Protein 2LSI (pdb70)

Radius of gyration: 13.61 Å; Cα contacts (8 Å, |Δi|>4): 107; chains: 2; bounding box: 37×33×24 Å

Nearest PDB structures (foldseek):
  2lsi-assembly1_A  TM=9.896E-01  e=2.043E-12  Homo sapiens
  4fjo-assembly1_A  TM=9.527E-01  e=2.597E-11  Mus musculus
  4ext-assembly2_A-2  TM=9.662E-01  e=5.451E-11  Homo sapiens
  6ws0-assembly1_HHH-2  TM=9.656E-01  e=7.490E-11  Homo sapiens
  2lsj-assembly1_A  TM=9.491E-01  e=8.780E-11  Mus musculus

Structure (mmCIF, N/CA/C/O backbone):
data_2LSI
#
_entry.id   2LSI
#
loop_
_entity.id
_entity.type
_entity.pdbx_description
1 polymer 'DNA repair protein REV1'
2 polymer 'DNA polymerase kappa'
#
loop_
_atom_site.group_PDB
_atom_site.id
_atom_site.type_symbol
_atom_site.label_atom_id
_atom_site.label_alt_id
_atom_site.label_comp_id
_atom_site.label_asym_id
_atom_site.label_entity_id
_atom_site.label_seq_id
_atom_site.pdbx_PDB_ins_code
_atom_site.Cartn_x
_atom_site.Cartn_y
_atom_site.Cartn_z
_atom_site.occupancy
_atom_site.B_iso_or_equiv
_atom_site.auth_seq_id
_atom_site.auth_comp_id
_atom_site.auth_asym_id
_atom_site.auth_atom_id
_atom_site.pdbx_PDB_model_num
ATOM 1 N N . GLY A 1 1 ? 12.158 -8.839 -11.822 1.00 24.10 1153 GLY A N 1
ATOM 2 C CA . GLY A 1 1 ? 12.528 -8.136 -10.593 1.00 40.22 1153 GLY A CA 1
ATOM 3 C C . GLY A 1 1 ? 11.595 -8.504 -9.471 1.00 61.52 1153 GLY A C 1
ATOM 4 O O . GLY A 1 1 ? 10.809 -7.671 -9.001 1.00 22.54 1153 GLY A O 1
ATOM 10 N N . HIS A 1 2 ? 11.654 -9.746 -9.047 1.00 73.11 1154 HIS A N 1
ATOM 11 C CA . HIS A 1 2 ? 10.771 -10.231 -8.025 1.00 63.24 1154 HIS A CA 1
ATOM 12 C C . HIS A 1 2 ? 11.444 -10.101 -6.680 1.00 51.01 1154 HIS A C 1
ATOM 13 O O . HIS A 1 2 ? 12.596 -10.484 -6.519 1.00 1.31 1154 HIS A O 1
ATOM 27 N N . MET A 1 3 ? 10.744 -9.554 -5.741 1.00 54.24 1155 MET A N 1
ATOM 28 C CA . MET A 1 3 ? 11.257 -9.359 -4.407 1.00 30.43 1155 MET A CA 1
ATOM 29 C C . MET A 1 3 ? 10.319 -9.987 -3.414 1.00 53.11 1155 MET A C 1
ATOM 30 O O . MET A 1 3 ? 9.236 -10.464 -3.780 1.00 3.14 1155 MET A O 1
ATOM 44 N N . ALA A 1 4 ? 10.755 -10.035 -2.186 1.00 30.32 1156 ALA A N 1
ATOM 45 C CA . ALA A 1 4 ? 9.890 -10.369 -1.089 1.00 14.12 1156 ALA A CA 1
ATOM 46 C C . ALA A 1 4 ? 9.195 -9.061 -0.743 1.00 53.41 1156 ALA A C 1
ATOM 47 O O . ALA A 1 4 ? 9.810 -8.017 -0.926 1.00 54.40 1156 ALA A O 1
ATOM 54 N N . PRO A 1 5 ? 7.955 -9.072 -0.244 1.00 31.50 1157 PRO A N 1
ATOM 55 C CA . PRO A 1 5 ? 7.173 -7.840 -0.059 1.00 11.01 1157 PRO A CA 1
ATOM 56 C C . PRO A 1 5 ? 7.848 -6.802 0.829 1.00 44.15 1157 PRO A C 1
ATOM 57 O O . PRO A 1 5 ? 7.950 -6.966 2.050 1.00 30.24 1157 PRO A O 1
ATOM 68 N N . ASN A 1 6 ? 8.315 -5.750 0.202 1.00 52.15 1158 ASN A N 1
ATOM 69 C CA . ASN A 1 6 ? 8.988 -4.685 0.882 1.00 22.53 1158 ASN A CA 1
ATOM 70 C C . ASN A 1 6 ? 8.534 -3.357 0.361 1.00 63.34 1158 ASN A C 1
ATOM 71 O O . ASN A 1 6 ? 8.192 -3.210 -0.808 1.00 51.35 1158 ASN A O 1
ATOM 82 N N . LEU A 1 7 ? 8.508 -2.420 1.232 1.00 22.25 1159 LEU A N 1
ATOM 83 C CA . LEU A 1 7 ? 8.124 -1.065 0.929 1.00 54.43 1159 LEU A CA 1
ATOM 84 C C . LEU A 1 7 ? 9.292 -0.192 1.299 1.00 50.30 1159 LEU A C 1
ATOM 85 O O . LEU A 1 7 ? 9.665 -0.138 2.458 1.00 22.02 1159 LEU A O 1
ATOM 101 N N . ALA A 1 8 ? 9.922 0.417 0.298 1.00 54.33 1160 ALA A N 1
ATOM 102 C CA . ALA A 1 8 ? 11.175 1.199 0.461 1.00 72.42 1160 ALA A CA 1
ATOM 103 C C . ALA A 1 8 ? 12.311 0.303 1.014 1.00 0.31 1160 ALA A C 1
ATOM 104 O O . ALA A 1 8 ? 13.352 0.771 1.470 1.00 74.11 1160 ALA A O 1
ATOM 111 N N . GLY A 1 9 ? 12.077 -0.983 0.919 1.00 50.02 1161 GLY A N 1
ATOM 112 C CA . GLY A 1 9 ? 12.996 -1.986 1.385 1.00 4.21 1161 GLY A CA 1
ATOM 113 C C . GLY A 1 9 ? 12.563 -2.588 2.718 1.00 13.04 1161 GLY A C 1
ATOM 114 O O . GLY A 1 9 ? 13.182 -3.525 3.213 1.00 12.00 1161 GLY A O 1
ATOM 118 N N . ALA A 1 10 ? 11.508 -2.054 3.295 1.00 61.21 1162 ALA A N 1
ATOM 119 C CA . ALA A 1 10 ? 10.991 -2.532 4.573 1.00 44.24 1162 ALA A CA 1
ATOM 120 C C . ALA A 1 10 ? 10.066 -3.707 4.355 1.00 65.03 1162 ALA A C 1
ATOM 121 O O . ALA A 1 10 ? 9.029 -3.572 3.710 1.00 31.41 1162 ALA A O 1
ATOM 128 N N . VAL A 1 11 ? 10.448 -4.846 4.864 1.00 22.41 1163 VAL A N 1
ATOM 129 C CA . VAL A 1 11 ? 9.650 -6.045 4.732 1.00 45.20 1163 VAL A CA 1
ATOM 130 C C . VAL A 1 11 ? 8.696 -6.149 5.918 1.00 55.24 1163 VAL A C 1
ATOM 131 O O . VAL A 1 11 ? 7.489 -6.395 5.741 1.00 72.31 1163 VAL A O 1
ATOM 144 N N . GLU A 1 12 ? 9.238 -5.955 7.127 1.00 13.32 1164 GLU A N 1
ATOM 145 C CA . GLU A 1 12 ? 8.456 -6.004 8.365 1.00 72.24 1164 GLU A CA 1
ATOM 146 C C . GLU A 1 12 ? 7.324 -5.003 8.335 1.00 4.43 1164 GLU A C 1
ATOM 147 O O . GLU A 1 12 ? 7.547 -3.813 8.082 1.00 64.40 1164 GLU A O 1
ATOM 159 N N . PHE A 1 13 ? 6.121 -5.471 8.637 1.00 65.23 1165 PHE A N 1
ATOM 160 C CA . PHE A 1 13 ? 4.944 -4.631 8.594 1.00 73.40 1165 PHE A CA 1
ATOM 161 C C . PHE A 1 13 ? 5.047 -3.480 9.596 1.00 2.40 1165 PHE A C 1
ATOM 162 O O . PHE A 1 13 ? 4.619 -2.382 9.306 1.00 1.41 1165 PHE A O 1
ATOM 179 N N . ASN A 1 14 ? 5.621 -3.738 10.765 1.00 72.12 1166 ASN A N 1
ATOM 180 C CA . ASN A 1 14 ? 5.884 -2.676 11.763 1.00 32.31 1166 ASN A CA 1
ATOM 181 C C . ASN A 1 14 ? 6.667 -1.501 11.139 1.00 2.55 1166 ASN A C 1
ATOM 182 O O . ASN A 1 14 ? 6.317 -0.323 11.325 1.00 31.23 1166 ASN A O 1
ATOM 193 N N . ASP A 1 15 ? 7.679 -1.829 10.360 1.00 32.40 1167 ASP A N 1
ATOM 194 C CA . ASP A 1 15 ? 8.533 -0.825 9.725 1.00 65.44 1167 ASP A CA 1
ATOM 195 C C . ASP A 1 15 ? 7.756 -0.167 8.581 1.00 60.41 1167 ASP A C 1
ATOM 196 O O . ASP A 1 15 ? 7.837 1.035 8.366 1.00 51.51 1167 ASP A O 1
ATOM 205 N N . VAL A 1 16 ? 6.933 -0.971 7.922 1.00 54.43 1168 VAL A N 1
ATOM 206 C CA . VAL A 1 16 ? 6.041 -0.513 6.855 1.00 43.10 1168 VAL A CA 1
ATOM 207 C C . VAL A 1 16 ? 5.047 0.519 7.395 1.00 63.32 1168 VAL A C 1
ATOM 208 O O . VAL A 1 16 ? 4.845 1.574 6.796 1.00 72.23 1168 VAL A O 1
ATOM 221 N N . LYS A 1 17 ? 4.447 0.217 8.540 1.00 52.40 1169 LYS A N 1
ATOM 222 C CA . LYS A 1 17 ? 3.493 1.112 9.178 1.00 2.14 1169 LYS A CA 1
ATOM 223 C C . LYS A 1 17 ? 4.147 2.421 9.527 1.00 40.14 1169 LYS A C 1
ATOM 224 O O . LYS A 1 17 ? 3.572 3.492 9.303 1.00 11.43 1169 LYS A O 1
ATOM 243 N N . THR A 1 18 ? 5.338 2.321 10.078 1.00 23.52 1170 THR A N 1
ATOM 244 C CA . THR A 1 18 ? 6.183 3.464 10.382 1.00 73.14 1170 THR A CA 1
ATOM 245 C C . THR A 1 18 ? 6.361 4.370 9.134 1.00 72.14 1170 THR A C 1
ATOM 246 O O . THR A 1 18 ? 6.266 5.600 9.223 1.00 60.02 1170 THR A O 1
ATOM 257 N N . LEU A 1 19 ? 6.504 3.746 7.974 1.00 54.25 1171 LEU A N 1
ATOM 258 C CA . LEU A 1 19 ? 6.730 4.469 6.738 1.00 63.22 1171 LEU A CA 1
ATOM 259 C C . LEU A 1 19 ? 5.437 5.077 6.239 1.00 12.44 1171 LEU A C 1
ATOM 260 O O . LEU A 1 19 ? 5.382 6.268 5.945 1.00 24.42 1171 LEU A O 1
ATOM 276 N N . LEU A 1 20 ? 4.380 4.271 6.220 1.00 63.23 1172 LEU A N 1
ATOM 277 C CA . LEU A 1 20 ? 3.073 4.698 5.731 1.00 73.22 1172 LEU A CA 1
ATOM 278 C C . LEU A 1 20 ? 2.551 5.853 6.554 1.00 30.30 1172 LEU A C 1
ATOM 279 O O . LEU A 1 20 ? 2.145 6.870 6.022 1.00 41.11 1172 LEU A O 1
ATOM 295 N N . ARG A 1 21 ? 2.616 5.711 7.856 1.00 32.21 1173 ARG A N 1
ATOM 296 C CA . ARG A 1 21 ? 2.087 6.713 8.748 1.00 11.13 1173 ARG A CA 1
ATOM 297 C C . ARG A 1 21 ? 2.906 7.974 8.718 1.00 14.42 1173 ARG A C 1
ATOM 298 O O . ARG A 1 21 ? 2.355 9.063 8.812 1.00 41.33 1173 ARG A O 1
ATOM 319 N N . GLU A 1 22 ? 4.199 7.849 8.520 1.00 40.24 1174 GLU A N 1
ATOM 320 C CA . GLU A 1 22 ? 5.032 9.015 8.486 1.00 51.24 1174 GLU A CA 1
ATOM 321 C C . GLU A 1 22 ? 4.721 9.772 7.204 1.00 53.41 1174 GLU A C 1
ATOM 322 O O . GLU A 1 22 ? 4.556 10.980 7.213 1.00 22.42 1174 GLU A O 1
ATOM 334 N N . TRP A 1 23 ? 4.570 9.024 6.129 1.00 2.00 1175 TRP A N 1
ATOM 335 C CA . TRP A 1 23 ? 4.218 9.549 4.824 1.00 43.34 1175 TRP A CA 1
ATOM 336 C C . TRP A 1 23 ? 2.905 10.316 4.887 1.00 14.30 1175 TRP A C 1
ATOM 337 O O . TRP A 1 23 ? 2.847 11.481 4.538 1.00 32.34 1175 TRP A O 1
ATOM 358 N N . ILE A 1 24 ? 1.901 9.694 5.434 1.00 72.32 1176 ILE A N 1
ATOM 359 C CA . ILE A 1 24 ? 0.561 10.269 5.432 1.00 24.33 1176 ILE A CA 1
ATOM 360 C C . ILE A 1 24 ? 0.417 11.414 6.457 1.00 61.24 1176 ILE A C 1
ATOM 361 O O . ILE A 1 24 ? -0.515 12.221 6.386 1.00 1.24 1176 ILE A O 1
ATOM 377 N N . THR A 1 25 ? 1.349 11.524 7.373 1.00 41.20 1177 THR A N 1
ATOM 378 C CA . THR A 1 25 ? 1.267 12.596 8.329 1.00 73.24 1177 THR A CA 1
ATOM 379 C C . THR A 1 25 ? 2.162 13.777 7.941 1.00 64.51 1177 THR A C 1
ATOM 380 O O . THR A 1 25 ? 1.788 14.934 8.139 1.00 23.42 1177 THR A O 1
ATOM 391 N N . THR A 1 26 ? 3.305 13.498 7.328 1.00 0.13 1178 THR A N 1
ATOM 392 C CA . THR A 1 26 ? 4.253 14.554 6.990 1.00 11.25 1178 THR A CA 1
ATOM 393 C C . THR A 1 26 ? 3.974 15.112 5.601 1.00 41.13 1178 THR A C 1
ATOM 394 O O . THR A 1 26 ? 4.251 16.273 5.311 1.00 33.31 1178 THR A O 1
ATOM 405 N N . ILE A 1 27 ? 3.409 14.293 4.763 1.00 54.20 1179 ILE A N 1
ATOM 406 C CA . ILE A 1 27 ? 3.112 14.660 3.416 1.00 31.23 1179 ILE A CA 1
ATOM 407 C C . ILE A 1 27 ? 1.623 14.956 3.326 1.00 30.43 1179 ILE A C 1
ATOM 408 O O . ILE A 1 27 ? 0.796 14.134 3.702 1.00 32.35 1179 ILE A O 1
ATOM 424 N N . SER A 1 28 ? 1.292 16.144 2.909 1.00 12.41 1180 SER A N 1
ATOM 425 C CA . SER A 1 28 ? -0.085 16.570 2.810 1.00 20.11 1180 SER A CA 1
ATOM 426 C C . SER A 1 28 ? -0.736 16.106 1.497 1.00 24.44 1180 SER A C 1
ATOM 427 O O . SER A 1 28 ? -1.965 15.941 1.417 1.00 5.03 1180 SER A O 1
ATOM 435 N N . ASP A 1 29 ? 0.085 15.865 0.502 1.00 10.00 1181 ASP A N 1
ATOM 436 C CA . ASP A 1 29 ? -0.378 15.492 -0.817 1.00 52.20 1181 ASP A CA 1
ATOM 437 C C . ASP A 1 29 ? 0.542 14.423 -1.405 1.00 64.21 1181 ASP A C 1
ATOM 438 O O . ASP A 1 29 ? 1.729 14.655 -1.592 1.00 22.33 1181 ASP A O 1
ATOM 447 N N . PRO A 1 30 ? 0.016 13.224 -1.660 1.00 24.05 1182 PRO A N 1
ATOM 448 C CA . PRO A 1 30 ? 0.813 12.103 -2.169 1.00 1.33 1182 PRO A CA 1
ATOM 449 C C . PRO A 1 30 ? 1.219 12.276 -3.642 1.00 3.14 1182 PRO A C 1
ATOM 450 O O . PRO A 1 30 ? 0.412 12.700 -4.483 1.00 3.24 1182 PRO A O 1
ATOM 461 N N . MET A 1 31 ? 2.458 11.944 -3.950 1.00 50.31 1183 MET A N 1
ATOM 462 C CA . MET A 1 31 ? 2.963 12.023 -5.296 1.00 32.23 1183 MET A CA 1
ATOM 463 C C . MET A 1 31 ? 2.620 10.711 -5.982 1.00 2.24 1183 MET A C 1
ATOM 464 O O . MET A 1 31 ? 2.603 9.671 -5.310 1.00 14.02 1183 MET A O 1
ATOM 478 N N . GLU A 1 32 ? 2.313 10.753 -7.288 1.00 3.34 1184 GLU A N 1
ATOM 479 C CA . GLU A 1 32 ? 1.943 9.545 -8.044 1.00 1.44 1184 GLU A CA 1
ATOM 480 C C . GLU A 1 32 ? 2.949 8.412 -7.837 1.00 63.32 1184 GLU A C 1
ATOM 481 O O . GLU A 1 32 ? 2.552 7.277 -7.608 1.00 10.44 1184 GLU A O 1
ATOM 493 N N . GLU A 1 33 ? 4.241 8.729 -7.892 1.00 63.13 1185 GLU A N 1
ATOM 494 C CA . GLU A 1 33 ? 5.294 7.745 -7.628 1.00 45.51 1185 GLU A CA 1
ATOM 495 C C . GLU A 1 33 ? 5.119 7.021 -6.294 1.00 72.13 1185 GLU A C 1
ATOM 496 O O . GLU A 1 33 ? 5.289 5.814 -6.227 1.00 71.31 1185 GLU A O 1
ATOM 508 N N . ASP A 1 34 ? 4.755 7.739 -5.248 1.00 40.12 1186 ASP A N 1
ATOM 509 C CA . ASP A 1 34 ? 4.537 7.107 -3.938 1.00 21.03 1186 ASP A CA 1
ATOM 510 C C . ASP A 1 34 ? 3.307 6.246 -3.963 1.00 21.11 1186 ASP A C 1
ATOM 511 O O . ASP A 1 34 ? 3.303 5.134 -3.440 1.00 21.05 1186 ASP A O 1
ATOM 520 N N . ILE A 1 35 ? 2.284 6.741 -4.628 1.00 32.44 1187 ILE A N 1
ATOM 521 C CA . ILE A 1 35 ? 1.014 6.044 -4.748 1.00 62.33 1187 ILE A CA 1
ATOM 522 C C . ILE A 1 35 ? 1.215 4.723 -5.490 1.00 42.12 1187 ILE A C 1
ATOM 523 O O . ILE A 1 35 ? 0.768 3.668 -5.036 1.00 61.12 1187 ILE A O 1
ATOM 539 N N . LEU A 1 36 ? 1.941 4.788 -6.594 1.00 34.12 1188 LEU A N 1
ATOM 540 C CA . LEU A 1 36 ? 2.236 3.626 -7.416 1.00 12.11 1188 LEU A CA 1
ATOM 541 C C . LEU A 1 36 ? 3.079 2.608 -6.662 1.00 13.21 1188 LEU A C 1
ATOM 542 O O . LEU A 1 36 ? 2.939 1.415 -6.854 1.00 31.32 1188 LEU A O 1
ATOM 558 N N . GLN A 1 37 ? 3.923 3.085 -5.788 1.00 11.24 1189 GLN A N 1
ATOM 559 C CA . GLN A 1 37 ? 4.747 2.219 -4.964 1.00 33.51 1189 GLN A CA 1
ATOM 560 C C . GLN A 1 37 ? 3.907 1.468 -3.955 1.00 2.33 1189 GLN A C 1
ATOM 561 O O . GLN A 1 37 ? 4.149 0.282 -3.698 1.00 73.24 1189 GLN A O 1
ATOM 575 N N . VAL A 1 38 ? 2.911 2.140 -3.402 1.00 33.34 1190 VAL A N 1
ATOM 576 C CA . VAL A 1 38 ? 1.955 1.503 -2.505 1.00 24.32 1190 VAL A CA 1
ATOM 577 C C . VAL A 1 38 ? 1.169 0.449 -3.294 1.00 41.02 1190 VAL A C 1
ATOM 578 O O . VAL A 1 38 ? 0.923 -0.664 -2.817 1.00 32.25 1190 VAL A O 1
ATOM 591 N N . VAL A 1 39 ? 0.823 0.819 -4.513 1.00 61.23 1191 VAL A N 1
ATOM 592 C CA . VAL A 1 39 ? 0.149 -0.042 -5.470 1.00 1.14 1191 VAL A CA 1
ATOM 593 C C . VAL A 1 39 ? 0.960 -1.320 -5.705 1.00 71.43 1191 VAL A C 1
ATOM 594 O O . VAL A 1 39 ? 0.464 -2.429 -5.481 1.00 2.12 1191 VAL A O 1
ATOM 607 N N . LYS A 1 40 ? 2.218 -1.135 -6.087 1.00 72.02 1192 LYS A N 1
ATOM 608 C CA . LYS A 1 40 ? 3.126 -2.234 -6.376 1.00 13.24 1192 LYS A CA 1
ATOM 609 C C . LYS A 1 40 ? 3.370 -3.089 -5.143 1.00 52.44 1192 LYS A C 1
ATOM 610 O O . LYS A 1 40 ? 3.636 -4.276 -5.257 1.00 72.41 1192 LYS A O 1
ATOM 629 N N . TYR A 1 41 ? 3.270 -2.482 -3.971 1.00 12.03 1193 TYR A N 1
ATOM 630 C CA . TYR A 1 41 ? 3.431 -3.200 -2.732 1.00 42.32 1193 TYR A CA 1
ATOM 631 C C . TYR A 1 41 ? 2.227 -4.103 -2.486 1.00 55.10 1193 TYR A C 1
ATOM 632 O O . TYR A 1 41 ? 2.383 -5.269 -2.200 1.00 61.01 1193 TYR A O 1
ATOM 650 N N . CYS A 1 42 ? 1.035 -3.566 -2.639 1.00 72.22 1194 CYS A N 1
ATOM 651 C CA . CYS A 1 42 ? -0.181 -4.325 -2.402 1.00 70.43 1194 CYS A CA 1
ATOM 652 C C . CYS A 1 42 ? -0.282 -5.514 -3.357 1.00 1.13 1194 CYS A C 1
ATOM 653 O O . CYS A 1 42 ? -0.613 -6.628 -2.946 1.00 64.24 1194 CYS A O 1
ATOM 661 N N . THR A 1 43 ? 0.051 -5.287 -4.609 1.00 33.30 1195 THR A N 1
ATOM 662 C CA . THR A 1 43 ? 0.026 -6.335 -5.593 1.00 31.14 1195 THR A CA 1
ATOM 663 C C . THR A 1 43 ? 1.140 -7.369 -5.330 1.00 51.31 1195 THR A C 1
ATOM 664 O O . THR A 1 43 ? 1.000 -8.558 -5.640 1.00 42.54 1195 THR A O 1
ATOM 675 N N . ASP A 1 44 ? 2.203 -6.907 -4.695 1.00 43.34 1196 ASP A N 1
ATOM 676 C CA . ASP A 1 44 ? 3.354 -7.746 -4.341 1.00 25.12 1196 ASP A CA 1
ATOM 677 C C . ASP A 1 44 ? 2.942 -8.762 -3.278 1.00 54.34 1196 ASP A C 1
ATOM 678 O O . ASP A 1 44 ? 3.270 -9.949 -3.369 1.00 13.43 1196 ASP A O 1
ATOM 687 N N . LEU A 1 45 ? 2.155 -8.297 -2.296 1.00 34.55 1197 LEU A N 1
ATOM 688 C CA . LEU A 1 45 ? 1.620 -9.168 -1.236 1.00 33.01 1197 LEU A CA 1
ATOM 689 C C . LEU A 1 45 ? 0.714 -10.228 -1.823 1.00 33.12 1197 LEU A C 1
ATOM 690 O O . LEU A 1 45 ? 0.669 -11.361 -1.338 1.00 23.42 1197 LEU A O 1
ATOM 706 N N . ILE A 1 46 ? 0.009 -9.855 -2.874 1.00 12.05 1198 ILE A N 1
ATOM 707 C CA . ILE A 1 46 ? -0.875 -10.763 -3.577 1.00 74.25 1198 ILE A CA 1
ATOM 708 C C . ILE A 1 46 ? -0.075 -11.903 -4.198 1.00 1.42 1198 ILE A C 1
ATOM 709 O O . ILE A 1 46 ? -0.367 -13.079 -3.962 1.00 14.55 1198 ILE A O 1
ATOM 725 N N . GLU A 1 47 ? 0.962 -11.542 -4.940 1.00 53.53 1199 GLU A N 1
ATOM 726 C CA . GLU A 1 47 ? 1.807 -12.510 -5.638 1.00 35.32 1199 GLU A CA 1
ATOM 727 C C . GLU A 1 47 ? 2.537 -13.415 -4.661 1.00 23.00 1199 GLU A C 1
ATOM 728 O O . GLU A 1 47 ? 2.628 -14.631 -4.868 1.00 31.14 1199 GLU A O 1
ATOM 740 N N . GLU A 1 48 ? 3.042 -12.832 -3.591 1.00 11.44 1200 GLU A N 1
ATOM 741 C CA . GLU A 1 48 ? 3.738 -13.583 -2.560 1.00 45.21 1200 GLU A CA 1
ATOM 742 C C . GLU A 1 48 ? 2.775 -14.306 -1.622 1.00 23.03 1200 GLU A C 1
ATOM 743 O O . GLU A 1 48 ? 3.196 -14.945 -0.646 1.00 30.12 1200 GLU A O 1
ATOM 755 N N . LYS A 1 49 ? 1.480 -14.175 -1.922 1.00 53.54 1201 LYS A N 1
ATOM 756 C CA . LYS A 1 49 ? 0.394 -14.895 -1.264 1.00 2.45 1201 LYS A CA 1
ATOM 757 C C . LYS A 1 49 ? 0.241 -14.539 0.200 1.00 61.01 1201 LYS A C 1
ATOM 758 O O . LYS A 1 49 ? -0.456 -15.238 0.943 1.00 51.14 1201 LYS A O 1
ATOM 777 N N . ASP A 1 50 ? 0.809 -13.433 0.609 1.00 53.51 1202 ASP A N 1
ATOM 778 C CA . ASP A 1 50 ? 0.713 -13.050 1.991 1.00 10.42 1202 ASP A CA 1
ATOM 779 C C . ASP A 1 50 ? -0.411 -12.050 2.124 1.00 62.23 1202 ASP A C 1
ATOM 780 O O . ASP A 1 50 ? -0.218 -10.829 2.143 1.00 3.33 1202 ASP A O 1
ATOM 789 N N . LEU A 1 51 ? -1.602 -12.582 2.130 1.00 21.31 1203 LEU A N 1
ATOM 790 C CA . LEU A 1 51 ? -2.800 -11.781 2.186 1.00 2.13 1203 LEU A CA 1
ATOM 791 C C . LEU A 1 51 ? -3.074 -11.333 3.593 1.00 41.22 1203 LEU A C 1
ATOM 792 O O . LEU A 1 51 ? -3.914 -10.460 3.832 1.00 74.22 1203 LEU A O 1
ATOM 808 N N . GLU A 1 52 ? -2.369 -11.944 4.519 1.00 13.33 1204 GLU A N 1
ATOM 809 C CA . GLU A 1 52 ? -2.431 -11.603 5.912 1.00 2.43 1204 GLU A CA 1
ATOM 810 C C . GLU A 1 52 ? -1.918 -10.186 6.091 1.00 10.31 1204 GLU A C 1
ATOM 811 O O . GLU A 1 52 ? -2.622 -9.317 6.649 1.00 21.31 1204 GLU A O 1
ATOM 823 N N . LYS A 1 53 ? -0.720 -9.932 5.565 1.00 52.32 1205 LYS A N 1
ATOM 824 C CA . LYS A 1 53 ? -0.137 -8.625 5.666 1.00 1.34 1205 LYS A CA 1
ATOM 825 C C . LYS A 1 53 ? -0.908 -7.661 4.794 1.00 2.32 1205 LYS A C 1
ATOM 826 O O . LYS A 1 53 ? -1.158 -6.554 5.210 1.00 60.51 1205 LYS A O 1
ATOM 845 N N . LEU A 1 54 ? -1.320 -8.112 3.596 1.00 54.52 1206 LEU A N 1
ATOM 846 C CA . LEU A 1 54 ? -2.114 -7.275 2.674 1.00 73.42 1206 LEU A CA 1
ATOM 847 C C . LEU A 1 54 ? -3.331 -6.681 3.386 1.00 10.33 1206 LEU A C 1
ATOM 848 O O . LEU A 1 54 ? -3.510 -5.462 3.400 1.00 53.11 1206 LEU A O 1
ATOM 864 N N . ASP A 1 55 ? -4.134 -7.557 3.995 1.00 24.30 1207 ASP A N 1
ATOM 865 C CA . ASP A 1 55 ? -5.326 -7.164 4.783 1.00 13.44 1207 ASP A CA 1
ATOM 866 C C . ASP A 1 55 ? -4.967 -6.104 5.826 1.00 52.00 1207 ASP A C 1
ATOM 867 O O . ASP A 1 55 ? -5.650 -5.079 5.955 1.00 53.33 1207 ASP A O 1
ATOM 876 N N . LEU A 1 56 ? -3.853 -6.328 6.501 1.00 41.42 1208 LEU A N 1
ATOM 877 C CA . LEU A 1 56 ? -3.388 -5.431 7.548 1.00 53.31 1208 LEU A CA 1
ATOM 878 C C . LEU A 1 56 ? -2.951 -4.074 6.979 1.00 23.44 1208 LEU A C 1
ATOM 879 O O . LEU A 1 56 ? -3.251 -3.027 7.563 1.00 52.32 1208 LEU A O 1
ATOM 895 N N . VAL A 1 57 ? -2.261 -4.095 5.837 1.00 12.53 1209 VAL A N 1
ATOM 896 C CA . VAL A 1 57 ? -1.781 -2.869 5.175 1.00 70.43 1209 VAL A CA 1
ATOM 897 C C . VAL A 1 57 ? -2.967 -2.044 4.707 1.00 21.43 1209 VAL A C 1
ATOM 898 O O . VAL A 1 57 ? -3.031 -0.836 4.960 1.00 24.10 1209 VAL A O 1
ATOM 911 N N . ILE A 1 58 ? -3.916 -2.713 4.057 1.00 72.23 1210 ILE A N 1
ATOM 912 C CA . ILE A 1 58 ? -5.113 -2.072 3.523 1.00 15.52 1210 ILE A CA 1
ATOM 913 C C . ILE A 1 58 ? -5.856 -1.322 4.624 1.00 42.11 1210 ILE A C 1
ATOM 914 O O . ILE A 1 58 ? -6.102 -0.118 4.517 1.00 41.11 1210 ILE A O 1
ATOM 930 N N . LYS A 1 59 ? -6.148 -2.018 5.695 1.00 62.42 1211 LYS A N 1
ATOM 931 C CA . LYS A 1 59 ? -6.868 -1.439 6.815 1.00 32.42 1211 LYS A CA 1
ATOM 932 C C . LYS A 1 59 ? -6.073 -0.343 7.495 1.00 61.12 1211 LYS A C 1
ATOM 933 O O . LYS A 1 59 ? -6.639 0.645 7.945 1.00 41.20 1211 LYS A O 1
ATOM 952 N N . TYR A 1 60 ? -4.764 -0.483 7.507 1.00 21.11 1212 TYR A N 1
ATOM 953 C CA . TYR A 1 60 ? -3.915 0.502 8.136 1.00 63.42 1212 TYR A CA 1
ATOM 954 C C . TYR A 1 60 ? -3.929 1.792 7.331 1.00 55.45 1212 TYR A C 1
ATOM 955 O O . TYR A 1 60 ? -4.044 2.884 7.887 1.00 51.23 1212 TYR A O 1
ATOM 973 N N . MET A 1 61 ? -3.840 1.656 6.021 1.00 10.15 1213 MET A N 1
ATOM 974 C CA . MET A 1 61 ? -3.867 2.802 5.135 1.00 2.31 1213 MET A CA 1
ATOM 975 C C . MET A 1 61 ? -5.210 3.480 5.186 1.00 3.43 1213 MET A C 1
ATOM 976 O O . MET A 1 61 ? -5.279 4.688 5.121 1.00 30.43 1213 MET A O 1
ATOM 990 N N . LYS A 1 62 ? -6.270 2.690 5.333 1.00 23.20 1214 LYS A N 1
ATOM 991 C CA . LYS A 1 62 ? -7.626 3.221 5.484 1.00 12.51 1214 LYS A CA 1
ATOM 992 C C . LYS A 1 62 ? -7.683 4.181 6.669 1.00 12.12 1214 LYS A C 1
ATOM 993 O O . LYS A 1 62 ? -8.193 5.302 6.562 1.00 52.20 1214 LYS A O 1
ATOM 1012 N N . ARG A 1 63 ? -7.112 3.728 7.769 1.00 70.43 1215 ARG A N 1
ATOM 1013 C CA . ARG A 1 63 ? -7.072 4.477 9.011 1.00 61.51 1215 ARG A CA 1
ATOM 1014 C C . ARG A 1 63 ? -6.387 5.817 8.804 1.00 42.31 1215 ARG A C 1
ATOM 1015 O O . ARG A 1 63 ? -6.913 6.845 9.190 1.00 11.50 1215 ARG A O 1
ATOM 1036 N N . LEU A 1 64 ? -5.272 5.793 8.112 1.00 60.44 1216 LEU A N 1
ATOM 1037 C CA . LEU A 1 64 ? -4.451 6.979 7.915 1.00 52.23 1216 LEU A CA 1
ATOM 1038 C C . LEU A 1 64 ? -5.019 7.899 6.816 1.00 34.14 1216 LEU A C 1
ATOM 1039 O O . LEU A 1 64 ? -5.158 9.117 6.999 1.00 31.42 1216 LEU A O 1
ATOM 1055 N N . MET A 1 65 ? -5.342 7.322 5.681 1.00 11.41 1217 MET A N 1
ATOM 1056 C CA . MET A 1 65 ? -5.819 8.083 4.535 1.00 53.14 1217 MET A CA 1
ATOM 1057 C C . MET A 1 65 ? -7.152 8.745 4.808 1.00 20.21 1217 MET A C 1
ATOM 1058 O O . MET A 1 65 ? -7.364 9.908 4.444 1.00 10.24 1217 MET A O 1
ATOM 1072 N N . GLN A 1 66 ? -8.027 8.066 5.521 1.00 72.24 1218 GLN A N 1
ATOM 1073 C CA . GLN A 1 66 ? -9.324 8.629 5.791 1.00 42.32 1218 GLN A CA 1
ATOM 1074 C C . GLN A 1 66 ? -9.326 9.501 7.030 1.00 21.52 1218 GLN A C 1
ATOM 1075 O O . GLN A 1 66 ? -10.246 10.283 7.231 1.00 3.01 1218 GLN A O 1
ATOM 1089 N N . GLN A 1 67 ? -8.268 9.419 7.840 1.00 74.44 1219 GLN A N 1
ATOM 1090 C CA . GLN A 1 67 ? -8.166 10.298 9.015 1.00 74.43 1219 GLN A CA 1
ATOM 1091 C C . GLN A 1 67 ? -7.657 11.649 8.545 1.00 53.43 1219 GLN A C 1
ATOM 1092 O O . GLN A 1 67 ? -7.803 12.664 9.223 1.00 22.42 1219 GLN A O 1
ATOM 1106 N N . SER A 1 68 ? -7.052 11.641 7.370 1.00 73.22 1220 SER A N 1
ATOM 1107 C CA . SER A 1 68 ? -6.560 12.839 6.754 1.00 52.32 1220 SER A CA 1
ATOM 1108 C C . SER A 1 68 ? -7.657 13.437 5.876 1.00 34.10 1220 SER A C 1
ATOM 1109 O O . SER A 1 68 ? -7.512 14.534 5.362 1.00 14.54 1220 SER A O 1
ATOM 1117 N N . VAL A 1 69 ? -8.767 12.669 5.797 1.00 2.42 1221 VAL A N 1
ATOM 1118 C CA . VAL A 1 69 ? -10.076 12.913 5.087 1.00 15.32 1221 VAL A CA 1
ATOM 1119 C C . VAL A 1 69 ? -10.047 13.469 3.642 1.00 51.31 1221 VAL A C 1
ATOM 1120 O O . VAL A 1 69 ? -10.998 13.275 2.893 1.00 63.30 1221 VAL A O 1
ATOM 1133 N N . GLU A 1 70 ? -8.985 14.077 3.251 1.00 1.22 1222 GLU A N 1
ATOM 1134 C CA . GLU A 1 70 ? -8.917 14.761 1.990 1.00 63.31 1222 GLU A CA 1
ATOM 1135 C C . GLU A 1 70 ? -9.013 13.817 0.803 1.00 52.10 1222 GLU A C 1
ATOM 1136 O O . GLU A 1 70 ? -8.496 12.677 0.840 1.00 55.33 1222 GLU A O 1
ATOM 1148 N N . SER A 1 71 ? -9.661 14.307 -0.233 1.00 51.41 1223 SER A N 1
ATOM 1149 C CA . SER A 1 71 ? -9.963 13.570 -1.432 1.00 32.12 1223 SER A CA 1
ATOM 1150 C C . SER A 1 71 ? -8.735 12.905 -2.039 1.00 74.21 1223 SER A C 1
ATOM 1151 O O . SER A 1 71 ? -8.813 11.765 -2.449 1.00 62.13 1223 SER A O 1
ATOM 1159 N N . VAL A 1 72 ? -7.601 13.611 -2.082 1.00 32.02 1224 VAL A N 1
ATOM 1160 C CA . VAL A 1 72 ? -6.359 13.033 -2.606 1.00 5.11 1224 VAL A CA 1
ATOM 1161 C C . VAL A 1 72 ? -5.997 11.706 -1.924 1.00 51.23 1224 VAL A C 1
ATOM 1162 O O . VAL A 1 72 ? -5.584 10.765 -2.591 1.00 50.01 1224 VAL A O 1
ATOM 1175 N N . TRP A 1 73 ? -6.220 11.621 -0.623 1.00 63.04 1225 TRP A N 1
ATOM 1176 C CA . TRP A 1 73 ? -5.908 10.421 0.126 1.00 23.33 1225 TRP A CA 1
ATOM 1177 C C . TRP A 1 73 ? -7.008 9.390 -0.038 1.00 64.30 1225 TRP A C 1
ATOM 1178 O O . TRP A 1 73 ? -6.736 8.211 -0.224 1.00 14.41 1225 TRP A O 1
ATOM 1199 N N . ASN A 1 74 ? -8.244 9.851 -0.005 1.00 54.01 1226 ASN A N 1
ATOM 1200 C CA . ASN A 1 74 ? -9.409 8.969 -0.184 1.00 51.22 1226 ASN A CA 1
ATOM 1201 C C . ASN A 1 74 ? -9.366 8.282 -1.551 1.00 2.02 1226 ASN A C 1
ATOM 1202 O O . ASN A 1 74 ? -9.478 7.048 -1.648 1.00 12.33 1226 ASN A O 1
ATOM 1213 N N . MET A 1 75 ? -9.167 9.084 -2.607 1.00 74.12 1227 MET A N 1
ATOM 1214 C CA . MET A 1 75 ? -9.082 8.573 -3.982 1.00 31.44 1227 MET A CA 1
ATOM 1215 C C . MET A 1 75 ? -7.917 7.667 -4.142 1.00 30.24 1227 MET A C 1
ATOM 1216 O O . MET A 1 75 ? -7.990 6.676 -4.866 1.00 63.14 1227 MET A O 1
ATOM 1230 N N . ALA A 1 76 ? -6.839 8.029 -3.492 1.00 51.13 1228 ALA A N 1
ATOM 1231 C CA . ALA A 1 76 ? -5.624 7.218 -3.503 1.00 20.31 1228 ALA A CA 1
ATOM 1232 C C . ALA A 1 76 ? -5.916 5.830 -2.974 1.00 12.42 1228 ALA A C 1
ATOM 1233 O O . ALA A 1 76 ? -5.621 4.843 -3.638 1.00 53.13 1228 ALA A O 1
ATOM 1240 N N . PHE A 1 77 ? -6.538 5.764 -1.805 1.00 30.12 1229 PHE A N 1
ATOM 1241 C CA . PHE A 1 77 ? -6.892 4.500 -1.187 1.00 31.04 1229 PHE A CA 1
ATOM 1242 C C . PHE A 1 77 ? -7.770 3.663 -2.118 1.00 62.40 1229 PHE A C 1
ATOM 1243 O O . PHE A 1 77 ? -7.492 2.485 -2.344 1.00 51.02 1229 PHE A O 1
ATOM 1260 N N . ASP A 1 78 ? -8.796 4.295 -2.692 1.00 34.43 1230 ASP A N 1
ATOM 1261 C CA . ASP A 1 78 ? -9.707 3.602 -3.622 1.00 35.42 1230 ASP A CA 1
ATOM 1262 C C . ASP A 1 78 ? -8.948 3.076 -4.833 1.00 34.02 1230 ASP A C 1
ATOM 1263 O O . ASP A 1 78 ? -9.162 1.941 -5.271 1.00 11.55 1230 ASP A O 1
ATOM 1272 N N . PHE A 1 79 ? -8.079 3.918 -5.376 1.00 71.13 1231 PHE A N 1
ATOM 1273 C CA . PHE A 1 79 ? -7.207 3.555 -6.480 1.00 60.12 1231 PHE A CA 1
ATOM 1274 C C . PHE A 1 79 ? -6.396 2.301 -6.144 1.00 32.40 1231 PHE A C 1
ATOM 1275 O O . PHE A 1 79 ? -6.376 1.348 -6.917 1.00 55.54 1231 PHE A O 1
ATOM 1292 N N . ILE A 1 80 ? -5.744 2.300 -4.989 1.00 3.23 1232 ILE A N 1
ATOM 1293 C CA . ILE A 1 80 ? -5.002 1.132 -4.529 1.00 44.21 1232 ILE A CA 1
ATOM 1294 C C . ILE A 1 80 ? -5.909 -0.097 -4.443 1.00 31.02 1232 ILE A C 1
ATOM 1295 O O . ILE A 1 80 ? -5.549 -1.174 -4.938 1.00 50.41 1232 ILE A O 1
ATOM 1311 N N . LEU A 1 81 ? -7.084 0.084 -3.855 1.00 15.32 1233 LEU A N 1
ATOM 1312 C CA . LEU A 1 81 ? -8.076 -0.983 -3.721 1.00 41.51 1233 LEU A CA 1
ATOM 1313 C C . LEU A 1 81 ? -8.402 -1.619 -5.052 1.00 70.24 1233 LEU A C 1
ATOM 1314 O O . LEU A 1 81 ? -8.438 -2.842 -5.153 1.00 5.52 1233 LEU A O 1
ATOM 1330 N N . ASP A 1 82 ? -8.650 -0.784 -6.057 1.00 62.22 1234 ASP A N 1
ATOM 1331 C CA . ASP A 1 82 ? -8.928 -1.225 -7.441 1.00 63.22 1234 ASP A CA 1
ATOM 1332 C C . ASP A 1 82 ? -7.883 -2.196 -7.920 1.00 14.45 1234 ASP A C 1
ATOM 1333 O O . ASP A 1 82 ? -8.214 -3.288 -8.385 1.00 72.43 1234 ASP A O 1
ATOM 1342 N N . ASN A 1 83 ? -6.625 -1.799 -7.776 1.00 43.15 1235 ASN A N 1
ATOM 1343 C CA . ASN A 1 83 ? -5.482 -2.647 -8.140 1.00 71.11 1235 ASN A CA 1
ATOM 1344 C C . ASN A 1 83 ? -5.589 -3.983 -7.461 1.00 32.42 1235 ASN A C 1
ATOM 1345 O O . ASN A 1 83 ? -5.544 -5.017 -8.112 1.00 32.51 1235 ASN A O 1
ATOM 1356 N N . VAL A 1 84 ? -5.762 -3.950 -6.147 1.00 34.32 1236 VAL A N 1
ATOM 1357 C CA . VAL A 1 84 ? -5.885 -5.146 -5.334 1.00 62.55 1236 VAL A CA 1
ATOM 1358 C C . VAL A 1 84 ? -7.028 -6.040 -5.827 1.00 63.54 1236 VAL A C 1
ATOM 1359 O O . VAL A 1 84 ? -6.831 -7.224 -6.038 1.00 0.45 1236 VAL A O 1
ATOM 1372 N N . GLN A 1 85 ? -8.193 -5.444 -6.047 1.00 32.32 1237 GLN A N 1
ATOM 1373 C CA . GLN A 1 85 ? -9.382 -6.166 -6.507 1.00 73.01 1237 GLN A CA 1
ATOM 1374 C C . GLN A 1 85 ? -9.106 -6.891 -7.830 1.00 40.31 1237 GLN A C 1
ATOM 1375 O O . GLN A 1 85 ? -9.180 -8.124 -7.907 1.00 55.23 1237 GLN A O 1
ATOM 1389 N N . VAL A 1 86 ? -8.760 -6.121 -8.841 1.00 45.32 1238 VAL A N 1
ATOM 1390 C CA . VAL A 1 86 ? -8.488 -6.635 -10.180 1.00 74.14 1238 VAL A CA 1
ATOM 1391 C C . VAL A 1 86 ? -7.390 -7.698 -10.170 1.00 63.45 1238 VAL A C 1
ATOM 1392 O O . VAL A 1 86 ? -7.574 -8.796 -10.711 1.00 33.55 1238 VAL A O 1
ATOM 1405 N N . VAL A 1 87 ? -6.273 -7.374 -9.559 1.00 43.21 1239 VAL A N 1
ATOM 1406 C CA . VAL A 1 87 ? -5.142 -8.296 -9.480 1.00 23.11 1239 VAL A CA 1
ATOM 1407 C C . VAL A 1 87 ? -5.503 -9.594 -8.737 1.00 11.04 1239 VAL A C 1
ATOM 1408 O O . VAL A 1 87 ? -5.099 -10.681 -9.165 1.00 62.50 1239 VAL A O 1
ATOM 1421 N N . LEU A 1 88 ? -6.291 -9.494 -7.664 1.00 22.52 1240 LEU A N 1
ATOM 1422 C CA . LEU A 1 88 ? -6.760 -10.686 -6.939 1.00 53.44 1240 LEU A CA 1
ATOM 1423 C C . LEU A 1 88 ? -7.632 -11.550 -7.832 1.00 1.02 1240 LEU A C 1
ATOM 1424 O O . LEU A 1 88 ? -7.567 -12.781 -7.781 1.00 70.41 1240 LEU A O 1
ATOM 1440 N N . GLN A 1 89 ? -8.427 -10.910 -8.661 1.00 55.33 1241 GLN A N 1
ATOM 1441 C CA . GLN A 1 89 ? -9.279 -11.614 -9.579 1.00 73.54 1241 GLN A CA 1
ATOM 1442 C C . GLN A 1 89 ? -8.459 -12.288 -10.688 1.00 22.21 1241 GLN A C 1
ATOM 1443 O O . GLN A 1 89 ? -8.727 -13.436 -11.042 1.00 63.42 1241 GLN A O 1
ATOM 1457 N N . GLN A 1 90 ? -7.466 -11.575 -11.212 1.00 21.13 1242 GLN A N 1
ATOM 1458 C CA . GLN A 1 90 ? -6.522 -12.135 -12.198 1.00 74.25 1242 GLN A CA 1
ATOM 1459 C C . GLN A 1 90 ? -5.857 -13.404 -11.668 1.00 2.02 1242 GLN A C 1
ATOM 1460 O O . GLN A 1 90 ? -5.766 -14.424 -12.359 1.00 62.13 1242 GLN A O 1
ATOM 1474 N N . THR A 1 91 ? -5.395 -13.325 -10.455 1.00 23.53 1243 THR A N 1
ATOM 1475 C CA . THR A 1 91 ? -4.621 -14.381 -9.861 1.00 33.11 1243 THR A CA 1
ATOM 1476 C C . THR A 1 91 ? -5.454 -15.533 -9.290 1.00 40.42 1243 THR A C 1
ATOM 1477 O O . THR A 1 91 ? -5.323 -16.683 -9.722 1.00 35.44 1243 THR A O 1
ATOM 1488 N N . TYR A 1 92 ? -6.289 -15.233 -8.327 1.00 62.42 1244 TYR A N 1
ATOM 1489 C CA . TYR A 1 92 ? -7.009 -16.274 -7.622 1.00 34.22 1244 TYR A CA 1
ATOM 1490 C C . TYR A 1 92 ? -8.479 -16.274 -7.965 1.00 2.44 1244 TYR A C 1
ATOM 1491 O O . TYR A 1 92 ? -9.162 -17.282 -7.786 1.00 21.01 1244 TYR A O 1
ATOM 1509 N N . GLY A 1 93 ? -8.957 -15.174 -8.526 1.00 5.35 1245 GLY A N 1
ATOM 1510 C CA . GLY A 1 93 ? -10.387 -15.033 -8.774 1.00 50.12 1245 GLY A CA 1
ATOM 1511 C C . GLY A 1 93 ? -11.157 -14.842 -7.485 1.00 21.20 1245 GLY A C 1
ATOM 1512 O O . GLY A 1 93 ? -12.377 -14.998 -7.438 1.00 64.21 1245 GLY A O 1
ATOM 1516 N N . SER A 1 94 ? -10.442 -14.503 -6.449 1.00 0.23 1246 SER A N 1
ATOM 1517 C CA . SER A 1 94 ? -10.996 -14.339 -5.141 1.00 73.12 1246 SER A CA 1
ATOM 1518 C C . SER A 1 94 ? -10.527 -13.006 -4.595 1.00 72.50 1246 SER A C 1
ATOM 1519 O O . SER A 1 94 ? -9.319 -12.766 -4.495 1.00 62.03 1246 SER A O 1
ATOM 1527 N N . THR A 1 95 ? -11.449 -12.143 -4.282 1.00 74.44 1247 THR A N 1
ATOM 1528 C CA . THR A 1 95 ? -11.108 -10.841 -3.801 1.00 20.04 1247 THR A CA 1
ATOM 1529 C C . THR A 1 95 ? -11.381 -10.698 -2.329 1.00 74.45 1247 THR A C 1
ATOM 1530 O O . THR A 1 95 ? -12.025 -11.555 -1.703 1.00 33.50 1247 THR A O 1
ATOM 1541 N N . LEU A 1 96 ? -10.892 -9.628 -1.777 1.00 54.23 1248 LEU A N 1
ATOM 1542 C CA . LEU A 1 96 ? -11.139 -9.304 -0.416 1.00 34.34 1248 LEU A CA 1
ATOM 1543 C C . LEU A 1 96 ? -12.120 -8.184 -0.392 1.00 51.42 1248 LEU A C 1
ATOM 1544 O O . LEU A 1 96 ? -11.984 -7.221 -1.174 1.00 44.21 1248 LEU A O 1
ATOM 1560 N N . LYS A 1 97 ? -13.114 -8.321 0.422 1.00 60.54 1249 LYS A N 1
ATOM 1561 C CA . LYS A 1 97 ? -14.116 -7.311 0.575 1.00 40.31 1249 LYS A CA 1
ATOM 1562 C C . LYS A 1 97 ? -13.561 -6.225 1.463 1.00 73.22 1249 LYS A C 1
ATOM 1563 O O . LYS A 1 97 ? -13.366 -6.428 2.673 1.00 13.31 1249 LYS A O 1
ATOM 1582 N N . VAL A 1 98 ? -13.264 -5.113 0.874 1.00 53.10 1250 VAL A N 1
ATOM 1583 C CA . VAL A 1 98 ? -12.719 -4.018 1.597 1.00 63.43 1250 VAL A CA 1
ATOM 1584 C C . VAL A 1 98 ? -13.824 -3.069 2.009 1.00 71.10 1250 VAL A C 1
ATOM 1585 O O . VAL A 1 98 ? -14.451 -2.405 1.178 1.00 62.00 1250 VAL A O 1
ATOM 1598 N N . THR A 1 99 ? -14.116 -3.090 3.261 1.00 13.32 1251 THR A N 1
ATOM 1599 C CA . THR A 1 99 ? -15.039 -2.200 3.865 1.00 71.14 1251 THR A CA 1
ATOM 1600 C C . THR A 1 99 ? -14.471 -1.850 5.231 1.00 5.30 1251 THR A C 1
ATOM 1601 O O . THR A 1 99 ? -14.647 -2.630 6.185 1.00 0.00 1251 THR A O 1
ATOM 1613 N N . GLY B 2 1 ? 15.854 16.889 -6.048 1.00 13.00 561 GLY B N 1
ATOM 1614 C CA . GLY B 2 1 ? 17.119 16.925 -6.783 1.00 45.03 561 GLY B CA 1
ATOM 1615 C C . GLY B 2 1 ? 17.915 15.659 -6.588 1.00 23.21 561 GLY B C 1
ATOM 1616 O O . GLY B 2 1 ? 17.812 14.729 -7.390 1.00 62.04 561 GLY B O 1
ATOM 1622 N N . SER B 2 2 ? 18.716 15.613 -5.525 1.00 75.32 562 SER B N 1
ATOM 1623 C CA . SER B 2 2 ? 19.515 14.442 -5.195 1.00 10.14 562 SER B CA 1
ATOM 1624 C C . SER B 2 2 ? 18.597 13.263 -4.882 1.00 52.44 562 SER B C 1
ATOM 1625 O O . SER B 2 2 ? 18.850 12.129 -5.282 1.00 45.14 562 SER B O 1
ATOM 1633 N N . HIS B 2 3 ? 17.531 13.544 -4.185 1.00 21.11 563 HIS B N 1
ATOM 1634 C CA . HIS B 2 3 ? 16.492 12.572 -3.942 1.00 25.21 563 HIS B CA 1
ATOM 1635 C C . HIS B 2 3 ? 15.239 13.091 -4.561 1.00 61.52 563 HIS B C 1
ATOM 1636 O O . HIS B 2 3 ? 15.107 14.317 -4.747 1.00 44.43 563 HIS B O 1
ATOM 1650 N N . LYS B 2 4 ? 14.330 12.216 -4.902 1.00 60.55 564 LYS B N 1
ATOM 1651 C CA . LYS B 2 4 ? 13.134 12.648 -5.554 1.00 22.33 564 LYS B CA 1
ATOM 1652 C C . LYS B 2 4 ? 12.117 13.188 -4.565 1.00 24.54 564 LYS B C 1
ATOM 1653 O O . LYS B 2 4 ? 12.358 13.225 -3.342 1.00 34.33 564 LYS B O 1
ATOM 1672 N N . LYS B 2 5 ? 10.987 13.609 -5.082 1.00 4.22 565 LYS B N 1
ATOM 1673 C CA . LYS B 2 5 ? 9.901 14.148 -4.269 1.00 22.03 565 LYS B CA 1
ATOM 1674 C C . LYS B 2 5 ? 9.071 13.016 -3.668 1.00 60.11 565 LYS B C 1
ATOM 1675 O O . LYS B 2 5 ? 8.128 13.239 -2.908 1.00 41.11 565 LYS B O 1
ATOM 1694 N N . SER B 2 6 ? 9.456 11.822 -3.996 1.00 44.35 566 SER B N 1
ATOM 1695 C CA . SER B 2 6 ? 8.811 10.639 -3.522 1.00 25.40 566 SER B CA 1
ATOM 1696 C C . SER B 2 6 ? 9.337 10.292 -2.140 1.00 55.01 566 SER B C 1
ATOM 1697 O O . SER B 2 6 ? 10.560 10.283 -1.896 1.00 62.14 566 SER B O 1
ATOM 1705 N N . PHE B 2 7 ? 8.425 10.061 -1.245 1.00 72.34 567 PHE B N 1
ATOM 1706 C CA . PHE B 2 7 ? 8.719 9.690 0.112 1.00 5.32 567 PHE B CA 1
ATOM 1707 C C . PHE B 2 7 ? 9.397 8.324 0.145 1.00 52.24 567 PHE B C 1
ATOM 1708 O O . PHE B 2 7 ? 10.434 8.145 0.805 1.00 41.43 567 PHE B O 1
ATOM 1725 N N . PHE B 2 8 ? 8.839 7.375 -0.584 1.00 41.25 568 PHE B N 1
ATOM 1726 C CA . PHE B 2 8 ? 9.363 6.030 -0.572 1.00 34.01 568 PHE B CA 1
ATOM 1727 C C . PHE B 2 8 ? 10.677 5.938 -1.316 1.00 51.25 568 PHE B C 1
ATOM 1728 O O . PHE B 2 8 ? 11.557 5.162 -0.924 1.00 43.24 568 PHE B O 1
ATOM 1745 N N . ASP B 2 9 ? 10.820 6.721 -2.390 1.00 41.21 569 ASP B N 1
ATOM 1746 C CA . ASP B 2 9 ? 12.112 6.810 -3.093 1.00 5.20 569 ASP B CA 1
ATOM 1747 C C . ASP B 2 9 ? 13.194 7.268 -2.137 1.00 64.51 569 ASP B C 1
ATOM 1748 O O . ASP B 2 9 ? 14.294 6.701 -2.096 1.00 14.23 569 ASP B O 1
ATOM 1757 N N . LYS B 2 10 ? 12.855 8.274 -1.344 1.00 40.45 570 LYS B N 1
ATOM 1758 C CA . LYS B 2 10 ? 13.747 8.823 -0.346 1.00 71.54 570 LYS B CA 1
ATOM 1759 C C . LYS B 2 10 ? 14.132 7.736 0.652 1.00 62.00 570 LYS B C 1
ATOM 1760 O O . LYS B 2 10 ? 15.310 7.473 0.857 1.00 43.05 570 LYS B O 1
ATOM 1779 N N . LYS B 2 11 ? 13.129 7.067 1.198 1.00 51.23 571 LYS B N 1
ATOM 1780 C CA . LYS B 2 11 ? 13.332 5.993 2.163 1.00 21.14 571 LYS B CA 1
ATOM 1781 C C . LYS B 2 11 ? 14.201 4.861 1.609 1.00 55.14 571 LYS B C 1
ATOM 1782 O O . LYS B 2 11 ? 15.100 4.392 2.294 1.00 53.12 571 LYS B O 1
ATOM 1801 N N . ARG B 2 12 ? 13.961 4.452 0.366 1.00 22.12 572 ARG B N 1
ATOM 1802 C CA . ARG B 2 12 ? 14.735 3.372 -0.258 1.00 55.43 572 ARG B CA 1
ATOM 1803 C C . ARG B 2 12 ? 16.190 3.814 -0.466 1.00 61.03 572 ARG B C 1
ATOM 1804 O O . ARG B 2 12 ? 17.119 3.011 -0.363 1.00 71.02 572 ARG B O 1
ATOM 1825 N N . SER B 2 13 ? 16.375 5.095 -0.702 1.00 74.25 573 SER B N 1
ATOM 1826 C CA . SER B 2 13 ? 17.684 5.645 -0.965 1.00 64.41 573 SER B CA 1
ATOM 1827 C C . SER B 2 13 ? 18.481 5.845 0.327 1.00 61.23 573 SER B C 1
ATOM 1828 O O . SER B 2 13 ? 19.705 5.675 0.345 1.00 71.32 573 SER B O 1
ATOM 1836 N N . GLU B 2 14 ? 17.791 6.191 1.404 1.00 52.41 574 GLU B N 1
ATOM 1837 C CA . GLU B 2 14 ? 18.442 6.423 2.688 1.00 14.14 574 GLU B CA 1
ATOM 1838 C C . GLU B 2 14 ? 18.800 5.104 3.364 1.00 1.44 574 GLU B C 1
ATOM 1839 O O . GLU B 2 14 ? 19.631 5.056 4.280 1.00 72.45 574 GLU B O 1
ATOM 1851 N N . ARG B 2 15 ? 18.211 4.036 2.896 1.00 62.12 575 ARG B N 1
ATOM 1852 C CA . ARG B 2 15 ? 18.492 2.732 3.424 1.00 21.32 575 ARG B CA 1
ATOM 1853 C C . ARG B 2 15 ? 19.510 2.066 2.553 1.00 3.23 575 ARG B C 1
ATOM 1854 O O . ARG B 2 15 ? 19.172 1.324 1.620 1.00 74.41 575 ARG B O 1
ATOM 1875 N N . LYS B 2 16 ? 20.755 2.366 2.821 1.00 4.40 576 LYS B N 1
ATOM 1876 C CA . LYS B 2 16 ? 21.852 1.856 2.033 1.00 13.54 576 LYS B CA 1
ATOM 1877 C C . LYS B 2 16 ? 22.303 0.516 2.566 1.00 54.53 576 LYS B C 1
ATOM 1878 O O . LYS B 2 16 ? 23.464 0.327 2.952 1.00 55.44 576 LYS B O 1
ATOM 1897 N N . TRP B 2 17 ? 21.375 -0.391 2.631 1.00 63.33 577 TRP B N 1
ATOM 1898 C CA . TRP B 2 17 ? 21.608 -1.681 3.189 1.00 75.35 577 TRP B CA 1
ATOM 1899 C C . TRP B 2 17 ? 21.669 -2.668 2.053 1.00 21.23 577 TRP B C 1
ATOM 1900 O O . TRP B 2 17 ? 20.607 -3.117 1.595 1.00 0.00 577 TRP B O 1
ATOM 1922 N N . GLY A 1 1 ? 8.638 -5.443 -11.645 1.00 24.10 1153 GLY A N 2
ATOM 1923 C CA . GLY A 1 1 ? 9.002 -6.844 -11.519 1.00 40.22 1153 GLY A CA 2
ATOM 1924 C C . GLY A 1 1 ? 8.682 -7.339 -10.140 1.00 61.52 1153 GLY A C 2
ATOM 1925 O O . GLY A 1 1 ? 8.379 -6.535 -9.248 1.00 22.54 1153 GLY A O 2
ATOM 1931 N N . HIS A 1 2 ? 8.745 -8.629 -9.944 1.00 73.11 1154 HIS A N 2
ATOM 1932 C CA . HIS A 1 2 ? 8.421 -9.211 -8.668 1.00 63.24 1154 HIS A CA 2
ATOM 1933 C C . HIS A 1 2 ? 9.673 -9.448 -7.864 1.00 51.01 1154 HIS A C 2
ATOM 1934 O O . HIS A 1 2 ? 10.586 -10.149 -8.293 1.00 1.31 1154 HIS A O 2
ATOM 1948 N N . MET A 1 3 ? 9.697 -8.857 -6.727 1.00 54.24 1155 MET A N 2
ATOM 1949 C CA . MET A 1 3 ? 10.755 -8.978 -5.768 1.00 30.43 1155 MET A CA 2
ATOM 1950 C C . MET A 1 3 ? 9.996 -9.166 -4.489 1.00 53.11 1155 MET A C 2
ATOM 1951 O O . MET A 1 3 ? 8.808 -8.792 -4.460 1.00 3.14 1155 MET A O 2
ATOM 1965 N N . ALA A 1 4 ? 10.594 -9.766 -3.482 1.00 30.32 1156 ALA A N 2
ATOM 1966 C CA . ALA A 1 4 ? 9.893 -10.012 -2.241 1.00 14.12 1156 ALA A CA 2
ATOM 1967 C C . ALA A 1 4 ? 9.345 -8.709 -1.700 1.00 53.41 1156 ALA A C 2
ATOM 1968 O O . ALA A 1 4 ? 10.101 -7.748 -1.547 1.00 54.40 1156 ALA A O 2
ATOM 1975 N N . PRO A 1 5 ? 8.027 -8.672 -1.430 1.00 31.50 1157 PRO A N 2
ATOM 1976 C CA . PRO A 1 5 ? 7.302 -7.451 -1.107 1.00 11.01 1157 PRO A CA 2
ATOM 1977 C C . PRO A 1 5 ? 7.959 -6.612 -0.048 1.00 44.15 1157 PRO A C 2
ATOM 1978 O O . PRO A 1 5 ? 8.029 -6.999 1.131 1.00 30.24 1157 PRO A O 2
ATOM 1989 N N . ASN A 1 6 ? 8.447 -5.485 -0.472 1.00 52.15 1158 ASN A N 2
ATOM 1990 C CA . ASN A 1 6 ? 9.081 -4.552 0.398 1.00 22.53 1158 ASN A CA 2
ATOM 1991 C C . ASN A 1 6 ? 8.660 -3.176 0.026 1.00 63.34 1158 ASN A C 2
ATOM 1992 O O . ASN A 1 6 ? 8.385 -2.881 -1.133 1.00 51.35 1158 ASN A O 2
ATOM 2003 N N . LEU A 1 7 ? 8.592 -2.362 0.993 1.00 22.25 1159 LEU A N 2
ATOM 2004 C CA . LEU A 1 7 ? 8.215 -1.003 0.816 1.00 54.43 1159 LEU A CA 2
ATOM 2005 C C . LEU A 1 7 ? 9.428 -0.195 1.198 1.00 50.30 1159 LEU A C 2
ATOM 2006 O O . LEU A 1 7 ? 9.825 -0.191 2.349 1.00 22.02 1159 LEU A O 2
ATOM 2022 N N . ALA A 1 8 ? 10.071 0.396 0.199 1.00 54.33 1160 ALA A N 2
ATOM 2023 C CA . ALA A 1 8 ? 11.338 1.152 0.353 1.00 72.42 1160 ALA A CA 2
ATOM 2024 C C . ALA A 1 8 ? 12.489 0.241 0.868 1.00 0.31 1160 ALA A C 2
ATOM 2025 O O . ALA A 1 8 ? 13.576 0.701 1.171 1.00 74.11 1160 ALA A O 2
ATOM 2032 N N . GLY A 1 9 ? 12.211 -1.039 0.898 1.00 50.02 1161 GLY A N 2
ATOM 2033 C CA . GLY A 1 9 ? 13.150 -2.033 1.379 1.00 4.21 1161 GLY A CA 2
ATOM 2034 C C . GLY A 1 9 ? 12.652 -2.721 2.635 1.00 13.04 1161 GLY A C 2
ATOM 2035 O O . GLY A 1 9 ? 13.189 -3.747 3.052 1.00 12.00 1161 GLY A O 2
ATOM 2039 N N . ALA A 1 10 ? 11.608 -2.175 3.217 1.00 61.21 1162 ALA A N 2
ATOM 2040 C CA . ALA A 1 10 ? 11.033 -2.724 4.428 1.00 44.24 1162 ALA A CA 2
ATOM 2041 C C . ALA A 1 10 ? 10.094 -3.853 4.077 1.00 65.03 1162 ALA A C 2
ATOM 2042 O O . ALA A 1 10 ? 9.086 -3.645 3.395 1.00 31.41 1162 ALA A O 2
ATOM 2049 N N . VAL A 1 11 ? 10.436 -5.033 4.502 1.00 22.41 1163 VAL A N 2
ATOM 2050 C CA . VAL A 1 11 ? 9.632 -6.203 4.236 1.00 45.20 1163 VAL A CA 2
ATOM 2051 C C . VAL A 1 11 ? 8.695 -6.430 5.418 1.00 55.24 1163 VAL A C 2
ATOM 2052 O O . VAL A 1 11 ? 7.484 -6.680 5.245 1.00 72.31 1163 VAL A O 2
ATOM 2065 N N . GLU A 1 12 ? 9.254 -6.328 6.620 1.00 13.32 1164 GLU A N 2
ATOM 2066 C CA . GLU A 1 12 ? 8.501 -6.498 7.850 1.00 72.24 1164 GLU A CA 2
ATOM 2067 C C . GLU A 1 12 ? 7.499 -5.371 8.019 1.00 4.43 1164 GLU A C 2
ATOM 2068 O O . GLU A 1 12 ? 7.853 -4.184 7.914 1.00 64.40 1164 GLU A O 2
ATOM 2080 N N . PHE A 1 13 ? 6.268 -5.748 8.319 1.00 65.23 1165 PHE A N 2
ATOM 2081 C CA . PHE A 1 13 ? 5.146 -4.829 8.386 1.00 73.40 1165 PHE A CA 2
ATOM 2082 C C . PHE A 1 13 ? 5.372 -3.724 9.417 1.00 2.40 1165 PHE A C 2
ATOM 2083 O O . PHE A 1 13 ? 4.945 -2.595 9.212 1.00 1.41 1165 PHE A O 2
ATOM 2100 N N . ASN A 1 14 ? 6.017 -4.060 10.521 1.00 72.12 1166 ASN A N 2
ATOM 2101 C CA . ASN A 1 14 ? 6.388 -3.075 11.548 1.00 32.31 1166 ASN A CA 2
ATOM 2102 C C . ASN A 1 14 ? 7.079 -1.819 10.966 1.00 2.55 1166 ASN A C 2
ATOM 2103 O O . ASN A 1 14 ? 6.631 -0.686 11.203 1.00 31.23 1166 ASN A O 2
ATOM 2114 N N . ASP A 1 15 ? 8.112 -2.010 10.163 1.00 32.40 1167 ASP A N 2
ATOM 2115 C CA . ASP A 1 15 ? 8.850 -0.864 9.597 1.00 65.44 1167 ASP A CA 2
ATOM 2116 C C . ASP A 1 15 ? 8.024 -0.215 8.485 1.00 60.41 1167 ASP A C 2
ATOM 2117 O O . ASP A 1 15 ? 8.065 1.003 8.281 1.00 51.51 1167 ASP A O 2
ATOM 2126 N N . VAL A 1 16 ? 7.201 -1.040 7.847 1.00 54.43 1168 VAL A N 2
ATOM 2127 C CA . VAL A 1 16 ? 6.271 -0.612 6.799 1.00 43.10 1168 VAL A CA 2
ATOM 2128 C C . VAL A 1 16 ? 5.265 0.401 7.358 1.00 63.32 1168 VAL A C 2
ATOM 2129 O O . VAL A 1 16 ? 5.071 1.474 6.787 1.00 72.23 1168 VAL A O 2
ATOM 2142 N N . LYS A 1 17 ? 4.654 0.059 8.490 1.00 52.40 1169 LYS A N 2
ATOM 2143 C CA . LYS A 1 17 ? 3.689 0.931 9.154 1.00 2.14 1169 LYS A CA 2
ATOM 2144 C C . LYS A 1 17 ? 4.312 2.271 9.466 1.00 40.14 1169 LYS A C 2
ATOM 2145 O O . LYS A 1 17 ? 3.727 3.319 9.197 1.00 11.43 1169 LYS A O 2
ATOM 2164 N N . THR A 1 18 ? 5.485 2.208 10.046 1.00 23.52 1170 THR A N 2
ATOM 2165 C CA . THR A 1 18 ? 6.288 3.363 10.378 1.00 73.14 1170 THR A CA 2
ATOM 2166 C C . THR A 1 18 ? 6.501 4.299 9.131 1.00 72.14 1170 THR A C 2
ATOM 2167 O O . THR A 1 18 ? 6.398 5.543 9.234 1.00 60.02 1170 THR A O 2
ATOM 2178 N N . LEU A 1 19 ? 6.662 3.691 7.962 1.00 54.25 1171 LEU A N 2
ATOM 2179 C CA . LEU A 1 19 ? 6.876 4.437 6.728 1.00 63.22 1171 LEU A CA 2
ATOM 2180 C C . LEU A 1 19 ? 5.571 5.066 6.279 1.00 12.44 1171 LEU A C 2
ATOM 2181 O O . LEU A 1 19 ? 5.508 6.266 6.005 1.00 24.42 1171 LEU A O 2
ATOM 2197 N N . LEU A 1 20 ? 4.515 4.259 6.288 1.00 63.23 1172 LEU A N 2
ATOM 2198 C CA . LEU A 1 20 ? 3.189 4.674 5.842 1.00 73.22 1172 LEU A CA 2
ATOM 2199 C C . LEU A 1 20 ? 2.671 5.803 6.701 1.00 30.30 1172 LEU A C 2
ATOM 2200 O O . LEU A 1 20 ? 2.256 6.840 6.207 1.00 41.11 1172 LEU A O 2
ATOM 2216 N N . ARG A 1 21 ? 2.728 5.608 7.993 1.00 32.21 1173 ARG A N 2
ATOM 2217 C CA . ARG A 1 21 ? 2.206 6.552 8.945 1.00 11.13 1173 ARG A CA 2
ATOM 2218 C C . ARG A 1 21 ? 2.909 7.878 8.898 1.00 14.42 1173 ARG A C 2
ATOM 2219 O O . ARG A 1 21 ? 2.258 8.922 8.991 1.00 41.33 1173 ARG A O 2
ATOM 2240 N N . GLU A 1 22 ? 4.205 7.874 8.686 1.00 40.24 1174 GLU A N 2
ATOM 2241 C CA . GLU A 1 22 ? 4.913 9.129 8.663 1.00 51.24 1174 GLU A CA 2
ATOM 2242 C C . GLU A 1 22 ? 4.594 9.871 7.375 1.00 53.41 1174 GLU A C 2
ATOM 2243 O O . GLU A 1 22 ? 4.451 11.090 7.369 1.00 22.42 1174 GLU A O 2
ATOM 2255 N N . TRP A 1 23 ? 4.419 9.118 6.313 1.00 2.00 1175 TRP A N 2
ATOM 2256 C CA . TRP A 1 23 ? 4.043 9.652 5.015 1.00 43.34 1175 TRP A CA 2
ATOM 2257 C C . TRP A 1 23 ? 2.697 10.357 5.107 1.00 14.30 1175 TRP A C 2
ATOM 2258 O O . TRP A 1 23 ? 2.557 11.506 4.710 1.00 32.34 1175 TRP A O 2
ATOM 2279 N N . ILE A 1 24 ? 1.759 9.705 5.733 1.00 72.32 1176 ILE A N 2
ATOM 2280 C CA . ILE A 1 24 ? 0.388 10.198 5.766 1.00 24.33 1176 ILE A CA 2
ATOM 2281 C C . ILE A 1 24 ? 0.206 11.305 6.819 1.00 61.24 1176 ILE A C 2
ATOM 2282 O O . ILE A 1 24 ? -0.801 12.029 6.826 1.00 1.24 1176 ILE A O 2
ATOM 2298 N N . THR A 1 25 ? 1.172 11.457 7.691 1.00 41.20 1177 THR A N 2
ATOM 2299 C CA . THR A 1 25 ? 1.104 12.518 8.665 1.00 73.24 1177 THR A CA 2
ATOM 2300 C C . THR A 1 25 ? 1.927 13.748 8.248 1.00 64.51 1177 THR A C 2
ATOM 2301 O O . THR A 1 25 ? 1.570 14.877 8.572 1.00 23.42 1177 THR A O 2
ATOM 2312 N N . THR A 1 26 ? 3.009 13.542 7.508 1.00 0.13 1178 THR A N 2
ATOM 2313 C CA . THR A 1 26 ? 3.874 14.659 7.158 1.00 11.25 1178 THR A CA 2
ATOM 2314 C C . THR A 1 26 ? 3.662 15.159 5.720 1.00 41.13 1178 THR A C 2
ATOM 2315 O O . THR A 1 26 ? 3.961 16.317 5.403 1.00 33.31 1178 THR A O 2
ATOM 2326 N N . ILE A 1 27 ? 3.137 14.316 4.865 1.00 54.20 1179 ILE A N 2
ATOM 2327 C CA . ILE A 1 27 ? 2.909 14.690 3.488 1.00 31.23 1179 ILE A CA 2
ATOM 2328 C C . ILE A 1 27 ? 1.428 14.986 3.296 1.00 30.43 1179 ILE A C 2
ATOM 2329 O O . ILE A 1 27 ? 0.579 14.170 3.648 1.00 32.35 1179 ILE A O 2
ATOM 2345 N N . SER A 1 28 ? 1.119 16.164 2.799 1.00 12.41 1180 SER A N 2
ATOM 2346 C CA . SER A 1 28 ? -0.258 16.561 2.603 1.00 20.11 1180 SER A CA 2
ATOM 2347 C C . SER A 1 28 ? -0.796 16.127 1.226 1.00 24.44 1180 SER A C 2
ATOM 2348 O O . SER A 1 28 ? -1.989 15.875 1.068 1.00 5.03 1180 SER A O 2
ATOM 2356 N N . ASP A 1 29 ? 0.076 16.009 0.261 1.00 10.00 1181 ASP A N 2
ATOM 2357 C CA . ASP A 1 29 ? -0.320 15.629 -1.086 1.00 52.20 1181 ASP A CA 2
ATOM 2358 C C . ASP A 1 29 ? 0.569 14.505 -1.572 1.00 64.21 1181 ASP A C 2
ATOM 2359 O O . ASP A 1 29 ? 1.757 14.712 -1.803 1.00 22.33 1181 ASP A O 2
ATOM 2368 N N . PRO A 1 30 ? 0.020 13.293 -1.693 1.00 24.05 1182 PRO A N 2
ATOM 2369 C CA . PRO A 1 30 ? 0.794 12.113 -2.066 1.00 1.33 1182 PRO A CA 2
ATOM 2370 C C . PRO A 1 30 ? 1.261 12.175 -3.515 1.00 3.14 1182 PRO A C 2
ATOM 2371 O O . PRO A 1 30 ? 0.506 12.598 -4.412 1.00 3.24 1182 PRO A O 2
ATOM 2382 N N . MET A 1 31 ? 2.479 11.758 -3.762 1.00 50.31 1183 MET A N 2
ATOM 2383 C CA . MET A 1 31 ? 3.016 11.805 -5.091 1.00 32.23 1183 MET A CA 2
ATOM 2384 C C . MET A 1 31 ? 2.679 10.486 -5.763 1.00 2.24 1183 MET A C 2
ATOM 2385 O O . MET A 1 31 ? 2.560 9.470 -5.069 1.00 14.02 1183 MET A O 2
ATOM 2399 N N . GLU A 1 32 ? 2.481 10.510 -7.090 1.00 3.34 1184 GLU A N 2
ATOM 2400 C CA . GLU A 1 32 ? 2.196 9.298 -7.888 1.00 1.44 1184 GLU A CA 2
ATOM 2401 C C . GLU A 1 32 ? 3.084 8.149 -7.488 1.00 63.32 1184 GLU A C 2
ATOM 2402 O O . GLU A 1 32 ? 2.605 7.087 -7.151 1.00 10.44 1184 GLU A O 2
ATOM 2414 N N . GLU A 1 33 ? 4.375 8.404 -7.487 1.00 63.13 1185 GLU A N 2
ATOM 2415 C CA . GLU A 1 33 ? 5.387 7.410 -7.156 1.00 45.51 1185 GLU A CA 2
ATOM 2416 C C . GLU A 1 33 ? 5.151 6.737 -5.795 1.00 72.13 1185 GLU A C 2
ATOM 2417 O O . GLU A 1 33 ? 5.328 5.536 -5.666 1.00 71.31 1185 GLU A O 2
ATOM 2429 N N . ASP A 1 34 ? 4.683 7.499 -4.813 1.00 40.12 1186 ASP A N 2
ATOM 2430 C CA . ASP A 1 34 ? 4.406 6.939 -3.475 1.00 21.03 1186 ASP A CA 2
ATOM 2431 C C . ASP A 1 34 ? 3.234 5.998 -3.551 1.00 21.11 1186 ASP A C 2
ATOM 2432 O O . ASP A 1 34 ? 3.255 4.890 -2.999 1.00 21.05 1186 ASP A O 2
ATOM 2441 N N . ILE A 1 35 ? 2.227 6.435 -4.278 1.00 32.44 1187 ILE A N 2
ATOM 2442 C CA . ILE A 1 35 ? 1.008 5.677 -4.458 1.00 62.33 1187 ILE A CA 2
ATOM 2443 C C . ILE A 1 35 ? 1.315 4.407 -5.238 1.00 42.12 1187 ILE A C 2
ATOM 2444 O O . ILE A 1 35 ? 0.863 3.331 -4.892 1.00 61.12 1187 ILE A O 2
ATOM 2460 N N . LEU A 1 36 ? 2.133 4.538 -6.253 1.00 34.12 1188 LEU A N 2
ATOM 2461 C CA . LEU A 1 36 ? 2.495 3.425 -7.101 1.00 12.11 1188 LEU A CA 2
ATOM 2462 C C . LEU A 1 36 ? 3.330 2.389 -6.337 1.00 13.21 1188 LEU A C 2
ATOM 2463 O O . LEU A 1 36 ? 3.222 1.191 -6.593 1.00 31.32 1188 LEU A O 2
ATOM 2479 N N . GLN A 1 37 ? 4.117 2.846 -5.366 1.00 11.24 1189 GLN A N 2
ATOM 2480 C CA . GLN A 1 37 ? 4.899 1.932 -4.536 1.00 33.51 1189 GLN A CA 2
ATOM 2481 C C . GLN A 1 37 ? 4.000 1.136 -3.608 1.00 2.33 1189 GLN A C 2
ATOM 2482 O O . GLN A 1 37 ? 4.153 -0.072 -3.493 1.00 73.24 1189 GLN A O 2
ATOM 2496 N N . VAL A 1 38 ? 3.039 1.796 -2.959 1.00 33.34 1190 VAL A N 2
ATOM 2497 C CA . VAL A 1 38 ? 2.107 1.065 -2.094 1.00 24.32 1190 VAL A CA 2
ATOM 2498 C C . VAL A 1 38 ? 1.224 0.136 -2.912 1.00 41.02 1190 VAL A C 2
ATOM 2499 O O . VAL A 1 38 ? 0.856 -0.954 -2.470 1.00 32.25 1190 VAL A O 2
ATOM 2512 N N . VAL A 1 39 ? 0.930 0.567 -4.116 1.00 61.23 1191 VAL A N 2
ATOM 2513 C CA . VAL A 1 39 ? 0.248 -0.238 -5.119 1.00 1.14 1191 VAL A CA 2
ATOM 2514 C C . VAL A 1 39 ? 1.064 -1.506 -5.402 1.00 71.43 1191 VAL A C 2
ATOM 2515 O O . VAL A 1 39 ? 0.533 -2.628 -5.370 1.00 2.12 1191 VAL A O 2
ATOM 2528 N N . LYS A 1 40 ? 2.355 -1.326 -5.644 1.00 72.02 1192 LYS A N 2
ATOM 2529 C CA . LYS A 1 40 ? 3.261 -2.438 -5.865 1.00 13.24 1192 LYS A CA 2
ATOM 2530 C C . LYS A 1 40 ? 3.362 -3.326 -4.669 1.00 52.44 1192 LYS A C 2
ATOM 2531 O O . LYS A 1 40 ? 3.354 -4.526 -4.817 1.00 72.41 1192 LYS A O 2
ATOM 2550 N N . TYR A 1 41 ? 3.366 -2.740 -3.498 1.00 12.03 1193 TYR A N 2
ATOM 2551 C CA . TYR A 1 41 ? 3.513 -3.493 -2.281 1.00 42.32 1193 TYR A CA 2
ATOM 2552 C C . TYR A 1 41 ? 2.318 -4.421 -2.105 1.00 55.10 1193 TYR A C 2
ATOM 2553 O O . TYR A 1 41 ? 2.482 -5.614 -1.921 1.00 61.01 1193 TYR A O 2
ATOM 2571 N N . CYS A 1 42 ? 1.124 -3.874 -2.260 1.00 72.22 1194 CYS A N 2
ATOM 2572 C CA . CYS A 1 42 ? -0.096 -4.637 -2.095 1.00 70.43 1194 CYS A CA 2
ATOM 2573 C C . CYS A 1 42 ? -0.186 -5.767 -3.126 1.00 1.13 1194 CYS A C 2
ATOM 2574 O O . CYS A 1 42 ? -0.552 -6.893 -2.803 1.00 64.24 1194 CYS A O 2
ATOM 2582 N N . THR A 1 43 ? 0.194 -5.468 -4.343 1.00 33.30 1195 THR A N 2
ATOM 2583 C CA . THR A 1 43 ? 0.132 -6.438 -5.401 1.00 31.14 1195 THR A CA 2
ATOM 2584 C C . THR A 1 43 ? 1.231 -7.515 -5.265 1.00 51.31 1195 THR A C 2
ATOM 2585 O O . THR A 1 43 ? 0.993 -8.695 -5.527 1.00 42.54 1195 THR A O 2
ATOM 2596 N N . ASP A 1 44 ? 2.403 -7.109 -4.787 1.00 43.34 1196 ASP A N 2
ATOM 2597 C CA . ASP A 1 44 ? 3.487 -8.053 -4.526 1.00 25.12 1196 ASP A CA 2
ATOM 2598 C C . ASP A 1 44 ? 3.132 -8.988 -3.371 1.00 54.34 1196 ASP A C 2
ATOM 2599 O O . ASP A 1 44 ? 3.526 -10.162 -3.372 1.00 13.43 1196 ASP A O 2
ATOM 2608 N N . LEU A 1 45 ? 2.359 -8.477 -2.389 1.00 34.55 1197 LEU A N 2
ATOM 2609 C CA . LEU A 1 45 ? 1.837 -9.308 -1.298 1.00 33.01 1197 LEU A CA 2
ATOM 2610 C C . LEU A 1 45 ? 0.955 -10.410 -1.848 1.00 33.12 1197 LEU A C 2
ATOM 2611 O O . LEU A 1 45 ? 1.001 -11.544 -1.384 1.00 23.42 1197 LEU A O 2
ATOM 2627 N N . ILE A 1 46 ? 0.177 -10.067 -2.863 1.00 12.05 1198 ILE A N 2
ATOM 2628 C CA . ILE A 1 46 ? -0.713 -11.00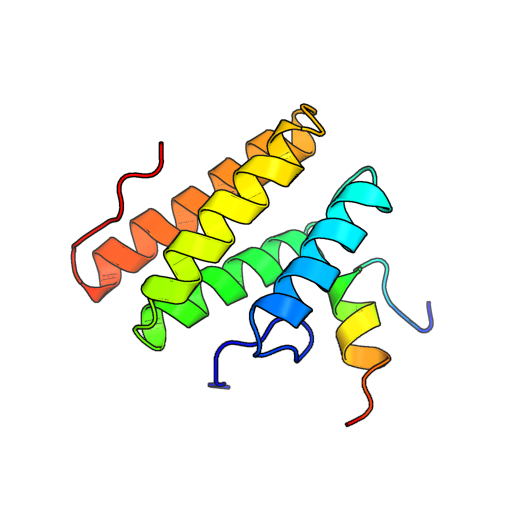8 -3.524 1.00 74.25 1198 ILE A CA 2
ATOM 2629 C C . ILE A 1 46 ? 0.103 -12.084 -4.225 1.00 1.42 1198 ILE A C 2
ATOM 2630 O O . ILE A 1 46 ? -0.183 -13.272 -4.097 1.00 14.55 1198 ILE A O 2
ATOM 2646 N N . GLU A 1 47 ? 1.151 -11.658 -4.916 1.00 53.53 1199 GLU A N 2
ATOM 2647 C CA . GLU A 1 47 ? 2.008 -12.568 -5.653 1.00 35.32 1199 GLU A CA 2
ATOM 2648 C C . GLU A 1 47 ? 2.777 -13.500 -4.723 1.00 23.00 1199 GLU A C 2
ATOM 2649 O O . GLU A 1 47 ? 3.069 -14.637 -5.082 1.00 31.14 1199 GLU A O 2
ATOM 2661 N N . GLU A 1 48 ? 3.097 -13.014 -3.534 1.00 11.44 1200 GLU A N 2
ATOM 2662 C CA . GLU A 1 48 ? 3.743 -13.825 -2.508 1.00 45.21 1200 GLU A CA 2
ATOM 2663 C C . GLU A 1 48 ? 2.721 -14.607 -1.687 1.00 23.03 1200 GLU A C 2
ATOM 2664 O O . GLU A 1 48 ? 3.082 -15.345 -0.771 1.00 30.12 1200 GLU A O 2
ATOM 2676 N N . LYS A 1 49 ? 1.442 -14.414 -2.024 1.00 53.54 1201 LYS A N 2
ATOM 2677 C CA . LYS A 1 49 ? 0.312 -15.121 -1.440 1.00 2.45 1201 LYS A CA 2
ATOM 2678 C C . LYS A 1 49 ? 0.072 -14.757 0.014 1.00 61.01 1201 LYS A C 2
ATOM 2679 O O . LYS A 1 49 ? -0.684 -15.437 0.721 1.00 51.14 1201 LYS A O 2
ATOM 2698 N N . ASP A 1 50 ? 0.630 -13.657 0.448 1.00 53.51 1202 ASP A N 2
ATOM 2699 C CA . ASP A 1 50 ? 0.475 -13.264 1.821 1.00 10.42 1202 ASP A CA 2
ATOM 2700 C C . ASP A 1 50 ? -0.644 -12.255 1.921 1.00 62.23 1202 ASP A C 2
ATOM 2701 O O . ASP A 1 50 ? -0.437 -11.032 1.904 1.00 3.33 1202 ASP A O 2
ATOM 2710 N N . LEU A 1 51 ? -1.835 -12.769 1.942 1.00 21.31 1203 LEU A N 2
ATOM 2711 C CA . LEU A 1 51 ? -3.012 -11.942 2.000 1.00 2.13 1203 LEU A CA 2
ATOM 2712 C C . LEU A 1 51 ? -3.252 -11.448 3.403 1.00 41.22 1203 LEU A C 2
ATOM 2713 O O . LEU A 1 51 ? -4.036 -10.517 3.628 1.00 74.22 1203 LEU A O 2
ATOM 2729 N N . GLU A 1 52 ? -2.574 -12.067 4.336 1.00 13.33 1204 GLU A N 2
ATOM 2730 C CA . GLU A 1 52 ? -2.654 -11.707 5.716 1.00 2.43 1204 GLU A CA 2
ATOM 2731 C C . GLU A 1 52 ? -2.056 -10.328 5.921 1.00 10.31 1204 GLU A C 2
ATOM 2732 O O . GLU A 1 52 ? -2.726 -9.428 6.462 1.00 21.31 1204 GLU A O 2
ATOM 2744 N N . LYS A 1 53 ? -0.828 -10.132 5.436 1.00 52.32 1205 LYS A N 2
ATOM 2745 C CA . LYS A 1 53 ? -0.182 -8.854 5.575 1.00 1.34 1205 LYS A CA 2
ATOM 2746 C C . LYS A 1 53 ? -0.883 -7.852 4.684 1.00 2.32 1205 LYS A C 2
ATOM 2747 O O . LYS A 1 53 ? -1.080 -6.726 5.085 1.00 60.51 1205 LYS A O 2
ATOM 2766 N N . LEU A 1 54 ? -1.294 -8.297 3.483 1.00 54.52 1206 LEU A N 2
ATOM 2767 C CA . LEU A 1 54 ? -2.054 -7.453 2.537 1.00 73.42 1206 LEU A CA 2
ATOM 2768 C C . LEU A 1 54 ? -3.240 -6.788 3.229 1.00 10.33 1206 LEU A C 2
ATOM 2769 O O . LEU A 1 54 ? -3.353 -5.557 3.239 1.00 53.11 1206 LEU A O 2
ATOM 2785 N N . ASP A 1 55 ? -4.099 -7.612 3.812 1.00 24.30 1207 ASP A N 2
ATOM 2786 C CA . ASP A 1 55 ? -5.282 -7.148 4.557 1.00 13.44 1207 ASP A CA 2
ATOM 2787 C C . ASP A 1 55 ? -4.906 -6.144 5.650 1.00 52.00 1207 ASP A C 2
ATOM 2788 O O . ASP A 1 55 ? -5.573 -5.113 5.818 1.00 53.33 1207 ASP A O 2
ATOM 2797 N N . LEU A 1 56 ? -3.797 -6.405 6.322 1.00 41.42 1208 LEU A N 2
ATOM 2798 C CA . LEU A 1 56 ? -3.331 -5.537 7.389 1.00 53.31 1208 LEU A CA 2
ATOM 2799 C C . LEU A 1 56 ? -2.878 -4.188 6.837 1.00 23.44 1208 LEU A C 2
ATOM 2800 O O . LEU A 1 56 ? -3.212 -3.151 7.394 1.00 52.32 1208 LEU A O 2
ATOM 2816 N N . VAL A 1 57 ? -2.149 -4.206 5.720 1.00 12.53 1209 VAL A N 2
ATOM 2817 C CA . VAL A 1 57 ? -1.645 -2.974 5.092 1.00 70.43 1209 VAL A CA 2
ATOM 2818 C C . VAL A 1 57 ? -2.810 -2.121 4.630 1.00 21.43 1209 VAL A C 2
ATOM 2819 O O . VAL A 1 57 ? -2.861 -0.927 4.915 1.00 24.10 1209 VAL A O 2
ATOM 2832 N N . ILE A 1 58 ? -3.756 -2.757 3.949 1.00 72.23 1210 ILE A N 2
ATOM 2833 C CA . ILE A 1 58 ? -4.928 -2.077 3.409 1.00 15.52 1210 ILE A CA 2
ATOM 2834 C C . ILE A 1 58 ? -5.697 -1.371 4.522 1.00 42.11 1210 ILE A C 2
ATOM 2835 O O . ILE A 1 58 ? -5.978 -0.168 4.439 1.00 41.11 1210 ILE A O 2
ATOM 2851 N N . LYS A 1 59 ? -5.993 -2.103 5.572 1.00 62.42 1211 LYS A N 2
ATOM 2852 C CA . LYS A 1 59 ? -6.725 -1.549 6.684 1.00 32.42 1211 LYS A CA 2
ATOM 2853 C C . LYS A 1 59 ? -5.916 -0.516 7.446 1.00 61.12 1211 LYS A C 2
ATOM 2854 O O . LYS A 1 59 ? -6.462 0.480 7.903 1.00 41.20 1211 LYS A O 2
ATOM 2873 N N . TYR A 1 60 ? -4.612 -0.713 7.518 1.00 21.11 1212 TYR A N 2
ATOM 2874 C CA . TYR A 1 60 ? -3.739 0.226 8.209 1.00 63.42 1212 TYR A CA 2
ATOM 2875 C C . TYR A 1 60 ? -3.685 1.543 7.438 1.00 55.45 1212 TYR A C 2
ATOM 2876 O O . TYR A 1 60 ? -3.758 2.631 8.028 1.00 51.23 1212 TYR A O 2
ATOM 2894 N N . MET A 1 61 ? -3.581 1.443 6.122 1.00 10.15 1213 MET A N 2
ATOM 2895 C CA . MET A 1 61 ? -3.586 2.617 5.272 1.00 2.31 1213 MET A CA 2
ATOM 2896 C C . MET A 1 61 ? -4.914 3.321 5.357 1.00 3.43 1213 MET A C 2
ATOM 2897 O O . MET A 1 61 ? -4.957 4.527 5.327 1.00 30.43 1213 MET A O 2
ATOM 2911 N N . LYS A 1 62 ? -5.991 2.556 5.502 1.00 23.20 1214 LYS A N 2
ATOM 2912 C CA . LYS A 1 62 ? -7.325 3.124 5.667 1.00 12.51 1214 LYS A CA 2
ATOM 2913 C C . LYS A 1 62 ? -7.370 4.008 6.909 1.00 12.12 1214 LYS A C 2
ATOM 2914 O O . LYS A 1 62 ? -7.808 5.153 6.844 1.00 52.20 1214 LYS A O 2
ATOM 2933 N N . ARG A 1 63 ? -6.876 3.460 8.015 1.00 70.43 1215 ARG A N 2
ATOM 2934 C CA . ARG A 1 63 ? -6.829 4.147 9.323 1.00 61.51 1215 ARG A CA 2
ATOM 2935 C C . ARG A 1 63 ? -6.174 5.514 9.172 1.00 42.31 1215 ARG A C 2
ATOM 2936 O O . ARG A 1 63 ? -6.624 6.512 9.740 1.00 11.50 1215 ARG A O 2
ATOM 2957 N N . LEU A 1 64 ? -5.123 5.539 8.404 1.00 60.44 1216 LEU A N 2
ATOM 2958 C CA . LEU A 1 64 ? -4.372 6.737 8.158 1.00 52.23 1216 LEU A CA 2
ATOM 2959 C C . LEU A 1 64 ? -5.054 7.638 7.117 1.00 34.14 1216 LEU A C 2
ATOM 2960 O O . LEU A 1 64 ? -5.354 8.795 7.396 1.00 31.42 1216 LEU A O 2
ATOM 2976 N N . MET A 1 65 ? -5.337 7.082 5.948 1.00 11.41 1217 MET A N 2
ATOM 2977 C CA . MET A 1 65 ? -5.881 7.842 4.811 1.00 53.14 1217 MET A CA 2
ATOM 2978 C C . MET A 1 65 ? -7.250 8.421 5.080 1.00 20.21 1217 MET A C 2
ATOM 2979 O O . MET A 1 65 ? -7.604 9.428 4.516 1.00 10.24 1217 MET A O 2
ATOM 2993 N N . GLN A 1 66 ? -8.012 7.809 5.967 1.00 72.24 1218 GLN A N 2
ATOM 2994 C CA . GLN A 1 66 ? -9.335 8.320 6.279 1.00 42.32 1218 GLN A CA 2
ATOM 2995 C C . GLN A 1 66 ? -9.284 9.487 7.255 1.00 21.52 1218 GLN A C 2
ATOM 2996 O O . GLN A 1 66 ? -10.319 10.079 7.580 1.00 3.01 1218 GLN A O 2
ATOM 3010 N N . GLN A 1 67 ? -8.094 9.805 7.736 1.00 74.44 1219 GLN A N 2
ATOM 3011 C CA . GLN A 1 67 ? -7.906 10.980 8.572 1.00 74.43 1219 GLN A CA 2
ATOM 3012 C C . GLN A 1 67 ? -7.657 12.172 7.674 1.00 53.43 1219 GLN A C 2
ATOM 3013 O O . GLN A 1 67 ? -7.891 13.319 8.050 1.00 22.42 1219 GLN A O 2
ATOM 3027 N N . SER A 1 68 ? -7.209 11.885 6.481 1.00 73.22 1220 SER A N 2
ATOM 3028 C CA . SER A 1 68 ? -6.998 12.876 5.488 1.00 52.32 1220 SER A CA 2
ATOM 3029 C C . SER A 1 68 ? -8.239 12.908 4.596 1.00 34.10 1220 SER A C 2
ATOM 3030 O O . SER A 1 68 ? -8.450 12.024 3.773 1.00 14.54 1220 SER A O 2
ATOM 3038 N N . VAL A 1 69 ? -9.063 13.909 4.769 1.00 2.42 1221 VAL A N 2
ATOM 3039 C CA . VAL A 1 69 ? -10.325 13.968 4.050 1.00 15.32 1221 VAL A CA 2
ATOM 3040 C C . VAL A 1 69 ? -10.164 14.638 2.689 1.00 51.31 1221 VAL A C 2
ATOM 3041 O O . VAL A 1 69 ? -11.146 14.909 1.988 1.00 63.30 1221 VAL A O 2
ATOM 3054 N N . GLU A 1 70 ? -8.926 14.886 2.322 1.00 1.22 1222 GLU A N 2
ATOM 3055 C CA . GLU A 1 70 ? -8.611 15.471 1.048 1.00 63.31 1222 GLU A CA 2
ATOM 3056 C C . GLU A 1 70 ? -8.863 14.450 -0.057 1.00 52.10 1222 GLU A C 2
ATOM 3057 O O . GLU A 1 70 ? -8.554 13.245 0.102 1.00 55.33 1222 GLU A O 2
ATOM 3069 N N . SER A 1 71 ? -9.390 14.922 -1.170 1.00 51.41 1223 SER A N 2
ATOM 3070 C CA . SER A 1 71 ? -9.796 14.080 -2.278 1.00 32.12 1223 SER A CA 2
ATOM 3071 C C . SER A 1 71 ? -8.655 13.205 -2.786 1.00 74.21 1223 SER A C 2
ATOM 3072 O O . SER A 1 71 ? -8.862 12.030 -3.079 1.00 62.13 1223 SER A O 2
ATOM 3080 N N . VAL A 1 72 ? -7.459 13.768 -2.848 1.00 32.02 1224 VAL A N 2
ATOM 3081 C CA . VAL A 1 72 ? -6.268 13.039 -3.292 1.00 5.11 1224 VAL A CA 2
ATOM 3082 C C . VAL A 1 72 ? -6.029 11.726 -2.523 1.00 51.23 1224 VAL A C 2
ATOM 3083 O O . VAL A 1 72 ? -5.734 10.711 -3.130 1.00 50.01 1224 VAL A O 2
ATOM 3096 N N . TRP A 1 73 ? -6.234 11.735 -1.212 1.00 63.04 1225 TRP A N 2
ATOM 3097 C CA . TRP A 1 73 ? -6.015 10.536 -0.401 1.00 23.33 1225 TRP A CA 2
ATOM 3098 C C . TRP A 1 73 ? -7.160 9.559 -0.559 1.00 64.30 1225 TRP A C 2
ATOM 3099 O O . TRP A 1 73 ? -6.959 8.342 -0.575 1.00 14.41 1225 TRP A O 2
ATOM 3120 N N . ASN A 1 74 ? -8.353 10.093 -0.711 1.00 54.01 1226 ASN A N 2
ATOM 3121 C CA . ASN A 1 74 ? -9.541 9.269 -0.900 1.00 51.22 1226 ASN A CA 2
ATOM 3122 C C . ASN A 1 74 ? -9.446 8.530 -2.235 1.00 2.02 1226 ASN A C 2
ATOM 3123 O O . ASN A 1 74 ? -9.721 7.326 -2.327 1.00 12.33 1226 ASN A O 2
ATOM 3134 N N . MET A 1 75 ? -9.052 9.267 -3.273 1.00 74.12 1227 MET A N 2
ATOM 3135 C CA . MET A 1 75 ? -8.828 8.699 -4.611 1.00 31.44 1227 MET A CA 2
ATOM 3136 C C . MET A 1 75 ? -7.714 7.705 -4.587 1.00 30.24 1227 MET A C 2
ATOM 3137 O O . MET A 1 75 ? -7.793 6.655 -5.221 1.00 63.14 1227 MET A O 2
ATOM 3151 N N . ALA A 1 76 ? -6.690 8.040 -3.841 1.00 51.13 1228 ALA A N 2
ATOM 3152 C CA . ALA A 1 76 ? -5.507 7.192 -3.714 1.00 20.31 1228 ALA A CA 2
ATOM 3153 C C . ALA A 1 76 ? -5.884 5.823 -3.181 1.00 12.42 1228 ALA A C 2
ATOM 3154 O O . ALA A 1 76 ? -5.626 4.815 -3.836 1.00 53.13 1228 ALA A O 2
ATOM 3161 N N . PHE A 1 77 ? -6.529 5.797 -2.011 1.00 30.12 1229 PHE A N 2
ATOM 3162 C CA . PHE A 1 77 ? -6.961 4.553 -1.368 1.00 31.04 1229 PHE A CA 2
ATOM 3163 C C . PHE A 1 77 ? -7.825 3.701 -2.312 1.00 62.40 1229 PHE A C 2
ATOM 3164 O O . PHE A 1 77 ? -7.637 2.484 -2.409 1.00 51.02 1229 PHE A O 2
ATOM 3181 N N . ASP A 1 78 ? -8.721 4.359 -3.049 1.00 34.43 1230 ASP A N 2
ATOM 3182 C CA . ASP A 1 78 ? -9.591 3.657 -4.005 1.00 35.42 1230 ASP A CA 2
ATOM 3183 C C . ASP A 1 78 ? -8.762 3.049 -5.123 1.00 34.02 1230 ASP A C 2
ATOM 3184 O O . ASP A 1 78 ? -8.983 1.887 -5.523 1.00 11.55 1230 ASP A O 2
ATOM 3193 N N . PHE A 1 79 ? -7.818 3.839 -5.623 1.00 71.13 1231 PHE A N 2
ATOM 3194 C CA . PHE A 1 79 ? -6.897 3.407 -6.656 1.00 60.12 1231 PHE A CA 2
ATOM 3195 C C . PHE A 1 79 ? -6.141 2.161 -6.235 1.00 32.40 1231 PHE A C 2
ATOM 3196 O O . PHE A 1 79 ? -6.074 1.186 -6.986 1.00 55.54 1231 PHE A O 2
ATOM 3213 N N . ILE A 1 80 ? -5.606 2.179 -5.037 1.00 3.23 1232 ILE A N 2
ATOM 3214 C CA . ILE A 1 80 ? -4.889 1.037 -4.502 1.00 44.21 1232 ILE A CA 2
ATOM 3215 C C . ILE A 1 80 ? -5.794 -0.184 -4.433 1.00 31.02 1232 ILE A C 2
ATOM 3216 O O . ILE A 1 80 ? -5.406 -1.268 -4.890 1.00 50.41 1232 ILE A O 2
ATOM 3232 N N . LEU A 1 81 ? -7.000 0.002 -3.897 1.00 15.32 1233 LEU A N 2
ATOM 3233 C CA . LEU A 1 81 ? -7.986 -1.067 -3.813 1.00 41.51 1233 LEU A CA 2
ATOM 3234 C C . LEU A 1 81 ? -8.222 -1.730 -5.160 1.00 70.24 1233 LEU A C 2
ATOM 3235 O O . LEU A 1 81 ? -8.249 -2.955 -5.240 1.00 5.52 1233 LEU A O 2
ATOM 3251 N N . ASP A 1 82 ? -8.386 -0.914 -6.208 1.00 62.22 1234 ASP A N 2
ATOM 3252 C CA . ASP A 1 82 ? -8.598 -1.411 -7.588 1.00 63.22 1234 ASP A CA 2
ATOM 3253 C C . ASP A 1 82 ? -7.530 -2.393 -7.988 1.00 14.45 1234 ASP A C 2
ATOM 3254 O O . ASP A 1 82 ? -7.841 -3.491 -8.429 1.00 72.43 1234 ASP A O 2
ATOM 3263 N N . ASN A 1 83 ? -6.274 -1.990 -7.798 1.00 43.15 1235 ASN A N 2
ATOM 3264 C CA . ASN A 1 83 ? -5.116 -2.850 -8.113 1.00 71.11 1235 ASN A CA 2
ATOM 3265 C C . ASN A 1 83 ? -5.236 -4.177 -7.416 1.00 32.42 1235 ASN A C 2
ATOM 3266 O O . ASN A 1 83 ? -5.099 -5.230 -8.042 1.00 32.51 1235 ASN A O 2
ATOM 3277 N N . VAL A 1 84 ? -5.512 -4.123 -6.122 1.00 34.32 1236 VAL A N 2
ATOM 3278 C CA . VAL A 1 84 ? -5.682 -5.303 -5.303 1.00 62.55 1236 VAL A CA 2
ATOM 3279 C C . VAL A 1 84 ? -6.817 -6.184 -5.836 1.00 63.54 1236 VAL A C 2
ATOM 3280 O O . VAL A 1 84 ? -6.644 -7.384 -5.974 1.00 0.45 1236 VAL A O 2
ATOM 3293 N N . GLN A 1 85 ? -7.952 -5.563 -6.159 1.00 32.32 1237 GLN A N 2
ATOM 3294 C CA . GLN A 1 85 ? -9.116 -6.278 -6.681 1.00 73.01 1237 GLN A CA 2
ATOM 3295 C C . GLN A 1 85 ? -8.753 -7.043 -7.945 1.00 40.31 1237 GLN A C 2
ATOM 3296 O O . GLN A 1 85 ? -8.902 -8.269 -8.005 1.00 55.23 1237 GLN A O 2
ATOM 3310 N N . VAL A 1 86 ? -8.264 -6.310 -8.934 1.00 45.32 1238 VAL A N 2
ATOM 3311 C CA . VAL A 1 86 ? -7.866 -6.868 -10.224 1.00 74.14 1238 VAL A CA 2
ATOM 3312 C C . VAL A 1 86 ? -6.872 -8.009 -10.062 1.00 63.45 1238 VAL A C 2
ATOM 3313 O O . VAL A 1 86 ? -7.108 -9.118 -10.543 1.00 33.55 1238 VAL A O 2
ATOM 3326 N N . VAL A 1 87 ? -5.776 -7.739 -9.382 1.00 43.21 1239 VAL A N 2
ATOM 3327 C CA . VAL A 1 87 ? -4.733 -8.738 -9.199 1.00 23.11 1239 VAL A CA 2
ATOM 3328 C C . VAL A 1 87 ? -5.239 -9.967 -8.424 1.00 11.04 1239 VAL A C 2
ATOM 3329 O O . VAL A 1 87 ? -4.945 -11.096 -8.822 1.00 62.50 1239 VAL A O 2
ATOM 3342 N N . LEU A 1 88 ? -6.032 -9.761 -7.362 1.00 22.52 1240 LEU A N 2
ATOM 3343 C CA . LEU A 1 88 ? -6.627 -10.887 -6.620 1.00 53.44 1240 LEU A CA 2
ATOM 3344 C C . LEU A 1 88 ? -7.533 -11.707 -7.504 1.00 1.02 1240 LEU A C 2
ATOM 3345 O O . LEU A 1 88 ? -7.552 -12.922 -7.419 1.00 70.41 1240 LEU A O 2
ATOM 3361 N N . GLN A 1 89 ? -8.283 -11.049 -8.338 1.00 55.33 1241 GLN A N 2
A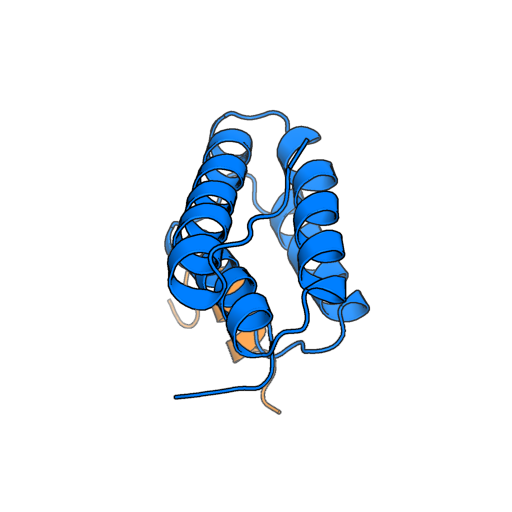TOM 3362 C CA . GLN A 1 89 ? -9.164 -11.720 -9.252 1.00 73.54 1241 GLN A CA 2
ATOM 3363 C C . GLN A 1 89 ? -8.371 -12.503 -10.309 1.00 22.21 1241 GLN A C 2
ATOM 3364 O O . GLN A 1 89 ? -8.717 -13.638 -10.629 1.00 63.42 1241 GLN A O 2
ATOM 3378 N N . GLN A 1 90 ? -7.321 -11.904 -10.838 1.00 21.13 1242 GLN A N 2
ATOM 3379 C CA . GLN A 1 90 ? -6.439 -12.600 -11.788 1.00 74.25 1242 GLN A CA 2
ATOM 3380 C C . GLN A 1 90 ? -5.768 -13.836 -11.157 1.00 2.02 1242 GLN A C 2
ATOM 3381 O O . GLN A 1 90 ? -5.624 -14.875 -11.810 1.00 62.13 1242 GLN A O 2
ATOM 3395 N N . THR A 1 91 ? -5.403 -13.743 -9.896 1.00 23.53 1243 THR A N 2
ATOM 3396 C CA . THR A 1 91 ? -4.692 -14.823 -9.228 1.00 33.11 1243 THR A CA 2
ATOM 3397 C C . THR A 1 91 ? -5.625 -15.833 -8.544 1.00 40.42 1243 THR A C 2
ATOM 3398 O O . THR A 1 91 ? -5.675 -16.998 -8.920 1.00 35.44 1243 THR A O 2
ATOM 3409 N N . TYR A 1 92 ? -6.385 -15.361 -7.584 1.00 62.42 1244 TYR A N 2
ATOM 3410 C CA . TYR A 1 92 ? -7.246 -16.197 -6.766 1.00 34.22 1244 TYR A CA 2
ATOM 3411 C C . TYR A 1 92 ? -8.636 -16.286 -7.328 1.00 2.44 1244 TYR A C 2
ATOM 3412 O O . TYR A 1 92 ? -9.316 -17.311 -7.175 1.00 21.01 1244 TYR A O 2
ATOM 3430 N N . GLY A 1 93 ? -9.052 -15.248 -8.029 1.00 5.35 1245 GLY A N 2
ATOM 3431 C CA . GLY A 1 93 ? -10.441 -15.152 -8.429 1.00 50.12 1245 GLY A CA 2
ATOM 3432 C C . GLY A 1 93 ? -11.311 -14.915 -7.215 1.00 21.20 1245 GLY A C 2
ATOM 3433 O O . GLY A 1 93 ? -12.475 -15.308 -7.172 1.00 64.21 1245 GLY A O 2
ATOM 3437 N N . SER A 1 94 ? -10.727 -14.299 -6.211 1.00 0.23 1246 SER A N 2
ATOM 3438 C CA . SER A 1 94 ? -11.388 -14.048 -4.961 1.00 73.12 1246 SER A CA 2
ATOM 3439 C C . SER A 1 94 ? -10.864 -12.753 -4.372 1.00 72.50 1246 SER A C 2
ATOM 3440 O O . SER A 1 94 ? -9.653 -12.593 -4.198 1.00 62.03 1246 SER A O 2
ATOM 3448 N N . THR A 1 95 ? -11.749 -11.846 -4.077 1.00 74.44 1247 THR A N 2
ATOM 3449 C CA . THR A 1 95 ? -11.375 -10.565 -3.550 1.00 20.04 1247 THR A CA 2
ATOM 3450 C C . THR A 1 95 ? -11.951 -10.380 -2.158 1.00 74.45 1247 THR A C 2
ATOM 3451 O O . THR A 1 95 ? -12.761 -11.199 -1.702 1.00 33.50 1247 THR A O 2
ATOM 3462 N N . LEU A 1 96 ? -11.515 -9.349 -1.481 1.00 54.23 1248 LEU A N 2
ATOM 3463 C CA . LEU A 1 96 ? -12.082 -8.976 -0.213 1.00 34.34 1248 LEU A CA 2
ATOM 3464 C C . LEU A 1 96 ? -12.805 -7.698 -0.420 1.00 51.42 1248 LEU A C 2
ATOM 3465 O O . LEU A 1 96 ? -12.462 -6.931 -1.336 1.00 44.21 1248 LEU A O 2
ATOM 3481 N N . LYS A 1 97 ? -13.742 -7.423 0.416 1.00 60.54 1249 LYS A N 2
ATOM 3482 C CA . LYS A 1 97 ? -14.470 -6.215 0.284 1.00 40.31 1249 LYS A CA 2
ATOM 3483 C C . LYS A 1 97 ? -14.031 -5.283 1.364 1.00 73.22 1249 LYS A C 2
ATOM 3484 O O . LYS A 1 97 ? -14.350 -5.465 2.550 1.00 13.31 1249 LYS A O 2
ATOM 3503 N N . VAL A 1 98 ? -13.299 -4.295 0.967 1.00 53.10 1250 VAL A N 2
ATOM 3504 C CA . VAL A 1 98 ? -12.719 -3.377 1.890 1.00 63.43 1250 VAL A CA 2
ATOM 3505 C C . VAL A 1 98 ? -13.697 -2.272 2.206 1.00 71.10 1250 VAL A C 2
ATOM 3506 O O . VAL A 1 98 ? -14.012 -1.433 1.361 1.00 62.00 1250 VAL A O 2
ATOM 3519 N N . THR A 1 99 ? -14.201 -2.311 3.395 1.00 13.32 1251 THR A N 2
ATOM 3520 C CA . THR A 1 99 ? -15.125 -1.340 3.859 1.00 71.14 1251 THR A CA 2
ATOM 3521 C C . THR A 1 99 ? -14.457 -0.553 4.973 1.00 5.30 1251 THR A C 2
ATOM 3522 O O . THR A 1 99 ? -14.012 0.572 4.741 1.00 0.00 1251 THR A O 2
ATOM 3534 N N . GLY B 2 1 ? 20.149 9.656 1.302 1.00 13.00 561 GLY B N 2
ATOM 3535 C CA . GLY B 2 1 ? 20.015 10.733 0.325 1.00 45.03 561 GLY B CA 2
ATOM 3536 C C . GLY B 2 1 ? 18.589 10.867 -0.105 1.00 23.21 561 GLY B C 2
ATOM 3537 O O . GLY B 2 1 ? 17.796 9.968 0.125 1.00 62.04 561 GLY B O 2
ATOM 3543 N N . SER B 2 2 ? 18.240 11.977 -0.694 1.00 75.32 562 SER B N 2
ATOM 3544 C CA . SER B 2 2 ? 16.897 12.173 -1.164 1.00 10.14 562 SER B CA 2
ATOM 3545 C C . SER B 2 2 ? 16.857 11.999 -2.673 1.00 52.44 562 SER B C 2
ATOM 3546 O O . SER B 2 2 ? 17.839 12.298 -3.372 1.00 45.14 562 SER B O 2
ATOM 3554 N N . HIS B 2 3 ? 15.768 11.486 -3.162 1.00 21.11 563 HIS B N 2
ATOM 3555 C CA . HIS B 2 3 ? 15.561 11.297 -4.567 1.00 25.21 563 HIS B CA 2
ATOM 3556 C C . HIS B 2 3 ? 14.081 11.398 -4.794 1.00 61.52 563 HIS B C 2
ATOM 3557 O O . HIS B 2 3 ? 13.318 10.765 -4.067 1.00 44.43 563 HIS B O 2
ATOM 3571 N N . LYS B 2 4 ? 13.687 12.228 -5.756 1.00 60.55 564 LYS B N 2
ATOM 3572 C CA . LYS B 2 4 ? 12.282 12.476 -6.086 1.00 22.33 564 LYS B CA 2
ATOM 3573 C C . LYS B 2 4 ? 11.554 13.217 -4.957 1.00 24.54 564 LYS B C 2
ATOM 3574 O O . LYS B 2 4 ? 12.158 13.627 -3.965 1.00 34.33 564 LYS B O 2
ATOM 3593 N N . LYS B 2 5 ? 10.271 13.419 -5.143 1.00 4.22 565 LYS B N 2
ATOM 3594 C CA . LYS B 2 5 ? 9.418 14.057 -4.152 1.00 22.03 565 LYS B CA 2
ATOM 3595 C C . LYS B 2 5 ? 8.619 12.983 -3.451 1.00 60.11 565 LYS B C 2
ATOM 3596 O O . LYS B 2 5 ? 7.714 13.249 -2.655 1.00 41.11 565 LYS B O 2
ATOM 3615 N N . SER B 2 6 ? 8.978 11.770 -3.761 1.00 44.35 566 SER B N 2
ATOM 3616 C CA . SER B 2 6 ? 8.377 10.608 -3.213 1.00 25.40 566 SER B CA 2
ATOM 3617 C C . SER B 2 6 ? 8.988 10.348 -1.852 1.00 55.01 566 SER B C 2
ATOM 3618 O O . SER B 2 6 ? 10.212 10.207 -1.717 1.00 62.14 566 SER B O 2
ATOM 3626 N N . PHE B 2 7 ? 8.137 10.299 -0.868 1.00 72.34 567 PHE B N 2
ATOM 3627 C CA . PHE B 2 7 ? 8.509 10.053 0.494 1.00 5.32 567 PHE B CA 2
ATOM 3628 C C . PHE B 2 7 ? 9.152 8.676 0.606 1.00 52.24 567 PHE B C 2
ATOM 3629 O O . PHE B 2 7 ? 10.187 8.506 1.264 1.00 41.43 567 PHE B O 2
ATOM 3646 N N . PHE B 2 8 ? 8.561 7.706 -0.064 1.00 41.25 568 PHE B N 2
ATOM 3647 C CA . PHE B 2 8 ? 9.054 6.349 0.011 1.00 34.01 568 PHE B CA 2
ATOM 3648 C C . PHE B 2 8 ? 10.349 6.175 -0.748 1.00 51.25 568 PHE B C 2
ATOM 3649 O O . PHE B 2 8 ? 11.263 5.481 -0.274 1.00 43.24 568 PHE B O 2
ATOM 3666 N N . ASP B 2 9 ? 10.455 6.799 -1.919 1.00 41.21 569 ASP B N 2
ATOM 3667 C CA . ASP B 2 9 ? 11.702 6.731 -2.691 1.00 5.20 569 ASP B CA 2
ATOM 3668 C C . ASP B 2 9 ? 12.818 7.433 -1.920 1.00 64.51 569 ASP B C 2
ATOM 3669 O O . ASP B 2 9 ? 13.986 7.016 -1.964 1.00 14.23 569 ASP B O 2
ATOM 3678 N N . LYS B 2 10 ? 12.445 8.478 -1.175 1.00 40.45 570 LYS B N 2
ATOM 3679 C CA . LYS B 2 10 ? 13.368 9.144 -0.270 1.00 71.54 570 LYS B CA 2
ATOM 3680 C C . LYS B 2 10 ? 13.825 8.157 0.793 1.00 62.00 570 LYS B C 2
ATOM 3681 O O . LYS B 2 10 ? 14.995 7.894 0.901 1.00 43.05 570 LYS B O 2
ATOM 3700 N N . LYS B 2 11 ? 12.874 7.574 1.528 1.00 51.23 571 LYS B N 2
ATOM 3701 C CA . LYS B 2 11 ? 13.162 6.600 2.606 1.00 21.14 571 LYS B CA 2
ATOM 3702 C C . LYS B 2 11 ? 14.078 5.458 2.153 1.00 55.14 571 LYS B C 2
ATOM 3703 O O . LYS B 2 11 ? 14.978 5.047 2.892 1.00 53.12 571 LYS B O 2
ATOM 3722 N N . ARG B 2 12 ? 13.876 4.980 0.943 1.00 22.12 572 ARG B N 2
ATOM 3723 C CA . ARG B 2 12 ? 14.696 3.905 0.383 1.00 55.43 572 ARG B CA 2
ATOM 3724 C C . ARG B 2 12 ? 16.124 4.404 0.101 1.00 61.03 572 ARG B C 2
ATOM 3725 O O . ARG B 2 12 ? 17.106 3.674 0.273 1.00 71.02 572 ARG B O 2
ATOM 3746 N N . SER B 2 13 ? 16.226 5.650 -0.270 1.00 74.25 573 SER B N 2
ATOM 3747 C CA . SER B 2 13 ? 17.498 6.270 -0.550 1.00 64.41 573 SER B CA 2
ATOM 3748 C C . SER B 2 13 ? 18.183 6.689 0.771 1.00 61.23 573 SER B C 2
ATOM 3749 O O . SER B 2 13 ? 19.402 6.780 0.864 1.00 71.32 573 SER B O 2
ATOM 3757 N N . GLU B 2 14 ? 17.378 6.927 1.778 1.00 52.41 574 GLU B N 2
ATOM 3758 C CA . GLU B 2 14 ? 17.845 7.267 3.113 1.00 14.14 574 GLU B CA 2
ATOM 3759 C C . GLU B 2 14 ? 18.402 6.044 3.818 1.00 1.44 574 GLU B C 2
ATOM 3760 O O . GLU B 2 14 ? 19.189 6.159 4.757 1.00 72.45 574 GLU B O 2
ATOM 3772 N N . ARG B 2 15 ? 18.003 4.877 3.366 1.00 62.12 575 ARG B N 2
ATOM 3773 C CA . ARG B 2 15 ? 18.457 3.644 3.967 1.00 21.32 575 ARG B CA 2
ATOM 3774 C C . ARG B 2 15 ? 19.533 2.964 3.114 1.00 3.23 575 ARG B C 2
ATOM 3775 O O . ARG B 2 15 ? 19.788 1.771 3.241 1.00 74.41 575 ARG B O 2
ATOM 3796 N N . LYS B 2 16 ? 20.225 3.753 2.303 1.00 4.40 576 LYS B N 2
ATOM 3797 C CA . LYS B 2 16 ? 21.340 3.245 1.489 1.00 13.54 576 LYS B CA 2
ATOM 3798 C C . LYS B 2 16 ? 22.653 3.267 2.281 1.00 54.53 576 LYS B C 2
ATOM 3799 O O . LYS B 2 16 ? 23.738 3.183 1.701 1.00 55.44 576 LYS B O 2
ATOM 3818 N N . TRP B 2 17 ? 22.521 3.368 3.591 1.00 63.33 577 TRP B N 2
ATOM 3819 C CA . TRP B 2 17 ? 23.620 3.334 4.538 1.00 75.35 577 TRP B CA 2
ATOM 3820 C C . TRP B 2 17 ? 24.514 2.106 4.344 1.00 21.23 577 TRP B C 2
ATOM 3821 O O . TRP B 2 17 ? 25.718 2.272 4.070 1.00 0.00 577 TRP B O 2
ATOM 3843 N N . GLY A 1 1 ? 8.639 -15.628 -11.024 1.00 24.10 1153 GLY A N 3
ATOM 3844 C CA . GLY A 1 1 ? 9.063 -15.558 -9.633 1.00 40.22 1153 GLY A CA 3
ATOM 3845 C C . GLY A 1 1 ? 9.029 -14.138 -9.160 1.00 61.52 1153 GLY A C 3
ATOM 3846 O O . GLY A 1 1 ? 9.104 -13.220 -9.977 1.00 22.54 1153 GLY A O 3
ATOM 3852 N N . HIS A 1 2 ? 8.898 -13.925 -7.878 1.00 73.11 1154 HIS A N 3
ATOM 3853 C CA . HIS A 1 2 ? 8.837 -12.581 -7.345 1.00 63.24 1154 HIS A CA 3
ATOM 3854 C C . HIS A 1 2 ? 9.914 -12.318 -6.343 1.00 51.01 1154 HIS A C 3
ATOM 3855 O O . HIS A 1 2 ? 10.399 -13.238 -5.677 1.00 1.31 1154 HIS A O 3
ATOM 3869 N N . MET A 1 3 ? 10.316 -11.084 -6.256 1.00 54.24 1155 MET A N 3
ATOM 3870 C CA . MET A 1 3 ? 11.207 -10.654 -5.216 1.00 30.43 1155 MET A CA 3
ATOM 3871 C C . MET A 1 3 ? 10.304 -10.256 -4.058 1.00 53.11 1155 MET A C 3
ATOM 3872 O O . MET A 1 3 ? 9.126 -9.933 -4.292 1.00 3.14 1155 MET A O 3
ATOM 3886 N N . ALA A 1 4 ? 10.796 -10.304 -2.851 1.00 30.32 1156 ALA A N 3
ATOM 3887 C CA . ALA A 1 4 ? 9.945 -10.125 -1.686 1.00 14.12 1156 ALA A CA 3
ATOM 3888 C C . ALA A 1 4 ? 9.330 -8.734 -1.635 1.00 53.41 1156 ALA A C 3
ATOM 3889 O O . ALA A 1 4 ? 9.999 -7.745 -1.948 1.00 54.40 1156 ALA A O 3
ATOM 3896 N N . PRO A 1 5 ? 8.046 -8.632 -1.269 1.00 31.50 1157 PRO A N 3
ATOM 3897 C CA . PRO A 1 5 ? 7.360 -7.353 -1.201 1.00 11.01 1157 PRO A CA 3
ATOM 3898 C C . PRO A 1 5 ? 7.953 -6.484 -0.113 1.00 44.15 1157 PRO A C 3
ATOM 3899 O O . PRO A 1 5 ? 7.954 -6.856 1.069 1.00 30.24 1157 PRO A O 3
ATOM 3910 N N . ASN A 1 6 ? 8.459 -5.352 -0.494 1.00 52.15 1158 ASN A N 3
ATOM 3911 C CA . ASN A 1 6 ? 9.070 -4.454 0.445 1.00 22.53 1158 ASN A CA 3
ATOM 3912 C C . ASN A 1 6 ? 8.751 -3.032 0.100 1.00 63.34 1158 ASN A C 3
ATOM 3913 O O . ASN A 1 6 ? 8.558 -2.684 -1.060 1.00 51.35 1158 ASN A O 3
ATOM 3924 N N . LEU A 1 7 ? 8.678 -2.236 1.116 1.00 22.25 1159 LEU A N 3
ATOM 3925 C CA . LEU A 1 7 ? 8.384 -0.836 0.997 1.00 54.43 1159 LEU A CA 3
ATOM 3926 C C . LEU A 1 7 ? 9.600 -0.089 1.484 1.00 50.30 1159 LEU A C 3
ATOM 3927 O O . LEU A 1 7 ? 9.941 -0.170 2.650 1.00 22.02 1159 LEU A O 3
ATOM 3943 N N . ALA A 1 8 ? 10.293 0.560 0.561 1.00 54.33 1160 ALA A N 3
ATOM 3944 C CA . ALA A 1 8 ? 11.590 1.229 0.813 1.00 72.42 1160 ALA A CA 3
ATOM 3945 C C . ALA A 1 8 ? 12.641 0.217 1.347 1.00 0.31 1160 ALA A C 3
ATOM 3946 O O . ALA A 1 8 ? 13.672 0.581 1.927 1.00 74.11 1160 ALA A O 3
ATOM 3953 N N . GLY A 1 9 ? 12.342 -1.047 1.108 1.00 50.02 1161 GLY A N 3
ATOM 3954 C CA . GLY A 1 9 ? 13.199 -2.144 1.501 1.00 4.21 1161 GLY A CA 3
ATOM 3955 C C . GLY A 1 9 ? 12.707 -2.828 2.768 1.00 13.04 1161 GLY A C 3
ATOM 3956 O O . GLY A 1 9 ? 13.277 -3.824 3.211 1.00 12.00 1161 GLY A O 3
ATOM 3960 N N . ALA A 1 10 ? 11.641 -2.301 3.339 1.00 61.21 1162 ALA A N 3
ATOM 3961 C CA . ALA A 1 10 ? 11.069 -2.838 4.562 1.00 44.24 1162 ALA A CA 3
ATOM 3962 C C . ALA A 1 10 ? 10.066 -3.935 4.261 1.00 65.03 1162 ALA A C 3
ATOM 3963 O O . ALA A 1 10 ? 9.102 -3.724 3.515 1.00 31.41 1162 ALA A O 3
ATOM 3970 N N . VAL A 1 11 ? 10.310 -5.100 4.807 1.00 22.41 1163 VAL A N 3
ATOM 3971 C CA . VAL A 1 11 ? 9.418 -6.242 4.658 1.00 45.20 1163 VAL A CA 3
ATOM 3972 C C . VAL A 1 11 ? 8.496 -6.359 5.887 1.00 55.24 1163 VAL A C 3
ATOM 3973 O O . VAL A 1 11 ? 7.293 -6.646 5.753 1.00 72.31 1163 VAL A O 3
ATOM 3986 N N . GLU A 1 12 ? 9.066 -6.151 7.081 1.00 13.32 1164 GLU A N 3
ATOM 3987 C CA . GLU A 1 12 ? 8.299 -6.180 8.329 1.00 72.24 1164 GLU A CA 3
ATOM 3988 C C . GLU A 1 12 ? 7.195 -5.140 8.307 1.00 4.43 1164 GLU A C 3
ATOM 3989 O O . GLU A 1 12 ? 7.459 -3.957 8.071 1.00 64.40 1164 GLU A O 3
ATOM 4001 N N . PHE A 1 13 ? 5.979 -5.570 8.597 1.00 65.23 1165 PHE A N 3
ATOM 4002 C CA . PHE A 1 13 ? 4.824 -4.690 8.560 1.00 73.40 1165 PHE A CA 3
ATOM 4003 C C . PHE A 1 13 ? 4.961 -3.547 9.559 1.00 2.40 1165 PHE A C 3
ATOM 4004 O O . PHE A 1 13 ? 4.568 -2.432 9.275 1.00 1.41 1165 PHE A O 3
ATOM 4021 N N . ASN A 1 14 ? 5.514 -3.826 10.725 1.00 72.12 1166 ASN A N 3
ATOM 4022 C CA . ASN A 1 14 ? 5.740 -2.794 11.746 1.00 32.31 1166 ASN A CA 3
ATOM 4023 C C . ASN A 1 14 ? 6.585 -1.636 11.214 1.00 2.55 1166 ASN A C 3
ATOM 4024 O O . ASN A 1 14 ? 6.267 -0.463 11.444 1.00 31.23 1166 ASN A O 3
ATOM 4035 N N . ASP A 1 15 ? 7.613 -1.969 10.461 1.00 32.40 1167 ASP A N 3
ATOM 4036 C CA . ASP A 1 15 ? 8.521 -0.972 9.882 1.00 65.44 1167 ASP A CA 3
ATOM 4037 C C . ASP A 1 15 ? 7.782 -0.230 8.769 1.00 60.41 1167 ASP A C 3
ATOM 4038 O O . ASP A 1 15 ? 7.884 0.991 8.619 1.00 51.51 1167 ASP A O 3
ATOM 4047 N N . VAL A 1 16 ? 6.956 -0.988 8.063 1.00 54.43 1168 VAL A N 3
ATOM 4048 C CA . VAL A 1 16 ? 6.089 -0.476 7.010 1.00 43.10 1168 VAL A CA 3
ATOM 4049 C C . VAL A 1 16 ? 5.111 0.564 7.571 1.00 63.32 1168 VAL A C 3
ATOM 4050 O O . VAL A 1 16 ? 4.883 1.606 6.961 1.00 72.23 1168 VAL A O 3
ATOM 4063 N N . LYS A 1 17 ? 4.563 0.282 8.748 1.00 52.40 1169 LYS A N 3
ATOM 4064 C CA . LYS A 1 17 ? 3.620 1.181 9.396 1.00 2.14 1169 LYS A CA 3
ATOM 4065 C C . LYS A 1 17 ? 4.247 2.530 9.675 1.00 40.14 1169 LYS A C 3
ATOM 4066 O O . LYS A 1 17 ? 3.638 3.564 9.418 1.00 11.43 1169 LYS A O 3
ATOM 4085 N N . THR A 1 18 ? 5.449 2.511 10.210 1.00 23.52 1170 THR A N 3
ATOM 4086 C CA . THR A 1 18 ? 6.201 3.723 10.466 1.00 73.14 1170 THR A CA 3
ATOM 4087 C C . THR A 1 18 ? 6.461 4.511 9.165 1.00 72.14 1170 THR A C 3
ATOM 4088 O O . THR A 1 18 ? 6.430 5.728 9.160 1.00 60.02 1170 THR A O 3
ATOM 4099 N N . LEU A 1 19 ? 6.634 3.807 8.069 1.00 54.25 1171 LEU A N 3
ATOM 4100 C CA . LEU A 1 19 ? 6.854 4.459 6.797 1.00 63.22 1171 LEU A CA 3
ATOM 4101 C C . LEU A 1 19 ? 5.547 5.064 6.302 1.00 12.44 1171 LEU A C 3
ATOM 4102 O O . LEU A 1 19 ? 5.496 6.240 5.946 1.00 24.42 1171 LEU A O 3
ATOM 4118 N N . LEU A 1 20 ? 4.479 4.271 6.362 1.00 63.23 1172 LEU A N 3
ATOM 4119 C CA . LEU A 1 20 ? 3.150 4.695 5.923 1.00 73.22 1172 LEU A CA 3
ATOM 4120 C C . LEU A 1 20 ? 2.648 5.866 6.752 1.00 30.30 1172 LEU A C 3
ATOM 4121 O O . LEU A 1 20 ? 2.174 6.854 6.217 1.00 41.11 1172 LEU A O 3
ATOM 4137 N N . ARG A 1 21 ? 2.783 5.774 8.057 1.00 32.21 1173 ARG A N 3
ATOM 4138 C CA . ARG A 1 21 ? 2.264 6.812 8.909 1.00 11.13 1173 ARG A CA 3
ATOM 4139 C C . ARG A 1 21 ? 3.128 8.051 8.891 1.00 14.42 1173 ARG A C 3
ATOM 4140 O O . ARG A 1 21 ? 2.615 9.145 9.045 1.00 41.33 1173 ARG A O 3
ATOM 4161 N N . GLU A 1 22 ? 4.413 7.912 8.646 1.00 40.24 1174 GLU A N 3
ATOM 4162 C CA . GLU A 1 22 ? 5.266 9.086 8.615 1.00 51.24 1174 GLU A CA 3
ATOM 4163 C C . GLU A 1 22 ? 4.927 9.868 7.359 1.00 53.41 1174 GLU A C 3
ATOM 4164 O O . GLU A 1 22 ? 4.806 11.092 7.382 1.00 22.42 1174 GLU A O 3
ATOM 4176 N N . TRP A 1 23 ? 4.686 9.122 6.301 1.00 2.00 1175 TRP A N 3
ATOM 4177 C CA . TRP A 1 23 ? 4.241 9.641 5.034 1.00 43.34 1175 TRP A CA 3
ATOM 4178 C C . TRP A 1 23 ? 2.955 10.436 5.229 1.00 14.30 1175 TRP A C 3
ATOM 4179 O O . TRP A 1 23 ? 2.895 11.608 4.935 1.00 32.34 1175 TRP A O 3
ATOM 4200 N N . ILE A 1 24 ? 1.990 9.828 5.851 1.00 72.32 1176 ILE A N 3
ATOM 4201 C CA . ILE A 1 24 ? 0.675 10.449 5.992 1.00 24.33 1176 ILE A CA 3
ATOM 4202 C C . ILE A 1 24 ? 0.651 11.554 7.085 1.00 61.24 1176 ILE A C 3
ATOM 4203 O O . ILE A 1 24 ? -0.234 12.408 7.102 1.00 1.24 1176 ILE A O 3
ATOM 4219 N N . THR A 1 25 ? 1.632 11.570 7.956 1.00 41.20 1177 THR A N 3
ATOM 4220 C CA . THR A 1 25 ? 1.664 12.592 8.987 1.00 73.24 1177 THR A CA 3
ATOM 4221 C C . THR A 1 25 ? 2.276 13.899 8.505 1.00 64.51 1177 THR A C 3
ATOM 4222 O O . THR A 1 25 ? 1.792 14.983 8.847 1.00 23.42 1177 THR A O 3
ATOM 4233 N N . THR A 1 26 ? 3.304 13.816 7.694 1.00 0.13 1178 THR A N 3
ATOM 4234 C CA . THR A 1 26 ? 3.981 15.025 7.272 1.00 11.25 1178 THR A CA 3
ATOM 4235 C C . THR A 1 26 ? 3.746 15.378 5.807 1.00 41.13 1178 THR A C 3
ATOM 4236 O O . THR A 1 26 ? 3.958 16.525 5.395 1.00 33.31 1178 THR A O 3
ATOM 4247 N N . ILE A 1 27 ? 3.302 14.431 5.036 1.00 54.20 1179 ILE A N 3
ATOM 4248 C CA . ILE A 1 27 ? 3.013 14.677 3.643 1.00 31.23 1179 ILE A CA 3
ATOM 4249 C C . ILE A 1 27 ? 1.528 14.972 3.509 1.00 30.43 1179 ILE A C 3
ATOM 4250 O O . ILE A 1 27 ? 0.697 14.150 3.865 1.00 32.35 1179 ILE A O 3
ATOM 4266 N N . SER A 1 28 ? 1.211 16.156 3.068 1.00 12.41 1180 SER A N 3
ATOM 4267 C CA . SER A 1 28 ? -0.159 16.569 2.895 1.00 20.11 1180 SER A CA 3
ATOM 4268 C C . SER A 1 28 ? -0.655 16.168 1.505 1.00 24.44 1180 SER A C 3
ATOM 4269 O O . SER A 1 28 ? -1.833 15.880 1.307 1.00 5.03 1180 SER A O 3
ATOM 4277 N N . ASP A 1 29 ? 0.265 16.105 0.567 1.00 10.00 1181 ASP A N 3
ATOM 4278 C CA . ASP A 1 29 ? -0.055 15.785 -0.814 1.00 52.20 1181 ASP A CA 3
ATOM 4279 C C . ASP A 1 29 ? 0.900 14.727 -1.332 1.00 64.21 1181 ASP A C 3
ATOM 4280 O O . ASP A 1 29 ? 2.093 15.002 -1.534 1.00 22.33 1181 ASP A O 3
ATOM 4289 N N . PRO A 1 30 ? 0.409 13.495 -1.511 1.00 24.05 1182 PRO A N 3
ATOM 4290 C CA . PRO A 1 30 ? 1.233 12.374 -1.955 1.00 1.33 1182 PRO A CA 3
ATOM 4291 C C . PRO A 1 30 ? 1.624 12.485 -3.428 1.00 3.14 1182 PRO A C 3
ATOM 4292 O O . PRO A 1 30 ? 0.911 13.100 -4.242 1.00 3.24 1182 PRO A O 3
ATOM 4303 N N . MET A 1 31 ? 2.733 11.901 -3.774 1.00 50.31 1183 MET A N 3
ATOM 4304 C CA . MET A 1 31 ? 3.199 11.925 -5.134 1.00 32.23 1183 MET A CA 3
ATOM 4305 C C . MET A 1 31 ? 2.697 10.666 -5.809 1.00 2.24 1183 MET A C 3
ATOM 4306 O O . MET A 1 31 ? 2.514 9.649 -5.124 1.00 14.02 1183 MET A O 3
ATOM 4320 N N . GLU A 1 32 ? 2.434 10.724 -7.126 1.00 3.34 1184 GLU A N 3
ATOM 4321 C CA . GLU A 1 32 ? 2.022 9.521 -7.885 1.00 1.44 1184 GLU A CA 3
ATOM 4322 C C . GLU A 1 32 ? 2.917 8.358 -7.594 1.00 63.32 1184 GLU A C 3
ATOM 4323 O O . GLU A 1 32 ? 2.438 7.270 -7.355 1.00 10.44 1184 GLU A O 3
ATOM 4335 N N . GLU A 1 33 ? 4.222 8.618 -7.583 1.00 63.13 1185 GLU A N 3
ATOM 4336 C CA . GLU A 1 33 ? 5.228 7.614 -7.252 1.00 45.51 1185 GLU A CA 3
ATOM 4337 C C . GLU A 1 33 ? 4.857 6.841 -5.979 1.00 72.13 1185 GLU A C 3
ATOM 4338 O O . GLU A 1 33 ? 4.908 5.633 -5.970 1.00 71.31 1185 GLU A O 3
ATOM 4350 N N . ASP A 1 34 ? 4.463 7.555 -4.915 1.00 40.12 1186 ASP A N 3
ATOM 4351 C CA . ASP A 1 34 ? 4.117 6.915 -3.622 1.00 21.03 1186 ASP A CA 3
ATOM 4352 C C . ASP A 1 34 ? 2.935 6.023 -3.806 1.00 21.11 1186 ASP A C 3
ATOM 4353 O O . ASP A 1 34 ? 2.952 4.863 -3.420 1.00 21.05 1186 ASP A O 3
ATOM 4362 N N . ILE A 1 35 ? 1.944 6.563 -4.474 1.00 32.44 1187 ILE A N 3
ATOM 4363 C CA . ILE A 1 35 ? 0.687 5.886 -4.720 1.00 62.33 1187 ILE A CA 3
ATOM 4364 C C . ILE A 1 35 ? 0.933 4.615 -5.527 1.00 42.12 1187 ILE A C 3
ATOM 4365 O O . ILE A 1 35 ? 0.476 3.534 -5.165 1.00 61.12 1187 ILE A O 3
ATOM 4381 N N . LEU A 1 36 ? 1.730 4.744 -6.557 1.00 34.12 1188 LEU A N 3
ATOM 4382 C CA . LEU A 1 36 ? 2.043 3.665 -7.464 1.00 12.11 1188 LEU A CA 3
ATOM 4383 C C . LEU A 1 36 ? 2.951 2.613 -6.795 1.00 13.21 1188 LEU A C 3
ATOM 4384 O O . LEU A 1 36 ? 2.995 1.458 -7.210 1.00 31.32 1188 LEU A O 3
ATOM 4400 N N . GLN A 1 37 ? 3.619 3.006 -5.736 1.00 11.24 1189 GLN A N 3
ATOM 4401 C CA . GLN A 1 37 ? 4.464 2.099 -4.957 1.00 33.51 1189 GLN A CA 3
ATOM 4402 C C . GLN A 1 37 ? 3.633 1.361 -3.956 1.00 2.33 1189 GLN A C 3
ATOM 4403 O O . GLN A 1 37 ? 3.898 0.212 -3.660 1.00 73.24 1189 GLN A O 3
ATOM 4417 N N . VAL A 1 38 ? 2.613 2.018 -3.433 1.00 33.34 1190 VAL A N 3
ATOM 4418 C CA . VAL A 1 38 ? 1.658 1.346 -2.579 1.00 24.32 1190 VAL A CA 3
ATOM 4419 C C . VAL A 1 38 ? 0.924 0.307 -3.433 1.00 41.02 1190 VAL A C 3
ATOM 4420 O O . VAL A 1 38 ? 0.655 -0.809 -2.991 1.00 32.25 1190 VAL A O 3
ATOM 4433 N N . VAL A 1 39 ? 0.662 0.687 -4.678 1.00 61.23 1191 VAL A N 3
ATOM 4434 C CA . VAL A 1 39 ? 0.099 -0.198 -5.682 1.00 1.14 1191 VAL A CA 3
ATOM 4435 C C . VAL A 1 39 ? 1.027 -1.403 -5.893 1.00 71.43 1191 VAL A C 3
ATOM 4436 O O . VAL A 1 39 ? 0.588 -2.561 -5.831 1.00 2.12 1191 VAL A O 3
ATOM 4449 N N . LYS A 1 40 ? 2.304 -1.114 -6.120 1.00 72.02 1192 LYS A N 3
ATOM 4450 C CA . LYS A 1 40 ? 3.320 -2.093 -6.297 1.00 13.24 1192 LYS A CA 3
ATOM 4451 C C . LYS A 1 40 ? 3.371 -3.039 -5.100 1.00 52.44 1192 LYS A C 3
ATOM 4452 O O . LYS A 1 40 ? 3.350 -4.247 -5.256 1.00 72.41 1192 LYS A O 3
ATOM 4471 N N . TYR A 1 41 ? 3.355 -2.462 -3.916 1.00 12.03 1193 TYR A N 3
ATOM 4472 C CA . TYR A 1 41 ? 3.479 -3.208 -2.690 1.00 42.32 1193 TYR A CA 3
ATOM 4473 C C . TYR A 1 41 ? 2.305 -4.161 -2.527 1.00 55.10 1193 TYR A C 3
ATOM 4474 O O . TYR A 1 41 ? 2.499 -5.349 -2.342 1.00 61.01 1193 TYR A O 3
ATOM 4492 N N . CYS A 1 42 ? 1.096 -3.645 -2.681 1.00 72.22 1194 CYS A N 3
ATOM 4493 C CA . CYS A 1 42 ? -0.103 -4.440 -2.502 1.00 70.43 1194 CYS A CA 3
ATOM 4494 C C . CYS A 1 42 ? -0.165 -5.584 -3.508 1.00 1.13 1194 CYS A C 3
ATOM 4495 O O . CYS A 1 42 ? -0.492 -6.719 -3.151 1.00 64.24 1194 CYS A O 3
ATOM 4503 N N . THR A 1 43 ? 0.184 -5.298 -4.745 1.00 33.30 1195 THR A N 3
ATOM 4504 C CA . THR A 1 43 ? 0.175 -6.308 -5.774 1.00 31.14 1195 THR A CA 3
ATOM 4505 C C . THR A 1 43 ? 1.251 -7.381 -5.528 1.00 51.31 1195 THR A C 3
ATOM 4506 O O . THR A 1 43 ? 1.029 -8.569 -5.795 1.00 42.54 1195 THR A O 3
ATOM 4517 N N . ASP A 1 44 ? 2.378 -6.968 -4.961 1.00 43.34 1196 ASP A N 3
ATOM 4518 C CA . ASP A 1 44 ? 3.436 -7.909 -4.607 1.00 25.12 1196 ASP A CA 3
ATOM 4519 C C . ASP A 1 44 ? 3.005 -8.829 -3.477 1.00 54.34 1196 ASP A C 3
ATOM 4520 O O . ASP A 1 44 ? 3.335 -10.011 -3.487 1.00 13.43 1196 ASP A O 3
ATOM 4529 N N . LEU A 1 45 ? 2.232 -8.304 -2.507 1.00 34.55 1197 LEU A N 3
ATOM 4530 C CA . LEU A 1 45 ? 1.687 -9.155 -1.444 1.00 33.01 1197 LEU A CA 3
ATOM 4531 C C . LEU A 1 45 ? 0.735 -10.179 -2.018 1.00 33.12 1197 LEU A C 3
ATOM 4532 O O . LEU A 1 45 ? 0.702 -11.319 -1.571 1.00 23.42 1197 LEU A O 3
ATOM 4548 N N . ILE A 1 46 ? -0.021 -9.769 -3.022 1.00 12.05 1198 ILE A N 3
ATOM 4549 C CA . ILE A 1 46 ? -0.942 -10.656 -3.712 1.00 74.25 1198 ILE A CA 3
ATOM 4550 C C . ILE A 1 46 ? -0.180 -11.801 -4.372 1.00 1.42 1198 ILE A C 3
ATOM 4551 O O . ILE A 1 46 ? -0.397 -12.972 -4.060 1.00 14.55 1198 ILE A O 3
ATOM 4567 N N . GLU A 1 47 ? 0.752 -11.442 -5.226 1.00 53.53 1199 GLU A N 3
ATOM 4568 C CA . GLU A 1 47 ? 1.496 -12.403 -6.024 1.00 35.32 1199 GLU A CA 3
ATOM 4569 C C . GLU A 1 47 ? 2.460 -13.267 -5.193 1.00 23.00 1199 GLU A C 3
ATOM 4570 O O . GLU A 1 47 ? 2.840 -14.359 -5.615 1.00 31.14 1199 GLU A O 3
ATOM 4582 N N . GLU A 1 48 ? 2.834 -12.786 -4.017 1.00 11.44 1200 GLU A N 3
ATOM 4583 C CA . GLU A 1 48 ? 3.633 -13.572 -3.086 1.00 45.21 1200 GLU A CA 3
ATOM 4584 C C . GLU A 1 48 ? 2.762 -14.282 -2.058 1.00 23.03 1200 GLU A C 3
ATOM 4585 O O . GLU A 1 48 ? 3.261 -14.830 -1.069 1.00 30.12 1200 GLU A O 3
ATOM 4597 N N . LYS A 1 49 ? 1.447 -14.243 -2.304 1.00 53.54 1201 LYS A N 3
ATOM 4598 C CA . LYS A 1 49 ? 0.416 -14.986 -1.550 1.00 2.45 1201 LYS A CA 3
ATOM 4599 C C . LYS A 1 49 ? 0.304 -14.558 -0.101 1.00 61.01 1201 LYS A C 3
ATOM 4600 O O . LYS A 1 49 ? -0.292 -15.269 0.710 1.00 51.14 1201 LYS A O 3
ATOM 4619 N N . ASP A 1 50 ? 0.798 -13.404 0.232 1.00 53.51 1202 ASP A N 3
ATOM 4620 C CA . ASP A 1 50 ? 0.744 -12.988 1.602 1.00 10.42 1202 ASP A CA 3
ATOM 4621 C C . ASP A 1 50 ? -0.378 -11.990 1.797 1.00 62.23 1202 ASP A C 3
ATOM 4622 O O . ASP A 1 50 ? -0.179 -10.775 1.916 1.00 3.33 1202 ASP A O 3
ATOM 4631 N N . LEU A 1 51 ? -1.574 -12.522 1.781 1.00 21.31 1203 LEU A N 3
ATOM 4632 C CA . LEU A 1 51 ? -2.770 -11.715 1.834 1.00 2.13 1203 LEU A CA 3
ATOM 4633 C C . LEU A 1 51 ? -3.092 -11.263 3.230 1.00 41.22 1203 LEU A C 3
ATOM 4634 O O . LEU A 1 51 ? -3.909 -10.355 3.426 1.00 74.22 1203 LEU A O 3
ATOM 4650 N N . GLU A 1 52 ? -2.445 -11.870 4.203 1.00 13.33 1204 GLU A N 3
ATOM 4651 C CA . GLU A 1 52 ? -2.676 -11.486 5.564 1.00 2.43 1204 GLU A CA 3
ATOM 4652 C C . GLU A 1 52 ? -2.075 -10.122 5.793 1.00 10.31 1204 GLU A C 3
ATOM 4653 O O . GLU A 1 52 ? -2.732 -9.235 6.329 1.00 21.31 1204 GLU A O 3
ATOM 4665 N N . LYS A 1 53 ? -0.858 -9.928 5.301 1.00 52.32 1205 LYS A N 3
ATOM 4666 C CA . LYS A 1 53 ? -0.202 -8.661 5.461 1.00 1.34 1205 LYS A CA 3
ATOM 4667 C C . LYS A 1 53 ? -0.895 -7.638 4.584 1.00 2.32 1205 LYS A C 3
ATOM 4668 O O . LYS A 1 53 ? -1.071 -6.501 4.992 1.00 60.51 1205 LYS A O 3
ATOM 4687 N N . LEU A 1 54 ? -1.317 -8.074 3.383 1.00 54.52 1206 LEU A N 3
ATOM 4688 C CA . LEU A 1 54 ? -2.073 -7.231 2.456 1.00 73.42 1206 LEU A CA 3
ATOM 4689 C C . LEU A 1 54 ? -3.259 -6.569 3.156 1.00 10.33 1206 LEU A C 3
ATOM 4690 O O . LEU A 1 54 ? -3.345 -5.338 3.197 1.00 53.11 1206 LEU A O 3
ATOM 4706 N N . ASP A 1 55 ? -4.149 -7.392 3.730 1.00 24.30 1207 ASP A N 3
ATOM 4707 C CA . ASP A 1 55 ? -5.335 -6.869 4.443 1.00 13.44 1207 ASP A CA 3
ATOM 4708 C C . ASP A 1 55 ? -4.932 -5.920 5.579 1.00 52.00 1207 ASP A C 3
ATOM 4709 O O . ASP A 1 55 ? -5.558 -4.878 5.772 1.00 53.33 1207 ASP A O 3
ATOM 4718 N N . LEU A 1 56 ? -3.829 -6.243 6.264 1.00 41.42 1208 LEU A N 3
ATOM 4719 C CA . LEU A 1 56 ? -3.335 -5.427 7.382 1.00 53.31 1208 LEU A CA 3
ATOM 4720 C C . LEU A 1 56 ? -2.947 -4.032 6.906 1.00 23.44 1208 LEU A C 3
ATOM 4721 O O . LEU A 1 56 ? -3.280 -3.028 7.551 1.00 52.32 1208 LEU A O 3
ATOM 4737 N N . VAL A 1 57 ? -2.244 -3.978 5.775 1.00 12.53 1209 VAL A N 3
ATOM 4738 C CA . VAL A 1 57 ? -1.804 -2.717 5.177 1.00 70.43 1209 VAL A CA 3
ATOM 4739 C C . VAL A 1 57 ? -3.018 -1.899 4.778 1.00 21.43 1209 VAL A C 3
ATOM 4740 O O . VAL A 1 57 ? -3.106 -0.710 5.099 1.00 24.10 1209 VAL A O 3
ATOM 4753 N N . ILE A 1 58 ? -3.963 -2.558 4.114 1.00 72.23 1210 ILE A N 3
ATOM 4754 C CA . ILE A 1 58 ? -5.202 -1.933 3.654 1.00 15.52 1210 ILE A CA 3
ATOM 4755 C C . ILE A 1 58 ? -5.933 -1.276 4.826 1.00 42.11 1210 ILE A C 3
ATOM 4756 O O . ILE A 1 58 ? -6.235 -0.078 4.789 1.00 41.11 1210 ILE A O 3
ATOM 4772 N N . LYS A 1 59 ? -6.163 -2.058 5.876 1.00 62.42 1211 LYS A N 3
ATOM 4773 C CA . LYS A 1 59 ? -6.847 -1.584 7.079 1.00 32.42 1211 LYS A CA 3
ATOM 4774 C C . LYS A 1 59 ? -6.106 -0.404 7.699 1.00 61.12 1211 LYS A C 3
ATOM 4775 O O . LYS A 1 59 ? -6.717 0.595 8.062 1.00 41.20 1211 LYS A O 3
ATOM 4794 N N . TYR A 1 60 ? -4.787 -0.502 7.751 1.00 21.11 1212 TYR A N 3
ATOM 4795 C CA . TYR A 1 60 ? -3.962 0.508 8.388 1.00 63.42 1212 TYR A CA 3
ATOM 4796 C C . TYR A 1 60 ? -3.974 1.818 7.588 1.00 55.45 1212 TYR A C 3
ATOM 4797 O O . TYR A 1 60 ? -4.130 2.910 8.158 1.00 51.23 1212 TYR A O 3
ATOM 4815 N N . MET A 1 61 ? -3.837 1.705 6.273 1.00 10.15 1213 MET A N 3
ATOM 4816 C CA . MET A 1 61 ? -3.857 2.874 5.405 1.00 2.31 1213 MET A CA 3
ATOM 4817 C C . MET A 1 61 ? -5.190 3.565 5.459 1.00 3.43 1213 MET A C 3
ATOM 4818 O O . MET A 1 61 ? -5.238 4.780 5.496 1.00 30.43 1213 MET A O 3
ATOM 4832 N N . LYS A 1 62 ? -6.267 2.784 5.494 1.00 23.20 1214 LYS A N 3
ATOM 4833 C CA . LYS A 1 62 ? -7.619 3.330 5.567 1.00 12.51 1214 LYS A CA 3
ATOM 4834 C C . LYS A 1 62 ? -7.755 4.239 6.781 1.00 12.12 1214 LYS A C 3
ATOM 4835 O O . LYS A 1 62 ? -8.196 5.393 6.662 1.00 52.20 1214 LYS A O 3
ATOM 4854 N N . ARG A 1 63 ? -7.363 3.697 7.936 1.00 70.43 1215 ARG A N 3
ATOM 4855 C CA . ARG A 1 63 ? -7.359 4.419 9.211 1.00 61.51 1215 ARG A CA 3
ATOM 4856 C C . ARG A 1 63 ? -6.693 5.787 9.063 1.00 42.31 1215 ARG A C 3
ATOM 4857 O O . ARG A 1 63 ? -7.240 6.794 9.492 1.00 11.50 1215 ARG A O 3
ATOM 4878 N N . LEU A 1 64 ? -5.545 5.810 8.412 1.00 60.44 1216 LEU A N 3
ATOM 4879 C CA . LEU A 1 64 ? -4.762 7.031 8.263 1.00 52.23 1216 LEU A CA 3
ATOM 4880 C C . LEU A 1 64 ? -5.312 7.959 7.161 1.00 34.14 1216 LEU A C 3
ATOM 4881 O O . LEU A 1 64 ? -5.474 9.162 7.372 1.00 31.42 1216 LEU A O 3
ATOM 4897 N N . MET A 1 65 ? -5.614 7.394 6.008 1.00 11.41 1217 MET A N 3
ATOM 4898 C CA . MET A 1 65 ? -6.066 8.162 4.838 1.00 53.14 1217 MET A CA 3
ATOM 4899 C C . MET A 1 65 ? -7.401 8.855 5.065 1.00 20.21 1217 MET A C 3
ATOM 4900 O O . MET A 1 65 ? -7.661 9.924 4.501 1.00 10.24 1217 MET A O 3
ATOM 4914 N N . GLN A 1 66 ? -8.237 8.284 5.912 1.00 72.24 1218 GLN A N 3
ATOM 4915 C CA . GLN A 1 66 ? -9.503 8.912 6.241 1.00 42.32 1218 GLN A CA 3
ATOM 4916 C C . GLN A 1 66 ? -9.323 10.082 7.215 1.00 21.52 1218 GLN A C 3
ATOM 4917 O O . GLN A 1 66 ? -10.170 10.966 7.290 1.00 3.01 1218 GLN A O 3
ATOM 4931 N N . GLN A 1 67 ? -8.194 10.110 7.923 1.00 74.44 1219 GLN A N 3
ATOM 4932 C CA . GLN A 1 67 ? -7.902 11.202 8.872 1.00 74.43 1219 GLN A CA 3
ATOM 4933 C C . GLN A 1 67 ? -7.588 12.464 8.102 1.00 53.43 1219 GLN A C 3
ATOM 4934 O O . GLN A 1 67 ? -7.971 13.569 8.495 1.00 22.42 1219 GLN A O 3
ATOM 4948 N N . SER A 1 68 ? -6.887 12.291 7.001 1.00 73.22 1220 SER A N 3
ATOM 4949 C CA . SER A 1 68 ? -6.520 13.403 6.164 1.00 52.32 1220 SER A CA 3
ATOM 4950 C C . SER A 1 68 ? -7.713 13.861 5.345 1.00 34.10 1220 SER A C 3
ATOM 4951 O O . SER A 1 68 ? -7.783 14.996 4.948 1.00 14.54 1220 SER A O 3
ATOM 4959 N N . VAL A 1 69 ? -8.674 12.946 5.223 1.00 2.42 1221 VAL A N 3
ATOM 4960 C CA . VAL A 1 69 ? -9.982 13.021 4.465 1.00 15.32 1221 VAL A CA 3
ATOM 4961 C C . VAL A 1 69 ? -9.967 13.696 3.053 1.00 51.31 1221 VAL A C 3
ATOM 4962 O O . VAL A 1 69 ? -10.944 13.583 2.301 1.00 63.30 1221 VAL A O 3
ATOM 4975 N N . GLU A 1 70 ? -8.890 14.316 2.679 1.00 1.22 1222 GLU A N 3
ATOM 4976 C CA . GLU A 1 70 ? -8.825 15.051 1.458 1.00 63.31 1222 GLU A CA 3
ATOM 4977 C C . GLU A 1 70 ? -8.783 14.120 0.256 1.00 52.10 1222 GLU A C 3
ATOM 4978 O O . GLU A 1 70 ? -8.314 12.960 0.363 1.00 55.33 1222 GLU A O 3
ATOM 4990 N N . SER A 1 71 ? -9.269 14.622 -0.868 1.00 51.41 1223 SER A N 3
ATOM 4991 C CA . SER A 1 71 ? -9.447 13.861 -2.089 1.00 32.12 1223 SER A CA 3
ATOM 4992 C C . SER A 1 71 ? -8.216 13.083 -2.495 1.00 74.21 1223 SER A C 3
ATOM 4993 O O . SER A 1 71 ? -8.326 11.917 -2.815 1.00 62.13 1223 SER A O 3
ATOM 5001 N N . VAL A 1 72 ? -7.047 13.719 -2.428 1.00 32.02 1224 VAL A N 3
ATOM 5002 C CA . VAL A 1 72 ? -5.775 13.076 -2.784 1.00 5.11 1224 VAL A CA 3
ATOM 5003 C C . VAL A 1 72 ? -5.539 11.747 -2.046 1.00 51.23 1224 VAL A C 3
ATOM 5004 O O . VAL A 1 72 ? -5.077 10.781 -2.637 1.00 50.01 1224 VAL A O 3
ATOM 5017 N N . TRP A 1 73 ? -5.921 11.683 -0.790 1.00 63.04 1225 TRP A N 3
ATOM 5018 C CA . TRP A 1 73 ? -5.726 10.478 -0.008 1.00 23.33 1225 TRP A CA 3
ATOM 5019 C C . TRP A 1 73 ? -6.848 9.494 -0.239 1.00 64.30 1225 TRP A C 3
ATOM 5020 O O . TRP A 1 73 ? -6.647 8.286 -0.216 1.00 14.41 1225 TRP A O 3
ATOM 5041 N N . ASN A 1 74 ? -8.024 10.013 -0.505 1.00 54.01 1226 ASN A N 3
ATOM 5042 C CA . ASN A 1 74 ? -9.180 9.161 -0.758 1.00 51.22 1226 ASN A CA 3
ATOM 5043 C C . ASN A 1 74 ? -9.063 8.496 -2.112 1.00 2.02 1226 ASN A C 3
ATOM 5044 O O . ASN A 1 74 ? -9.277 7.288 -2.239 1.00 12.33 1226 ASN A O 3
ATOM 5055 N N . MET A 1 75 ? -8.697 9.284 -3.120 1.00 74.12 1227 MET A N 3
ATOM 5056 C CA . MET A 1 75 ? -8.478 8.776 -4.468 1.00 31.44 1227 MET A CA 3
ATOM 5057 C C . MET A 1 75 ? -7.328 7.793 -4.485 1.00 30.24 1227 MET A C 3
ATOM 5058 O O . MET A 1 75 ? -7.359 6.820 -5.231 1.00 63.14 1227 MET A O 3
ATOM 5072 N N . ALA A 1 76 ? -6.307 8.061 -3.670 1.00 51.13 1228 ALA A N 3
ATOM 5073 C CA . ALA A 1 76 ? -5.178 7.164 -3.539 1.00 20.31 1228 ALA A CA 3
ATOM 5074 C C . ALA A 1 76 ? -5.648 5.803 -3.062 1.00 12.42 1228 ALA A C 3
ATOM 5075 O O . ALA A 1 76 ? -5.467 4.809 -3.754 1.00 53.13 1228 ALA A O 3
ATOM 5082 N N . PHE A 1 77 ? -6.304 5.779 -1.911 1.00 30.12 1229 PHE A N 3
ATOM 5083 C CA . PHE A 1 77 ? -6.792 4.543 -1.320 1.00 31.04 1229 PHE A CA 3
ATOM 5084 C C . PHE A 1 77 ? -7.728 3.795 -2.280 1.00 62.40 1229 PHE A C 3
ATOM 5085 O O . PHE A 1 77 ? -7.565 2.591 -2.494 1.00 51.02 1229 PHE A O 3
ATOM 5102 N N . ASP A 1 78 ? -8.670 4.530 -2.883 1.00 34.43 1230 ASP A N 3
ATOM 5103 C CA . ASP A 1 78 ? -9.618 3.962 -3.862 1.00 35.42 1230 ASP A CA 3
ATOM 5104 C C . ASP A 1 78 ? -8.875 3.286 -5.005 1.00 34.02 1230 ASP A C 3
ATOM 5105 O O . ASP A 1 78 ? -9.184 2.139 -5.378 1.00 11.55 1230 ASP A O 3
ATOM 5114 N N . PHE A 1 79 ? -7.917 4.011 -5.566 1.00 71.13 1231 PHE A N 3
ATOM 5115 C CA . PHE A 1 79 ? -7.084 3.515 -6.637 1.00 60.12 1231 PHE A CA 3
ATOM 5116 C C . PHE A 1 79 ? -6.379 2.244 -6.219 1.00 32.40 1231 PHE A C 3
ATOM 5117 O O . PHE A 1 79 ? -6.468 1.240 -6.913 1.00 55.54 1231 PHE A O 3
ATOM 5134 N N . ILE A 1 80 ? -5.714 2.269 -5.068 1.00 3.23 1232 ILE A N 3
ATOM 5135 C CA . ILE A 1 80 ? -4.997 1.099 -4.578 1.00 44.21 1232 ILE A CA 3
ATOM 5136 C C . ILE A 1 80 ? -5.912 -0.106 -4.434 1.00 31.02 1232 ILE A C 3
ATOM 5137 O O . ILE A 1 80 ? -5.588 -1.181 -4.950 1.00 50.41 1232 ILE A O 3
ATOM 5153 N N . LEU A 1 81 ? -7.059 0.091 -3.782 1.00 15.32 1233 LEU A N 3
ATOM 5154 C CA . LEU A 1 81 ? -8.062 -0.972 -3.614 1.00 41.51 1233 LEU A CA 3
ATOM 5155 C C . LEU A 1 81 ? -8.397 -1.613 -4.939 1.00 70.24 1233 LEU A C 3
ATOM 5156 O O . LEU A 1 81 ? -8.400 -2.835 -5.052 1.00 5.52 1233 LEU A O 3
ATOM 5172 N N . ASP A 1 82 ? -8.661 -0.779 -5.935 1.00 62.22 1234 ASP A N 3
ATOM 5173 C CA . ASP A 1 82 ? -8.965 -1.222 -7.297 1.00 63.22 1234 ASP A CA 3
ATOM 5174 C C . ASP A 1 82 ? -7.900 -2.146 -7.832 1.00 14.45 1234 ASP A C 3
ATOM 5175 O O . ASP A 1 82 ? -8.216 -3.242 -8.315 1.00 72.43 1234 ASP A O 3
ATOM 5184 N N . ASN A 1 83 ? -6.643 -1.701 -7.744 1.00 43.15 1235 ASN A N 3
ATOM 5185 C CA . ASN A 1 83 ? -5.504 -2.505 -8.206 1.00 71.11 1235 ASN A CA 3
ATOM 5186 C C . ASN A 1 83 ? -5.468 -3.825 -7.502 1.00 32.42 1235 ASN A C 3
ATOM 5187 O O . ASN A 1 83 ? -5.297 -4.856 -8.135 1.00 32.51 1235 ASN A O 3
ATOM 5198 N N . VAL A 1 84 ? -5.649 -3.799 -6.193 1.00 34.32 1236 VAL A N 3
ATOM 5199 C CA . VAL A 1 84 ? -5.655 -5.007 -5.391 1.00 62.55 1236 VAL A CA 3
ATOM 5200 C C . VAL A 1 84 ? -6.748 -5.943 -5.865 1.00 63.54 1236 VAL A C 3
ATOM 5201 O O . VAL A 1 84 ? -6.475 -7.061 -6.251 1.00 0.45 1236 VAL A O 3
ATOM 5214 N N . GLN A 1 85 ? -7.955 -5.439 -5.894 1.00 32.32 1237 GLN A N 3
ATOM 5215 C CA . GLN A 1 85 ? -9.124 -6.204 -6.260 1.00 73.01 1237 GLN A CA 3
ATOM 5216 C C . GLN A 1 85 ? -9.011 -6.825 -7.660 1.00 40.31 1237 GLN A C 3
ATOM 5217 O O . GLN A 1 85 ? -9.263 -8.023 -7.831 1.00 55.23 1237 GLN A O 3
ATOM 5231 N N . VAL A 1 86 ? -8.639 -6.033 -8.657 1.00 45.32 1238 VAL A N 3
ATOM 5232 C CA . VAL A 1 86 ? -8.485 -6.575 -10.000 1.00 74.14 1238 VAL A CA 3
ATOM 5233 C C . VAL A 1 86 ? -7.327 -7.599 -10.097 1.00 63.45 1238 VAL A C 3
ATOM 5234 O O . VAL A 1 86 ? -7.510 -8.692 -10.623 1.00 33.55 1238 VAL A O 3
ATOM 5247 N N . VAL A 1 87 ? -6.162 -7.260 -9.557 1.00 43.21 1239 VAL A N 3
ATOM 5248 C CA . VAL A 1 87 ? -4.997 -8.155 -9.597 1.00 23.11 1239 VAL A CA 3
ATOM 5249 C C . VAL A 1 87 ? -5.241 -9.446 -8.803 1.00 11.04 1239 VAL A C 3
ATOM 5250 O O . VAL A 1 87 ? -4.880 -10.533 -9.257 1.00 62.50 1239 VAL A O 3
ATOM 5263 N N . LEU A 1 88 ? -5.883 -9.328 -7.654 1.00 22.52 1240 LEU A N 3
ATOM 5264 C CA . LEU A 1 88 ? -6.196 -10.468 -6.795 1.00 53.44 1240 LEU A CA 3
ATOM 5265 C C . LEU A 1 88 ? -7.175 -11.421 -7.509 1.00 1.02 1240 LEU A C 3
ATOM 5266 O O . LEU A 1 88 ? -7.133 -12.651 -7.330 1.00 70.41 1240 LEU A O 3
ATOM 5282 N N . GLN A 1 89 ? -8.021 -10.849 -8.334 1.00 55.33 1241 GLN A N 3
ATOM 5283 C CA . GLN A 1 89 ? -8.938 -11.609 -9.159 1.00 73.54 1241 GLN A CA 3
ATOM 5284 C C . GLN A 1 89 ? -8.193 -12.271 -10.302 1.00 22.21 1241 GLN A C 3
ATOM 5285 O O . GLN A 1 89 ? -8.367 -13.455 -10.559 1.00 63.42 1241 GLN A O 3
ATOM 5299 N N . GLN A 1 90 ? -7.371 -11.500 -10.971 1.00 21.13 1242 GLN A N 3
ATOM 5300 C CA . GLN A 1 90 ? -6.541 -12.001 -12.075 1.00 74.25 1242 GLN A CA 3
ATOM 5301 C C . GLN A 1 90 ? -5.661 -13.165 -11.640 1.00 2.02 1242 GLN A C 3
ATOM 5302 O O . GLN A 1 90 ? -5.428 -14.090 -12.399 1.00 62.13 1242 GLN A O 3
ATOM 5316 N N . THR A 1 91 ? -5.189 -13.113 -10.431 1.00 23.53 1243 THR A N 3
ATOM 5317 C CA . THR A 1 91 ? -4.333 -14.149 -9.930 1.00 33.11 1243 THR A CA 3
ATOM 5318 C C . THR A 1 91 ? -5.087 -15.354 -9.351 1.00 40.42 1243 THR A C 3
ATOM 5319 O O . THR A 1 91 ? -4.971 -16.478 -9.863 1.00 35.44 1243 THR A O 3
ATOM 5330 N N . TYR A 1 92 ? -5.864 -15.130 -8.307 1.00 62.42 1244 TYR A N 3
ATOM 5331 C CA . TYR A 1 92 ? -6.491 -16.238 -7.596 1.00 34.22 1244 TYR A CA 3
ATOM 5332 C C . TYR A 1 92 ? -7.985 -16.294 -7.805 1.00 2.44 1244 TYR A C 3
ATOM 5333 O O . TYR A 1 92 ? -8.626 -17.290 -7.449 1.00 21.01 1244 TYR A O 3
ATOM 5351 N N . GLY A 1 93 ? -8.550 -15.236 -8.374 1.00 5.35 1245 GLY A N 3
ATOM 5352 C CA . GLY A 1 93 ? -10.004 -15.161 -8.562 1.00 50.12 1245 GLY A CA 3
ATOM 5353 C C . GLY A 1 93 ? -10.760 -15.245 -7.256 1.00 21.20 1245 GLY A C 3
ATOM 5354 O O . GLY A 1 93 ? -11.916 -15.669 -7.217 1.00 64.21 1245 GLY A O 3
ATOM 5358 N N . SER A 1 94 ? -10.099 -14.875 -6.191 1.00 0.23 1246 SER A N 3
ATOM 5359 C CA . SER A 1 94 ? -10.646 -14.939 -4.876 1.00 73.12 1246 SER A CA 3
ATOM 5360 C C . SER A 1 94 ? -10.183 -13.692 -4.146 1.00 72.50 1246 SER A C 3
ATOM 5361 O O . SER A 1 94 ? -8.997 -13.558 -3.829 1.00 62.03 1246 SER A O 3
ATOM 5369 N N . THR A 1 95 ? -11.073 -12.777 -3.932 1.00 74.44 1247 THR A N 3
ATOM 5370 C CA . THR A 1 95 ? -10.723 -11.526 -3.330 1.00 20.04 1247 THR A CA 3
ATOM 5371 C C . THR A 1 95 ? -11.166 -11.450 -1.879 1.00 74.45 1247 THR A C 3
ATOM 5372 O O . THR A 1 95 ? -11.922 -12.304 -1.399 1.00 33.50 1247 THR A O 3
ATOM 5383 N N . LEU A 1 96 ? -10.659 -10.468 -1.174 1.00 54.23 1248 LEU A N 3
ATOM 5384 C CA . LEU A 1 96 ? -11.096 -10.190 0.163 1.00 34.34 1248 LEU A CA 3
ATOM 5385 C C . LEU A 1 96 ? -12.067 -9.067 0.068 1.00 51.42 1248 LEU A C 3
ATOM 5386 O O . LEU A 1 96 ? -12.110 -8.372 -0.966 1.00 44.21 1248 LEU A O 3
ATOM 5402 N N . LYS A 1 97 ? -12.828 -8.864 1.075 1.00 60.54 1249 LYS A N 3
ATOM 5403 C CA . LYS A 1 97 ? -13.825 -7.855 1.012 1.00 40.31 1249 LYS A CA 3
ATOM 5404 C C . LYS A 1 97 ? -13.403 -6.660 1.823 1.00 73.22 1249 LYS A C 3
ATOM 5405 O O . LYS A 1 97 ? -13.317 -6.714 3.055 1.00 13.31 1249 LYS A O 3
ATOM 5424 N N . VAL A 1 98 ? -13.088 -5.611 1.140 1.00 53.10 1250 VAL A N 3
ATOM 5425 C CA . VAL A 1 98 ? -12.716 -4.391 1.774 1.00 63.43 1250 VAL A CA 3
ATOM 5426 C C . VAL A 1 98 ? -13.914 -3.456 1.803 1.00 71.10 1250 VAL A C 3
ATOM 5427 O O . VAL A 1 98 ? -14.577 -3.230 0.790 1.00 62.00 1250 VAL A O 3
ATOM 5440 N N . THR A 1 99 ? -14.248 -3.011 2.962 1.00 13.32 1251 THR A N 3
ATOM 5441 C CA . THR A 1 99 ? -15.319 -2.091 3.147 1.00 71.14 1251 THR A CA 3
ATOM 5442 C C . THR A 1 99 ? -14.891 -1.108 4.240 1.00 5.30 1251 THR A C 3
ATOM 5443 O O . THR A 1 99 ? -15.109 -1.391 5.439 1.00 0.00 1251 THR A O 3
ATOM 5455 N N . GLY B 2 1 ? 5.801 15.181 -1.657 1.00 13.00 561 GLY B N 3
ATOM 5456 C CA . GLY B 2 1 ? 5.202 16.178 -0.778 1.00 45.03 561 GLY B CA 3
ATOM 5457 C C . GLY B 2 1 ? 5.163 17.513 -1.458 1.00 23.21 561 GLY B C 3
ATOM 5458 O O . GLY B 2 1 ? 4.982 17.579 -2.671 1.00 62.04 561 GLY B O 3
ATOM 5464 N N . SER B 2 2 ? 5.412 18.577 -0.718 1.00 75.32 562 SER B N 3
ATOM 5465 C CA . SER B 2 2 ? 5.340 19.934 -1.247 1.00 10.14 562 SER B CA 3
ATOM 5466 C C . SER B 2 2 ? 6.466 20.244 -2.255 1.00 52.44 562 SER B C 3
ATOM 5467 O O . SER B 2 2 ? 6.425 21.246 -2.953 1.00 45.14 562 SER B O 3
ATOM 5475 N N . HIS B 2 3 ? 7.460 19.389 -2.324 1.00 21.11 563 HIS B N 3
ATOM 5476 C CA . HIS B 2 3 ? 8.541 19.552 -3.288 1.00 25.21 563 HIS B CA 3
ATOM 5477 C C . HIS B 2 3 ? 8.545 18.402 -4.266 1.00 61.52 563 HIS B C 3
ATOM 5478 O O . HIS B 2 3 ? 9.503 18.218 -5.016 1.00 44.43 563 HIS B O 3
ATOM 5492 N N . LYS B 2 4 ? 7.442 17.653 -4.273 1.00 60.55 564 LYS B N 3
ATOM 5493 C CA . LYS B 2 4 ? 7.258 16.478 -5.122 1.00 22.33 564 LYS B CA 3
ATOM 5494 C C . LYS B 2 4 ? 8.273 15.358 -4.873 1.00 24.54 564 LYS B C 3
ATOM 5495 O O . LYS B 2 4 ? 9.162 15.476 -4.021 1.00 34.33 564 LYS B O 3
ATOM 5514 N N . LYS B 2 5 ? 8.095 14.270 -5.606 1.00 4.22 565 LYS B N 3
ATOM 5515 C CA . LYS B 2 5 ? 8.863 13.034 -5.467 1.00 22.03 565 LYS B CA 3
ATOM 5516 C C . LYS B 2 5 ? 8.496 12.263 -4.210 1.00 60.11 565 LYS B C 3
ATOM 5517 O O . LYS B 2 5 ? 8.360 12.826 -3.116 1.00 41.11 565 LYS B O 3
ATOM 5536 N N . SER B 2 6 ? 8.328 10.984 -4.395 1.00 44.35 566 SER B N 3
ATOM 5537 C CA . SER B 2 6 ? 7.902 10.048 -3.397 1.00 25.40 566 SER B CA 3
ATOM 5538 C C . SER B 2 6 ? 8.689 10.076 -2.101 1.00 55.01 566 SER B C 3
ATOM 5539 O O . SER B 2 6 ? 9.931 10.106 -2.085 1.00 62.14 566 SER B O 3
ATOM 5547 N N . PHE B 2 7 ? 7.924 10.066 -1.037 1.00 72.34 567 PHE B N 3
ATOM 5548 C CA . PHE B 2 7 ? 8.400 9.910 0.300 1.00 5.32 567 PHE B CA 3
ATOM 5549 C C . PHE B 2 7 ? 9.107 8.568 0.403 1.00 52.24 567 PHE B C 3
ATOM 5550 O O . PHE B 2 7 ? 10.242 8.496 0.847 1.00 41.43 567 PHE B O 3
ATOM 5567 N N . PHE B 2 8 ? 8.444 7.517 -0.076 1.00 41.25 568 PHE B N 3
ATOM 5568 C CA . PHE B 2 8 ? 8.983 6.159 0.012 1.00 34.01 568 PHE B CA 3
ATOM 5569 C C . PHE B 2 8 ? 10.217 5.995 -0.842 1.00 51.25 568 PHE B C 3
ATOM 5570 O O . PHE B 2 8 ? 11.149 5.310 -0.457 1.00 43.24 568 PHE B O 3
ATOM 5587 N N . ASP B 2 9 ? 10.206 6.607 -2.012 1.00 41.21 569 ASP B N 3
ATOM 5588 C CA . ASP B 2 9 ? 11.368 6.581 -2.908 1.00 5.20 569 ASP B CA 3
ATOM 5589 C C . ASP B 2 9 ? 12.550 7.228 -2.215 1.00 64.51 569 ASP B C 3
ATOM 5590 O O . ASP B 2 9 ? 13.678 6.733 -2.284 1.00 14.23 569 ASP B O 3
ATOM 5599 N N . LYS B 2 10 ? 12.275 8.313 -1.514 1.00 40.45 570 LYS B N 3
ATOM 5600 C CA . LYS B 2 10 ? 13.274 9.032 -0.747 1.00 71.54 570 LYS B CA 3
ATOM 5601 C C . LYS B 2 10 ? 13.755 8.149 0.403 1.00 62.00 570 LYS B C 3
ATOM 5602 O O . LYS B 2 10 ? 14.948 7.973 0.584 1.00 43.05 570 LYS B O 3
ATOM 5621 N N . LYS B 2 11 ? 12.813 7.568 1.148 1.00 51.23 571 LYS B N 3
ATOM 5622 C CA . LYS B 2 11 ? 13.133 6.649 2.243 1.00 21.14 571 LYS B CA 3
ATOM 5623 C C . LYS B 2 11 ? 13.943 5.455 1.724 1.00 55.14 571 LYS B C 3
ATOM 5624 O O . LYS B 2 11 ? 14.800 4.958 2.411 1.00 53.12 571 LYS B O 3
ATOM 5643 N N . ARG B 2 12 ? 13.685 5.034 0.490 1.00 22.12 572 ARG B N 3
ATOM 5644 C CA . ARG B 2 12 ? 14.396 3.913 -0.103 1.00 55.43 572 ARG B CA 3
ATOM 5645 C C . ARG B 2 12 ? 15.790 4.359 -0.558 1.00 61.03 572 ARG B C 3
ATOM 5646 O O . ARG B 2 12 ? 16.703 3.564 -0.647 1.00 71.02 572 ARG B O 3
ATOM 5667 N N . SER B 2 13 ? 15.948 5.644 -0.799 1.00 74.25 573 SER B N 3
ATOM 5668 C CA . SER B 2 13 ? 17.239 6.195 -1.162 1.00 64.41 573 SER B CA 3
ATOM 5669 C C . SER B 2 13 ? 18.099 6.316 0.104 1.00 61.23 573 SER B C 3
ATOM 5670 O O . SER B 2 13 ? 19.335 6.218 0.064 1.00 71.32 573 SER B O 3
ATOM 5678 N N . GLU B 2 14 ? 17.423 6.507 1.227 1.00 52.41 574 GLU B N 3
ATOM 5679 C CA . GLU B 2 14 ? 18.063 6.576 2.527 1.00 14.14 574 GLU B CA 3
ATOM 5680 C C . GLU B 2 14 ? 18.319 5.163 3.026 1.00 1.44 574 GLU B C 3
ATOM 5681 O O . GLU B 2 14 ? 19.129 4.935 3.919 1.00 72.45 574 GLU B O 3
ATOM 5693 N N . ARG B 2 15 ? 17.637 4.224 2.429 1.00 62.12 575 ARG B N 3
ATOM 5694 C CA . ARG B 2 15 ? 17.742 2.843 2.787 1.00 21.32 575 ARG B CA 3
ATOM 5695 C C . ARG B 2 15 ? 18.284 2.070 1.648 1.00 3.23 575 ARG B C 3
ATOM 5696 O O . ARG B 2 15 ? 17.557 1.377 0.940 1.00 74.41 575 ARG B O 3
ATOM 5717 N N . LYS B 2 16 ? 19.534 2.230 1.402 1.00 4.40 576 LYS B N 3
ATOM 5718 C CA . LYS B 2 16 ? 20.156 1.449 0.391 1.00 13.54 576 LYS B CA 3
ATOM 5719 C C . LYS B 2 16 ? 20.679 0.205 1.030 1.00 54.53 576 LYS B C 3
ATOM 5720 O O . LYS B 2 16 ? 21.835 0.148 1.444 1.00 55.44 576 LYS B O 3
ATOM 5739 N N . TRP B 2 17 ? 19.755 -0.700 1.281 1.00 63.33 577 TRP B N 3
ATOM 5740 C CA . TRP B 2 17 ? 20.037 -2.005 1.843 1.00 75.35 577 TRP B CA 3
ATOM 5741 C C . TRP B 2 17 ? 21.092 -2.693 1.013 1.00 21.23 577 TRP B C 3
ATOM 5742 O O . TRP B 2 17 ? 20.766 -3.199 -0.079 1.00 0.00 577 TRP B O 3
ATOM 5764 N N . GLY A 1 1 ? 13.856 -8.358 -11.292 1.00 24.10 1153 GLY A N 4
ATOM 5765 C CA . GLY A 1 1 ? 14.540 -8.131 -10.015 1.00 40.22 1153 GLY A CA 4
ATOM 5766 C C . GLY A 1 1 ? 13.546 -8.140 -8.891 1.00 61.52 1153 GLY A C 4
ATOM 5767 O O . GLY A 1 1 ? 13.156 -7.090 -8.396 1.00 22.54 1153 GLY A O 4
ATOM 5773 N N . HIS A 1 2 ? 13.124 -9.314 -8.493 1.00 73.11 1154 HIS A N 4
ATOM 5774 C CA . HIS A 1 2 ? 12.100 -9.449 -7.489 1.00 63.24 1154 HIS A CA 4
ATOM 5775 C C . HIS A 1 2 ? 12.694 -9.685 -6.120 1.00 51.01 1154 HIS A C 4
ATOM 5776 O O . HIS A 1 2 ? 13.337 -10.704 -5.875 1.00 1.31 1154 HIS A O 4
ATOM 5790 N N . MET A 1 3 ? 12.502 -8.739 -5.251 1.00 54.24 1155 MET A N 4
ATOM 5791 C CA . MET A 1 3 ? 12.853 -8.913 -3.864 1.00 30.43 1155 MET A CA 4
ATOM 5792 C C . MET A 1 3 ? 11.602 -9.287 -3.145 1.00 53.11 1155 MET A C 4
ATOM 5793 O O . MET A 1 3 ? 10.513 -9.108 -3.688 1.00 3.14 1155 MET A O 4
ATOM 5807 N N . ALA A 1 4 ? 11.735 -9.774 -1.949 1.00 30.32 1156 ALA A N 4
ATOM 5808 C CA . ALA A 1 4 ? 10.564 -10.166 -1.167 1.00 14.12 1156 ALA A CA 4
ATOM 5809 C C . ALA A 1 4 ? 9.761 -8.929 -0.831 1.00 53.41 1156 ALA A C 4
ATOM 5810 O O . ALA A 1 4 ? 10.365 -7.895 -0.573 1.00 54.40 1156 ALA A O 4
ATOM 5817 N N . PRO A 1 5 ? 8.404 -9.017 -0.854 1.00 31.50 1157 PRO A N 4
ATOM 5818 C CA . PRO A 1 5 ? 7.498 -7.871 -0.658 1.00 11.01 1157 PRO A CA 4
ATOM 5819 C C . PRO A 1 5 ? 7.933 -6.925 0.436 1.00 44.15 1157 PRO A C 4
ATOM 5820 O O . PRO A 1 5 ? 7.894 -7.251 1.634 1.00 30.24 1157 PRO A O 4
ATOM 5831 N N . ASN A 1 6 ? 8.364 -5.776 0.017 1.00 52.15 1158 ASN A N 4
ATOM 5832 C CA . ASN A 1 6 ? 8.868 -4.777 0.904 1.00 22.53 1158 ASN A CA 4
ATOM 5833 C C . ASN A 1 6 ? 8.474 -3.416 0.420 1.00 63.34 1158 ASN A C 4
ATOM 5834 O O . ASN A 1 6 ? 8.197 -3.210 -0.769 1.00 51.35 1158 ASN A O 4
ATOM 5845 N N . LEU A 1 7 ? 8.448 -2.512 1.326 1.00 22.25 1159 LEU A N 4
ATOM 5846 C CA . LEU A 1 7 ? 8.131 -1.143 1.057 1.00 54.43 1159 LEU A CA 4
ATOM 5847 C C . LEU A 1 7 ? 9.336 -0.341 1.471 1.00 50.30 1159 LEU A C 4
ATOM 5848 O O . LEU A 1 7 ? 9.672 -0.318 2.637 1.00 22.02 1159 LEU A O 4
ATOM 5864 N N . ALA A 1 8 ? 10.046 0.226 0.498 1.00 54.33 1160 ALA A N 4
ATOM 5865 C CA . ALA A 1 8 ? 11.310 0.983 0.729 1.00 72.42 1160 ALA A CA 4
ATOM 5866 C C . ALA A 1 8 ? 12.403 0.106 1.403 1.00 0.31 1160 ALA A C 4
ATOM 5867 O O . ALA A 1 8 ? 13.426 0.596 1.884 1.00 74.11 1160 ALA A O 4
ATOM 5874 N N . GLY A 1 9 ? 12.149 -1.172 1.403 1.00 50.02 1161 GLY A N 4
ATOM 5875 C CA . GLY A 1 9 ? 13.048 -2.141 1.982 1.00 4.21 1161 GLY A CA 4
ATOM 5876 C C . GLY A 1 9 ? 12.490 -2.757 3.251 1.00 13.04 1161 GLY A C 4
ATOM 5877 O O . GLY A 1 9 ? 13.068 -3.680 3.803 1.00 12.00 1161 GLY A O 4
ATOM 5881 N N . ALA A 1 10 ? 11.371 -2.254 3.708 1.00 61.21 1162 ALA A N 4
ATOM 5882 C CA . ALA A 1 10 ? 10.743 -2.770 4.907 1.00 44.24 1162 ALA A CA 4
ATOM 5883 C C . ALA A 1 10 ? 9.883 -3.954 4.557 1.00 65.03 1162 ALA A C 4
ATOM 5884 O O . ALA A 1 10 ? 8.909 -3.820 3.810 1.00 31.41 1162 ALA A O 4
ATOM 5891 N N . VAL A 1 11 ? 10.247 -5.099 5.057 1.00 22.41 1163 VAL A N 4
ATOM 5892 C CA . VAL A 1 11 ? 9.507 -6.314 4.804 1.00 45.20 1163 VAL A CA 4
ATOM 5893 C C . VAL A 1 11 ? 8.482 -6.512 5.924 1.00 55.24 1163 VAL A C 4
ATOM 5894 O O . VAL A 1 11 ? 7.291 -6.778 5.666 1.00 72.31 1163 VAL A O 4
ATOM 5907 N N . GLU A 1 12 ? 8.948 -6.373 7.167 1.00 13.32 1164 GLU A N 4
ATOM 5908 C CA . GLU A 1 12 ? 8.097 -6.492 8.346 1.00 72.24 1164 GLU A CA 4
ATOM 5909 C C . GLU A 1 12 ? 7.010 -5.432 8.334 1.00 4.43 1164 GLU A C 4
ATOM 5910 O O . GLU A 1 12 ? 7.295 -4.248 8.131 1.00 64.40 1164 GLU A O 4
ATOM 5922 N N . PHE A 1 13 ? 5.783 -5.851 8.597 1.00 65.23 1165 PHE A N 4
ATOM 5923 C CA . PHE A 1 13 ? 4.632 -4.961 8.568 1.00 73.40 1165 PHE A CA 4
ATOM 5924 C C . PHE A 1 13 ? 4.794 -3.806 9.566 1.00 2.40 1165 PHE A C 4
ATOM 5925 O O . PHE A 1 13 ? 4.404 -2.680 9.283 1.00 1.41 1165 PHE A O 4
ATOM 5942 N N . ASN A 1 14 ? 5.358 -4.097 10.725 1.00 72.12 1166 ASN A N 4
ATOM 5943 C CA . ASN A 1 14 ? 5.654 -3.071 11.738 1.00 32.31 1166 ASN A CA 4
ATOM 5944 C C . ASN A 1 14 ? 6.480 -1.900 11.168 1.00 2.55 1166 ASN A C 4
ATOM 5945 O O . ASN A 1 14 ? 6.129 -0.732 11.366 1.00 31.23 1166 ASN A O 4
ATOM 5956 N N . ASP A 1 15 ? 7.532 -2.214 10.418 1.00 32.40 1167 ASP A N 4
ATOM 5957 C CA . ASP A 1 15 ? 8.414 -1.179 9.842 1.00 65.44 1167 ASP A CA 4
ATOM 5958 C C . ASP A 1 15 ? 7.643 -0.440 8.732 1.00 60.41 1167 ASP A C 4
ATOM 5959 O O . ASP A 1 15 ? 7.720 0.796 8.593 1.00 51.51 1167 ASP A O 4
ATOM 5968 N N . VAL A 1 16 ? 6.826 -1.215 8.019 1.00 54.43 1168 VAL A N 4
ATOM 5969 C CA . VAL A 1 16 ? 5.960 -0.725 6.942 1.00 43.10 1168 VAL A CA 4
ATOM 5970 C C . VAL A 1 16 ? 4.992 0.343 7.459 1.00 63.32 1168 VAL A C 4
ATOM 5971 O O . VAL A 1 16 ? 4.827 1.401 6.843 1.00 72.23 1168 VAL A O 4
ATOM 5984 N N . LYS A 1 17 ? 4.373 0.065 8.602 1.00 52.40 1169 LYS A N 4
ATOM 5985 C CA . LYS A 1 17 ? 3.429 0.987 9.214 1.00 2.14 1169 LYS A CA 4
ATOM 5986 C C . LYS A 1 17 ? 4.074 2.323 9.505 1.00 40.14 1169 LYS A C 4
ATOM 5987 O O . LYS A 1 17 ? 3.515 3.364 9.176 1.00 11.43 1169 LYS A O 4
ATOM 6006 N N . THR A 1 18 ? 5.246 2.279 10.101 1.00 23.52 1170 THR A N 4
ATOM 6007 C CA . THR A 1 18 ? 6.045 3.459 10.389 1.00 73.14 1170 THR A CA 4
ATOM 6008 C C . THR A 1 18 ? 6.323 4.292 9.099 1.00 72.14 1170 THR A C 4
ATOM 6009 O O . THR A 1 18 ? 6.321 5.539 9.123 1.00 60.02 1170 THR A O 4
ATOM 6020 N N . LEU A 1 19 ? 6.494 3.608 7.978 1.00 54.25 1171 LEU A N 4
ATOM 6021 C CA . LEU A 1 19 ? 6.753 4.280 6.716 1.00 63.22 1171 LEU A CA 4
ATOM 6022 C C . LEU A 1 19 ? 5.475 4.921 6.192 1.00 12.44 1171 LEU A C 4
ATOM 6023 O O . LEU A 1 19 ? 5.455 6.118 5.883 1.00 24.42 1171 LEU A O 4
ATOM 6039 N N . LEU A 1 20 ? 4.393 4.138 6.173 1.00 63.23 1172 LEU A N 4
ATOM 6040 C CA . LEU A 1 20 ? 3.094 4.599 5.680 1.00 73.22 1172 LEU A CA 4
ATOM 6041 C C . LEU A 1 20 ? 2.607 5.768 6.507 1.00 30.30 1172 LEU A C 4
ATOM 6042 O O . LEU A 1 20 ? 2.207 6.793 5.984 1.00 41.11 1172 LEU A O 4
ATOM 6058 N N . ARG A 1 21 ? 2.686 5.613 7.806 1.00 32.21 1173 ARG A N 4
ATOM 6059 C CA . ARG A 1 21 ? 2.207 6.599 8.739 1.00 11.13 1173 ARG A CA 4
ATOM 6060 C C . ARG A 1 21 ? 2.962 7.891 8.636 1.00 14.42 1173 ARG A C 4
ATOM 6061 O O . ARG A 1 21 ? 2.366 8.951 8.724 1.00 41.33 1173 ARG A O 4
ATOM 6082 N N . GLU A 1 22 ? 4.253 7.823 8.397 1.00 40.24 1174 GLU A N 4
ATOM 6083 C CA . GLU A 1 22 ? 5.030 9.042 8.325 1.00 51.24 1174 GLU A CA 4
ATOM 6084 C C . GLU A 1 22 ? 4.705 9.763 7.028 1.00 53.41 1174 GLU A C 4
ATOM 6085 O O . GLU A 1 22 ? 4.536 10.981 7.005 1.00 22.42 1174 GLU A O 4
ATOM 6097 N N . TRP A 1 23 ? 4.532 8.984 5.989 1.00 2.00 1175 TRP A N 4
ATOM 6098 C CA . TRP A 1 23 ? 4.149 9.471 4.683 1.00 43.34 1175 TRP A CA 4
ATOM 6099 C C . TRP A 1 23 ? 2.834 10.242 4.773 1.00 14.30 1175 TRP A C 4
ATOM 6100 O O . TRP A 1 23 ? 2.739 11.380 4.350 1.00 32.34 1175 TRP A O 4
ATOM 6121 N N . ILE A 1 24 ? 1.875 9.657 5.419 1.00 72.32 1176 ILE A N 4
ATOM 6122 C CA . ILE A 1 24 ? 0.541 10.242 5.485 1.00 24.33 1176 ILE A CA 4
ATOM 6123 C C . ILE A 1 24 ? 0.460 11.398 6.516 1.00 61.24 1176 ILE A C 4
ATOM 6124 O O . ILE A 1 24 ? -0.456 12.227 6.484 1.00 1.24 1176 ILE A O 4
ATOM 6140 N N . THR A 1 25 ? 1.425 11.476 7.406 1.00 41.20 1177 THR A N 4
ATOM 6141 C CA . THR A 1 25 ? 1.404 12.526 8.398 1.00 73.24 1177 THR A CA 4
ATOM 6142 C C . THR A 1 25 ? 2.058 13.823 7.929 1.00 64.51 1177 THR A C 4
ATOM 6143 O O . THR A 1 25 ? 1.498 14.906 8.108 1.00 23.42 1177 THR A O 4
ATOM 6154 N N . THR A 1 26 ? 3.182 13.721 7.267 1.00 0.13 1178 THR A N 4
ATOM 6155 C CA . THR A 1 26 ? 3.921 14.928 6.911 1.00 11.25 1178 THR A CA 4
ATOM 6156 C C . THR A 1 26 ? 3.754 15.315 5.436 1.00 41.13 1178 THR A C 4
ATOM 6157 O O . THR A 1 26 ? 3.992 16.462 5.050 1.00 33.31 1178 THR A O 4
ATOM 6168 N N . ILE A 1 27 ? 3.322 14.386 4.628 1.00 54.20 1179 ILE A N 4
ATOM 6169 C CA . ILE A 1 27 ? 3.103 14.670 3.230 1.00 31.23 1179 ILE A CA 4
ATOM 6170 C C . ILE A 1 27 ? 1.647 15.100 3.054 1.00 30.43 1179 ILE A C 4
ATOM 6171 O O . ILE A 1 27 ? 0.727 14.346 3.365 1.00 32.35 1179 ILE A O 4
ATOM 6187 N N . SER A 1 28 ? 1.439 16.326 2.641 1.00 12.41 1180 SER A N 4
ATOM 6188 C CA . SER A 1 28 ? 0.101 16.835 2.452 1.00 20.11 1180 SER A CA 4
ATOM 6189 C C . SER A 1 28 ? -0.488 16.400 1.105 1.00 24.44 1180 SER A C 4
ATOM 6190 O O . SER A 1 28 ? -1.714 16.234 0.970 1.00 5.03 1180 SER A O 4
ATOM 6198 N N . ASP A 1 29 ? 0.371 16.189 0.141 1.00 10.00 1181 ASP A N 4
ATOM 6199 C CA . ASP A 1 29 ? -0.033 15.821 -1.202 1.00 52.20 1181 ASP A CA 4
ATOM 6200 C C . ASP A 1 29 ? 0.855 14.698 -1.712 1.00 64.21 1181 ASP A C 4
ATOM 6201 O O . ASP A 1 29 ? 2.061 14.897 -1.930 1.00 22.33 1181 ASP A O 4
ATOM 6210 N N . PRO A 1 30 ? 0.295 13.494 -1.866 1.00 24.05 1182 PRO A N 4
ATOM 6211 C CA . PRO A 1 30 ? 1.054 12.315 -2.267 1.00 1.33 1182 PRO A CA 4
ATOM 6212 C C . PRO A 1 30 ? 1.526 12.376 -3.717 1.00 3.14 1182 PRO A C 4
ATOM 6213 O O . PRO A 1 30 ? 0.795 12.825 -4.619 1.00 3.24 1182 PRO A O 4
ATOM 6224 N N . MET A 1 31 ? 2.729 11.907 -3.939 1.00 50.31 1183 MET A N 4
ATOM 6225 C CA . MET A 1 31 ? 3.322 11.888 -5.245 1.00 32.23 1183 MET A CA 4
ATOM 6226 C C . MET A 1 31 ? 2.861 10.628 -5.954 1.00 2.24 1183 MET A C 4
ATOM 6227 O O . MET A 1 31 ? 2.653 9.600 -5.291 1.00 14.02 1183 MET A O 4
ATOM 6241 N N . GLU A 1 32 ? 2.686 10.706 -7.275 1.00 3.34 1184 GLU A N 4
ATOM 6242 C CA . GLU A 1 32 ? 2.302 9.539 -8.089 1.00 1.44 1184 GLU A CA 4
ATOM 6243 C C . GLU A 1 32 ? 3.145 8.346 -7.771 1.00 63.32 1184 GLU A C 4
ATOM 6244 O O . GLU A 1 32 ? 2.623 7.288 -7.503 1.00 10.44 1184 GLU A O 4
ATOM 6256 N N . GLU A 1 33 ? 4.446 8.550 -7.755 1.00 63.13 1185 GLU A N 4
ATOM 6257 C CA . GLU A 1 33 ? 5.408 7.497 -7.454 1.00 45.51 1185 GLU A CA 4
ATOM 6258 C C . GLU A 1 33 ? 5.100 6.759 -6.144 1.00 72.13 1185 GLU A C 4
ATOM 6259 O O . GLU A 1 33 ? 5.277 5.560 -6.071 1.00 71.31 1185 GLU A O 4
ATOM 6271 N N . ASP A 1 34 ? 4.627 7.473 -5.131 1.00 40.12 1186 ASP A N 4
ATOM 6272 C CA . ASP A 1 34 ? 4.288 6.841 -3.841 1.00 21.03 1186 ASP A CA 4
ATOM 6273 C C . ASP A 1 34 ? 3.041 6.027 -3.982 1.00 21.11 1186 ASP A C 4
ATOM 6274 O O . ASP A 1 34 ? 2.966 4.893 -3.511 1.00 21.05 1186 ASP A O 4
ATOM 6283 N N . ILE A 1 35 ? 2.074 6.599 -4.675 1.00 32.44 1187 ILE A N 4
ATOM 6284 C CA . ILE A 1 35 ? 0.790 5.962 -4.904 1.00 62.33 1187 ILE A CA 4
ATOM 6285 C C . ILE A 1 35 ? 1.002 4.687 -5.712 1.00 42.12 1187 ILE A C 4
ATOM 6286 O O . ILE A 1 35 ? 0.482 3.635 -5.380 1.00 61.12 1187 ILE A O 4
ATOM 6302 N N . LEU A 1 36 ? 1.824 4.790 -6.724 1.00 34.12 1188 LEU A N 4
ATOM 6303 C CA . LEU A 1 36 ? 2.148 3.673 -7.589 1.00 12.11 1188 LEU A CA 4
ATOM 6304 C C . LEU A 1 36 ? 2.899 2.589 -6.812 1.00 13.21 1188 LEU A C 4
ATOM 6305 O O . LEU A 1 36 ? 2.695 1.412 -7.029 1.00 31.32 1188 LEU A O 4
ATOM 6321 N N . GLN A 1 37 ? 3.719 3.008 -5.875 1.00 11.24 1189 GLN A N 4
ATOM 6322 C CA . GLN A 1 37 ? 4.493 2.094 -5.047 1.00 33.51 1189 GLN A CA 4
ATOM 6323 C C . GLN A 1 37 ? 3.649 1.355 -4.064 1.00 2.33 1189 GLN A C 4
ATOM 6324 O O . GLN A 1 37 ? 3.855 0.171 -3.865 1.00 73.24 1189 GLN A O 4
ATOM 6338 N N . VAL A 1 38 ? 2.707 2.029 -3.428 1.00 33.34 1190 VAL A N 4
ATOM 6339 C CA . VAL A 1 38 ? 1.797 1.324 -2.534 1.00 24.32 1190 VAL A CA 4
ATOM 6340 C C . VAL A 1 38 ? 0.899 0.391 -3.322 1.00 41.02 1190 VAL A C 4
ATOM 6341 O O . VAL A 1 38 ? 0.580 -0.698 -2.871 1.00 32.25 1190 VAL A O 4
ATOM 6354 N N . VAL A 1 39 ? 0.552 0.816 -4.522 1.00 61.23 1191 VAL A N 4
ATOM 6355 C CA . VAL A 1 39 ? -0.172 -0.002 -5.486 1.00 1.14 1191 VAL A CA 4
ATOM 6356 C C . VAL A 1 39 ? 0.620 -1.279 -5.786 1.00 71.43 1191 VAL A C 4
ATOM 6357 O O . VAL A 1 39 ? 0.141 -2.391 -5.548 1.00 2.12 1191 VAL A O 4
ATOM 6370 N N . LYS A 1 40 ? 1.855 -1.093 -6.228 1.00 72.02 1192 LYS A N 4
ATOM 6371 C CA . LYS A 1 40 ? 2.723 -2.193 -6.608 1.00 13.24 1192 LYS A CA 4
ATOM 6372 C C . LYS A 1 40 ? 3.140 -3.027 -5.405 1.00 52.44 1192 LYS A C 4
ATOM 6373 O O . LYS A 1 40 ? 3.549 -4.171 -5.554 1.00 72.41 1192 LYS A O 4
ATOM 6392 N N . TYR A 1 41 ? 3.063 -2.445 -4.225 1.00 12.03 1193 TYR A N 4
ATOM 6393 C CA . TYR A 1 41 ? 3.319 -3.164 -3.002 1.00 42.32 1193 TYR A CA 4
ATOM 6394 C C . TYR A 1 41 ? 2.154 -4.086 -2.718 1.00 55.10 1193 TYR A C 4
ATOM 6395 O O . TYR A 1 41 ? 2.345 -5.259 -2.484 1.00 61.01 1193 TYR A O 4
ATOM 6413 N N . CYS A 1 42 ? 0.948 -3.556 -2.802 1.00 72.22 1194 CYS A N 4
ATOM 6414 C CA . CYS A 1 42 ? -0.246 -4.337 -2.539 1.00 70.43 1194 CYS A CA 4
ATOM 6415 C C . CYS A 1 42 ? -0.349 -5.503 -3.515 1.00 1.13 1194 CYS A C 4
ATOM 6416 O O . CYS A 1 42 ? -0.605 -6.641 -3.118 1.00 64.24 1194 CYS A O 4
ATOM 6424 N N . THR A 1 43 ? -0.088 -5.232 -4.776 1.00 33.30 1195 THR A N 4
ATOM 6425 C CA . THR A 1 43 ? -0.129 -6.257 -5.781 1.00 31.14 1195 THR A CA 4
ATOM 6426 C C . THR A 1 43 ? 1.011 -7.278 -5.585 1.00 51.31 1195 THR A C 4
ATOM 6427 O O . THR A 1 43 ? 0.861 -8.465 -5.892 1.00 42.54 1195 THR A O 4
ATOM 6438 N N . ASP A 1 44 ? 2.117 -6.811 -5.024 1.00 43.34 1196 ASP A N 4
ATOM 6439 C CA . ASP A 1 44 ? 3.289 -7.658 -4.768 1.00 25.12 1196 ASP A CA 4
ATOM 6440 C C . ASP A 1 44 ? 2.956 -8.677 -3.681 1.00 54.34 1196 ASP A C 4
ATOM 6441 O O . ASP A 1 44 ? 3.311 -9.853 -3.783 1.00 13.43 1196 ASP A O 4
ATOM 6450 N N . LEU A 1 45 ? 2.217 -8.223 -2.660 1.00 34.55 1197 LEU A N 4
ATOM 6451 C CA . LEU A 1 45 ? 1.754 -9.106 -1.580 1.00 33.01 1197 LEU A CA 4
ATOM 6452 C C . LEU A 1 45 ? 0.804 -10.156 -2.126 1.00 33.12 1197 LEU A C 4
ATOM 6453 O O . LEU A 1 45 ? 0.803 -11.299 -1.666 1.00 23.42 1197 LEU A O 4
ATOM 6469 N N . ILE A 1 46 ? 0.025 -9.768 -3.132 1.00 12.05 1198 ILE A N 4
ATOM 6470 C CA . ILE A 1 46 ? -0.889 -10.676 -3.804 1.00 74.25 1198 ILE A CA 4
ATOM 6471 C C . ILE A 1 46 ? -0.098 -11.798 -4.463 1.00 1.42 1198 ILE A C 4
ATOM 6472 O O . ILE A 1 46 ? -0.307 -12.981 -4.164 1.00 14.55 1198 ILE A O 4
ATOM 6488 N N . GLU A 1 47 ? 0.853 -11.412 -5.300 1.00 53.53 1199 GLU A N 4
ATOM 6489 C CA . GLU A 1 47 ? 1.653 -12.352 -6.067 1.00 35.32 1199 GLU A CA 4
ATOM 6490 C C . GLU A 1 47 ? 2.477 -13.281 -5.162 1.00 23.00 1199 GLU A C 4
ATOM 6491 O O . GLU A 1 47 ? 2.687 -14.449 -5.487 1.00 31.14 1199 GLU A O 4
ATOM 6503 N N . GLU A 1 48 ? 2.911 -12.783 -4.021 1.00 11.44 1200 GLU A N 4
ATOM 6504 C CA . GLU A 1 48 ? 3.678 -13.606 -3.093 1.00 45.21 1200 GLU A CA 4
ATOM 6505 C C . GLU A 1 48 ? 2.792 -14.319 -2.064 1.00 23.03 1200 GLU A C 4
ATOM 6506 O O . GLU A 1 48 ? 3.289 -14.886 -1.081 1.00 30.12 1200 GLU A O 4
ATOM 6518 N N . LYS A 1 49 ? 1.477 -14.290 -2.321 1.00 53.54 1201 LYS A N 4
ATOM 6519 C CA . LYS A 1 49 ? 0.457 -15.050 -1.575 1.00 2.45 1201 LYS A CA 4
ATOM 6520 C C . LYS A 1 49 ? 0.261 -14.586 -0.136 1.00 61.01 1201 LYS A C 4
ATOM 6521 O O . LYS A 1 49 ? -0.380 -15.290 0.663 1.00 51.14 1201 LYS A O 4
ATOM 6540 N N . ASP A 1 50 ? 0.738 -13.417 0.203 1.00 53.51 1202 ASP A N 4
ATOM 6541 C CA . ASP A 1 50 ? 0.592 -12.949 1.562 1.00 10.42 1202 ASP A CA 4
ATOM 6542 C C . ASP A 1 50 ? -0.563 -11.979 1.603 1.00 62.23 1202 ASP A C 4
ATOM 6543 O O . ASP A 1 50 ? -0.397 -10.753 1.558 1.00 3.33 1202 ASP A O 4
ATOM 6552 N N . LEU A 1 51 ? -1.737 -12.539 1.606 1.00 21.31 1203 LEU A N 4
ATOM 6553 C CA . LEU A 1 51 ? -2.942 -11.758 1.565 1.00 2.13 1203 LEU A CA 4
ATOM 6554 C C . LEU A 1 51 ? -3.324 -11.268 2.927 1.00 41.22 1203 LEU A C 4
ATOM 6555 O O . LEU A 1 51 ? -4.158 -10.361 3.066 1.00 74.22 1203 LEU A O 4
ATOM 6571 N N . GLU A 1 52 ? -2.715 -11.840 3.934 1.00 13.33 1204 GLU A N 4
ATOM 6572 C CA . GLU A 1 52 ? -3.010 -11.451 5.272 1.00 2.43 1204 GLU A CA 4
ATOM 6573 C C . GLU A 1 52 ? -2.386 -10.106 5.540 1.00 10.31 1204 GLU A C 4
ATOM 6574 O O . GLU A 1 52 ? -3.049 -9.209 6.073 1.00 21.31 1204 GLU A O 4
ATOM 6586 N N . LYS A 1 53 ? -1.128 -9.939 5.109 1.00 52.32 1205 LYS A N 4
ATOM 6587 C CA . LYS A 1 53 ? -0.449 -8.679 5.287 1.00 1.34 1205 LYS A CA 4
ATOM 6588 C C . LYS A 1 53 ? -1.073 -7.664 4.361 1.00 2.32 1205 LYS A C 4
ATOM 6589 O O . LYS A 1 53 ? -1.256 -6.525 4.743 1.00 60.51 1205 LYS A O 4
ATOM 6608 N N . LEU A 1 54 ? -1.421 -8.107 3.140 1.00 54.52 1206 LEU A N 4
ATOM 6609 C CA . LEU A 1 54 ? -2.127 -7.270 2.162 1.00 73.42 1206 LEU A CA 4
ATOM 6610 C C . LEU A 1 54 ? -3.337 -6.607 2.798 1.00 10.33 1206 LEU A C 4
ATOM 6611 O O . LEU A 1 54 ? -3.430 -5.374 2.835 1.00 53.11 1206 LEU A O 4
ATOM 6627 N N . ASP A 1 55 ? -4.245 -7.432 3.321 1.00 24.30 1207 ASP A N 4
ATOM 6628 C CA . ASP A 1 55 ? -5.447 -6.934 3.997 1.00 13.44 1207 ASP A CA 4
ATOM 6629 C C . ASP A 1 55 ? -5.094 -5.978 5.149 1.00 52.00 1207 ASP A C 4
ATOM 6630 O O . ASP A 1 55 ? -5.717 -4.932 5.299 1.00 53.33 1207 ASP A O 4
ATOM 6639 N N . LEU A 1 56 ? -4.039 -6.305 5.896 1.00 41.42 1208 LEU A N 4
ATOM 6640 C CA . LEU A 1 56 ? -3.601 -5.477 7.033 1.00 53.31 1208 LEU A CA 4
ATOM 6641 C C . LEU A 1 56 ? -3.160 -4.089 6.563 1.00 23.44 1208 LEU A C 4
ATOM 6642 O O . LEU A 1 56 ? -3.527 -3.077 7.162 1.00 52.32 1208 LEU A O 4
ATOM 6658 N N . VAL A 1 57 ? -2.386 -4.053 5.476 1.00 12.53 1209 VAL A N 4
ATOM 6659 C CA . VAL A 1 57 ? -1.895 -2.796 4.891 1.00 70.43 1209 VAL A CA 4
ATOM 6660 C C . VAL A 1 57 ? -3.083 -1.943 4.462 1.00 21.43 1209 VAL A C 4
ATOM 6661 O O . VAL A 1 57 ? -3.130 -0.744 4.741 1.00 24.10 1209 VAL A O 4
ATOM 6674 N N . ILE A 1 58 ? -4.050 -2.587 3.829 1.00 72.23 1210 ILE A N 4
ATOM 6675 C CA . ILE A 1 58 ? -5.266 -1.930 3.363 1.00 15.52 1210 ILE A CA 4
ATOM 6676 C C . ILE A 1 58 ? -6.011 -1.300 4.544 1.00 42.11 1210 ILE A C 4
ATOM 6677 O O . ILE A 1 58 ? -6.334 -0.110 4.525 1.00 41.11 1210 ILE A O 4
ATOM 6693 N N . LYS A 1 59 ? -6.231 -2.093 5.576 1.00 62.42 1211 LYS A N 4
ATOM 6694 C CA . LYS A 1 59 ? -6.932 -1.646 6.779 1.00 32.42 1211 LYS A CA 4
ATOM 6695 C C . LYS A 1 59 ? -6.182 -0.493 7.456 1.00 61.12 1211 LYS A C 4
ATOM 6696 O O . LYS A 1 59 ? -6.790 0.473 7.923 1.00 41.20 1211 LYS A O 4
ATOM 6715 N N . TYR A 1 60 ? -4.867 -0.578 7.463 1.00 21.11 1212 TYR A N 4
ATOM 6716 C CA . TYR A 1 60 ? -4.052 0.428 8.097 1.00 63.42 1212 TYR A CA 4
ATOM 6717 C C . TYR A 1 60 ? -4.048 1.733 7.294 1.00 55.45 1212 TYR A C 4
ATOM 6718 O O . TYR A 1 60 ? -4.202 2.833 7.866 1.00 51.23 1212 TYR A O 4
ATOM 6736 N N . MET A 1 61 ? -3.888 1.622 5.977 1.00 10.15 1213 MET A N 4
ATOM 6737 C CA . MET A 1 61 ? -3.897 2.796 5.110 1.00 2.31 1213 MET A CA 4
ATOM 6738 C C . MET A 1 61 ? -5.233 3.482 5.163 1.00 3.43 1213 MET A C 4
ATOM 6739 O O . MET A 1 61 ? -5.291 4.702 5.161 1.00 30.43 1213 MET A O 4
ATOM 6753 N N . LYS A 1 62 ? -6.301 2.680 5.254 1.00 23.20 1214 LYS A N 4
ATOM 6754 C CA . LYS A 1 62 ? -7.667 3.182 5.384 1.00 12.51 1214 LYS A CA 4
ATOM 6755 C C . LYS A 1 62 ? -7.735 4.185 6.516 1.00 12.12 1214 LYS A C 4
ATOM 6756 O O . LYS A 1 62 ? -8.075 5.352 6.309 1.00 52.20 1214 LYS A O 4
ATOM 6775 N N . ARG A 1 63 ? -7.377 3.702 7.702 1.00 70.43 1215 ARG A N 4
ATOM 6776 C CA . ARG A 1 63 ? -7.358 4.482 8.931 1.00 61.51 1215 ARG A CA 4
ATOM 6777 C C . ARG A 1 63 ? -6.684 5.832 8.735 1.00 42.31 1215 ARG A C 4
ATOM 6778 O O . ARG A 1 63 ? -7.277 6.869 9.015 1.00 11.50 1215 ARG A O 4
ATOM 6799 N N . LEU A 1 64 ? -5.493 5.809 8.172 1.00 60.44 1216 LEU A N 4
ATOM 6800 C CA . LEU A 1 64 ? -4.677 7.009 8.025 1.00 52.23 1216 LEU A CA 4
ATOM 6801 C C . LEU A 1 64 ? -5.220 7.940 6.939 1.00 34.14 1216 LEU A C 4
ATOM 6802 O O . LEU A 1 64 ? -5.356 9.146 7.151 1.00 31.42 1216 LEU A O 4
ATOM 6818 N N . MET A 1 65 ? -5.551 7.370 5.789 1.00 11.41 1217 MET A N 4
ATOM 6819 C CA . MET A 1 65 ? -6.021 8.143 4.637 1.00 53.14 1217 MET A CA 4
ATOM 6820 C C . MET A 1 65 ? -7.333 8.854 4.911 1.00 20.21 1217 MET A C 4
ATOM 6821 O O . MET A 1 65 ? -7.603 9.920 4.342 1.00 10.24 1217 MET A O 4
ATOM 6835 N N . GLN A 1 66 ? -8.135 8.308 5.809 1.00 72.24 1218 GLN A N 4
ATOM 6836 C CA . GLN A 1 66 ? -9.366 8.966 6.181 1.00 42.32 1218 GLN A CA 4
ATOM 6837 C C . GLN A 1 66 ? -9.076 10.148 7.104 1.00 21.52 1218 GLN A C 4
ATOM 6838 O O . GLN A 1 66 ? -9.785 11.148 7.079 1.00 3.01 1218 GLN A O 4
ATOM 6852 N N . GLN A 1 67 ? -7.995 10.048 7.885 1.00 74.44 1219 GLN A N 4
ATOM 6853 C CA . GLN A 1 67 ? -7.614 11.105 8.843 1.00 74.43 1219 GLN A CA 4
ATOM 6854 C C . GLN A 1 67 ? -7.177 12.351 8.109 1.00 53.43 1219 GLN A C 4
ATOM 6855 O O . GLN A 1 67 ? -7.490 13.471 8.514 1.00 22.42 1219 GLN A O 4
ATOM 6869 N N . SER A 1 68 ? -6.462 12.154 7.018 1.00 73.22 1220 SER A N 4
ATOM 6870 C CA . SER A 1 68 ? -5.975 13.261 6.229 1.00 52.32 1220 SER A CA 4
ATOM 6871 C C . SER A 1 68 ? -7.094 13.889 5.401 1.00 34.10 1220 SER A C 4
ATOM 6872 O O . SER A 1 68 ? -6.914 14.954 4.831 1.00 14.54 1220 SER A O 4
ATOM 6880 N N . VAL A 1 69 ? -8.249 13.206 5.418 1.00 2.42 1221 VAL A N 4
ATOM 6881 C CA . VAL A 1 69 ? -9.586 13.548 4.802 1.00 15.32 1221 VAL A CA 4
ATOM 6882 C C . VAL A 1 69 ? -9.630 14.043 3.333 1.00 51.31 1221 VAL A C 4
ATOM 6883 O O . VAL A 1 69 ? -10.622 13.812 2.632 1.00 63.30 1221 VAL A O 4
ATOM 6896 N N . GLU A 1 70 ? -8.587 14.655 2.886 1.00 1.22 1222 GLU A N 4
ATOM 6897 C CA . GLU A 1 70 ? -8.523 15.287 1.593 1.00 63.31 1222 GLU A CA 4
ATOM 6898 C C . GLU A 1 70 ? -8.741 14.302 0.452 1.00 52.10 1222 GLU A C 4
ATOM 6899 O O . GLU A 1 70 ? -8.329 13.125 0.538 1.00 55.33 1222 GLU A O 4
ATOM 6911 N N . SER A 1 71 ? -9.378 14.796 -0.599 1.00 51.41 1223 SER A N 4
ATOM 6912 C CA . SER A 1 71 ? -9.760 14.024 -1.766 1.00 32.12 1223 SER A CA 4
ATOM 6913 C C . SER A 1 71 ? -8.591 13.202 -2.324 1.00 74.21 1223 SER A C 4
ATOM 6914 O O . SER A 1 71 ? -8.770 12.048 -2.670 1.00 62.13 1223 SER A O 4
ATOM 6922 N N . VAL A 1 72 ? -7.395 13.797 -2.371 1.00 32.02 1224 VAL A N 4
ATOM 6923 C CA . VAL A 1 72 ? -6.201 13.087 -2.844 1.00 5.11 1224 VAL A CA 4
ATOM 6924 C C . VAL A 1 72 ? -5.908 11.794 -2.071 1.00 51.23 1224 VAL A C 4
ATOM 6925 O O . VAL A 1 72 ? -5.518 10.802 -2.662 1.00 50.01 1224 VAL A O 4
ATOM 6938 N N . TRP A 1 73 ? -6.143 11.797 -0.773 1.00 63.04 1225 TRP A N 4
ATOM 6939 C CA . TRP A 1 73 ? -5.873 10.622 0.043 1.00 23.33 1225 TRP A CA 4
ATOM 6940 C C . TRP A 1 73 ? -7.029 9.652 -0.029 1.00 64.30 1225 TRP A C 4
ATOM 6941 O O . TRP A 1 73 ? -6.844 8.442 -0.025 1.00 14.41 1225 TRP A O 4
ATOM 6962 N N . ASN A 1 74 ? -8.218 10.190 -0.140 1.00 54.01 1226 ASN A N 4
ATOM 6963 C CA . ASN A 1 74 ? -9.414 9.364 -0.241 1.00 51.22 1226 ASN A CA 4
ATOM 6964 C C . ASN A 1 74 ? -9.459 8.649 -1.589 1.00 2.02 1226 ASN A C 4
ATOM 6965 O O . ASN A 1 74 ? -9.744 7.446 -1.655 1.00 12.33 1226 ASN A O 4
ATOM 6976 N N . MET A 1 75 ? -9.171 9.380 -2.667 1.00 74.12 1227 MET A N 4
ATOM 6977 C CA . MET A 1 75 ? -9.113 8.778 -4.000 1.00 31.44 1227 MET A CA 4
ATOM 6978 C C . MET A 1 75 ? -7.965 7.791 -4.088 1.00 30.24 1227 MET A C 4
ATOM 6979 O O . MET A 1 75 ? -8.068 6.794 -4.781 1.00 63.14 1227 MET A O 4
ATOM 6993 N N . ALA A 1 76 ? -6.870 8.091 -3.385 1.00 51.13 1228 ALA A N 4
ATOM 6994 C CA . ALA A 1 76 ? -5.704 7.218 -3.361 1.00 20.31 1228 ALA A CA 4
ATOM 6995 C C . ALA A 1 76 ? -6.082 5.850 -2.851 1.00 12.42 1228 ALA A C 4
ATOM 6996 O O . ALA A 1 76 ? -5.857 4.855 -3.529 1.00 53.13 1228 ALA A O 4
ATOM 7003 N N . PHE A 1 77 ? -6.694 5.808 -1.676 1.00 30.12 1229 PHE A N 4
ATOM 7004 C CA . PHE A 1 77 ? -7.120 4.560 -1.075 1.00 31.04 1229 PHE A CA 4
ATOM 7005 C C . PHE A 1 77 ? -8.055 3.795 -2.011 1.00 62.40 1229 PHE A C 4
ATOM 7006 O O . PHE A 1 77 ? -7.879 2.588 -2.234 1.00 51.02 1229 PHE A O 4
ATOM 7023 N N . ASP A 1 78 ? -9.003 4.519 -2.590 1.00 34.43 1230 ASP A N 4
ATOM 7024 C CA . ASP A 1 78 ? -9.987 3.951 -3.513 1.00 35.42 1230 ASP A CA 4
ATOM 7025 C C . ASP A 1 78 ? -9.285 3.332 -4.723 1.00 34.02 1230 ASP A C 4
ATOM 7026 O O . ASP A 1 78 ? -9.590 2.194 -5.127 1.00 11.55 1230 ASP A O 4
ATOM 7035 N N . PHE A 1 79 ? -8.367 4.103 -5.303 1.00 71.13 1231 PHE A N 4
ATOM 7036 C CA . PHE A 1 79 ? -7.534 3.669 -6.411 1.00 60.12 1231 PHE A CA 4
ATOM 7037 C C . PHE A 1 79 ? -6.773 2.397 -6.057 1.00 32.40 1231 PHE A C 4
ATOM 7038 O O . PHE A 1 79 ? -6.825 1.422 -6.806 1.00 55.54 1231 PHE A O 4
ATOM 7055 N N . ILE A 1 80 ? -6.092 2.398 -4.909 1.00 3.23 1232 ILE A N 4
ATOM 7056 C CA . ILE A 1 80 ? -5.359 1.220 -4.456 1.00 44.21 1232 ILE A CA 4
ATOM 7057 C C . ILE A 1 80 ? -6.263 -0.001 -4.379 1.00 31.02 1232 ILE A C 4
ATOM 7058 O O . ILE A 1 80 ? -5.896 -1.069 -4.882 1.00 50.41 1232 ILE A O 4
ATOM 7074 N N . LEU A 1 81 ? -7.450 0.178 -3.795 1.00 15.32 1233 LEU A N 4
ATOM 7075 C CA . LEU A 1 81 ? -8.441 -0.893 -3.685 1.00 41.51 1233 LEU A CA 4
ATOM 7076 C C . LEU A 1 81 ? -8.697 -1.551 -5.023 1.00 70.24 1233 LEU A C 4
ATOM 7077 O O . LEU A 1 81 ? -8.632 -2.773 -5.125 1.00 5.52 1233 LEU A O 4
ATOM 7093 N N . ASP A 1 82 ? -8.958 -0.738 -6.042 1.00 62.22 1234 ASP A N 4
ATOM 7094 C CA . ASP A 1 82 ? -9.230 -1.224 -7.405 1.00 63.22 1234 ASP A CA 4
ATOM 7095 C C . ASP A 1 82 ? -8.124 -2.114 -7.909 1.00 14.45 1234 ASP A C 4
ATOM 7096 O O . ASP A 1 82 ? -8.395 -3.221 -8.398 1.00 72.43 1234 ASP A O 4
ATOM 7105 N N . ASN A 1 83 ? -6.883 -1.631 -7.775 1.00 43.15 1235 ASN A N 4
ATOM 7106 C CA . ASN A 1 83 ? -5.689 -2.394 -8.187 1.00 71.11 1235 ASN A CA 4
ATOM 7107 C C . ASN A 1 83 ? -5.664 -3.728 -7.512 1.00 32.42 1235 ASN A C 4
ATOM 7108 O O . ASN A 1 83 ? -5.534 -4.756 -8.164 1.00 32.51 1235 ASN A O 4
ATOM 7119 N N . VAL A 1 84 ? -5.817 -3.710 -6.195 1.00 34.32 1236 VAL A N 4
ATOM 7120 C CA . VAL A 1 84 ? -5.816 -4.920 -5.401 1.00 62.55 1236 VAL A CA 4
ATOM 7121 C C . VAL A 1 84 ? -6.896 -5.861 -5.879 1.00 63.54 1236 VAL A C 4
ATOM 7122 O O . VAL A 1 84 ? -6.614 -6.985 -6.222 1.00 0.45 1236 VAL A O 4
ATOM 7135 N N . GLN A 1 85 ? -8.112 -5.353 -5.952 1.00 32.32 1237 GLN A N 4
ATOM 7136 C CA . GLN A 1 85 ? -9.269 -6.145 -6.335 1.00 73.01 1237 GLN A CA 4
ATOM 7137 C C . GLN A 1 85 ? -9.076 -6.821 -7.687 1.00 40.31 1237 GLN A C 4
ATOM 7138 O O . GLN A 1 85 ? -9.174 -8.045 -7.789 1.00 55.23 1237 GLN A O 4
ATOM 7152 N N . VAL A 1 86 ? -8.779 -6.038 -8.713 1.00 45.32 1238 VAL A N 4
ATOM 7153 C CA . VAL A 1 86 ? -8.609 -6.589 -10.045 1.00 74.14 1238 VAL A CA 4
ATOM 7154 C C . VAL A 1 86 ? -7.454 -7.599 -10.118 1.00 63.45 1238 VAL A C 4
ATOM 7155 O O . VAL A 1 86 ? -7.632 -8.698 -10.626 1.00 33.55 1238 VAL A O 4
ATOM 7168 N N . VAL A 1 87 ? -6.297 -7.246 -9.579 1.00 43.21 1239 VAL A N 4
ATOM 7169 C CA . VAL A 1 87 ? -5.128 -8.129 -9.610 1.00 23.11 1239 VAL A CA 4
ATOM 7170 C C . VAL A 1 87 ? -5.372 -9.414 -8.816 1.00 11.04 1239 VAL A C 4
ATOM 7171 O O . VAL A 1 87 ? -5.041 -10.505 -9.274 1.00 62.50 1239 VAL A O 4
ATOM 7184 N N . LEU A 1 88 ? -5.988 -9.276 -7.664 1.00 22.52 1240 LEU A N 4
ATOM 7185 C CA . LEU A 1 88 ? -6.282 -10.396 -6.777 1.00 53.44 1240 LEU A CA 4
ATOM 7186 C C . LEU A 1 88 ? -7.296 -11.352 -7.424 1.00 1.02 1240 LEU A C 4
ATOM 7187 O O . LEU A 1 88 ? -7.220 -12.580 -7.264 1.00 70.41 1240 LEU A O 4
ATOM 7203 N N . GLN A 1 89 ? -8.215 -10.792 -8.177 1.00 55.33 1241 GLN A N 4
ATOM 7204 C CA . GLN A 1 89 ? -9.186 -11.558 -8.897 1.00 73.54 1241 GLN A CA 4
ATOM 7205 C C . GLN A 1 89 ? -8.518 -12.236 -10.097 1.00 22.21 1241 GLN A C 4
ATOM 7206 O O . GLN A 1 89 ? -8.738 -13.413 -10.346 1.00 63.42 1241 GLN A O 4
ATOM 7220 N N . GLN A 1 90 ? -7.680 -11.496 -10.812 1.00 21.13 1242 GLN A N 4
ATOM 7221 C CA . GLN A 1 90 ? -6.923 -12.050 -11.943 1.00 74.25 1242 GLN A CA 4
ATOM 7222 C C . GLN A 1 90 ? -6.048 -13.233 -11.528 1.00 2.02 1242 GLN A C 4
ATOM 7223 O O . GLN A 1 90 ? -5.918 -14.201 -12.265 1.00 62.13 1242 GLN A O 4
ATOM 7237 N N . THR A 1 91 ? -5.477 -13.150 -10.357 1.00 23.53 1243 THR A N 4
ATOM 7238 C CA . THR A 1 91 ? -4.599 -14.185 -9.874 1.00 33.11 1243 THR A CA 4
ATOM 7239 C C . THR A 1 91 ? -5.337 -15.363 -9.204 1.00 40.42 1243 THR A C 4
ATOM 7240 O O . THR A 1 91 ? -5.272 -16.503 -9.683 1.00 35.44 1243 THR A O 4
ATOM 7251 N N . TYR A 1 92 ? -6.045 -15.090 -8.123 1.00 62.42 1244 TYR A N 4
ATOM 7252 C CA . TYR A 1 92 ? -6.659 -16.162 -7.344 1.00 34.22 1244 TYR A CA 4
ATOM 7253 C C . TYR A 1 92 ? -8.166 -16.174 -7.475 1.00 2.44 1244 TYR A C 4
ATOM 7254 O O . TYR A 1 92 ? -8.819 -17.157 -7.130 1.00 21.01 1244 TYR A O 4
ATOM 7272 N N . GLY A 1 93 ? -8.724 -15.078 -7.961 1.00 5.35 1245 GLY A N 4
ATOM 7273 C CA . GLY A 1 93 ? -10.175 -14.967 -8.081 1.00 50.12 1245 GLY A CA 4
ATOM 7274 C C . GLY A 1 93 ? -10.862 -14.775 -6.741 1.00 21.20 1245 GLY A C 4
ATOM 7275 O O . GLY A 1 93 ? -12.080 -14.750 -6.660 1.00 64.21 1245 GLY A O 4
ATOM 7279 N N . SER A 1 94 ? -10.085 -14.626 -5.705 1.00 0.23 1246 SER A N 4
ATOM 7280 C CA . SER A 1 94 ? -10.603 -14.499 -4.375 1.00 73.12 1246 SER A CA 4
ATOM 7281 C C . SER A 1 94 ? -10.190 -13.157 -3.813 1.00 72.50 1246 SER A C 4
ATOM 7282 O O . SER A 1 94 ? -9.025 -12.950 -3.507 1.00 62.03 1246 SER A O 4
ATOM 7290 N N . THR A 1 95 ? -11.111 -12.246 -3.721 1.00 74.44 1247 THR A N 4
ATOM 7291 C CA . THR A 1 95 ? -10.802 -10.939 -3.240 1.00 20.04 1247 THR A CA 4
ATOM 7292 C C . THR A 1 95 ? -11.064 -10.823 -1.748 1.00 74.45 1247 THR A C 4
ATOM 7293 O O . THR A 1 95 ? -11.862 -11.575 -1.190 1.00 33.50 1247 THR A O 4
ATOM 7304 N N . LEU A 1 96 ? -10.354 -9.940 -1.093 1.00 54.23 1248 LEU A N 4
ATOM 7305 C CA . LEU A 1 96 ? -10.614 -9.684 0.294 1.00 34.34 1248 LEU A CA 4
ATOM 7306 C C . LEU A 1 96 ? -11.630 -8.615 0.368 1.00 51.42 1248 LEU A C 4
ATOM 7307 O O . LEU A 1 96 ? -11.482 -7.570 -0.284 1.00 44.21 1248 LEU A O 4
ATOM 7323 N N . LYS A 1 97 ? -12.669 -8.873 1.099 1.00 60.54 1249 LYS A N 4
ATOM 7324 C CA . LYS A 1 97 ? -13.717 -7.929 1.256 1.00 40.31 1249 LYS A CA 4
ATOM 7325 C C . LYS A 1 97 ? -13.215 -6.831 2.144 1.00 73.22 1249 LYS A C 4
ATOM 7326 O O . LYS A 1 97 ? -12.976 -7.028 3.336 1.00 13.31 1249 LYS A O 4
ATOM 7345 N N . VAL A 1 98 ? -12.977 -5.719 1.551 1.00 53.10 1250 VAL A N 4
ATOM 7346 C CA . VAL A 1 98 ? -12.472 -4.587 2.251 1.00 63.43 1250 VAL A CA 4
ATOM 7347 C C . VAL A 1 98 ? -13.589 -3.827 2.960 1.00 71.10 1250 VAL A C 4
ATOM 7348 O O . VAL A 1 98 ? -14.516 -3.306 2.339 1.00 62.00 1250 VAL A O 4
ATOM 7361 N N . THR A 1 99 ? -13.542 -3.861 4.248 1.00 13.32 1251 THR A N 4
ATOM 7362 C CA . THR A 1 99 ? -14.452 -3.145 5.061 1.00 71.14 1251 THR A CA 4
ATOM 7363 C C . THR A 1 99 ? -13.642 -2.208 5.956 1.00 5.30 1251 THR A C 4
ATOM 7364 O O . THR A 1 99 ? -13.066 -2.668 6.957 1.00 0.00 1251 THR A O 4
ATOM 7376 N N . GLY B 2 1 ? 8.289 20.779 -2.457 1.00 13.00 561 GLY B N 4
ATOM 7377 C CA . GLY B 2 1 ? 9.223 21.084 -3.530 1.00 45.03 561 GLY B CA 4
ATOM 7378 C C . GLY B 2 1 ? 8.622 20.724 -4.856 1.00 23.21 561 GLY B C 4
ATOM 7379 O O . GLY B 2 1 ? 7.720 19.914 -4.904 1.00 62.04 561 GLY B O 4
ATOM 7385 N N . SER B 2 2 ? 9.123 21.299 -5.927 1.00 75.32 562 SER B N 4
ATOM 7386 C CA . SER B 2 2 ? 8.562 21.080 -7.250 1.00 10.14 562 SER B CA 4
ATOM 7387 C C . SER B 2 2 ? 8.868 19.681 -7.810 1.00 52.44 562 SER B C 4
ATOM 7388 O O . SER B 2 2 ? 8.098 19.142 -8.619 1.00 45.14 562 SER B O 4
ATOM 7396 N N . HIS B 2 3 ? 9.973 19.085 -7.395 1.00 21.11 563 HIS B N 4
ATOM 7397 C CA . HIS B 2 3 ? 10.295 17.734 -7.853 1.00 25.21 563 HIS B CA 4
ATOM 7398 C C . HIS B 2 3 ? 9.494 16.717 -7.060 1.00 61.52 563 HIS B C 4
ATOM 7399 O O . HIS B 2 3 ? 9.154 15.645 -7.575 1.00 44.43 563 HIS B O 4
ATOM 7413 N N . LYS B 2 4 ? 9.166 17.094 -5.812 1.00 60.55 564 LYS B N 4
ATOM 7414 C CA . LYS B 2 4 ? 8.376 16.313 -4.862 1.00 22.33 564 LYS B CA 4
ATOM 7415 C C . LYS B 2 4 ? 9.034 15.058 -4.368 1.00 24.54 564 LYS B C 4
ATOM 7416 O O . LYS B 2 4 ? 9.302 14.901 -3.165 1.00 34.33 564 LYS B O 4
ATOM 7435 N N . LYS B 2 5 ? 9.299 14.224 -5.288 1.00 4.22 565 LYS B N 4
ATOM 7436 C CA . LYS B 2 5 ? 9.818 12.890 -5.095 1.00 22.03 565 LYS B CA 4
ATOM 7437 C C . LYS B 2 5 ? 8.928 11.986 -4.289 1.00 60.11 565 LYS B C 4
ATOM 7438 O O . LYS B 2 5 ? 7.963 12.403 -3.637 1.00 41.11 565 LYS B O 4
ATOM 7457 N N . SER B 2 6 ? 9.221 10.749 -4.387 1.00 44.35 566 SER B N 4
ATOM 7458 C CA . SER B 2 6 ? 8.561 9.770 -3.636 1.00 25.40 566 SER B CA 4
ATOM 7459 C C . SER B 2 6 ? 9.146 9.706 -2.243 1.00 55.01 566 SER B C 4
ATOM 7460 O O . SER B 2 6 ? 10.374 9.677 -2.065 1.00 62.14 566 SER B O 4
ATOM 7468 N N . PHE B 2 7 ? 8.268 9.708 -1.278 1.00 72.34 567 PHE B N 4
ATOM 7469 C CA . PHE B 2 7 ? 8.613 9.539 0.100 1.00 5.32 567 PHE B CA 4
ATOM 7470 C C . PHE B 2 7 ? 9.253 8.167 0.267 1.00 52.24 567 PHE B C 4
ATOM 7471 O O . PHE B 2 7 ? 10.276 8.019 0.939 1.00 41.43 567 PHE B O 4
ATOM 7488 N N . PHE B 2 8 ? 8.673 7.175 -0.387 1.00 41.25 568 PHE B N 4
ATOM 7489 C CA . PHE B 2 8 ? 9.179 5.822 -0.294 1.00 34.01 568 PHE B CA 4
ATOM 7490 C C . PHE B 2 8 ? 10.494 5.674 -1.034 1.00 51.25 568 PHE B C 4
ATOM 7491 O O . PHE B 2 8 ? 11.369 4.938 -0.588 1.00 43.24 568 PHE B O 4
ATOM 7508 N N . ASP B 2 9 ? 10.636 6.370 -2.164 1.00 41.21 569 ASP B N 4
ATOM 7509 C CA . ASP B 2 9 ? 11.922 6.398 -2.888 1.00 5.20 569 ASP B CA 4
ATOM 7510 C C . ASP B 2 9 ? 12.997 6.973 -2.003 1.00 64.51 569 ASP B C 4
ATOM 7511 O O . ASP B 2 9 ? 14.097 6.429 -1.909 1.00 14.23 569 ASP B O 4
ATOM 7520 N N . LYS B 2 10 ? 12.655 8.062 -1.331 1.00 40.45 570 LYS B N 4
ATOM 7521 C CA . LYS B 2 10 ? 13.555 8.749 -0.432 1.00 71.54 570 LYS B CA 4
ATOM 7522 C C . LYS B 2 10 ? 13.972 7.770 0.674 1.00 62.00 570 LYS B C 4
ATOM 7523 O O . LYS B 2 10 ? 15.163 7.565 0.913 1.00 43.05 570 LYS B O 4
ATOM 7542 N N . LYS B 2 11 ? 12.983 7.136 1.289 1.00 51.23 571 LYS B N 4
ATOM 7543 C CA . LYS B 2 11 ? 13.212 6.121 2.317 1.00 21.14 571 LYS B CA 4
ATOM 7544 C C . LYS B 2 11 ? 14.085 4.978 1.809 1.00 55.14 571 LYS B C 4
ATOM 7545 O O . LYS B 2 11 ? 14.995 4.547 2.495 1.00 53.12 571 LYS B O 4
ATOM 7564 N N . ARG B 2 12 ? 13.836 4.522 0.599 1.00 22.12 572 ARG B N 4
ATOM 7565 C CA . ARG B 2 12 ? 14.557 3.388 0.041 1.00 55.43 572 ARG B CA 4
ATOM 7566 C C . ARG B 2 12 ? 15.987 3.791 -0.323 1.00 61.03 572 ARG B C 4
ATOM 7567 O O . ARG B 2 12 ? 16.871 2.955 -0.412 1.00 71.02 572 ARG B O 4
ATOM 7588 N N . SER B 2 13 ? 16.204 5.075 -0.503 1.00 74.25 573 SER B N 4
ATOM 7589 C CA . SER B 2 13 ? 17.514 5.588 -0.812 1.00 64.41 573 SER B CA 4
ATOM 7590 C C . SER B 2 13 ? 18.339 5.796 0.474 1.00 61.23 573 SER B C 4
ATOM 7591 O O . SER B 2 13 ? 19.563 5.618 0.475 1.00 71.32 573 SER B O 4
ATOM 7599 N N . GLU B 2 14 ? 17.667 6.167 1.566 1.00 52.41 574 GLU B N 4
ATOM 7600 C CA . GLU B 2 14 ? 18.340 6.377 2.854 1.00 14.14 574 GLU B CA 4
ATOM 7601 C C . GLU B 2 14 ? 18.680 5.052 3.524 1.00 1.44 574 GLU B C 4
ATOM 7602 O O . GLU B 2 14 ? 19.511 4.996 4.427 1.00 72.45 574 GLU B O 4
ATOM 7614 N N . ARG B 2 15 ? 18.050 3.995 3.085 1.00 62.12 575 ARG B N 4
ATOM 7615 C CA . ARG B 2 15 ? 18.249 2.708 3.695 1.00 21.32 575 ARG B CA 4
ATOM 7616 C C . ARG B 2 15 ? 19.162 1.894 2.867 1.00 3.23 575 ARG B C 4
ATOM 7617 O O . ARG B 2 15 ? 18.766 1.272 1.880 1.00 74.41 575 ARG B O 4
ATOM 7638 N N . LYS B 2 16 ? 20.404 1.953 3.211 1.00 4.40 576 LYS B N 4
ATOM 7639 C CA . LYS B 2 16 ? 21.384 1.206 2.511 1.00 13.54 576 LYS B CA 4
ATOM 7640 C C . LYS B 2 16 ? 21.701 -0.065 3.253 1.00 54.53 576 LYS B C 4
ATOM 7641 O O . LYS B 2 16 ? 22.712 -0.165 3.953 1.00 55.44 576 LYS B O 4
ATOM 7660 N N . TRP B 2 17 ? 20.737 -0.952 3.210 1.00 63.33 577 TRP B N 4
ATOM 7661 C CA . TRP B 2 17 ? 20.858 -2.304 3.737 1.00 75.35 577 TRP B CA 4
ATOM 7662 C C . TRP B 2 17 ? 22.072 -2.979 3.109 1.00 21.23 577 TRP B C 4
ATOM 7663 O O . TRP B 2 17 ? 22.007 -3.316 1.904 1.00 0.00 577 TRP B O 4
ATOM 7685 N N . GLY A 1 1 ? 12.722 -12.395 -10.199 1.00 24.10 1153 GLY A N 5
ATOM 7686 C CA . GLY A 1 1 ? 13.234 -13.013 -8.987 1.00 40.22 1153 GLY A CA 5
ATOM 7687 C C . GLY A 1 1 ? 12.280 -12.790 -7.855 1.00 61.52 1153 GLY A C 5
ATOM 7688 O O . GLY A 1 1 ? 11.584 -11.777 -7.830 1.00 22.54 1153 GLY A O 5
ATOM 7694 N N . HIS A 1 2 ? 12.227 -13.713 -6.914 1.00 73.11 1154 HIS A N 5
ATOM 7695 C CA . HIS A 1 2 ? 11.293 -13.588 -5.815 1.00 63.24 1154 HIS A CA 5
ATOM 7696 C C . HIS A 1 2 ? 11.879 -12.841 -4.646 1.00 51.01 1154 HIS A C 5
ATOM 7697 O O . HIS A 1 2 ? 12.632 -13.401 -3.847 1.00 1.31 1154 HIS A O 5
ATOM 7711 N N . MET A 1 3 ? 11.579 -11.578 -4.575 1.00 54.24 1155 MET A N 5
ATOM 7712 C CA . MET A 1 3 ? 11.966 -10.772 -3.439 1.00 30.43 1155 MET A CA 5
ATOM 7713 C C . MET A 1 3 ? 10.837 -10.792 -2.453 1.00 53.11 1155 MET A C 5
ATOM 7714 O O . MET A 1 3 ? 9.710 -11.166 -2.804 1.00 3.14 1155 MET A O 5
ATOM 7728 N N . ALA A 1 4 ? 11.100 -10.440 -1.238 1.00 30.32 1156 ALA A N 5
ATOM 7729 C CA . ALA A 1 4 ? 10.058 -10.372 -0.264 1.00 14.12 1156 ALA A CA 5
ATOM 7730 C C . ALA A 1 4 ? 9.317 -9.069 -0.456 1.00 53.41 1156 ALA A C 5
ATOM 7731 O O . ALA A 1 4 ? 9.948 -8.059 -0.810 1.00 54.40 1156 ALA A O 5
ATOM 7738 N N . PRO A 1 5 ? 7.985 -9.064 -0.304 1.00 31.50 1157 PRO A N 5
ATOM 7739 C CA . PRO A 1 5 ? 7.192 -7.850 -0.440 1.00 11.01 1157 PRO A CA 5
ATOM 7740 C C . PRO A 1 5 ? 7.686 -6.788 0.512 1.00 44.15 1157 PRO A C 5
ATOM 7741 O O . PRO A 1 5 ? 7.712 -6.995 1.730 1.00 30.24 1157 PRO A O 5
ATOM 7752 N N . ASN A 1 6 ? 8.097 -5.682 -0.032 1.00 52.15 1158 ASN A N 5
ATOM 7753 C CA . ASN A 1 6 ? 8.705 -4.659 0.753 1.00 22.53 1158 ASN A CA 5
ATOM 7754 C C . ASN A 1 6 ? 8.295 -3.301 0.273 1.00 63.34 1158 ASN A C 5
ATOM 7755 O O . ASN A 1 6 ? 7.876 -3.131 -0.877 1.00 51.35 1158 ASN A O 5
ATOM 7766 N N . LEU A 1 7 ? 8.419 -2.357 1.144 1.00 22.25 1159 LEU A N 5
ATOM 7767 C CA . LEU A 1 7 ? 8.117 -0.975 0.883 1.00 54.43 1159 LEU A CA 5
ATOM 7768 C C . LEU A 1 7 ? 9.366 -0.189 1.219 1.00 50.30 1159 LEU A C 5
ATOM 7769 O O . LEU A 1 7 ? 9.790 -0.178 2.367 1.00 22.02 1159 LEU A O 5
ATOM 7785 N N . ALA A 1 8 ? 9.999 0.392 0.199 1.00 54.33 1160 ALA A N 5
ATOM 7786 C CA . ALA A 1 8 ? 11.308 1.085 0.321 1.00 72.42 1160 ALA A CA 5
ATOM 7787 C C . ALA A 1 8 ? 12.386 0.109 0.855 1.00 0.31 1160 ALA A C 5
ATOM 7788 O O . ALA A 1 8 ? 13.446 0.504 1.363 1.00 74.11 1160 ALA A O 5
ATOM 7795 N N . GLY A 1 9 ? 12.072 -1.161 0.721 1.00 50.02 1161 GLY A N 5
ATOM 7796 C CA . GLY A 1 9 ? 12.937 -2.234 1.131 1.00 4.21 1161 GLY A CA 5
ATOM 7797 C C . GLY A 1 9 ? 12.516 -2.851 2.454 1.00 13.04 1161 GLY A C 5
ATOM 7798 O O . GLY A 1 9 ? 13.006 -3.919 2.828 1.00 12.00 1161 GLY A O 5
ATOM 7802 N N . ALA A 1 10 ? 11.599 -2.188 3.143 1.00 61.21 1162 ALA A N 5
ATOM 7803 C CA . ALA A 1 10 ? 11.124 -2.648 4.437 1.00 44.24 1162 ALA A CA 5
ATOM 7804 C C . ALA A 1 10 ? 10.090 -3.732 4.252 1.00 65.03 1162 ALA A C 5
ATOM 7805 O O . ALA A 1 10 ? 9.064 -3.518 3.603 1.00 31.41 1162 ALA A O 5
ATOM 7812 N N . VAL A 1 11 ? 10.383 -4.884 4.783 1.00 22.41 1163 VAL A N 5
ATOM 7813 C CA . VAL A 1 11 ? 9.529 -6.045 4.658 1.00 45.20 1163 VAL A CA 5
ATOM 7814 C C . VAL A 1 11 ? 8.595 -6.144 5.858 1.00 55.24 1163 VAL A C 5
ATOM 7815 O O . VAL A 1 11 ? 7.392 -6.358 5.706 1.00 72.31 1163 VAL A O 5
ATOM 7828 N N . GLU A 1 12 ? 9.156 -5.979 7.050 1.00 13.32 1164 GLU A N 5
ATOM 7829 C CA . GLU A 1 12 ? 8.397 -6.100 8.284 1.00 72.24 1164 GLU A CA 5
ATOM 7830 C C . GLU A 1 12 ? 7.333 -5.026 8.386 1.00 4.43 1164 GLU A C 5
ATOM 7831 O O . GLU A 1 12 ? 7.618 -3.834 8.221 1.00 64.40 1164 GLU A O 5
ATOM 7843 N N . PHE A 1 13 ? 6.128 -5.457 8.723 1.00 65.23 1165 PHE A N 5
ATOM 7844 C CA . PHE A 1 13 ? 4.963 -4.604 8.761 1.00 73.40 1165 PHE A CA 5
ATOM 7845 C C . PHE A 1 13 ? 5.141 -3.458 9.762 1.00 2.40 1165 PHE A C 5
ATOM 7846 O O . PHE A 1 13 ? 4.692 -2.348 9.518 1.00 1.41 1165 PHE A O 5
ATOM 7863 N N . ASN A 1 14 ? 5.783 -3.735 10.892 1.00 72.12 1166 ASN A N 5
ATOM 7864 C CA . ASN A 1 14 ? 6.106 -2.694 11.888 1.00 32.31 1166 ASN A CA 5
ATOM 7865 C C . ASN A 1 14 ? 6.869 -1.529 11.290 1.00 2.55 1166 ASN A C 5
ATOM 7866 O O . ASN A 1 14 ? 6.550 -0.363 11.557 1.00 31.23 1166 ASN A O 5
ATOM 7877 N N . ASP A 1 15 ? 7.838 -1.827 10.449 1.00 32.40 1167 ASP A N 5
ATOM 7878 C CA . ASP A 1 15 ? 8.643 -0.778 9.833 1.00 65.44 1167 ASP A CA 5
ATOM 7879 C C . ASP A 1 15 ? 7.815 -0.096 8.748 1.00 60.41 1167 ASP A C 5
ATOM 7880 O O . ASP A 1 15 ? 7.836 1.121 8.603 1.00 51.51 1167 ASP A O 5
ATOM 7889 N N . VAL A 1 16 ? 7.016 -0.905 8.062 1.00 54.43 1168 VAL A N 5
ATOM 7890 C CA . VAL A 1 16 ? 6.111 -0.454 7.002 1.00 43.10 1168 VAL A CA 5
ATOM 7891 C C . VAL A 1 16 ? 5.100 0.566 7.539 1.00 63.32 1168 VAL A C 5
ATOM 7892 O O . VAL A 1 16 ? 4.868 1.604 6.925 1.00 72.23 1168 VAL A O 5
ATOM 7905 N N . LYS A 1 17 ? 4.523 0.263 8.690 1.00 52.40 1169 LYS A N 5
ATOM 7906 C CA . LYS A 1 17 ? 3.577 1.155 9.346 1.00 2.14 1169 LYS A CA 5
ATOM 7907 C C . LYS A 1 17 ? 4.218 2.494 9.638 1.00 40.14 1169 LYS A C 5
ATOM 7908 O O . LYS A 1 17 ? 3.650 3.530 9.340 1.00 11.43 1169 LYS A O 5
ATOM 7927 N N . THR A 1 18 ? 5.416 2.450 10.184 1.00 23.52 1170 THR A N 5
ATOM 7928 C CA . THR A 1 18 ? 6.205 3.640 10.460 1.00 73.14 1170 THR A CA 5
ATOM 7929 C C . THR A 1 18 ? 6.437 4.483 9.165 1.00 72.14 1170 THR A C 5
ATOM 7930 O O . THR A 1 18 ? 6.451 5.729 9.196 1.00 60.02 1170 THR A O 5
ATOM 7941 N N . LEU A 1 19 ? 6.543 3.808 8.038 1.00 54.25 1171 LEU A N 5
ATOM 7942 C CA . LEU A 1 19 ? 6.737 4.479 6.769 1.00 63.22 1171 LEU A CA 5
ATOM 7943 C C . LEU A 1 19 ? 5.423 5.092 6.313 1.00 12.44 1171 LEU A C 5
ATOM 7944 O O . LEU A 1 19 ? 5.352 6.287 6.039 1.00 24.42 1171 LEU A O 5
ATOM 7960 N N . LEU A 1 20 ? 4.375 4.285 6.323 1.00 63.23 1172 LEU A N 5
ATOM 7961 C CA . LEU A 1 20 ? 3.051 4.706 5.879 1.00 73.22 1172 LEU A CA 5
ATOM 7962 C C . LEU A 1 20 ? 2.538 5.853 6.729 1.00 30.30 1172 LEU A C 5
ATOM 7963 O O . LEU A 1 20 ? 2.091 6.864 6.217 1.00 41.11 1172 LEU A O 5
ATOM 7979 N N . ARG A 1 21 ? 2.659 5.714 8.023 1.00 32.21 1173 ARG A N 5
ATOM 7980 C CA . ARG A 1 21 ? 2.145 6.702 8.936 1.00 11.13 1173 ARG A CA 5
ATOM 7981 C C . ARG A 1 21 ? 2.928 7.996 8.878 1.00 14.42 1173 ARG A C 5
ATOM 7982 O O . ARG A 1 21 ? 2.335 9.073 8.977 1.00 41.33 1173 ARG A O 5
ATOM 8003 N N . GLU A 1 22 ? 4.230 7.922 8.625 1.00 40.24 1174 GLU A N 5
ATOM 8004 C CA . GLU A 1 22 ? 5.013 9.141 8.531 1.00 51.24 1174 GLU A CA 5
ATOM 8005 C C . GLU A 1 22 ? 4.619 9.849 7.244 1.00 53.41 1174 GLU A C 5
ATOM 8006 O O . GLU A 1 22 ? 4.420 11.052 7.222 1.00 22.42 1174 GLU A O 5
ATOM 8018 N N . TRP A 1 23 ? 4.440 9.062 6.203 1.00 2.00 1175 TRP A N 5
ATOM 8019 C CA . TRP A 1 23 ? 4.019 9.529 4.893 1.00 43.34 1175 TRP A CA 5
ATOM 8020 C C . TRP A 1 23 ? 2.703 10.285 4.997 1.00 14.30 1175 TRP A C 5
ATOM 8021 O O . TRP A 1 23 ? 2.606 11.438 4.603 1.00 32.34 1175 TRP A O 5
ATOM 8042 N N . ILE A 1 24 ? 1.747 9.669 5.627 1.00 72.32 1176 ILE A N 5
ATOM 8043 C CA . ILE A 1 24 ? 0.402 10.223 5.694 1.00 24.33 1176 ILE A CA 5
ATOM 8044 C C . ILE A 1 24 ? 0.299 11.382 6.712 1.00 61.24 1176 ILE A C 5
ATOM 8045 O O . ILE A 1 24 ? -0.673 12.144 6.718 1.00 1.24 1176 ILE A O 5
ATOM 8061 N N . THR A 1 25 ? 1.295 11.546 7.548 1.00 41.20 1177 THR A N 5
ATOM 8062 C CA . THR A 1 25 ? 1.261 12.647 8.491 1.00 73.24 1177 THR A CA 5
ATOM 8063 C C . THR A 1 25 ? 2.146 13.831 8.061 1.00 64.51 1177 THR A C 5
ATOM 8064 O O . THR A 1 25 ? 1.822 14.990 8.342 1.00 23.42 1177 THR A O 5
ATOM 8075 N N . THR A 1 26 ? 3.227 13.555 7.356 1.00 0.13 1178 THR A N 5
ATOM 8076 C CA . THR A 1 26 ? 4.158 14.611 6.977 1.00 11.25 1178 THR A CA 5
ATOM 8077 C C . THR A 1 26 ? 3.861 15.139 5.575 1.00 41.13 1178 THR A C 5
ATOM 8078 O O . THR A 1 26 ? 4.004 16.336 5.297 1.00 33.31 1178 THR A O 5
ATOM 8089 N N . ILE A 1 27 ? 3.389 14.264 4.726 1.00 54.20 1179 ILE A N 5
ATOM 8090 C CA . ILE A 1 27 ? 3.092 14.605 3.365 1.00 31.23 1179 ILE A CA 5
ATOM 8091 C C . ILE A 1 27 ? 1.621 14.977 3.300 1.00 30.43 1179 ILE A C 5
ATOM 8092 O O . ILE A 1 27 ? 0.775 14.211 3.726 1.00 32.35 1179 ILE A O 5
ATOM 8108 N N . SER A 1 28 ? 1.330 16.170 2.858 1.00 12.41 1180 SER A N 5
ATOM 8109 C CA . SER A 1 28 ? -0.037 16.635 2.757 1.00 20.11 1180 SER A CA 5
ATOM 8110 C C . SER A 1 28 ? -0.745 16.099 1.508 1.00 24.44 1180 SER A C 5
ATOM 8111 O O . SER A 1 28 ? -1.960 15.855 1.517 1.00 5.03 1180 SER A O 5
ATOM 8119 N N . ASP A 1 29 ? 0.014 15.863 0.476 1.00 10.00 1181 ASP A N 5
ATOM 8120 C CA . ASP A 1 29 ? -0.523 15.409 -0.795 1.00 52.20 1181 ASP A CA 5
ATOM 8121 C C . ASP A 1 29 ? 0.401 14.362 -1.362 1.00 64.21 1181 ASP A C 5
ATOM 8122 O O . ASP A 1 29 ? 1.551 14.668 -1.683 1.00 22.33 1181 ASP A O 5
ATOM 8131 N N . PRO A 1 30 ? -0.055 13.096 -1.439 1.00 24.05 1182 PRO A N 5
ATOM 8132 C CA . PRO A 1 30 ? 0.784 11.992 -1.905 1.00 1.33 1182 PRO A CA 5
ATOM 8133 C C . PRO A 1 30 ? 1.180 12.173 -3.359 1.00 3.14 1182 PRO A C 5
ATOM 8134 O O . PRO A 1 30 ? 0.355 12.585 -4.190 1.00 3.24 1182 PRO A O 5
ATOM 8145 N N . MET A 1 31 ? 2.413 11.880 -3.676 1.00 50.31 1183 MET A N 5
ATOM 8146 C CA . MET A 1 31 ? 2.898 12.070 -5.012 1.00 32.23 1183 MET A CA 5
ATOM 8147 C C . MET A 1 31 ? 2.557 10.808 -5.800 1.00 2.24 1183 MET A C 5
ATOM 8148 O O . MET A 1 31 ? 2.450 9.731 -5.208 1.00 14.02 1183 MET A O 5
ATOM 8162 N N . GLU A 1 32 ? 2.335 10.957 -7.099 1.00 3.34 1184 GLU A N 5
ATOM 8163 C CA . GLU A 1 32 ? 1.971 9.843 -7.989 1.00 1.44 1184 GLU A CA 5
ATOM 8164 C C . GLU A 1 32 ? 2.904 8.635 -7.804 1.00 63.32 1184 GLU A C 5
ATOM 8165 O O . GLU A 1 32 ? 2.432 7.504 -7.664 1.00 10.44 1184 GLU A O 5
ATOM 8177 N N . GLU A 1 33 ? 4.211 8.889 -7.782 1.00 63.13 1185 GLU A N 5
ATOM 8178 C CA . GLU A 1 33 ? 5.215 7.861 -7.535 1.00 45.51 1185 GLU A CA 5
ATOM 8179 C C . GLU A 1 33 ? 4.947 7.110 -6.237 1.00 72.13 1185 GLU A C 5
ATOM 8180 O O . GLU A 1 33 ? 5.075 5.903 -6.195 1.00 71.31 1185 GLU A O 5
ATOM 8192 N N . ASP A 1 34 ? 4.537 7.820 -5.194 1.00 40.12 1186 ASP A N 5
ATOM 8193 C CA . ASP A 1 34 ? 4.251 7.187 -3.888 1.00 21.03 1186 ASP A CA 5
ATOM 8194 C C . ASP A 1 34 ? 3.063 6.289 -4.000 1.00 21.11 1186 ASP A C 5
ATOM 8195 O O . ASP A 1 34 ? 3.058 5.173 -3.471 1.00 21.05 1186 ASP A O 5
ATOM 8204 N N . ILE A 1 35 ? 2.066 6.771 -4.719 1.00 32.44 1187 ILE A N 5
ATOM 8205 C CA . ILE A 1 35 ? 0.834 6.048 -4.925 1.00 62.33 1187 ILE A CA 5
ATOM 8206 C C . ILE A 1 35 ? 1.133 4.753 -5.660 1.00 42.12 1187 ILE A C 5
ATOM 8207 O O . ILE A 1 35 ? 0.716 3.685 -5.240 1.00 61.12 1187 ILE A O 5
ATOM 8223 N N . LEU A 1 36 ? 1.917 4.853 -6.712 1.00 34.12 1188 LEU A N 5
ATOM 8224 C CA . LEU A 1 36 ? 2.292 3.703 -7.504 1.00 12.11 1188 LEU A CA 5
ATOM 8225 C C . LEU A 1 36 ? 3.151 2.723 -6.705 1.00 13.21 1188 LEU A C 5
ATOM 8226 O O . LEU A 1 36 ? 3.077 1.525 -6.904 1.00 31.32 1188 LEU A O 5
ATOM 8242 N N . GLN A 1 37 ? 3.943 3.241 -5.794 1.00 11.24 1189 GLN A N 5
ATOM 8243 C CA . GLN A 1 37 ? 4.784 2.417 -4.933 1.00 33.51 1189 GLN A CA 5
ATOM 8244 C C . GLN A 1 37 ? 3.969 1.616 -3.935 1.00 2.33 1189 GLN A C 5
ATOM 8245 O O . GLN A 1 37 ? 4.219 0.430 -3.749 1.00 73.24 1189 GLN A O 5
ATOM 8259 N N . VAL A 1 38 ? 2.978 2.239 -3.310 1.00 33.34 1190 VAL A N 5
ATOM 8260 C CA . VAL A 1 38 ? 2.096 1.482 -2.422 1.00 24.32 1190 VAL A CA 5
ATOM 8261 C C . VAL A 1 38 ? 1.222 0.520 -3.216 1.00 41.02 1190 VAL A C 5
ATOM 8262 O O . VAL A 1 38 ? 0.856 -0.549 -2.734 1.00 32.25 1190 VAL A O 5
ATOM 8275 N N . VAL A 1 39 ? 0.914 0.910 -4.432 1.00 61.23 1191 VAL A N 5
ATOM 8276 C CA . VAL A 1 39 ? 0.248 0.051 -5.404 1.00 1.14 1191 VAL A CA 5
ATOM 8277 C C . VAL A 1 39 ? 1.096 -1.197 -5.664 1.00 71.43 1191 VAL A C 5
ATOM 8278 O O . VAL A 1 39 ? 0.628 -2.321 -5.466 1.00 2.12 1191 VAL A O 5
ATOM 8291 N N . LYS A 1 40 ? 2.355 -0.975 -6.044 1.00 72.02 1192 LYS A N 5
ATOM 8292 C CA . LYS A 1 40 ? 3.293 -2.052 -6.337 1.00 13.24 1192 LYS A CA 5
ATOM 8293 C C . LYS A 1 40 ? 3.557 -2.891 -5.122 1.00 52.44 1192 LYS A C 5
ATOM 8294 O O . LYS A 1 40 ? 3.881 -4.062 -5.233 1.00 72.41 1192 LYS A O 5
ATOM 8313 N N . TYR A 1 41 ? 3.437 -2.291 -3.973 1.00 12.03 1193 TYR A N 5
ATOM 8314 C CA . TYR A 1 41 ? 3.571 -2.993 -2.741 1.00 42.32 1193 TYR A CA 5
ATOM 8315 C C . TYR A 1 41 ? 2.399 -3.959 -2.574 1.00 55.10 1193 TYR A C 5
ATOM 8316 O O . TYR A 1 41 ? 2.605 -5.148 -2.450 1.00 61.01 1193 TYR A O 5
ATOM 8334 N N . CYS A 1 42 ? 1.182 -3.448 -2.673 1.00 72.22 1194 CYS A N 5
ATOM 8335 C CA . CYS A 1 42 ? -0.014 -4.251 -2.465 1.00 70.43 1194 CYS A CA 5
ATOM 8336 C C . CYS A 1 42 ? -0.107 -5.393 -3.476 1.00 1.13 1194 CYS A C 5
ATOM 8337 O O . CYS A 1 42 ? -0.419 -6.527 -3.117 1.00 64.24 1194 CYS A O 5
ATOM 8345 N N . THR A 1 43 ? 0.208 -5.105 -4.724 1.00 33.30 1195 THR A N 5
ATOM 8346 C CA . THR A 1 43 ? 0.163 -6.114 -5.753 1.00 31.14 1195 THR A CA 5
ATOM 8347 C C . THR A 1 43 ? 1.257 -7.171 -5.541 1.00 51.31 1195 THR A C 5
ATOM 8348 O O . THR A 1 43 ? 1.067 -8.358 -5.822 1.00 42.54 1195 THR A O 5
ATOM 8359 N N . ASP A 1 44 ? 2.365 -6.738 -4.978 1.00 43.34 1196 ASP A N 5
ATOM 8360 C CA . ASP A 1 44 ? 3.487 -7.619 -4.703 1.00 25.12 1196 ASP A CA 5
ATOM 8361 C C . ASP A 1 44 ? 3.159 -8.560 -3.550 1.00 54.34 1196 ASP A C 5
ATOM 8362 O O . ASP A 1 44 ? 3.540 -9.731 -3.575 1.00 13.43 1196 ASP A O 5
ATOM 8371 N N . LEU A 1 45 ? 2.400 -8.062 -2.549 1.00 34.55 1197 LEU A N 5
ATOM 8372 C CA . LEU A 1 45 ? 1.913 -8.921 -1.462 1.00 33.01 1197 LEU A CA 5
ATOM 8373 C C . LEU A 1 45 ? 1.045 -10.034 -2.035 1.00 33.12 1197 LEU A C 5
ATOM 8374 O O . LEU A 1 45 ? 1.105 -11.171 -1.589 1.00 23.42 1197 LEU A O 5
ATOM 8390 N N . ILE A 1 46 ? 0.277 -9.696 -3.058 1.00 12.05 1198 ILE A N 5
ATOM 8391 C CA . ILE A 1 46 ? -0.577 -10.653 -3.733 1.00 74.25 1198 ILE A CA 5
ATOM 8392 C C . ILE A 1 46 ? 0.279 -11.688 -4.464 1.00 1.42 1198 ILE A C 5
ATOM 8393 O O . ILE A 1 46 ? 0.069 -12.905 -4.318 1.00 14.55 1198 ILE A O 5
ATOM 8409 N N . GLU A 1 47 ? 1.265 -11.209 -5.214 1.00 53.53 1199 GLU A N 5
ATOM 8410 C CA . GLU A 1 47 ? 2.136 -12.075 -5.993 1.00 35.32 1199 GLU A CA 5
ATOM 8411 C C . GLU A 1 47 ? 2.939 -13.019 -5.119 1.00 23.00 1199 GLU A C 5
ATOM 8412 O O . GLU A 1 47 ? 3.079 -14.191 -5.437 1.00 31.14 1199 GLU A O 5
ATOM 8424 N N . GLU A 1 48 ? 3.419 -12.535 -4.004 1.00 11.44 1200 GLU A N 5
ATOM 8425 C CA . GLU A 1 48 ? 4.200 -13.368 -3.109 1.00 45.21 1200 GLU A CA 5
ATOM 8426 C C . GLU A 1 48 ? 3.317 -14.117 -2.109 1.00 23.03 1200 GLU A C 5
ATOM 8427 O O . GLU A 1 48 ? 3.812 -14.695 -1.144 1.00 30.12 1200 GLU A O 5
ATOM 8439 N N . LYS A 1 49 ? 1.996 -14.089 -2.360 1.00 53.54 1201 LYS A N 5
ATOM 8440 C CA . LYS A 1 49 ? 0.983 -14.889 -1.643 1.00 2.45 1201 LYS A CA 5
ATOM 8441 C C . LYS A 1 49 ? 0.772 -14.451 -0.195 1.00 61.01 1201 LYS A C 5
ATOM 8442 O O . LYS A 1 49 ? 0.033 -15.105 0.556 1.00 51.14 1201 LYS A O 5
ATOM 8461 N N . ASP A 1 50 ? 1.330 -13.322 0.176 1.00 53.51 1202 ASP A N 5
ATOM 8462 C CA . ASP A 1 50 ? 1.243 -12.850 1.541 1.00 10.42 1202 ASP A CA 5
ATOM 8463 C C . ASP A 1 50 ? 0.038 -11.949 1.691 1.00 62.23 1202 ASP A C 5
ATOM 8464 O O . ASP A 1 50 ? 0.125 -10.706 1.687 1.00 3.33 1202 ASP A O 5
ATOM 8473 N N . LEU A 1 51 ? -1.104 -12.580 1.758 1.00 21.31 1203 LEU A N 5
ATOM 8474 C CA . LEU A 1 51 ? -2.346 -11.872 1.868 1.00 2.13 1203 LEU A CA 5
ATOM 8475 C C . LEU A 1 51 ? -2.594 -11.439 3.290 1.00 41.22 1203 LEU A C 5
ATOM 8476 O O . LEU A 1 51 ? -3.460 -10.593 3.545 1.00 74.22 1203 LEU A O 5
ATOM 8492 N N . GLU A 1 52 ? -1.833 -12.025 4.212 1.00 13.33 1204 GLU A N 5
ATOM 8493 C CA . GLU A 1 52 ? -1.890 -11.667 5.616 1.00 2.43 1204 GLU A CA 5
ATOM 8494 C C . GLU A 1 52 ? -1.517 -10.219 5.756 1.00 10.31 1204 GLU A C 5
ATOM 8495 O O . GLU A 1 52 ? -2.297 -9.399 6.277 1.00 21.31 1204 GLU A O 5
ATOM 8507 N N . LYS A 1 53 ? -0.337 -9.893 5.242 1.00 52.32 1205 LYS A N 5
ATOM 8508 C CA . LYS A 1 53 ? 0.176 -8.572 5.363 1.00 1.34 1205 LYS A CA 5
ATOM 8509 C C . LYS A 1 53 ? -0.625 -7.628 4.502 1.00 2.32 1205 LYS A C 5
ATOM 8510 O O . LYS A 1 53 ? -0.933 -6.539 4.938 1.00 60.51 1205 LYS A O 5
ATOM 8529 N N . LEU A 1 54 ? -1.004 -8.078 3.294 1.00 54.52 1206 LEU A N 5
ATOM 8530 C CA . LEU A 1 54 ? -1.842 -7.276 2.387 1.00 73.42 1206 LEU A CA 5
ATOM 8531 C C . LEU A 1 54 ? -3.067 -6.734 3.117 1.00 10.33 1206 LEU A C 5
ATOM 8532 O O . LEU A 1 54 ? -3.278 -5.519 3.173 1.00 53.11 1206 LEU A O 5
ATOM 8548 N N . ASP A 1 55 ? -3.851 -7.647 3.688 1.00 24.30 1207 ASP A N 5
ATOM 8549 C CA . ASP A 1 55 ? -5.067 -7.301 4.442 1.00 13.44 1207 ASP A CA 5
ATOM 8550 C C . ASP A 1 55 ? -4.777 -6.288 5.552 1.00 52.00 1207 ASP A C 5
ATOM 8551 O O . ASP A 1 55 ? -5.520 -5.310 5.726 1.00 53.33 1207 ASP A O 5
ATOM 8560 N N . LEU A 1 56 ? -3.660 -6.487 6.240 1.00 41.42 1208 LEU A N 5
ATOM 8561 C CA . LEU A 1 56 ? -3.241 -5.611 7.332 1.00 53.31 1208 LEU A CA 5
ATOM 8562 C C . LEU A 1 56 ? -2.901 -4.214 6.821 1.00 23.44 1208 LEU A C 5
ATOM 8563 O O . LEU A 1 56 ? -3.344 -3.214 7.387 1.00 52.32 1208 LEU A O 5
ATOM 8579 N N . VAL A 1 57 ? -2.144 -4.158 5.736 1.00 12.53 1209 VAL A N 5
ATOM 8580 C CA . VAL A 1 57 ? -1.705 -2.899 5.138 1.00 70.43 1209 VAL A CA 5
ATOM 8581 C C . VAL A 1 57 ? -2.903 -2.092 4.663 1.00 21.43 1209 VAL A C 5
ATOM 8582 O O . VAL A 1 57 ? -2.998 -0.892 4.934 1.00 24.10 1209 VAL A O 5
ATOM 8595 N N . ILE A 1 58 ? -3.826 -2.766 3.985 1.00 72.23 1210 ILE A N 5
ATOM 8596 C CA . ILE A 1 58 ? -5.030 -2.132 3.459 1.00 15.52 1210 ILE A CA 5
ATOM 8597 C C . ILE A 1 58 ? -5.823 -1.473 4.591 1.00 42.11 1210 ILE A C 5
ATOM 8598 O O . ILE A 1 58 ? -6.158 -0.280 4.524 1.00 41.11 1210 ILE A O 5
ATOM 8614 N N . LYS A 1 59 ? -6.073 -2.242 5.640 1.00 62.42 1211 LYS A N 5
ATOM 8615 C CA . LYS A 1 59 ? -6.790 -1.757 6.806 1.00 32.42 1211 LYS A CA 5
ATOM 8616 C C . LYS A 1 59 ? -6.056 -0.619 7.485 1.00 61.12 1211 LYS A C 5
ATOM 8617 O O . LYS A 1 59 ? -6.666 0.373 7.863 1.00 41.20 1211 LYS A O 5
ATOM 8636 N N . TYR A 1 60 ? -4.743 -0.730 7.563 1.00 21.11 1212 TYR A N 5
ATOM 8637 C CA . TYR A 1 60 ? -3.933 0.274 8.226 1.00 63.42 1212 TYR A CA 5
ATOM 8638 C C . TYR A 1 60 ? -3.948 1.583 7.439 1.00 55.45 1212 TYR A C 5
ATOM 8639 O O . TYR A 1 60 ? -4.128 2.675 8.017 1.00 51.23 1212 TYR A O 5
ATOM 8657 N N . MET A 1 61 ? -3.788 1.481 6.125 1.00 10.15 1213 MET A N 5
ATOM 8658 C CA . MET A 1 61 ? -3.818 2.655 5.273 1.00 2.31 1213 MET A CA 5
ATOM 8659 C C . MET A 1 61 ? -5.160 3.329 5.349 1.00 3.43 1213 MET A C 5
ATOM 8660 O O . MET A 1 61 ? -5.219 4.527 5.465 1.00 30.43 1213 MET A O 5
ATOM 8674 N N . LYS A 1 62 ? -6.231 2.538 5.349 1.00 23.20 1214 LYS A N 5
ATOM 8675 C CA . LYS A 1 62 ? -7.604 3.063 5.446 1.00 12.51 1214 LYS A CA 5
ATOM 8676 C C . LYS A 1 62 ? -7.755 3.953 6.673 1.00 12.12 1214 LYS A C 5
ATOM 8677 O O . LYS A 1 62 ? -8.274 5.072 6.591 1.00 52.20 1214 LYS A O 5
ATOM 8696 N N . ARG A 1 63 ? -7.233 3.455 7.783 1.00 70.43 1215 ARG A N 5
ATOM 8697 C CA . ARG A 1 63 ? -7.285 4.141 9.065 1.00 61.51 1215 ARG A CA 5
ATOM 8698 C C . ARG A 1 63 ? -6.645 5.519 8.959 1.00 42.31 1215 ARG A C 5
ATOM 8699 O O . ARG A 1 63 ? -7.175 6.484 9.472 1.00 11.50 1215 ARG A O 5
ATOM 8720 N N . LEU A 1 64 ? -5.531 5.599 8.254 1.00 60.44 1216 LEU A N 5
ATOM 8721 C CA . LEU A 1 64 ? -4.793 6.857 8.097 1.00 52.23 1216 LEU A CA 5
ATOM 8722 C C . LEU A 1 64 ? -5.326 7.734 6.937 1.00 34.14 1216 LEU A C 5
ATOM 8723 O O . LEU A 1 64 ? -5.304 8.973 7.012 1.00 31.42 1216 LEU A O 5
ATOM 8739 N N . MET A 1 65 ? -5.782 7.107 5.880 1.00 11.41 1217 MET A N 5
ATOM 8740 C CA . MET A 1 65 ? -6.344 7.826 4.725 1.00 53.14 1217 MET A CA 5
ATOM 8741 C C . MET A 1 65 ? -7.599 8.571 5.128 1.00 20.21 1217 MET A C 5
ATOM 8742 O O . MET A 1 65 ? -7.814 9.721 4.747 1.00 10.24 1217 MET A O 5
ATOM 8756 N N . GLN A 1 66 ? -8.385 7.943 5.979 1.00 72.24 1218 GLN A N 5
ATOM 8757 C CA . GLN A 1 66 ? -9.674 8.476 6.338 1.00 42.32 1218 GLN A CA 5
ATOM 8758 C C . GLN A 1 66 ? -9.488 9.408 7.515 1.00 21.52 1218 GLN A C 5
ATOM 8759 O O . GLN A 1 66 ? -10.323 10.255 7.829 1.00 3.01 1218 GLN A O 5
ATOM 8773 N N . GLN A 1 67 ? -8.354 9.242 8.129 1.00 74.44 1219 GLN A N 5
ATOM 8774 C CA . GLN A 1 67 ? -7.906 10.000 9.250 1.00 74.43 1219 GLN A CA 5
ATOM 8775 C C . GLN A 1 67 ? -7.630 11.418 8.783 1.00 53.43 1219 GLN A C 5
ATOM 8776 O O . GLN A 1 67 ? -7.889 12.384 9.481 1.00 22.42 1219 GLN A O 5
ATOM 8790 N N . SER A 1 68 ? -7.127 11.514 7.572 1.00 73.22 1220 SER A N 5
ATOM 8791 C CA . SER A 1 68 ? -6.799 12.782 6.982 1.00 52.32 1220 SER A CA 5
ATOM 8792 C C . SER A 1 68 ? -7.998 13.332 6.212 1.00 34.10 1220 SER A C 5
ATOM 8793 O O . SER A 1 68 ? -8.043 14.499 5.886 1.00 14.54 1220 SER A O 5
ATOM 8801 N N . VAL A 1 69 ? -8.987 12.460 6.029 1.00 2.42 1221 VAL A N 5
ATOM 8802 C CA . VAL A 1 69 ? -10.275 12.636 5.252 1.00 15.32 1221 VAL A CA 5
ATOM 8803 C C . VAL A 1 69 ? -10.194 13.415 3.895 1.00 51.31 1221 VAL A C 5
ATOM 8804 O O . VAL A 1 69 ? -11.199 13.557 3.200 1.00 63.30 1221 VAL A O 5
ATOM 8817 N N . GLU A 1 70 ? -9.035 13.872 3.509 1.00 1.22 1222 GLU A N 5
ATOM 8818 C CA . GLU A 1 70 ? -8.907 14.647 2.307 1.00 63.31 1222 GLU A CA 5
ATOM 8819 C C . GLU A 1 70 ? -9.140 13.785 1.070 1.00 52.10 1222 GLU A C 5
ATOM 8820 O O . GLU A 1 70 ? -8.905 12.550 1.091 1.00 55.33 1222 GLU A O 5
ATOM 8832 N N . SER A 1 71 ? -9.569 14.434 0.016 1.00 51.41 1223 SER A N 5
ATOM 8833 C CA . SER A 1 71 ? -9.913 13.813 -1.241 1.00 32.12 1223 SER A CA 5
ATOM 8834 C C . SER A 1 71 ? -8.775 12.970 -1.785 1.00 74.21 1223 SER A C 5
ATOM 8835 O O . SER A 1 71 ? -8.952 11.798 -2.052 1.00 62.13 1223 SER A O 5
ATOM 8843 N N . VAL A 1 72 ? -7.611 13.576 -1.909 1.00 32.02 1224 VAL A N 5
ATOM 8844 C CA . VAL A 1 72 ? -6.420 12.926 -2.448 1.00 5.11 1224 VAL A CA 5
ATOM 8845 C C . VAL A 1 72 ? -6.022 11.625 -1.741 1.00 51.23 1224 VAL A C 5
ATOM 8846 O O . VAL A 1 72 ? -5.557 10.691 -2.391 1.00 50.01 1224 VAL A O 5
ATOM 8859 N N . TRP A 1 73 ? -6.219 11.547 -0.439 1.00 63.04 1225 TRP A N 5
ATOM 8860 C CA . TRP A 1 73 ? -5.888 10.331 0.282 1.00 23.33 1225 TRP A CA 5
ATOM 8861 C C . TRP A 1 73 ? -6.957 9.277 0.038 1.00 64.30 1225 TRP A C 5
ATOM 8862 O O . TRP A 1 73 ? -6.658 8.100 -0.163 1.00 14.41 1225 TRP A O 5
ATOM 8883 N N . ASN A 1 74 ? -8.203 9.718 -0.002 1.00 54.01 1226 ASN A N 5
ATOM 8884 C CA . ASN A 1 74 ? -9.313 8.831 -0.314 1.00 51.22 1226 ASN A CA 5
ATOM 8885 C C . ASN A 1 74 ? -9.218 8.303 -1.745 1.00 2.02 1226 ASN A C 5
ATOM 8886 O O . ASN A 1 74 ? -9.504 7.119 -2.004 1.00 12.33 1226 ASN A O 5
ATOM 8897 N N . MET A 1 75 ? -8.832 9.196 -2.677 1.00 74.12 1227 MET A N 5
ATOM 8898 C CA . MET A 1 75 ? -8.540 8.840 -4.081 1.00 31.44 1227 MET A CA 5
ATOM 8899 C C . MET A 1 75 ? -7.500 7.778 -4.146 1.00 30.24 1227 MET A C 5
ATOM 8900 O O . MET A 1 75 ? -7.685 6.749 -4.807 1.00 63.14 1227 MET A O 5
ATOM 8914 N N . ALA A 1 76 ? -6.402 8.051 -3.476 1.00 51.13 1228 ALA A N 5
ATOM 8915 C CA . ALA A 1 76 ? -5.259 7.156 -3.431 1.00 20.31 1228 ALA A CA 5
ATOM 8916 C C . ALA A 1 76 ? -5.672 5.787 -2.933 1.00 12.42 1228 ALA A C 5
ATOM 8917 O O . ALA A 1 76 ? -5.398 4.791 -3.580 1.00 53.13 1228 ALA A O 5
ATOM 8924 N N . PHE A 1 77 ? -6.364 5.748 -1.800 1.00 30.12 1229 PHE A N 5
ATOM 8925 C CA . PHE A 1 77 ? -6.836 4.496 -1.228 1.00 31.04 1229 PHE A CA 5
ATOM 8926 C C . PHE A 1 77 ? -7.682 3.707 -2.237 1.00 62.40 1229 PHE A C 5
ATOM 8927 O O . PHE A 1 77 ? -7.457 2.513 -2.437 1.00 51.02 1229 PHE A O 5
ATOM 8944 N N . ASP A 1 78 ? -8.613 4.394 -2.891 1.00 34.43 1230 ASP A N 5
ATOM 8945 C CA . ASP A 1 78 ? -9.475 3.772 -3.912 1.00 35.42 1230 ASP A CA 5
ATOM 8946 C C . ASP A 1 78 ? -8.661 3.230 -5.069 1.00 34.02 1230 ASP A C 5
ATOM 8947 O O . ASP A 1 78 ? -8.912 2.114 -5.544 1.00 11.55 1230 ASP A O 5
ATOM 8956 N N . PHE A 1 79 ? -7.711 4.042 -5.534 1.00 71.13 1231 PHE A N 5
ATOM 8957 C CA . PHE A 1 79 ? -6.783 3.656 -6.586 1.00 60.12 1231 PHE A CA 5
ATOM 8958 C C . PHE A 1 79 ? -6.132 2.331 -6.220 1.00 32.40 1231 PHE A C 5
ATOM 8959 O O . PHE A 1 79 ? -6.196 1.370 -6.982 1.00 55.54 1231 PHE A O 5
ATOM 8976 N N . ILE A 1 80 ? -5.544 2.277 -5.033 1.00 3.23 1232 ILE A N 5
ATOM 8977 C CA . ILE A 1 80 ? -4.909 1.062 -4.544 1.00 44.21 1232 ILE A CA 5
ATOM 8978 C C . ILE A 1 80 ? -5.891 -0.108 -4.499 1.00 31.02 1232 ILE A C 5
ATOM 8979 O O . ILE A 1 80 ? -5.569 -1.200 -4.984 1.00 50.41 1232 ILE A O 5
ATOM 8995 N N . LEU A 1 81 ? -7.077 0.134 -3.947 1.00 15.32 1233 LEU A N 5
ATOM 8996 C CA . LEU A 1 81 ? -8.137 -0.877 -3.875 1.00 41.51 1233 LEU A CA 5
ATOM 8997 C C . LEU A 1 81 ? -8.393 -1.513 -5.219 1.00 70.24 1233 LEU A C 5
ATOM 8998 O O . LEU A 1 81 ? -8.400 -2.734 -5.319 1.00 5.52 1233 LEU A O 5
ATOM 9014 N N . ASP A 1 82 ? -8.595 -0.683 -6.240 1.00 62.22 1234 ASP A N 5
ATOM 9015 C CA . ASP A 1 82 ? -8.849 -1.140 -7.621 1.00 63.22 1234 ASP A CA 5
ATOM 9016 C C . ASP A 1 82 ? -7.809 -2.135 -8.064 1.00 14.45 1234 ASP A C 5
ATOM 9017 O O . ASP A 1 82 ? -8.155 -3.232 -8.501 1.00 72.43 1234 ASP A O 5
ATOM 9026 N N . ASN A 1 83 ? -6.541 -1.761 -7.896 1.00 43.15 1235 ASN A N 5
ATOM 9027 C CA . ASN A 1 83 ? -5.403 -2.639 -8.222 1.00 71.11 1235 ASN A CA 5
ATOM 9028 C C . ASN A 1 83 ? -5.553 -3.963 -7.522 1.00 32.42 1235 ASN A C 5
ATOM 9029 O O . ASN A 1 83 ? -5.564 -5.009 -8.161 1.00 32.51 1235 ASN A O 5
ATOM 9040 N N . VAL A 1 84 ? -5.702 -3.907 -6.202 1.00 34.32 1236 VAL A N 5
ATOM 9041 C CA . VAL A 1 84 ? -5.844 -5.087 -5.366 1.00 62.55 1236 VAL A CA 5
ATOM 9042 C C . VAL A 1 84 ? -7.014 -5.969 -5.825 1.00 63.54 1236 VAL A C 5
ATOM 9043 O O . VAL A 1 84 ? -6.847 -7.165 -5.980 1.00 0.45 1236 VAL A O 5
ATOM 9056 N N . GLN A 1 85 ? -8.170 -5.353 -6.071 1.00 32.32 1237 GLN A N 5
ATOM 9057 C CA . GLN A 1 85 ? -9.367 -6.066 -6.532 1.00 73.01 1237 GLN A CA 5
ATOM 9058 C C . GLN A 1 85 ? -9.064 -6.835 -7.818 1.00 40.31 1237 GLN A C 5
ATOM 9059 O O . GLN A 1 85 ? -9.160 -8.064 -7.860 1.00 55.23 1237 GLN A O 5
ATOM 9073 N N . VAL A 1 86 ? -8.661 -6.097 -8.839 1.00 45.32 1238 VAL A N 5
ATOM 9074 C CA . VAL A 1 86 ? -8.335 -6.654 -10.150 1.00 74.14 1238 VAL A CA 5
ATOM 9075 C C . VAL A 1 86 ? -7.309 -7.775 -10.043 1.00 63.45 1238 VAL A C 5
ATOM 9076 O O . VAL A 1 86 ? -7.553 -8.895 -10.492 1.00 33.55 1238 VAL A O 5
ATOM 9089 N N . VAL A 1 87 ? -6.188 -7.477 -9.426 1.00 43.21 1239 VAL A N 5
ATOM 9090 C CA . VAL A 1 87 ? -5.103 -8.445 -9.294 1.00 23.11 1239 VAL A CA 5
ATOM 9091 C C . VAL A 1 87 ? -5.531 -9.693 -8.505 1.00 11.04 1239 VAL A C 5
ATOM 9092 O O . VAL A 1 87 ? -5.213 -10.808 -8.914 1.00 62.50 1239 VAL A O 5
ATOM 9105 N N . LEU A 1 88 ? -6.276 -9.518 -7.407 1.00 22.52 1240 LEU A N 5
ATOM 9106 C CA . LEU A 1 88 ? -6.798 -10.668 -6.634 1.00 53.44 1240 LEU A CA 5
ATOM 9107 C C . LEU A 1 88 ? -7.691 -11.549 -7.487 1.00 1.02 1240 LEU A C 5
ATOM 9108 O O . LEU A 1 88 ? -7.651 -12.767 -7.388 1.00 70.41 1240 LEU A O 5
ATOM 9124 N N . GLN A 1 89 ? -8.482 -10.936 -8.322 1.00 55.33 1241 GLN A N 5
ATOM 9125 C CA . GLN A 1 89 ? -9.348 -11.659 -9.215 1.00 73.54 1241 GLN A CA 5
ATOM 9126 C C . GLN A 1 89 ? -8.555 -12.345 -10.336 1.00 22.21 1241 GLN A C 5
ATOM 9127 O O . GLN A 1 89 ? -8.892 -13.444 -10.759 1.00 63.42 1241 GLN A O 5
ATOM 9141 N N . GLN A 1 90 ? -7.526 -11.690 -10.824 1.00 21.13 1242 GLN A N 5
ATOM 9142 C CA . GLN A 1 90 ? -6.629 -12.307 -11.804 1.00 74.25 1242 GLN A CA 5
ATOM 9143 C C . GLN A 1 90 ? -5.895 -13.524 -11.213 1.00 2.02 1242 GLN A C 5
ATOM 9144 O O . GLN A 1 90 ? -5.764 -14.566 -11.862 1.00 62.13 1242 GLN A O 5
ATOM 9158 N N . THR A 1 91 ? -5.464 -13.413 -9.983 1.00 23.53 1243 THR A N 5
ATOM 9159 C CA . THR A 1 91 ? -4.695 -14.469 -9.371 1.00 33.11 1243 THR A CA 5
ATOM 9160 C C . THR A 1 91 ? -5.565 -15.544 -8.709 1.00 40.42 1243 THR A C 5
ATOM 9161 O O . THR A 1 91 ? -5.598 -16.690 -9.161 1.00 35.44 1243 THR A O 5
ATOM 9172 N N . TYR A 1 92 ? -6.322 -15.147 -7.714 1.00 62.42 1244 TYR A N 5
ATOM 9173 C CA . TYR A 1 92 ? -7.110 -16.068 -6.909 1.00 34.22 1244 TYR A CA 5
ATOM 9174 C C . TYR A 1 92 ? -8.526 -16.182 -7.415 1.00 2.44 1244 TYR A C 5
ATOM 9175 O O . TYR A 1 92 ? -9.215 -17.150 -7.113 1.00 21.01 1244 TYR A O 5
ATOM 9193 N N . GLY A 1 93 ? -8.963 -15.210 -8.202 1.00 5.35 1245 GLY A N 5
ATOM 9194 C CA . GLY A 1 93 ? -10.344 -15.191 -8.643 1.00 50.12 1245 GLY A CA 5
ATOM 9195 C C . GLY A 1 93 ? -11.283 -14.898 -7.495 1.00 21.20 1245 GLY A C 5
ATOM 9196 O O . GLY A 1 93 ? -12.460 -15.255 -7.525 1.00 64.21 1245 GLY A O 5
ATOM 9200 N N . SER A 1 94 ? -10.762 -14.240 -6.494 1.00 0.23 1246 SER A N 5
ATOM 9201 C CA . SER A 1 94 ? -11.495 -13.942 -5.293 1.00 73.12 1246 SER A CA 5
ATOM 9202 C C . SER A 1 94 ? -10.995 -12.626 -4.719 1.00 72.50 1246 SER A C 5
ATOM 9203 O O . SER A 1 94 ? -9.806 -12.471 -4.458 1.00 62.03 1246 SER A O 5
ATOM 9211 N N . THR A 1 95 ? -11.878 -11.680 -4.586 1.00 74.44 1247 THR A N 5
ATOM 9212 C CA . THR A 1 95 ? -11.535 -10.392 -4.062 1.00 20.04 1247 THR A CA 5
ATOM 9213 C C . THR A 1 95 ? -12.029 -10.255 -2.636 1.00 74.45 1247 THR A C 5
ATOM 9214 O O . THR A 1 95 ? -12.905 -11.014 -2.197 1.00 33.50 1247 THR A O 5
ATOM 9225 N N . LEU A 1 96 ? -11.475 -9.314 -1.909 1.00 54.23 1248 LEU A N 5
ATOM 9226 C CA . LEU A 1 96 ? -11.938 -9.029 -0.581 1.00 34.34 1248 LEU A CA 5
ATOM 9227 C C . LEU A 1 96 ? -12.761 -7.788 -0.628 1.00 51.42 1248 LEU A C 5
ATOM 9228 O O . LEU A 1 96 ? -12.586 -6.953 -1.542 1.00 44.21 1248 LEU A O 5
ATOM 9244 N N . LYS A 1 97 ? -13.639 -7.643 0.314 1.00 60.54 1249 LYS A N 5
ATOM 9245 C CA . LYS A 1 97 ? -14.503 -6.502 0.340 1.00 40.31 1249 LYS A CA 5
ATOM 9246 C C . LYS A 1 97 ? -13.950 -5.508 1.329 1.00 73.22 1249 LYS A C 5
ATOM 9247 O O . LYS A 1 97 ? -13.968 -5.742 2.541 1.00 13.31 1249 LYS A O 5
ATOM 9266 N N . VAL A 1 98 ? -13.407 -4.445 0.822 1.00 53.10 1250 VAL A N 5
ATOM 9267 C CA . VAL A 1 98 ? -12.848 -3.413 1.660 1.00 63.43 1250 VAL A CA 5
ATOM 9268 C C . VAL A 1 98 ? -13.794 -2.228 1.694 1.00 71.10 1250 VAL A C 5
ATOM 9269 O O . VAL A 1 98 ? -13.842 -1.417 0.751 1.00 62.00 1250 VAL A O 5
ATOM 9282 N N . THR A 1 99 ? -14.584 -2.164 2.718 1.00 13.32 1251 THR A N 5
ATOM 9283 C CA . THR A 1 99 ? -15.523 -1.106 2.872 1.00 71.14 1251 THR A CA 5
ATOM 9284 C C . THR A 1 99 ? -15.243 -0.418 4.193 1.00 5.30 1251 THR A C 5
ATOM 9285 O O . THR A 1 99 ? -15.753 -0.872 5.242 1.00 0.00 1251 THR A O 5
ATOM 9297 N N . GLY B 2 1 ? 14.860 20.206 -3.357 1.00 13.00 561 GLY B N 5
ATOM 9298 C CA . GLY B 2 1 ? 15.207 19.817 -1.989 1.00 45.03 561 GLY B CA 5
ATOM 9299 C C . GLY B 2 1 ? 16.055 18.574 -1.979 1.00 23.21 561 GLY B C 5
ATOM 9300 O O . GLY B 2 1 ? 16.616 18.187 -3.017 1.00 62.04 561 GLY B O 5
ATOM 9306 N N . SER B 2 2 ? 16.168 17.950 -0.840 1.00 75.32 562 SER B N 5
ATOM 9307 C CA . SER B 2 2 ? 16.929 16.741 -0.720 1.00 10.14 562 SER B CA 5
ATOM 9308 C C . SER B 2 2 ? 16.027 15.549 -1.010 1.00 52.44 562 SER B C 5
ATOM 9309 O O . SER B 2 2 ? 14.960 15.399 -0.387 1.00 45.14 562 SER B O 5
ATOM 9317 N N . HIS B 2 3 ? 16.441 14.735 -1.987 1.00 21.11 563 HIS B N 5
ATOM 9318 C CA . HIS B 2 3 ? 15.655 13.608 -2.492 1.00 25.21 563 HIS B CA 5
ATOM 9319 C C . HIS B 2 3 ? 14.397 14.114 -3.196 1.00 61.52 563 HIS B C 5
ATOM 9320 O O . HIS B 2 3 ? 14.259 15.319 -3.454 1.00 44.43 563 HIS B O 5
ATOM 9334 N N . LYS B 2 4 ? 13.532 13.223 -3.577 1.00 60.55 564 LYS B N 5
ATOM 9335 C CA . LYS B 2 4 ? 12.298 13.598 -4.241 1.00 22.33 564 LYS B CA 5
ATOM 9336 C C . LYS B 2 4 ? 11.243 14.045 -3.251 1.00 24.54 564 LYS B C 5
ATOM 9337 O O . LYS B 2 4 ? 11.468 14.082 -2.031 1.00 34.33 564 LYS B O 5
ATOM 9356 N N . LYS B 2 5 ? 10.084 14.358 -3.784 1.00 4.22 565 LYS B N 5
ATOM 9357 C CA . LYS B 2 5 ? 8.929 14.714 -2.983 1.00 22.03 565 LYS B CA 5
ATOM 9358 C C . LYS B 2 5 ? 8.111 13.458 -2.750 1.00 60.11 565 LYS B C 5
ATOM 9359 O O . LYS B 2 5 ? 7.087 13.462 -2.062 1.00 41.11 565 LYS B O 5
ATOM 9378 N N . SER B 2 6 ? 8.602 12.402 -3.336 1.00 44.35 566 SER B N 5
ATOM 9379 C CA . SER B 2 6 ? 8.076 11.097 -3.174 1.00 25.40 566 SER B CA 5
ATOM 9380 C C . SER B 2 6 ? 8.710 10.536 -1.932 1.00 55.01 566 SER B C 5
ATOM 9381 O O . SER B 2 6 ? 9.945 10.378 -1.853 1.00 62.14 566 SER B O 5
ATOM 9389 N N . PHE B 2 7 ? 7.886 10.267 -0.980 1.00 72.34 567 PHE B N 5
ATOM 9390 C CA . PHE B 2 7 ? 8.289 9.780 0.297 1.00 5.32 567 PHE B CA 5
ATOM 9391 C C . PHE B 2 7 ? 8.978 8.420 0.181 1.00 52.24 567 PHE B C 5
ATOM 9392 O O . PHE B 2 7 ? 10.046 8.201 0.769 1.00 41.43 567 PHE B O 5
ATOM 9409 N N . PHE B 2 8 ? 8.396 7.527 -0.594 1.00 41.25 568 PHE B N 5
ATOM 9410 C CA . PHE B 2 8 ? 8.908 6.173 -0.663 1.00 34.01 568 PHE B CA 5
ATOM 9411 C C . PHE B 2 8 ? 10.171 6.071 -1.482 1.00 51.25 568 PHE B C 5
ATOM 9412 O O . PHE B 2 8 ? 11.067 5.301 -1.137 1.00 43.24 568 PHE B O 5
ATOM 9429 N N . ASP B 2 9 ? 10.248 6.833 -2.572 1.00 41.21 569 ASP B N 5
ATOM 9430 C CA . ASP B 2 9 ? 11.481 6.893 -3.381 1.00 5.20 569 ASP B CA 5
ATOM 9431 C C . ASP B 2 9 ? 12.633 7.355 -2.506 1.00 64.51 569 ASP B C 5
ATOM 9432 O O . ASP B 2 9 ? 13.739 6.807 -2.561 1.00 14.23 569 ASP B O 5
ATOM 9441 N N . LYS B 2 10 ? 12.334 8.336 -1.664 1.00 40.45 570 LYS B N 5
ATOM 9442 C CA . LYS B 2 10 ? 13.283 8.893 -0.712 1.00 71.54 570 LYS B CA 5
ATOM 9443 C C . LYS B 2 10 ? 13.784 7.803 0.223 1.00 62.00 570 LYS B C 5
ATOM 9444 O O . LYS B 2 10 ? 14.987 7.545 0.302 1.00 43.05 570 LYS B O 5
ATOM 9463 N N . LYS B 2 11 ? 12.848 7.138 0.880 1.00 51.23 571 LYS B N 5
ATOM 9464 C CA . LYS B 2 11 ? 13.165 6.075 1.819 1.00 21.14 571 LYS B CA 5
ATOM 9465 C C . LYS B 2 11 ? 13.929 4.938 1.137 1.00 55.14 571 LYS B C 5
ATOM 9466 O O . LYS B 2 11 ? 14.820 4.357 1.725 1.00 53.12 571 LYS B O 5
ATOM 9485 N N . ARG B 2 12 ? 13.618 4.659 -0.125 1.00 22.12 572 ARG B N 5
ATOM 9486 C CA . ARG B 2 12 ? 14.256 3.569 -0.853 1.00 55.43 572 ARG B CA 5
ATOM 9487 C C . ARG B 2 12 ? 15.692 3.952 -1.242 1.00 61.03 572 ARG B C 5
ATOM 9488 O O . ARG B 2 12 ? 16.551 3.092 -1.417 1.00 71.02 572 ARG B O 5
ATOM 9509 N N . SER B 2 13 ? 15.944 5.235 -1.359 1.00 74.25 573 SER B N 5
ATOM 9510 C CA . SER B 2 13 ? 17.262 5.722 -1.696 1.00 64.41 573 SER B CA 5
ATOM 9511 C C . SER B 2 13 ? 18.168 5.696 -0.463 1.00 61.23 573 SER B C 5
ATOM 9512 O O . SER B 2 13 ? 19.383 5.490 -0.568 1.00 71.32 573 SER B O 5
ATOM 9520 N N . GLU B 2 14 ? 17.568 5.882 0.704 1.00 52.41 574 GLU B N 5
ATOM 9521 C CA . GLU B 2 14 ? 18.295 5.884 1.967 1.00 14.14 574 GLU B CA 5
ATOM 9522 C C . GLU B 2 14 ? 18.504 4.470 2.455 1.00 1.44 574 GLU B C 5
ATOM 9523 O O . GLU B 2 14 ? 19.368 4.203 3.288 1.00 72.45 574 GLU B O 5
ATOM 9535 N N . ARG B 2 15 ? 17.720 3.569 1.934 1.00 62.12 575 ARG B N 5
ATOM 9536 C CA . ARG B 2 15 ? 17.716 2.216 2.395 1.00 21.32 575 ARG B CA 5
ATOM 9537 C C . ARG B 2 15 ? 18.155 1.287 1.342 1.00 3.23 575 ARG B C 5
ATOM 9538 O O . ARG B 2 15 ? 17.354 0.786 0.552 1.00 74.41 575 ARG B O 5
ATOM 9559 N N . LYS B 2 16 ? 19.413 1.090 1.279 1.00 4.40 576 LYS B N 5
ATOM 9560 C CA . LYS B 2 16 ? 19.957 0.141 0.378 1.00 13.54 576 LYS B CA 5
ATOM 9561 C C . LYS B 2 16 ? 20.312 -1.110 1.148 1.00 54.53 576 LYS B C 5
ATOM 9562 O O . LYS B 2 16 ? 21.459 -1.330 1.537 1.00 55.44 576 LYS B O 5
ATOM 9581 N N . TRP B 2 17 ? 19.254 -1.821 1.488 1.00 63.33 577 TRP B N 5
ATOM 9582 C CA . TRP B 2 17 ? 19.286 -3.077 2.231 1.00 75.35 577 TRP B CA 5
ATOM 9583 C C . TRP B 2 17 ? 20.202 -4.082 1.548 1.00 21.23 577 TRP B C 5
ATOM 9584 O O . TRP B 2 17 ? 19.760 -4.730 0.586 1.00 0.00 577 TRP B O 5
ATOM 9606 N N . GLY A 1 1 ? 9.464 -8.381 -12.055 1.00 24.10 1153 GLY A N 6
ATOM 9607 C CA . GLY A 1 1 ? 10.107 -9.403 -11.236 1.00 40.22 1153 GLY A CA 6
ATOM 9608 C C . GLY A 1 1 ? 9.515 -9.404 -9.856 1.00 61.52 1153 GLY A C 6
ATOM 9609 O O . GLY A 1 1 ? 8.726 -8.521 -9.532 1.00 22.54 1153 GLY A O 6
ATOM 9615 N N . HIS A 1 2 ? 9.875 -10.370 -9.040 1.00 73.11 1154 HIS A N 6
ATOM 9616 C CA . HIS A 1 2 ? 9.336 -10.459 -7.699 1.00 63.24 1154 HIS A CA 6
ATOM 9617 C C . HIS A 1 2 ? 10.364 -10.232 -6.631 1.00 51.01 1154 HIS A C 6
ATOM 9618 O O . HIS A 1 2 ? 11.578 -10.386 -6.860 1.00 1.31 1154 HIS A O 6
ATOM 9632 N N . MET A 1 3 ? 9.884 -9.854 -5.484 1.00 54.24 1155 MET A N 6
ATOM 9633 C CA . MET A 1 3 ? 10.679 -9.605 -4.308 1.00 30.43 1155 MET A CA 6
ATOM 9634 C C . MET A 1 3 ? 9.927 -10.183 -3.164 1.00 53.11 1155 MET A C 6
ATOM 9635 O O . MET A 1 3 ? 8.821 -10.693 -3.344 1.00 3.14 1155 MET A O 6
ATOM 9649 N N . ALA A 1 4 ? 10.532 -10.203 -2.025 1.00 30.32 1156 ALA A N 6
ATOM 9650 C CA . ALA A 1 4 ? 9.795 -10.476 -0.846 1.00 14.12 1156 ALA A CA 6
ATOM 9651 C C . ALA A 1 4 ? 9.093 -9.182 -0.550 1.00 53.41 1156 ALA A C 6
ATOM 9652 O O . ALA A 1 4 ? 9.755 -8.138 -0.571 1.00 54.40 1156 ALA A O 6
ATOM 9659 N N . PRO A 1 5 ? 7.771 -9.209 -0.326 1.00 31.50 1157 PRO A N 6
ATOM 9660 C CA . PRO A 1 5 ? 6.949 -7.995 -0.225 1.00 11.01 1157 PRO A CA 6
ATOM 9661 C C . PRO A 1 5 ? 7.532 -6.952 0.698 1.00 44.15 1157 PRO A C 6
ATOM 9662 O O . PRO A 1 5 ? 7.618 -7.150 1.917 1.00 30.24 1157 PRO A O 6
ATOM 9673 N N . ASN A 1 6 ? 7.962 -5.871 0.112 1.00 52.15 1158 ASN A N 6
ATOM 9674 C CA . ASN A 1 6 ? 8.615 -4.831 0.835 1.00 22.53 1158 ASN A CA 6
ATOM 9675 C C . ASN A 1 6 ? 8.197 -3.489 0.328 1.00 63.34 1158 ASN A C 6
ATOM 9676 O O . ASN A 1 6 ? 7.764 -3.342 -0.821 1.00 51.35 1158 ASN A O 6
ATOM 9687 N N . LEU A 1 7 ? 8.315 -2.532 1.182 1.00 22.25 1159 LEU A N 6
ATOM 9688 C CA . LEU A 1 7 ? 8.002 -1.164 0.884 1.00 54.43 1159 LEU A CA 6
ATOM 9689 C C . LEU A 1 7 ? 9.252 -0.343 1.130 1.00 50.30 1159 LEU A C 6
ATOM 9690 O O . LEU A 1 7 ? 9.697 -0.222 2.263 1.00 22.02 1159 LEU A O 6
ATOM 9706 N N . ALA A 1 8 ? 9.875 0.115 0.043 1.00 54.33 1160 ALA A N 6
ATOM 9707 C CA . ALA A 1 8 ? 11.149 0.887 0.077 1.00 72.42 1160 ALA A CA 6
ATOM 9708 C C . ALA A 1 8 ? 12.294 0.016 0.633 1.00 0.31 1160 ALA A C 6
ATOM 9709 O O . ALA A 1 8 ? 13.379 0.495 0.984 1.00 74.11 1160 ALA A O 6
ATOM 9716 N N . GLY A 1 9 ? 12.015 -1.262 0.670 1.00 50.02 1161 GLY A N 6
ATOM 9717 C CA . GLY A 1 9 ? 12.936 -2.253 1.150 1.00 4.21 1161 GLY A CA 6
ATOM 9718 C C . GLY A 1 9 ? 12.546 -2.802 2.502 1.00 13.04 1161 GLY A C 6
ATOM 9719 O O . GLY A 1 9 ? 13.215 -3.687 3.023 1.00 12.00 1161 GLY A O 6
ATOM 9723 N N . ALA A 1 10 ? 11.466 -2.287 3.066 1.00 61.21 1162 ALA A N 6
ATOM 9724 C CA . ALA A 1 10 ? 11.003 -2.722 4.376 1.00 44.24 1162 ALA A CA 6
ATOM 9725 C C . ALA A 1 10 ? 10.084 -3.909 4.266 1.00 65.03 1162 ALA A C 6
ATOM 9726 O O . ALA A 1 10 ? 9.049 -3.825 3.613 1.00 31.41 1162 ALA A O 6
ATOM 9733 N N . VAL A 1 11 ? 10.465 -4.999 4.880 1.00 22.41 1163 VAL A N 6
ATOM 9734 C CA . VAL A 1 11 ? 9.659 -6.194 4.888 1.00 45.20 1163 VAL A CA 6
ATOM 9735 C C . VAL A 1 11 ? 8.786 -6.292 6.149 1.00 55.24 1163 VAL A C 6
ATOM 9736 O O . VAL A 1 11 ? 7.592 -6.636 6.063 1.00 72.31 1163 VAL A O 6
ATOM 9749 N N . GLU A 1 12 ? 9.391 -6.041 7.314 1.00 13.32 1164 GLU A N 6
ATOM 9750 C CA . GLU A 1 12 ? 8.684 -6.042 8.600 1.00 72.24 1164 GLU A CA 6
ATOM 9751 C C . GLU A 1 12 ? 7.520 -5.078 8.580 1.00 4.43 1164 GLU A C 6
ATOM 9752 O O . GLU A 1 12 ? 7.703 -3.885 8.309 1.00 64.40 1164 GLU A O 6
ATOM 9764 N N . PHE A 1 13 ? 6.346 -5.583 8.913 1.00 65.23 1165 PHE A N 6
ATOM 9765 C CA . PHE A 1 13 ? 5.137 -4.785 8.927 1.00 73.40 1165 PHE A CA 6
ATOM 9766 C C . PHE A 1 13 ? 5.284 -3.599 9.884 1.00 2.40 1165 PHE A C 6
ATOM 9767 O O . PHE A 1 13 ? 4.778 -2.525 9.608 1.00 1.41 1165 PHE A O 6
ATOM 9784 N N . ASN A 1 14 ? 5.979 -3.809 11.006 1.00 72.12 1166 ASN A N 6
ATOM 9785 C CA . ASN A 1 14 ? 6.319 -2.725 11.951 1.00 32.31 1166 ASN A CA 6
ATOM 9786 C C . ASN A 1 14 ? 6.923 -1.526 11.244 1.00 2.55 1166 ASN A C 6
ATOM 9787 O O . ASN A 1 14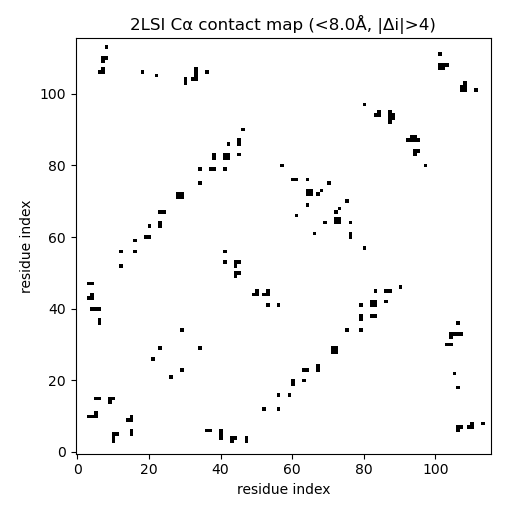 ? 6.429 -0.395 11.376 1.00 31.23 1166 ASN A O 6
ATOM 9798 N N . ASP A 1 15 ? 7.933 -1.773 10.435 1.00 32.40 1167 ASP A N 6
ATOM 9799 C CA . ASP A 1 15 ? 8.639 -0.685 9.781 1.00 65.44 1167 ASP A CA 6
ATOM 9800 C C . ASP A 1 15 ? 7.791 -0.121 8.657 1.00 60.41 1167 ASP A C 6
ATOM 9801 O O . ASP A 1 15 ? 7.789 1.085 8.418 1.00 51.51 1167 ASP A O 6
ATOM 9810 N N . VAL A 1 16 ? 6.999 -0.994 8.044 1.00 54.43 1168 VAL A N 6
ATOM 9811 C CA . VAL A 1 16 ? 6.057 -0.617 6.991 1.00 43.10 1168 VAL A CA 6
ATOM 9812 C C . VAL A 1 16 ? 5.033 0.379 7.547 1.00 63.32 1168 VAL A C 6
ATOM 9813 O O . VAL A 1 16 ? 4.788 1.430 6.963 1.00 72.23 1168 VAL A O 6
ATOM 9826 N N . LYS A 1 17 ? 4.490 0.060 8.711 1.00 52.40 1169 LYS A N 6
ATOM 9827 C CA . LYS A 1 17 ? 3.521 0.911 9.396 1.00 2.14 1169 LYS A CA 6
ATOM 9828 C C . LYS A 1 17 ? 4.118 2.247 9.760 1.00 40.14 1169 LYS A C 6
ATOM 9829 O O . LYS A 1 17 ? 3.438 3.275 9.739 1.00 11.43 1169 LYS A O 6
ATOM 9848 N N . THR A 1 18 ? 5.397 2.233 10.011 1.00 23.52 1170 THR A N 6
ATOM 9849 C CA . THR A 1 18 ? 6.106 3.417 10.401 1.00 73.14 1170 THR A CA 6
ATOM 9850 C C . THR A 1 18 ? 6.308 4.312 9.159 1.00 72.14 1170 THR A C 6
ATOM 9851 O O . THR A 1 18 ? 6.217 5.536 9.235 1.00 60.02 1170 THR A O 6
ATOM 9862 N N . LEU A 1 19 ? 6.457 3.665 8.006 1.00 54.25 1171 LEU A N 6
ATOM 9863 C CA . LEU A 1 19 ? 6.672 4.357 6.746 1.00 63.22 1171 LEU A CA 6
ATOM 9864 C C . LEU A 1 19 ? 5.361 4.938 6.280 1.00 12.44 1171 LEU A C 6
ATOM 9865 O O . LEU A 1 19 ? 5.278 6.118 5.955 1.00 24.42 1171 LEU A O 6
ATOM 98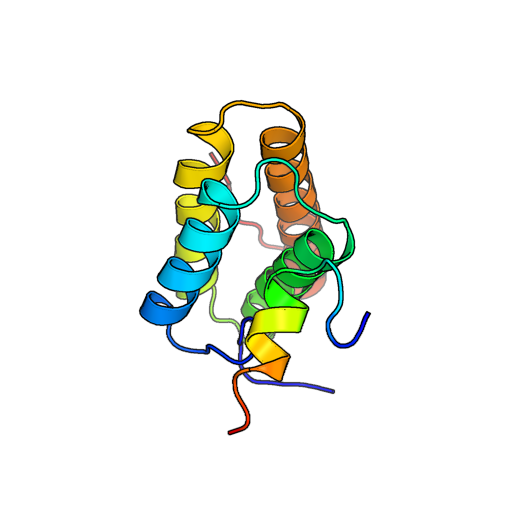81 N N . LEU A 1 20 ? 4.323 4.112 6.321 1.00 63.23 1172 LEU A N 6
ATOM 9882 C CA . LEU A 1 20 ? 2.995 4.494 5.872 1.00 73.22 1172 LEU A CA 6
ATOM 9883 C C . LEU A 1 20 ? 2.466 5.641 6.701 1.00 30.30 1172 LEU A C 6
ATOM 9884 O O . LEU A 1 20 ? 2.049 6.651 6.168 1.00 41.11 1172 LEU A O 6
ATOM 9900 N N . ARG A 1 21 ? 2.534 5.504 8.011 1.00 32.21 1173 ARG A N 6
ATOM 9901 C CA . ARG A 1 21 ? 2.014 6.534 8.879 1.00 11.13 1173 ARG A CA 6
ATOM 9902 C C . ARG A 1 21 ? 2.825 7.800 8.793 1.00 14.42 1173 ARG A C 6
ATOM 9903 O O . ARG A 1 21 ? 2.270 8.886 8.862 1.00 41.33 1173 ARG A O 6
ATOM 9924 N N . GLU A 1 22 ? 4.108 7.680 8.558 1.00 40.24 1174 GLU A N 6
ATOM 9925 C CA . GLU A 1 22 ? 4.937 8.860 8.495 1.00 51.24 1174 GLU A CA 6
ATOM 9926 C C . GLU A 1 22 ? 4.602 9.609 7.218 1.00 53.41 1174 GLU A C 6
ATOM 9927 O O . GLU A 1 22 ? 4.439 10.822 7.229 1.00 22.42 1174 GLU A O 6
ATOM 9939 N N . TRP A 1 23 ? 4.421 8.855 6.152 1.00 2.00 1175 TRP A N 6
ATOM 9940 C CA . TRP A 1 23 ? 4.031 9.374 4.855 1.00 43.34 1175 TRP A CA 6
ATOM 9941 C C . TRP A 1 23 ? 2.716 10.127 4.966 1.00 14.30 1175 TRP A C 6
ATOM 9942 O O . TRP A 1 23 ? 2.634 11.294 4.640 1.00 32.34 1175 TRP A O 6
ATOM 9963 N N . ILE A 1 24 ? 1.745 9.486 5.539 1.00 72.32 1176 ILE A N 6
ATOM 9964 C CA . ILE A 1 24 ? 0.394 10.027 5.581 1.00 24.33 1176 ILE A CA 6
ATOM 9965 C C . ILE A 1 24 ? 0.252 11.168 6.610 1.00 61.24 1176 ILE A C 6
ATOM 9966 O O . ILE A 1 24 ? -0.708 11.945 6.582 1.00 1.24 1176 ILE A O 6
ATOM 9982 N N . THR A 1 25 ? 1.208 11.300 7.492 1.00 41.20 1177 THR A N 6
ATOM 9983 C CA . THR A 1 25 ? 1.135 12.367 8.451 1.00 73.24 1177 THR A CA 6
ATOM 9984 C C . THR A 1 25 ? 1.999 13.565 8.059 1.00 64.51 1177 THR A C 6
ATOM 9985 O O . THR A 1 25 ? 1.601 14.705 8.265 1.00 23.42 1177 THR A O 6
ATOM 9996 N N . THR A 1 26 ? 3.143 13.312 7.428 1.00 0.13 1178 THR A N 6
ATOM 9997 C CA . THR A 1 26 ? 4.065 14.395 7.097 1.00 11.25 1178 THR A CA 6
ATOM 9998 C C . THR A 1 26 ? 3.792 14.939 5.694 1.00 41.13 1178 THR A C 6
ATOM 9999 O O . THR A 1 26 ? 4.114 16.097 5.375 1.00 33.31 1178 THR A O 6
ATOM 10010 N N . ILE A 1 27 ? 3.208 14.115 4.862 1.00 54.20 1179 ILE A N 6
ATOM 10011 C CA . ILE A 1 27 ? 2.917 14.479 3.505 1.00 31.23 1179 ILE A CA 6
ATOM 10012 C C . ILE A 1 27 ? 1.449 14.857 3.415 1.00 30.43 1179 ILE A C 6
ATOM 10013 O O . ILE A 1 27 ? 0.572 14.093 3.828 1.00 32.35 1179 ILE A O 6
ATOM 10029 N N . SER A 1 28 ? 1.192 16.048 2.965 1.00 12.41 1180 SER A N 6
ATOM 10030 C CA . SER A 1 28 ? -0.146 16.537 2.837 1.00 20.11 1180 SER A CA 6
ATOM 10031 C C . SER A 1 28 ? -0.758 16.126 1.488 1.00 24.44 1180 SER A C 6
ATOM 10032 O O . SER A 1 28 ? -1.976 15.965 1.375 1.00 5.03 1180 SER A O 6
ATOM 10040 N N . ASP A 1 29 ? 0.080 15.921 0.485 1.00 10.00 1181 ASP A N 6
ATOM 10041 C CA . ASP A 1 29 ? -0.380 15.543 -0.849 1.00 52.20 1181 ASP A CA 6
ATOM 10042 C C . ASP A 1 29 ? 0.495 14.454 -1.392 1.00 64.21 1181 ASP A C 6
ATOM 10043 O O . ASP A 1 29 ? 1.676 14.674 -1.601 1.00 22.33 1181 ASP A O 6
ATOM 10052 N N . PRO A 1 30 ? -0.054 13.270 -1.639 1.00 24.05 1182 PRO A N 6
ATOM 10053 C CA . PRO A 1 30 ? 0.718 12.143 -2.152 1.00 1.33 1182 PRO A CA 6
ATOM 10054 C C . PRO A 1 30 ? 1.089 12.349 -3.620 1.00 3.14 1182 PRO A C 6
ATOM 10055 O O . PRO A 1 30 ? 0.279 12.864 -4.420 1.00 3.24 1182 PRO A O 6
ATOM 10066 N N . MET A 1 31 ? 2.296 11.996 -3.980 1.00 50.31 1183 MET A N 6
ATOM 10067 C CA . MET A 1 31 ? 2.713 12.120 -5.350 1.00 32.23 1183 MET A CA 6
ATOM 10068 C C . MET A 1 31 ? 2.511 10.787 -6.042 1.00 2.24 1183 MET A C 6
ATOM 10069 O O . MET A 1 31 ? 2.521 9.742 -5.376 1.00 14.02 1183 MET A O 6
ATOM 10083 N N . GLU A 1 32 ? 2.314 10.835 -7.356 1.00 3.34 1184 GLU A N 6
ATOM 10084 C CA . GLU A 1 32 ? 2.097 9.672 -8.209 1.00 1.44 1184 GLU A CA 6
ATOM 10085 C C . GLU A 1 32 ? 3.072 8.543 -7.896 1.00 63.32 1184 GLU A C 6
ATOM 10086 O O . GLU A 1 32 ? 2.644 7.417 -7.678 1.00 10.44 1184 GLU A O 6
ATOM 10098 N N . GLU A 1 33 ? 4.378 8.854 -7.869 1.00 63.13 1185 GLU A N 6
ATOM 10099 C CA . GLU A 1 33 ? 5.412 7.863 -7.552 1.00 45.51 1185 GLU A CA 6
ATOM 10100 C C . GLU A 1 33 ? 5.098 7.096 -6.261 1.00 72.13 1185 GLU A C 6
ATOM 10101 O O . GLU A 1 33 ? 5.162 5.877 -6.245 1.00 71.31 1185 GLU A O 6
ATOM 10113 N N . ASP A 1 34 ? 4.688 7.800 -5.205 1.00 40.12 1186 ASP A N 6
ATOM 10114 C CA . ASP A 1 34 ? 4.360 7.127 -3.930 1.00 21.03 1186 ASP A CA 6
ATOM 10115 C C . ASP A 1 34 ? 3.141 6.276 -4.052 1.00 21.11 1186 ASP A C 6
ATOM 10116 O O . ASP A 1 34 ? 3.086 5.176 -3.496 1.00 21.05 1186 ASP A O 6
ATOM 10125 N N . ILE A 1 35 ? 2.176 6.767 -4.802 1.00 32.44 1187 ILE A N 6
ATOM 10126 C CA . ILE A 1 35 ? 0.938 6.051 -5.027 1.00 62.33 1187 ILE A CA 6
ATOM 10127 C C . ILE A 1 35 ? 1.237 4.742 -5.759 1.00 42.12 1187 ILE A C 6
ATOM 10128 O O . ILE A 1 35 ? 0.771 3.682 -5.359 1.00 61.12 1187 ILE A O 6
ATOM 10144 N N . LEU A 1 36 ? 2.067 4.830 -6.781 1.00 34.12 1188 LEU A N 6
ATOM 10145 C CA . LEU A 1 36 ? 2.486 3.671 -7.555 1.00 12.11 1188 LEU A CA 6
ATOM 10146 C C . LEU A 1 36 ? 3.239 2.678 -6.666 1.00 13.21 1188 LEU A C 6
ATOM 10147 O O . LEU A 1 36 ? 3.057 1.477 -6.764 1.00 31.32 1188 LEU A O 6
ATOM 10163 N N . GLN A 1 37 ? 4.053 3.207 -5.791 1.00 11.24 1189 GLN A N 6
ATOM 10164 C CA . GLN A 1 37 ? 4.865 2.421 -4.874 1.00 33.51 1189 GLN A CA 6
ATOM 10165 C C . GLN A 1 37 ? 4.040 1.646 -3.858 1.00 2.33 1189 GLN A C 6
ATOM 10166 O O . GLN A 1 37 ? 4.325 0.467 -3.606 1.00 73.24 1189 GLN A O 6
ATOM 10180 N N . VAL A 1 38 ? 3.023 2.271 -3.282 1.00 33.34 1190 VAL A N 6
ATOM 10181 C CA . VAL A 1 38 ? 2.128 1.535 -2.380 1.00 24.32 1190 VAL A CA 6
ATOM 10182 C C . VAL A 1 38 ? 1.288 0.531 -3.150 1.00 41.02 1190 VAL A C 6
ATOM 10183 O O . VAL A 1 38 ? 0.977 -0.554 -2.649 1.00 32.25 1190 VAL A O 6
ATOM 10196 N N . VAL A 1 39 ? 0.954 0.892 -4.374 1.00 61.23 1191 VAL A N 6
ATOM 10197 C CA . VAL A 1 39 ? 0.288 0.003 -5.313 1.00 1.14 1191 VAL A CA 6
ATOM 10198 C C . VAL A 1 39 ? 1.131 -1.262 -5.531 1.00 71.43 1191 VAL A C 6
ATOM 10199 O O . VAL A 1 39 ? 0.648 -2.384 -5.317 1.00 2.12 1191 VAL A O 6
ATOM 10212 N N . LYS A 1 40 ? 2.398 -1.061 -5.888 1.00 72.02 1192 LYS A N 6
ATOM 10213 C CA . LYS A 1 40 ? 3.330 -2.158 -6.137 1.00 13.24 1192 LYS A CA 6
ATOM 10214 C C . LYS A 1 40 ? 3.472 -3.039 -4.921 1.00 52.44 1192 LYS A C 6
ATOM 10215 O O . LYS A 1 40 ? 3.482 -4.262 -5.040 1.00 72.41 1192 LYS A O 6
ATOM 10234 N N . TYR A 1 41 ? 3.481 -2.418 -3.759 1.00 12.03 1193 TYR A N 6
ATOM 10235 C CA . TYR A 1 41 ? 3.606 -3.129 -2.516 1.00 42.32 1193 TYR A CA 6
ATOM 10236 C C . TYR A 1 41 ? 2.408 -4.051 -2.331 1.00 55.10 1193 TYR A C 6
ATOM 10237 O O . TYR A 1 41 ? 2.572 -5.246 -2.185 1.00 61.01 1193 TYR A O 6
ATOM 10255 N N . CYS A 1 42 ? 1.210 -3.495 -2.433 1.00 72.22 1194 CYS A N 6
ATOM 10256 C CA . CYS A 1 42 ? -0.017 -4.254 -2.240 1.00 70.43 1194 CYS A CA 6
ATOM 10257 C C . CYS A 1 42 ? -0.116 -5.417 -3.232 1.00 1.13 1194 CYS A C 6
ATOM 10258 O O . CYS A 1 42 ? -0.466 -6.535 -2.857 1.00 64.24 1194 CYS A O 6
ATOM 10266 N N . THR A 1 43 ? 0.238 -5.163 -4.481 1.00 33.30 1195 THR A N 6
ATOM 10267 C CA . THR A 1 43 ? 0.183 -6.189 -5.501 1.00 31.14 1195 THR A CA 6
ATOM 10268 C C . THR A 1 43 ? 1.193 -7.319 -5.228 1.00 51.31 1195 THR A C 6
ATOM 10269 O O . THR A 1 43 ? 0.912 -8.496 -5.468 1.00 42.54 1195 THR A O 6
ATOM 10280 N N . ASP A 1 44 ? 2.328 -6.945 -4.663 1.00 43.34 1196 ASP A N 6
ATOM 10281 C CA . ASP A 1 44 ? 3.405 -7.889 -4.381 1.00 25.12 1196 ASP A CA 6
ATOM 10282 C C . ASP A 1 44 ? 3.009 -8.807 -3.229 1.00 54.34 1196 ASP A C 6
ATOM 10283 O O . ASP A 1 44 ? 3.330 -9.990 -3.230 1.00 13.43 1196 ASP A O 6
ATOM 10292 N N . LEU A 1 45 ? 2.241 -8.260 -2.268 1.00 34.55 1197 LEU A N 6
ATOM 10293 C CA . LEU A 1 45 ? 1.687 -9.067 -1.172 1.00 33.01 1197 LEU A CA 6
ATOM 10294 C C . LEU A 1 45 ? 0.767 -10.135 -1.726 1.00 33.12 1197 LEU A C 6
ATOM 10295 O O . LEU A 1 45 ? 0.792 -11.281 -1.287 1.00 23.42 1197 LEU A O 6
ATOM 10311 N N . ILE A 1 46 ? -0.030 -9.739 -2.705 1.00 12.05 1198 ILE A N 6
ATOM 10312 C CA . ILE A 1 46 ? -0.980 -10.621 -3.356 1.00 74.25 1198 ILE A CA 6
ATOM 10313 C C . ILE A 1 46 ? -0.255 -11.772 -4.022 1.00 1.42 1198 ILE A C 6
ATOM 10314 O O . ILE A 1 46 ? -0.497 -12.937 -3.708 1.00 14.55 1198 ILE A O 6
ATOM 10330 N N . GLU A 1 47 ? 0.656 -11.424 -4.900 1.00 53.53 1199 GLU A N 6
ATOM 10331 C CA . GLU A 1 47 ? 1.377 -12.386 -5.702 1.00 35.32 1199 GLU A CA 6
ATOM 10332 C C . GLU A 1 47 ? 2.269 -13.300 -4.861 1.00 23.00 1199 GLU A C 6
ATOM 10333 O O . GLU A 1 47 ? 2.404 -14.497 -5.166 1.00 31.14 1199 GLU A O 6
ATOM 10345 N N . GLU A 1 48 ? 2.843 -12.764 -3.787 1.00 11.44 1200 GLU A N 6
ATOM 10346 C CA . GLU A 1 48 ? 3.648 -13.576 -2.880 1.00 45.21 1200 GLU A CA 6
ATOM 10347 C C . GLU A 1 48 ? 2.806 -14.260 -1.819 1.00 23.03 1200 GLU A C 6
ATOM 10348 O O . GLU A 1 48 ? 3.331 -14.826 -0.859 1.00 30.12 1200 GLU A O 6
ATOM 10360 N N . LYS A 1 49 ? 1.490 -14.205 -2.016 1.00 53.54 1201 LYS A N 6
ATOM 10361 C CA . LYS A 1 49 ? 0.506 -14.964 -1.244 1.00 2.45 1201 LYS A CA 6
ATOM 10362 C C . LYS A 1 49 ? 0.397 -14.538 0.213 1.00 61.01 1201 LYS A C 6
ATOM 10363 O O . LYS A 1 49 ? -0.221 -15.247 1.026 1.00 51.14 1201 LYS A O 6
ATOM 10382 N N . ASP A 1 50 ? 0.918 -13.383 0.553 1.00 53.51 1202 ASP A N 6
ATOM 10383 C CA . ASP A 1 50 ? 0.809 -12.933 1.916 1.00 10.42 1202 ASP A CA 6
ATOM 10384 C C . ASP A 1 50 ? -0.369 -11.999 2.012 1.00 62.23 1202 ASP A C 6
ATOM 10385 O O . ASP A 1 50 ? -0.240 -10.765 1.963 1.00 3.33 1202 ASP A O 6
ATOM 10394 N N . LEU A 1 51 ? -1.525 -12.590 2.080 1.00 21.31 1203 LEU A N 6
ATOM 10395 C CA . LEU A 1 51 ? -2.745 -11.845 2.137 1.00 2.13 1203 LEU A CA 6
ATOM 10396 C C . LEU A 1 51 ? -3.035 -11.402 3.541 1.00 41.22 1203 LEU A C 6
ATOM 10397 O O . LEU A 1 51 ? -3.913 -10.577 3.765 1.00 74.22 1203 LEU A O 6
ATOM 10413 N N . GLU A 1 52 ? -2.305 -11.949 4.487 1.00 13.33 1204 GLU A N 6
ATOM 10414 C CA . GLU A 1 52 ? -2.489 -11.608 5.872 1.00 2.43 1204 GLU A CA 6
ATOM 10415 C C . GLU A 1 52 ? -1.912 -10.239 6.109 1.00 10.31 1204 GLU A C 6
ATOM 10416 O O . GLU A 1 52 ? -2.562 -9.377 6.721 1.00 21.31 1204 GLU A O 6
ATOM 10428 N N . LYS A 1 53 ? -0.710 -10.015 5.579 1.00 52.32 1205 LYS A N 6
ATOM 10429 C CA . LYS A 1 53 ? -0.082 -8.733 5.703 1.00 1.34 1205 LYS A CA 6
ATOM 10430 C C . LYS A 1 53 ? -0.829 -7.742 4.838 1.00 2.32 1205 LYS A C 6
ATOM 10431 O O . LYS A 1 53 ? -1.061 -6.633 5.261 1.00 60.51 1205 LYS A O 6
ATOM 10450 N N . LEU A 1 54 ? -1.244 -8.175 3.635 1.00 54.52 1206 LEU A N 6
ATOM 10451 C CA . LEU A 1 54 ? -2.029 -7.327 2.719 1.00 73.42 1206 LEU A CA 6
ATOM 10452 C C . LEU A 1 54 ? -3.253 -6.767 3.429 1.00 10.33 1206 LEU A C 6
ATOM 10453 O O . LEU A 1 54 ? -3.433 -5.553 3.502 1.00 53.11 1206 LEU A O 6
ATOM 10469 N N . ASP A 1 55 ? -4.063 -7.674 3.966 1.00 24.30 1207 ASP A N 6
ATOM 10470 C CA . ASP A 1 55 ? -5.285 -7.346 4.725 1.00 13.44 1207 ASP A CA 6
ATOM 10471 C C . ASP A 1 55 ? -4.990 -6.319 5.831 1.00 52.00 1207 ASP A C 6
ATOM 10472 O O . ASP A 1 55 ? -5.723 -5.337 5.997 1.00 53.33 1207 ASP A O 6
ATOM 10481 N N . LEU A 1 56 ? -3.879 -6.516 6.524 1.00 41.42 1208 LEU A N 6
ATOM 10482 C CA . LEU A 1 56 ? -3.480 -5.629 7.607 1.00 53.31 1208 LEU A CA 6
ATOM 10483 C C . LEU A 1 56 ? -3.053 -4.261 7.080 1.00 23.44 1208 LEU A C 6
ATOM 10484 O O . LEU A 1 56 ? -3.451 -3.232 7.629 1.00 52.32 1208 LEU A O 6
ATOM 10500 N N . VAL A 1 57 ? -2.278 -4.261 6.004 1.00 12.53 1209 VAL A N 6
ATOM 10501 C CA . VAL A 1 57 ? -1.771 -3.034 5.381 1.00 70.43 1209 VAL A CA 6
ATOM 10502 C C . VAL A 1 57 ? -2.917 -2.187 4.860 1.00 21.43 1209 VAL A C 6
ATOM 10503 O O . VAL A 1 57 ? -2.980 -0.991 5.131 1.00 24.10 1209 VAL A O 6
ATOM 10516 N N . ILE A 1 58 ? -3.829 -2.831 4.143 1.00 72.23 1210 ILE A N 6
ATOM 10517 C CA . ILE A 1 58 ? -4.975 -2.163 3.536 1.00 15.52 1210 ILE A CA 6
ATOM 10518 C C . ILE A 1 58 ? -5.784 -1.411 4.589 1.00 42.11 1210 ILE A C 6
ATOM 10519 O O . ILE A 1 58 ? -6.034 -0.206 4.469 1.00 41.11 1210 ILE A O 6
ATOM 10535 N N . LYS A 1 59 ? -6.129 -2.110 5.639 1.00 62.42 1211 LYS A N 6
ATOM 10536 C CA . LYS A 1 59 ? -6.919 -1.549 6.711 1.00 32.42 1211 LYS A CA 6
ATOM 10537 C C . LYS A 1 59 ? -6.135 -0.507 7.503 1.00 61.12 1211 LYS A C 6
ATOM 10538 O O . LYS A 1 59 ? -6.702 0.480 7.971 1.00 41.20 1211 LYS A O 6
ATOM 10557 N N . TYR A 1 60 ? -4.829 -0.692 7.601 1.00 21.11 1212 TYR A N 6
ATOM 10558 C CA . TYR A 1 60 ? -3.994 0.244 8.322 1.00 63.42 1212 TYR A CA 6
ATOM 10559 C C . TYR A 1 60 ? -3.874 1.546 7.539 1.00 55.45 1212 TYR A C 6
ATOM 10560 O O . TYR A 1 60 ? -3.987 2.633 8.112 1.00 51.23 1212 TYR A O 6
ATOM 10578 N N . MET A 1 61 ? -3.673 1.427 6.224 1.00 10.15 1213 MET A N 6
ATOM 10579 C CA . MET A 1 61 ? -3.586 2.596 5.351 1.00 2.31 1213 MET A CA 6
ATOM 10580 C C . MET A 1 61 ? -4.881 3.347 5.369 1.00 3.43 1213 MET A C 6
ATOM 10581 O O . MET A 1 61 ? -4.881 4.561 5.343 1.00 30.43 1213 MET A O 6
ATOM 10595 N N . LYS A 1 62 ? -5.980 2.607 5.455 1.00 23.20 1214 LYS A N 6
ATOM 10596 C CA . LYS A 1 62 ? -7.307 3.195 5.529 1.00 12.51 1214 LYS A CA 6
ATOM 10597 C C . LYS A 1 62 ? -7.385 4.142 6.715 1.00 12.12 1214 LYS A C 6
ATOM 10598 O O . LYS A 1 62 ? -7.688 5.324 6.554 1.00 52.20 1214 LYS A O 6
ATOM 10617 N N . ARG A 1 63 ? -7.063 3.607 7.897 1.00 70.43 1215 ARG A N 6
ATOM 10618 C CA . ARG A 1 63 ? -7.057 4.360 9.166 1.00 61.51 1215 ARG A CA 6
ATOM 10619 C C . ARG A 1 63 ? -6.273 5.654 9.031 1.00 42.31 1215 ARG A C 6
ATOM 10620 O O . ARG A 1 63 ? -6.654 6.683 9.564 1.00 11.50 1215 ARG A O 6
ATOM 10641 N N . LEU A 1 64 ? -5.185 5.585 8.319 1.00 60.44 1216 LEU A N 6
ATOM 10642 C CA . LEU A 1 64 ? -4.322 6.714 8.113 1.00 52.23 1216 LEU A CA 6
ATOM 10643 C C . LEU A 1 64 ? -4.906 7.689 7.088 1.00 34.14 1216 LEU A C 6
ATOM 10644 O O . LEU A 1 64 ? -5.048 8.883 7.366 1.00 31.42 1216 LEU A O 6
ATOM 10660 N N . MET A 1 65 ? -5.253 7.167 5.921 1.00 11.41 1217 MET A N 6
ATOM 10661 C CA . MET A 1 65 ? -5.759 7.965 4.798 1.00 53.14 1217 MET A CA 6
ATOM 10662 C C . MET A 1 65 ? -7.053 8.681 5.120 1.00 20.21 1217 MET A C 6
ATOM 10663 O O . MET A 1 65 ? -7.264 9.808 4.661 1.00 10.24 1217 MET A O 6
ATOM 10677 N N . GLN A 1 66 ? -7.905 8.072 5.949 1.00 72.24 1218 GLN A N 6
ATOM 10678 C CA . GLN A 1 66 ? -9.165 8.710 6.329 1.00 42.32 1218 GLN A CA 6
ATOM 10679 C C . GLN A 1 66 ? -8.879 9.982 7.127 1.00 21.52 1218 GLN A C 6
ATOM 10680 O O . GLN A 1 66 ? -9.568 10.989 6.982 1.00 3.01 1218 GLN A O 6
ATOM 10694 N N . GLN A 1 67 ? -7.805 9.947 7.907 1.00 74.44 1219 GLN A N 6
ATOM 10695 C CA . GLN A 1 67 ? -7.420 11.069 8.759 1.00 74.43 1219 GLN A CA 6
ATOM 10696 C C . GLN A 1 67 ? -6.931 12.245 7.937 1.00 53.43 1219 GLN A C 6
ATOM 10697 O O . GLN A 1 67 ? -7.005 13.391 8.375 1.00 22.42 1219 GLN A O 6
ATOM 10711 N N . SER A 1 68 ? -6.457 11.974 6.740 1.00 73.22 1220 SER A N 6
ATOM 10712 C CA . SER A 1 68 ? -5.982 13.027 5.887 1.00 52.32 1220 SER A CA 6
ATOM 10713 C C . SER A 1 68 ? -7.117 13.739 5.179 1.00 34.10 1220 SER A C 6
ATOM 10714 O O . SER A 1 68 ? -6.907 14.797 4.613 1.00 14.54 1220 SER A O 6
ATOM 10722 N N . VAL A 1 69 ? -8.317 13.148 5.283 1.00 2.42 1221 VAL A N 6
ATOM 10723 C CA . VAL A 1 69 ? -9.661 13.640 4.776 1.00 15.32 1221 VAL A CA 6
ATOM 10724 C C . VAL A 1 69 ? -9.771 14.156 3.316 1.00 51.31 1221 VAL A C 6
ATOM 10725 O O . VAL A 1 69 ? -10.827 14.021 2.688 1.00 63.30 1221 VAL A O 6
ATOM 10738 N N . GLU A 1 70 ? -8.722 14.679 2.799 1.00 1.22 1222 GLU A N 6
ATOM 10739 C CA . GLU A 1 70 ? -8.700 15.280 1.504 1.00 63.31 1222 GLU A CA 6
ATOM 10740 C C . GLU A 1 70 ? -9.014 14.261 0.414 1.00 52.10 1222 GLU A C 6
ATOM 10741 O O . GLU A 1 70 ? -8.739 13.036 0.566 1.00 55.33 1222 GLU A O 6
ATOM 10753 N N . SER A 1 71 ? -9.549 14.756 -0.668 1.00 51.41 1223 SER A N 6
ATOM 10754 C CA . SER A 1 71 ? -10.009 13.950 -1.759 1.00 32.12 1223 SER A CA 6
ATOM 10755 C C . SER A 1 71 ? -8.900 13.068 -2.331 1.00 74.21 1223 SER A C 6
ATOM 10756 O O . SER A 1 71 ? -9.086 11.871 -2.472 1.00 62.13 1223 SER A O 6
ATOM 10764 N N . VAL A 1 72 ? -7.733 13.651 -2.585 1.00 32.02 1224 VAL A N 6
ATOM 10765 C CA . VAL A 1 72 ? -6.604 12.905 -3.149 1.00 5.11 1224 VAL A CA 6
ATOM 10766 C C . VAL A 1 72 ? -6.199 11.686 -2.306 1.00 51.23 1224 VAL A C 6
ATOM 10767 O O . VAL A 1 72 ? -5.792 10.681 -2.849 1.00 50.01 1224 VAL A O 6
ATOM 10780 N N . TRP A 1 73 ? -6.364 11.766 -0.990 1.00 63.04 1225 TRP A N 6
ATOM 10781 C CA . TRP A 1 73 ? -6.024 10.640 -0.125 1.00 23.33 1225 TRP A CA 6
ATOM 10782 C C . TRP A 1 73 ? -7.089 9.567 -0.173 1.00 64.30 1225 TRP A C 6
ATOM 10783 O O . TRP A 1 73 ? -6.790 8.374 -0.138 1.00 14.41 1225 TRP A O 6
ATOM 10804 N N . ASN A 1 74 ? -8.319 9.991 -0.317 1.00 54.01 1226 ASN A N 6
ATOM 10805 C CA . ASN A 1 74 ? -9.415 9.054 -0.364 1.00 51.22 1226 ASN A CA 6
ATOM 10806 C C . ASN A 1 74 ? -9.450 8.354 -1.712 1.00 2.02 1226 ASN A C 6
ATOM 10807 O O . ASN A 1 74 ? -9.702 7.136 -1.806 1.00 12.33 1226 ASN A O 6
ATOM 10818 N N . MET A 1 75 ? -9.159 9.138 -2.756 1.00 74.12 1227 MET A N 6
ATOM 10819 C CA . MET A 1 75 ? -9.018 8.651 -4.135 1.00 31.44 1227 MET A CA 6
ATOM 10820 C C . MET A 1 75 ? -7.901 7.676 -4.234 1.00 30.24 1227 MET A C 6
ATOM 10821 O O . MET A 1 75 ? -8.011 6.652 -4.909 1.00 63.14 1227 MET A O 6
ATOM 10835 N N . ALA A 1 76 ? -6.825 8.018 -3.578 1.00 51.13 1228 ALA A N 6
ATOM 10836 C CA . ALA A 1 76 ? -5.623 7.190 -3.549 1.00 20.31 1228 ALA A CA 6
ATOM 10837 C C . ALA A 1 76 ? -5.942 5.827 -2.987 1.00 12.42 1228 ALA A C 6
ATOM 10838 O O . ALA A 1 76 ? -5.663 4.817 -3.623 1.00 53.13 1228 ALA A O 6
ATOM 10845 N N . PHE A 1 77 ? -6.560 5.800 -1.803 1.00 30.12 1229 PHE A N 6
ATOM 10846 C CA . PHE A 1 77 ? -6.965 4.553 -1.166 1.00 31.04 1229 PHE A CA 6
ATOM 10847 C C . PHE A 1 77 ? -7.830 3.727 -2.112 1.00 62.40 1229 PHE A C 6
ATOM 10848 O O . PHE A 1 77 ? -7.575 2.539 -2.318 1.00 51.02 1229 PHE A O 6
ATOM 10865 N N . ASP A 1 78 ? -8.816 4.382 -2.717 1.00 34.43 1230 ASP A N 6
ATOM 10866 C CA . ASP A 1 78 ? -9.709 3.746 -3.693 1.00 35.42 1230 ASP A CA 6
ATOM 10867 C C . ASP A 1 78 ? -8.921 3.140 -4.855 1.00 34.02 1230 ASP A C 6
ATOM 10868 O O . ASP A 1 78 ? -9.160 1.992 -5.255 1.00 11.55 1230 ASP A O 6
ATOM 10877 N N . PHE A 1 79 ? -7.997 3.917 -5.400 1.00 71.13 1231 PHE A N 6
ATOM 10878 C CA . PHE A 1 79 ? -7.126 3.456 -6.467 1.00 60.12 1231 PHE A CA 6
ATOM 10879 C C . PHE A 1 79 ? -6.342 2.229 -6.043 1.00 32.40 1231 PHE A C 6
ATOM 10880 O O . PHE A 1 79 ? -6.343 1.230 -6.755 1.00 55.54 1231 PHE A O 6
ATOM 10897 N N . ILE A 1 80 ? -5.704 2.283 -4.879 1.00 3.23 1232 ILE A N 6
ATOM 10898 C CA . ILE A 1 80 ? -4.954 1.139 -4.376 1.00 44.21 1232 ILE A CA 6
ATOM 10899 C C . ILE A 1 80 ? -5.847 -0.092 -4.268 1.00 31.02 1232 ILE A C 6
ATOM 10900 O O . ILE A 1 80 ? -5.477 -1.166 -4.760 1.00 50.41 1232 ILE A O 6
ATOM 10916 N N . LEU A 1 81 ? -7.027 0.088 -3.677 1.00 15.32 1233 LEU A N 6
ATOM 10917 C CA . LEU A 1 81 ? -8.015 -0.987 -3.546 1.00 41.51 1233 LEU A CA 6
ATOM 10918 C C . LEU A 1 81 ? -8.290 -1.643 -4.878 1.00 70.24 1233 LEU A C 6
ATOM 10919 O O . LEU A 1 81 ? -8.284 -2.869 -4.977 1.00 5.52 1233 LEU A O 6
ATOM 10935 N N . ASP A 1 82 ? -8.528 -0.819 -5.893 1.00 62.22 1234 ASP A N 6
ATOM 10936 C CA . ASP A 1 82 ? -8.796 -1.282 -7.257 1.00 63.22 1234 ASP A CA 6
ATOM 10937 C C . ASP A 1 82 ? -7.713 -2.196 -7.764 1.00 14.45 1234 ASP A C 6
ATOM 10938 O O . ASP A 1 82 ? -8.002 -3.294 -8.222 1.00 72.43 1234 ASP A O 6
ATOM 10947 N N . ASN A 1 83 ? -6.467 -1.738 -7.663 1.00 43.15 1235 ASN A N 6
ATOM 10948 C CA . ASN A 1 83 ? -5.303 -2.541 -8.095 1.00 71.11 1235 ASN A CA 6
ATOM 10949 C C . ASN A 1 83 ? -5.311 -3.874 -7.414 1.00 32.42 1235 ASN A C 6
ATOM 10950 O O . ASN A 1 83 ? -5.116 -4.909 -8.050 1.00 32.51 1235 ASN A O 6
ATOM 10961 N N . VAL A 1 84 ? -5.551 -3.847 -6.113 1.00 34.32 1236 VAL A N 6
ATOM 10962 C CA . VAL A 1 84 ? -5.646 -5.041 -5.311 1.00 62.55 1236 VAL A CA 6
ATOM 10963 C C . VAL A 1 84 ? -6.745 -5.967 -5.850 1.00 63.54 1236 VAL A C 6
ATOM 10964 O O . VAL A 1 84 ? -6.502 -7.142 -6.051 1.00 0.45 1236 VAL A O 6
ATOM 10977 N N . GLN A 1 85 ? -7.925 -5.405 -6.122 1.00 32.32 1237 GLN A N 6
ATOM 10978 C CA . GLN A 1 85 ? -9.062 -6.165 -6.658 1.00 73.01 1237 GLN A CA 6
ATOM 10979 C C . GLN A 1 85 ? -8.665 -6.867 -7.965 1.00 40.31 1237 GLN A C 6
ATOM 10980 O O . GLN A 1 85 ? -8.788 -8.089 -8.092 1.00 55.23 1237 GLN A O 6
ATOM 10994 N N . VAL A 1 86 ? -8.189 -6.070 -8.918 1.00 45.32 1238 VAL A N 6
ATOM 10995 C CA . VAL A 1 86 ? -7.761 -6.542 -10.238 1.00 74.14 1238 VAL A CA 6
ATOM 10996 C C . VAL A 1 86 ? -6.719 -7.655 -10.127 1.00 63.45 1238 VAL A C 6
ATOM 10997 O O . VAL A 1 86 ? -6.910 -8.754 -10.668 1.00 33.55 1238 VAL A O 6
ATOM 11010 N N . VAL A 1 87 ? -5.643 -7.376 -9.425 1.00 43.21 1239 VAL A N 6
ATOM 11011 C CA . VAL A 1 87 ? -4.564 -8.343 -9.259 1.00 23.11 1239 VAL A CA 6
ATOM 11012 C C . VAL A 1 87 ? -5.033 -9.615 -8.532 1.00 11.04 1239 VAL A C 6
ATOM 11013 O O . VAL A 1 87 ? -4.675 -10.713 -8.941 1.00 62.50 1239 VAL A O 6
ATOM 11026 N N . LEU A 1 88 ? -5.865 -9.469 -7.495 1.00 22.52 1240 LEU A N 6
ATOM 11027 C CA . LEU A 1 88 ? -6.454 -10.629 -6.787 1.00 53.44 1240 LEU A CA 6
ATOM 11028 C C . LEU A 1 88 ? -7.278 -11.487 -7.727 1.00 1.02 1240 LEU A C 6
ATOM 11029 O O . LEU A 1 88 ? -7.248 -12.716 -7.656 1.00 70.41 1240 LEU A O 6
ATOM 11045 N N . GLN A 1 89 ? -8.008 -10.840 -8.597 1.00 55.33 1241 GLN A N 6
ATOM 11046 C CA . GLN A 1 89 ? -8.822 -11.514 -9.576 1.00 73.54 1241 GLN A CA 6
ATOM 11047 C C . GLN A 1 89 ? -7.958 -12.250 -10.588 1.00 22.21 1241 GLN A C 6
ATOM 11048 O O . GLN A 1 89 ? -8.224 -13.400 -10.913 1.00 63.42 1241 GLN A O 6
ATOM 11062 N N . GLN A 1 90 ? -6.936 -11.586 -11.080 1.00 21.13 1242 GLN A N 6
ATOM 11063 C CA . GLN A 1 90 ? -5.982 -12.213 -11.990 1.00 74.25 1242 GLN A CA 6
ATOM 11064 C C . GLN A 1 90 ? -5.315 -13.433 -11.355 1.00 2.02 1242 GLN A C 6
ATOM 11065 O O . GLN A 1 90 ? -5.192 -14.484 -11.981 1.00 62.13 1242 GLN A O 6
ATOM 11079 N N . THR A 1 91 ? -4.933 -13.306 -10.113 1.00 23.53 1243 THR A N 6
ATOM 11080 C CA . THR A 1 91 ? -4.199 -14.342 -9.440 1.00 33.11 1243 THR A CA 6
ATOM 11081 C C . THR A 1 91 ? -5.075 -15.487 -8.929 1.00 40.42 1243 THR A C 6
ATOM 11082 O O . THR A 1 91 ? -4.886 -16.648 -9.321 1.00 35.44 1243 THR A O 6
ATOM 11093 N N . TYR A 1 92 ? -5.997 -15.171 -8.043 1.00 62.42 1244 TYR A N 6
ATOM 11094 C CA . TYR A 1 92 ? -6.808 -16.185 -7.390 1.00 34.22 1244 TYR A CA 6
ATOM 11095 C C . TYR A 1 92 ? -8.239 -16.163 -7.866 1.00 2.44 1244 TYR A C 6
ATOM 11096 O O . TYR A 1 92 ? -8.963 -17.140 -7.681 1.00 21.01 1244 TYR A O 6
ATOM 11114 N N . GLY A 1 93 ? -8.643 -15.093 -8.533 1.00 5.35 1245 GLY A N 6
ATOM 11115 C CA . GLY A 1 93 ? -10.045 -14.955 -8.899 1.00 50.12 1245 GLY A CA 6
ATOM 11116 C C . GLY A 1 93 ? -10.918 -14.801 -7.676 1.00 21.20 1245 GLY A C 6
ATOM 11117 O O . GLY A 1 93 ? -12.053 -15.272 -7.637 1.00 64.21 1245 GLY A O 6
ATOM 11121 N N . SER A 1 94 ? -10.364 -14.180 -6.674 1.00 0.23 1246 SER A N 6
ATOM 11122 C CA . SER A 1 94 ? -11.028 -13.956 -5.421 1.00 73.12 1246 SER A CA 6
ATOM 11123 C C . SER A 1 94 ? -10.542 -12.632 -4.875 1.00 72.50 1246 SER A C 6
ATOM 11124 O O . SER A 1 94 ? -9.337 -12.429 -4.731 1.00 62.03 1246 SER A O 6
ATOM 11132 N N . THR A 1 95 ? -11.452 -11.735 -4.618 1.00 74.44 1247 THR A N 6
ATOM 11133 C CA . THR A 1 95 ? -11.095 -10.429 -4.151 1.00 20.04 1247 THR A CA 6
ATOM 11134 C C . THR A 1 95 ? -11.263 -10.306 -2.644 1.00 74.45 1247 THR A C 6
ATOM 11135 O O . THR A 1 95 ? -11.842 -11.181 -1.993 1.00 33.50 1247 THR A O 6
ATOM 11146 N N . LEU A 1 96 ? -10.726 -9.243 -2.092 1.00 54.23 1248 LEU A N 6
ATOM 11147 C CA . LEU A 1 96 ? -10.876 -8.954 -0.699 1.00 34.34 1248 LEU A CA 6
ATOM 11148 C C . LEU A 1 96 ? -11.834 -7.839 -0.544 1.00 51.42 1248 LEU A C 6
ATOM 11149 O O . LEU A 1 96 ? -11.769 -6.840 -1.291 1.00 44.21 1248 LEU A O 6
ATOM 11165 N N . LYS A 1 97 ? -12.712 -8.000 0.386 1.00 60.54 1249 LYS A N 6
ATOM 11166 C CA . LYS A 1 97 ? -13.751 -7.049 0.619 1.00 40.31 1249 LYS A CA 6
ATOM 11167 C C . LYS A 1 97 ? -13.259 -5.976 1.557 1.00 73.22 1249 LYS A C 6
ATOM 11168 O O . LYS A 1 97 ? -13.059 -6.208 2.765 1.00 13.31 1249 LYS A O 6
ATOM 11187 N N . VAL A 1 98 ? -13.029 -4.822 1.011 1.00 53.10 1250 VAL A N 6
ATOM 11188 C CA . VAL A 1 98 ? -12.605 -3.709 1.790 1.00 63.43 1250 VAL A CA 6
ATOM 11189 C C . VAL A 1 98 ? -13.756 -2.740 1.924 1.00 71.10 1250 VAL A C 6
ATOM 11190 O O . VAL A 1 98 ? -14.075 -1.986 1.000 1.00 62.00 1250 VAL A O 6
ATOM 11203 N N . THR A 1 99 ? -14.435 -2.821 3.018 1.00 13.32 1251 THR A N 6
ATOM 11204 C CA . THR A 1 99 ? -15.536 -1.970 3.296 1.00 71.14 1251 THR A CA 6
ATOM 11205 C C . THR A 1 99 ? -15.534 -1.695 4.799 1.00 5.30 1251 THR A C 6
ATOM 11206 O O . THR A 1 99 ? -16.171 -2.438 5.554 1.00 0.00 1251 THR A O 6
ATOM 11218 N N . GLY B 2 1 ? 14.347 19.775 -2.168 1.00 13.00 561 GLY B N 6
ATOM 11219 C CA . GLY B 2 1 ? 14.928 19.165 -0.975 1.00 45.03 561 GLY B CA 6
ATOM 11220 C C . GLY B 2 1 ? 16.176 18.416 -1.332 1.00 23.21 561 GLY B C 6
ATOM 11221 O O . GLY B 2 1 ? 16.764 18.671 -2.381 1.00 62.04 561 GLY B O 6
ATOM 11227 N N . SER B 2 2 ? 16.578 17.489 -0.495 1.00 75.32 562 SER B N 6
ATOM 11228 C CA . SER B 2 2 ? 17.757 16.683 -0.748 1.00 10.14 562 SER B CA 6
ATOM 11229 C C . SER B 2 2 ? 17.350 15.387 -1.469 1.00 52.44 562 SER B C 6
ATOM 11230 O O . SER B 2 2 ? 18.181 14.599 -1.906 1.00 45.14 562 SER B O 6
ATOM 11238 N N . HIS B 2 3 ? 16.063 15.177 -1.551 1.00 21.11 563 HIS B N 6
ATOM 11239 C CA . HIS B 2 3 ? 15.479 14.049 -2.239 1.00 25.21 563 HIS B CA 6
ATOM 11240 C C . HIS B 2 3 ? 14.252 14.513 -2.988 1.00 61.52 563 HIS B C 6
ATOM 11241 O O . HIS B 2 3 ? 13.961 15.721 -3.018 1.00 44.43 563 HIS B O 6
ATOM 11255 N N . LYS B 2 4 ? 13.540 13.579 -3.579 1.00 60.55 564 LYS B N 6
ATOM 11256 C CA . LYS B 2 4 ? 12.315 13.859 -4.317 1.00 22.33 564 LYS B CA 6
ATOM 11257 C C . LYS B 2 4 ? 11.169 14.257 -3.385 1.00 24.54 564 LYS B C 6
ATOM 11258 O O . LYS B 2 4 ? 11.340 14.413 -2.165 1.00 34.33 564 LYS B O 6
ATOM 11277 N N . LYS B 2 5 ? 9.987 14.385 -3.972 1.00 4.22 565 LYS B N 6
ATOM 11278 C CA . LYS B 2 5 ? 8.769 14.641 -3.206 1.00 22.03 565 LYS B CA 6
ATOM 11279 C C . LYS B 2 5 ? 8.151 13.324 -2.819 1.00 60.11 565 LYS B C 6
ATOM 11280 O O . LYS B 2 5 ? 7.242 13.258 -1.989 1.00 41.11 565 LYS B O 6
ATOM 11299 N N . SER B 2 6 ? 8.684 12.304 -3.398 1.00 44.35 566 SER B N 6
ATOM 11300 C CA . SER B 2 6 ? 8.206 10.975 -3.243 1.00 25.40 566 SER B CA 6
ATOM 11301 C C . SER B 2 6 ? 8.864 10.327 -2.029 1.00 55.01 566 SER B C 6
ATOM 11302 O O . SER B 2 6 ? 10.080 10.086 -1.993 1.00 62.14 566 SER B O 6
ATOM 11310 N N . PHE B 2 7 ? 8.042 10.056 -1.071 1.00 72.34 567 PHE B N 6
ATOM 11311 C CA . PHE B 2 7 ? 8.407 9.593 0.238 1.00 5.32 567 PHE B CA 6
ATOM 11312 C C . PHE B 2 7 ? 9.073 8.212 0.217 1.00 52.24 567 PHE B C 6
ATOM 11313 O O . PHE B 2 7 ? 10.152 8.035 0.777 1.00 41.43 567 PHE B O 6
ATOM 11330 N N . PHE B 2 8 ? 8.460 7.246 -0.444 1.00 41.25 568 PHE B N 6
ATOM 11331 C CA . PHE B 2 8 ? 8.993 5.878 -0.428 1.00 34.01 568 PHE B CA 6
ATOM 11332 C C . PHE B 2 8 ? 10.166 5.760 -1.368 1.00 51.25 568 PHE B C 6
ATOM 11333 O O . PHE B 2 8 ? 10.991 4.850 -1.259 1.00 43.24 568 PHE B O 6
ATOM 11350 N N . ASP B 2 9 ? 10.240 6.708 -2.268 1.00 41.21 569 ASP B N 6
ATOM 11351 C CA . ASP B 2 9 ? 11.353 6.783 -3.202 1.00 5.20 569 ASP B CA 6
ATOM 11352 C C . ASP B 2 9 ? 12.553 7.241 -2.410 1.00 64.51 569 ASP B C 6
ATOM 11353 O O . ASP B 2 9 ? 13.647 6.680 -2.501 1.00 14.23 569 ASP B O 6
ATOM 11362 N N . LYS B 2 10 ? 12.299 8.230 -1.584 1.00 40.45 570 LYS B N 6
ATOM 11363 C CA . LYS B 2 10 ? 13.257 8.800 -0.667 1.00 71.54 570 LYS B CA 6
ATOM 11364 C C . LYS B 2 10 ? 13.729 7.732 0.312 1.00 62.00 570 LYS B C 6
ATOM 11365 O O . LYS B 2 10 ? 14.926 7.525 0.482 1.00 43.05 570 LYS B O 6
ATOM 11384 N N . LYS B 2 11 ? 12.773 7.034 0.920 1.00 51.23 571 LYS B N 6
ATOM 11385 C CA . LYS B 2 11 ? 13.069 5.955 1.858 1.00 21.14 571 LYS B CA 6
ATOM 11386 C C . LYS B 2 11 ? 13.932 4.876 1.228 1.00 55.14 571 LYS B C 6
ATOM 11387 O O . LYS B 2 11 ? 14.867 4.403 1.846 1.00 53.12 571 LYS B O 6
ATOM 11406 N N . ARG B 2 12 ? 13.640 4.511 -0.014 1.00 22.12 572 ARG B N 6
ATOM 11407 C CA . ARG B 2 12 ? 14.418 3.502 -0.716 1.00 55.43 572 ARG B CA 6
ATOM 11408 C C . ARG B 2 12 ? 15.836 4.017 -0.968 1.00 61.03 572 ARG B C 6
ATOM 11409 O O . ARG B 2 12 ? 16.811 3.280 -0.826 1.00 71.02 572 ARG B O 6
ATOM 11430 N N . SER B 2 13 ? 15.940 5.302 -1.267 1.00 74.25 573 SER B N 6
ATOM 11431 C CA . SER B 2 13 ? 17.215 5.938 -1.546 1.00 64.41 573 SER B CA 6
ATOM 11432 C C . SER B 2 13 ? 18.084 6.000 -0.278 1.00 61.23 573 SER B C 6
ATOM 11433 O O . SER B 2 13 ? 19.304 5.883 -0.342 1.00 71.32 573 SER B O 6
ATOM 11441 N N . GLU B 2 14 ? 17.447 6.157 0.869 1.00 52.41 574 GLU B N 6
ATOM 11442 C CA . GLU B 2 14 ? 18.157 6.189 2.137 1.00 14.14 574 GLU B CA 6
ATOM 11443 C C . GLU B 2 14 ? 18.529 4.786 2.596 1.00 1.44 574 GLU B C 6
ATOM 11444 O O . GLU B 2 14 ? 19.422 4.602 3.424 1.00 72.45 574 GLU B O 6
ATOM 11456 N N . ARG B 2 15 ? 17.894 3.806 2.030 1.00 62.12 575 ARG B N 6
ATOM 11457 C CA . ARG B 2 15 ? 18.083 2.454 2.451 1.00 21.32 575 ARG B CA 6
ATOM 11458 C C . ARG B 2 15 ? 18.949 1.678 1.526 1.00 3.23 575 ARG B C 6
ATOM 11459 O O . ARG B 2 15 ? 18.491 1.144 0.511 1.00 74.41 575 ARG B O 6
ATOM 11480 N N . LYS B 2 16 ? 20.220 1.646 1.856 1.00 4.40 576 LYS B N 6
ATOM 11481 C CA . LYS B 2 16 ? 21.155 0.838 1.117 1.00 13.54 576 LYS B CA 6
ATOM 11482 C C . LYS B 2 16 ? 21.284 -0.527 1.758 1.00 54.53 576 LYS B C 6
ATOM 11483 O O . LYS B 2 16 ? 22.232 -0.801 2.504 1.00 55.44 576 LYS B O 6
ATOM 11502 N N . TRP B 2 17 ? 20.277 -1.316 1.574 1.00 63.33 577 TRP B N 6
ATOM 11503 C CA . TRP B 2 17 ? 20.271 -2.674 2.072 1.00 75.35 577 TRP B CA 6
ATOM 11504 C C . TRP B 2 17 ? 20.701 -3.607 0.964 1.00 21.23 577 TRP B C 6
ATOM 11505 O O . TRP B 2 17 ? 19.835 -4.209 0.303 1.00 0.00 577 TRP B O 6
ATOM 11527 N N . GLY A 1 1 ? 13.843 -18.332 -6.504 1.00 24.10 1153 GLY A N 7
ATOM 11528 C CA . GLY A 1 1 ? 13.720 -17.977 -5.097 1.00 40.22 1153 GLY A CA 7
ATOM 11529 C C . GLY A 1 1 ? 12.531 -17.077 -4.894 1.00 61.52 1153 GLY A C 7
ATOM 11530 O O . GLY A 1 1 ? 11.551 -17.171 -5.628 1.00 22.54 1153 GLY A O 7
ATOM 11536 N N . HIS A 1 2 ? 12.592 -16.220 -3.914 1.00 73.11 1154 HIS A N 7
ATOM 11537 C CA . HIS A 1 2 ? 11.534 -15.262 -3.669 1.00 63.24 1154 HIS A CA 7
ATOM 11538 C C . HIS A 1 2 ? 12.070 -13.874 -3.586 1.00 51.01 1154 HIS A C 7
ATOM 11539 O O . HIS A 1 2 ? 13.195 -13.666 -3.121 1.00 1.31 1154 HIS A O 7
ATOM 11553 N N . MET A 1 3 ? 11.309 -12.947 -4.071 1.00 54.24 1155 MET A N 7
ATOM 11554 C CA . MET A 1 3 ? 11.584 -11.554 -3.894 1.00 30.43 1155 MET A CA 7
ATOM 11555 C C . MET A 1 3 ? 10.524 -11.031 -2.984 1.00 53.11 1155 MET A C 7
ATOM 11556 O O . MET A 1 3 ? 9.375 -10.851 -3.389 1.00 3.14 1155 MET A O 7
ATOM 11570 N N . ALA A 1 4 ? 10.908 -10.821 -1.757 1.00 30.32 1156 ALA A N 7
ATOM 11571 C CA . ALA A 1 4 ? 9.979 -10.548 -0.690 1.00 14.12 1156 ALA A CA 7
ATOM 11572 C C . ALA A 1 4 ? 9.347 -9.191 -0.833 1.00 53.41 1156 ALA A C 7
ATOM 11573 O O . ALA A 1 4 ? 10.031 -8.225 -1.193 1.00 54.40 1156 ALA A O 7
ATOM 11580 N N . PRO A 1 5 ? 8.028 -9.095 -0.593 1.00 31.50 1157 PRO A N 7
ATOM 11581 C CA . PRO A 1 5 ? 7.300 -7.838 -0.684 1.00 11.01 1157 PRO A CA 7
ATOM 11582 C C . PRO A 1 5 ? 7.902 -6.781 0.216 1.00 44.15 1157 PRO A C 7
ATOM 11583 O O . PRO A 1 5 ? 7.938 -6.938 1.444 1.00 30.24 1157 PRO A O 7
ATOM 11594 N N . ASN A 1 6 ? 8.382 -5.727 -0.380 1.00 52.15 1158 ASN A N 7
ATOM 11595 C CA . ASN A 1 6 ? 9.043 -4.690 0.362 1.00 22.53 1158 ASN A CA 7
ATOM 11596 C C . ASN A 1 6 ? 8.623 -3.334 -0.096 1.00 63.34 1158 ASN A C 7
ATOM 11597 O O . ASN A 1 6 ? 8.284 -3.127 -1.255 1.00 51.35 1158 ASN A O 7
ATOM 11608 N N . LEU A 1 7 ? 8.627 -2.438 0.818 1.00 22.25 1159 LEU A N 7
ATOM 11609 C CA . LEU A 1 7 ? 8.295 -1.070 0.575 1.00 54.43 1159 LEU A CA 7
ATOM 11610 C C . LEU A 1 7 ? 9.535 -0.274 0.873 1.00 50.30 1159 LEU A C 7
ATOM 11611 O O . LEU A 1 7 ? 9.951 -0.189 2.014 1.00 22.02 1159 LEU A O 7
ATOM 11627 N N . ALA A 1 8 ? 10.197 0.185 -0.185 1.00 54.33 1160 ALA A N 7
ATOM 11628 C CA . ALA A 1 8 ? 11.497 0.914 -0.107 1.00 72.42 1160 ALA A CA 7
ATOM 11629 C C . ALA A 1 8 ? 12.620 -0.013 0.426 1.00 0.31 1160 ALA A C 7
ATOM 11630 O O . ALA A 1 8 ? 13.761 0.396 0.623 1.00 74.11 1160 ALA A O 7
ATOM 11637 N N . GLY A 1 9 ? 12.268 -1.266 0.580 1.00 50.02 1161 GLY A N 7
ATOM 11638 C CA . GLY A 1 9 ? 13.159 -2.267 1.111 1.00 4.21 1161 GLY A CA 7
ATOM 11639 C C . GLY A 1 9 ? 12.629 -2.880 2.394 1.00 13.04 1161 GLY A C 7
ATOM 11640 O O . GLY A 1 9 ? 13.083 -3.941 2.816 1.00 12.00 1161 GLY A O 7
ATOM 11644 N N . ALA A 1 10 ? 11.656 -2.228 2.998 1.00 61.21 1162 ALA A N 7
ATOM 11645 C CA . ALA A 1 10 ? 11.067 -2.712 4.235 1.00 44.24 1162 ALA A CA 7
ATOM 11646 C C . ALA A 1 10 ? 10.122 -3.860 3.952 1.00 65.03 1162 ALA A C 7
ATOM 11647 O O . ALA A 1 10 ? 9.119 -3.686 3.259 1.00 31.41 1162 ALA A O 7
ATOM 11654 N N . VAL A 1 11 ? 10.459 -5.020 4.453 1.00 22.41 1163 VAL A N 7
ATOM 11655 C CA . VAL A 1 11 ? 9.652 -6.194 4.277 1.00 45.20 1163 VAL A CA 7
ATOM 11656 C C . VAL A 1 11 ? 8.697 -6.384 5.438 1.00 55.24 1163 VAL A C 7
ATOM 11657 O O . VAL A 1 11 ? 7.510 -6.649 5.235 1.00 72.31 1163 VAL A O 7
ATOM 11670 N N . GLU A 1 12 ? 9.220 -6.266 6.649 1.00 13.32 1164 GLU A N 7
ATOM 11671 C CA . GLU A 1 12 ? 8.428 -6.416 7.855 1.00 72.24 1164 GLU A CA 7
ATOM 11672 C C . GLU A 1 12 ? 7.386 -5.322 7.963 1.00 4.43 1164 GLU A C 7
ATOM 11673 O O . GLU A 1 12 ? 7.705 -4.133 7.799 1.00 64.40 1164 GLU A O 7
ATOM 11685 N N . PHE A 1 13 ? 6.167 -5.721 8.297 1.00 65.23 1165 PHE A N 7
ATOM 11686 C CA . PHE A 1 13 ? 5.027 -4.821 8.350 1.00 73.40 1165 PHE A CA 7
ATOM 11687 C C . PHE A 1 13 ? 5.266 -3.668 9.322 1.00 2.40 1165 PHE A C 7
ATOM 11688 O O . PHE A 1 13 ? 4.906 -2.544 9.042 1.00 1.41 1165 PHE A O 7
ATOM 11705 N N . ASN A 1 14 ? 5.878 -3.963 10.448 1.00 72.12 1166 ASN A N 7
ATOM 11706 C CA . ASN A 1 14 ? 6.246 -2.948 11.445 1.00 32.31 1166 ASN A CA 7
ATOM 11707 C C . ASN A 1 14 ? 7.033 -1.785 10.867 1.00 2.55 1166 ASN A C 7
ATOM 11708 O O . ASN A 1 14 ? 6.738 -0.630 11.166 1.00 31.23 1166 ASN A O 7
ATOM 11719 N N . ASP A 1 15 ? 8.009 -2.073 10.034 1.00 32.40 1167 ASP A N 7
ATOM 11720 C CA . ASP A 1 15 ? 8.827 -1.004 9.458 1.00 65.44 1167 ASP A CA 7
ATOM 11721 C C . ASP A 1 15 ? 8.051 -0.320 8.334 1.00 60.41 1167 ASP A C 7
ATOM 11722 O O . ASP A 1 15 ? 8.171 0.899 8.109 1.00 51.51 1167 ASP A O 7
ATOM 11731 N N . VAL A 1 16 ? 7.209 -1.110 7.680 1.00 54.43 1168 VAL A N 7
ATOM 11732 C CA . VAL A 1 16 ? 6.301 -0.637 6.638 1.00 43.10 1168 VAL A CA 7
ATOM 11733 C C . VAL A 1 16 ? 5.334 0.402 7.211 1.00 63.32 1168 VAL A C 7
ATOM 11734 O O . VAL A 1 16 ? 5.079 1.437 6.593 1.00 72.23 1168 VAL A O 7
ATOM 11747 N N . LYS A 1 17 ? 4.817 0.124 8.398 1.00 52.40 1169 LYS A N 7
ATOM 11748 C CA . LYS A 1 17 ? 3.913 1.028 9.075 1.00 2.14 1169 LYS A CA 7
ATOM 11749 C C . LYS A 1 17 ? 4.584 2.350 9.359 1.00 40.14 1169 LYS A C 7
ATOM 11750 O O . LYS A 1 17 ? 3.995 3.396 9.126 1.00 11.43 1169 LYS A O 7
ATOM 11769 N N . THR A 1 18 ? 5.814 2.294 9.859 1.00 23.52 1170 THR A N 7
ATOM 11770 C CA . THR A 1 18 ? 6.621 3.483 10.091 1.00 73.14 1170 THR A CA 7
ATOM 11771 C C . THR A 1 18 ? 6.725 4.338 8.794 1.00 72.14 1170 THR A C 7
ATOM 11772 O O . THR A 1 18 ? 6.649 5.573 8.834 1.00 60.02 1170 THR A O 7
ATOM 11783 N N . LEU A 1 19 ? 6.805 3.663 7.657 1.00 54.25 1171 LEU A N 7
ATOM 11784 C CA . LEU A 1 19 ? 6.914 4.339 6.376 1.00 63.22 1171 LEU A CA 7
ATOM 11785 C C . LEU A 1 19 ? 5.580 4.955 5.993 1.00 12.44 1171 LEU A C 7
ATOM 11786 O O . LEU A 1 19 ? 5.493 6.153 5.742 1.00 24.42 1171 LEU A O 7
ATOM 11802 N N . LEU A 1 20 ? 4.536 4.146 6.034 1.00 63.23 1172 LEU A N 7
ATOM 11803 C CA . LEU A 1 20 ? 3.203 4.564 5.630 1.00 73.22 1172 LEU A CA 7
ATOM 11804 C C . LEU A 1 20 ? 2.698 5.689 6.510 1.00 30.30 1172 LEU A C 7
ATOM 11805 O O . LEU A 1 20 ? 2.209 6.697 6.024 1.00 41.11 1172 LEU A O 7
ATOM 11821 N N . ARG A 1 21 ? 2.846 5.526 7.800 1.00 32.21 1173 ARG A N 7
ATOM 11822 C CA . ARG A 1 21 ? 2.328 6.480 8.744 1.00 11.13 1173 ARG A CA 7
ATOM 11823 C C . ARG A 1 21 ? 3.063 7.793 8.682 1.00 14.42 1173 ARG A C 7
ATOM 11824 O O . ARG A 1 21 ? 2.439 8.845 8.801 1.00 41.33 1173 ARG A O 7
ATOM 11845 N N . GLU A 1 22 ? 4.364 7.762 8.420 1.00 40.24 1174 GLU A N 7
ATOM 11846 C CA . GLU A 1 22 ? 5.109 9.003 8.339 1.00 51.24 1174 GLU A CA 7
ATOM 11847 C C . GLU A 1 22 ? 4.687 9.717 7.067 1.00 53.41 1174 GLU A C 7
ATOM 11848 O O . GLU A 1 22 ? 4.491 10.923 7.057 1.00 22.42 1174 GLU A O 7
ATOM 11860 N N . TRP A 1 23 ? 4.499 8.940 6.021 1.00 2.00 1175 TRP A N 7
ATOM 11861 C CA . TRP A 1 23 ? 4.065 9.428 4.727 1.00 43.34 1175 TRP A CA 7
ATOM 11862 C C . TRP A 1 23 ? 2.735 10.163 4.852 1.00 14.30 1175 TRP A C 7
ATOM 11863 O O . TRP A 1 23 ? 2.609 11.301 4.442 1.00 32.34 1175 TRP A O 7
ATOM 11884 N N . ILE A 1 24 ? 1.800 9.548 5.515 1.00 72.32 1176 ILE A N 7
ATOM 11885 C CA . ILE A 1 24 ? 0.456 10.097 5.609 1.00 24.33 1176 ILE A CA 7
ATOM 11886 C C . ILE A 1 24 ? 0.379 11.246 6.634 1.00 61.24 1176 ILE A C 7
ATOM 11887 O O . ILE A 1 24 ? -0.563 12.052 6.626 1.00 1.24 1176 ILE A O 7
ATOM 11903 N N . THR A 1 25 ? 1.363 11.353 7.490 1.00 41.20 1177 THR A N 7
ATOM 11904 C CA . THR A 1 25 ? 1.343 12.412 8.472 1.00 73.24 1177 THR A CA 7
ATOM 11905 C C . THR A 1 25 ? 2.224 13.616 8.080 1.00 64.51 1177 THR A C 7
ATOM 11906 O O . THR A 1 25 ? 1.949 14.744 8.485 1.00 23.42 1177 THR A O 7
ATOM 11917 N N . THR A 1 26 ? 3.272 13.384 7.304 1.00 0.13 1178 THR A N 7
ATOM 11918 C CA . THR A 1 26 ? 4.162 14.474 6.916 1.00 11.25 1178 THR A CA 7
ATOM 11919 C C . THR A 1 26 ? 3.817 15.021 5.534 1.00 41.13 1178 THR A C 7
ATOM 11920 O O . THR A 1 26 ? 4.017 16.211 5.243 1.00 33.31 1178 THR A O 7
ATOM 11931 N N . ILE A 1 27 ? 3.263 14.176 4.705 1.00 54.20 1179 ILE A N 7
ATOM 11932 C CA . ILE A 1 27 ? 2.919 14.542 3.366 1.00 31.23 1179 ILE A CA 7
ATOM 11933 C C . ILE A 1 27 ? 1.436 14.866 3.335 1.00 30.43 1179 ILE A C 7
ATOM 11934 O O . ILE A 1 27 ? 0.609 14.056 3.741 1.00 32.35 1179 ILE A O 7
ATOM 11950 N N . SER A 1 28 ? 1.107 16.055 2.931 1.00 12.41 1180 SER A N 7
ATOM 11951 C CA . SER A 1 28 ? -0.271 16.458 2.838 1.00 20.11 1180 SER A CA 7
ATOM 11952 C C . SER A 1 28 ? -0.826 16.116 1.456 1.00 24.44 1180 SER A C 7
ATOM 11953 O O . SER A 1 28 ? -2.017 15.845 1.296 1.00 5.03 1180 SER A O 7
ATOM 11961 N N . ASP A 1 29 ? 0.043 16.101 0.481 1.00 10.00 1181 ASP A N 7
ATOM 11962 C CA . ASP A 1 29 ? -0.326 15.843 -0.903 1.00 52.20 1181 ASP A CA 7
ATOM 11963 C C . ASP A 1 29 ? 0.612 14.806 -1.487 1.00 64.21 1181 ASP A C 7
ATOM 11964 O O . ASP A 1 29 ? 1.768 15.106 -1.802 1.00 22.33 1181 ASP A O 7
ATOM 11973 N N . PRO A 1 30 ? 0.150 13.560 -1.589 1.00 24.05 1182 PRO A N 7
ATOM 11974 C CA . PRO A 1 30 ? 0.975 12.443 -2.042 1.00 1.33 1182 PRO A CA 7
ATOM 11975 C C . PRO A 1 30 ? 1.257 12.490 -3.538 1.00 3.14 1182 PRO A C 7
ATOM 11976 O O . PRO A 1 30 ? 0.420 12.948 -4.333 1.00 3.24 1182 PRO A O 7
ATOM 11987 N N . MET A 1 31 ? 2.436 12.064 -3.926 1.00 50.31 1183 MET A N 7
ATOM 11988 C CA . MET A 1 31 ? 2.768 11.979 -5.330 1.00 32.23 1183 MET A CA 7
ATOM 11989 C C . MET A 1 31 ? 2.246 10.731 -5.899 1.00 2.24 1183 MET A C 7
ATOM 11990 O O . MET A 1 31 ? 2.072 9.741 -5.175 1.00 14.02 1183 MET A O 7
ATOM 12004 N N . GLU A 1 32 ? 1.970 10.786 -7.176 1.00 3.34 1184 GLU A N 7
ATOM 12005 C CA . GLU A 1 32 ? 1.557 9.606 -7.929 1.00 1.44 1184 GLU A CA 7
ATOM 12006 C C . GLU A 1 32 ? 2.549 8.518 -7.707 1.00 63.32 1184 GLU A C 7
ATOM 12007 O O . GLU A 1 32 ? 2.179 7.430 -7.373 1.00 10.44 1184 GLU A O 7
ATOM 12019 N N . GLU A 1 33 ? 3.817 8.864 -7.843 1.00 63.13 1185 GLU A N 7
ATOM 12020 C CA . GLU A 1 33 ? 4.928 7.954 -7.598 1.00 45.51 1185 GLU A CA 7
ATOM 12021 C C . GLU A 1 33 ? 4.800 7.212 -6.269 1.00 72.13 1185 GLU A C 7
ATOM 12022 O O . GLU A 1 33 ? 4.986 6.012 -6.217 1.00 71.31 1185 GLU A O 7
ATOM 12034 N N . ASP A 1 34 ? 4.452 7.923 -5.220 1.00 40.12 1186 ASP A N 7
ATOM 12035 C CA . ASP A 1 34 ? 4.288 7.306 -3.903 1.00 21.03 1186 ASP A CA 7
ATOM 12036 C C . ASP A 1 34 ? 3.070 6.416 -3.873 1.00 21.11 1186 ASP A C 7
ATOM 12037 O O . ASP A 1 34 ? 3.125 5.289 -3.386 1.00 21.05 1186 ASP A O 7
ATOM 12046 N N . ILE A 1 35 ? 1.983 6.901 -4.455 1.00 32.44 1187 ILE A N 7
ATOM 12047 C CA . ILE A 1 35 ? 0.726 6.164 -4.490 1.00 62.33 1187 ILE A CA 7
ATOM 12048 C C . ILE A 1 35 ? 0.905 4.885 -5.303 1.00 42.12 1187 ILE A C 7
ATOM 12049 O O . ILE A 1 35 ? 0.502 3.809 -4.878 1.00 61.12 1187 ILE A O 7
ATOM 12065 N N . LEU A 1 36 ? 1.567 5.015 -6.435 1.00 34.12 1188 LEU A N 7
ATOM 12066 C CA . LEU A 1 36 ? 1.820 3.913 -7.343 1.00 12.11 1188 LEU A CA 7
ATOM 12067 C C . LEU A 1 36 ? 2.727 2.880 -6.688 1.00 13.21 1188 LEU A C 7
ATOM 12068 O O . LEU A 1 36 ? 2.592 1.696 -6.921 1.00 31.32 1188 LEU A O 7
ATOM 12084 N N . GLN A 1 37 ? 3.614 3.334 -5.836 1.00 11.24 1189 GLN A N 7
ATOM 12085 C CA . GLN A 1 37 ? 4.492 2.443 -5.093 1.00 33.51 1189 GLN A CA 7
ATOM 12086 C C . GLN A 1 37 ? 3.738 1.680 -4.032 1.00 2.33 1189 GLN A C 7
ATOM 12087 O O . GLN A 1 37 ? 4.045 0.519 -3.773 1.00 73.24 1189 GLN A O 7
ATOM 12101 N N . VAL A 1 38 ? 2.748 2.322 -3.436 1.00 33.34 1190 VAL A N 7
ATOM 12102 C CA . VAL A 1 38 ? 1.852 1.656 -2.502 1.00 24.32 1190 VAL A CA 7
ATOM 12103 C C . VAL A 1 38 ? 1.018 0.633 -3.276 1.00 41.02 1190 VAL A C 7
ATOM 12104 O O . VAL A 1 38 ? 0.816 -0.497 -2.831 1.00 32.25 1190 VAL A O 7
ATOM 12117 N N . VAL A 1 39 ? 0.590 1.044 -4.456 1.00 61.23 1191 VAL A N 7
ATOM 12118 C CA . VAL A 1 39 ? -0.156 0.218 -5.394 1.00 1.14 1191 VAL A CA 7
ATOM 12119 C C . VAL A 1 39 ? 0.630 -1.050 -5.723 1.00 71.43 1191 VAL A C 7
ATOM 12120 O O . VAL A 1 39 ? 0.149 -2.167 -5.519 1.00 2.12 1191 VAL A O 7
ATOM 12133 N N . LYS A 1 40 ? 1.855 -0.850 -6.168 1.00 72.02 1192 LYS A N 7
ATOM 12134 C CA . LYS A 1 40 ? 2.727 -1.932 -6.563 1.00 13.24 1192 LYS A CA 7
ATOM 12135 C C . LYS A 1 40 ? 3.138 -2.769 -5.368 1.00 52.44 1192 LYS A C 7
ATOM 12136 O O . LYS A 1 40 ? 3.430 -3.938 -5.514 1.00 72.41 1192 LYS A O 7
ATOM 12155 N N . TYR A 1 41 ? 3.142 -2.167 -4.189 1.00 12.03 1193 TYR A N 7
ATOM 12156 C CA . TYR A 1 41 ? 3.429 -2.890 -2.981 1.00 42.32 1193 TYR A CA 7
ATOM 12157 C C . TYR A 1 41 ? 2.287 -3.842 -2.687 1.00 55.10 1193 TYR A C 7
ATOM 12158 O O . TYR A 1 41 ? 2.504 -5.003 -2.428 1.00 61.01 1193 TYR A O 7
ATOM 12176 N N . CYS A 1 42 ? 1.071 -3.352 -2.789 1.00 72.22 1194 CYS A N 7
ATOM 12177 C CA . CYS A 1 42 ? -0.099 -4.157 -2.520 1.00 70.43 1194 CYS A CA 7
ATOM 12178 C C . CYS A 1 42 ? -0.188 -5.339 -3.487 1.00 1.13 1194 CYS A C 7
ATOM 12179 O O . CYS A 1 42 ? -0.460 -6.469 -3.079 1.00 64.24 1194 CYS A O 7
ATOM 12187 N N . THR A 1 43 ? 0.092 -5.087 -4.750 1.00 33.30 1195 THR A N 7
ATOM 12188 C CA . THR A 1 43 ? 0.064 -6.124 -5.750 1.00 31.14 1195 THR A CA 7
ATOM 12189 C C . THR A 1 43 ? 1.235 -7.105 -5.549 1.00 51.31 1195 THR A C 7
ATOM 12190 O O . THR A 1 43 ? 1.137 -8.300 -5.866 1.00 42.54 1195 THR A O 7
ATOM 12201 N N . ASP A 1 44 ? 2.309 -6.589 -4.975 1.00 43.34 1196 ASP A N 7
ATOM 12202 C CA . ASP A 1 44 ? 3.509 -7.363 -4.653 1.00 25.12 1196 ASP A CA 7
ATOM 12203 C C . ASP A 1 44 ? 3.169 -8.394 -3.576 1.00 54.34 1196 ASP A C 7
ATOM 12204 O O . ASP A 1 44 ? 3.551 -9.564 -3.678 1.00 13.43 1196 ASP A O 7
ATOM 12213 N N . LEU A 1 45 ? 2.376 -7.972 -2.584 1.00 34.55 1197 LEU A N 7
ATOM 12214 C CA . LEU A 1 45 ? 1.879 -8.882 -1.547 1.00 33.01 1197 LEU A CA 7
ATOM 12215 C C . LEU A 1 45 ? 0.979 -9.946 -2.155 1.00 33.12 1197 LEU A C 7
ATOM 12216 O O . LEU A 1 45 ? 1.009 -11.092 -1.746 1.00 23.42 1197 LEU A O 7
ATOM 12232 N N . ILE A 1 46 ? 0.205 -9.565 -3.156 1.00 12.05 1198 ILE A N 7
ATOM 12233 C CA . ILE A 1 46 ? -0.716 -10.490 -3.812 1.00 74.25 1198 ILE A CA 7
ATOM 12234 C C . ILE A 1 46 ? 0.044 -11.567 -4.583 1.00 1.42 1198 ILE A C 7
ATOM 12235 O O . ILE A 1 46 ? -0.203 -12.768 -4.407 1.00 14.55 1198 ILE A O 7
ATOM 12251 N N . GLU A 1 47 ? 0.980 -11.138 -5.412 1.00 53.53 1199 GLU A N 7
ATOM 12252 C CA . GLU A 1 47 ? 1.745 -12.056 -6.232 1.00 35.32 1199 GLU A CA 7
ATOM 12253 C C . GLU A 1 47 ? 2.658 -12.954 -5.394 1.00 23.00 1199 GLU A C 7
ATOM 12254 O O . GLU A 1 47 ? 2.885 -14.120 -5.753 1.00 31.14 1199 GLU A O 7
ATOM 12266 N N . GLU A 1 48 ? 3.141 -12.436 -4.261 1.00 11.44 1200 GLU A N 7
ATOM 12267 C CA . GLU A 1 48 ? 3.955 -13.231 -3.337 1.00 45.21 1200 GLU A CA 7
ATOM 12268 C C . GLU A 1 48 ? 3.085 -13.950 -2.298 1.00 23.03 1200 GLU A C 7
ATOM 12269 O O . GLU A 1 48 ? 3.597 -14.548 -1.362 1.00 30.12 1200 GLU A O 7
ATOM 12281 N N . LYS A 1 49 ? 1.761 -13.866 -2.486 1.00 53.54 1201 LYS A N 7
ATOM 12282 C CA . LYS A 1 49 ? 0.751 -14.609 -1.703 1.00 2.45 1201 LYS A CA 7
ATOM 12283 C C . LYS A 1 49 ? 0.671 -14.233 -0.220 1.00 61.01 1201 LYS A C 7
ATOM 12284 O O . LYS A 1 49 ? 0.067 -14.966 0.582 1.00 51.14 1201 LYS A O 7
ATOM 12303 N N . ASP A 1 50 ? 1.182 -13.091 0.140 1.00 53.51 1202 ASP A N 7
ATOM 12304 C CA . ASP A 1 50 ? 1.133 -12.661 1.524 1.00 10.42 1202 ASP A CA 7
ATOM 12305 C C . ASP A 1 50 ? -0.037 -11.711 1.713 1.00 62.23 1202 ASP A C 7
ATOM 12306 O O . ASP A 1 50 ? 0.105 -10.482 1.775 1.00 3.33 1202 ASP A O 7
ATOM 12315 N N . LEU A 1 51 ? -1.211 -12.294 1.727 1.00 21.31 1203 LEU A N 7
ATOM 12316 C CA . LEU A 1 51 ? -2.438 -11.542 1.855 1.00 2.13 1203 LEU A CA 7
ATOM 12317 C C . LEU A 1 51 ? -2.675 -11.145 3.283 1.00 41.22 1203 LEU A C 7
ATOM 12318 O O . LEU A 1 51 ? -3.434 -10.217 3.557 1.00 74.22 1203 LEU A O 7
ATOM 12334 N N . GLU A 1 52 ? -2.028 -11.859 4.186 1.00 13.33 1204 GLU A N 7
ATOM 12335 C CA . GLU A 1 52 ? -2.095 -11.577 5.598 1.00 2.43 1204 GLU A CA 7
ATOM 12336 C C . GLU A 1 52 ? -1.607 -10.159 5.841 1.00 10.31 1204 GLU A C 7
ATOM 12337 O O . GLU A 1 52 ? -2.333 -9.314 6.393 1.00 21.31 1204 GLU A O 7
ATOM 12349 N N . LYS A 1 53 ? -0.407 -9.879 5.354 1.00 52.32 1205 LYS A N 7
ATOM 12350 C CA . LYS A 1 53 ? 0.170 -8.577 5.516 1.00 1.34 1205 LYS A CA 7
ATOM 12351 C C . LYS A 1 53 ? -0.608 -7.569 4.700 1.00 2.32 1205 LYS A C 7
ATOM 12352 O O . LYS A 1 53 ? -0.860 -6.475 5.169 1.00 60.51 1205 LYS A O 7
ATOM 12371 N N . LEU A 1 54 ? -1.020 -7.969 3.494 1.00 54.52 1206 LEU A N 7
ATOM 12372 C CA . LEU A 1 54 ? -1.803 -7.109 2.603 1.00 73.42 1206 LEU A CA 7
ATOM 12373 C C . LEU A 1 54 ? -3.033 -6.540 3.305 1.00 10.33 1206 LEU A C 7
ATOM 12374 O O . LEU A 1 54 ? -3.214 -5.321 3.347 1.00 53.11 1206 LEU A O 7
ATOM 12390 N N . ASP A 1 55 ? -3.866 -7.417 3.866 1.00 24.30 1207 ASP A N 7
ATOM 12391 C CA . ASP A 1 55 ? -5.085 -6.978 4.557 1.00 13.44 1207 ASP A CA 7
ATOM 12392 C C . ASP A 1 55 ? -4.761 -6.047 5.722 1.00 52.00 1207 ASP A C 7
ATOM 12393 O O . ASP A 1 55 ? -5.479 -5.054 5.962 1.00 53.33 1207 ASP A O 7
ATOM 12402 N N . LEU A 1 56 ? -3.656 -6.332 6.402 1.00 41.42 1208 LEU A N 7
ATOM 12403 C CA . LEU A 1 56 ? -3.205 -5.503 7.506 1.00 53.31 1208 LEU A CA 7
ATOM 12404 C C . LEU A 1 56 ? -2.819 -4.112 7.000 1.00 23.44 1208 LEU A C 7
ATOM 12405 O O . LEU A 1 56 ? -3.199 -3.106 7.597 1.00 52.32 1208 LEU A O 7
ATOM 12421 N N . VAL A 1 57 ? -2.099 -4.069 5.877 1.00 12.53 1209 VAL A N 7
ATOM 12422 C CA . VAL A 1 57 ? -1.679 -2.807 5.246 1.00 70.43 1209 VAL A CA 7
ATOM 12423 C C . VAL A 1 57 ? -2.908 -2.005 4.845 1.00 21.43 1209 VAL A C 7
ATOM 12424 O O . VAL A 1 57 ? -3.009 -0.822 5.165 1.00 24.10 1209 VAL A O 7
ATOM 12437 N N . ILE A 1 58 ? -3.848 -2.675 4.178 1.00 72.23 1210 ILE A N 7
ATOM 12438 C CA . ILE A 1 58 ? -5.087 -2.048 3.714 1.00 15.52 1210 ILE A CA 7
ATOM 12439 C C . ILE A 1 58 ? -5.812 -1.369 4.875 1.00 42.11 1210 ILE A C 7
ATOM 12440 O O . ILE A 1 58 ? -6.107 -0.176 4.812 1.00 41.11 1210 ILE A O 7
ATOM 12456 N N . LYS A 1 59 ? -6.051 -2.123 5.942 1.00 62.42 1211 LYS A N 7
ATOM 12457 C CA . LYS A 1 59 ? -6.726 -1.592 7.118 1.00 32.42 1211 LYS A CA 7
ATOM 12458 C C . LYS A 1 59 ? -5.939 -0.471 7.763 1.00 61.12 1211 LYS A C 7
ATOM 12459 O O . LYS A 1 59 ? -6.509 0.540 8.161 1.00 41.20 1211 LYS A O 7
ATOM 12478 N N . TYR A 1 60 ? -4.634 -0.628 7.816 1.00 21.11 1212 TYR A N 7
ATOM 12479 C CA . TYR A 1 60 ? -3.777 0.344 8.466 1.00 63.42 1212 TYR A CA 7
ATOM 12480 C C . TYR A 1 60 ? -3.792 1.663 7.699 1.00 55.45 1212 TYR A C 7
ATOM 12481 O O . TYR A 1 60 ? -3.915 2.742 8.295 1.00 51.23 1212 TYR A O 7
ATOM 12499 N N . MET A 1 61 ? -3.698 1.571 6.378 1.00 10.15 1213 MET A N 7
ATOM 12500 C CA . MET A 1 61 ? -3.734 2.751 5.529 1.00 2.31 1213 MET A CA 7
ATOM 12501 C C . MET A 1 61 ? -5.078 3.409 5.612 1.00 3.43 1213 MET A C 7
ATOM 12502 O O . MET A 1 61 ? -5.161 4.608 5.719 1.00 30.43 1213 MET A O 7
ATOM 12516 N N . LYS A 1 62 ? -6.125 2.592 5.606 1.00 23.20 1214 LYS A N 7
ATOM 12517 C CA . LYS A 1 62 ? -7.511 3.047 5.668 1.00 12.51 1214 LYS A CA 7
ATOM 12518 C C . LYS A 1 62 ? -7.698 3.948 6.884 1.00 12.12 1214 LYS A C 7
ATOM 12519 O O . LYS A 1 62 ? -8.151 5.081 6.763 1.00 52.20 1214 LYS A O 7
ATOM 12538 N N . ARG A 1 63 ? -7.326 3.421 8.030 1.00 70.43 1215 ARG A N 7
ATOM 12539 C CA . ARG A 1 63 ? -7.369 4.143 9.308 1.00 61.51 1215 ARG A CA 7
ATOM 12540 C C . ARG A 1 63 ? -6.651 5.510 9.228 1.00 42.31 1215 ARG A C 7
ATOM 12541 O O . ARG A 1 63 ? -7.195 6.522 9.673 1.00 11.50 1215 ARG A O 7
ATOM 12562 N N . LEU A 1 64 ? -5.468 5.535 8.619 1.00 60.44 1216 LEU A N 7
ATOM 12563 C CA . LEU A 1 64 ? -4.677 6.775 8.505 1.00 52.23 1216 LEU A CA 7
ATOM 12564 C C . LEU A 1 64 ? -5.283 7.713 7.449 1.00 34.14 1216 LEU A C 7
ATOM 12565 O O . LEU A 1 64 ? -5.349 8.923 7.624 1.00 31.42 1216 LEU A O 7
ATOM 12581 N N . MET A 1 65 ? -5.724 7.135 6.363 1.00 11.41 1217 MET A N 7
ATOM 12582 C CA . MET A 1 65 ? -6.321 7.873 5.259 1.00 53.14 1217 MET A CA 7
ATOM 12583 C C . MET A 1 65 ? -7.645 8.502 5.630 1.00 20.21 1217 MET A C 7
ATOM 12584 O O . MET A 1 65 ? -8.107 9.396 4.961 1.00 10.24 1217 MET A O 7
ATOM 12598 N N . GLN A 1 66 ? -8.275 8.015 6.688 1.00 72.24 1218 GLN A N 7
ATOM 12599 C CA . GLN A 1 66 ? -9.505 8.633 7.163 1.00 42.32 1218 GLN A CA 7
ATOM 12600 C C . GLN A 1 66 ? -9.197 9.801 8.103 1.00 21.52 1218 GLN A C 7
ATOM 12601 O O . GLN A 1 66 ? -10.104 10.520 8.553 1.00 3.01 1218 GLN A O 7
ATOM 12615 N N . GLN A 1 67 ? -7.922 9.979 8.425 1.00 74.44 1219 GLN A N 7
ATOM 12616 C CA . GLN A 1 67 ? -7.497 11.124 9.207 1.00 74.43 1219 GLN A CA 7
ATOM 12617 C C . GLN A 1 67 ? -7.379 12.289 8.248 1.00 53.43 1219 GLN A C 7
ATOM 12618 O O . GLN A 1 67 ? -7.817 13.417 8.535 1.00 22.42 1219 GLN A O 7
ATOM 12632 N N . SER A 1 68 ? -6.809 11.996 7.101 1.00 73.22 1220 SER A N 7
ATOM 12633 C CA . SER A 1 68 ? -6.675 12.937 6.042 1.00 52.32 1220 SER A CA 7
ATOM 12634 C C . SER A 1 68 ? -8.000 12.998 5.275 1.00 34.10 1220 SER A C 7
ATOM 12635 O O . SER A 1 68 ? -8.300 12.135 4.468 1.00 14.54 1220 SER A O 7
ATOM 12643 N N . VAL A 1 69 ? -8.792 14.010 5.539 1.00 2.42 1221 VAL A N 7
ATOM 12644 C CA . VAL A 1 69 ? -10.135 14.096 4.954 1.00 15.32 1221 VAL A CA 7
ATOM 12645 C C . VAL A 1 69 ? -10.113 14.585 3.515 1.00 51.31 1221 VAL A C 7
ATOM 12646 O O . VAL A 1 69 ? -11.157 14.685 2.862 1.00 63.30 1221 VAL A O 7
ATOM 12659 N N . GLU A 1 70 ? -8.932 14.872 3.032 1.00 1.22 1222 GLU A N 7
ATOM 12660 C CA . GLU A 1 70 ? -8.740 15.335 1.692 1.00 63.31 1222 GLU A CA 7
ATOM 12661 C C . GLU A 1 70 ? -9.055 14.224 0.687 1.00 52.10 1222 GLU A C 7
ATOM 12662 O O . GLU A 1 70 ? -8.717 13.025 0.910 1.00 55.33 1222 GLU A O 7
ATOM 12674 N N . SER A 1 71 ? -9.697 14.608 -0.396 1.00 51.41 1223 SER A N 7
ATOM 12675 C CA . SER A 1 71 ? -10.107 13.690 -1.432 1.00 32.12 1223 SER A CA 7
ATOM 12676 C C . SER A 1 71 ? -8.933 12.938 -2.027 1.00 74.21 1223 SER A C 7
ATOM 12677 O O . SER A 1 71 ? -9.053 11.762 -2.309 1.00 62.13 1223 SER A O 7
ATOM 12685 N N . VAL A 1 72 ? -7.796 13.610 -2.173 1.00 32.02 1224 VAL A N 7
ATOM 12686 C CA . VAL A 1 72 ? -6.586 13.006 -2.724 1.00 5.11 1224 VAL A CA 7
ATOM 12687 C C . VAL A 1 72 ? -6.213 11.681 -2.024 1.00 51.23 1224 VAL A C 7
ATOM 12688 O O . VAL A 1 72 ? -5.886 10.715 -2.689 1.00 50.01 1224 VAL A O 7
ATOM 12701 N N . TRP A 1 73 ? -6.356 11.625 -0.707 1.00 63.04 1225 TRP A N 7
ATOM 12702 C CA . TRP A 1 73 ? -6.028 10.419 0.042 1.00 23.33 1225 TRP A CA 7
ATOM 12703 C C . TRP A 1 73 ? -7.136 9.400 -0.073 1.00 64.30 1225 TRP A C 7
ATOM 12704 O O . TRP A 1 73 ? -6.888 8.215 -0.260 1.00 14.41 1225 TRP A O 7
ATOM 12725 N N . ASN A 1 74 ? -8.358 9.877 0.004 1.00 54.01 1226 ASN A N 7
ATOM 12726 C CA . ASN A 1 74 ? -9.518 9.005 -0.069 1.00 51.22 1226 ASN A CA 7
ATOM 12727 C C . ASN A 1 74 ? -9.634 8.310 -1.431 1.00 2.02 1226 ASN A C 7
ATOM 12728 O O . ASN A 1 74 ? -9.852 7.090 -1.508 1.00 12.33 1226 ASN A O 7
ATOM 12739 N N . MET A 1 75 ? -9.458 9.091 -2.505 1.00 74.12 1227 MET A N 7
ATOM 12740 C CA . MET A 1 75 ? -9.461 8.562 -3.882 1.00 31.44 1227 MET A CA 7
ATOM 12741 C C . MET A 1 75 ? -8.330 7.615 -4.076 1.00 30.24 1227 MET A C 7
ATOM 12742 O O . MET A 1 75 ? -8.481 6.571 -4.710 1.00 63.14 1227 MET A O 7
ATOM 12756 N N . ALA A 1 76 ? -7.195 7.992 -3.528 1.00 51.13 1228 ALA A N 7
ATOM 12757 C CA . ALA A 1 76 ? -5.983 7.185 -3.615 1.00 20.31 1228 ALA A CA 7
ATOM 12758 C C . ALA A 1 76 ? -6.218 5.810 -3.038 1.00 12.42 1228 ALA A C 7
ATOM 12759 O O . ALA A 1 76 ? -5.878 4.816 -3.667 1.00 53.13 1228 ALA A O 7
ATOM 12766 N N . PHE A 1 77 ? -6.818 5.755 -1.853 1.00 30.12 1229 PHE A N 7
ATOM 12767 C CA . PHE A 1 77 ? -7.132 4.493 -1.204 1.00 31.04 1229 PHE A CA 7
ATOM 12768 C C . PHE A 1 77 ? -7.986 3.607 -2.114 1.00 62.40 1229 PHE A C 7
ATOM 12769 O O . PHE A 1 77 ? -7.674 2.432 -2.313 1.00 51.02 1229 PHE A O 7
ATOM 12786 N N . ASP A 1 78 ? -9.038 4.186 -2.689 1.00 34.43 1230 ASP A N 7
ATOM 12787 C CA . ASP A 1 78 ? -9.904 3.444 -3.622 1.00 35.42 1230 ASP A CA 7
ATOM 12788 C C . ASP A 1 78 ? -9.114 2.982 -4.835 1.00 34.02 1230 ASP A C 7
ATOM 12789 O O . ASP A 1 78 ? -9.296 1.847 -5.316 1.00 11.55 1230 ASP A O 7
ATOM 12798 N N . PHE A 1 79 ? -8.261 3.871 -5.339 1.00 71.13 1231 PHE A N 7
ATOM 12799 C CA . PHE A 1 79 ? -7.354 3.573 -6.441 1.00 60.12 1231 PHE A CA 7
ATOM 12800 C C . PHE A 1 79 ? -6.547 2.329 -6.138 1.00 32.40 1231 PHE A C 7
ATOM 12801 O O . PHE A 1 79 ? -6.545 1.374 -6.916 1.00 55.54 1231 PHE A O 7
ATOM 12818 N N . ILE A 1 80 ? -5.909 2.321 -4.996 1.00 3.23 1232 ILE A N 7
ATOM 12819 C CA . ILE A 1 80 ? -5.133 1.183 -4.551 1.00 44.21 1232 ILE A CA 7
ATOM 12820 C C . ILE A 1 80 ? -6.005 -0.063 -4.435 1.00 31.02 1232 ILE A C 7
ATOM 12821 O O . ILE A 1 80 ? -5.635 -1.120 -4.954 1.00 50.41 1232 ILE A O 7
ATOM 12837 N N . LEU A 1 81 ? -7.170 0.079 -3.807 1.00 15.32 1233 LEU A N 7
ATOM 12838 C CA . LEU A 1 81 ? -8.112 -1.028 -3.651 1.00 41.51 1233 LEU A CA 7
ATOM 12839 C C . LEU A 1 81 ? -8.451 -1.678 -4.975 1.00 70.24 1233 LEU A C 7
ATOM 12840 O O . LEU A 1 81 ? -8.479 -2.900 -5.062 1.00 5.52 1233 LEU A O 7
ATOM 12856 N N . ASP A 1 82 ? -8.709 -0.861 -5.992 1.00 62.22 1234 ASP A N 7
ATOM 12857 C CA . ASP A 1 82 ? -9.019 -1.351 -7.346 1.00 63.22 1234 ASP A CA 7
ATOM 12858 C C . ASP A 1 82 ? -7.939 -2.257 -7.856 1.00 14.45 1234 ASP A C 7
ATOM 12859 O O . ASP A 1 82 ? -8.219 -3.362 -8.304 1.00 72.43 1234 ASP A O 7
ATOM 12868 N N . ASN A 1 83 ? -6.701 -1.790 -7.757 1.00 43.15 1235 ASN A N 7
ATOM 12869 C CA . ASN A 1 83 ? -5.529 -2.583 -8.168 1.00 71.11 1235 ASN A CA 7
ATOM 12870 C C . ASN A 1 83 ? -5.528 -3.908 -7.460 1.00 32.42 1235 ASN A C 7
ATOM 12871 O O . ASN A 1 83 ? -5.349 -4.955 -8.084 1.00 32.51 1235 ASN A O 7
ATOM 12882 N N . VAL A 1 84 ? -5.739 -3.858 -6.151 1.00 34.32 1236 VAL A N 7
ATOM 12883 C CA . VAL A 1 84 ? -5.822 -5.035 -5.318 1.00 62.55 1236 VAL A CA 7
ATOM 12884 C C . VAL A 1 84 ? -6.923 -5.978 -5.814 1.00 63.54 1236 VAL A C 7
ATOM 12885 O O . VAL A 1 84 ? -6.680 -7.157 -5.981 1.00 0.45 1236 VAL A O 7
ATOM 12898 N N . GLN A 1 85 ? -8.112 -5.431 -6.071 1.00 32.32 1237 GLN A N 7
ATOM 12899 C CA . GLN A 1 85 ? -9.248 -6.208 -6.576 1.00 73.01 1237 GLN A CA 7
ATOM 12900 C C . GLN A 1 85 ? -8.872 -6.938 -7.853 1.00 40.31 1237 GLN A C 7
ATOM 12901 O O . GLN A 1 85 ? -8.936 -8.166 -7.918 1.00 55.23 1237 GLN A O 7
ATOM 12915 N N . VAL A 1 86 ? -8.466 -6.164 -8.847 1.00 45.32 1238 VAL A N 7
ATOM 12916 C CA . VAL A 1 86 ? -8.086 -6.672 -10.161 1.00 74.14 1238 VAL A CA 7
ATOM 12917 C C . VAL A 1 86 ? -7.030 -7.766 -10.043 1.00 63.45 1238 VAL A C 7
ATOM 12918 O O . VAL A 1 86 ? -7.208 -8.871 -10.553 1.00 33.55 1238 VAL A O 7
ATOM 12931 N N . VAL A 1 87 ? -5.957 -7.465 -9.361 1.00 43.21 1239 VAL A N 7
ATOM 12932 C CA . VAL A 1 87 ? -4.870 -8.412 -9.203 1.00 23.11 1239 VAL A CA 7
ATOM 12933 C C . VAL A 1 87 ? -5.279 -9.657 -8.385 1.00 11.04 1239 VAL A C 7
ATOM 12934 O O . VAL A 1 87 ? -4.921 -10.766 -8.765 1.00 62.50 1239 VAL A O 7
ATOM 12947 N N . LEU A 1 88 ? -6.046 -9.488 -7.297 1.00 22.52 1240 LEU A N 7
ATOM 12948 C CA . LEU A 1 88 ? -6.558 -10.643 -6.514 1.00 53.44 1240 LEU A CA 7
ATOM 12949 C C . LEU A 1 88 ? -7.405 -11.548 -7.383 1.00 1.02 1240 LEU A C 7
ATOM 12950 O O . LEU A 1 88 ? -7.349 -12.770 -7.286 1.00 70.41 1240 LEU A O 7
ATOM 12966 N N . GLN A 1 89 ? -8.178 -10.947 -8.225 1.00 55.33 1241 GLN A N 7
ATOM 12967 C CA . GLN A 1 89 ? -9.040 -11.659 -9.112 1.00 73.54 1241 GLN A CA 7
ATOM 12968 C C . GLN A 1 89 ? -8.242 -12.357 -10.217 1.00 22.21 1241 GLN A C 7
ATOM 12969 O O . GLN A 1 89 ? -8.530 -13.488 -10.567 1.00 63.42 1241 GLN A O 7
ATOM 12983 N N . GLN A 1 90 ? -7.243 -11.691 -10.746 1.00 21.13 1242 GLN A N 7
ATOM 12984 C CA . GLN A 1 90 ? -6.349 -12.314 -11.724 1.00 74.25 1242 GLN A CA 7
ATOM 12985 C C . GLN A 1 90 ? -5.541 -13.470 -11.116 1.00 2.02 1242 GLN A C 7
ATOM 12986 O O . GLN A 1 90 ? -5.184 -14.417 -11.818 1.00 62.13 1242 GLN A O 7
ATOM 13000 N N . THR A 1 91 ? -5.252 -13.388 -9.837 1.00 23.53 1243 THR A N 7
ATOM 13001 C CA . THR A 1 91 ? -4.457 -14.402 -9.180 1.00 33.11 1243 THR A CA 7
ATOM 13002 C C . THR A 1 91 ? -5.297 -15.541 -8.590 1.00 40.42 1243 THR A C 7
ATOM 13003 O O . THR A 1 91 ? -5.178 -16.698 -9.016 1.00 35.44 1243 THR A O 7
ATOM 13014 N N . TYR A 1 92 ? -6.159 -15.211 -7.657 1.00 62.42 1244 TYR A N 7
ATOM 13015 C CA . TYR A 1 92 ? -6.959 -16.198 -6.950 1.00 34.22 1244 TYR A CA 7
ATOM 13016 C C . TYR A 1 92 ? -8.356 -16.287 -7.529 1.00 2.44 1244 TYR A C 7
ATOM 13017 O O . TYR A 1 92 ? -9.032 -17.300 -7.387 1.00 21.01 1244 TYR A O 7
ATOM 13035 N N . GLY A 1 93 ? -8.782 -15.241 -8.227 1.00 5.35 1245 GLY A N 7
ATOM 13036 C CA . GLY A 1 93 ? -10.173 -15.179 -8.655 1.00 50.12 1245 GLY A CA 7
ATOM 13037 C C . GLY A 1 93 ? -11.078 -14.937 -7.474 1.00 21.20 1245 GLY A C 7
ATOM 13038 O O . GLY A 1 93 ? -12.268 -15.231 -7.504 1.00 64.21 1245 GLY A O 7
ATOM 13042 N N . SER A 1 94 ? -10.501 -14.395 -6.439 1.00 0.23 1246 SER A N 7
ATOM 13043 C CA . SER A 1 94 ? -11.175 -14.151 -5.200 1.00 73.12 1246 SER A CA 7
ATOM 13044 C C . SER A 1 94 ? -10.754 -12.778 -4.713 1.00 72.50 1246 SER A C 7
ATOM 13045 O O . SER A 1 94 ? -9.566 -12.469 -4.703 1.00 62.03 1246 SER A O 7
ATOM 13053 N N . THR A 1 95 ? -11.700 -11.948 -4.366 1.00 74.44 1247 THR A N 7
ATOM 13054 C CA . THR A 1 95 ? -11.391 -10.611 -3.951 1.00 20.04 1247 THR A CA 7
ATOM 13055 C C . THR A 1 95 ? -11.970 -10.334 -2.581 1.00 74.45 1247 THR A C 7
ATOM 13056 O O . THR A 1 95 ? -12.907 -11.008 -2.147 1.00 33.50 1247 THR A O 7
ATOM 13067 N N . LEU A 1 96 ? -11.394 -9.399 -1.889 1.00 54.23 1248 LEU A N 7
ATOM 13068 C CA . LEU A 1 96 ? -11.941 -8.952 -0.641 1.00 34.34 1248 LEU A CA 7
ATOM 13069 C C . LEU A 1 96 ? -12.556 -7.637 -0.896 1.00 51.42 1248 LEU A C 7
ATOM 13070 O O . LEU A 1 96 ? -11.897 -6.756 -1.455 1.00 44.21 1248 LEU A O 7
ATOM 13086 N N . LYS A 1 97 ? -13.783 -7.485 -0.533 1.00 60.54 1249 LYS A N 7
ATOM 13087 C CA . LYS A 1 97 ? -14.452 -6.253 -0.788 1.00 40.31 1249 LYS A CA 7
ATOM 13088 C C . LYS A 1 97 ? -14.229 -5.349 0.381 1.00 73.22 1249 LYS A C 7
ATOM 13089 O O . LYS A 1 97 ? -14.809 -5.543 1.456 1.00 13.31 1249 LYS A O 7
ATOM 13108 N N . VAL A 1 98 ? -13.410 -4.375 0.186 1.00 53.10 1250 VAL A N 7
ATOM 13109 C CA . VAL A 1 98 ? -13.081 -3.458 1.221 1.00 63.43 1250 VAL A CA 7
ATOM 13110 C C . VAL A 1 98 ? -14.126 -2.361 1.267 1.00 71.10 1250 VAL A C 7
ATOM 13111 O O . VAL A 1 98 ? -14.081 -1.380 0.515 1.00 62.00 1250 VAL A O 7
ATOM 13124 N N . THR A 1 99 ? -15.119 -2.616 2.056 1.00 13.32 1251 THR A N 7
ATOM 13125 C CA . THR A 1 99 ? -16.225 -1.759 2.284 1.00 71.14 1251 THR A CA 7
ATOM 13126 C C . THR A 1 99 ? -16.760 -2.152 3.655 1.00 5.30 1251 THR A C 7
ATOM 13127 O O . THR A 1 99 ? -16.461 -1.457 4.656 1.00 0.00 1251 THR A O 7
ATOM 13139 N N . GLY B 2 1 ? 15.983 7.781 -10.405 1.00 13.00 561 GLY B N 7
ATOM 13140 C CA . GLY B 2 1 ? 16.577 7.089 -9.263 1.00 45.03 561 GLY B CA 7
ATOM 13141 C C . GLY B 2 1 ? 15.761 7.344 -8.032 1.00 23.21 561 GLY B C 7
ATOM 13142 O O . GLY B 2 1 ? 14.929 8.265 -8.027 1.00 62.04 561 GLY B O 7
ATOM 13148 N N . SER B 2 2 ? 15.966 6.562 -6.987 1.00 75.32 562 SER B N 7
ATOM 13149 C CA . SER B 2 2 ? 15.185 6.714 -5.790 1.00 10.14 562 SER B CA 7
ATOM 13150 C C . SER B 2 2 ? 15.635 7.912 -4.960 1.00 52.44 562 SER B C 7
ATOM 13151 O O . SER B 2 2 ? 16.500 7.803 -4.122 1.00 45.14 562 SER B O 7
ATOM 13159 N N . HIS B 2 3 ? 15.120 9.059 -5.311 1.00 21.11 563 HIS B N 7
ATOM 13160 C CA . HIS B 2 3 ? 15.276 10.289 -4.547 1.00 25.21 563 HIS B CA 7
ATOM 13161 C C . HIS B 2 3 ? 14.000 11.065 -4.717 1.00 61.52 563 HIS B C 7
ATOM 13162 O O . HIS B 2 3 ? 13.143 11.056 -3.829 1.00 44.43 563 HIS B O 7
ATOM 13176 N N . LYS B 2 4 ? 13.852 11.677 -5.910 1.00 60.55 564 LYS B N 7
ATOM 13177 C CA . LYS B 2 4 ? 12.638 12.395 -6.336 1.00 22.33 564 LYS B CA 7
ATOM 13178 C C . LYS B 2 4 ? 12.133 13.352 -5.258 1.00 24.54 564 LYS B C 7
ATOM 13179 O O . LYS B 2 4 ? 12.896 13.863 -4.434 1.00 34.33 564 LYS B O 7
ATOM 13198 N N . LYS B 2 5 ? 10.854 13.613 -5.305 1.00 4.22 565 LYS B N 7
ATOM 13199 C CA . LYS B 2 5 ? 10.180 14.363 -4.266 1.00 22.03 565 LYS B CA 7
ATOM 13200 C C . LYS B 2 5 ? 9.182 13.399 -3.600 1.00 60.11 565 LYS B C 7
ATOM 13201 O O . LYS B 2 5 ? 8.336 13.762 -2.775 1.00 41.11 565 LYS B O 7
ATOM 13220 N N . SER B 2 6 ? 9.334 12.155 -3.971 1.00 44.35 566 SER B N 7
ATOM 13221 C CA . SER B 2 6 ? 8.535 11.088 -3.483 1.00 25.40 566 SER B CA 7
ATOM 13222 C C . SER B 2 6 ? 9.096 10.593 -2.166 1.00 55.01 566 SER B C 7
ATOM 13223 O O . SER B 2 6 ? 10.321 10.447 -2.004 1.00 62.14 566 SER B O 7
ATOM 13231 N N . PHE B 2 7 ? 8.214 10.356 -1.258 1.00 72.34 567 PHE B N 7
ATOM 13232 C CA . PHE B 2 7 ? 8.526 9.933 0.072 1.00 5.32 567 PHE B CA 7
ATOM 13233 C C . PHE B 2 7 ? 9.215 8.564 0.078 1.00 52.24 567 PHE B C 7
ATOM 13234 O O . PHE B 2 7 ? 10.293 8.401 0.675 1.00 41.43 567 PHE B O 7
ATOM 13251 N N . PHE B 2 8 ? 8.618 7.597 -0.599 1.00 41.25 568 PHE B N 7
ATOM 13252 C CA . PHE B 2 8 ? 9.116 6.224 -0.549 1.00 34.01 568 PHE B CA 7
ATOM 13253 C C . PHE B 2 8 ? 10.452 6.064 -1.226 1.00 51.25 568 PHE B C 7
ATOM 13254 O O . PHE B 2 8 ? 11.317 5.322 -0.743 1.00 43.24 568 PHE B O 7
ATOM 13271 N N . ASP B 2 9 ? 10.637 6.752 -2.330 1.00 41.21 569 ASP B N 7
ATOM 13272 C CA . ASP B 2 9 ? 11.916 6.726 -3.027 1.00 5.20 569 ASP B CA 7
ATOM 13273 C C . ASP B 2 9 ? 13.024 7.293 -2.161 1.00 64.51 569 ASP B C 7
ATOM 13274 O O . ASP B 2 9 ? 14.127 6.740 -2.087 1.00 14.23 569 ASP B O 7
ATOM 13283 N N . LYS B 2 10 ? 12.699 8.358 -1.472 1.00 40.45 570 LYS B N 7
ATOM 13284 C CA . LYS B 2 10 ? 13.621 9.045 -0.591 1.00 71.54 570 LYS B CA 7
ATOM 13285 C C . LYS B 2 10 ? 13.963 8.156 0.616 1.00 62.00 570 LYS B C 7
ATOM 13286 O O . LYS B 2 10 ? 15.126 8.051 1.020 1.00 43.05 570 LYS B O 7
ATOM 13305 N N . LYS B 2 11 ? 12.962 7.498 1.161 1.00 51.23 571 LYS B N 7
ATOM 13306 C CA . LYS B 2 11 ? 13.183 6.529 2.233 1.00 21.14 571 LYS B CA 7
ATOM 13307 C C . LYS B 2 11 ? 14.120 5.406 1.790 1.00 55.14 571 LYS B C 7
ATOM 13308 O O . LYS B 2 11 ? 14.991 4.986 2.546 1.00 53.12 571 LYS B O 7
ATOM 13327 N N . ARG B 2 12 ? 13.961 4.957 0.555 1.00 22.12 572 ARG B N 7
ATOM 13328 C CA . ARG B 2 12 ? 14.790 3.889 0.012 1.00 55.43 572 ARG B CA 7
ATOM 13329 C C . ARG B 2 12 ? 16.252 4.340 -0.085 1.00 61.03 572 ARG B C 7
ATOM 13330 O O . ARG B 2 12 ? 17.164 3.589 0.286 1.00 71.02 572 ARG B O 7
ATOM 13351 N N . SER B 2 13 ? 16.473 5.558 -0.576 1.00 74.25 573 SER B N 7
ATOM 13352 C CA . SER B 2 13 ? 17.819 6.105 -0.675 1.00 64.41 573 SER B CA 7
ATOM 13353 C C . SER B 2 13 ? 18.516 6.211 0.680 1.00 61.23 573 SER B C 7
ATOM 13354 O O . SER B 2 13 ? 19.731 6.026 0.777 1.00 71.32 573 SER B O 7
ATOM 13362 N N . GLU B 2 14 ? 17.745 6.456 1.729 1.00 52.41 574 GLU B N 7
ATOM 13363 C CA . GLU B 2 14 ? 18.316 6.594 3.054 1.00 14.14 574 GLU B CA 7
ATOM 13364 C C . GLU B 2 14 ? 18.622 5.243 3.667 1.00 1.44 574 GLU B C 7
ATOM 13365 O O . GLU B 2 14 ? 19.520 5.119 4.502 1.00 72.45 574 GLU B O 7
ATOM 13377 N N . ARG B 2 15 ? 17.934 4.221 3.226 1.00 62.12 575 ARG B N 7
ATOM 13378 C CA . ARG B 2 15 ? 18.101 2.920 3.816 1.00 21.32 575 ARG B CA 7
ATOM 13379 C C . ARG B 2 15 ? 19.101 2.059 3.067 1.00 3.23 575 ARG B C 7
ATOM 13380 O O . ARG B 2 15 ? 18.825 0.933 2.646 1.00 74.41 575 ARG B O 7
ATOM 13401 N N . LYS B 2 16 ? 20.270 2.628 2.888 1.00 4.40 576 LYS B N 7
ATOM 13402 C CA . LYS B 2 16 ? 21.393 1.924 2.364 1.00 13.54 576 LYS B CA 7
ATOM 13403 C C . LYS B 2 16 ? 22.296 1.634 3.525 1.00 54.53 576 LYS B C 7
ATOM 13404 O O . LYS B 2 16 ? 23.195 2.410 3.853 1.00 55.44 576 LYS B O 7
ATOM 13423 N N . TRP B 2 17 ? 21.955 0.596 4.211 1.00 63.33 577 TRP B N 7
ATOM 13424 C CA . TRP B 2 17 ? 22.640 0.172 5.399 1.00 75.35 577 TRP B CA 7
ATOM 13425 C C . TRP B 2 17 ? 24.023 -0.333 5.030 1.00 21.23 577 TRP B C 7
ATOM 13426 O O . TRP B 2 17 ? 24.134 -1.445 4.460 1.00 0.00 577 TRP B O 7
ATOM 13448 N N . GLY A 1 1 ? 9.854 -14.416 -11.317 1.00 24.10 1153 GLY A N 8
ATOM 13449 C CA . GLY A 1 1 ? 9.881 -14.572 -9.874 1.00 40.22 1153 GLY A CA 8
ATOM 13450 C C . GLY A 1 1 ? 9.700 -13.243 -9.214 1.00 61.52 1153 GLY A C 8
ATOM 13451 O O . GLY A 1 1 ? 9.778 -12.204 -9.881 1.00 22.54 1153 GLY A O 8
ATOM 13457 N N . HIS A 1 2 ? 9.414 -13.248 -7.942 1.00 73.11 1154 HIS A N 8
ATOM 13458 C CA . HIS A 1 2 ? 9.265 -12.026 -7.198 1.00 63.24 1154 HIS A CA 8
ATOM 13459 C C . HIS A 1 2 ? 10.191 -12.002 -6.012 1.00 51.01 1154 HIS A C 8
ATOM 13460 O O . HIS A 1 2 ? 10.603 -13.055 -5.511 1.00 1.31 1154 HIS A O 8
ATOM 13474 N N . MET A 1 3 ? 10.552 -10.825 -5.601 1.00 54.24 1155 MET A N 8
ATOM 13475 C CA . MET A 1 3 ? 11.343 -10.607 -4.409 1.00 30.43 1155 MET A CA 8
ATOM 13476 C C . MET A 1 3 ? 10.388 -10.538 -3.243 1.00 53.11 1155 MET A C 8
ATOM 13477 O O . MET A 1 3 ? 9.173 -10.520 -3.450 1.00 3.14 1155 MET A O 8
ATOM 13491 N N . ALA A 1 4 ? 10.905 -10.509 -2.048 1.00 30.32 1156 ALA A N 8
ATOM 13492 C CA . ALA A 1 4 ? 10.060 -10.437 -0.879 1.00 14.12 1156 ALA A CA 8
ATOM 13493 C C . ALA A 1 4 ? 9.358 -9.086 -0.851 1.00 53.41 1156 ALA A C 8
ATOM 13494 O O . ALA A 1 4 ? 9.973 -8.072 -1.247 1.00 54.40 1156 ALA A O 8
ATOM 13501 N N . PRO A 1 5 ? 8.083 -9.035 -0.412 1.00 31.50 1157 PRO A N 8
ATOM 13502 C CA . PRO A 1 5 ? 7.297 -7.801 -0.417 1.00 11.01 1157 PRO A CA 8
ATOM 13503 C C . PRO A 1 5 ? 7.907 -6.756 0.479 1.00 44.15 1157 PRO A C 8
ATOM 13504 O O . PRO A 1 5 ? 8.056 -6.968 1.690 1.00 30.24 1157 PRO A O 8
ATOM 13515 N N . ASN A 1 6 ? 8.278 -5.652 -0.099 1.00 52.15 1158 ASN A N 8
ATOM 13516 C CA . ASN A 1 6 ? 8.909 -4.613 0.645 1.00 22.53 1158 ASN A CA 8
ATOM 13517 C C . ASN A 1 6 ? 8.460 -3.261 0.181 1.00 63.34 1158 ASN A C 8
ATOM 13518 O O . ASN A 1 6 ? 8.112 -3.059 -0.990 1.00 51.35 1158 ASN A O 8
ATOM 13529 N N . LEU A 1 7 ? 8.467 -2.360 1.105 1.00 22.25 1159 LEU A N 8
ATOM 13530 C CA . LEU A 1 7 ? 8.097 -0.992 0.894 1.00 54.43 1159 LEU A CA 8
ATOM 13531 C C . LEU A 1 7 ? 9.302 -0.177 1.279 1.00 50.30 1159 LEU A C 8
ATOM 13532 O O . LEU A 1 7 ? 9.752 -0.258 2.413 1.00 22.02 1159 LEU A O 8
ATOM 13548 N N . ALA A 1 8 ? 9.876 0.535 0.316 1.00 54.33 1160 ALA A N 8
ATOM 13549 C CA . ALA A 1 8 ? 11.133 1.304 0.501 1.00 72.42 1160 ALA A CA 8
ATOM 13550 C C . ALA A 1 8 ? 12.305 0.381 0.923 1.00 0.31 1160 ALA A C 8
ATOM 13551 O O . ALA A 1 8 ? 13.344 0.832 1.397 1.00 74.11 1160 ALA A O 8
ATOM 13558 N N . GLY A 1 9 ? 12.098 -0.896 0.730 1.00 50.02 1161 GLY A N 8
ATOM 13559 C CA . GLY A 1 9 ? 13.087 -1.895 1.055 1.00 4.21 1161 GLY A CA 8
ATOM 13560 C C . GLY A 1 9 ? 12.836 -2.523 2.414 1.00 13.04 1161 GLY A C 8
ATOM 13561 O O . GLY A 1 9 ? 13.624 -3.342 2.882 1.00 12.00 1161 GLY A O 8
ATOM 13565 N N . ALA A 1 10 ? 11.748 -2.142 3.042 1.00 61.21 1162 ALA A N 8
ATOM 13566 C CA . ALA A 1 10 ? 11.385 -2.680 4.339 1.00 44.24 1162 ALA A CA 8
ATOM 13567 C C . ALA A 1 10 ? 10.389 -3.797 4.158 1.00 65.03 1162 ALA A C 8
ATOM 13568 O O . ALA A 1 10 ? 9.347 -3.601 3.525 1.00 31.41 1162 ALA A O 8
ATOM 13575 N N . VAL A 1 11 ? 10.711 -4.957 4.672 1.00 22.41 1163 VAL A N 8
ATOM 13576 C CA . VAL A 1 11 ? 9.834 -6.112 4.562 1.00 45.20 1163 VAL A CA 8
ATOM 13577 C C . VAL A 1 11 ? 8.961 -6.183 5.807 1.00 55.24 1163 VAL A C 8
ATOM 13578 O O . VAL A 1 11 ? 7.767 -6.540 5.742 1.00 72.31 1163 VAL A O 8
ATOM 13591 N N . GLU A 1 12 ? 9.570 -5.860 6.943 1.00 13.32 1164 GLU A N 8
ATOM 13592 C CA . GLU A 1 12 ? 8.904 -5.835 8.221 1.00 72.24 1164 GLU A CA 8
ATOM 13593 C C . GLU A 1 12 ? 7.719 -4.888 8.226 1.00 4.43 1164 GLU A C 8
ATOM 13594 O O . GLU A 1 12 ? 7.878 -3.677 8.072 1.00 64.40 1164 GLU A O 8
ATOM 13606 N N . PHE A 1 13 ? 6.543 -5.447 8.469 1.00 65.23 1165 PHE A N 8
ATOM 13607 C CA . PHE A 1 13 ? 5.287 -4.703 8.502 1.00 73.40 1165 PHE A CA 8
ATOM 13608 C C . PHE A 1 13 ? 5.303 -3.632 9.595 1.00 2.40 1165 PHE A C 8
ATOM 13609 O O . PHE A 1 13 ? 4.614 -2.614 9.503 1.00 1.41 1165 PHE A O 8
ATOM 13626 N N . ASN A 1 14 ? 6.143 -3.842 10.587 1.00 72.12 1166 ASN A N 8
ATOM 13627 C CA . ASN A 1 14 ? 6.225 -2.915 11.702 1.00 32.31 1166 ASN A CA 8
ATOM 13628 C C . ASN A 1 14 ? 6.844 -1.621 11.200 1.00 2.55 1166 ASN A C 8
ATOM 13629 O O . ASN A 1 14 ? 6.347 -0.531 11.469 1.00 31.23 1166 ASN A O 8
ATOM 13640 N N . ASP A 1 15 ? 7.881 -1.760 10.381 1.00 32.40 1167 ASP A N 8
ATOM 13641 C CA . ASP A 1 15 ? 8.573 -0.607 9.825 1.00 65.44 1167 ASP A CA 8
ATOM 13642 C C . ASP A 1 15 ? 7.716 0.016 8.725 1.00 60.41 1167 ASP A C 8
ATOM 13643 O O . ASP A 1 15 ? 7.691 1.234 8.550 1.00 51.51 1167 ASP A O 8
ATOM 13652 N N . VAL A 1 16 ? 6.955 -0.841 8.044 1.00 54.43 1168 VAL A N 8
ATOM 13653 C CA . VAL A 1 16 ? 6.039 -0.435 6.973 1.00 43.10 1168 VAL A CA 8
ATOM 13654 C C . VAL A 1 16 ? 4.998 0.542 7.507 1.00 63.32 1168 VAL A C 8
ATOM 13655 O O . VAL A 1 16 ? 4.724 1.574 6.891 1.00 72.23 1168 VAL A O 8
ATOM 13668 N N . LYS A 1 17 ? 4.456 0.225 8.667 1.00 52.40 1169 LYS A N 8
ATOM 13669 C CA . LYS A 1 17 ? 3.484 1.079 9.311 1.00 2.14 1169 LYS A CA 8
ATOM 13670 C C . LYS A 1 17 ? 4.086 2.430 9.626 1.00 40.14 1169 LYS A C 8
ATOM 13671 O O . LYS A 1 17 ? 3.485 3.459 9.338 1.00 11.43 1169 LYS A O 8
ATOM 13690 N N . THR A 1 18 ? 5.278 2.416 10.191 1.00 23.52 1170 THR A N 8
ATOM 13691 C CA . THR A 1 18 ? 6.021 3.622 10.486 1.00 73.14 1170 THR A CA 8
ATOM 13692 C C . THR A 1 18 ? 6.268 4.452 9.197 1.00 72.14 1170 THR A C 8
ATOM 13693 O O . THR A 1 18 ? 6.196 5.670 9.218 1.00 60.02 1170 THR A O 8
ATOM 13704 N N . LEU A 1 19 ? 6.483 3.766 8.079 1.00 54.25 1171 LEU A N 8
ATOM 13705 C CA . LEU A 1 19 ? 6.697 4.430 6.794 1.00 63.22 1171 LEU A CA 8
ATOM 13706 C C . LEU A 1 19 ? 5.418 5.112 6.353 1.00 12.44 1171 LEU A C 8
ATOM 13707 O O . LEU A 1 19 ? 5.407 6.306 6.083 1.00 24.42 1171 LEU A O 8
ATOM 13723 N N . LEU A 1 20 ? 4.336 4.350 6.354 1.00 63.23 1172 LEU A N 8
ATOM 13724 C CA . LEU A 1 20 ? 3.029 4.829 5.926 1.00 73.22 1172 LEU A CA 8
ATOM 13725 C C . LEU A 1 20 ? 2.559 5.974 6.802 1.00 30.30 1172 LEU A C 8
ATOM 13726 O O . LEU A 1 20 ? 2.184 7.025 6.318 1.00 41.11 1172 LEU A O 8
ATOM 13742 N N . ARG A 1 21 ? 2.625 5.772 8.087 1.00 32.21 1173 ARG A N 8
ATOM 13743 C CA . ARG A 1 21 ? 2.125 6.727 9.042 1.00 11.13 1173 ARG A CA 8
ATOM 13744 C C . ARG A 1 21 ? 2.946 8.004 9.057 1.00 14.42 1173 ARG A C 8
ATOM 13745 O O . ARG A 1 21 ? 2.396 9.092 9.221 1.00 41.33 1173 ARG A O 8
ATOM 13766 N N . GLU A 1 22 ? 4.235 7.896 8.823 1.00 40.24 1174 GLU A N 8
ATOM 13767 C CA . GLU A 1 22 ? 5.076 9.080 8.803 1.00 51.24 1174 GLU A CA 8
ATOM 13768 C C . GLU A 1 22 ? 4.805 9.832 7.517 1.00 53.41 1174 GLU A C 8
ATOM 13769 O O . GLU A 1 22 ? 4.698 11.052 7.512 1.00 22.42 1174 GLU A O 8
ATOM 13781 N N . TRP A 1 23 ? 4.653 9.078 6.443 1.00 2.00 1175 TRP A N 8
ATOM 13782 C CA . TRP A 1 23 ? 4.313 9.594 5.129 1.00 43.34 1175 TRP A CA 8
ATOM 13783 C C . TRP A 1 23 ? 3.060 10.425 5.205 1.00 14.30 1175 TRP A C 8
ATOM 13784 O O . TRP A 1 23 ? 3.054 11.578 4.833 1.00 32.34 1175 TRP A O 8
ATOM 13805 N N . ILE A 1 24 ? 2.050 9.859 5.773 1.00 72.32 1176 ILE A N 8
ATOM 13806 C CA . ILE A 1 24 ? 0.762 10.505 5.819 1.00 24.33 1176 ILE A CA 8
ATOM 13807 C C . ILE A 1 24 ? 0.742 11.702 6.787 1.00 61.24 1176 ILE A C 8
ATOM 13808 O O . ILE A 1 24 ? 0.099 12.722 6.514 1.00 1.24 1176 ILE A O 8
ATOM 13824 N N . THR A 1 25 ? 1.449 11.600 7.900 1.00 41.20 1177 THR A N 8
ATOM 13825 C CA . THR A 1 25 ? 1.504 12.705 8.841 1.00 73.24 1177 THR A CA 8
ATOM 13826 C C . THR A 1 25 ? 2.410 13.871 8.372 1.00 64.51 1177 THR A C 8
ATOM 13827 O O . THR A 1 25 ? 2.158 15.030 8.706 1.00 23.42 1177 THR A O 8
ATOM 13838 N N . THR A 1 26 ? 3.444 13.578 7.598 1.00 0.13 1178 THR A N 8
ATOM 13839 C CA . THR A 1 26 ? 4.364 14.628 7.184 1.00 11.25 1178 THR A CA 8
ATOM 13840 C C . THR A 1 26 ? 4.054 15.162 5.778 1.00 41.13 1178 THR A C 8
ATOM 13841 O O . THR A 1 26 ? 4.228 16.356 5.502 1.00 33.31 1178 THR A O 8
ATOM 13852 N N . ILE A 1 27 ? 3.574 14.302 4.921 1.00 54.20 1179 ILE A N 8
ATOM 13853 C CA . ILE A 1 27 ? 3.299 14.657 3.551 1.00 31.23 1179 ILE A CA 8
ATOM 13854 C C . ILE A 1 27 ? 1.822 15.003 3.433 1.00 30.43 1179 ILE A C 8
ATOM 13855 O O . ILE A 1 27 ? 0.961 14.197 3.765 1.00 32.35 1179 ILE A O 8
ATOM 13871 N N . SER A 1 28 ? 1.540 16.205 3.006 1.00 12.41 1180 SER A N 8
ATOM 13872 C CA . SER A 1 28 ? 0.180 16.687 2.899 1.00 20.11 1180 SER A CA 8
ATOM 13873 C C . SER A 1 28 ? -0.561 16.073 1.700 1.00 24.44 1180 SER A C 8
ATOM 13874 O O . SER A 1 28 ? -1.770 15.822 1.768 1.00 5.03 1180 SER A O 8
ATOM 13882 N N . ASP A 1 29 ? 0.172 15.788 0.638 1.00 10.00 1181 ASP A N 8
ATOM 13883 C CA . ASP A 1 29 ? -0.407 15.261 -0.590 1.00 52.20 1181 ASP A CA 8
ATOM 13884 C C . ASP A 1 29 ? 0.515 14.203 -1.133 1.00 64.21 1181 ASP A C 8
ATOM 13885 O O . ASP A 1 29 ? 1.690 14.477 -1.346 1.00 22.33 1181 ASP A O 8
ATOM 13894 N N . PRO A 1 30 ? 0.018 12.999 -1.379 1.00 24.05 1182 PRO A N 8
ATOM 13895 C CA . PRO A 1 30 ? 0.847 11.887 -1.866 1.00 1.33 1182 PRO A CA 8
ATOM 13896 C C . PRO A 1 30 ? 1.326 12.134 -3.297 1.00 3.14 1182 PRO A C 8
ATOM 13897 O O . PRO A 1 30 ? 0.600 12.730 -4.106 1.00 3.24 1182 PRO A O 8
ATOM 13908 N N . MET A 1 31 ? 2.527 11.718 -3.623 1.00 50.31 1183 MET A N 8
ATOM 13909 C CA . MET A 1 31 ? 3.002 11.882 -4.976 1.00 32.23 1183 MET A CA 8
ATOM 13910 C C . MET A 1 31 ? 2.559 10.668 -5.776 1.00 2.24 1183 MET A C 8
ATOM 13911 O O . MET A 1 31 ? 2.310 9.611 -5.185 1.00 14.02 1183 MET A O 8
ATOM 13925 N N . GLU A 1 32 ? 2.421 10.833 -7.096 1.00 3.34 1184 GLU A N 8
ATOM 13926 C CA . GLU A 1 32 ? 2.092 9.741 -8.029 1.00 1.44 1184 GLU A CA 8
ATOM 13927 C C . GLU A 1 32 ? 2.912 8.503 -7.696 1.00 63.32 1184 GLU A C 8
ATOM 13928 O O . GLU A 1 32 ? 2.369 7.411 -7.504 1.00 10.44 1184 GLU A O 8
ATOM 13940 N N . GLU A 1 33 ? 4.219 8.703 -7.599 1.00 63.13 1185 GLU A N 8
ATOM 13941 C CA . GLU A 1 33 ? 5.146 7.646 -7.301 1.00 45.51 1185 GLU A CA 8
ATOM 13942 C C . GLU A 1 33 ? 4.873 6.965 -5.968 1.00 72.13 1185 GLU A C 8
ATOM 13943 O O . GLU A 1 33 ? 5.047 5.776 -5.863 1.00 71.31 1185 GLU A O 8
ATOM 13955 N N . ASP A 1 34 ? 4.409 7.703 -4.969 1.00 40.12 1186 ASP A N 8
ATOM 13956 C CA . ASP A 1 34 ? 4.117 7.094 -3.655 1.00 21.03 1186 ASP A CA 8
ATOM 13957 C C . ASP A 1 34 ? 2.931 6.196 -3.780 1.00 21.11 1186 ASP A C 8
ATOM 13958 O O . ASP A 1 34 ? 2.925 5.072 -3.271 1.00 21.05 1186 ASP A O 8
ATOM 13967 N N . ILE A 1 35 ? 1.937 6.689 -4.502 1.00 32.44 1187 ILE A N 8
ATOM 13968 C CA . ILE A 1 35 ? 0.700 5.971 -4.723 1.00 62.33 1187 ILE A CA 8
ATOM 13969 C C . ILE A 1 35 ? 0.998 4.691 -5.477 1.00 42.12 1187 ILE A C 8
ATOM 13970 O O . ILE A 1 35 ? 0.595 3.614 -5.068 1.00 61.12 1187 ILE A O 8
ATOM 13986 N N . LEU A 1 36 ? 1.764 4.809 -6.538 1.00 34.12 1188 LEU A N 8
ATOM 13987 C CA . LEU A 1 36 ? 2.119 3.670 -7.355 1.00 12.11 1188 LEU A CA 8
ATOM 13988 C C . LEU A 1 36 ? 3.000 2.672 -6.586 1.00 13.21 1188 LEU A C 8
ATOM 13989 O O . LEU A 1 36 ? 2.910 1.474 -6.800 1.00 31.32 1188 LEU A O 8
ATOM 14005 N N . GLN A 1 37 ? 3.805 3.170 -5.673 1.00 11.24 1189 GLN A N 8
ATOM 14006 C CA . GLN A 1 37 ? 4.657 2.321 -4.841 1.00 33.51 1189 GLN A CA 8
ATOM 14007 C C . GLN A 1 37 ? 3.853 1.498 -3.863 1.00 2.33 1189 GLN A C 8
ATOM 14008 O O . GLN A 1 37 ? 4.102 0.300 -3.723 1.00 73.24 1189 GLN A O 8
ATOM 14022 N N . VAL A 1 38 ? 2.880 2.114 -3.198 1.00 33.34 1190 VAL A N 8
ATOM 14023 C CA . VAL A 1 38 ? 2.012 1.352 -2.303 1.00 24.32 1190 VAL A CA 8
ATOM 14024 C C . VAL A 1 38 ? 1.104 0.417 -3.088 1.00 41.02 1190 VAL A C 8
ATOM 14025 O O . VAL A 1 38 ? 0.779 -0.673 -2.636 1.00 32.25 1190 VAL A O 8
ATOM 14038 N N . VAL A 1 39 ? 0.733 0.850 -4.273 1.00 61.23 1191 VAL A N 8
ATOM 14039 C CA . VAL A 1 39 ? -0.003 0.030 -5.238 1.00 1.14 1191 VAL A CA 8
ATOM 14040 C C . VAL A 1 39 ? 0.805 -1.232 -5.561 1.00 71.43 1191 VAL A C 8
ATOM 14041 O O . VAL A 1 39 ? 0.321 -2.361 -5.394 1.00 2.12 1191 VAL A O 8
ATOM 14054 N N . LYS A 1 40 ? 2.046 -1.022 -5.967 1.00 72.02 1192 LYS A N 8
ATOM 14055 C CA . LYS A 1 40 ? 2.947 -2.101 -6.305 1.00 13.24 1192 LYS A CA 8
ATOM 14056 C C . LYS A 1 40 ? 3.236 -2.975 -5.119 1.00 52.44 1192 LYS A C 8
ATOM 14057 O O . LYS A 1 40 ? 3.355 -4.178 -5.266 1.00 72.41 1192 LYS A O 8
ATOM 14076 N N . TYR A 1 41 ? 3.255 -2.376 -3.945 1.00 12.03 1193 TYR A N 8
ATOM 14077 C CA . TYR A 1 41 ? 3.454 -3.098 -2.713 1.00 42.32 1193 TYR A CA 8
ATOM 14078 C C . TYR A 1 41 ? 2.279 -4.048 -2.498 1.00 55.10 1193 TYR A C 8
ATOM 14079 O O . TYR A 1 41 ? 2.466 -5.224 -2.290 1.00 61.01 1193 TYR A O 8
ATOM 14097 N N . CYS A 1 42 ? 1.070 -3.527 -2.623 1.00 72.22 1194 CYS A N 8
ATOM 14098 C CA . CYS A 1 42 ? -0.133 -4.324 -2.438 1.00 70.43 1194 CYS A CA 8
ATOM 14099 C C . CYS A 1 42 ? -0.193 -5.484 -3.435 1.00 1.13 1194 CYS A C 8
ATOM 14100 O O . CYS A 1 42 ? -0.493 -6.621 -3.059 1.00 64.24 1194 CYS A O 8
ATOM 14108 N N . THR A 1 43 ? 0.135 -5.210 -4.688 1.00 33.30 1195 THR A N 8
ATOM 14109 C CA . THR A 1 43 ? 0.135 -6.246 -5.696 1.00 31.14 1195 THR A CA 8
ATOM 14110 C C . THR A 1 43 ? 1.246 -7.275 -5.422 1.00 51.31 1195 THR A C 8
ATOM 14111 O O . THR A 1 43 ? 1.093 -8.462 -5.680 1.00 42.54 1195 THR A O 8
ATOM 14122 N N . ASP A 1 44 ? 2.325 -6.793 -4.832 1.00 43.34 1196 ASP A N 8
ATOM 14123 C CA . ASP A 1 44 ? 3.496 -7.610 -4.532 1.00 25.12 1196 ASP A CA 8
ATOM 14124 C C . ASP A 1 44 ? 3.154 -8.620 -3.441 1.00 54.34 1196 ASP A C 8
ATOM 14125 O O . ASP A 1 44 ? 3.544 -9.787 -3.516 1.00 13.43 1196 ASP A O 8
ATOM 14134 N N . LEU A 1 45 ? 2.355 -8.176 -2.451 1.00 34.55 1197 LEU A N 8
ATOM 14135 C CA . LEU A 1 45 ? 1.851 -9.063 -1.395 1.00 33.01 1197 LEU A CA 8
ATOM 14136 C C . LEU A 1 45 ? 1.003 -10.170 -1.995 1.00 33.12 1197 LEU A C 8
ATOM 14137 O O . LEU A 1 45 ? 1.044 -11.310 -1.543 1.00 23.42 1197 LEU A O 8
ATOM 14153 N N . ILE A 1 46 ? 0.262 -9.828 -3.031 1.00 12.05 1198 ILE A N 8
ATOM 14154 C CA . ILE A 1 46 ? -0.569 -10.792 -3.723 1.00 74.25 1198 ILE A CA 8
ATOM 14155 C C . ILE A 1 46 ? 0.309 -11.798 -4.463 1.00 1.42 1198 ILE A C 8
ATOM 14156 O O . ILE A 1 46 ? 0.086 -13.009 -4.378 1.00 14.55 1198 ILE A O 8
ATOM 14172 N N . GLU A 1 47 ? 1.326 -11.297 -5.153 1.00 53.53 1199 GLU A N 8
ATOM 14173 C CA . GLU A 1 47 ? 2.261 -12.134 -5.902 1.00 35.32 1199 GLU A CA 8
ATOM 14174 C C . GLU A 1 47 ? 2.972 -13.128 -4.983 1.00 23.00 1199 GLU A C 8
ATOM 14175 O O . GLU A 1 47 ? 3.136 -14.306 -5.325 1.00 31.14 1199 GLU A O 8
ATOM 14187 N N . GLU A 1 48 ? 3.361 -12.658 -3.817 1.00 11.44 1200 GLU A N 8
ATOM 14188 C CA . GLU A 1 48 ? 4.073 -13.480 -2.845 1.00 45.21 1200 GLU A CA 8
ATOM 14189 C C . GLU A 1 48 ? 3.135 -14.266 -1.926 1.00 23.03 1200 GLU A C 8
ATOM 14190 O O . GLU A 1 48 ? 3.593 -14.938 -0.999 1.00 30.12 1200 GLU A O 8
ATOM 14202 N N . LYS A 1 49 ? 1.827 -14.165 -2.184 1.00 53.54 1201 LYS A N 8
ATOM 14203 C CA . LYS A 1 49 ? 0.785 -14.925 -1.466 1.00 2.45 1201 LYS A CA 8
ATOM 14204 C C . LYS A 1 49 ? 0.670 -14.523 0.004 1.00 61.01 1201 LYS A C 8
ATOM 14205 O O . LYS A 1 49 ? 0.105 -15.272 0.825 1.00 51.14 1201 LYS A O 8
ATOM 14224 N N . ASP A 1 50 ? 1.136 -13.354 0.341 1.00 53.51 1202 ASP A N 8
ATOM 14225 C CA . ASP A 1 50 ? 1.065 -12.932 1.714 1.00 10.42 1202 ASP A CA 8
ATOM 14226 C C . ASP A 1 50 ? -0.120 -11.990 1.869 1.00 62.23 1202 ASP A C 8
ATOM 14227 O O . ASP A 1 50 ? 0.006 -10.754 1.876 1.00 3.33 1202 ASP A O 8
ATOM 14236 N N . LEU A 1 51 ? -1.288 -12.583 1.910 1.00 21.31 1203 LEU A N 8
ATOM 14237 C CA . LEU A 1 51 ? -2.513 -11.825 2.001 1.00 2.13 1203 LEU A CA 8
ATOM 14238 C C . LEU A 1 51 ? -2.775 -11.401 3.419 1.00 41.22 1203 LEU A C 8
ATOM 14239 O O . LEU A 1 51 ? -3.673 -10.595 3.689 1.00 74.22 1203 LEU A O 8
ATOM 14255 N N . GLU A 1 52 ? -1.996 -11.961 4.311 1.00 13.33 1204 GLU A N 8
ATOM 14256 C CA . GLU A 1 52 ? -2.012 -11.636 5.709 1.00 2.43 1204 GLU A CA 8
ATOM 14257 C C . GLU A 1 52 ? -1.555 -10.197 5.887 1.00 10.31 1204 GLU A C 8
ATOM 14258 O O . GLU A 1 52 ? -2.285 -9.365 6.422 1.00 21.31 1204 GLU A O 8
ATOM 14270 N N . LYS A 1 53 ? -0.377 -9.892 5.358 1.00 52.32 1205 LYS A N 8
ATOM 14271 C CA . LYS A 1 53 ? 0.177 -8.567 5.471 1.00 1.34 1205 LYS A CA 8
ATOM 14272 C C . LYS A 1 53 ? -0.593 -7.608 4.573 1.00 2.32 1205 LYS A C 8
ATOM 14273 O O . LYS A 1 53 ? -0.715 -6.424 4.891 1.00 60.51 1205 LYS A O 8
ATOM 14292 N N . LEU A 1 54 ? -1.119 -8.121 3.453 1.00 54.52 1206 LEU A N 8
ATOM 14293 C CA . LEU A 1 54 ? -1.955 -7.317 2.562 1.00 73.42 1206 LEU A CA 8
ATOM 14294 C C . LEU A 1 54 ? -3.177 -6.782 3.309 1.00 10.33 1206 LEU A C 8
ATOM 14295 O O . LEU A 1 54 ? -3.413 -5.580 3.338 1.00 53.11 1206 LEU A O 8
ATOM 14311 N N . ASP A 1 55 ? -3.939 -7.690 3.915 1.00 24.30 1207 ASP A N 8
ATOM 14312 C CA . ASP A 1 55 ? -5.146 -7.327 4.691 1.00 13.44 1207 ASP A CA 8
ATOM 14313 C C . ASP A 1 55 ? -4.811 -6.292 5.759 1.00 52.00 1207 ASP A C 8
ATOM 14314 O O . ASP A 1 55 ? -5.541 -5.314 5.954 1.00 53.33 1207 ASP A O 8
ATOM 14323 N N . LEU A 1 56 ? -3.669 -6.482 6.386 1.00 41.42 1208 LEU A N 8
ATOM 14324 C CA . LEU A 1 56 ? -3.203 -5.602 7.435 1.00 53.31 1208 LEU A CA 8
ATOM 14325 C C . LEU A 1 56 ? -2.872 -4.209 6.902 1.00 23.44 1208 LEU A C 8
ATOM 14326 O O . LEU A 1 56 ? -3.341 -3.206 7.454 1.00 52.32 1208 LEU A O 8
ATOM 14342 N N . VAL A 1 57 ? -2.093 -4.140 5.817 1.00 12.53 1209 VAL A N 8
ATOM 14343 C CA . VAL A 1 57 ? -1.673 -2.852 5.261 1.00 70.43 1209 VAL A CA 8
ATOM 14344 C C . VAL A 1 57 ? -2.855 -2.093 4.701 1.00 21.43 1209 VAL A C 8
ATOM 14345 O O . VAL A 1 57 ? -2.940 -0.876 4.859 1.00 24.10 1209 VAL A O 8
ATOM 14358 N N . ILE A 1 58 ? -3.787 -2.814 4.099 1.00 72.23 1210 ILE A N 8
ATOM 14359 C CA . ILE A 1 58 ? -4.946 -2.203 3.512 1.00 15.52 1210 ILE A CA 8
ATOM 14360 C C . ILE A 1 58 ? -5.780 -1.499 4.580 1.00 42.11 1210 ILE A C 8
ATOM 14361 O O . ILE A 1 58 ? -6.101 -0.321 4.453 1.00 41.11 1210 ILE A O 8
ATOM 14377 N N . LYS A 1 59 ? -6.073 -2.210 5.649 1.00 62.42 1211 LYS A N 8
ATOM 14378 C CA . LYS A 1 59 ? -6.849 -1.658 6.745 1.00 32.42 1211 LYS A CA 8
ATOM 14379 C C . LYS A 1 59 ? -6.096 -0.551 7.461 1.00 61.12 1211 LYS A C 8
ATOM 14380 O O . LYS A 1 59 ? -6.701 0.410 7.932 1.00 41.20 1211 LYS A O 8
ATOM 14399 N N . TYR A 1 60 ? -4.784 -0.659 7.495 1.00 21.11 1212 TYR A N 8
ATOM 14400 C CA . TYR A 1 60 ? -3.960 0.334 8.157 1.00 63.42 1212 TYR A CA 8
ATOM 14401 C C . TYR A 1 60 ? -3.958 1.633 7.341 1.00 55.45 1212 TYR A C 8
ATOM 14402 O O . TYR A 1 60 ? -4.173 2.729 7.888 1.00 51.23 1212 TYR A O 8
ATOM 14420 N N . MET A 1 61 ? -3.750 1.507 6.026 1.00 10.15 1213 MET A N 8
ATOM 14421 C CA . MET A 1 61 ? -3.771 2.662 5.135 1.00 2.31 1213 MET A CA 8
ATOM 14422 C C . MET A 1 61 ? -5.145 3.278 5.120 1.00 3.43 1213 MET A C 8
ATOM 14423 O O . MET A 1 61 ? -5.272 4.488 5.081 1.00 30.43 1213 MET A O 8
ATOM 14437 N N . LYS A 1 62 ? -6.164 2.428 5.190 1.00 23.20 1214 LYS A N 8
ATOM 14438 C CA . LYS A 1 62 ? -7.559 2.845 5.236 1.00 12.51 1214 LYS A CA 8
ATOM 14439 C C . LYS A 1 62 ? -7.755 3.836 6.360 1.00 12.12 1214 LYS A C 8
ATOM 14440 O O . LYS A 1 62 ? -8.149 4.975 6.135 1.00 52.20 1214 LYS A O 8
ATOM 14459 N N . ARG A 1 63 ? -7.436 3.387 7.568 1.00 70.43 1215 ARG A N 8
ATOM 14460 C CA . ARG A 1 63 ? -7.531 4.195 8.778 1.00 61.51 1215 ARG A CA 8
ATOM 14461 C C . ARG A 1 63 ? -6.863 5.557 8.621 1.00 42.31 1215 ARG A C 8
ATOM 14462 O O . ARG A 1 63 ? -7.445 6.587 8.985 1.00 11.50 1215 ARG A O 8
ATOM 14483 N N . LEU A 1 64 ? -5.687 5.566 8.032 1.00 60.44 1216 LEU A N 8
ATOM 14484 C CA . LEU A 1 64 ? -4.908 6.780 7.914 1.00 52.23 1216 LEU A CA 8
ATOM 14485 C C . LEU A 1 64 ? -5.422 7.677 6.779 1.00 34.14 1216 LEU A C 8
ATOM 14486 O O . LEU A 1 64 ? -5.639 8.869 6.966 1.00 31.42 1216 LEU A O 8
ATOM 14502 N N . MET A 1 65 ? -5.642 7.102 5.617 1.00 11.41 1217 MET A N 8
ATOM 14503 C CA . MET A 1 65 ? -6.069 7.868 4.447 1.00 53.14 1217 MET A CA 8
ATOM 14504 C C . MET A 1 65 ? -7.470 8.410 4.618 1.00 20.21 1217 MET A C 8
ATOM 14505 O O . MET A 1 65 ? -7.778 9.511 4.149 1.00 10.24 1217 MET A O 8
ATOM 14519 N N . GLN A 1 66 ? -8.306 7.682 5.339 1.00 72.24 1218 GLN A N 8
ATOM 14520 C CA . GLN A 1 66 ? -9.664 8.116 5.574 1.00 42.32 1218 GLN A CA 8
ATOM 14521 C C . GLN A 1 66 ? -9.667 9.254 6.597 1.00 21.52 1218 GLN A C 8
ATOM 14522 O O . GLN A 1 66 ? -10.357 10.243 6.419 1.00 3.01 1218 GLN A O 8
ATOM 14536 N N . GLN A 1 67 ? -8.812 9.152 7.631 1.00 74.44 1219 GLN A N 8
ATOM 14537 C CA . GLN A 1 67 ? -8.761 10.188 8.678 1.00 74.43 1219 GLN A CA 8
ATOM 14538 C C . GLN A 1 67 ? -8.087 11.458 8.146 1.00 53.43 1219 GLN A C 8
ATOM 14539 O O . GLN A 1 67 ? -8.088 12.498 8.795 1.00 22.42 1219 GLN A O 8
ATOM 14553 N N . SER A 1 68 ? -7.501 11.355 6.965 1.00 73.22 1220 SER A N 8
ATOM 14554 C CA . SER A 1 68 ? -6.868 12.487 6.338 1.00 52.32 1220 SER A CA 8
ATOM 14555 C C . SER A 1 68 ? -7.892 13.303 5.571 1.00 34.10 1220 SER A C 8
ATOM 14556 O O . SER A 1 68 ? -7.633 14.440 5.207 1.00 14.54 1220 SER A O 8
ATOM 14564 N N . VAL A 1 69 ? -9.074 12.689 5.410 1.00 2.42 1221 VAL A N 8
ATOM 14565 C CA . VAL A 1 69 ? -10.323 13.184 4.727 1.00 15.32 1221 VAL A CA 8
ATOM 14566 C C . VAL A 1 69 ? -10.173 13.857 3.337 1.00 51.31 1221 VAL A C 8
ATOM 14567 O O . VAL A 1 69 ? -11.153 13.941 2.573 1.00 63.30 1221 VAL A O 8
ATOM 14580 N N . GLU A 1 70 ? -9.006 14.295 2.995 1.00 1.22 1222 GLU A N 8
ATOM 14581 C CA . GLU A 1 70 ? -8.801 15.001 1.777 1.00 63.31 1222 GLU A CA 8
ATOM 14582 C C . GLU A 1 70 ? -8.948 14.076 0.589 1.00 52.10 1222 GLU A C 8
ATOM 14583 O O . GLU A 1 70 ? -8.552 12.885 0.650 1.00 55.33 1222 GLU A O 8
ATOM 14595 N N . SER A 1 71 ? -9.536 14.610 -0.455 1.00 51.41 1223 SER A N 8
ATOM 14596 C CA . SER A 1 71 ? -9.843 13.905 -1.667 1.00 32.12 1223 SER A CA 8
ATOM 14597 C C . SER A 1 71 ? -8.632 13.162 -2.198 1.00 74.21 1223 SER A C 8
ATOM 14598 O O . SER A 1 71 ? -8.738 11.999 -2.515 1.00 62.13 1223 SER A O 8
ATOM 14606 N N . VAL A 1 72 ? -7.478 13.828 -2.230 1.00 32.02 1224 VAL A N 8
ATOM 14607 C CA . VAL A 1 72 ? -6.226 13.215 -2.695 1.00 5.11 1224 VAL A CA 8
ATOM 14608 C C . VAL A 1 72 ? -5.916 11.866 -2.008 1.00 51.23 1224 VAL A C 8
ATOM 14609 O O . VAL A 1 72 ? -5.495 10.927 -2.661 1.00 50.01 1224 VAL A O 8
ATOM 14622 N N . TRP A 1 73 ? -6.186 11.763 -0.716 1.00 63.04 1225 TRP A N 8
ATOM 14623 C CA . TRP A 1 73 ? -5.922 10.528 0.020 1.00 23.33 1225 TRP A CA 8
ATOM 14624 C C . TRP A 1 73 ? -7.047 9.533 -0.173 1.00 64.30 1225 TRP A C 8
ATOM 14625 O O . TRP A 1 73 ? -6.815 8.335 -0.297 1.00 14.41 1225 TRP A O 8
ATOM 14646 N N . ASN A 1 74 ? -8.263 10.040 -0.225 1.00 54.01 1226 ASN A N 8
ATOM 14647 C CA . ASN A 1 74 ? -9.438 9.191 -0.417 1.00 51.22 1226 ASN A CA 8
ATOM 14648 C C . ASN A 1 74 ? -9.410 8.549 -1.807 1.00 2.02 1226 ASN A C 8
ATOM 14649 O O . ASN A 1 74 ? -9.684 7.350 -1.959 1.00 12.33 1226 ASN A O 8
ATOM 14660 N N . MET A 1 75 ? -9.090 9.361 -2.815 1.00 74.12 1227 MET A N 8
ATOM 14661 C CA . MET A 1 75 ? -8.893 8.901 -4.200 1.00 31.44 1227 MET A CA 8
ATOM 14662 C C . MET A 1 75 ? -7.818 7.877 -4.269 1.00 30.24 1227 MET A C 8
ATOM 14663 O O . MET A 1 75 ? -7.980 6.838 -4.897 1.00 63.14 1227 MET A O 8
ATOM 14677 N N . ALA A 1 76 ? -6.722 8.195 -3.628 1.00 51.13 1228 ALA A N 8
ATOM 14678 C CA . ALA A 1 76 ? -5.547 7.332 -3.599 1.00 20.31 1228 ALA A CA 8
ATOM 14679 C C . ALA A 1 76 ? -5.895 5.945 -3.099 1.00 12.42 1228 ALA A C 8
ATOM 14680 O O . ALA A 1 76 ? -5.669 4.965 -3.803 1.00 53.13 1228 ALA A O 8
ATOM 14687 N N . PHE A 1 77 ? -6.488 5.868 -1.908 1.00 30.12 1229 PHE A N 8
ATOM 14688 C CA . PHE A 1 77 ? -6.850 4.589 -1.300 1.00 31.04 1229 PHE A CA 8
ATOM 14689 C C . PHE A 1 77 ? -7.791 3.798 -2.204 1.00 62.40 1229 PHE A C 8
ATOM 14690 O O . PHE A 1 77 ? -7.604 2.589 -2.407 1.00 51.02 1229 PHE A O 8
ATOM 14707 N N . ASP A 1 78 ? -8.773 4.495 -2.766 1.00 34.43 1230 ASP A N 8
ATOM 14708 C CA . ASP A 1 78 ? -9.722 3.898 -3.701 1.00 35.42 1230 ASP A CA 8
ATOM 14709 C C . ASP A 1 78 ? -8.983 3.297 -4.890 1.00 34.02 1230 ASP A C 8
ATOM 14710 O O . ASP A 1 78 ? -9.246 2.150 -5.297 1.00 11.55 1230 ASP A O 8
ATOM 14719 N N . PHE A 1 79 ? -8.071 4.088 -5.445 1.00 71.13 1231 PHE A N 8
ATOM 14720 C CA . PHE A 1 79 ? -7.205 3.671 -6.531 1.00 60.12 1231 PHE A CA 8
ATOM 14721 C C . PHE A 1 79 ? -6.470 2.388 -6.185 1.00 32.40 1231 PHE A C 8
ATOM 14722 O O . PHE A 1 79 ? -6.548 1.405 -6.921 1.00 55.54 1231 PHE A O 8
ATOM 14739 N N . ILE A 1 80 ? -5.807 2.392 -5.055 1.00 3.23 1232 ILE A N 8
ATOM 14740 C CA . ILE A 1 80 ? -5.052 1.245 -4.581 1.00 44.21 1232 ILE A CA 8
ATOM 14741 C C . ILE A 1 80 ? -5.925 -0.002 -4.489 1.00 31.02 1232 ILE A C 8
ATOM 14742 O O . ILE A 1 80 ? -5.546 -1.054 -5.012 1.00 50.41 1232 ILE A O 8
ATOM 14758 N N . LEU A 1 81 ? -7.096 0.134 -3.872 1.00 15.32 1233 LEU A N 8
ATOM 14759 C CA . LEU A 1 81 ? -8.044 -0.973 -3.727 1.00 41.51 1233 LEU A CA 8
ATOM 14760 C C . LEU A 1 81 ? -8.341 -1.645 -5.049 1.00 70.24 1233 LEU A C 8
ATOM 14761 O O . LEU A 1 81 ? -8.281 -2.871 -5.139 1.00 5.52 1233 LEU A O 8
ATOM 14777 N N . ASP A 1 82 ? -8.656 -0.842 -6.059 1.00 62.22 1234 ASP A N 8
ATOM 14778 C CA . ASP A 1 82 ? -8.935 -1.327 -7.430 1.00 63.22 1234 ASP A CA 8
ATOM 14779 C C . ASP A 1 82 ? -7.831 -2.225 -7.937 1.00 14.45 1234 ASP A C 8
ATOM 14780 O O . ASP A 1 82 ? -8.093 -3.343 -8.384 1.00 72.43 1234 ASP A O 8
ATOM 14789 N N . ASN A 1 83 ? -6.601 -1.742 -7.822 1.00 43.15 1235 ASN A N 8
ATOM 14790 C CA . ASN A 1 83 ? -5.406 -2.506 -8.231 1.00 71.11 1235 ASN A CA 8
ATOM 14791 C C . ASN A 1 83 ? -5.369 -3.851 -7.538 1.00 32.42 1235 ASN A C 8
ATOM 14792 O O . ASN A 1 83 ? -5.167 -4.888 -8.178 1.00 32.51 1235 ASN A O 8
ATOM 14803 N N . VAL A 1 84 ? -5.578 -3.830 -6.226 1.00 34.32 1236 VAL A N 8
ATOM 14804 C CA . VAL A 1 84 ? -5.594 -5.031 -5.410 1.00 62.55 1236 VAL A CA 8
ATOM 14805 C C . VAL A 1 84 ? -6.677 -5.991 -5.896 1.00 63.54 1236 VAL A C 8
ATOM 14806 O O . VAL A 1 84 ? -6.416 -7.175 -6.082 1.00 0.45 1236 VAL A O 8
ATOM 14819 N N . GLN A 1 85 ? -7.872 -5.454 -6.128 1.00 32.32 1237 GLN A N 8
ATOM 14820 C CA . GLN A 1 85 ? -9.014 -6.242 -6.572 1.00 73.01 1237 GLN A CA 8
ATOM 14821 C C . GLN A 1 85 ? -8.685 -6.987 -7.869 1.00 40.31 1237 GLN A C 8
ATOM 14822 O O . GLN A 1 85 ? -8.815 -8.219 -7.937 1.00 55.23 1237 GLN A O 8
ATOM 14836 N N . VAL A 1 86 ? -8.246 -6.233 -8.877 1.00 45.32 1238 VAL A N 8
ATOM 14837 C CA . VAL A 1 86 ? -7.854 -6.784 -10.181 1.00 74.14 1238 VAL A CA 8
ATOM 14838 C C . VAL A 1 86 ? -6.859 -7.918 -10.020 1.00 63.45 1238 VAL A C 8
ATOM 14839 O O . VAL A 1 86 ? -7.115 -9.042 -10.457 1.00 33.55 1238 VAL A O 8
ATOM 14852 N N . VAL A 1 87 ? -5.753 -7.625 -9.369 1.00 43.21 1239 VAL A N 8
ATOM 14853 C CA . VAL A 1 87 ? -4.679 -8.589 -9.204 1.00 23.11 1239 VAL A CA 8
ATOM 14854 C C . VAL A 1 87 ? -5.129 -9.841 -8.419 1.00 11.04 1239 VAL A C 8
ATOM 14855 O O . VAL A 1 87 ? -4.775 -10.963 -8.797 1.00 62.50 1239 VAL A O 8
ATOM 14868 N N . LEU A 1 88 ? -5.930 -9.660 -7.365 1.00 22.52 1240 LEU A N 8
ATOM 14869 C CA . LEU A 1 88 ? -6.498 -10.793 -6.607 1.00 53.44 1240 LEU A CA 8
ATOM 14870 C C . LEU A 1 88 ? -7.366 -11.667 -7.493 1.00 1.02 1240 LEU A C 8
ATOM 14871 O O . LEU A 1 88 ? -7.377 -12.894 -7.370 1.00 70.41 1240 LEU A O 8
ATOM 14887 N N . GLN A 1 89 ? -8.103 -11.039 -8.361 1.00 55.33 1241 GLN A N 8
ATOM 14888 C CA . GLN A 1 89 ? -8.924 -11.736 -9.310 1.00 73.54 1241 GLN A CA 8
ATOM 14889 C C . GLN A 1 89 ? -8.053 -12.496 -10.329 1.00 22.21 1241 GLN A C 8
ATOM 14890 O O . GLN A 1 89 ? -8.284 -13.676 -10.587 1.00 63.42 1241 GLN A O 8
ATOM 14904 N N . GLN A 1 90 ? -7.051 -11.822 -10.871 1.00 21.13 1242 GLN A N 8
ATOM 14905 C CA . GLN A 1 90 ? -6.098 -12.433 -11.815 1.00 74.25 1242 GLN A CA 8
ATOM 14906 C C . GLN A 1 90 ? -5.405 -13.665 -11.211 1.00 2.02 1242 GLN A C 8
ATOM 14907 O O . GLN A 1 90 ? -5.092 -14.629 -11.915 1.00 62.13 1242 GLN A O 8
ATOM 14921 N N . THR A 1 91 ? -5.172 -13.630 -9.921 1.00 23.53 1243 THR A N 8
ATOM 14922 C CA . THR A 1 91 ? -4.490 -14.708 -9.257 1.00 33.11 1243 THR A CA 8
ATOM 14923 C C . THR A 1 91 ? -5.436 -15.796 -8.733 1.00 40.42 1243 THR A C 8
ATOM 14924 O O . THR A 1 91 ? -5.393 -16.943 -9.200 1.00 35.44 1243 THR A O 8
ATOM 14935 N N . TYR A 1 92 ? -6.318 -15.434 -7.823 1.00 62.42 1244 TYR A N 8
ATOM 14936 C CA . TYR A 1 92 ? -7.161 -16.414 -7.143 1.00 34.22 1244 TYR A CA 8
ATOM 14937 C C . TYR A 1 92 ? -8.599 -16.333 -7.588 1.00 2.44 1244 TYR A C 8
ATOM 14938 O O . TYR A 1 92 ? -9.374 -17.266 -7.367 1.00 21.01 1244 TYR A O 8
ATOM 14956 N N . GLY A 1 93 ? -8.961 -15.240 -8.226 1.00 5.35 1245 GLY A N 8
ATOM 14957 C CA . GLY A 1 93 ? -10.360 -15.016 -8.530 1.00 50.12 1245 GLY A CA 8
ATOM 14958 C C . GLY A 1 93 ? -11.144 -14.774 -7.256 1.00 21.20 1245 GLY A C 8
ATOM 14959 O O . GLY A 1 93 ? -12.282 -15.206 -7.115 1.00 64.21 1245 GLY A O 8
ATOM 14963 N N . SER A 1 94 ? -10.506 -14.136 -6.302 1.00 0.23 1246 SER A N 8
ATOM 14964 C CA . SER A 1 94 ? -11.105 -13.866 -5.019 1.00 73.12 1246 SER A CA 8
ATOM 14965 C C . SER A 1 94 ? -10.606 -12.533 -4.495 1.00 72.50 1246 SER A C 8
ATOM 14966 O O . SER A 1 94 ? -9.418 -12.385 -4.183 1.00 62.03 1246 SER A O 8
ATOM 14974 N N . THR A 1 95 ? -11.488 -11.579 -4.417 1.00 74.44 1247 THR A N 8
ATOM 14975 C CA . THR A 1 95 ? -11.146 -10.260 -3.999 1.00 20.04 1247 THR A CA 8
ATOM 14976 C C . THR A 1 95 ? -11.408 -10.053 -2.517 1.00 74.45 1247 THR A C 8
ATOM 14977 O O . THR A 1 95 ? -11.879 -10.962 -1.817 1.00 33.50 1247 THR A O 8
ATOM 14988 N N . LEU A 1 96 ? -11.115 -8.865 -2.046 1.00 54.23 1248 LEU A N 8
ATOM 14989 C CA . LEU A 1 96 ? -11.293 -8.519 -0.666 1.00 34.34 1248 LEU A CA 8
ATOM 14990 C C . LEU A 1 96 ? -12.175 -7.324 -0.582 1.00 51.42 1248 LEU A C 8
ATOM 14991 O O . LEU A 1 96 ? -11.892 -6.302 -1.209 1.00 44.21 1248 LEU A O 8
ATOM 15007 N N . LYS A 1 97 ? -13.241 -7.460 0.131 1.00 60.54 1249 LYS A N 8
ATOM 15008 C CA . LYS A 1 97 ? -14.173 -6.387 0.325 1.00 40.31 1249 LYS A CA 8
ATOM 15009 C C . LYS A 1 97 ? -13.661 -5.453 1.400 1.00 73.22 1249 LYS A C 8
ATOM 15010 O O . LYS A 1 97 ? -13.559 -5.830 2.582 1.00 13.31 1249 LYS A O 8
ATOM 15029 N N . VAL A 1 98 ? -13.300 -4.275 0.998 1.00 53.10 1250 VAL A N 8
ATOM 15030 C CA . VAL A 1 98 ? -12.856 -3.269 1.914 1.00 63.43 1250 VAL A CA 8
ATOM 15031 C C . VAL A 1 98 ? -13.943 -2.210 2.049 1.00 71.10 1250 VAL A C 8
ATOM 15032 O O . VAL A 1 98 ? -14.092 -1.335 1.190 1.00 62.00 1250 VAL A O 8
ATOM 15045 N N . THR A 1 99 ? -14.764 -2.366 3.056 1.00 13.32 1251 THR A N 8
ATOM 15046 C CA . THR A 1 99 ? -15.822 -1.444 3.365 1.00 71.14 1251 THR A CA 8
ATOM 15047 C C . THR A 1 99 ? -16.112 -1.557 4.867 1.00 5.30 1251 THR A C 8
ATOM 15048 O O . THR A 1 99 ? -16.836 -2.486 5.284 1.00 0.00 1251 THR A O 8
ATOM 15060 N N . GLY B 2 1 ? 13.483 13.885 -11.164 1.00 13.00 561 GLY B N 8
ATOM 15061 C CA . GLY B 2 1 ? 14.102 15.166 -10.843 1.00 45.03 561 GLY B CA 8
ATOM 15062 C C . GLY B 2 1 ? 14.912 15.055 -9.588 1.00 23.21 561 GLY B C 8
ATOM 15063 O O . GLY B 2 1 ? 14.902 14.003 -8.943 1.00 62.04 561 GLY B O 8
ATOM 15069 N N . SER B 2 2 ? 15.603 16.109 -9.235 1.00 75.32 562 SER B N 8
ATOM 15070 C CA . SER B 2 2 ? 16.419 16.130 -8.052 1.00 10.14 562 SER B CA 8
ATOM 15071 C C . SER B 2 2 ? 15.551 16.429 -6.840 1.00 52.44 562 SER B C 8
ATOM 15072 O O . SER B 2 2 ? 14.942 17.499 -6.756 1.00 45.14 562 SER B O 8
ATOM 15080 N N . HIS B 2 3 ? 15.505 15.471 -5.911 1.00 21.11 563 HIS B N 8
ATOM 15081 C CA . HIS B 2 3 ? 14.662 15.524 -4.711 1.00 25.21 563 HIS B CA 8
ATOM 15082 C C . HIS B 2 3 ? 13.194 15.463 -5.096 1.00 61.52 563 HIS B C 8
ATOM 15083 O O . HIS B 2 3 ? 12.584 16.463 -5.490 1.00 44.43 563 HIS B O 8
ATOM 15097 N N . LYS B 2 4 ? 12.645 14.281 -5.020 1.00 60.55 564 LYS B N 8
ATOM 15098 C CA . LYS B 2 4 ? 11.276 14.038 -5.408 1.00 22.33 564 LYS B CA 8
ATOM 15099 C C . LYS B 2 4 ? 10.323 14.432 -4.313 1.00 24.54 564 LYS B C 8
ATOM 15100 O O . LYS B 2 4 ? 10.721 14.955 -3.259 1.00 34.33 564 LYS B O 8
ATOM 15119 N N . LYS B 2 5 ? 9.072 14.175 -4.559 1.00 4.22 565 LYS B N 8
ATOM 15120 C CA . LYS B 2 5 ? 8.030 14.416 -3.581 1.00 22.03 565 LYS B CA 8
ATOM 15121 C C . LYS B 2 5 ? 7.643 13.105 -2.954 1.00 60.11 565 LYS B C 8
ATOM 15122 O O . LYS B 2 5 ? 6.810 13.051 -2.049 1.00 41.11 565 LYS B O 8
ATOM 15141 N N . SER B 2 6 ? 8.297 12.071 -3.404 1.00 44.35 566 SER B N 8
ATOM 15142 C CA . SER B 2 6 ? 7.974 10.746 -3.025 1.00 25.40 566 SER B CA 8
ATOM 15143 C C . SER B 2 6 ? 8.710 10.385 -1.772 1.00 55.01 566 SER B C 8
ATOM 15144 O O . SER B 2 6 ? 9.943 10.332 -1.739 1.00 62.14 566 SER B O 8
ATOM 15152 N N . PHE B 2 7 ? 7.945 10.150 -0.759 1.00 72.34 567 PHE B N 8
ATOM 15153 C CA . PHE B 2 7 ? 8.429 9.781 0.527 1.00 5.32 567 PHE B CA 8
ATOM 15154 C C . PHE B 2 7 ? 9.070 8.400 0.457 1.00 52.24 567 PHE B C 8
ATOM 15155 O O . PHE B 2 7 ? 10.141 8.170 1.031 1.00 41.43 567 PHE B O 8
ATOM 15172 N N . PHE B 2 8 ? 8.443 7.495 -0.280 1.00 41.25 568 PHE B N 8
ATOM 15173 C CA . PHE B 2 8 ? 8.928 6.131 -0.340 1.00 34.01 568 PHE B CA 8
ATOM 15174 C C . PHE B 2 8 ? 10.182 6.020 -1.159 1.00 51.25 568 PHE B C 8
ATOM 15175 O O . PHE B 2 8 ? 11.105 5.337 -0.761 1.00 43.24 568 PHE B O 8
ATOM 15192 N N . ASP B 2 9 ? 10.213 6.698 -2.298 1.00 41.21 569 ASP B N 8
ATOM 15193 C CA . ASP B 2 9 ? 11.410 6.716 -3.173 1.00 5.20 569 ASP B CA 8
ATOM 15194 C C . ASP B 2 9 ? 12.606 7.217 -2.384 1.00 64.51 569 ASP B C 8
ATOM 15195 O O . ASP B 2 9 ? 13.707 6.670 -2.466 1.00 14.23 569 ASP B O 8
ATOM 15204 N N . LYS B 2 10 ? 12.346 8.225 -1.590 1.00 40.45 570 LYS B N 8
ATOM 15205 C CA . LYS B 2 10 ? 13.312 8.865 -0.720 1.00 71.54 570 LYS B CA 8
ATOM 15206 C C . LYS B 2 10 ? 13.844 7.848 0.317 1.00 62.00 570 LYS B C 8
ATOM 15207 O O . LYS B 2 10 ? 15.061 7.577 0.391 1.00 43.05 570 LYS B O 8
ATOM 15226 N N . LYS B 2 11 ? 12.921 7.241 1.060 1.00 51.23 571 LYS B N 8
ATOM 15227 C CA . LYS B 2 11 ? 13.256 6.228 2.066 1.00 21.14 571 LYS B CA 8
ATOM 15228 C C . LYS B 2 11 ? 13.965 5.033 1.433 1.00 55.14 571 LYS B C 8
ATOM 15229 O O . LYS B 2 11 ? 14.856 4.442 2.031 1.00 53.12 571 LYS B O 8
ATOM 15248 N N . ARG B 2 12 ? 13.600 4.715 0.199 1.00 22.12 572 ARG B N 8
ATOM 15249 C CA . ARG B 2 12 ? 14.148 3.579 -0.509 1.00 55.43 572 ARG B CA 8
ATOM 15250 C C . ARG B 2 12 ? 15.558 3.905 -0.976 1.00 61.03 572 ARG B C 8
ATOM 15251 O O . ARG B 2 12 ? 16.400 3.026 -1.115 1.00 71.02 572 ARG B O 8
ATOM 15272 N N . SER B 2 13 ? 15.819 5.181 -1.171 1.00 74.25 573 SER B N 8
ATOM 15273 C CA . SER B 2 13 ? 17.120 5.643 -1.587 1.00 64.41 573 SER B CA 8
ATOM 15274 C C . SER B 2 13 ? 18.102 5.509 -0.436 1.00 61.23 573 SER B C 8
ATOM 15275 O O . SER B 2 13 ? 19.297 5.291 -0.641 1.00 71.32 573 SER B O 8
ATOM 15283 N N . GLU B 2 14 ? 17.601 5.629 0.778 1.00 52.41 574 GLU B N 8
ATOM 15284 C CA . GLU B 2 14 ? 18.435 5.439 1.955 1.00 14.14 574 GLU B CA 8
ATOM 15285 C C . GLU B 2 14 ? 18.488 3.974 2.361 1.00 1.44 574 GLU B C 8
ATOM 15286 O O . GLU B 2 14 ? 19.220 3.601 3.289 1.00 72.45 574 GLU B O 8
ATOM 15298 N N . ARG B 2 15 ? 17.714 3.158 1.699 1.00 62.12 575 ARG B N 8
ATOM 15299 C CA . ARG B 2 15 ? 17.636 1.766 2.030 1.00 21.32 575 ARG B CA 8
ATOM 15300 C C . ARG B 2 15 ? 18.047 0.884 0.900 1.00 3.23 575 ARG B C 8
ATOM 15301 O O . ARG B 2 15 ? 17.226 0.397 0.119 1.00 74.41 575 ARG B O 8
ATOM 15322 N N . LYS B 2 16 ? 19.325 0.732 0.779 1.00 4.40 576 LYS B N 8
ATOM 15323 C CA . LYS B 2 16 ? 19.893 -0.164 -0.178 1.00 13.54 576 LYS B CA 8
ATOM 15324 C C . LYS B 2 16 ? 20.558 -1.297 0.573 1.00 54.53 576 LYS B C 8
ATOM 15325 O O . LYS B 2 16 ? 21.780 -1.322 0.762 1.00 55.44 576 LYS B O 8
ATOM 15344 N N . TRP B 2 17 ? 19.709 -2.149 1.100 1.00 63.33 577 TRP B N 8
ATOM 15345 C CA . TRP B 2 17 ? 20.091 -3.291 1.914 1.00 75.35 577 TRP B CA 8
ATOM 15346 C C . TRP B 2 17 ? 21.004 -4.247 1.155 1.00 21.23 577 TRP B C 8
ATOM 15347 O O . TRP B 2 17 ? 20.514 -4.981 0.259 1.00 0.00 577 TRP B O 8
ATOM 15369 N N . GLY A 1 1 ? 10.162 -4.863 -10.466 1.00 24.10 1153 GLY A N 9
ATOM 15370 C CA . GLY A 1 1 ? 11.007 -5.819 -9.769 1.00 40.22 1153 GLY A CA 9
ATOM 15371 C C . GLY A 1 1 ? 10.223 -6.529 -8.714 1.00 61.52 1153 GLY A C 9
ATOM 15372 O O . GLY A 1 1 ? 9.502 -5.890 -7.945 1.00 22.54 1153 GLY A O 9
ATOM 15378 N N . HIS A 1 2 ? 10.316 -7.832 -8.674 1.00 73.11 1154 HIS A N 9
ATOM 15379 C CA . HIS A 1 2 ? 9.566 -8.580 -7.705 1.00 63.24 1154 HIS A CA 9
ATOM 15380 C C . HIS A 1 2 ? 10.460 -9.081 -6.599 1.00 51.01 1154 HIS A C 9
ATOM 15381 O O . HIS A 1 2 ? 11.261 -10.000 -6.788 1.00 1.31 1154 HIS A O 9
ATOM 15395 N N . MET A 1 3 ? 10.344 -8.447 -5.482 1.00 54.24 1155 MET A N 9
ATOM 15396 C CA . MET A 1 3 ? 11.023 -8.816 -4.267 1.00 30.43 1155 MET A CA 9
ATOM 15397 C C . MET A 1 3 ? 9.980 -9.215 -3.286 1.00 53.11 1155 MET A C 9
ATOM 15398 O O . MET A 1 3 ? 8.783 -9.117 -3.580 1.00 3.14 1155 MET A O 9
ATOM 15412 N N . ALA A 1 4 ? 10.405 -9.726 -2.165 1.00 30.32 1156 ALA A N 9
ATOM 15413 C CA . ALA A 1 4 ? 9.497 -9.986 -1.092 1.00 14.12 1156 ALA A CA 9
ATOM 15414 C C . ALA A 1 4 ? 8.887 -8.657 -0.662 1.00 53.41 1156 ALA A C 9
ATOM 15415 O O . ALA A 1 4 ? 9.615 -7.660 -0.589 1.00 54.40 1156 ALA A O 9
ATOM 15422 N N . PRO A 1 5 ? 7.566 -8.633 -0.415 1.00 31.50 1157 PRO A N 9
ATOM 15423 C CA . PRO A 1 5 ? 6.788 -7.421 -0.096 1.00 11.01 1157 PRO A CA 9
ATOM 15424 C C . PRO A 1 5 ? 7.486 -6.451 0.834 1.00 44.15 1157 PRO A C 9
ATOM 15425 O O . PRO A 1 5 ? 7.653 -6.718 2.027 1.00 30.24 1157 PRO A O 9
ATOM 15436 N N . ASN A 1 6 ? 7.903 -5.350 0.274 1.00 52.15 1158 ASN A N 9
ATOM 15437 C CA . ASN A 1 6 ? 8.617 -4.351 1.009 1.00 22.53 1158 ASN A CA 9
ATOM 15438 C C . ASN A 1 6 ? 8.312 -2.968 0.488 1.00 63.34 1158 ASN A C 9
ATOM 15439 O O . ASN A 1 6 ? 7.807 -2.796 -0.622 1.00 51.35 1158 ASN A O 9
ATOM 15450 N N . LEU A 1 7 ? 8.629 -2.009 1.285 1.00 22.25 1159 LEU A N 9
ATOM 15451 C CA . LEU A 1 7 ? 8.585 -0.618 0.903 1.00 54.43 1159 LEU A CA 9
ATOM 15452 C C . LEU A 1 7 ? 9.905 -0.085 1.132 1.00 50.30 1159 LEU A C 9
ATOM 15453 O O . LEU A 1 7 ? 10.390 -0.146 2.265 1.00 22.02 1159 LEU A O 9
ATOM 15469 N N . ALA A 1 8 ? 10.551 0.340 0.071 1.00 54.33 1160 ALA A N 9
ATOM 15470 C CA . ALA A 1 8 ? 11.841 1.014 0.165 1.00 72.42 1160 ALA A CA 9
ATOM 15471 C C . ALA A 1 8 ? 12.947 0.076 0.744 1.00 0.31 1160 ALA A C 9
ATOM 15472 O O . ALA A 1 8 ? 14.058 0.511 1.061 1.00 74.11 1160 ALA A O 9
ATOM 15479 N N . GLY A 1 9 ? 12.612 -1.198 0.838 1.00 50.02 1161 GLY A N 9
ATOM 15480 C CA . GLY A 1 9 ? 13.502 -2.209 1.373 1.00 4.21 1161 GLY A CA 9
ATOM 15481 C C . GLY A 1 9 ? 13.022 -2.771 2.711 1.00 13.04 1161 GLY A C 9
ATOM 15482 O O . GLY A 1 9 ? 13.588 -3.728 3.228 1.00 12.00 1161 GLY A O 9
ATOM 15486 N N . ALA A 1 10 ? 11.978 -2.182 3.267 1.00 61.21 1162 ALA A N 9
ATOM 15487 C CA . ALA A 1 10 ? 11.420 -2.634 4.537 1.00 44.24 1162 ALA A CA 9
ATOM 15488 C C . ALA A 1 10 ? 10.368 -3.692 4.290 1.00 65.03 1162 ALA A C 9
ATOM 15489 O O . ALA A 1 10 ? 9.336 -3.401 3.702 1.00 31.41 1162 ALA A O 9
ATOM 15496 N N . VAL A 1 11 ? 10.628 -4.896 4.751 1.00 22.41 1163 VAL A N 9
ATOM 15497 C CA . VAL A 1 11 ? 9.743 -6.041 4.512 1.00 45.20 1163 VAL A CA 9
ATOM 15498 C C . VAL A 1 11 ? 8.762 -6.221 5.666 1.00 55.24 1163 VAL A C 9
ATOM 15499 O O . VAL A 1 11 ? 7.566 -6.510 5.461 1.00 72.31 1163 VAL A O 9
ATOM 15512 N N . GLU A 1 12 ? 9.272 -6.085 6.878 1.00 13.32 1164 GLU A N 9
ATOM 15513 C CA . GLU A 1 12 ? 8.470 -6.254 8.077 1.00 72.24 1164 GLU A CA 9
ATOM 15514 C C . GLU A 1 12 ? 7.399 -5.204 8.170 1.00 4.43 1164 GLU A C 9
ATOM 15515 O O . GLU A 1 12 ? 7.677 -4.007 8.023 1.00 64.40 1164 GLU A O 9
ATOM 15527 N N . PHE A 1 13 ? 6.195 -5.655 8.466 1.00 65.23 1165 PHE A N 9
ATOM 15528 C CA . PHE A 1 13 ? 5.022 -4.822 8.523 1.00 73.40 1165 PHE A CA 9
ATOM 15529 C C . PHE A 1 13 ? 5.209 -3.680 9.521 1.00 2.40 1165 PHE A C 9
ATOM 15530 O O . PHE A 1 13 ? 4.761 -2.582 9.289 1.00 1.41 1165 PHE A O 9
ATOM 15547 N N . ASN A 1 14 ? 5.858 -3.963 10.628 1.00 72.12 1166 ASN A N 9
ATOM 15548 C CA . ASN A 1 14 ? 6.232 -2.947 11.615 1.00 32.31 1166 ASN A CA 9
ATOM 15549 C C . ASN A 1 14 ? 6.988 -1.763 10.984 1.00 2.55 1166 ASN A C 9
ATOM 15550 O O . ASN A 1 14 ? 6.598 -0.595 11.157 1.00 31.23 1166 ASN A O 9
ATOM 15561 N N . ASP A 1 15 ? 8.017 -2.057 10.204 1.00 32.40 1167 ASP A N 9
ATOM 15562 C CA . ASP A 1 15 ? 8.829 -0.994 9.603 1.00 65.44 1167 ASP A CA 9
ATOM 15563 C C . ASP A 1 15 ? 8.019 -0.344 8.470 1.00 60.41 1167 ASP A C 9
ATOM 15564 O O . ASP A 1 15 ? 8.067 0.877 8.271 1.00 51.51 1167 ASP A O 9
ATOM 15573 N N . VAL A 1 16 ? 7.188 -1.171 7.817 1.00 54.43 1168 VAL A N 9
ATOM 15574 C CA . VAL A 1 16 ? 6.256 -0.740 6.761 1.00 43.10 1168 VAL A CA 9
ATOM 15575 C C . VAL A 1 16 ? 5.261 0.280 7.322 1.00 63.32 1168 VAL A C 9
ATOM 15576 O O . VAL A 1 16 ? 5.055 1.342 6.749 1.00 72.23 1168 VAL A O 9
ATOM 15589 N N . LYS A 1 17 ? 4.677 -0.043 8.470 1.00 52.40 1169 LYS A N 9
ATOM 15590 C CA . LYS A 1 17 ? 3.724 0.831 9.154 1.00 2.14 1169 LYS A CA 9
ATOM 15591 C C . LYS A 1 17 ? 4.351 2.126 9.551 1.00 40.14 1169 LYS A C 9
ATOM 15592 O O . LYS A 1 17 ? 3.706 3.159 9.533 1.00 11.43 1169 LYS A O 9
ATOM 15611 N N . THR A 1 18 ? 5.621 2.077 9.829 1.00 23.52 1170 THR A N 9
ATOM 15612 C CA . THR A 1 18 ? 6.335 3.248 10.244 1.00 73.14 1170 THR A CA 9
ATOM 15613 C C . THR A 1 18 ? 6.550 4.163 9.014 1.00 72.14 1170 THR A C 9
ATOM 15614 O O . THR A 1 18 ? 6.518 5.389 9.107 1.00 60.02 1170 THR A O 9
ATOM 15625 N N . LEU A 1 19 ? 6.653 3.537 7.852 1.00 54.25 1171 LEU A N 9
ATOM 15626 C CA . LEU A 1 19 ? 6.833 4.256 6.609 1.00 63.22 1171 LEU A CA 9
ATOM 15627 C C . LEU A 1 19 ? 5.504 4.829 6.161 1.00 12.44 1171 LEU A C 9
ATOM 15628 O O . LEU A 1 19 ? 5.410 6.005 5.831 1.00 24.42 1171 LEU A O 9
ATOM 15644 N N . LEU A 1 20 ? 4.465 4.003 6.225 1.00 63.23 1172 LEU A N 9
ATOM 15645 C CA . LEU A 1 20 ? 3.126 4.395 5.807 1.00 73.22 1172 LEU A CA 9
ATOM 15646 C C . LEU A 1 20 ? 2.598 5.492 6.691 1.00 30.30 1172 LEU A C 9
ATOM 15647 O O . LEU A 1 20 ? 2.123 6.507 6.207 1.00 41.11 1172 LEU A O 9
ATOM 15663 N N . ARG A 1 21 ? 2.707 5.305 7.993 1.00 32.21 1173 ARG A N 9
ATOM 15664 C CA . ARG A 1 21 ? 2.188 6.269 8.923 1.00 11.13 1173 ARG A CA 9
ATOM 15665 C C . ARG A 1 21 ? 2.921 7.577 8.845 1.00 14.42 1173 ARG A C 9
ATOM 15666 O O . ARG A 1 21 ? 2.291 8.630 8.922 1.00 41.33 1173 ARG A O 9
ATOM 15687 N N . GLU A 1 22 ? 4.224 7.539 8.610 1.00 40.24 1174 GLU A N 9
ATOM 15688 C CA . GLU A 1 22 ? 4.968 8.769 8.529 1.00 51.24 1174 GLU A CA 9
ATOM 15689 C C . GLU A 1 22 ? 4.565 9.488 7.259 1.00 53.41 1174 GLU A C 9
ATOM 15690 O O . GLU A 1 22 ? 4.338 10.685 7.267 1.00 22.42 1174 GLU A O 9
ATOM 15702 N N . TRP A 1 23 ? 4.407 8.723 6.199 1.00 2.00 1175 TRP A N 9
ATOM 15703 C CA . TRP A 1 23 ? 3.998 9.234 4.906 1.00 43.34 1175 TRP A CA 9
ATOM 15704 C C . TRP A 1 23 ? 2.662 9.957 5.015 1.00 14.30 1175 TRP A C 9
ATOM 15705 O O . TRP A 1 23 ? 2.544 11.107 4.637 1.00 32.34 1175 TRP A O 9
ATOM 15726 N N . ILE A 1 24 ? 1.712 9.322 5.641 1.00 72.32 1176 ILE A N 9
ATOM 15727 C CA . ILE A 1 24 ? 0.364 9.871 5.696 1.00 24.33 1176 ILE A CA 9
ATOM 15728 C C . ILE A 1 24 ? 0.248 11.023 6.718 1.00 61.24 1176 ILE A C 9
ATOM 15729 O O . ILE A 1 24 ? -0.689 11.813 6.679 1.00 1.24 1176 ILE A O 9
ATOM 15745 N N . THR A 1 25 ? 1.210 11.139 7.605 1.00 41.20 1177 THR A N 9
ATOM 15746 C CA . THR A 1 25 ? 1.153 12.196 8.591 1.00 73.24 1177 THR A CA 9
ATOM 15747 C C . THR A 1 25 ? 2.055 13.389 8.238 1.00 64.51 1177 THR A C 9
ATOM 15748 O O . THR A 1 25 ? 1.705 14.543 8.508 1.00 23.42 1177 THR A O 9
ATOM 15759 N N . THR A 1 26 ? 3.186 13.129 7.611 1.00 0.13 1178 THR A N 9
ATOM 15760 C CA . THR A 1 26 ? 4.134 14.195 7.313 1.00 11.25 1178 THR A CA 9
ATOM 15761 C C . THR A 1 26 ? 3.877 14.787 5.936 1.00 41.13 1178 THR A C 9
ATOM 15762 O O . THR A 1 26 ? 4.144 15.973 5.691 1.00 33.31 1178 THR A O 9
ATOM 15773 N N . ILE A 1 27 ? 3.320 13.985 5.063 1.00 54.20 1179 ILE A N 9
ATOM 15774 C CA . ILE A 1 27 ? 3.039 14.395 3.715 1.00 31.23 1179 ILE A CA 9
ATOM 15775 C C . ILE A 1 27 ? 1.575 14.774 3.649 1.00 30.43 1179 ILE A C 9
ATOM 15776 O O . ILE A 1 27 ? 0.718 14.000 4.049 1.00 32.35 1179 ILE A O 9
ATOM 15792 N N . SER A 1 28 ? 1.301 15.978 3.238 1.00 12.41 1180 SER A N 9
ATOM 15793 C CA . SER A 1 28 ? -0.059 16.444 3.141 1.00 20.11 1180 SER A CA 9
ATOM 15794 C C . SER A 1 28 ? -0.612 16.190 1.738 1.00 24.44 1180 SER A C 9
ATOM 15795 O O . SER A 1 28 ? -1.817 15.986 1.550 1.00 5.03 1180 SER A O 9
ATOM 15803 N N . ASP A 1 29 ? 0.275 16.180 0.772 1.00 10.00 1181 ASP A N 9
ATOM 15804 C CA . ASP A 1 29 ? -0.079 15.960 -0.619 1.00 52.20 1181 ASP A CA 9
ATOM 15805 C C . ASP A 1 29 ? 0.825 14.883 -1.195 1.00 64.21 1181 ASP A C 9
ATOM 15806 O O . ASP A 1 29 ? 1.992 15.142 -1.473 1.00 22.33 1181 ASP A O 9
ATOM 15815 N N . PRO A 1 30 ? 0.312 13.655 -1.349 1.00 24.05 1182 PRO A N 9
ATOM 15816 C CA . PRO A 1 30 ? 1.118 12.504 -1.778 1.00 1.33 1182 PRO A CA 9
ATOM 15817 C C . PRO A 1 30 ? 1.474 12.575 -3.252 1.00 3.14 1182 PRO A C 9
ATOM 15818 O O . PRO A 1 30 ? 0.755 13.206 -4.050 1.00 3.24 1182 PRO A O 9
ATOM 15829 N N . MET A 1 31 ? 2.560 11.958 -3.628 1.00 50.31 1183 MET A N 9
ATOM 15830 C CA . MET A 1 31 ? 2.963 11.958 -4.993 1.00 32.23 1183 MET A CA 9
ATOM 15831 C C . MET A 1 31 ? 2.395 10.720 -5.655 1.00 2.24 1183 MET A C 9
ATOM 15832 O O . MET A 1 31 ? 2.218 9.698 -4.995 1.00 14.02 1183 MET A O 9
ATOM 15846 N N . GLU A 1 32 ? 2.068 10.815 -6.935 1.00 3.34 1184 GLU A N 9
ATOM 15847 C CA . GLU A 1 32 ? 1.575 9.670 -7.695 1.00 1.44 1184 GLU A CA 9
ATOM 15848 C C . GLU A 1 32 ? 2.514 8.462 -7.560 1.00 63.32 1184 GLU A C 9
ATOM 15849 O O . GLU A 1 32 ? 2.052 7.344 -7.402 1.00 10.44 1184 GLU A O 9
ATOM 15861 N N . GLU A 1 33 ? 3.832 8.700 -7.593 1.00 63.13 1185 GLU A N 9
ATOM 15862 C CA . GLU A 1 33 ? 4.802 7.626 -7.379 1.00 45.51 1185 GLU A CA 9
ATOM 15863 C C . GLU A 1 33 ? 4.634 6.931 -6.030 1.00 72.13 1185 GLU A C 9
ATOM 15864 O O . GLU A 1 33 ? 4.797 5.723 -5.952 1.00 71.31 1185 GLU A O 9
ATOM 15876 N N . ASP A 1 34 ? 4.259 7.683 -4.985 1.00 40.12 1186 ASP A N 9
ATOM 15877 C CA . ASP A 1 34 ? 4.022 7.085 -3.648 1.00 21.03 1186 ASP A CA 9
ATOM 15878 C C . ASP A 1 34 ? 2.893 6.117 -3.766 1.00 21.11 1186 ASP A C 9
ATOM 15879 O O . ASP A 1 34 ? 2.965 4.980 -3.307 1.00 21.05 1186 ASP A O 9
ATOM 15888 N N . ILE A 1 35 ? 1.870 6.570 -4.458 1.00 32.44 1187 ILE A N 9
ATOM 15889 C CA . ILE A 1 35 ? 0.657 5.825 -4.648 1.00 62.33 1187 ILE A CA 9
ATOM 15890 C C . ILE A 1 35 ? 0.955 4.573 -5.462 1.00 42.12 1187 ILE A C 9
ATOM 15891 O O . ILE A 1 35 ? 0.536 3.478 -5.096 1.00 61.12 1187 ILE A O 9
ATOM 15907 N N . LEU A 1 36 ? 1.745 4.732 -6.520 1.00 34.12 1188 LEU A N 9
ATOM 15908 C CA . LEU A 1 36 ? 2.124 3.629 -7.395 1.00 12.11 1188 LEU A CA 9
ATOM 15909 C C . LEU A 1 36 ? 2.965 2.592 -6.653 1.00 13.21 1188 LEU A C 9
ATOM 15910 O O . LEU A 1 36 ? 2.835 1.399 -6.892 1.00 31.32 1188 LEU A O 9
ATOM 15926 N N . GLN A 1 37 ? 3.796 3.049 -5.742 1.00 11.24 1189 GLN A N 9
ATOM 15927 C CA . GLN A 1 37 ? 4.620 2.146 -4.946 1.00 33.51 1189 GLN A CA 9
ATOM 15928 C C . GLN A 1 37 ? 3.767 1.345 -3.997 1.00 2.33 1189 GLN A C 9
ATOM 15929 O O . GLN A 1 37 ? 4.004 0.155 -3.813 1.00 73.24 1189 GLN A O 9
ATOM 15943 N N . VAL A 1 38 ? 2.759 1.994 -3.407 1.00 33.34 1190 VAL A N 9
ATOM 15944 C CA . VAL A 1 38 ? 1.797 1.318 -2.541 1.00 24.32 1190 VAL A CA 9
ATOM 15945 C C . VAL A 1 38 ? 1.016 0.296 -3.371 1.00 41.02 1190 VAL A C 9
ATOM 15946 O O . VAL A 1 38 ? 0.760 -0.829 -2.933 1.00 32.25 1190 VAL A O 9
ATOM 15959 N N . VAL A 1 39 ? 0.684 0.699 -4.577 1.00 61.23 1191 VAL A N 9
ATOM 15960 C CA . VAL A 1 39 ? 0.014 -0.135 -5.559 1.00 1.14 1191 VAL A CA 9
ATOM 15961 C C . VAL A 1 39 ? 0.833 -1.394 -5.840 1.00 71.43 1191 VAL A C 9
ATOM 15962 O O . VAL A 1 39 ? 0.343 -2.518 -5.670 1.00 2.12 1191 VAL A O 9
ATOM 15975 N N . LYS A 1 40 ? 2.088 -1.190 -6.210 1.00 72.02 1192 LYS A N 9
ATOM 15976 C CA . LYS A 1 40 ? 2.992 -2.282 -6.519 1.00 13.24 1192 LYS A CA 9
ATOM 15977 C C . LYS A 1 40 ? 3.269 -3.122 -5.303 1.00 52.44 1192 LYS A C 9
ATOM 15978 O O . LYS A 1 40 ? 3.495 -4.309 -5.409 1.00 72.41 1192 LYS A O 9
ATOM 15997 N N . TYR A 1 41 ? 3.240 -2.503 -4.152 1.00 12.03 1193 TYR A N 9
ATOM 15998 C CA . TYR A 1 41 ? 3.437 -3.195 -2.910 1.00 42.32 1193 TYR A CA 9
ATOM 15999 C C . TYR A 1 41 ? 2.307 -4.188 -2.697 1.00 55.10 1193 TYR A C 9
ATOM 16000 O O . TYR A 1 41 ? 2.547 -5.368 -2.522 1.00 61.01 1193 TYR A O 9
ATOM 16018 N N . CYS A 1 42 ? 1.082 -3.710 -2.804 1.00 72.22 1194 CYS A N 9
ATOM 16019 C CA . CYS A 1 42 ? -0.091 -4.527 -2.564 1.00 70.43 1194 CYS A CA 9
ATOM 16020 C C . CYS A 1 42 ? -0.184 -5.687 -3.557 1.00 1.13 1194 CYS A C 9
ATOM 16021 O O . CYS A 1 42 ? -0.502 -6.818 -3.177 1.00 64.24 1194 CYS A O 9
ATOM 16029 N N . THR A 1 43 ? 0.131 -5.423 -4.812 1.00 33.30 1195 THR A N 9
ATOM 16030 C CA . THR A 1 43 ? 0.086 -6.452 -5.817 1.00 31.14 1195 THR A CA 9
ATOM 16031 C C . THR A 1 43 ? 1.194 -7.497 -5.589 1.00 51.31 1195 THR A C 9
ATOM 16032 O O . THR A 1 43 ? 0.999 -8.699 -5.805 1.00 42.54 1195 THR A O 9
ATOM 16043 N N . ASP A 1 44 ? 2.316 -7.027 -5.076 1.00 43.34 1196 ASP A N 9
ATOM 16044 C CA . ASP A 1 44 ? 3.439 -7.887 -4.725 1.00 25.12 1196 ASP A CA 9
ATOM 16045 C C . ASP A 1 44 ? 3.092 -8.809 -3.543 1.00 54.34 1196 ASP A C 9
ATOM 16046 O O . ASP A 1 44 ? 3.534 -9.967 -3.511 1.00 13.43 1196 ASP A O 9
ATOM 16055 N N . LEU A 1 45 ? 2.271 -8.309 -2.588 1.00 34.55 1197 LEU A N 9
ATOM 16056 C CA . LEU A 1 45 ? 1.753 -9.146 -1.479 1.00 33.01 1197 LEU A CA 9
ATOM 16057 C C . LEU A 1 45 ? 0.959 -10.320 -2.017 1.00 33.12 1197 LEU A C 9
ATOM 16058 O O . LEU A 1 45 ? 1.091 -11.450 -1.540 1.00 23.42 1197 LEU A O 9
ATOM 16074 N N . ILE A 1 46 ? 0.160 -10.042 -3.023 1.00 12.05 1198 ILE A N 9
ATOM 16075 C CA . ILE A 1 46 ? -0.712 -11.027 -3.633 1.00 74.25 1198 ILE A CA 9
ATOM 16076 C C . ILE A 1 46 ? 0.098 -12.138 -4.309 1.00 1.42 1198 ILE A C 9
ATOM 16077 O O . ILE A 1 46 ? -0.203 -13.330 -4.158 1.00 14.55 1198 ILE A O 9
ATOM 16093 N N . GLU A 1 47 ? 1.137 -11.744 -5.024 1.00 53.53 1199 GLU A N 9
ATOM 16094 C CA . GLU A 1 47 ? 1.974 -12.700 -5.727 1.00 35.32 1199 GLU A CA 9
ATOM 16095 C C . GLU A 1 47 ? 2.719 -13.585 -4.745 1.00 23.00 1199 GLU A C 9
ATOM 16096 O O . GLU A 1 47 ? 2.820 -14.799 -4.934 1.00 31.14 1199 GLU A O 9
ATOM 16108 N N . GLU A 1 48 ? 3.199 -12.989 -3.674 1.00 11.44 1200 GLU A N 9
ATOM 16109 C CA . GLU A 1 48 ? 3.891 -13.733 -2.643 1.00 45.21 1200 GLU A CA 9
ATOM 16110 C C . GLU A 1 48 ? 2.948 -14.448 -1.700 1.00 23.03 1200 GLU A C 9
ATOM 16111 O O . GLU A 1 48 ? 3.390 -15.035 -0.712 1.00 30.12 1200 GLU A O 9
ATOM 16123 N N . LYS A 1 49 ? 1.644 -14.378 -2.005 1.00 53.54 1201 LYS A N 9
ATOM 16124 C CA . LYS A 1 49 ? 0.598 -15.141 -1.317 1.00 2.45 1201 LYS A CA 9
ATOM 16125 C C . LYS A 1 49 ? 0.439 -14.702 0.124 1.00 61.01 1201 LYS A C 9
ATOM 16126 O O . LYS A 1 49 ? -0.127 -15.431 0.946 1.00 51.14 1201 LYS A O 9
ATOM 16145 N N . ASP A 1 50 ? 0.866 -13.504 0.419 1.00 53.51 1202 ASP A N 9
ATOM 16146 C CA . ASP A 1 50 ? 0.804 -13.020 1.765 1.00 10.42 1202 ASP A CA 9
ATOM 16147 C C . ASP A 1 50 ? -0.350 -12.053 1.877 1.00 62.23 1202 ASP A C 9
ATOM 16148 O O . ASP A 1 50 ? -0.188 -10.828 1.819 1.00 3.33 1202 ASP A O 9
ATOM 16157 N N . LEU A 1 51 ? -1.523 -12.612 1.951 1.00 21.31 1203 LEU A N 9
ATOM 16158 C CA . LEU A 1 51 ? -2.719 -11.833 2.046 1.00 2.13 1203 LEU A CA 9
ATOM 16159 C C . LEU A 1 51 ? -2.954 -11.425 3.477 1.00 41.22 1203 LEU A C 9
ATOM 16160 O O . LEU A 1 51 ? -3.794 -10.570 3.770 1.00 74.22 1203 LEU A O 9
ATOM 16176 N N . GLU A 1 52 ? -2.221 -12.073 4.357 1.00 13.33 1204 GLU A N 9
ATOM 16177 C CA . GLU A 1 52 ? -2.178 -11.773 5.760 1.00 2.43 1204 GLU A CA 9
ATOM 16178 C C . GLU A 1 52 ? -1.697 -10.333 5.945 1.00 10.31 1204 GLU A C 9
ATOM 16179 O O . GLU A 1 52 ? -2.410 -9.489 6.525 1.00 21.31 1204 GLU A O 9
ATOM 16191 N N . LYS A 1 53 ? -0.522 -10.041 5.402 1.00 52.32 1205 LYS A N 9
ATOM 16192 C CA . LYS A 1 53 ? 0.051 -8.719 5.488 1.00 1.34 1205 LYS A CA 9
ATOM 16193 C C . LYS A 1 53 ? -0.755 -7.760 4.643 1.00 2.32 1205 LYS A C 9
ATOM 16194 O O . LYS A 1 53 ? -1.010 -6.655 5.067 1.00 60.51 1205 LYS A O 9
ATOM 16213 N N . LEU A 1 54 ? -1.192 -8.221 3.465 1.00 54.52 1206 LEU A N 9
ATOM 16214 C CA . LEU A 1 54 ? -2.022 -7.427 2.539 1.00 73.42 1206 LEU A CA 9
ATOM 16215 C C . LEU A 1 54 ? -3.227 -6.828 3.278 1.00 10.33 1206 LEU A C 9
ATOM 16216 O O . LEU A 1 54 ? -3.383 -5.606 3.330 1.00 53.11 1206 LEU A O 9
ATOM 16232 N N . ASP A 1 55 ? -4.029 -7.700 3.881 1.00 24.30 1207 ASP A N 9
ATOM 16233 C CA . ASP A 1 55 ? -5.221 -7.304 4.657 1.00 13.44 1207 ASP A CA 9
ATOM 16234 C C . ASP A 1 55 ? -4.866 -6.303 5.759 1.00 52.00 1207 ASP A C 9
ATOM 16235 O O . ASP A 1 55 ? -5.554 -5.292 5.942 1.00 53.33 1207 ASP A O 9
ATOM 16244 N N . LEU A 1 56 ? -3.751 -6.554 6.437 1.00 41.42 1208 LEU A N 9
ATOM 16245 C CA . LEU A 1 56 ? -3.294 -5.687 7.519 1.00 53.31 1208 LEU A CA 9
ATOM 16246 C C . LEU A 1 56 ? -2.923 -4.297 7.002 1.00 23.44 1208 LEU A C 9
ATOM 16247 O O . LEU A 1 56 ? -3.314 -3.289 7.589 1.00 52.32 1208 LEU A O 9
ATOM 16263 N N . VAL A 1 57 ? -2.185 -4.255 5.900 1.00 12.53 1209 VAL A N 9
ATOM 16264 C CA . VAL A 1 57 ? -1.747 -2.998 5.283 1.00 70.43 1209 VAL A CA 9
ATOM 16265 C C . VAL A 1 57 ? -2.952 -2.188 4.841 1.00 21.43 1209 VAL A C 9
ATOM 16266 O O . VAL A 1 57 ? -3.047 -1.001 5.147 1.00 24.10 1209 VAL A O 9
ATOM 16279 N N . ILE A 1 58 ? -3.882 -2.854 4.164 1.00 72.23 1210 ILE A N 9
ATOM 16280 C CA . ILE A 1 58 ? -5.089 -2.212 3.656 1.00 15.52 1210 ILE A CA 9
ATOM 16281 C C . ILE A 1 58 ? -5.859 -1.539 4.794 1.00 42.11 1210 ILE A C 9
ATOM 16282 O O . ILE A 1 58 ? -6.193 -0.352 4.717 1.00 41.11 1210 ILE A O 9
ATOM 16298 N N . LYS A 1 59 ? -6.091 -2.287 5.858 1.00 62.42 1211 LYS A N 9
ATOM 16299 C CA . LYS A 1 59 ? -6.806 -1.776 7.017 1.00 32.42 1211 LYS A CA 9
ATOM 16300 C C . LYS A 1 59 ? -6.054 -0.636 7.688 1.00 61.12 1211 LYS A C 9
ATOM 16301 O O . LYS A 1 59 ? -6.653 0.362 8.083 1.00 41.20 1211 LYS A O 9
ATOM 16320 N N . TYR A 1 60 ? -4.745 -0.760 7.758 1.00 21.11 1212 TYR A N 9
ATOM 16321 C CA . TYR A 1 60 ? -3.915 0.230 8.413 1.00 63.42 1212 TYR A CA 9
ATOM 16322 C C . TYR A 1 60 ? -3.923 1.540 7.610 1.00 55.45 1212 TYR A C 9
ATOM 16323 O O . TYR A 1 60 ? -4.064 2.641 8.176 1.00 51.23 1212 TYR A O 9
ATOM 16341 N N . MET A 1 61 ? -3.807 1.411 6.296 1.00 10.15 1213 MET A N 9
ATOM 16342 C CA . MET A 1 61 ? -3.844 2.562 5.416 1.00 2.31 1213 MET A CA 9
ATOM 16343 C C . MET A 1 61 ? -5.191 3.218 5.474 1.00 3.43 1213 MET A C 9
ATOM 16344 O O . MET A 1 61 ? -5.267 4.438 5.504 1.00 30.43 1213 MET A O 9
ATOM 16358 N N . LYS A 1 62 ? -6.256 2.400 5.527 1.00 23.20 1214 LYS A N 9
ATOM 16359 C CA . LYS A 1 62 ? -7.613 2.913 5.639 1.00 12.51 1214 LYS A CA 9
ATOM 16360 C C . LYS A 1 62 ? -7.713 3.845 6.824 1.00 12.12 1214 LYS A C 9
ATOM 16361 O O . LYS A 1 62 ? -8.078 5.000 6.663 1.00 52.20 1214 LYS A O 9
ATOM 16380 N N . ARG A 1 63 ? -7.346 3.326 7.996 1.00 70.43 1215 ARG A N 9
ATOM 16381 C CA . ARG A 1 63 ? -7.356 4.069 9.265 1.00 61.51 1215 ARG A CA 9
ATOM 16382 C C . ARG A 1 63 ? -6.762 5.464 9.110 1.00 42.31 1215 ARG A C 9
ATOM 16383 O O . ARG A 1 63 ? -7.389 6.467 9.478 1.00 11.50 1215 ARG A O 9
ATOM 16404 N N . LEU A 1 64 ? -5.587 5.525 8.512 1.00 60.44 1216 LEU A N 9
ATOM 16405 C CA . LEU A 1 64 ? -4.863 6.779 8.371 1.00 52.23 1216 LEU A CA 9
ATOM 16406 C C . LEU A 1 64 ? -5.458 7.650 7.254 1.00 34.14 1216 LEU A C 9
ATOM 16407 O O . LEU A 1 64 ? -5.552 8.876 7.371 1.00 31.42 1216 LEU A O 9
ATOM 16423 N N . MET A 1 65 ? -5.868 7.022 6.179 1.00 11.41 1217 MET A N 9
ATOM 16424 C CA . MET A 1 65 ? -6.444 7.736 5.049 1.00 53.14 1217 MET A CA 9
ATOM 16425 C C . MET A 1 65 ? -7.827 8.274 5.358 1.00 20.21 1217 MET A C 9
ATOM 16426 O O . MET A 1 65 ? -8.283 9.198 4.715 1.00 10.24 1217 MET A O 9
ATOM 16440 N N . GLN A 1 66 ? -8.494 7.714 6.365 1.00 72.24 1218 GLN A N 9
ATOM 16441 C CA . GLN A 1 66 ? -9.805 8.219 6.765 1.00 42.32 1218 GLN A CA 9
ATOM 16442 C C . GLN A 1 66 ? -9.656 9.519 7.549 1.00 21.52 1218 GLN A C 9
ATOM 16443 O O . GLN A 1 66 ? -10.619 10.271 7.715 1.00 3.01 1218 GLN A O 9
ATOM 16457 N N . GLN A 1 67 ? -8.442 9.770 8.037 1.00 74.44 1219 GLN A N 9
ATOM 16458 C CA . GLN A 1 67 ? -8.129 11.009 8.739 1.00 74.43 1219 GLN A CA 9
ATOM 16459 C C . GLN A 1 67 ? -7.950 12.107 7.704 1.00 53.43 1219 GLN A C 9
ATOM 16460 O O . GLN A 1 67 ? -8.229 13.279 7.947 1.00 22.42 1219 GLN A O 9
ATOM 16474 N N . SER A 1 68 ? -7.499 11.699 6.549 1.00 73.22 1220 SER A N 9
ATOM 16475 C CA . SER A 1 68 ? -7.229 12.584 5.462 1.00 52.32 1220 SER A CA 9
ATOM 16476 C C . SER A 1 68 ? -8.495 12.789 4.631 1.00 34.10 1220 SER A C 9
ATOM 16477 O O . SER A 1 68 ? -8.922 11.905 3.898 1.00 14.54 1220 SER A O 9
ATOM 16485 N N . VAL A 1 69 ? -9.098 13.947 4.768 1.00 2.42 1221 VAL A N 9
ATOM 16486 C CA . VAL A 1 69 ? -10.373 14.228 4.117 1.00 15.32 1221 VAL A CA 9
ATOM 16487 C C . VAL A 1 69 ? -10.205 14.724 2.685 1.00 51.31 1221 VAL A C 9
ATOM 16488 O O . VAL A 1 69 ? -11.182 14.800 1.930 1.00 63.30 1221 VAL A O 9
ATOM 16501 N N . GLU A 1 70 ? -8.979 15.024 2.306 1.00 1.22 1222 GLU A N 9
ATOM 16502 C CA . GLU A 1 70 ? -8.701 15.558 0.986 1.00 63.31 1222 GLU A CA 9
ATOM 16503 C C . GLU A 1 70 ? -8.864 14.488 -0.090 1.00 52.10 1222 GLU A C 9
ATOM 16504 O O . GLU A 1 70 ? -8.563 13.291 0.132 1.00 55.33 1222 GLU A O 9
ATOM 16516 N N . SER A 1 71 ? -9.330 14.919 -1.238 1.00 51.41 1223 SER A N 9
ATOM 16517 C CA . SER A 1 71 ? -9.641 14.060 -2.353 1.00 32.12 1223 SER A CA 9
ATOM 16518 C C . SER A 1 71 ? -8.435 13.240 -2.816 1.00 74.21 1223 SER A C 9
ATOM 16519 O O . SER A 1 71 ? -8.584 12.069 -3.144 1.00 62.13 1223 SER A O 9
ATOM 16527 N N . VAL A 1 72 ? -7.246 13.848 -2.802 1.00 32.02 1224 VAL A N 9
ATOM 16528 C CA . VAL A 1 72 ? -6.009 13.155 -3.195 1.00 5.11 1224 VAL A CA 9
ATOM 16529 C C . VAL A 1 72 ? -5.781 11.841 -2.434 1.00 51.23 1224 VAL A C 9
ATOM 16530 O O . VAL A 1 72 ? -5.400 10.847 -3.028 1.00 50.01 1224 VAL A O 9
ATOM 16543 N N . TRP A 1 73 ? -6.072 11.828 -1.147 1.00 63.04 1225 TRP A N 9
ATOM 16544 C CA . TRP A 1 73 ? -5.886 10.626 -0.350 1.00 23.33 1225 TRP A CA 9
ATOM 16545 C C . TRP A 1 73 ? -7.030 9.658 -0.573 1.00 64.30 1225 TRP A C 9
ATOM 16546 O O . TRP A 1 73 ? -6.838 8.444 -0.613 1.00 14.41 1225 TRP A O 9
ATOM 16567 N N . ASN A 1 74 ? -8.212 10.206 -0.764 1.00 54.01 1226 ASN A N 9
ATOM 16568 C CA . ASN A 1 74 ? -9.402 9.404 -0.987 1.00 51.22 1226 ASN A CA 9
ATOM 16569 C C . ASN A 1 74 ? -9.324 8.636 -2.288 1.00 2.02 1226 ASN A C 9
ATOM 16570 O O . ASN A 1 74 ? -9.559 7.415 -2.322 1.00 12.33 1226 ASN A O 9
ATOM 16581 N N . MET A 1 75 ? -8.991 9.348 -3.363 1.00 74.12 1227 MET A N 9
ATOM 16582 C CA . MET A 1 75 ? -8.822 8.733 -4.681 1.00 31.44 1227 MET A CA 9
ATOM 16583 C C . MET A 1 75 ? -7.649 7.776 -4.689 1.00 30.24 1227 MET A C 9
ATOM 16584 O O . MET A 1 75 ? -7.681 6.774 -5.381 1.00 63.14 1227 MET A O 9
ATOM 16598 N N . ALA A 1 76 ? -6.621 8.097 -3.910 1.00 51.13 1228 ALA A N 9
ATOM 16599 C CA . ALA A 1 76 ? -5.456 7.233 -3.772 1.00 20.31 1228 ALA A CA 9
ATOM 16600 C C . ALA A 1 76 ? -5.874 5.883 -3.233 1.00 12.42 1228 ALA A C 9
ATOM 16601 O O . ALA A 1 76 ? -5.618 4.862 -3.863 1.00 53.13 1228 ALA A O 9
ATOM 16608 N N . PHE A 1 77 ? -6.544 5.888 -2.080 1.00 30.12 1229 PHE A N 9
ATOM 16609 C CA . PHE A 1 77 ? -7.028 4.667 -1.439 1.00 31.04 1229 PHE A CA 9
ATOM 16610 C C . PHE A 1 77 ? -7.882 3.846 -2.407 1.00 62.40 1229 PHE A C 9
ATOM 16611 O O . PHE A 1 77 ? -7.692 2.638 -2.542 1.00 51.02 1229 PHE A O 9
ATOM 16628 N N . ASP A 1 78 ? -8.775 4.533 -3.115 1.00 34.43 1230 ASP A N 9
ATOM 16629 C CA . ASP A 1 78 ? -9.657 3.898 -4.105 1.00 35.42 1230 ASP A CA 9
ATOM 16630 C C . ASP A 1 78 ? -8.826 3.235 -5.203 1.00 34.02 1230 ASP A C 9
ATOM 16631 O O . ASP A 1 78 ? -9.056 2.070 -5.557 1.00 11.55 1230 ASP A O 9
ATOM 16640 N N . PHE A 1 79 ? -7.856 3.995 -5.718 1.00 71.13 1231 PHE A N 9
ATOM 16641 C CA . PHE A 1 79 ? -6.926 3.539 -6.745 1.00 60.12 1231 PHE A CA 9
ATOM 16642 C C . PHE A 1 79 ? -6.221 2.272 -6.316 1.00 32.40 1231 PHE A C 9
ATOM 16643 O O . PHE A 1 79 ? -6.227 1.281 -7.030 1.00 55.54 1231 PHE A O 9
ATOM 16660 N N . ILE A 1 80 ? -5.653 2.294 -5.142 1.00 3.23 1232 ILE A N 9
ATOM 16661 C CA . ILE A 1 80 ? -4.941 1.152 -4.615 1.00 44.21 1232 ILE A CA 9
ATOM 16662 C C . ILE A 1 80 ? -5.850 -0.063 -4.484 1.00 31.02 1232 ILE A C 9
ATOM 16663 O O . ILE A 1 80 ? -5.482 -1.152 -4.947 1.00 50.41 1232 ILE A O 9
ATOM 16679 N N . LEU A 1 81 ? -7.037 0.130 -3.902 1.00 15.32 1233 LEU A N 9
ATOM 16680 C CA . LEU A 1 81 ? -8.016 -0.945 -3.756 1.00 41.51 1233 LEU A CA 9
ATOM 16681 C C . LEU A 1 81 ? -8.290 -1.628 -5.081 1.00 70.24 1233 LEU A C 9
ATOM 16682 O O . LEU A 1 81 ? -8.261 -2.855 -5.155 1.00 5.52 1233 LEU A O 9
ATOM 16698 N N . ASP A 1 82 ? -8.538 -0.827 -6.112 1.00 62.22 1234 ASP A N 9
ATOM 16699 C CA . ASP A 1 82 ? -8.795 -1.306 -7.486 1.00 63.22 1234 ASP A CA 9
ATOM 16700 C C . ASP A 1 82 ? -7.748 -2.288 -7.949 1.00 14.45 1234 ASP A C 9
ATOM 16701 O O . ASP A 1 82 ? -8.072 -3.400 -8.376 1.00 72.43 1234 ASP A O 9
ATOM 16710 N N . ASN A 1 83 ? -6.499 -1.878 -7.838 1.00 43.15 1235 ASN A N 9
ATOM 16711 C CA . ASN A 1 83 ? -5.361 -2.712 -8.227 1.00 71.11 1235 ASN A CA 9
ATOM 16712 C C . ASN A 1 83 ? -5.394 -4.033 -7.508 1.00 32.42 1235 ASN A C 9
ATOM 16713 O O . ASN A 1 83 ? -5.217 -5.092 -8.125 1.00 32.51 1235 ASN A O 9
ATOM 16724 N N . VAL A 1 84 ? -5.642 -3.980 -6.210 1.00 34.32 1236 VAL A N 9
ATOM 16725 C CA . VAL A 1 84 ? -5.724 -5.165 -5.382 1.00 62.55 1236 VAL A CA 9
ATOM 16726 C C . VAL A 1 84 ? -6.864 -6.072 -5.854 1.00 63.54 1236 VAL A C 9
ATOM 16727 O O . VAL A 1 84 ? -6.673 -7.268 -6.005 1.00 0.45 1236 VAL A O 9
ATOM 16740 N N . GLN A 1 85 ? -8.026 -5.473 -6.123 1.00 32.32 1237 GLN A N 9
ATOM 16741 C CA . GLN A 1 85 ? -9.217 -6.207 -6.582 1.00 73.01 1237 GLN A CA 9
ATOM 16742 C C . GLN A 1 85 ? -8.899 -7.000 -7.855 1.00 40.31 1237 GLN A C 9
ATOM 16743 O O . GLN A 1 85 ? -9.047 -8.226 -7.896 1.00 55.23 1237 GLN A O 9
ATOM 16757 N N . VAL A 1 86 ? -8.450 -6.282 -8.872 1.00 45.32 1238 VAL A N 9
ATOM 16758 C CA . VAL A 1 86 ? -8.094 -6.856 -10.172 1.00 74.14 1238 VAL A CA 9
ATOM 16759 C C . VAL A 1 86 ? -7.056 -7.973 -10.044 1.00 63.45 1238 VAL A C 9
ATOM 16760 O O . VAL A 1 86 ? -7.250 -9.083 -10.552 1.00 33.55 1238 VAL A O 9
ATOM 16773 N N . VAL A 1 87 ? -5.964 -7.681 -9.379 1.00 43.21 1239 VAL A N 9
ATOM 16774 C CA . VAL A 1 87 ? -4.897 -8.664 -9.216 1.00 23.11 1239 VAL A CA 9
ATOM 16775 C C . VAL A 1 87 ? -5.348 -9.894 -8.406 1.00 11.04 1239 VAL A C 9
ATOM 16776 O O . VAL A 1 87 ? -5.008 -11.021 -8.772 1.00 62.50 1239 VAL A O 9
ATOM 16789 N N . LEU A 1 88 ? -6.138 -9.687 -7.347 1.00 22.52 1240 LEU A N 9
ATOM 16790 C CA . LEU A 1 88 ? -6.709 -10.809 -6.573 1.00 53.44 1240 LEU A CA 9
ATOM 16791 C C . LEU A 1 88 ? -7.581 -11.690 -7.449 1.00 1.02 1240 LEU A C 9
ATOM 16792 O O . LEU A 1 88 ? -7.581 -12.912 -7.314 1.00 70.41 1240 LEU A O 9
ATOM 16808 N N . GLN A 1 89 ? -8.323 -11.071 -8.339 1.00 55.33 1241 GLN A N 9
ATOM 16809 C CA . GLN A 1 89 ? -9.152 -11.793 -9.278 1.00 73.54 1241 GLN A CA 9
ATOM 16810 C C . GLN A 1 89 ? -8.298 -12.599 -10.259 1.00 22.21 1241 GLN A C 9
ATOM 16811 O O . GLN A 1 89 ? -8.554 -13.782 -10.480 1.00 63.42 1241 GLN A O 9
ATOM 16825 N N . GLN A 1 90 ? -7.280 -11.963 -10.816 1.00 21.13 1242 GLN A N 9
ATOM 16826 C CA . GLN A 1 90 ? -6.335 -12.627 -11.730 1.00 74.25 1242 GLN A CA 9
ATOM 16827 C C . GLN A 1 90 ? -5.680 -13.849 -11.085 1.00 2.02 1242 GLN A C 9
ATOM 16828 O O . GLN A 1 90 ? -5.490 -14.872 -11.727 1.00 62.13 1242 GLN A O 9
ATOM 16842 N N . THR A 1 91 ? -5.363 -13.744 -9.824 1.00 23.53 1243 THR A N 9
ATOM 16843 C CA . THR A 1 91 ? -4.647 -14.790 -9.148 1.00 33.11 1243 THR A CA 9
ATOM 16844 C C . THR A 1 91 ? -5.561 -15.845 -8.506 1.00 40.42 1243 THR A C 9
ATOM 16845 O O . THR A 1 91 ? -5.553 -17.021 -8.897 1.00 35.44 1243 THR A O 9
ATOM 16856 N N . TYR A 1 92 ? -6.368 -15.419 -7.570 1.00 62.42 1244 TYR A N 9
ATOM 16857 C CA . TYR A 1 92 ? -7.192 -16.327 -6.800 1.00 34.22 1244 TYR A CA 9
ATOM 16858 C C . TYR A 1 92 ? -8.613 -16.360 -7.291 1.00 2.44 1244 TYR A C 9
ATOM 16859 O O . TYR A 1 92 ? -9.309 -17.360 -7.110 1.00 21.01 1244 TYR A O 9
ATOM 16877 N N . GLY A 1 93 ? -9.039 -15.294 -7.951 1.00 5.35 1245 GLY A N 9
ATOM 16878 C CA . GLY A 1 93 ? -10.445 -15.164 -8.285 1.00 50.12 1245 GLY A CA 9
ATOM 16879 C C . GLY A 1 93 ? -11.259 -14.908 -7.038 1.00 21.20 1245 GLY A C 9
ATOM 16880 O O . GLY A 1 93 ? -12.454 -15.186 -6.987 1.00 64.21 1245 GLY A O 9
ATOM 16884 N N . SER A 1 94 ? -10.595 -14.378 -6.039 1.00 0.23 1246 SER A N 9
ATOM 16885 C CA . SER A 1 94 ? -11.176 -14.126 -4.753 1.00 73.12 1246 SER A CA 9
ATOM 16886 C C . SER A 1 94 ? -10.692 -12.770 -4.279 1.00 72.50 1246 SER A C 9
ATOM 16887 O O . SER A 1 94 ? -9.490 -12.557 -4.129 1.00 62.03 1246 SER A O 9
ATOM 16895 N N . THR A 1 95 ? -11.595 -11.860 -4.084 1.00 74.44 1247 THR A N 9
ATOM 16896 C CA . THR A 1 95 ? -11.236 -10.539 -3.662 1.00 20.04 1247 THR A CA 9
ATOM 16897 C C . THR A 1 95 ? -11.586 -10.305 -2.192 1.00 74.45 1247 THR A C 9
ATOM 16898 O O . THR A 1 95 ? -12.253 -11.141 -1.545 1.00 33.50 1247 THR A O 9
ATOM 16909 N N . LEU A 1 96 ? -11.118 -9.208 -1.661 1.00 54.23 1248 LEU A N 9
ATOM 16910 C CA . LEU A 1 96 ? -11.467 -8.792 -0.331 1.00 34.34 1248 LEU A CA 9
ATOM 16911 C C . LEU A 1 96 ? -12.322 -7.594 -0.454 1.00 51.42 1248 LEU A C 9
ATOM 16912 O O . LEU A 1 96 ? -12.142 -6.803 -1.395 1.00 44.21 1248 LEU A O 9
ATOM 16928 N N . LYS A 1 97 ? -13.206 -7.425 0.467 1.00 60.54 1249 LYS A N 9
ATOM 16929 C CA . LYS A 1 97 ? -14.110 -6.328 0.411 1.00 40.31 1249 LYS A CA 9
ATOM 16930 C C . LYS A 1 97 ? -13.669 -5.278 1.384 1.00 73.22 1249 LYS A C 9
ATOM 16931 O O . LYS A 1 97 ? -13.748 -5.456 2.609 1.00 13.31 1249 LYS A O 9
ATOM 16950 N N . VAL A 1 98 ? -13.170 -4.220 0.860 1.00 53.10 1250 VAL A N 9
ATOM 16951 C CA . VAL A 1 98 ? -12.706 -3.152 1.671 1.00 63.43 1250 VAL A CA 9
ATOM 16952 C C . VAL A 1 98 ? -13.740 -2.049 1.699 1.00 71.10 1250 VAL A C 9
ATOM 16953 O O . VAL A 1 98 ? -13.927 -1.329 0.727 1.00 62.00 1250 VAL A O 9
ATOM 16966 N N . THR A 1 99 ? -14.466 -1.990 2.758 1.00 13.32 1251 THR A N 9
ATOM 16967 C CA . THR A 1 99 ? -15.421 -0.960 2.980 1.00 71.14 1251 THR A CA 9
ATOM 16968 C C . THR A 1 99 ? -15.323 -0.565 4.434 1.00 5.30 1251 THR A C 9
ATOM 16969 O O . THR A 1 99 ? -14.712 0.470 4.737 1.00 0.00 1251 THR A O 9
ATOM 16981 N N . GLY B 2 1 ? 12.386 21.023 -4.864 1.00 13.00 561 GLY B N 9
ATOM 16982 C CA . GLY B 2 1 ? 11.988 21.263 -6.251 1.00 45.03 561 GLY B CA 9
ATOM 16983 C C . GLY B 2 1 ? 10.488 21.283 -6.374 1.00 23.21 561 GLY B C 9
ATOM 16984 O O . GLY B 2 1 ? 9.784 20.911 -5.421 1.00 62.04 561 GLY B O 9
ATOM 16990 N N . SER B 2 2 ? 9.988 21.722 -7.517 1.00 75.32 562 SER B N 9
ATOM 16991 C CA . SER B 2 2 ? 8.560 21.794 -7.753 1.00 10.14 562 SER B CA 9
ATOM 16992 C C . SER B 2 2 ? 7.995 20.395 -7.974 1.00 52.44 562 SER B C 9
ATOM 16993 O O . SER B 2 2 ? 6.874 20.086 -7.556 1.00 45.14 562 SER B O 9
ATOM 17001 N N . HIS B 2 3 ? 8.778 19.556 -8.626 1.00 21.11 563 HIS B N 9
ATOM 17002 C CA . HIS B 2 3 ? 8.415 18.172 -8.810 1.00 25.21 563 HIS B CA 9
ATOM 17003 C C . HIS B 2 3 ? 8.845 17.414 -7.588 1.00 61.52 563 HIS B C 9
ATOM 17004 O O . HIS B 2 3 ? 9.991 17.554 -7.140 1.00 44.43 563 HIS B O 9
ATOM 17018 N N . LYS B 2 4 ? 7.956 16.656 -7.028 1.00 60.55 564 LYS B N 9
ATOM 17019 C CA . LYS B 2 4 ? 8.267 15.901 -5.840 1.00 22.33 564 LYS B CA 9
ATOM 17020 C C . LYS B 2 4 ? 9.088 14.679 -6.146 1.00 24.54 564 LYS B C 9
ATOM 17021 O O . LYS B 2 4 ? 9.403 14.366 -7.303 1.00 34.33 564 LYS B O 9
ATOM 17040 N N . LYS B 2 5 ? 9.426 14.014 -5.099 1.00 4.22 565 LYS B N 9
ATOM 17041 C CA . LYS B 2 5 ? 10.027 12.730 -5.132 1.00 22.03 565 LYS B CA 9
ATOM 17042 C C . LYS B 2 5 ? 9.244 11.898 -4.176 1.00 60.11 565 LYS B C 9
ATOM 17043 O O . LYS B 2 5 ? 8.711 12.442 -3.186 1.00 41.11 565 LYS B O 9
ATOM 17062 N N . SER B 2 6 ? 9.125 10.637 -4.451 1.00 44.35 566 SER B N 9
ATOM 17063 C CA . SER B 2 6 ? 8.343 9.760 -3.638 1.00 25.40 566 SER B CA 9
ATOM 17064 C C . SER B 2 6 ? 8.948 9.639 -2.250 1.00 55.01 566 SER B C 9
ATOM 17065 O O . SER B 2 6 ? 10.166 9.543 -2.101 1.00 62.14 566 SER B O 9
ATOM 17073 N N . PHE B 2 7 ? 8.089 9.646 -1.257 1.00 72.34 567 PHE B N 9
ATOM 17074 C CA . PHE B 2 7 ? 8.458 9.512 0.128 1.00 5.32 567 PHE B CA 9
ATOM 17075 C C . PHE B 2 7 ? 9.219 8.215 0.322 1.00 52.24 567 PHE B C 9
ATOM 17076 O O . PHE B 2 7 ? 10.281 8.184 0.957 1.00 41.43 567 PHE B O 9
ATOM 17093 N N . PHE B 2 8 ? 8.688 7.160 -0.253 1.00 41.25 568 PHE B N 9
ATOM 17094 C CA . PHE B 2 8 ? 9.293 5.860 -0.132 1.00 34.01 568 PHE B CA 9
ATOM 17095 C C . PHE B 2 8 ? 10.595 5.816 -0.911 1.00 51.25 568 PHE B C 9
ATOM 17096 O O . PHE B 2 8 ? 11.547 5.170 -0.492 1.00 43.24 568 PHE B O 9
ATOM 17113 N N . ASP B 2 9 ? 10.647 6.534 -2.036 1.00 41.21 569 ASP B N 9
ATOM 17114 C CA . ASP B 2 9 ? 11.888 6.647 -2.814 1.00 5.20 569 ASP B CA 9
ATOM 17115 C C . ASP B 2 9 ? 12.961 7.355 -1.991 1.00 64.51 569 ASP B C 9
ATOM 17116 O O . ASP B 2 9 ? 14.112 6.930 -1.979 1.00 14.23 569 ASP B O 9
ATOM 17125 N N . LYS B 2 10 ? 12.565 8.408 -1.271 1.00 40.45 570 LYS B N 9
ATOM 17126 C CA . LYS B 2 10 ? 13.474 9.137 -0.373 1.00 71.54 570 LYS B CA 9
ATOM 17127 C C . LYS B 2 10 ? 14.041 8.174 0.660 1.00 62.00 570 LYS B C 9
ATOM 17128 O O . LYS B 2 10 ? 15.265 8.067 0.821 1.00 43.05 570 LYS B O 9
ATOM 17147 N N . LYS B 2 11 ? 13.137 7.463 1.334 1.00 51.23 571 LYS B N 9
ATOM 17148 C CA . LYS B 2 11 ? 13.498 6.452 2.329 1.00 21.14 571 LYS B CA 9
ATOM 17149 C C . LYS B 2 11 ? 14.444 5.402 1.735 1.00 55.14 571 LYS B C 9
ATOM 17150 O O . LYS B 2 11 ? 15.466 5.071 2.334 1.00 53.12 571 LYS B O 9
ATOM 17169 N N . ARG B 2 12 ? 14.097 4.903 0.567 1.00 22.12 572 ARG B N 9
ATOM 17170 C CA . ARG B 2 12 ? 14.875 3.916 -0.188 1.00 55.43 572 ARG B CA 9
ATOM 17171 C C . ARG B 2 12 ? 16.285 4.424 -0.490 1.00 61.03 572 ARG B C 9
ATOM 17172 O O . ARG B 2 12 ? 17.258 3.695 -0.343 1.00 71.02 572 ARG B O 9
ATOM 17193 N N . SER B 2 13 ? 16.378 5.685 -0.850 1.00 74.25 573 SER B N 9
ATOM 17194 C CA . SER B 2 13 ? 17.646 6.308 -1.195 1.00 64.41 573 SER B CA 9
ATOM 17195 C C . SER B 2 13 ? 18.576 6.373 0.025 1.00 61.23 573 SER B C 9
ATOM 17196 O O . SER B 2 13 ? 19.799 6.232 -0.097 1.00 71.32 573 SER B O 9
ATOM 17204 N N . GLU B 2 14 ? 17.979 6.548 1.199 1.00 52.41 574 GLU B N 9
ATOM 17205 C CA . GLU B 2 14 ? 18.729 6.587 2.450 1.00 14.14 574 GLU B CA 9
ATOM 17206 C C . GLU B 2 14 ? 19.225 5.195 2.815 1.00 1.44 574 GLU B C 9
ATOM 17207 O O . GLU B 2 14 ? 20.227 5.043 3.513 1.00 72.45 574 GLU B O 9
ATOM 17219 N N . ARG B 2 15 ? 18.563 4.181 2.299 1.00 62.12 575 ARG B N 9
ATOM 17220 C CA . ARG B 2 15 ? 18.867 2.834 2.678 1.00 21.32 575 ARG B CA 9
ATOM 17221 C C . ARG B 2 15 ? 19.813 2.241 1.680 1.00 3.23 575 ARG B C 9
ATOM 17222 O O . ARG B 2 15 ? 19.413 1.601 0.712 1.00 74.41 575 ARG B O 9
ATOM 17243 N N . LYS B 2 16 ? 21.074 2.515 1.885 1.00 4.40 576 LYS B N 9
ATOM 17244 C CA . LYS B 2 16 ? 22.120 2.069 0.985 1.00 13.54 576 LYS B CA 9
ATOM 17245 C C . LYS B 2 16 ? 22.669 0.727 1.460 1.00 54.53 576 LYS B C 9
ATOM 17246 O O . LYS B 2 16 ? 23.645 0.181 0.931 1.00 55.44 576 LYS B O 9
ATOM 17265 N N . TRP B 2 17 ? 21.998 0.236 2.437 1.00 63.33 577 TRP B N 9
ATOM 17266 C CA . TRP B 2 17 ? 22.245 -0.956 3.124 1.00 75.35 577 TRP B CA 9
ATOM 17267 C C . TRP B 2 17 ? 21.064 -1.873 2.894 1.00 21.23 577 TRP B C 9
ATOM 17268 O O . TRP B 2 17 ? 21.235 -2.912 2.240 1.00 0.00 577 TRP B O 9
ATOM 17290 N N . GLY A 1 1 ? 9.401 -5.604 -10.375 1.00 24.10 1153 GLY A N 10
ATOM 17291 C CA . GLY A 1 1 ? 9.779 -6.957 -10.781 1.00 40.22 1153 GLY A CA 10
ATOM 17292 C C . GLY A 1 1 ? 9.300 -7.967 -9.779 1.00 61.52 1153 GLY A C 10
ATOM 17293 O O . GLY A 1 1 ? 8.228 -7.804 -9.208 1.00 22.54 1153 GLY A O 10
ATOM 17299 N N . HIS A 1 2 ? 10.073 -8.997 -9.547 1.00 73.11 1154 HIS A N 10
ATOM 17300 C CA . HIS A 1 2 ? 9.711 -10.012 -8.576 1.00 63.24 1154 HIS A CA 10
ATOM 17301 C C . HIS A 1 2 ? 10.638 -9.909 -7.394 1.00 51.01 1154 HIS A C 10
ATOM 17302 O O . HIS A 1 2 ? 11.843 -10.109 -7.530 1.00 1.31 1154 HIS A O 10
ATOM 17316 N N . MET A 1 3 ? 10.106 -9.568 -6.268 1.00 54.24 1155 MET A N 10
ATOM 17317 C CA . MET A 1 3 ? 10.901 -9.389 -5.071 1.00 30.43 1155 MET A CA 10
ATOM 17318 C C . MET A 1 3 ? 10.167 -9.961 -3.891 1.00 53.11 1155 MET A C 10
ATOM 17319 O O . MET A 1 3 ? 9.040 -10.434 -4.028 1.00 3.14 1155 MET A O 10
ATOM 17333 N N . ALA A 1 4 ? 10.824 -10.023 -2.777 1.00 30.32 1156 ALA A N 10
ATOM 17334 C CA . ALA A 1 4 ? 10.144 -10.322 -1.560 1.00 14.12 1156 ALA A CA 10
ATOM 17335 C C . ALA A 1 4 ? 9.508 -9.015 -1.135 1.00 53.41 1156 ALA A C 10
ATOM 17336 O O . ALA A 1 4 ? 10.221 -7.997 -1.075 1.00 54.40 1156 ALA A O 10
ATOM 17343 N N . PRO A 1 5 ? 8.201 -9.002 -0.844 1.00 31.50 1157 PRO A N 10
ATOM 17344 C CA . PRO A 1 5 ? 7.445 -7.770 -0.637 1.00 11.01 1157 PRO A CA 10
ATOM 17345 C C . PRO A 1 5 ? 8.047 -6.853 0.405 1.00 44.15 1157 PRO A C 10
ATOM 17346 O O . PRO A 1 5 ? 8.152 -7.201 1.592 1.00 30.24 1157 PRO A O 10
ATOM 17357 N N . ASN A 1 6 ? 8.456 -5.697 -0.048 1.00 52.15 1158 ASN A N 10
ATOM 17358 C CA . ASN A 1 6 ? 9.071 -4.711 0.795 1.00 22.53 1158 ASN A CA 10
ATOM 17359 C C . ASN A 1 6 ? 8.693 -3.321 0.335 1.00 63.34 1158 ASN A C 10
ATOM 17360 O O . ASN A 1 6 ? 8.309 -3.110 -0.829 1.00 51.35 1158 ASN A O 10
ATOM 17371 N N . LEU A 1 7 ? 8.795 -2.400 1.237 1.00 22.25 1159 LEU A N 10
ATOM 17372 C CA . LEU A 1 7 ? 8.491 -1.020 0.995 1.00 54.43 1159 LEU A CA 10
ATOM 17373 C C . LEU A 1 7 ? 9.730 -0.227 1.345 1.00 50.30 1159 LEU A C 10
ATOM 17374 O O . LEU A 1 7 ? 10.145 -0.228 2.489 1.00 22.02 1159 LEU A O 10
ATOM 17390 N N . ALA A 1 8 ? 10.359 0.376 0.335 1.00 54.33 1160 ALA A N 10
ATOM 17391 C CA . ALA A 1 8 ? 11.659 1.114 0.468 1.00 72.42 1160 ALA A CA 10
ATOM 17392 C C . ALA A 1 8 ? 12.809 0.202 0.977 1.00 0.31 1160 ALA A C 10
ATOM 17393 O O . ALA A 1 8 ? 13.941 0.652 1.211 1.00 74.11 1160 ALA A O 10
ATOM 17400 N N . GLY A 1 9 ? 12.494 -1.065 1.096 1.00 50.02 1161 GLY A N 10
ATOM 17401 C CA . GLY A 1 9 ? 13.419 -2.050 1.580 1.00 4.21 1161 GLY A CA 10
ATOM 17402 C C . GLY A 1 9 ? 12.925 -2.735 2.847 1.00 13.04 1161 GLY A C 10
ATOM 17403 O O . GLY A 1 9 ? 13.494 -3.736 3.281 1.00 12.00 1161 GLY A O 10
ATOM 17407 N N . ALA A 1 10 ? 11.850 -2.225 3.411 1.00 61.21 1162 ALA A N 10
ATOM 17408 C CA . ALA A 1 10 ? 11.286 -2.754 4.644 1.00 44.24 1162 ALA A CA 10
ATOM 17409 C C . ALA A 1 10 ? 10.327 -3.890 4.351 1.00 65.03 1162 ALA A C 10
ATOM 17410 O O . ALA A 1 10 ? 9.315 -3.697 3.676 1.00 31.41 1162 ALA A O 10
ATOM 17417 N N . VAL A 1 11 ? 10.663 -5.060 4.823 1.00 22.41 1163 VAL A N 10
ATOM 17418 C CA . VAL A 1 11 ? 9.835 -6.244 4.653 1.00 45.20 1163 VAL A CA 10
ATOM 17419 C C . VAL A 1 11 ? 8.877 -6.344 5.840 1.00 55.24 1163 VAL A C 10
ATOM 17420 O O . VAL A 1 11 ? 7.701 -6.708 5.699 1.00 72.31 1163 VAL A O 10
ATOM 17433 N N . GLU A 1 12 ? 9.408 -6.030 7.007 1.00 13.32 1164 GLU A N 10
ATOM 17434 C CA . GLU A 1 12 ? 8.675 -6.036 8.271 1.00 72.24 1164 GLU A CA 10
ATOM 17435 C C . GLU A 1 12 ? 7.478 -5.101 8.204 1.00 4.43 1164 GLU A C 10
ATOM 17436 O O . GLU A 1 12 ? 7.642 -3.909 7.941 1.00 64.40 1164 GLU A O 10
ATOM 17448 N N . PHE A 1 13 ? 6.292 -5.624 8.489 1.00 65.23 1165 PHE A N 10
ATOM 17449 C CA . PHE A 1 13 ? 5.078 -4.832 8.413 1.00 73.40 1165 PHE A CA 10
ATOM 17450 C C . PHE A 1 13 ? 5.107 -3.705 9.430 1.00 2.40 1165 PHE A C 10
ATOM 17451 O O . PHE A 1 13 ? 4.693 -2.595 9.141 1.00 1.41 1165 PHE A O 10
ATOM 17468 N N . ASN A 1 14 ? 5.591 -4.000 10.616 1.00 72.12 1166 ASN A N 10
ATOM 17469 C CA . ASN A 1 14 ? 5.773 -2.998 11.669 1.00 32.31 1166 ASN A CA 10
ATOM 17470 C C . ASN A 1 14 ? 6.567 -1.795 11.167 1.00 2.55 1166 ASN A C 10
ATOM 17471 O O . ASN A 1 14 ? 6.178 -0.647 11.382 1.00 31.23 1166 ASN A O 10
ATOM 17482 N N . ASP A 1 15 ? 7.630 -2.068 10.453 1.00 32.40 1167 ASP A N 10
ATOM 17483 C CA . ASP A 1 15 ? 8.506 -1.020 9.951 1.00 65.44 1167 ASP A CA 10
ATOM 17484 C C . ASP A 1 15 ? 7.836 -0.299 8.773 1.00 60.41 1167 ASP A C 10
ATOM 17485 O O . ASP A 1 15 ? 7.975 0.923 8.591 1.00 51.51 1167 ASP A O 10
ATOM 17494 N N . VAL A 1 16 ? 7.044 -1.064 8.033 1.00 54.43 1168 VAL A N 10
ATOM 17495 C CA . VAL A 1 16 ? 6.221 -0.562 6.933 1.00 43.10 1168 VAL A CA 10
ATOM 17496 C C . VAL A 1 16 ? 5.200 0.445 7.462 1.00 63.32 1168 VAL A C 10
ATOM 17497 O O . VAL A 1 16 ? 4.971 1.497 6.859 1.00 72.23 1168 VAL A O 10
ATOM 17510 N N . LYS A 1 17 ? 4.608 0.123 8.601 1.00 52.40 1169 LYS A N 10
ATOM 17511 C CA . LYS A 1 17 ? 3.654 0.996 9.250 1.00 2.14 1169 LYS A CA 10
ATOM 17512 C C . LYS A 1 17 ? 4.278 2.335 9.586 1.00 40.14 1169 LYS A C 10
ATOM 17513 O O . LYS A 1 17 ? 3.663 3.387 9.358 1.00 11.43 1169 LYS A O 10
ATOM 17532 N N . THR A 1 18 ? 5.486 2.293 10.134 1.00 23.52 1170 THR A N 10
ATOM 17533 C CA . THR A 1 18 ? 6.259 3.486 10.425 1.00 73.14 1170 THR A CA 10
ATOM 17534 C C . THR A 1 18 ? 6.420 4.351 9.152 1.00 72.14 1170 THR A C 10
ATOM 17535 O O . THR A 1 18 ? 6.279 5.575 9.197 1.00 60.02 1170 THR A O 10
ATOM 17546 N N . LEU A 1 19 ? 6.607 3.683 8.022 1.00 54.25 1171 LEU A N 10
ATOM 17547 C CA . LEU A 1 19 ? 6.816 4.360 6.747 1.00 63.22 1171 LEU A CA 10
ATOM 17548 C C . LEU A 1 19 ? 5.510 4.975 6.247 1.00 12.44 1171 LEU A C 10
ATOM 17549 O O . LEU A 1 19 ? 5.462 6.165 5.922 1.00 24.42 1171 LEU A O 10
ATOM 17565 N N . LEU A 1 20 ? 4.444 4.176 6.257 1.00 63.23 1172 LEU A N 10
ATOM 17566 C CA . LEU A 1 20 ? 3.127 4.606 5.781 1.00 73.22 1172 LEU A CA 10
ATOM 17567 C C . LEU A 1 20 ? 2.608 5.766 6.618 1.00 30.30 1172 LEU A C 10
ATOM 17568 O O . LEU A 1 20 ? 2.132 6.759 6.094 1.00 41.11 1172 LEU A O 10
ATOM 17584 N N . ARG A 1 21 ? 2.748 5.653 7.919 1.00 32.21 1173 ARG A N 10
ATOM 17585 C CA . ARG A 1 21 ? 2.270 6.676 8.819 1.00 11.13 1173 ARG A CA 10
ATOM 17586 C C . ARG A 1 21 ? 3.100 7.938 8.743 1.00 14.42 1173 ARG A C 10
ATOM 17587 O O . ARG A 1 21 ? 2.571 9.034 8.885 1.00 41.33 1173 ARG A O 10
ATOM 17608 N N . GLU A 1 22 ? 4.371 7.805 8.447 1.00 40.24 1174 GLU A N 10
ATOM 17609 C CA . GLU A 1 22 ? 5.215 8.973 8.375 1.00 51.24 1174 GLU A CA 10
ATOM 17610 C C . GLU A 1 22 ? 4.900 9.703 7.083 1.00 53.41 1174 GLU A C 10
ATOM 17611 O O . GLU A 1 22 ? 4.878 10.922 7.035 1.00 22.42 1174 GLU A O 10
ATOM 17623 N N . TRP A 1 23 ? 4.615 8.935 6.052 1.00 2.00 1175 TRP A N 10
ATOM 17624 C CA . TRP A 1 23 ? 4.179 9.458 4.776 1.00 43.34 1175 TRP A CA 10
ATOM 17625 C C . TRP A 1 23 ? 2.899 10.271 4.948 1.00 14.30 1175 TRP A C 10
ATOM 17626 O O . TRP A 1 23 ? 2.824 11.413 4.542 1.00 32.34 1175 TRP A O 10
ATOM 17647 N N . ILE A 1 24 ? 1.957 9.709 5.660 1.00 72.32 1176 ILE A N 10
ATOM 17648 C CA . ILE A 1 24 ? 0.642 10.336 5.830 1.00 24.33 1176 ILE A CA 10
ATOM 17649 C C . ILE A 1 24 ? 0.677 11.478 6.873 1.00 61.24 1176 ILE A C 10
ATOM 17650 O O . ILE A 1 24 ? -0.265 12.268 6.999 1.00 1.24 1176 ILE A O 10
ATOM 17666 N N . THR A 1 25 ? 1.756 11.587 7.599 1.00 41.20 1177 THR A N 10
ATOM 17667 C CA . THR A 1 25 ? 1.887 12.681 8.529 1.00 73.24 1177 THR A CA 10
ATOM 17668 C C . THR A 1 25 ? 2.738 13.821 7.954 1.00 64.51 1177 THR A C 10
ATOM 17669 O O . THR A 1 25 ? 2.462 14.988 8.195 1.00 23.42 1177 THR A O 10
ATOM 17680 N N . THR A 1 26 ? 3.730 13.484 7.148 1.00 0.13 1178 THR A N 10
ATOM 17681 C CA . THR A 1 26 ? 4.631 14.497 6.627 1.00 11.25 1178 THR A CA 10
ATOM 17682 C C . THR A 1 26 ? 4.221 14.963 5.228 1.00 41.13 1178 THR A C 10
ATOM 17683 O O . THR A 1 26 ? 4.390 16.131 4.874 1.00 33.31 1178 THR A O 10
ATOM 17694 N N . ILE A 1 27 ? 3.660 14.074 4.452 1.00 54.20 1179 ILE A N 10
ATOM 17695 C CA . ILE A 1 27 ? 3.273 14.392 3.107 1.00 31.23 1179 ILE A CA 10
ATOM 17696 C C . ILE A 1 27 ? 1.792 14.691 3.102 1.00 30.43 1179 ILE A C 10
ATOM 17697 O O . ILE A 1 27 ? 0.981 13.857 3.485 1.00 32.35 1179 ILE A O 10
ATOM 17713 N N . SER A 1 28 ? 1.462 15.887 2.749 1.00 12.41 1180 SER A N 10
ATOM 17714 C CA . SER A 1 28 ? 0.104 16.337 2.733 1.00 20.11 1180 SER A CA 10
ATOM 17715 C C . SER A 1 28 ? -0.534 16.066 1.372 1.00 24.44 1180 SER A C 10
ATOM 17716 O O . SER A 1 28 ? -1.743 15.853 1.267 1.00 5.03 1180 SER A O 10
ATOM 17724 N N . ASP A 1 29 ? 0.286 16.042 0.350 1.00 10.00 1181 ASP A N 10
ATOM 17725 C CA . ASP A 1 29 ? -0.166 15.806 -1.006 1.00 52.20 1181 ASP A CA 10
ATOM 17726 C C . ASP A 1 29 ? 0.682 14.717 -1.658 1.00 64.21 1181 ASP A C 10
ATOM 17727 O O . ASP A 1 29 ? 1.845 14.957 -2.022 1.00 22.33 1181 ASP A O 10
ATOM 17736 N N . PRO A 1 30 ? 0.129 13.500 -1.779 1.00 24.05 1182 PRO A N 10
ATOM 17737 C CA . PRO A 1 30 ? 0.853 12.341 -2.320 1.00 1.33 1182 PRO A CA 10
ATOM 17738 C C . PRO A 1 30 ? 0.997 12.401 -3.840 1.00 3.14 1182 PRO A C 10
ATOM 17739 O O . PRO A 1 30 ? 0.129 12.938 -4.547 1.00 3.24 1182 PRO A O 10
ATOM 17750 N N . MET A 1 31 ? 2.085 11.889 -4.343 1.00 50.31 1183 MET A N 10
ATOM 17751 C CA . MET A 1 31 ? 2.322 11.893 -5.768 1.00 32.23 1183 MET A CA 10
ATOM 17752 C C . MET A 1 31 ? 2.070 10.528 -6.364 1.00 2.24 1183 MET A C 10
ATOM 17753 O O . MET A 1 31 ? 1.836 9.556 -5.629 1.00 14.02 1183 MET A O 10
ATOM 17767 N N . GLU A 1 32 ? 2.133 10.488 -7.701 1.00 3.34 1184 GLU A N 10
ATOM 17768 C CA . GLU A 1 32 ? 2.046 9.268 -8.519 1.00 1.44 1184 GLU A CA 10
ATOM 17769 C C . GLU A 1 32 ? 2.826 8.165 -7.864 1.00 63.32 1184 GLU A C 10
ATOM 17770 O O . GLU A 1 32 ? 2.277 7.193 -7.395 1.00 10.44 1184 GLU A O 10
ATOM 17782 N N . GLU A 1 33 ? 4.108 8.405 -7.772 1.00 63.13 1185 GLU A N 10
ATOM 17783 C CA . GLU A 1 33 ? 5.067 7.453 -7.312 1.00 45.51 1185 GLU A CA 10
ATOM 17784 C C . GLU A 1 33 ? 4.831 6.981 -5.891 1.00 72.13 1185 GLU A C 10
ATOM 17785 O O . GLU A 1 33 ? 5.125 5.859 -5.596 1.00 71.31 1185 GLU A O 10
ATOM 17797 N N . ASP A 1 34 ? 4.260 7.807 -5.025 1.00 40.12 1186 ASP A N 10
ATOM 17798 C CA . ASP A 1 34 ? 4.002 7.331 -3.649 1.00 21.03 1186 ASP A CA 10
ATOM 17799 C C . ASP A 1 34 ? 2.881 6.335 -3.704 1.00 21.11 1186 ASP A C 10
ATOM 17800 O O . ASP A 1 34 ? 2.992 5.217 -3.209 1.00 21.05 1186 ASP A O 10
ATOM 17809 N N . ILE A 1 35 ? 1.829 6.743 -4.384 1.00 32.44 1187 ILE A N 10
ATOM 17810 C CA . ILE A 1 35 ? 0.626 5.963 -4.525 1.00 62.33 1187 ILE A CA 10
ATOM 17811 C C . ILE A 1 35 ? 0.938 4.665 -5.254 1.00 42.12 1187 ILE A C 10
ATOM 17812 O O . ILE A 1 35 ? 0.556 3.583 -4.809 1.00 61.12 1187 ILE A O 10
ATOM 17828 N N . LEU A 1 36 ? 1.699 4.776 -6.321 1.00 34.12 1188 LEU A N 10
ATOM 17829 C CA . LEU A 1 36 ? 2.072 3.647 -7.142 1.00 12.11 1188 LEU A CA 10
ATOM 17830 C C . LEU A 1 36 ? 2.981 2.670 -6.400 1.00 13.21 1188 LEU A C 10
ATOM 17831 O O . LEU A 1 36 ? 2.954 1.483 -6.670 1.00 31.32 1188 LEU A O 10
ATOM 17847 N N . GLN A 1 37 ? 3.745 3.154 -5.439 1.00 11.24 1189 GLN A N 10
ATOM 17848 C CA . GLN A 1 37 ? 4.610 2.274 -4.657 1.00 33.51 1189 GLN A CA 10
ATOM 17849 C C . GLN A 1 37 ? 3.803 1.503 -3.643 1.00 2.33 1189 GLN A C 10
ATOM 17850 O O . GLN A 1 37 ? 4.104 0.340 -3.362 1.00 73.24 1189 GLN A O 10
ATOM 17864 N N . VAL A 1 38 ? 2.762 2.136 -3.109 1.00 33.34 1190 VAL A N 10
ATOM 17865 C CA . VAL A 1 38 ? 1.843 1.454 -2.218 1.00 24.32 1190 VAL A CA 10
ATOM 17866 C C . VAL A 1 38 ? 1.108 0.390 -3.036 1.00 41.02 1190 VAL A C 10
ATOM 17867 O O . VAL A 1 38 ? 0.883 -0.730 -2.580 1.00 32.25 1190 VAL A O 10
ATOM 17880 N N . VAL A 1 39 ? 0.790 0.759 -4.268 1.00 61.23 1191 VAL A N 10
ATOM 17881 C CA . VAL A 1 39 ? 0.171 -0.115 -5.246 1.00 1.14 1191 VAL A CA 10
ATOM 17882 C C . VAL A 1 39 ? 1.050 -1.339 -5.495 1.00 71.43 1191 VAL A C 10
ATOM 17883 O O . VAL A 1 39 ? 0.608 -2.473 -5.297 1.00 2.12 1191 VAL A O 10
ATOM 17896 N N . LYS A 1 40 ? 2.306 -1.089 -5.871 1.00 72.02 1192 LYS A N 10
ATOM 17897 C CA . LYS A 1 40 ? 3.266 -2.151 -6.160 1.00 13.24 1192 LYS A CA 10
ATOM 17898 C C . LYS A 1 40 ? 3.487 -3.032 -4.966 1.00 52.44 1192 LYS A C 10
ATOM 17899 O O . LYS A 1 40 ? 3.686 -4.220 -5.114 1.00 72.41 1192 LYS A O 10
ATOM 17918 N N . TYR A 1 41 ? 3.428 -2.444 -3.785 1.00 12.03 1193 TYR A N 10
ATOM 17919 C CA . TYR A 1 41 ? 3.593 -3.190 -2.576 1.00 42.32 1193 TYR A CA 10
ATOM 17920 C C . TYR A 1 41 ? 2.433 -4.165 -2.427 1.00 55.10 1193 TYR A C 10
ATOM 17921 O O . TYR A 1 41 ? 2.643 -5.357 -2.332 1.00 61.01 1193 TYR A O 10
ATOM 17939 N N . CYS A 1 42 ? 1.219 -3.654 -2.522 1.00 72.22 1194 CYS A N 10
ATOM 17940 C CA . CYS A 1 42 ? 0.025 -4.452 -2.326 1.00 70.43 1194 CYS A CA 10
ATOM 17941 C C . CYS A 1 42 ? -0.059 -5.605 -3.330 1.00 1.13 1194 CYS A C 10
ATOM 17942 O O . CYS A 1 42 ? -0.337 -6.747 -2.960 1.00 64.24 1194 CYS A O 10
ATOM 17950 N N . THR A 1 43 ? 0.229 -5.317 -4.579 1.00 33.30 1195 THR A N 10
ATOM 17951 C CA . THR A 1 43 ? 0.160 -6.311 -5.612 1.00 31.14 1195 THR A CA 10
ATOM 17952 C C . THR A 1 43 ? 1.280 -7.366 -5.457 1.00 51.31 1195 THR A C 10
ATOM 17953 O O . THR A 1 43 ? 1.084 -8.556 -5.755 1.00 42.54 1195 THR A O 10
ATOM 17964 N N . ASP A 1 44 ? 2.417 -6.925 -4.940 1.00 43.34 1196 ASP A N 10
ATOM 17965 C CA . ASP A 1 44 ? 3.573 -7.806 -4.714 1.00 25.12 1196 ASP A CA 10
ATOM 17966 C C . ASP A 1 44 ? 3.264 -8.789 -3.567 1.00 54.34 1196 ASP A C 10
ATOM 17967 O O . ASP A 1 44 ? 3.621 -9.972 -3.631 1.00 13.43 1196 ASP A O 10
ATOM 17976 N N . LEU A 1 45 ? 2.531 -8.308 -2.538 1.00 34.55 1197 LEU A N 10
ATOM 17977 C CA . LEU A 1 45 ? 2.081 -9.181 -1.443 1.00 33.01 1197 LEU A CA 10
ATOM 17978 C C . LEU A 1 45 ? 1.200 -10.296 -1.977 1.00 33.12 1197 LEU A C 10
ATOM 17979 O O . LEU A 1 45 ? 1.292 -11.436 -1.534 1.00 23.42 1197 LEU A O 10
ATOM 17995 N N . ILE A 1 46 ? 0.372 -9.961 -2.948 1.00 12.05 1198 ILE A N 10
ATOM 17996 C CA . ILE A 1 46 ? -0.556 -10.911 -3.541 1.00 74.25 1198 ILE A CA 10
ATOM 17997 C C . ILE A 1 46 ? 0.194 -11.999 -4.310 1.00 1.42 1198 ILE A C 10
ATOM 17998 O O . ILE A 1 46 ? -0.108 -13.197 -4.173 1.00 14.55 1198 ILE A O 10
ATOM 18014 N N . GLU A 1 47 ? 1.191 -11.596 -5.078 1.00 53.53 1199 GLU A N 10
ATOM 18015 C CA . GLU A 1 47 ? 1.919 -12.545 -5.893 1.00 35.32 1199 GLU A CA 10
ATOM 18016 C C . GLU A 1 47 ? 2.784 -13.476 -5.036 1.00 23.00 1199 GLU A C 10
ATOM 18017 O O . GLU A 1 47 ? 2.978 -14.643 -5.373 1.00 31.14 1199 GLU A O 10
ATOM 18029 N N . GLU A 1 48 ? 3.253 -12.975 -3.908 1.00 11.44 1200 GLU A N 10
ATOM 18030 C CA . GLU A 1 48 ? 4.003 -13.788 -2.969 1.00 45.21 1200 GLU A CA 10
ATOM 18031 C C . GLU A 1 48 ? 3.092 -14.475 -1.957 1.00 23.03 1200 GLU A C 10
ATOM 18032 O O . GLU A 1 48 ? 3.561 -15.098 -0.999 1.00 30.12 1200 GLU A O 10
ATOM 18044 N N . LYS A 1 49 ? 1.781 -14.342 -2.179 1.00 53.54 1201 LYS A N 10
ATOM 18045 C CA . LYS A 1 49 ? 0.733 -15.039 -1.423 1.00 2.45 1201 LYS A CA 10
ATOM 18046 C C . LYS A 1 49 ? 0.652 -14.612 0.032 1.00 61.01 1201 LYS A C 10
ATOM 18047 O O . LYS A 1 49 ? 0.029 -15.281 0.852 1.00 51.14 1201 LYS A O 10
ATOM 18066 N N . ASP A 1 50 ? 1.200 -13.467 0.342 1.00 53.51 1202 ASP A N 10
ATOM 18067 C CA . ASP A 1 50 ? 1.176 -12.977 1.696 1.00 10.42 1202 ASP A CA 10
ATOM 18068 C C . ASP A 1 50 ? 0.005 -12.014 1.825 1.00 62.23 1202 ASP A C 10
ATOM 18069 O O . ASP A 1 50 ? 0.160 -10.791 1.879 1.00 3.33 1202 ASP A O 10
ATOM 18078 N N . LEU A 1 51 ? -1.182 -12.583 1.796 1.00 21.31 1203 LEU A N 10
ATOM 18079 C CA . LEU A 1 51 ? -2.403 -11.814 1.856 1.00 2.13 1203 LEU A CA 10
ATOM 18080 C C . LEU A 1 51 ? -2.695 -11.370 3.252 1.00 41.22 1203 LEU A C 10
ATOM 18081 O O . LEU A 1 51 ? -3.517 -10.484 3.471 1.00 74.22 1203 LEU A O 10
ATOM 18097 N N . GLU A 1 52 ? -2.032 -11.993 4.185 1.00 13.33 1204 GLU A N 10
ATOM 18098 C CA . GLU A 1 52 ? -2.183 -11.680 5.569 1.00 2.43 1204 GLU A CA 10
ATOM 18099 C C . GLU A 1 52 ? -1.613 -10.303 5.831 1.00 10.31 1204 GLU A C 10
ATOM 18100 O O . GLU A 1 52 ? -2.275 -9.456 6.441 1.00 21.31 1204 GLU A O 10
ATOM 18112 N N . LYS A 1 53 ? -0.402 -10.065 5.332 1.00 52.32 1205 LYS A N 10
ATOM 18113 C CA . LYS A 1 53 ? 0.225 -8.779 5.498 1.00 1.34 1205 LYS A CA 10
ATOM 18114 C C . LYS A 1 53 ? -0.512 -7.755 4.652 1.00 2.32 1205 LYS A C 10
ATOM 18115 O O . LYS A 1 53 ? -0.740 -6.648 5.099 1.00 60.51 1205 LYS A O 10
ATOM 18134 N N . LEU A 1 54 ? -0.928 -8.172 3.452 1.00 54.52 1206 LEU A N 10
ATOM 18135 C CA . LEU A 1 54 ? -1.727 -7.342 2.531 1.00 73.42 1206 LEU A CA 10
ATOM 18136 C C . LEU A 1 54 ? -2.969 -6.800 3.259 1.00 10.33 1206 LEU A C 10
ATOM 18137 O O . LEU A 1 54 ? -3.204 -5.593 3.292 1.00 53.11 1206 LEU A O 10
ATOM 18153 N N . ASP A 1 55 ? -3.725 -7.712 3.852 1.00 24.30 1207 ASP A N 10
ATOM 18154 C CA . ASP A 1 55 ? -4.933 -7.403 4.642 1.00 13.44 1207 ASP A CA 10
ATOM 18155 C C . ASP A 1 55 ? -4.640 -6.365 5.720 1.00 52.00 1207 ASP A C 10
ATOM 18156 O O . ASP A 1 55 ? -5.401 -5.410 5.912 1.00 53.33 1207 ASP A O 10
ATOM 18165 N N . LEU A 1 56 ? -3.504 -6.528 6.372 1.00 41.42 1208 LEU A N 10
ATOM 18166 C CA . LEU A 1 56 ? -3.085 -5.636 7.435 1.00 53.31 1208 LEU A CA 10
ATOM 18167 C C . LEU A 1 56 ? -2.760 -4.246 6.882 1.00 23.44 1208 LEU A C 10
ATOM 18168 O O . LEU A 1 56 ? -3.131 -3.237 7.488 1.00 52.32 1208 LEU A O 10
ATOM 18184 N N . VAL A 1 57 ? -2.083 -4.207 5.727 1.00 12.53 1209 VAL A N 10
ATOM 18185 C CA . VAL A 1 57 ? -1.703 -2.948 5.061 1.00 70.43 1209 VAL A CA 10
ATOM 18186 C C . VAL A 1 57 ? -2.942 -2.160 4.703 1.00 21.43 1209 VAL A C 10
ATOM 18187 O O . VAL A 1 57 ? -3.055 -0.985 5.041 1.00 24.10 1209 VAL A O 10
ATOM 18200 N N . ILE A 1 58 ? -3.871 -2.835 4.052 1.00 72.23 1210 ILE A N 10
ATOM 18201 C CA . ILE A 1 58 ? -5.111 -2.237 3.580 1.00 15.52 1210 ILE A CA 10
ATOM 18202 C C . ILE A 1 58 ? -5.870 -1.570 4.732 1.00 42.11 1210 ILE A C 10
ATOM 18203 O O . ILE A 1 58 ? -6.257 -0.399 4.650 1.00 41.11 1210 ILE A O 10
ATOM 18219 N N . LYS A 1 59 ? -6.045 -2.310 5.804 1.00 62.42 1211 LYS A N 10
ATOM 18220 C CA . LYS A 1 59 ? -6.725 -1.803 6.983 1.00 32.42 1211 LYS A CA 10
ATOM 18221 C C . LYS A 1 59 ? -5.959 -0.660 7.632 1.00 61.12 1211 LYS A C 10
ATOM 18222 O O . LYS A 1 59 ? -6.559 0.308 8.084 1.00 41.20 1211 LYS A O 10
ATOM 18241 N N . TYR A 1 60 ? -4.639 -0.745 7.616 1.00 21.11 1212 TYR A N 10
ATOM 18242 C CA . TYR A 1 60 ? -3.801 0.274 8.224 1.00 63.42 1212 TYR A CA 10
ATOM 18243 C C . TYR A 1 60 ? -3.872 1.568 7.417 1.00 55.45 1212 TYR A C 10
ATOM 18244 O O . TYR A 1 60 ? -3.951 2.671 7.987 1.00 51.23 1212 TYR A O 10
ATOM 18262 N N . MET A 1 61 ? -3.845 1.429 6.092 1.00 10.15 1213 MET A N 10
ATOM 18263 C CA . MET A 1 61 ? -4.018 2.555 5.183 1.00 2.31 1213 MET A CA 10
ATOM 18264 C C . MET A 1 61 ? -5.336 3.227 5.457 1.00 3.43 1213 MET A C 10
ATOM 18265 O O . MET A 1 61 ? -5.398 4.436 5.581 1.00 30.43 1213 MET A O 10
ATOM 18279 N N . LYS A 1 62 ? -6.376 2.414 5.597 1.00 23.20 1214 LYS A N 10
ATOM 18280 C CA . LYS A 1 62 ? -7.713 2.895 5.872 1.00 12.51 1214 LYS A CA 10
ATOM 18281 C C . LYS A 1 62 ? -7.742 3.708 7.153 1.00 12.12 1214 LYS A C 10
ATOM 18282 O O . LYS A 1 62 ? -8.258 4.802 7.167 1.00 52.20 1214 LYS A O 10
ATOM 18301 N N . ARG A 1 63 ? -7.153 3.162 8.208 1.00 70.43 1215 ARG A N 10
ATOM 18302 C CA . ARG A 1 63 ? -7.084 3.829 9.516 1.00 61.51 1215 ARG A CA 10
ATOM 18303 C C . ARG A 1 63 ? -6.518 5.239 9.391 1.00 42.31 1215 ARG A C 10
ATOM 18304 O O . ARG A 1 63 ? -7.091 6.196 9.911 1.00 11.50 1215 ARG A O 10
ATOM 18325 N N . LEU A 1 64 ? -5.421 5.354 8.672 1.00 60.44 1216 LEU A N 10
ATOM 18326 C CA . LEU A 1 64 ? -4.756 6.628 8.473 1.00 52.23 1216 LEU A CA 10
ATOM 18327 C C . LEU A 1 64 ? -5.517 7.530 7.492 1.00 34.14 1216 LEU A C 10
ATOM 18328 O O . LEU A 1 64 ? -5.841 8.668 7.812 1.00 31.42 1216 LEU A O 10
ATOM 18344 N N . MET A 1 65 ? -5.841 6.991 6.334 1.00 11.41 1217 MET A N 10
ATOM 18345 C CA . MET A 1 65 ? -6.499 7.737 5.249 1.00 53.14 1217 MET A CA 10
ATOM 18346 C C . MET A 1 65 ? -7.924 8.137 5.573 1.00 20.21 1217 MET A C 10
ATOM 18347 O O . MET A 1 65 ? -8.482 9.013 4.931 1.00 10.24 1217 MET A O 10
ATOM 18361 N N . GLN A 1 66 ? -8.528 7.483 6.551 1.00 72.24 1218 GLN A N 10
ATOM 18362 C CA . GLN A 1 66 ? -9.883 7.806 6.975 1.00 42.32 1218 GLN A CA 10
ATOM 18363 C C . GLN A 1 66 ? -9.866 9.175 7.658 1.00 21.52 1218 GLN A C 10
ATOM 18364 O O . GLN A 1 66 ? -10.865 9.908 7.659 1.00 3.01 1218 GLN A O 10
ATOM 18378 N N . GLN A 1 67 ? -8.711 9.513 8.214 1.00 74.44 1219 GLN A N 10
ATOM 18379 C CA . GLN A 1 67 ? -8.523 10.764 8.911 1.00 74.43 1219 GLN A CA 10
ATOM 18380 C C . GLN A 1 67 ? -8.305 11.863 7.887 1.00 53.43 1219 GLN A C 10
ATOM 18381 O O . GLN A 1 67 ? -8.650 13.031 8.117 1.00 22.42 1219 GLN A O 10
ATOM 18395 N N . SER A 1 68 ? -7.761 11.462 6.759 1.00 73.22 1220 SER A N 10
ATOM 18396 C CA . SER A 1 68 ? -7.474 12.322 5.653 1.00 52.32 1220 SER A CA 10
ATOM 18397 C C . SER A 1 68 ? -8.781 12.621 4.892 1.00 34.10 1220 SER A C 10
ATOM 18398 O O . SER A 1 68 ? -9.340 11.753 4.212 1.00 14.54 1220 SER A O 10
ATOM 18406 N N . VAL A 1 69 ? -9.277 13.829 5.028 1.00 2.42 1221 VAL A N 10
ATOM 18407 C CA . VAL A 1 69 ? -10.559 14.178 4.438 1.00 15.32 1221 VAL A CA 10
ATOM 18408 C C . VAL A 1 69 ? -10.424 14.680 3.012 1.00 51.31 1221 VAL A C 10
ATOM 18409 O O . VAL A 1 69 ? -11.418 14.845 2.308 1.00 63.30 1221 VAL A O 10
ATOM 18422 N N . GLU A 1 70 ? -9.210 14.914 2.581 1.00 1.22 1222 GLU A N 10
ATOM 18423 C CA . GLU A 1 70 ? -8.989 15.455 1.266 1.00 63.31 1222 GLU A CA 10
ATOM 18424 C C . GLU A 1 70 ? -9.176 14.401 0.192 1.00 52.10 1222 GLU A C 10
ATOM 18425 O O . GLU A 1 70 ? -8.840 13.206 0.380 1.00 55.33 1222 GLU A O 10
ATOM 18437 N N . SER A 1 71 ? -9.735 14.844 -0.909 1.00 51.41 1223 SER A N 10
ATOM 18438 C CA . SER A 1 71 ? -10.112 14.007 -2.019 1.00 32.12 1223 SER A CA 10
ATOM 18439 C C . SER A 1 71 ? -8.965 13.123 -2.521 1.00 74.21 1223 SER A C 10
ATOM 18440 O O . SER A 1 71 ? -9.156 11.934 -2.695 1.00 62.13 1223 SER A O 10
ATOM 18448 N N . VAL A 1 72 ? -7.777 13.696 -2.694 1.00 32.02 1224 VAL A N 10
ATOM 18449 C CA . VAL A 1 72 ? -6.608 12.951 -3.184 1.00 5.11 1224 VAL A CA 10
ATOM 18450 C C . VAL A 1 72 ? -6.311 11.681 -2.351 1.00 51.23 1224 VAL A C 10
ATOM 18451 O O . VAL A 1 72 ? -6.044 10.624 -2.909 1.00 50.01 1224 VAL A O 10
ATOM 18464 N N . TRP A 1 73 ? -6.435 11.773 -1.034 1.00 63.04 1225 TRP A N 10
ATOM 18465 C CA . TRP A 1 73 ? -6.182 10.623 -0.165 1.00 23.33 1225 TRP A CA 10
ATOM 18466 C C . TRP A 1 73 ? -7.288 9.604 -0.291 1.00 64.30 1225 TRP A C 10
ATOM 18467 O O . TRP A 1 73 ? -7.052 8.391 -0.252 1.00 14.41 1225 TRP A O 10
ATOM 18488 N N . ASN A 1 74 ? -8.486 10.102 -0.484 1.00 54.01 1226 ASN A N 10
ATOM 18489 C CA . ASN A 1 74 ? -9.638 9.255 -0.669 1.00 51.22 1226 ASN A CA 10
ATOM 18490 C C . ASN A 1 74 ? -9.523 8.477 -1.973 1.00 2.02 1226 ASN A C 10
ATOM 18491 O O . ASN A 1 74 ? -9.795 7.267 -2.026 1.00 12.33 1226 ASN A O 10
ATOM 18502 N N . MET A 1 75 ? -9.113 9.188 -3.021 1.00 74.12 1227 MET A N 10
ATOM 18503 C CA . MET A 1 75 ? -8.866 8.608 -4.350 1.00 31.44 1227 MET A CA 10
ATOM 18504 C C . MET A 1 75 ? -7.802 7.574 -4.269 1.00 30.24 1227 MET A C 10
ATOM 18505 O O . MET A 1 75 ? -7.930 6.493 -4.827 1.00 63.14 1227 MET A O 10
ATOM 18519 N N . ALA A 1 76 ? -6.755 7.921 -3.556 1.00 51.13 1228 ALA A N 10
ATOM 18520 C CA . ALA A 1 76 ? -5.584 7.073 -3.396 1.00 20.31 1228 ALA A CA 10
ATOM 18521 C C . ALA A 1 76 ? -5.960 5.715 -2.833 1.00 12.42 1228 ALA A C 10
ATOM 18522 O O . ALA A 1 76 ? -5.711 4.696 -3.471 1.00 53.13 1228 ALA A O 10
ATOM 18529 N N . PHE A 1 77 ? -6.586 5.707 -1.658 1.00 30.12 1229 PHE A N 10
ATOM 18530 C CA . PHE A 1 77 ? -7.005 4.469 -0.999 1.00 31.04 1229 PHE A CA 10
ATOM 18531 C C . PHE A 1 77 ? -7.869 3.606 -1.914 1.00 62.40 1229 PHE A C 10
ATOM 18532 O O . PHE A 1 77 ? -7.629 2.403 -2.057 1.00 51.02 1229 PHE A O 10
ATOM 18549 N N . ASP A 1 78 ? -8.817 4.239 -2.579 1.00 34.43 1230 ASP A N 10
ATOM 18550 C CA . ASP A 1 78 ? -9.751 3.514 -3.437 1.00 35.42 1230 ASP A CA 10
ATOM 18551 C C . ASP A 1 78 ? -9.022 2.936 -4.646 1.00 34.02 1230 ASP A C 10
ATOM 18552 O O . ASP A 1 78 ? -9.270 1.794 -5.052 1.00 11.55 1230 ASP A O 10
ATOM 18561 N N . PHE A 1 79 ? -8.127 3.738 -5.216 1.00 71.13 1231 PHE A N 10
ATOM 18562 C CA . PHE A 1 79 ? -7.280 3.323 -6.322 1.00 60.12 1231 PHE A CA 10
ATOM 18563 C C . PHE A 1 79 ? -6.472 2.082 -5.945 1.00 32.40 1231 PHE A C 10
ATOM 18564 O O . PHE A 1 79 ? -6.455 1.110 -6.692 1.00 55.54 1231 PHE A O 10
ATOM 18581 N N . ILE A 1 80 ? -5.822 2.108 -4.774 1.00 3.23 1232 ILE A N 10
ATOM 18582 C CA . ILE A 1 80 ? -5.063 0.946 -4.302 1.00 44.21 1232 ILE A CA 10
ATOM 18583 C C . ILE A 1 80 ? -5.950 -0.289 -4.227 1.00 31.02 1232 ILE A C 10
ATOM 18584 O O . ILE A 1 80 ? -5.579 -1.348 -4.753 1.00 50.41 1232 ILE A O 10
ATOM 18600 N N . LEU A 1 81 ? -7.129 -0.128 -3.631 1.00 15.32 1233 LEU A N 10
ATOM 18601 C CA . LEU A 1 81 ? -8.107 -1.212 -3.506 1.00 41.51 1233 LEU A CA 10
ATOM 18602 C C . LEU A 1 81 ? -8.375 -1.869 -4.850 1.00 70.24 1233 LEU A C 10
ATOM 18603 O O . LEU A 1 81 ? -8.335 -3.093 -4.958 1.00 5.52 1233 LEU A O 10
ATOM 18619 N N . ASP A 1 82 ? -8.631 -1.042 -5.857 1.00 62.22 1234 ASP A N 10
ATOM 18620 C CA . ASP A 1 82 ? -8.887 -1.484 -7.245 1.00 63.22 1234 ASP A CA 10
ATOM 18621 C C . ASP A 1 82 ? -7.784 -2.393 -7.764 1.00 14.45 1234 ASP A C 10
ATOM 18622 O O . ASP A 1 82 ? -8.059 -3.484 -8.266 1.00 72.43 1234 ASP A O 10
ATOM 18631 N N . ASN A 1 83 ? -6.541 -1.929 -7.641 1.00 43.15 1235 ASN A N 10
ATOM 18632 C CA . ASN A 1 83 ? -5.360 -2.716 -8.061 1.00 71.11 1235 ASN A CA 10
ATOM 18633 C C . ASN A 1 83 ? -5.375 -4.071 -7.398 1.00 32.42 1235 ASN A C 10
ATOM 18634 O O . ASN A 1 83 ? -5.196 -5.103 -8.051 1.00 32.51 1235 ASN A O 10
ATOM 18645 N N . VAL A 1 84 ? -5.608 -4.058 -6.091 1.00 34.32 1236 VAL A N 10
ATOM 18646 C CA . VAL A 1 84 ? -5.689 -5.262 -5.297 1.00 62.55 1236 VAL A CA 10
ATOM 18647 C C . VAL A 1 84 ? -6.792 -6.185 -5.822 1.00 63.54 1236 VAL A C 10
ATOM 18648 O O . VAL A 1 84 ? -6.572 -7.373 -5.961 1.00 0.45 1236 VAL A O 10
ATOM 18661 N N . GLN A 1 85 ? -7.950 -5.612 -6.154 1.00 32.32 1237 GLN A N 10
ATOM 18662 C CA . GLN A 1 85 ? -9.092 -6.380 -6.662 1.00 73.01 1237 GLN A CA 10
ATOM 18663 C C . GLN A 1 85 ? -8.701 -7.148 -7.920 1.00 40.31 1237 GLN A C 10
ATOM 18664 O O . GLN A 1 85 ? -8.807 -8.375 -7.969 1.00 55.23 1237 GLN A O 10
ATOM 18678 N N . VAL A 1 86 ? -8.237 -6.407 -8.910 1.00 45.32 1238 VAL A N 10
ATOM 18679 C CA . VAL A 1 86 ? -7.822 -6.956 -10.203 1.00 74.14 1238 VAL A CA 10
ATOM 18680 C C . VAL A 1 86 ? -6.797 -8.077 -10.038 1.00 63.45 1238 VAL A C 10
ATOM 18681 O O . VAL A 1 86 ? -6.983 -9.191 -10.552 1.00 33.55 1238 VAL A O 10
ATOM 18694 N N . VAL A 1 87 ? -5.746 -7.790 -9.308 1.00 43.21 1239 VAL A N 10
ATOM 18695 C CA . VAL A 1 87 ? -4.687 -8.765 -9.086 1.00 23.11 1239 VAL A CA 10
ATOM 18696 C C . VAL A 1 87 ? -5.187 -9.982 -8.273 1.00 11.04 1239 VAL A C 10
ATOM 18697 O O . VAL A 1 87 ? -4.811 -11.121 -8.572 1.00 62.50 1239 VAL A O 10
ATOM 18710 N N . LEU A 1 88 ? -6.043 -9.753 -7.266 1.00 22.52 1240 LEU A N 10
ATOM 18711 C CA . LEU A 1 88 ? -6.671 -10.860 -6.521 1.00 53.44 1240 LEU A CA 10
ATOM 18712 C C . LEU A 1 88 ? -7.507 -11.723 -7.441 1.00 1.02 1240 LEU A C 10
ATOM 18713 O O . LEU A 1 88 ? -7.503 -12.932 -7.323 1.00 70.41 1240 LEU A O 10
ATOM 18729 N N . GLN A 1 89 ? -8.224 -11.101 -8.341 1.00 55.33 1241 GLN A N 10
ATOM 18730 C CA . GLN A 1 89 ? -9.022 -11.815 -9.311 1.00 73.54 1241 GLN A CA 10
ATOM 18731 C C . GLN A 1 89 ? -8.136 -12.651 -10.238 1.00 22.21 1241 GLN A C 10
ATOM 18732 O O . GLN A 1 89 ? -8.471 -13.791 -10.570 1.00 63.42 1241 GLN A O 10
ATOM 18746 N N . GLN A 1 90 ? -7.026 -12.076 -10.652 1.00 21.13 1242 GLN A N 10
ATOM 18747 C CA . GLN A 1 90 ? -6.033 -12.791 -11.442 1.00 74.25 1242 GLN A CA 10
ATOM 18748 C C . GLN A 1 90 ? -5.499 -14.030 -10.723 1.00 2.02 1242 GLN A C 10
ATOM 18749 O O . GLN A 1 90 ? -5.367 -15.092 -11.321 1.00 62.13 1242 GLN A O 10
ATOM 18763 N N . THR A 1 91 ? -5.233 -13.909 -9.455 1.00 23.53 1243 THR A N 10
ATOM 18764 C CA . THR A 1 91 ? -4.626 -14.977 -8.709 1.00 33.11 1243 THR A CA 10
ATOM 18765 C C . THR A 1 91 ? -5.644 -15.932 -8.064 1.00 40.42 1243 THR A C 10
ATOM 18766 O O . THR A 1 91 ? -5.697 -17.126 -8.390 1.00 35.44 1243 THR A O 10
ATOM 18777 N N . TYR A 1 92 ? -6.455 -15.401 -7.189 1.00 62.42 1244 TYR A N 10
ATOM 18778 C CA . TYR A 1 92 ? -7.380 -16.184 -6.395 1.00 34.22 1244 TYR A CA 10
ATOM 18779 C C . TYR A 1 92 ? -8.775 -16.170 -6.957 1.00 2.44 1244 TYR A C 10
ATOM 18780 O O . TYR A 1 92 ? -9.573 -17.045 -6.639 1.00 21.01 1244 TYR A O 10
ATOM 18798 N N . GLY A 1 93 ? -9.077 -15.202 -7.809 1.00 5.35 1245 GLY A N 10
ATOM 18799 C CA . GLY A 1 93 ? -10.436 -15.066 -8.304 1.00 50.12 1245 GLY A CA 10
ATOM 18800 C C . GLY A 1 93 ? -11.391 -14.746 -7.175 1.00 21.20 1245 GLY A C 10
ATOM 18801 O O . GLY A 1 93 ? -12.509 -15.256 -7.119 1.00 64.21 1245 GLY A O 10
ATOM 18805 N N . SER A 1 94 ? -10.930 -13.943 -6.256 1.00 0.23 1246 SER A N 10
ATOM 18806 C CA . SER A 1 94 ? -11.689 -13.594 -5.083 1.00 73.12 1246 SER A CA 10
ATOM 18807 C C . SER A 1 94 ? -11.280 -12.205 -4.630 1.00 72.50 1246 SER A C 10
ATOM 18808 O O . SER A 1 94 ? -10.138 -11.991 -4.235 1.00 62.03 1246 SER A O 10
ATOM 18816 N N . THR A 1 95 ? -12.177 -11.267 -4.728 1.00 74.44 1247 THR A N 10
ATOM 18817 C CA . THR A 1 95 ? -11.892 -9.931 -4.331 1.00 20.04 1247 THR A CA 10
ATOM 18818 C C . THR A 1 95 ? -12.526 -9.641 -2.988 1.00 74.45 1247 THR A C 10
ATOM 18819 O O . THR A 1 95 ? -13.462 -10.341 -2.562 1.00 33.50 1247 THR A O 10
ATOM 18830 N N . LEU A 1 96 ? -12.017 -8.655 -2.320 1.00 54.23 1248 LEU A N 10
ATOM 18831 C CA . LEU A 1 96 ? -12.562 -8.220 -1.067 1.00 34.34 1248 LEU A CA 10
ATOM 18832 C C . LEU A 1 96 ? -12.944 -6.789 -1.185 1.00 51.42 1248 LEU A C 10
ATOM 18833 O O . LEU A 1 96 ? -12.102 -5.951 -1.508 1.00 44.21 1248 LEU A O 10
ATOM 18849 N N . LYS A 1 97 ? -14.188 -6.511 -0.947 1.00 60.54 1249 LYS A N 10
ATOM 18850 C CA . LYS A 1 97 ? -14.682 -5.162 -1.030 1.00 40.31 1249 LYS A CA 10
ATOM 18851 C C . LYS A 1 97 ? -14.331 -4.470 0.257 1.00 73.22 1249 LYS A C 10
ATOM 18852 O O . LYS A 1 97 ? -14.904 -4.767 1.317 1.00 13.31 1249 LYS A O 10
ATOM 18871 N N . VAL A 1 98 ? -13.394 -3.587 0.189 1.00 53.10 1250 VAL A N 10
ATOM 18872 C CA . VAL A 1 98 ? -12.920 -2.937 1.360 1.00 63.43 1250 VAL A CA 10
ATOM 18873 C C . VAL A 1 98 ? -13.690 -1.659 1.604 1.00 71.10 1250 VAL A C 10
ATOM 18874 O O . VAL A 1 98 ? -13.478 -0.640 0.948 1.00 62.00 1250 VAL A O 10
ATOM 18887 N N . THR A 1 99 ? -14.637 -1.752 2.471 1.00 13.32 1251 THR A N 10
ATOM 18888 C CA . THR A 1 99 ? -15.393 -0.631 2.891 1.00 71.14 1251 THR A CA 10
ATOM 18889 C C . THR A 1 99 ? -14.974 -0.336 4.320 1.00 5.30 1251 THR A C 10
ATOM 18890 O O . THR A 1 99 ? -15.256 -1.162 5.212 1.00 0.00 1251 THR A O 10
ATOM 18902 N N . GLY B 2 1 ? 0.387 15.163 -6.065 1.00 13.00 561 GLY B N 10
ATOM 18903 C CA . GLY B 2 1 ? 1.772 15.203 -6.498 1.00 45.03 561 GLY B CA 10
ATOM 18904 C C . GLY B 2 1 ? 2.158 16.562 -6.954 1.00 23.21 561 GLY B C 10
ATOM 18905 O O . GLY B 2 1 ? 2.183 16.842 -8.148 1.00 62.04 561 GLY B O 10
ATOM 18911 N N . SER B 2 2 ? 2.454 17.414 -6.007 1.00 75.32 562 SER B N 10
ATOM 18912 C CA . SER B 2 2 ? 2.859 18.760 -6.291 1.00 10.14 562 SER B CA 10
ATOM 18913 C C . SER B 2 2 ? 4.350 18.769 -6.627 1.00 52.44 562 SER B C 10
ATOM 18914 O O . SER B 2 2 ? 4.855 19.681 -7.270 1.00 45.14 562 SER B O 10
ATOM 18922 N N . HIS B 2 3 ? 5.045 17.743 -6.173 1.00 21.11 563 HIS B N 10
ATOM 18923 C CA . HIS B 2 3 ? 6.472 17.622 -6.388 1.00 25.21 563 HIS B CA 10
ATOM 18924 C C . HIS B 2 3 ? 6.796 16.207 -6.814 1.00 61.52 563 HIS B C 10
ATOM 18925 O O . HIS B 2 3 ? 5.898 15.361 -6.888 1.00 44.43 563 HIS B O 10
ATOM 18939 N N . LYS B 2 4 ? 8.055 15.947 -7.093 1.00 60.55 564 LYS B N 10
ATOM 18940 C CA . LYS B 2 4 ? 8.510 14.622 -7.479 1.00 22.33 564 LYS B CA 10
ATOM 18941 C C . LYS B 2 4 ? 9.406 14.077 -6.387 1.00 24.54 564 LYS B C 10
ATOM 18942 O O . LYS B 2 4 ? 9.619 14.771 -5.385 1.00 34.33 564 LYS B O 10
ATOM 18961 N N . LYS B 2 5 ? 9.936 12.865 -6.576 1.00 4.22 565 LYS B N 10
ATOM 18962 C CA . LYS B 2 5 ? 10.708 12.157 -5.550 1.00 22.03 565 LYS B CA 10
ATOM 18963 C C . LYS B 2 5 ? 9.829 11.722 -4.405 1.00 60.11 565 LYS B C 10
ATOM 18964 O O . LYS B 2 5 ? 9.600 12.455 -3.437 1.00 41.11 565 LYS B O 10
ATOM 18983 N N . SER B 2 6 ? 9.314 10.549 -4.573 1.00 44.35 566 SER B N 10
ATOM 18984 C CA . SER B 2 6 ? 8.401 9.902 -3.658 1.00 25.40 566 SER B CA 10
ATOM 18985 C C . SER B 2 6 ? 8.993 9.782 -2.261 1.00 55.01 566 SER B C 10
ATOM 18986 O O . SER B 2 6 ? 10.212 9.654 -2.100 1.00 62.14 566 SER B O 10
ATOM 18994 N N . PHE B 2 7 ? 8.122 9.796 -1.264 1.00 72.34 567 PHE B N 10
ATOM 18995 C CA . PHE B 2 7 ? 8.503 9.647 0.127 1.00 5.32 567 PHE B CA 10
ATOM 18996 C C . PHE B 2 7 ? 9.202 8.318 0.313 1.00 52.24 567 PHE B C 10
ATOM 18997 O O . PHE B 2 7 ? 10.232 8.221 0.988 1.00 41.43 567 PHE B O 10
ATOM 19014 N N . PHE B 2 8 ? 8.645 7.300 -0.301 1.00 41.25 568 PHE B N 10
ATOM 19015 C CA . PHE B 2 8 ? 9.191 5.976 -0.201 1.00 34.01 568 PHE B CA 10
ATOM 19016 C C . PHE B 2 8 ? 10.517 5.890 -0.932 1.00 51.25 568 PHE B C 10
ATOM 19017 O O . PHE B 2 8 ? 11.407 5.167 -0.516 1.00 43.24 568 PHE B O 10
ATOM 19034 N N . ASP B 2 9 ? 10.656 6.645 -2.019 1.00 41.21 569 ASP B N 10
ATOM 19035 C CA . ASP B 2 9 ? 11.932 6.692 -2.748 1.00 5.20 569 ASP B CA 10
ATOM 19036 C C . ASP B 2 9 ? 12.992 7.426 -1.920 1.00 64.51 569 ASP B C 10
ATOM 19037 O O . ASP B 2 9 ? 14.181 7.073 -1.961 1.00 14.23 569 ASP B O 10
ATOM 19046 N N . LYS B 2 10 ? 12.555 8.434 -1.150 1.00 40.45 570 LYS B N 10
ATOM 19047 C CA . LYS B 2 10 ? 13.436 9.119 -0.195 1.00 71.54 570 LYS B CA 10
ATOM 19048 C C . LYS B 2 10 ? 13.968 8.077 0.767 1.00 62.00 570 LYS B C 10
ATOM 19049 O O . LYS B 2 10 ? 15.168 7.890 0.896 1.00 43.05 570 LYS B O 10
ATOM 19068 N N . LYS B 2 11 ? 13.038 7.356 1.387 1.00 51.23 571 LYS B N 10
ATOM 19069 C CA . LYS B 2 11 ? 13.355 6.301 2.342 1.00 21.14 571 LYS B CA 10
ATOM 19070 C C . LYS B 2 11 ? 14.233 5.226 1.726 1.00 55.14 571 LYS B C 10
ATOM 19071 O O . LYS B 2 11 ? 15.163 4.757 2.353 1.00 53.12 571 LYS B O 10
ATOM 19090 N N . ARG B 2 12 ? 13.959 4.884 0.489 1.00 22.12 572 ARG B N 10
ATOM 19091 C CA . ARG B 2 12 ? 14.728 3.906 -0.278 1.00 55.43 572 ARG B CA 10
ATOM 19092 C C . ARG B 2 12 ? 16.198 4.347 -0.397 1.00 61.03 572 ARG B C 10
ATOM 19093 O O . ARG B 2 12 ? 17.109 3.521 -0.390 1.00 71.02 572 ARG B O 10
ATOM 19114 N N . SER B 2 13 ? 16.400 5.644 -0.450 1.00 74.25 573 SER B N 10
ATOM 19115 C CA . SER B 2 13 ? 17.707 6.231 -0.605 1.00 64.41 573 SER B CA 10
ATOM 19116 C C . SER B 2 13 ? 18.376 6.469 0.766 1.00 61.23 573 SER B C 10
ATOM 19117 O O . SER B 2 13 ? 19.597 6.520 0.869 1.00 71.32 573 SER B O 10
ATOM 19125 N N . GLU B 2 14 ? 17.573 6.625 1.807 1.00 52.41 574 GLU B N 10
ATOM 19126 C CA . GLU B 2 14 ? 18.089 6.835 3.154 1.00 14.14 574 GLU B CA 10
ATOM 19127 C C . GLU B 2 14 ? 18.511 5.518 3.778 1.00 1.44 574 GLU B C 10
ATOM 19128 O O . GLU B 2 14 ? 19.439 5.462 4.595 1.00 72.45 574 GLU B O 10
ATOM 19140 N N . ARG B 2 15 ? 17.857 4.466 3.360 1.00 62.12 575 ARG B N 10
ATOM 19141 C CA . ARG B 2 15 ? 18.114 3.152 3.869 1.00 21.32 575 ARG B CA 10
ATOM 19142 C C . ARG B 2 15 ? 19.185 2.505 3.061 1.00 3.23 575 ARG B C 10
ATOM 19143 O O . ARG B 2 15 ? 18.935 2.003 1.968 1.00 74.41 575 ARG B O 10
ATOM 19164 N N . LYS B 2 16 ? 20.374 2.573 3.548 1.00 4.40 576 LYS B N 10
ATOM 19165 C CA . LYS B 2 16 ? 21.477 1.959 2.887 1.00 13.54 576 LYS B CA 10
ATOM 19166 C C . LYS B 2 16 ? 21.978 0.807 3.726 1.00 54.53 576 LYS B C 10
ATOM 19167 O O . LYS B 2 16 ? 23.059 0.846 4.292 1.00 55.44 576 LYS B O 10
ATOM 19186 N N . TRP B 2 17 ? 21.127 -0.165 3.860 1.00 63.33 577 TRP B N 10
ATOM 19187 C CA . TRP B 2 17 ? 21.383 -1.336 4.669 1.00 75.35 577 TRP B CA 10
ATOM 19188 C C . TRP B 2 17 ? 22.141 -2.346 3.844 1.00 21.23 577 TRP B C 10
ATOM 19189 O O . TRP B 2 17 ? 21.530 -2.986 2.971 1.00 0.00 577 TRP B O 10
ATOM 19211 N N . GLY A 1 1 ? 4.090 -7.406 -8.948 1.00 24.10 1153 GLY A N 11
ATOM 19212 C CA . GLY A 1 1 ? 5.009 -8.247 -9.696 1.00 40.22 1153 GLY A CA 11
ATOM 19213 C C . GLY A 1 1 ? 5.509 -9.352 -8.830 1.00 61.52 1153 GLY A C 11
ATOM 19214 O O . GLY A 1 1 ? 4.810 -9.797 -7.924 1.00 22.54 1153 GLY A O 11
ATOM 19220 N N . HIS A 1 2 ? 6.701 -9.819 -9.081 1.00 73.11 1154 HIS A N 11
ATOM 19221 C CA . HIS A 1 2 ? 7.271 -10.815 -8.227 1.00 63.24 1154 HIS A CA 11
ATOM 19222 C C . HIS A 1 2 ? 8.541 -10.333 -7.604 1.00 51.01 1154 HIS A C 11
ATOM 19223 O O . HIS A 1 2 ? 9.637 -10.499 -8.141 1.00 1.31 1154 HIS A O 11
ATOM 19237 N N . MET A 1 3 ? 8.370 -9.638 -6.534 1.00 54.24 1155 MET A N 11
ATOM 19238 C CA . MET A 1 3 ? 9.436 -9.144 -5.723 1.00 30.43 1155 MET A CA 11
ATOM 19239 C C . MET A 1 3 ? 8.985 -9.312 -4.312 1.00 53.11 1155 MET A C 11
ATOM 19240 O O . MET A 1 3 ? 7.784 -9.357 -4.078 1.00 3.14 1155 MET A O 11
ATOM 19254 N N . ALA A 1 4 ? 9.908 -9.441 -3.389 1.00 30.32 1156 ALA A N 11
ATOM 19255 C CA . ALA A 1 4 ? 9.546 -9.538 -1.998 1.00 14.12 1156 ALA A CA 11
ATOM 19256 C C . ALA A 1 4 ? 8.931 -8.209 -1.596 1.00 53.41 1156 ALA A C 11
ATOM 19257 O O . ALA A 1 4 ? 9.594 -7.187 -1.704 1.00 54.40 1156 ALA A O 11
ATOM 19264 N N . PRO A 1 5 ? 7.671 -8.199 -1.158 1.00 31.50 1157 PRO A N 11
ATOM 19265 C CA . PRO A 1 5 ? 6.921 -6.962 -0.925 1.00 11.01 1157 PRO A CA 11
ATOM 19266 C C . PRO A 1 5 ? 7.539 -6.069 0.131 1.00 44.15 1157 PRO A C 11
ATOM 19267 O O . PRO A 1 5 ? 7.649 -6.448 1.303 1.00 30.24 1157 PRO A O 11
ATOM 19278 N N . ASN A 1 6 ? 7.969 -4.896 -0.294 1.00 52.15 1158 ASN A N 11
ATOM 19279 C CA . ASN A 1 6 ? 8.609 -3.952 0.590 1.00 22.53 1158 ASN A CA 11
ATOM 19280 C C . ASN A 1 6 ? 8.387 -2.517 0.125 1.00 63.34 1158 ASN A C 11
ATOM 19281 O O . ASN A 1 6 ? 7.899 -2.261 -0.995 1.00 51.35 1158 ASN A O 11
ATOM 19292 N N . LEU A 1 7 ? 8.735 -1.602 0.994 1.00 22.25 1159 LEU A N 11
ATOM 19293 C CA . LEU A 1 7 ? 8.775 -0.183 0.705 1.00 54.43 1159 LEU A CA 11
ATOM 19294 C C . LEU A 1 7 ? 10.095 0.243 1.164 1.00 50.30 1159 LEU A C 11
ATOM 19295 O O . LEU A 1 7 ? 10.436 -0.039 2.310 1.00 22.02 1159 LEU A O 11
ATOM 19311 N N . ALA A 1 8 ? 10.872 0.856 0.296 1.00 54.33 1160 ALA A N 11
ATOM 19312 C CA . ALA A 1 8 ? 12.193 1.373 0.660 1.00 72.42 1160 ALA A CA 11
ATOM 19313 C C . ALA A 1 8 ? 13.167 0.251 1.157 1.00 0.31 1160 ALA A C 11
ATOM 19314 O O . ALA A 1 8 ? 14.268 0.530 1.639 1.00 74.11 1160 ALA A O 11
ATOM 19321 N N . GLY A 1 9 ? 12.743 -0.990 1.010 1.00 50.02 1161 GLY A N 11
ATOM 19322 C CA . GLY A 1 9 ? 13.515 -2.129 1.455 1.00 4.21 1161 GLY A CA 11
ATOM 19323 C C . GLY A 1 9 ? 12.933 -2.756 2.719 1.00 13.04 1161 GLY A C 11
ATOM 19324 O O . GLY A 1 9 ? 13.372 -3.831 3.151 1.00 12.00 1161 GLY A O 11
ATOM 19328 N N . ALA A 1 10 ? 11.938 -2.099 3.297 1.00 61.21 1162 ALA A N 11
ATOM 19329 C CA . ALA A 1 10 ? 11.292 -2.560 4.519 1.00 44.24 1162 ALA A CA 11
ATOM 19330 C C . ALA A 1 10 ? 10.304 -3.654 4.217 1.00 65.03 1162 ALA A C 11
ATOM 19331 O O . ALA A 1 10 ? 9.315 -3.422 3.530 1.00 31.41 1162 ALA A O 11
ATOM 19338 N N . VAL A 1 11 ? 10.578 -4.824 4.723 1.00 22.41 1163 VAL A N 11
ATOM 19339 C CA . VAL A 1 11 ? 9.730 -5.976 4.530 1.00 45.20 1163 VAL A CA 11
ATOM 19340 C C . VAL A 1 11 ? 8.809 -6.168 5.742 1.00 55.24 1163 VAL A C 11
ATOM 19341 O O . VAL A 1 11 ? 7.626 -6.503 5.584 1.00 72.31 1163 VAL A O 11
ATOM 19354 N N . GLU A 1 12 ? 9.348 -5.978 6.953 1.00 13.32 1164 GLU A N 11
ATOM 19355 C CA . GLU A 1 12 ? 8.551 -6.110 8.174 1.00 72.24 1164 GLU A CA 11
ATOM 19356 C C . GLU A 1 12 ? 7.413 -5.132 8.171 1.00 4.43 1164 GLU A C 11
ATOM 19357 O O . GLU A 1 12 ? 7.612 -3.946 7.908 1.00 64.40 1164 GLU A O 11
ATOM 19369 N N . PHE A 1 13 ? 6.242 -5.610 8.514 1.00 65.23 1165 PHE A N 11
ATOM 19370 C CA . PHE A 1 13 ? 5.059 -4.809 8.451 1.00 73.40 1165 PHE A CA 11
ATOM 19371 C C . PHE A 1 13 ? 5.120 -3.611 9.400 1.00 2.40 1165 PHE A C 11
ATOM 19372 O O . PHE A 1 13 ? 4.667 -2.548 9.054 1.00 1.41 1165 PHE A O 11
ATOM 19389 N N . ASN A 1 14 ? 5.693 -3.776 10.586 1.00 72.12 1166 ASN A N 11
ATOM 19390 C CA . ASN A 1 14 ? 5.837 -2.641 11.520 1.00 32.31 1166 ASN A CA 11
ATOM 19391 C C . ASN A 1 14 ? 6.741 -1.562 10.937 1.00 2.55 1166 ASN A C 11
ATOM 19392 O O . ASN A 1 14 ? 6.481 -0.355 11.088 1.00 31.23 1166 ASN A O 11
ATOM 19403 N N . ASP A 1 15 ? 7.765 -1.997 10.230 1.00 32.40 1167 ASP A N 11
ATOM 19404 C CA . ASP A 1 15 ? 8.737 -1.107 9.609 1.00 65.44 1167 ASP A CA 11
ATOM 19405 C C . ASP A 1 15 ? 8.023 -0.370 8.465 1.00 60.41 1167 ASP A C 11
ATOM 19406 O O . ASP A 1 15 ? 8.138 0.864 8.306 1.00 51.51 1167 ASP A O 11
ATOM 19415 N N . VAL A 1 16 ? 7.191 -1.134 7.762 1.00 54.43 1168 VAL A N 11
ATOM 19416 C CA . VAL A 1 16 ? 6.316 -0.641 6.705 1.00 43.10 1168 VAL A CA 11
ATOM 19417 C C . VAL A 1 16 ? 5.324 0.390 7.268 1.00 63.32 1168 VAL A C 11
ATOM 19418 O O . VAL A 1 16 ? 5.176 1.475 6.719 1.00 72.23 1168 VAL A O 11
ATOM 19431 N N . LYS A 1 17 ? 4.666 0.043 8.376 1.00 52.40 1169 LYS A N 11
ATOM 19432 C CA . LYS A 1 17 ? 3.709 0.930 9.034 1.00 2.14 1169 LYS A CA 11
ATOM 19433 C C . LYS A 1 17 ? 4.350 2.246 9.407 1.00 40.14 1169 LYS A C 11
ATOM 19434 O O . LYS A 1 17 ? 3.800 3.301 9.140 1.00 11.43 1169 LYS A O 11
ATOM 19453 N N . THR A 1 18 ? 5.515 2.164 10.017 1.00 23.52 1170 THR A N 11
ATOM 19454 C CA . THR A 1 18 ? 6.296 3.340 10.375 1.00 73.14 1170 THR A CA 11
ATOM 19455 C C . THR A 1 18 ? 6.554 4.248 9.128 1.00 72.14 1170 THR A C 11
ATOM 19456 O O . THR A 1 18 ? 6.507 5.488 9.211 1.00 60.02 1170 THR A O 11
ATOM 19467 N N . LEU A 1 19 ? 6.728 3.623 7.974 1.00 54.25 1171 LEU A N 11
ATOM 19468 C CA . LEU A 1 19 ? 6.950 4.364 6.740 1.00 63.22 1171 LEU A CA 11
ATOM 19469 C C . LEU A 1 19 ? 5.640 4.980 6.263 1.00 12.44 1171 LEU A C 11
ATOM 19470 O O . LEU A 1 19 ? 5.576 6.177 5.984 1.00 24.42 1171 LEU A O 11
ATOM 19486 N N . LEU A 1 20 ? 4.588 4.167 6.253 1.00 63.23 1172 LEU A N 11
ATOM 19487 C CA . LEU A 1 20 ? 3.271 4.577 5.780 1.00 73.22 1172 LEU A CA 11
ATOM 19488 C C . LEU A 1 20 ? 2.710 5.692 6.626 1.00 30.30 1172 LEU A C 11
ATOM 19489 O O . LEU A 1 20 ? 2.247 6.701 6.112 1.00 41.11 1172 LEU A O 11
ATOM 19505 N N . ARG A 1 21 ? 2.774 5.531 7.925 1.00 32.21 1173 ARG A N 11
ATOM 19506 C CA . ARG A 1 21 ? 2.195 6.498 8.807 1.00 11.13 1173 ARG A CA 11
ATOM 19507 C C . ARG A 1 21 ? 2.978 7.782 8.827 1.00 14.42 1173 ARG A C 11
ATOM 19508 O O . ARG A 1 21 ? 2.392 8.846 8.969 1.00 41.33 1173 ARG A O 11
ATOM 19529 N N . GLU A 1 22 ? 4.285 7.720 8.613 1.00 40.24 1174 GLU A N 11
ATOM 19530 C CA . GLU A 1 22 ? 5.048 8.952 8.586 1.00 51.24 1174 GLU A CA 11
ATOM 19531 C C . GLU A 1 22 ? 4.705 9.700 7.311 1.00 53.41 1174 GLU A C 11
ATOM 19532 O O . GLU A 1 22 ? 4.547 10.914 7.313 1.00 22.42 1174 GLU A O 11
ATOM 19544 N N . TRP A 1 23 ? 4.538 8.945 6.248 1.00 2.00 1175 TRP A N 11
ATOM 19545 C CA . TRP A 1 23 ? 4.150 9.464 4.954 1.00 43.34 1175 TRP A CA 11
ATOM 19546 C C . TRP A 1 23 ? 2.825 10.218 5.057 1.00 14.30 1175 TRP A C 11
ATOM 19547 O O . TRP A 1 23 ? 2.709 11.349 4.627 1.00 32.34 1175 TRP A O 11
ATOM 19568 N N . ILE A 1 24 ? 1.877 9.625 5.720 1.00 72.32 1176 ILE A N 11
ATOM 19569 C CA . ILE A 1 24 ? 0.539 10.204 5.791 1.00 24.33 1176 ILE A CA 11
ATOM 19570 C C . ILE A 1 24 ? 0.437 11.305 6.873 1.00 61.24 1176 ILE A C 11
ATOM 19571 O O . ILE A 1 24 ? -0.508 12.099 6.891 1.00 1.24 1176 ILE A O 11
ATOM 19587 N N . THR A 1 25 ? 1.415 11.377 7.746 1.00 41.20 1177 THR A N 11
ATOM 19588 C CA . THR A 1 25 ? 1.409 12.410 8.762 1.00 73.24 1177 THR A CA 11
ATOM 19589 C C . THR A 1 25 ? 2.264 13.621 8.359 1.00 64.51 1177 THR A C 11
ATOM 19590 O O . THR A 1 25 ? 1.971 14.739 8.743 1.00 23.42 1177 THR A O 11
ATOM 19601 N N . THR A 1 26 ? 3.309 13.393 7.578 1.00 0.13 1178 THR A N 11
ATOM 19602 C CA . THR A 1 26 ? 4.199 14.485 7.200 1.00 11.25 1178 THR A CA 11
ATOM 19603 C C . THR A 1 26 ? 3.901 15.032 5.803 1.00 41.13 1178 THR A C 11
ATOM 19604 O O . THR A 1 26 ? 4.246 16.174 5.481 1.00 33.31 1178 THR A O 11
ATOM 19615 N N . ILE A 1 27 ? 3.274 14.231 4.972 1.00 54.20 1179 ILE A N 11
ATOM 19616 C CA . ILE A 1 27 ? 2.973 14.646 3.621 1.00 31.23 1179 ILE A CA 11
ATOM 19617 C C . ILE A 1 27 ? 1.483 14.940 3.523 1.00 30.43 1179 ILE A C 11
ATOM 19618 O O . ILE A 1 27 ? 0.666 14.100 3.874 1.00 32.35 1179 ILE A O 11
ATOM 19634 N N . SER A 1 28 ? 1.129 16.127 3.096 1.00 12.41 1180 SER A N 11
ATOM 19635 C CA . SER A 1 28 ? -0.271 16.489 2.942 1.00 20.11 1180 SER A CA 11
ATOM 19636 C C . SER A 1 28 ? -0.762 16.170 1.527 1.00 24.44 1180 SER A C 11
ATOM 19637 O O . SER A 1 28 ? -1.943 15.891 1.308 1.00 5.03 1180 SER A O 11
ATOM 19645 N N . ASP A 1 29 ? 0.155 16.165 0.586 1.00 10.00 1181 ASP A N 11
ATOM 19646 C CA . ASP A 1 29 ? -0.143 15.871 -0.808 1.00 52.20 1181 ASP A CA 11
ATOM 19647 C C . ASP A 1 29 ? 0.950 14.995 -1.378 1.00 64.21 1181 ASP A C 11
ATOM 19648 O O . ASP A 1 29 ? 2.051 15.476 -1.659 1.00 22.33 1181 ASP A O 11
ATOM 19657 N N . PRO A 1 30 ? 0.684 13.692 -1.524 1.00 24.05 1182 PRO A N 11
ATOM 19658 C CA . PRO A 1 30 ? 1.682 12.712 -1.965 1.00 1.33 1182 PRO A CA 11
ATOM 19659 C C . PRO A 1 30 ? 2.087 12.882 -3.420 1.00 3.14 1182 PRO A C 11
ATOM 19660 O O . PRO A 1 30 ? 1.570 13.748 -4.145 1.00 3.24 1182 PRO A O 11
ATOM 19671 N N . MET A 1 31 ? 3.026 12.101 -3.835 1.00 50.31 1183 MET A N 11
ATOM 19672 C CA . MET A 1 31 ? 3.447 12.098 -5.196 1.00 32.23 1183 MET A CA 11
ATOM 19673 C C . MET A 1 31 ? 2.856 10.872 -5.866 1.00 2.24 1183 MET A C 11
ATOM 19674 O O . MET A 1 31 ? 2.595 9.870 -5.187 1.00 14.02 1183 MET A O 11
ATOM 19688 N N . GLU A 1 32 ? 2.593 10.975 -7.161 1.00 3.34 1184 GLU A N 11
ATOM 19689 C CA . GLU A 1 32 ? 2.118 9.851 -7.980 1.00 1.44 1184 GLU A CA 11
ATOM 19690 C C . GLU A 1 32 ? 2.929 8.581 -7.690 1.00 63.32 1184 GLU A C 11
ATOM 19691 O O . GLU A 1 32 ? 2.364 7.517 -7.461 1.00 10.44 1184 GLU A O 11
ATOM 19703 N N . GLU A 1 33 ? 4.256 8.727 -7.648 1.00 63.13 1185 GLU A N 11
ATOM 19704 C CA . GLU A 1 33 ? 5.147 7.608 -7.374 1.00 45.51 1185 GLU A CA 11
ATOM 19705 C C . GLU A 1 33 ? 4.868 6.946 -6.033 1.00 72.13 1185 GLU A C 11
ATOM 19706 O O . GLU A 1 33 ? 4.944 5.737 -5.933 1.00 71.31 1185 GLU A O 11
ATOM 19718 N N . ASP A 1 34 ? 4.484 7.729 -5.024 1.00 40.12 1186 ASP A N 11
ATOM 19719 C CA . ASP A 1 34 ? 4.207 7.171 -3.686 1.00 21.03 1186 ASP A CA 11
ATOM 19720 C C . ASP A 1 34 ? 3.008 6.268 -3.781 1.00 21.11 1186 ASP A C 11
ATOM 19721 O O . ASP A 1 34 ? 2.995 5.148 -3.253 1.00 21.05 1186 ASP A O 11
ATOM 19730 N N . ILE A 1 35 ? 2.016 6.750 -4.505 1.00 32.44 1187 ILE A N 11
ATOM 19731 C CA . ILE A 1 35 ? 0.777 6.037 -4.707 1.00 62.33 1187 ILE A CA 11
ATOM 19732 C C . ILE A 1 35 ? 1.044 4.763 -5.506 1.00 42.12 1187 ILE A C 11
ATOM 19733 O O . ILE A 1 35 ? 0.572 3.689 -5.155 1.00 61.12 1187 ILE A O 11
ATOM 19749 N N . LEU A 1 36 ? 1.858 4.875 -6.528 1.00 34.12 1188 LEU A N 11
ATOM 19750 C CA . LEU A 1 36 ? 2.195 3.744 -7.370 1.00 12.11 1188 LEU A CA 11
ATOM 19751 C C . LEU A 1 36 ? 3.013 2.695 -6.611 1.00 13.21 1188 LEU A C 11
ATOM 19752 O O . LEU A 1 36 ? 2.906 1.502 -6.871 1.00 31.32 1188 LEU A O 11
ATOM 19768 N N . GLN A 1 37 ? 3.803 3.139 -5.665 1.00 11.24 1189 GLN A N 11
ATOM 19769 C CA . GLN A 1 37 ? 4.614 2.240 -4.862 1.00 33.51 1189 GLN A CA 11
ATOM 19770 C C . GLN A 1 37 ? 3.779 1.460 -3.877 1.00 2.33 1189 GLN A C 11
ATOM 19771 O O . GLN A 1 37 ? 4.027 0.271 -3.669 1.00 73.24 1189 GLN A O 11
ATOM 19785 N N . VAL A 1 38 ? 2.785 2.102 -3.270 1.00 33.34 1190 VAL A N 11
ATOM 19786 C CA . VAL A 1 38 ? 1.878 1.366 -2.392 1.00 24.32 1190 VAL A CA 11
ATOM 19787 C C . VAL A 1 38 ? 0.982 0.440 -3.203 1.00 41.02 1190 VAL A C 11
ATOM 19788 O O . VAL A 1 38 ? 0.613 -0.644 -2.750 1.00 32.25 1190 VAL A O 11
ATOM 19801 N N . VAL A 1 39 ? 0.675 0.868 -4.410 1.00 61.23 1191 VAL A N 11
ATOM 19802 C CA . VAL A 1 39 ? -0.018 0.045 -5.407 1.00 1.14 1191 VAL A CA 11
ATOM 19803 C C . VAL A 1 39 ? 0.795 -1.226 -5.669 1.00 71.43 1191 VAL A C 11
ATOM 19804 O O . VAL A 1 39 ? 0.294 -2.344 -5.497 1.00 2.12 1191 VAL A O 11
ATOM 19817 N N . LYS A 1 40 ? 2.061 -1.026 -6.031 1.00 72.02 1192 LYS A N 11
ATOM 19818 C CA . LYS A 1 40 ? 2.980 -2.120 -6.295 1.00 13.24 1192 LYS A CA 11
ATOM 19819 C C . LYS A 1 40 ? 3.127 -3.013 -5.107 1.00 52.44 1192 LYS A C 11
ATOM 19820 O O . LYS A 1 40 ? 3.081 -4.225 -5.247 1.00 72.41 1192 LYS A O 11
ATOM 19839 N N . TYR A 1 41 ? 3.190 -2.404 -3.939 1.00 12.03 1193 TYR A N 11
ATOM 19840 C CA . TYR A 1 41 ? 3.362 -3.119 -2.705 1.00 42.32 1193 TYR A CA 11
ATOM 19841 C C . TYR A 1 41 ? 2.221 -4.103 -2.540 1.00 55.10 1193 TYR A C 11
ATOM 19842 O O . TYR A 1 41 ? 2.443 -5.292 -2.442 1.00 61.01 1193 TYR A O 11
ATOM 19860 N N . CYS A 1 42 ? 1.003 -3.601 -2.644 1.00 72.22 1194 CYS A N 11
ATOM 19861 C CA . CYS A 1 42 ? -0.183 -4.411 -2.447 1.00 70.43 1194 CYS A CA 11
ATOM 19862 C C . CYS A 1 42 ? -0.269 -5.542 -3.477 1.00 1.13 1194 CYS A C 11
ATOM 19863 O O . CYS A 1 42 ? -0.609 -6.674 -3.134 1.00 64.24 1194 CYS A O 11
ATOM 19871 N N . THR A 1 43 ? 0.082 -5.248 -4.722 1.00 33.30 1195 THR A N 11
ATOM 19872 C CA . THR A 1 43 ? 0.044 -6.255 -5.754 1.00 31.14 1195 THR A CA 11
ATOM 19873 C C . THR A 1 43 ? 1.115 -7.328 -5.514 1.00 51.31 1195 THR A C 11
ATOM 19874 O O . THR A 1 43 ? 0.867 -8.524 -5.706 1.00 42.54 1195 THR A O 11
ATOM 19885 N N . ASP A 1 44 ? 2.264 -6.887 -5.007 1.00 43.34 1196 ASP A N 11
ATOM 19886 C CA . ASP A 1 44 ? 3.359 -7.785 -4.697 1.00 25.12 1196 ASP A CA 11
ATOM 19887 C C . ASP A 1 44 ? 2.958 -8.741 -3.584 1.00 54.34 1196 ASP A C 11
ATOM 19888 O O . ASP A 1 44 ? 3.279 -9.915 -3.651 1.00 13.43 1196 ASP A O 11
ATOM 19897 N N . LEU A 1 45 ? 2.194 -8.251 -2.574 1.00 34.55 1197 LEU A N 11
ATOM 19898 C CA . LEU A 1 45 ? 1.689 -9.133 -1.505 1.00 33.01 1197 LEU A CA 11
ATOM 19899 C C . LEU A 1 45 ? 0.842 -10.254 -2.079 1.00 33.12 1197 LEU A C 11
ATOM 19900 O O . LEU A 1 45 ? 0.961 -11.400 -1.671 1.00 23.42 1197 LEU A O 11
ATOM 19916 N N . ILE A 1 46 ? 0.009 -9.913 -3.039 1.00 12.05 1198 ILE A N 11
ATOM 19917 C CA . ILE A 1 46 ? -0.905 -10.864 -3.645 1.00 74.25 1198 ILE A CA 11
ATOM 19918 C C . ILE A 1 46 ? -0.140 -11.931 -4.410 1.00 1.42 1198 ILE A C 11
ATOM 19919 O O . ILE A 1 46 ? -0.331 -13.139 -4.199 1.00 14.55 1198 ILE A O 11
ATOM 19935 N N . GLU A 1 47 ? 0.747 -11.481 -5.252 1.00 53.53 1199 GLU A N 11
ATOM 19936 C CA . GLU A 1 47 ? 1.504 -12.350 -6.112 1.00 35.32 1199 GLU A CA 11
ATOM 19937 C C . GLU A 1 47 ? 2.532 -13.177 -5.332 1.00 23.00 1199 GLU A C 11
ATOM 19938 O O . GLU A 1 47 ? 2.879 -14.280 -5.733 1.00 31.14 1199 GLU A O 11
ATOM 19950 N N . GLU A 1 48 ? 2.990 -12.663 -4.212 1.00 11.44 1200 GLU A N 11
ATOM 19951 C CA . GLU A 1 48 ? 3.910 -13.402 -3.365 1.00 45.21 1200 GLU A CA 11
ATOM 19952 C C . GLU A 1 48 ? 3.168 -14.207 -2.289 1.00 23.03 1200 GLU A C 11
ATOM 19953 O O . GLU A 1 48 ? 3.789 -14.758 -1.378 1.00 30.12 1200 GLU A O 11
ATOM 19965 N N . LYS A 1 49 ? 1.829 -14.278 -2.426 1.00 53.54 1201 LYS A N 11
ATOM 19966 C CA . LYS A 1 49 ? 0.942 -15.097 -1.561 1.00 2.45 1201 LYS A CA 11
ATOM 19967 C C . LYS A 1 49 ? 0.931 -14.646 -0.094 1.00 61.01 1201 LYS A C 11
ATOM 19968 O O . LYS A 1 49 ? 0.576 -15.428 0.809 1.00 51.14 1201 LYS A O 11
ATOM 19987 N N . ASP A 1 50 ? 1.269 -13.414 0.154 1.00 53.51 1202 ASP A N 11
ATOM 19988 C CA . ASP A 1 50 ? 1.266 -12.905 1.512 1.00 10.42 1202 ASP A CA 11
ATOM 19989 C C . ASP A 1 50 ? 0.032 -12.035 1.694 1.00 62.23 1202 ASP A C 11
ATOM 19990 O O . ASP A 1 50 ? 0.093 -10.800 1.732 1.00 3.33 1202 ASP A O 11
ATOM 19999 N N . LEU A 1 51 ? -1.111 -12.692 1.735 1.00 21.31 1203 LEU A N 11
ATOM 20000 C CA . LEU A 1 51 ? -2.375 -12.012 1.850 1.00 2.13 1203 LEU A CA 11
ATOM 20001 C C . LEU A 1 51 ? -2.629 -11.573 3.263 1.00 41.22 1203 LEU A C 11
ATOM 20002 O O . LEU A 1 51 ? -3.510 -10.741 3.521 1.00 74.22 1203 LEU A O 11
ATOM 20018 N N . GLU A 1 52 ? -1.874 -12.138 4.181 1.00 13.33 1204 GLU A N 11
ATOM 20019 C CA . GLU A 1 52 ? -1.951 -11.765 5.567 1.00 2.43 1204 GLU A CA 11
ATOM 20020 C C . GLU A 1 52 ? -1.528 -10.318 5.706 1.00 10.31 1204 GLU A C 11
ATOM 20021 O O . GLU A 1 52 ? -2.282 -9.486 6.220 1.00 21.31 1204 GLU A O 11
ATOM 20033 N N . LYS A 1 53 ? -0.345 -10.011 5.182 1.00 52.32 1205 LYS A N 11
ATOM 20034 C CA . LYS A 1 53 ? 0.191 -8.683 5.274 1.00 1.34 1205 LYS A CA 11
ATOM 20035 C C . LYS A 1 53 ? -0.600 -7.741 4.367 1.00 2.32 1205 LYS A C 11
ATOM 20036 O O . LYS A 1 53 ? -0.730 -6.554 4.664 1.00 60.51 1205 LYS A O 11
ATOM 20055 N N . LEU A 1 54 ? -1.139 -8.286 3.274 1.00 54.52 1206 LEU A N 11
ATOM 20056 C CA . LEU A 1 54 ? -2.010 -7.545 2.363 1.00 73.42 1206 LEU A CA 11
ATOM 20057 C C . LEU A 1 54 ? -3.222 -6.992 3.127 1.00 10.33 1206 LEU A C 11
ATOM 20058 O O . LEU A 1 54 ? -3.453 -5.788 3.142 1.00 53.11 1206 LEU A O 11
ATOM 20074 N N . ASP A 1 55 ? -3.969 -7.882 3.773 1.00 24.30 1207 ASP A N 11
ATOM 20075 C CA . ASP A 1 55 ? -5.159 -7.498 4.581 1.00 13.44 1207 ASP A CA 11
ATOM 20076 C C . ASP A 1 55 ? -4.789 -6.437 5.614 1.00 52.00 1207 ASP A C 11
ATOM 20077 O O . ASP A 1 55 ? -5.496 -5.431 5.788 1.00 53.33 1207 ASP A O 11
ATOM 20086 N N . LEU A 1 56 ? -3.643 -6.644 6.238 1.00 41.42 1208 LEU A N 11
ATOM 20087 C CA . LEU A 1 56 ? -3.143 -5.761 7.264 1.00 53.31 1208 LEU A CA 11
ATOM 20088 C C . LEU A 1 56 ? -2.845 -4.369 6.718 1.00 23.44 1208 LEU A C 11
ATOM 20089 O O . LEU A 1 56 ? -3.299 -3.368 7.295 1.00 52.32 1208 LEU A O 11
ATOM 20105 N N . VAL A 1 57 ? -2.106 -4.299 5.603 1.00 12.53 1209 VAL A N 11
ATOM 20106 C CA . VAL A 1 57 ? -1.706 -3.015 5.031 1.00 70.43 1209 VAL A CA 11
ATOM 20107 C C . VAL A 1 57 ? -2.892 -2.236 4.523 1.00 21.43 1209 VAL A C 11
ATOM 20108 O O . VAL A 1 57 ? -2.973 -1.027 4.734 1.00 24.10 1209 VAL A O 11
ATOM 20121 N N . ILE A 1 58 ? -3.834 -2.936 3.918 1.00 72.23 1210 ILE A N 11
ATOM 20122 C CA . ILE A 1 58 ? -4.997 -2.313 3.336 1.00 15.52 1210 ILE A CA 11
ATOM 20123 C C . ILE A 1 58 ? -5.796 -1.564 4.404 1.00 42.11 1210 ILE A C 11
ATOM 20124 O O . ILE A 1 58 ? -6.075 -0.366 4.279 1.00 41.11 1210 ILE A O 11
ATOM 20140 N N . LYS A 1 59 ? -6.102 -2.264 5.471 1.00 62.42 1211 LYS A N 11
ATOM 20141 C CA . LYS A 1 59 ? -6.870 -1.705 6.565 1.00 32.42 1211 LYS A CA 11
ATOM 20142 C C . LYS A 1 59 ? -6.075 -0.650 7.330 1.00 61.12 1211 LYS A C 11
ATOM 20143 O O . LYS A 1 59 ? -6.638 0.330 7.818 1.00 41.20 1211 LYS A O 11
ATOM 20162 N N . TYR A 1 60 ? -4.758 -0.820 7.380 1.00 21.11 1212 TYR A N 11
ATOM 20163 C CA . TYR A 1 60 ? -3.892 0.138 8.051 1.00 63.42 1212 TYR A CA 11
ATOM 20164 C C . TYR A 1 60 ? -3.883 1.454 7.284 1.00 55.45 1212 TYR A C 11
ATOM 20165 O O . TYR A 1 60 ? -4.086 2.533 7.866 1.00 51.23 1212 TYR A O 11
ATOM 20183 N N . MET A 1 61 ? -3.656 1.358 5.974 1.00 10.15 1213 MET A N 11
ATOM 20184 C CA . MET A 1 61 ? -3.657 2.523 5.108 1.00 2.31 1213 MET A CA 11
ATOM 20185 C C . MET A 1 61 ? -4.983 3.223 5.151 1.00 3.43 1213 MET A C 11
ATOM 20186 O O . MET A 1 61 ? -5.018 4.437 5.167 1.00 30.43 1213 MET A O 11
ATOM 20200 N N . LYS A 1 62 ? -6.077 2.453 5.220 1.00 23.20 1214 LYS A N 11
ATOM 20201 C CA . LYS A 1 62 ? -7.394 3.046 5.302 1.00 12.51 1214 LYS A CA 11
ATOM 20202 C C . LYS A 1 62 ? -7.503 3.921 6.533 1.00 12.12 1214 LYS A C 11
ATOM 20203 O O . LYS A 1 62 ? -7.837 5.075 6.425 1.00 52.20 1214 LYS A O 11
ATOM 20222 N N . ARG A 1 63 ? -7.200 3.351 7.689 1.00 70.43 1215 ARG A N 11
ATOM 20223 C CA . ARG A 1 63 ? -7.228 4.072 8.973 1.00 61.51 1215 ARG A CA 11
ATOM 20224 C C . ARG A 1 63 ? -6.495 5.420 8.911 1.00 42.31 1215 ARG A C 11
ATOM 20225 O O . ARG A 1 63 ? -6.925 6.397 9.530 1.00 11.50 1215 ARG A O 11
ATOM 20246 N N . LEU A 1 64 ? -5.411 5.463 8.169 1.00 60.44 1216 LEU A N 11
ATOM 20247 C CA . LEU A 1 64 ? -4.645 6.688 8.006 1.00 52.23 1216 LEU A CA 11
ATOM 20248 C C . LEU A 1 64 ? -5.221 7.592 6.898 1.00 34.14 1216 LEU A C 11
ATOM 20249 O O . LEU A 1 64 ? -5.396 8.791 7.090 1.00 31.42 1216 LEU A O 11
ATOM 20265 N N . MET A 1 65 ? -5.519 7.013 5.753 1.00 11.41 1217 MET A N 11
ATOM 20266 C CA . MET A 1 65 ? -6.025 7.774 4.596 1.00 53.14 1217 MET A CA 11
ATOM 20267 C C . MET A 1 65 ? -7.425 8.301 4.832 1.00 20.21 1217 MET A C 11
ATOM 20268 O O . MET A 1 65 ? -7.811 9.305 4.268 1.00 10.24 1217 MET A O 11
ATOM 20282 N N . GLN A 1 66 ? -8.162 7.646 5.716 1.00 72.24 1218 GLN A N 11
ATOM 20283 C CA . GLN A 1 66 ? -9.526 8.029 6.049 1.00 42.32 1218 GLN A CA 11
ATOM 20284 C C . GLN A 1 66 ? -9.498 9.275 6.940 1.00 21.52 1218 GLN A C 11
ATOM 20285 O O . GLN A 1 66 ? -10.514 9.954 7.118 1.00 3.01 1218 GLN A O 11
ATOM 20299 N N . GLN A 1 67 ? -8.324 9.562 7.513 1.00 74.44 1219 GLN A N 11
ATOM 20300 C CA . GLN A 1 67 ? -8.144 10.736 8.354 1.00 74.43 1219 GLN A CA 11
ATOM 20301 C C . GLN A 1 67 ? -8.145 11.968 7.478 1.00 53.43 1219 GLN A C 11
ATOM 20302 O O . GLN A 1 67 ? -8.647 13.023 7.862 1.00 22.42 1219 GLN A O 11
ATOM 20316 N N . SER A 1 68 ? -7.600 11.820 6.302 1.00 73.22 1220 SER A N 11
ATOM 20317 C CA . SER A 1 68 ? -7.482 12.896 5.377 1.00 52.32 1220 SER A CA 11
ATOM 20318 C C . SER A 1 68 ? -8.680 12.910 4.424 1.00 34.10 1220 SER A C 11
ATOM 20319 O O . SER A 1 68 ? -8.894 11.977 3.662 1.00 14.54 1220 SER A O 11
ATOM 20327 N N . VAL A 1 69 ? -9.445 13.971 4.460 1.00 2.42 1221 VAL A N 11
ATOM 20328 C CA . VAL A 1 69 ? -10.650 14.068 3.646 1.00 15.32 1221 VAL A CA 11
ATOM 20329 C C . VAL A 1 69 ? -10.327 14.615 2.257 1.00 51.31 1221 VAL A C 11
ATOM 20330 O O . VAL A 1 69 ? -11.206 14.738 1.389 1.00 63.30 1221 VAL A O 11
ATOM 20343 N N . GLU A 1 70 ? -9.068 14.888 2.016 1.00 1.22 1222 GLU A N 11
ATOM 20344 C CA . GLU A 1 70 ? -8.683 15.451 0.757 1.00 63.31 1222 GLU A CA 11
ATOM 20345 C C . GLU A 1 70 ? -8.712 14.378 -0.323 1.00 52.10 1222 GLU A C 11
ATOM 20346 O O . GLU A 1 70 ? -8.405 13.185 -0.056 1.00 55.33 1222 GLU A O 11
ATOM 20358 N N . SER A 1 71 ? -9.093 14.785 -1.508 1.00 51.41 1223 SER A N 11
ATOM 20359 C CA . SER A 1 71 ? -9.330 13.896 -2.609 1.00 32.12 1223 SER A CA 11
ATOM 20360 C C . SER A 1 71 ? -8.139 13.003 -2.945 1.00 74.21 1223 SER A C 11
ATOM 20361 O O . SER A 1 71 ? -8.324 11.830 -3.138 1.00 62.13 1223 SER A O 11
ATOM 20369 N N . VAL A 1 72 ? -6.933 13.553 -2.955 1.00 32.02 1224 VAL A N 11
ATOM 20370 C CA . VAL A 1 72 ? -5.724 12.791 -3.304 1.00 5.11 1224 VAL A CA 11
ATOM 20371 C C . VAL A 1 72 ? -5.554 11.503 -2.457 1.00 51.23 1224 VAL A C 11
ATOM 20372 O O . VAL A 1 72 ? -5.202 10.463 -2.989 1.00 50.01 1224 VAL A O 11
ATOM 20385 N N . TRP A 1 73 ? -5.879 11.570 -1.175 1.00 63.04 1225 TRP A N 11
ATOM 20386 C CA . TRP A 1 73 ? -5.741 10.411 -0.304 1.00 23.33 1225 TRP A CA 11
ATOM 20387 C C . TRP A 1 73 ? -6.882 9.450 -0.519 1.00 64.30 1225 TRP A C 11
ATOM 20388 O O . TRP A 1 73 ? -6.699 8.233 -0.537 1.00 14.41 1225 TRP A O 11
ATOM 20409 N N . ASN A 1 74 ? -8.049 10.007 -0.727 1.00 54.01 1226 ASN A N 11
ATOM 20410 C CA . ASN A 1 74 ? -9.237 9.215 -0.948 1.00 51.22 1226 ASN A CA 11
ATOM 20411 C C . ASN A 1 74 ? -9.163 8.477 -2.275 1.00 2.02 1226 ASN A C 11
ATOM 20412 O O . ASN A 1 74 ? -9.468 7.279 -2.355 1.00 12.33 1226 ASN A O 11
ATOM 20423 N N . MET A 1 75 ? -8.749 9.210 -3.318 1.00 74.12 1227 MET A N 11
ATOM 20424 C CA . MET A 1 75 ? -8.501 8.651 -4.654 1.00 31.44 1227 MET A CA 11
ATOM 20425 C C . MET A 1 75 ? -7.526 7.546 -4.583 1.00 30.24 1227 MET A C 11
ATOM 20426 O O . MET A 1 75 ? -7.728 6.495 -5.184 1.00 63.14 1227 MET A O 11
ATOM 20440 N N . ALA A 1 76 ? -6.478 7.802 -3.844 1.00 51.13 1228 ALA A N 11
ATOM 20441 C CA . ALA A 1 76 ? -5.372 6.872 -3.676 1.00 20.31 1228 ALA A CA 11
ATOM 20442 C C . ALA A 1 76 ? -5.854 5.547 -3.127 1.00 12.42 1228 ALA A C 11
ATOM 20443 O O . ALA A 1 76 ? -5.728 4.537 -3.796 1.00 53.13 1228 ALA A O 11
ATOM 20450 N N . PHE A 1 77 ? -6.444 5.565 -1.933 1.00 30.12 1229 PHE A N 11
ATOM 20451 C CA . PHE A 1 77 ? -6.931 4.342 -1.289 1.00 31.04 1229 PHE A CA 11
ATOM 20452 C C . PHE A 1 77 ? -7.851 3.546 -2.215 1.00 62.40 1229 PHE A C 11
ATOM 20453 O O . PHE A 1 77 ? -7.666 2.335 -2.400 1.00 51.02 1229 PHE A O 11
ATOM 20470 N N . ASP A 1 78 ? -8.794 4.241 -2.831 1.00 34.43 1230 ASP A N 11
ATOM 20471 C CA . ASP A 1 78 ? -9.727 3.626 -3.766 1.00 35.42 1230 ASP A CA 11
ATOM 20472 C C . ASP A 1 78 ? -8.991 3.016 -4.961 1.00 34.02 1230 ASP A C 11
ATOM 20473 O O . ASP A 1 78 ? -9.265 1.870 -5.357 1.00 11.55 1230 ASP A O 11
ATOM 20482 N N . PHE A 1 79 ? -8.071 3.785 -5.533 1.00 71.13 1231 PHE A N 11
ATOM 20483 C CA . PHE A 1 79 ? -7.220 3.332 -6.632 1.00 60.12 1231 PHE A CA 11
ATOM 20484 C C . PHE A 1 79 ? -6.476 2.062 -6.241 1.00 32.40 1231 PHE A C 11
ATOM 20485 O O . PHE A 1 79 ? -6.516 1.075 -6.968 1.00 55.54 1231 PHE A O 11
ATOM 20502 N N . ILE A 1 80 ? -5.835 2.073 -5.071 1.00 3.23 1232 ILE A N 11
ATOM 20503 C CA . ILE A 1 80 ? -5.125 0.898 -4.570 1.00 44.21 1232 ILE A CA 11
ATOM 20504 C C . ILE A 1 80 ? -6.057 -0.308 -4.475 1.00 31.02 1232 ILE A C 11
ATOM 20505 O O . ILE A 1 80 ? -5.708 -1.394 -4.954 1.00 50.41 1232 ILE A O 11
ATOM 20521 N N . LEU A 1 81 ? -7.238 -0.102 -3.892 1.00 15.32 1233 LEU A N 11
ATOM 20522 C CA . LEU A 1 81 ? -8.246 -1.158 -3.766 1.00 41.51 1233 LEU A CA 11
ATOM 20523 C C . LEU A 1 81 ? -8.527 -1.828 -5.086 1.00 70.24 1233 LEU A C 11
ATOM 20524 O O . LEU A 1 81 ? -8.519 -3.048 -5.162 1.00 5.52 1233 LEU A O 11
ATOM 20540 N N . ASP A 1 82 ? -8.767 -1.021 -6.119 1.00 62.22 1234 ASP A N 11
ATOM 20541 C CA . ASP A 1 82 ? -9.045 -1.516 -7.484 1.00 63.22 1234 ASP A CA 11
ATOM 20542 C C . ASP A 1 82 ? -7.972 -2.478 -7.936 1.00 14.45 1234 ASP A C 11
ATOM 20543 O O . ASP A 1 82 ? -8.279 -3.596 -8.338 1.00 72.43 1234 ASP A O 11
ATOM 20552 N N . ASN A 1 83 ? -6.715 -2.047 -7.813 1.00 43.15 1235 ASN A N 11
ATOM 20553 C CA . ASN A 1 83 ? -5.553 -2.888 -8.170 1.00 71.11 1235 ASN A CA 11
ATOM 20554 C C . ASN A 1 83 ? -5.621 -4.208 -7.440 1.00 32.42 1235 ASN A C 11
ATOM 20555 O O . ASN A 1 83 ? -5.536 -5.272 -8.051 1.00 32.51 1235 ASN A O 11
ATOM 20566 N N . VAL A 1 84 ? -5.791 -4.135 -6.124 1.00 34.32 1236 VAL A N 11
ATOM 20567 C CA . VAL A 1 84 ? -5.888 -5.308 -5.268 1.00 62.55 1236 VAL A CA 11
ATOM 20568 C C . VAL A 1 84 ? -7.017 -6.233 -5.717 1.00 63.54 1236 VAL A C 11
ATOM 20569 O O . VAL A 1 84 ? -6.813 -7.430 -5.850 1.00 0.45 1236 VAL A O 11
ATOM 20582 N N . GLN A 1 85 ? -8.182 -5.657 -5.980 1.00 32.32 1237 GLN A N 11
ATOM 20583 C CA . GLN A 1 85 ? -9.351 -6.416 -6.404 1.00 73.01 1237 GLN A CA 11
ATOM 20584 C C . GLN A 1 85 ? -9.055 -7.180 -7.696 1.00 40.31 1237 GLN A C 11
ATOM 20585 O O . GLN A 1 85 ? -9.187 -8.406 -7.743 1.00 55.23 1237 GLN A O 11
ATOM 20599 N N . VAL A 1 86 ? -8.633 -6.451 -8.717 1.00 45.32 1238 VAL A N 11
ATOM 20600 C CA . VAL A 1 86 ? -8.284 -7.028 -10.024 1.00 74.14 1238 VAL A CA 11
ATOM 20601 C C . VAL A 1 86 ? -7.249 -8.148 -9.886 1.00 63.45 1238 VAL A C 11
ATOM 20602 O O . VAL A 1 86 ? -7.474 -9.279 -10.341 1.00 33.55 1238 VAL A O 11
ATOM 20615 N N . VAL A 1 87 ? -6.144 -7.842 -9.243 1.00 43.21 1239 VAL A N 11
ATOM 20616 C CA . VAL A 1 87 ? -5.057 -8.803 -9.090 1.00 23.11 1239 VAL A CA 11
ATOM 20617 C C . VAL A 1 87 ? -5.483 -10.036 -8.260 1.00 11.04 1239 VAL A C 11
ATOM 20618 O O . VAL A 1 87 ? -5.145 -11.164 -8.625 1.00 62.50 1239 VAL A O 11
ATOM 20631 N N . LEU A 1 88 ? -6.239 -9.831 -7.169 1.00 22.52 1240 LEU A N 11
ATOM 20632 C CA . LEU A 1 88 ? -6.776 -10.955 -6.372 1.00 53.44 1240 LEU A CA 11
ATOM 20633 C C . LEU A 1 88 ? -7.664 -11.842 -7.220 1.00 1.02 1240 LEU A C 11
ATOM 20634 O O . LEU A 1 88 ? -7.620 -13.063 -7.118 1.00 70.41 1240 LEU A O 11
ATOM 20650 N N . GLN A 1 89 ? -8.461 -11.226 -8.050 1.00 55.33 1241 GLN A N 11
ATOM 20651 C CA . GLN A 1 89 ? -9.347 -11.930 -8.943 1.00 73.54 1241 GLN A CA 11
ATOM 20652 C C . GLN A 1 89 ? -8.559 -12.747 -9.958 1.00 22.21 1241 GLN A C 11
ATOM 20653 O O . GLN A 1 89 ? -8.854 -13.918 -10.191 1.00 63.42 1241 GLN A O 11
ATOM 20667 N N . GLN A 1 90 ? -7.576 -12.123 -10.550 1.00 21.13 1242 GLN A N 11
ATOM 20668 C CA . GLN A 1 90 ? -6.686 -12.792 -11.494 1.00 74.25 1242 GLN A CA 11
ATOM 20669 C C . GLN A 1 90 ? -5.938 -13.977 -10.873 1.00 2.02 1242 GLN A C 11
ATOM 20670 O O . GLN A 1 90 ? -5.701 -14.982 -11.538 1.00 62.13 1242 GLN A O 11
ATOM 20684 N N . THR A 1 91 ? -5.578 -13.866 -9.623 1.00 23.53 1243 THR A N 11
ATOM 20685 C CA . THR A 1 91 ? -4.815 -14.905 -8.974 1.00 33.11 1243 THR A CA 11
ATOM 20686 C C . THR A 1 91 ? -5.698 -15.972 -8.314 1.00 40.42 1243 THR A C 11
ATOM 20687 O O . THR A 1 91 ? -5.671 -17.150 -8.699 1.00 35.44 1243 THR A O 11
ATOM 20698 N N . TYR A 1 92 ? -6.489 -15.561 -7.358 1.00 62.42 1244 TYR A N 11
ATOM 20699 C CA . TYR A 1 92 ? -7.295 -16.479 -6.577 1.00 34.22 1244 TYR A CA 11
ATOM 20700 C C . TYR A 1 92 ? -8.742 -16.488 -7.011 1.00 2.44 1244 TYR A C 11
ATOM 20701 O O . TYR A 1 92 ? -9.451 -17.477 -6.801 1.00 21.01 1244 TYR A O 11
ATOM 20719 N N . GLY A 1 93 ? -9.180 -15.407 -7.645 1.00 5.35 1245 GLY A N 11
ATOM 20720 C CA . GLY A 1 93 ? -10.596 -15.272 -7.954 1.00 50.12 1245 GLY A CA 11
ATOM 20721 C C . GLY A 1 93 ? -11.386 -14.993 -6.695 1.00 21.20 1245 GLY A C 11
ATOM 20722 O O . GLY A 1 93 ? -12.591 -15.202 -6.630 1.00 64.21 1245 GLY A O 11
ATOM 20726 N N . SER A 1 94 ? -10.688 -14.532 -5.696 1.00 0.23 1246 SER A N 11
ATOM 20727 C CA . SER A 1 94 ? -11.249 -14.262 -4.413 1.00 73.12 1246 SER A CA 11
ATOM 20728 C C . SER A 1 94 ? -10.748 -12.911 -3.958 1.00 72.50 1246 SER A C 11
ATOM 20729 O O . SER A 1 94 ? -9.551 -12.730 -3.749 1.00 62.03 1246 SER A O 11
ATOM 20737 N N . THR A 1 95 ? -11.629 -11.961 -3.872 1.00 74.44 1247 THR A N 11
ATOM 20738 C CA . THR A 1 95 ? -11.250 -10.638 -3.495 1.00 20.04 1247 THR A CA 11
ATOM 20739 C C . THR A 1 95 ? -11.527 -10.368 -2.032 1.00 74.45 1247 THR A C 11
ATOM 20740 O O . THR A 1 95 ? -12.258 -11.124 -1.366 1.00 33.50 1247 THR A O 11
ATOM 20751 N N . LEU A 1 96 ? -10.962 -9.293 -1.530 1.00 54.23 1248 LEU A N 11
ATOM 20752 C CA . LEU A 1 96 ? -11.157 -8.910 -0.179 1.00 34.34 1248 LEU A CA 11
ATOM 20753 C C . LEU A 1 96 ? -11.971 -7.683 -0.192 1.00 51.42 1248 LEU A C 11
ATOM 20754 O O . LEU A 1 96 ? -11.579 -6.672 -0.792 1.00 44.21 1248 LEU A O 11
ATOM 20770 N N . LYS A 1 97 ? -13.095 -7.769 0.409 1.00 60.54 1249 LYS A N 11
ATOM 20771 C CA . LYS A 1 97 ? -14.025 -6.704 0.396 1.00 40.31 1249 LYS A CA 11
ATOM 20772 C C . LYS A 1 97 ? -13.841 -5.865 1.633 1.00 73.22 1249 LYS A C 11
ATOM 20773 O O . LYS A 1 97 ? -14.171 -6.287 2.756 1.00 13.31 1249 LYS A O 11
ATOM 20792 N N . VAL A 1 98 ? -13.290 -4.717 1.446 1.00 53.10 1250 VAL A N 11
ATOM 20793 C CA . VAL A 1 98 ? -13.062 -3.805 2.533 1.00 63.43 1250 VAL A CA 11
ATOM 20794 C C . VAL A 1 98 ? -14.077 -2.657 2.501 1.00 71.10 1250 VAL A C 11
ATOM 20795 O O . VAL A 1 98 ? -13.975 -1.703 1.715 1.00 62.00 1250 VAL A O 11
ATOM 20808 N N . THR A 1 99 ? -15.074 -2.795 3.312 1.00 13.32 1251 THR A N 11
ATOM 20809 C CA . THR A 1 99 ? -16.138 -1.848 3.404 1.00 71.14 1251 THR A CA 11
ATOM 20810 C C . THR A 1 99 ? -15.929 -0.998 4.658 1.00 5.30 1251 THR A C 11
ATOM 20811 O O . THR A 1 99 ? -15.592 0.182 4.544 1.00 0.00 1251 THR A O 11
ATOM 20823 N N . GLY B 2 1 ? 4.218 14.088 -14.393 1.00 13.00 561 GLY B N 11
ATOM 20824 C CA . GLY B 2 1 ? 4.930 13.917 -13.140 1.00 45.03 561 GLY B CA 11
ATOM 20825 C C . GLY B 2 1 ? 4.964 15.199 -12.384 1.00 23.21 561 GLY B C 11
ATOM 20826 O O . GLY B 2 1 ? 4.173 16.096 -12.656 1.00 62.04 561 GLY B O 11
ATOM 20832 N N . SER B 2 2 ? 5.858 15.308 -11.451 1.00 75.32 562 SER B N 11
ATOM 20833 C CA . SER B 2 2 ? 5.981 16.492 -10.642 1.00 10.14 562 SER B CA 11
ATOM 20834 C C . SER B 2 2 ? 7.421 16.623 -10.197 1.00 52.44 562 SER B C 11
ATOM 20835 O O . SER B 2 2 ? 8.163 15.630 -10.212 1.00 45.14 562 SER B O 11
ATOM 20843 N N . HIS B 2 3 ? 7.837 17.818 -9.804 1.00 21.11 563 HIS B N 11
ATOM 20844 C CA . HIS B 2 3 ? 9.181 17.997 -9.261 1.00 25.21 563 HIS B CA 11
ATOM 20845 C C . HIS B 2 3 ? 9.152 17.654 -7.791 1.00 61.52 563 HIS B C 11
ATOM 20846 O O . HIS B 2 3 ? 9.276 18.521 -6.925 1.00 44.43 563 HIS B O 11
ATOM 20860 N N . LYS B 2 4 ? 8.892 16.413 -7.523 1.00 60.55 564 LYS B N 11
ATOM 20861 C CA . LYS B 2 4 ? 8.813 15.887 -6.193 1.00 22.33 564 LYS B CA 11
ATOM 20862 C C . LYS B 2 4 ? 9.690 14.685 -6.097 1.00 24.54 564 LYS B C 11
ATOM 20863 O O . LYS B 2 4 ? 10.293 14.260 -7.087 1.00 34.33 564 LYS B O 11
ATOM 20882 N N . LYS B 2 5 ? 9.737 14.136 -4.942 1.00 4.22 565 LYS B N 11
ATOM 20883 C CA . LYS B 2 5 ? 10.456 12.932 -4.685 1.00 22.03 565 LYS B CA 11
ATOM 20884 C C . LYS B 2 5 ? 9.538 12.043 -3.903 1.00 60.11 565 LYS B C 11
ATOM 20885 O O . LYS B 2 5 ? 8.770 12.536 -3.056 1.00 41.11 565 LYS B O 11
ATOM 20904 N N . SER B 2 6 ? 9.553 10.778 -4.190 1.00 44.35 566 SER B N 11
ATOM 20905 C CA . SER B 2 6 ? 8.757 9.859 -3.453 1.00 25.40 566 SER B CA 11
ATOM 20906 C C . SER B 2 6 ? 9.286 9.770 -2.027 1.00 55.01 566 SER B C 11
ATOM 20907 O O . SER B 2 6 ? 10.505 9.752 -1.803 1.00 62.14 566 SER B O 11
ATOM 20915 N N . PHE B 2 7 ? 8.375 9.752 -1.081 1.00 72.34 567 PHE B N 11
ATOM 20916 C CA . PHE B 2 7 ? 8.693 9.639 0.322 1.00 5.32 567 PHE B CA 11
ATOM 20917 C C . PHE B 2 7 ? 9.445 8.343 0.554 1.00 52.24 567 PHE B C 11
ATOM 20918 O O . PHE B 2 7 ? 10.453 8.300 1.264 1.00 41.43 567 PHE B O 11
ATOM 20935 N N . PHE B 2 8 ? 8.959 7.304 -0.082 1.00 41.25 568 PHE B N 11
ATOM 20936 C CA . PHE B 2 8 ? 9.546 5.993 0.028 1.00 34.01 568 PHE B CA 11
ATOM 20937 C C . PHE B 2 8 ? 10.919 5.964 -0.623 1.00 51.25 568 PHE B C 11
ATOM 20938 O O . PHE B 2 8 ? 11.827 5.299 -0.141 1.00 43.24 568 PHE B O 11
ATOM 20955 N N . ASP B 2 9 ? 11.075 6.718 -1.705 1.00 41.21 569 ASP B N 11
ATOM 20956 C CA . ASP B 2 9 ? 12.382 6.860 -2.363 1.00 5.20 569 ASP B CA 11
ATOM 20957 C C . ASP B 2 9 ? 13.367 7.558 -1.431 1.00 64.51 569 ASP B C 11
ATOM 20958 O O . ASP B 2 9 ? 14.529 7.150 -1.317 1.00 14.23 569 ASP B O 11
ATOM 20967 N N . LYS B 2 10 ? 12.883 8.587 -0.737 1.00 40.45 570 LYS B N 11
ATOM 20968 C CA . LYS B 2 10 ? 13.687 9.317 0.250 1.00 71.54 570 LYS B CA 11
ATOM 20969 C C . LYS B 2 10 ? 14.114 8.367 1.347 1.00 62.00 570 LYS B C 11
ATOM 20970 O O . LYS B 2 10 ? 15.284 8.265 1.664 1.00 43.05 570 LYS B O 11
ATOM 20989 N N . LYS B 2 11 ? 13.147 7.644 1.893 1.00 51.23 571 LYS B N 11
ATOM 20990 C CA . LYS B 2 11 ? 13.401 6.638 2.925 1.00 21.14 571 LYS B CA 11
ATOM 20991 C C . LYS B 2 11 ? 14.365 5.570 2.452 1.00 55.14 571 LYS B C 11
ATOM 20992 O O . LYS B 2 11 ? 15.203 5.115 3.211 1.00 53.12 571 LYS B O 11
ATOM 21011 N N . ARG B 2 12 ? 14.273 5.204 1.196 1.00 22.12 572 ARG B N 11
ATOM 21012 C CA . ARG B 2 12 ? 15.161 4.207 0.622 1.00 55.43 572 ARG B CA 11
ATOM 21013 C C . ARG B 2 12 ? 16.576 4.772 0.519 1.00 61.03 572 ARG B C 11
ATOM 21014 O O . ARG B 2 12 ? 17.562 4.041 0.584 1.00 71.02 572 ARG B O 11
ATOM 21035 N N . SER B 2 13 ? 16.657 6.077 0.404 1.00 74.25 573 SER B N 11
ATOM 21036 C CA . SER B 2 13 ? 17.914 6.776 0.339 1.00 64.41 573 SER B CA 11
ATOM 21037 C C . SER B 2 13 ? 18.461 7.000 1.765 1.00 61.23 573 SER B C 11
ATOM 21038 O O . SER B 2 13 ? 19.662 7.151 1.964 1.00 71.32 573 SER B O 11
ATOM 21046 N N . GLU B 2 14 ? 17.563 7.021 2.748 1.00 52.41 574 GLU B N 11
ATOM 21047 C CA . GLU B 2 14 ? 17.943 7.152 4.152 1.00 14.14 574 GLU B CA 11
ATOM 21048 C C . GLU B 2 14 ? 18.404 5.806 4.702 1.00 1.44 574 GLU B C 11
ATOM 21049 O O . GLU B 2 14 ? 19.140 5.734 5.691 1.00 72.45 574 GLU B O 11
ATOM 21061 N N . ARG B 2 15 ? 17.963 4.748 4.061 1.00 62.12 575 ARG B N 11
ATOM 21062 C CA . ARG B 2 15 ? 18.320 3.408 4.451 1.00 21.32 575 ARG B CA 11
ATOM 21063 C C . ARG B 2 15 ? 19.496 2.921 3.641 1.00 3.23 575 ARG B C 11
ATOM 21064 O O . ARG B 2 15 ? 19.325 2.415 2.542 1.00 74.41 575 ARG B O 11
ATOM 21085 N N . LYS B 2 16 ? 20.684 3.156 4.125 1.00 4.40 576 LYS B N 11
ATOM 21086 C CA . LYS B 2 16 ? 21.864 2.644 3.463 1.00 13.54 576 LYS B CA 11
ATOM 21087 C C . LYS B 2 16 ? 22.712 1.814 4.420 1.00 54.53 576 LYS B C 11
ATOM 21088 O O . LYS B 2 16 ? 23.693 1.169 4.017 1.00 55.44 576 LYS B O 11
ATOM 21107 N N . TRP B 2 17 ? 22.329 1.861 5.665 1.00 63.33 577 TRP B N 11
ATOM 21108 C CA . TRP B 2 17 ? 22.897 1.072 6.740 1.00 75.35 577 TRP B CA 11
ATOM 21109 C C . TRP B 2 17 ? 22.742 -0.444 6.484 1.00 21.23 577 TRP B C 11
ATOM 21110 O O . TRP B 2 17 ? 23.736 -1.100 6.138 1.00 0.00 577 TRP B O 11
ATOM 21132 N N . GLY A 1 1 ? 14.408 -6.985 -9.399 1.00 24.10 1153 GLY A N 12
ATOM 21133 C CA . GLY A 1 1 ? 14.513 -8.433 -9.248 1.00 40.22 1153 GLY A CA 12
ATOM 21134 C C . GLY A 1 1 ? 13.536 -8.923 -8.219 1.00 61.52 1153 GLY A C 12
ATOM 21135 O O . GLY A 1 1 ? 12.631 -8.184 -7.821 1.00 22.54 1153 GLY A O 12
ATOM 21141 N N . HIS A 1 2 ? 13.721 -10.129 -7.741 1.00 73.11 1154 HIS A N 12
ATOM 21142 C CA . HIS A 1 2 ? 12.791 -10.707 -6.808 1.00 63.24 1154 HIS A CA 12
ATOM 21143 C C . HIS A 1 2 ? 13.153 -10.387 -5.369 1.00 51.01 1154 HIS A C 12
ATOM 21144 O O . HIS A 1 2 ? 14.102 -10.943 -4.799 1.00 1.31 1154 HIS A O 12
ATOM 21158 N N . MET A 1 3 ? 12.414 -9.481 -4.805 1.00 54.24 1155 MET A N 12
ATOM 21159 C CA . MET A 1 3 ? 12.509 -9.156 -3.401 1.00 30.43 1155 MET A CA 12
ATOM 21160 C C . MET A 1 3 ? 11.247 -9.649 -2.742 1.00 53.11 1155 MET A C 12
ATOM 21161 O O . MET A 1 3 ? 10.305 -10.065 -3.434 1.00 3.14 1155 MET A O 12
ATOM 21175 N N . ALA A 1 4 ? 11.216 -9.616 -1.443 1.00 30.32 1156 ALA A N 12
ATOM 21176 C CA . ALA A 1 4 ? 10.012 -9.930 -0.719 1.00 14.12 1156 ALA A CA 12
ATOM 21177 C C . ALA A 1 4 ? 9.135 -8.682 -0.745 1.00 53.41 1156 ALA A C 12
ATOM 21178 O O . ALA A 1 4 ? 9.658 -7.597 -1.061 1.00 54.40 1156 ALA A O 12
ATOM 21185 N N . PRO A 1 5 ? 7.815 -8.786 -0.474 1.00 31.50 1157 PRO A N 12
ATOM 21186 C CA . PRO A 1 5 ? 6.916 -7.620 -0.473 1.00 11.01 1157 PRO A CA 12
ATOM 21187 C C . PRO A 1 5 ? 7.430 -6.522 0.450 1.00 44.15 1157 PRO A C 12
ATOM 21188 O O . PRO A 1 5 ? 7.515 -6.706 1.677 1.00 30.24 1157 PRO A O 12
ATOM 21199 N N . ASN A 1 6 ? 7.803 -5.405 -0.141 1.00 52.15 1158 ASN A N 12
ATOM 21200 C CA . ASN A 1 6 ? 8.432 -4.334 0.593 1.00 22.53 1158 ASN A CA 12
ATOM 21201 C C . ASN A 1 6 ? 8.019 -2.969 0.081 1.00 63.34 1158 ASN A C 12
ATOM 21202 O O . ASN A 1 6 ? 7.426 -2.833 -0.999 1.00 51.35 1158 ASN A O 12
ATOM 21213 N N . LEU A 1 7 ? 8.316 -1.982 0.881 1.00 22.25 1159 LEU A N 12
ATOM 21214 C CA . LEU A 1 7 ? 8.202 -0.584 0.518 1.00 54.43 1159 LEU A CA 12
ATOM 21215 C C . LEU A 1 7 ? 9.521 -0.017 0.685 1.00 50.30 1159 LEU A C 12
ATOM 21216 O O . LEU A 1 7 ? 10.054 -0.059 1.803 1.00 22.02 1159 LEU A O 12
ATOM 21232 N N . ALA A 1 8 ? 10.111 0.429 -0.403 1.00 54.33 1160 ALA A N 12
ATOM 21233 C CA . ALA A 1 8 ? 11.391 1.113 -0.368 1.00 72.42 1160 ALA A CA 12
ATOM 21234 C C . ALA A 1 8 ? 12.534 0.175 0.112 1.00 0.31 1160 ALA A C 12
ATOM 21235 O O . ALA A 1 8 ? 13.662 0.597 0.313 1.00 74.11 1160 ALA A O 12
ATOM 21242 N N . GLY A 1 9 ? 12.206 -1.087 0.235 1.00 50.02 1161 GLY A N 12
ATOM 21243 C CA . GLY A 1 9 ? 13.125 -2.090 0.714 1.00 4.21 1161 GLY A CA 12
ATOM 21244 C C . GLY A 1 9 ? 12.755 -2.619 2.093 1.00 13.04 1161 GLY A C 12
ATOM 21245 O O . GLY A 1 9 ? 13.384 -3.552 2.587 1.00 12.00 1161 GLY A O 12
ATOM 21249 N N . ALA A 1 10 ? 11.742 -2.033 2.716 1.00 61.21 1162 ALA A N 12
ATOM 21250 C CA . ALA A 1 10 ? 11.309 -2.478 4.035 1.00 44.24 1162 ALA A CA 12
ATOM 21251 C C . ALA A 1 10 ? 10.363 -3.635 3.898 1.00 65.03 1162 ALA A C 12
ATOM 21252 O O . ALA A 1 10 ? 9.261 -3.484 3.369 1.00 31.41 1162 ALA A O 12
ATOM 21259 N N . VAL A 1 11 ? 10.789 -4.768 4.374 1.00 22.41 1163 VAL A N 12
ATOM 21260 C CA . VAL A 1 11 ? 10.013 -5.983 4.305 1.00 45.20 1163 VAL A CA 12
ATOM 21261 C C . VAL A 1 11 ? 9.151 -6.100 5.552 1.00 55.24 1163 VAL A C 12
ATOM 21262 O O . VAL A 1 11 ? 7.956 -6.435 5.470 1.00 72.31 1163 VAL A O 12
ATOM 21275 N N . GLU A 1 12 ? 9.773 -5.841 6.703 1.00 13.32 1164 GLU A N 12
ATOM 21276 C CA . GLU A 1 12 ? 9.109 -5.851 8.002 1.00 72.24 1164 GLU A CA 12
ATOM 21277 C C . GLU A 1 12 ? 7.859 -4.990 8.000 1.00 4.43 1164 GLU A C 12
ATOM 21278 O O . GLU A 1 12 ? 7.937 -3.782 7.784 1.00 64.40 1164 GLU A O 12
ATOM 21290 N N . PHE A 1 13 ? 6.721 -5.606 8.305 1.00 65.23 1165 PHE A N 12
ATOM 21291 C CA . PHE A 1 13 ? 5.429 -4.918 8.352 1.00 73.40 1165 PHE A CA 12
ATOM 21292 C C . PHE A 1 13 ? 5.440 -3.812 9.413 1.00 2.40 1165 PHE A C 12
ATOM 21293 O O . PHE A 1 13 ? 4.745 -2.809 9.297 1.00 1.41 1165 PHE A O 12
ATOM 21310 N N . ASN A 1 14 ? 6.306 -3.973 10.381 1.00 72.12 1166 ASN A N 12
ATOM 21311 C CA . ASN A 1 14 ? 6.426 -3.031 11.485 1.00 32.31 1166 ASN A CA 12
ATOM 21312 C C . ASN A 1 14 ? 7.033 -1.735 10.956 1.00 2.55 1166 ASN A C 12
ATOM 21313 O O . ASN A 1 14 ? 6.543 -0.631 11.221 1.00 31.23 1166 ASN A O 12
ATOM 21324 N N . ASP A 1 15 ? 8.059 -1.900 10.138 1.00 32.40 1167 ASP A N 12
ATOM 21325 C CA . ASP A 1 15 ? 8.800 -0.788 9.553 1.00 65.44 1167 ASP A CA 12
ATOM 21326 C C . ASP A 1 15 ? 7.959 -0.178 8.420 1.00 60.41 1167 ASP A C 12
ATOM 21327 O O . ASP A 1 15 ? 7.981 1.032 8.176 1.00 51.51 1167 ASP A O 12
ATOM 21336 N N . VAL A 1 16 ? 7.148 -1.038 7.802 1.00 54.43 1168 VAL A N 12
ATOM 21337 C CA . VAL A 1 16 ? 6.209 -0.662 6.747 1.00 43.10 1168 VAL A CA 12
ATOM 21338 C C . VAL A 1 16 ? 5.167 0.310 7.282 1.00 63.32 1168 VAL A C 12
ATOM 21339 O O . VAL A 1 16 ? 4.897 1.342 6.662 1.00 72.23 1168 VAL A O 12
ATOM 21352 N N . LYS A 1 17 ? 4.598 -0.016 8.437 1.00 52.40 1169 LYS A N 12
ATOM 21353 C CA . LYS A 1 17 ? 3.598 0.828 9.070 1.00 2.14 1169 LYS A CA 12
ATOM 21354 C C . LYS A 1 17 ? 4.146 2.212 9.310 1.00 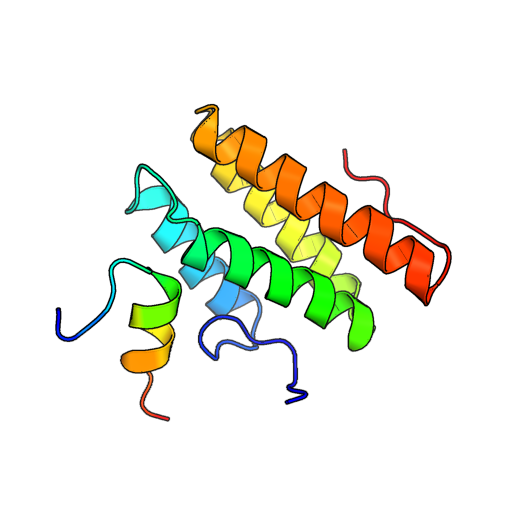40.14 1169 LYS A C 12
ATOM 21355 O O . LYS A 1 17 ? 3.548 3.198 8.903 1.00 11.43 1169 LYS A O 12
ATOM 21374 N N . THR A 1 18 ? 5.292 2.262 9.946 1.00 23.52 1170 THR A N 12
ATOM 21375 C CA . THR A 1 18 ? 5.975 3.497 10.244 1.00 73.14 1170 THR A CA 12
ATOM 21376 C C . THR A 1 18 ? 6.312 4.313 8.961 1.00 72.14 1170 THR A C 12
ATOM 21377 O O . THR A 1 18 ? 6.357 5.543 8.997 1.00 60.02 1170 THR A O 12
ATOM 21388 N N . LEU A 1 19 ? 6.465 3.627 7.835 1.00 54.25 1171 LEU A N 12
ATOM 21389 C CA . LEU A 1 19 ? 6.700 4.307 6.560 1.00 63.22 1171 LEU A CA 12
ATOM 21390 C C . LEU A 1 19 ? 5.411 4.975 6.111 1.00 12.44 1171 LEU A C 12
ATOM 21391 O O . LEU A 1 19 ? 5.384 6.169 5.828 1.00 24.42 1171 LEU A O 12
ATOM 21407 N N . LEU A 1 20 ? 4.335 4.200 6.123 1.00 63.23 1172 LEU A N 12
ATOM 21408 C CA . LEU A 1 20 ? 3.022 4.651 5.676 1.00 73.22 1172 LEU A CA 12
ATOM 21409 C C . LEU A 1 20 ? 2.522 5.769 6.564 1.00 30.30 1172 LEU A C 12
ATOM 21410 O O . LEU A 1 20 ? 2.136 6.825 6.097 1.00 41.11 1172 LEU A O 12
ATOM 21426 N N . ARG A 1 21 ? 2.557 5.525 7.846 1.00 32.21 1173 ARG A N 12
ATOM 21427 C CA . ARG A 1 21 ? 2.068 6.443 8.846 1.00 11.13 1173 ARG A CA 12
ATOM 21428 C C . ARG A 1 21 ? 2.814 7.764 8.830 1.00 14.42 1173 ARG A C 12
ATOM 21429 O O . ARG A 1 21 ? 2.200 8.822 8.977 1.00 41.33 1173 ARG A O 12
ATOM 21450 N N . GLU A 1 22 ? 4.113 7.722 8.597 1.00 40.24 1174 GLU A N 12
ATOM 21451 C CA . GLU A 1 22 ? 4.896 8.943 8.563 1.00 51.24 1174 GLU A CA 12
ATOM 21452 C C . GLU A 1 22 ? 4.539 9.709 7.298 1.00 53.41 1174 GLU A C 12
ATOM 21453 O O . GLU A 1 22 ? 4.356 10.920 7.321 1.00 22.42 1174 GLU A O 12
ATOM 21465 N N . TRP A 1 23 ? 4.358 8.967 6.226 1.00 2.00 1175 TRP A N 12
ATOM 21466 C CA . TRP A 1 23 ? 3.985 9.500 4.930 1.00 43.34 1175 TRP A CA 12
ATOM 21467 C C . TRP A 1 23 ? 2.633 10.215 5.007 1.00 14.30 1175 TRP A C 12
ATOM 21468 O O . TRP A 1 23 ? 2.490 11.337 4.550 1.00 32.34 1175 TRP A O 12
ATOM 21489 N N . ILE A 1 24 ? 1.690 9.600 5.664 1.00 72.32 1176 ILE A N 12
ATOM 21490 C CA . ILE A 1 24 ? 0.341 10.144 5.732 1.00 24.33 1176 ILE A CA 12
ATOM 21491 C C . ILE A 1 24 ? 0.246 11.309 6.731 1.00 61.24 1176 ILE A C 12
ATOM 21492 O O . ILE A 1 24 ? -0.634 12.167 6.624 1.00 1.24 1176 ILE A O 12
ATOM 21508 N N . THR A 1 25 ? 1.172 11.381 7.657 1.00 41.20 1177 THR A N 12
ATOM 21509 C CA . THR A 1 25 ? 1.127 12.442 8.638 1.00 73.24 1177 THR A CA 12
ATOM 21510 C C . THR A 1 25 ? 1.991 13.649 8.242 1.00 64.51 1177 THR A C 12
ATOM 21511 O O . THR A 1 25 ? 1.703 14.773 8.642 1.00 23.42 1177 THR A O 12
ATOM 21522 N N . THR A 1 26 ? 3.036 13.423 7.461 1.00 0.13 1178 THR A N 12
ATOM 21523 C CA . THR A 1 26 ? 3.911 14.516 7.066 1.00 11.25 1178 THR A CA 12
ATOM 21524 C C . THR A 1 26 ? 3.547 15.076 5.688 1.00 41.13 1178 THR A C 12
ATOM 21525 O O . THR A 1 26 ? 3.720 16.270 5.422 1.00 33.31 1178 THR A O 12
ATOM 21536 N N . ILE A 1 27 ? 2.993 14.238 4.846 1.00 54.20 1179 ILE A N 12
ATOM 21537 C CA . ILE A 1 27 ? 2.682 14.620 3.492 1.00 31.23 1179 ILE A CA 12
ATOM 21538 C C . ILE A 1 27 ? 1.194 14.927 3.402 1.00 30.43 1179 ILE A C 12
ATOM 21539 O O . ILE A 1 27 ? 0.363 14.131 3.843 1.00 32.35 1179 ILE A O 12
ATOM 21555 N N . SER A 1 28 ? 0.862 16.099 2.923 1.00 12.41 1180 SER A N 12
ATOM 21556 C CA . SER A 1 28 ? -0.519 16.494 2.774 1.00 20.11 1180 SER A CA 12
ATOM 21557 C C . SER A 1 28 ? -1.030 16.135 1.379 1.00 24.44 1180 SER A C 12
ATOM 21558 O O . SER A 1 28 ? -2.226 15.880 1.187 1.00 5.03 1180 SER A O 12
ATOM 21566 N N . ASP A 1 29 ? -0.124 16.088 0.431 1.00 10.00 1181 ASP A N 12
ATOM 21567 C CA . ASP A 1 29 ? -0.454 15.820 -0.958 1.00 52.20 1181 ASP A CA 12
ATOM 21568 C C . ASP A 1 29 ? 0.613 14.910 -1.557 1.00 64.21 1181 ASP A C 12
ATOM 21569 O O . ASP A 1 29 ? 1.721 15.359 -1.863 1.00 22.33 1181 ASP A O 12
ATOM 21578 N N . PRO A 1 30 ? 0.312 13.609 -1.693 1.00 24.05 1182 PRO A N 12
ATOM 21579 C CA . PRO A 1 30 ? 1.293 12.597 -2.117 1.00 1.33 1182 PRO A CA 12
ATOM 21580 C C . PRO A 1 30 ? 1.677 12.691 -3.593 1.00 3.14 1182 PRO A C 12
ATOM 21581 O O . PRO A 1 30 ? 1.064 13.430 -4.372 1.00 3.24 1182 PRO A O 12
ATOM 21592 N N . MET A 1 31 ? 2.709 11.970 -3.960 1.00 50.31 1183 MET A N 12
ATOM 21593 C CA . MET A 1 31 ? 3.150 11.903 -5.326 1.00 32.23 1183 MET A CA 12
ATOM 21594 C C . MET A 1 31 ? 2.704 10.589 -5.932 1.00 2.24 1183 MET A C 12
ATOM 21595 O O . MET A 1 31 ? 2.606 9.580 -5.221 1.00 14.02 1183 MET A O 12
ATOM 21609 N N . GLU A 1 32 ? 2.408 10.623 -7.230 1.00 3.34 1184 GLU A N 12
ATOM 21610 C CA . GLU A 1 32 ? 2.009 9.457 -8.013 1.00 1.44 1184 GLU A CA 12
ATOM 21611 C C . GLU A 1 32 ? 2.946 8.272 -7.744 1.00 63.32 1184 GLU A C 12
ATOM 21612 O O . GLU A 1 32 ? 2.486 7.168 -7.463 1.00 10.44 1184 GLU A O 12
ATOM 21624 N N . GLU A 1 33 ? 4.257 8.536 -7.808 1.00 63.13 1185 GLU A N 12
ATOM 21625 C CA . GLU A 1 33 ? 5.306 7.539 -7.541 1.00 45.51 1185 GLU A CA 12
ATOM 21626 C C . GLU A 1 33 ? 5.050 6.808 -6.223 1.00 72.13 1185 GLU A C 12
ATOM 21627 O O . GLU A 1 33 ? 5.086 5.594 -6.171 1.00 71.31 1185 GLU A O 12
ATOM 21639 N N . ASP A 1 34 ? 4.760 7.563 -5.169 1.00 40.12 1186 ASP A N 12
ATOM 21640 C CA . ASP A 1 34 ? 4.543 6.990 -3.832 1.00 21.03 1186 ASP A CA 12
ATOM 21641 C C . ASP A 1 34 ? 3.317 6.131 -3.811 1.00 21.11 1186 ASP A C 12
ATOM 21642 O O . ASP A 1 34 ? 3.334 5.028 -3.274 1.00 21.05 1186 ASP A O 12
ATOM 21651 N N . ILE A 1 35 ? 2.273 6.616 -4.452 1.00 32.44 1187 ILE A N 12
ATOM 21652 C CA . ILE A 1 35 ? 1.009 5.909 -4.520 1.00 62.33 1187 ILE A CA 12
ATOM 21653 C C . ILE A 1 35 ? 1.208 4.578 -5.250 1.00 42.12 1187 ILE A C 12
ATOM 21654 O O . ILE A 1 35 ? 0.771 3.528 -4.780 1.00 61.12 1187 ILE A O 12
ATOM 21670 N N . LEU A 1 36 ? 1.933 4.633 -6.357 1.00 34.12 1188 LEU A N 12
ATOM 21671 C CA . LEU A 1 36 ? 2.225 3.460 -7.172 1.00 12.11 1188 LEU A CA 12
ATOM 21672 C C . LEU A 1 36 ? 3.082 2.443 -6.420 1.00 13.21 1188 LEU A C 12
ATOM 21673 O O . LEU A 1 36 ? 2.925 1.251 -6.594 1.00 31.32 1188 LEU A O 12
ATOM 21689 N N . GLN A 1 37 ? 3.958 2.923 -5.577 1.00 11.24 1189 GLN A N 12
ATOM 21690 C CA . GLN A 1 37 ? 4.812 2.060 -4.752 1.00 33.51 1189 GLN A CA 12
ATOM 21691 C C . GLN A 1 37 ? 3.991 1.337 -3.695 1.00 2.33 1189 GLN A C 12
ATOM 21692 O O . GLN A 1 37 ? 4.242 0.159 -3.395 1.00 73.24 1189 GLN A O 12
ATOM 21706 N N . VAL A 1 38 ? 3.012 2.034 -3.132 1.00 33.34 1190 VAL A N 12
ATOM 21707 C CA . VAL A 1 38 ? 2.075 1.430 -2.188 1.00 24.32 1190 VAL A CA 12
ATOM 21708 C C . VAL A 1 38 ? 1.270 0.355 -2.925 1.00 41.02 1190 VAL A C 12
ATOM 21709 O O . VAL A 1 38 ? 1.028 -0.744 -2.412 1.00 32.25 1190 VAL A O 12
ATOM 21722 N N . VAL A 1 39 ? 0.900 0.688 -4.137 1.00 61.23 1191 VAL A N 12
ATOM 21723 C CA . VAL A 1 39 ? 0.208 -0.202 -5.046 1.00 1.14 1191 VAL A CA 12
ATOM 21724 C C . VAL A 1 39 ? 1.044 -1.460 -5.319 1.00 71.43 1191 VAL A C 12
ATOM 21725 O O . VAL A 1 39 ? 0.561 -2.582 -5.133 1.00 2.12 1191 VAL A O 12
ATOM 21738 N N . LYS A 1 40 ? 2.306 -1.246 -5.702 1.00 72.02 1192 LYS A N 12
ATOM 21739 C CA . LYS A 1 40 ? 3.255 -2.307 -6.037 1.00 13.24 1192 LYS A CA 12
ATOM 21740 C C . LYS A 1 40 ? 3.432 -3.226 -4.827 1.00 52.44 1192 LYS A C 12
ATOM 21741 O O . LYS A 1 40 ? 3.627 -4.424 -4.970 1.00 72.41 1192 LYS A O 12
ATOM 21760 N N . TYR A 1 41 ? 3.342 -2.644 -3.641 1.00 12.03 1193 TYR A N 12
ATOM 21761 C CA . TYR A 1 41 ? 3.436 -3.387 -2.410 1.00 42.32 1193 TYR A CA 12
ATOM 21762 C C . TYR A 1 41 ? 2.248 -4.319 -2.286 1.00 55.10 1193 TYR A C 12
ATOM 21763 O O . TYR A 1 41 ? 2.418 -5.511 -2.153 1.00 61.01 1193 TYR A O 12
ATOM 21781 N N . CYS A 1 42 ? 1.059 -3.768 -2.406 1.00 72.22 1194 CYS A N 12
ATOM 21782 C CA . CYS A 1 42 ? -0.170 -4.518 -2.235 1.00 70.43 1194 CYS A CA 12
ATOM 21783 C C . CYS A 1 42 ? -0.266 -5.664 -3.246 1.00 1.13 1194 CYS A C 12
ATOM 21784 O O . CYS A 1 42 ? -0.605 -6.800 -2.891 1.00 64.24 1194 CYS A O 12
ATOM 21792 N N . THR A 1 43 ? 0.092 -5.385 -4.485 1.00 33.30 1195 THR A N 12
ATOM 21793 C CA . THR A 1 43 ? 0.055 -6.381 -5.525 1.00 31.14 1195 THR A CA 12
ATOM 21794 C C . THR A 1 43 ? 1.115 -7.464 -5.274 1.00 51.31 1195 THR A C 12
ATOM 21795 O O . THR A 1 43 ? 0.921 -8.638 -5.598 1.00 42.54 1195 THR A O 12
ATOM 21806 N N . ASP A 1 44 ? 2.201 -7.054 -4.641 1.00 43.34 1196 ASP A N 12
ATOM 21807 C CA . ASP A 1 44 ? 3.311 -7.942 -4.326 1.00 25.12 1196 ASP A CA 12
ATOM 21808 C C . ASP A 1 44 ? 2.894 -8.949 -3.277 1.00 54.34 1196 ASP A C 12
ATOM 21809 O O . ASP A 1 44 ? 3.239 -10.120 -3.371 1.00 13.43 1196 ASP A O 12
ATOM 21818 N N . LEU A 1 45 ? 2.101 -8.495 -2.292 1.00 34.55 1197 LEU A N 12
ATOM 21819 C CA . LEU A 1 45 ? 1.552 -9.399 -1.282 1.00 33.01 1197 LEU A CA 12
ATOM 21820 C C . LEU A 1 45 ? 0.666 -10.437 -1.933 1.00 33.12 1197 LEU A C 12
ATOM 21821 O O . LEU A 1 45 ? 0.640 -11.581 -1.518 1.00 23.42 1197 LEU A O 12
ATOM 21837 N N . ILE A 1 46 ? -0.028 -10.036 -2.975 1.00 12.05 1198 ILE A N 12
ATOM 21838 C CA . ILE A 1 46 ? -0.909 -10.932 -3.692 1.00 74.25 1198 ILE A CA 12
ATOM 21839 C C . ILE A 1 46 ? -0.101 -11.987 -4.470 1.00 1.42 1198 ILE A C 12
ATOM 21840 O O . ILE A 1 46 ? -0.401 -13.181 -4.406 1.00 14.55 1198 ILE A O 12
ATOM 21856 N N . GLU A 1 47 ? 0.942 -11.549 -5.162 1.00 53.53 1199 GLU A N 12
ATOM 21857 C CA . GLU A 1 47 ? 1.790 -12.463 -5.934 1.00 35.32 1199 GLU A CA 12
ATOM 21858 C C . GLU A 1 47 ? 2.536 -13.425 -5.015 1.00 23.00 1199 GLU A C 12
ATOM 21859 O O . GLU A 1 47 ? 2.685 -14.617 -5.320 1.00 31.14 1199 GLU A O 12
ATOM 21871 N N . GLU A 1 48 ? 2.962 -12.917 -3.874 1.00 11.44 1200 GLU A N 12
ATOM 21872 C CA . GLU A 1 48 ? 3.682 -13.716 -2.900 1.00 45.21 1200 GLU A CA 12
ATOM 21873 C C . GLU A 1 48 ? 2.723 -14.488 -1.986 1.00 23.03 1200 GLU A C 12
ATOM 21874 O O . GLU A 1 48 ? 3.150 -15.186 -1.050 1.00 30.12 1200 GLU A O 12
ATOM 21886 N N . LYS A 1 49 ? 1.420 -14.336 -2.268 1.00 53.54 1201 LYS A N 12
ATOM 21887 C CA . LYS A 1 49 ? 0.321 -15.079 -1.620 1.00 2.45 1201 LYS A CA 12
ATOM 21888 C C . LYS A 1 49 ? 0.192 -14.771 -0.131 1.00 61.01 1201 LYS A C 12
ATOM 21889 O O . LYS A 1 49 ? -0.472 -15.495 0.624 1.00 51.14 1201 LYS A O 12
ATOM 21908 N N . ASP A 1 50 ? 0.753 -13.664 0.269 1.00 53.51 1202 ASP A N 12
ATOM 21909 C CA . ASP A 1 50 ? 0.733 -13.256 1.647 1.00 10.42 1202 ASP A CA 12
ATOM 21910 C C . ASP A 1 50 ? -0.421 -12.279 1.831 1.00 62.23 1202 ASP A C 12
ATOM 21911 O O . ASP A 1 50 ? -0.250 -11.060 1.951 1.00 3.33 1202 ASP A O 12
ATOM 21920 N N . LEU A 1 51 ? -1.613 -12.824 1.781 1.00 21.31 1203 LEU A N 12
ATOM 21921 C CA . LEU A 1 51 ? -2.816 -12.037 1.874 1.00 2.13 1203 LEU A CA 12
ATOM 21922 C C . LEU A 1 51 ? -3.092 -11.621 3.294 1.00 41.22 1203 LEU A C 12
ATOM 21923 O O . LEU A 1 51 ? -3.942 -10.755 3.548 1.00 74.22 1203 LEU A O 12
ATOM 21939 N N . GLU A 1 52 ? -2.387 -12.257 4.210 1.00 13.33 1204 GLU A N 12
ATOM 21940 C CA . GLU A 1 52 ? -2.434 -11.933 5.614 1.00 2.43 1204 GLU A CA 12
ATOM 21941 C C . GLU A 1 52 ? -2.028 -10.472 5.797 1.00 10.31 1204 GLU A C 12
ATOM 21942 O O . GLU A 1 52 ? -2.804 -9.645 6.302 1.00 21.31 1204 GLU A O 12
ATOM 21954 N N . LYS A 1 53 ? -0.839 -10.153 5.317 1.00 52.32 1205 LYS A N 12
ATOM 21955 C CA . LYS A 1 53 ? -0.291 -8.832 5.457 1.00 1.34 1205 LYS A CA 12
ATOM 21956 C C . LYS A 1 53 ? -1.005 -7.872 4.533 1.00 2.32 1205 LYS A C 12
ATOM 21957 O O . LYS A 1 53 ? -1.146 -6.702 4.857 1.00 60.51 1205 LYS A O 12
ATOM 21976 N N . LEU A 1 54 ? -1.449 -8.381 3.381 1.00 54.52 1206 LEU A N 12
ATOM 21977 C CA . LEU A 1 54 ? -2.242 -7.600 2.432 1.00 73.42 1206 LEU A CA 12
ATOM 21978 C C . LEU A 1 54 ? -3.454 -6.980 3.136 1.00 10.33 1206 LEU A C 12
ATOM 21979 O O . LEU A 1 54 ? -3.617 -5.770 3.133 1.00 53.11 1206 LEU A O 12
ATOM 21995 N N . ASP A 1 55 ? -4.282 -7.804 3.759 1.00 24.30 1207 ASP A N 12
ATOM 21996 C CA . ASP A 1 55 ? -5.466 -7.285 4.456 1.00 13.44 1207 ASP A CA 12
ATOM 21997 C C . ASP A 1 55 ? -5.078 -6.337 5.594 1.00 52.00 1207 ASP A C 12
ATOM 21998 O O . ASP A 1 55 ? -5.755 -5.329 5.825 1.00 53.33 1207 ASP A O 12
ATOM 22007 N N . LEU A 1 56 ? -3.960 -6.634 6.258 1.00 41.42 1208 LEU A N 12
ATOM 22008 C CA . LEU A 1 56 ? -3.463 -5.802 7.358 1.00 53.31 1208 LEU A CA 12
ATOM 22009 C C . LEU A 1 56 ? -3.069 -4.414 6.871 1.00 23.44 1208 LEU A C 12
ATOM 22010 O O . LEU A 1 56 ? -3.512 -3.409 7.433 1.00 52.32 1208 LEU A O 12
ATOM 22026 N N . VAL A 1 57 ? -2.261 -4.356 5.814 1.00 12.53 1209 VAL A N 12
ATOM 22027 C CA . VAL A 1 57 ? -1.775 -3.081 5.299 1.00 70.43 1209 VAL A CA 12
ATOM 22028 C C . VAL A 1 57 ? -2.924 -2.224 4.805 1.00 21.43 1209 VAL A C 12
ATOM 22029 O O . VAL A 1 57 ? -2.957 -1.013 5.054 1.00 24.10 1209 VAL A O 12
ATOM 22042 N N . ILE A 1 58 ? -3.894 -2.866 4.174 1.00 72.23 1210 ILE A N 12
ATOM 22043 C CA . ILE A 1 58 ? -5.021 -2.168 3.623 1.00 15.52 1210 ILE A CA 12
ATOM 22044 C C . ILE A 1 58 ? -5.817 -1.457 4.726 1.00 42.11 1210 ILE A C 12
ATOM 22045 O O . ILE A 1 58 ? -6.077 -0.249 4.639 1.00 41.11 1210 ILE A O 12
ATOM 22061 N N . LYS A 1 59 ? -6.165 -2.189 5.776 1.00 62.42 1211 LYS A N 12
ATOM 22062 C CA . LYS A 1 59 ? -6.911 -1.593 6.873 1.00 32.42 1211 LYS A CA 12
ATOM 22063 C C . LYS A 1 59 ? -6.098 -0.579 7.645 1.00 61.12 1211 LYS A C 12
ATOM 22064 O O . LYS A 1 59 ? -6.639 0.418 8.095 1.00 41.20 1211 LYS A O 12
ATOM 22083 N N . TYR A 1 60 ? -4.798 -0.804 7.749 1.00 21.11 1212 TYR A N 12
ATOM 22084 C CA . TYR A 1 60 ? -3.923 0.118 8.457 1.00 63.42 1212 TYR A CA 12
ATOM 22085 C C . TYR A 1 60 ? -3.907 1.466 7.733 1.00 55.45 1212 TYR A C 12
ATOM 22086 O O . TYR A 1 60 ? -4.042 2.527 8.354 1.00 51.23 1212 TYR A O 12
ATOM 22104 N N . MET A 1 61 ? -3.774 1.405 6.417 1.00 10.15 1213 MET A N 12
ATOM 22105 C CA . MET A 1 61 ? -3.791 2.599 5.594 1.00 2.31 1213 MET A CA 12
ATOM 22106 C C . MET A 1 61 ? -5.133 3.273 5.665 1.00 3.43 1213 MET A C 12
ATOM 22107 O O . MET A 1 61 ? -5.202 4.482 5.783 1.00 30.43 1213 MET A O 12
ATOM 22121 N N . LYS A 1 62 ? -6.198 2.468 5.642 1.00 23.20 1214 LYS A N 12
ATOM 22122 C CA . LYS A 1 62 ? -7.568 2.967 5.755 1.00 12.51 1214 LYS A CA 12
ATOM 22123 C C . LYS A 1 62 ? -7.722 3.821 7.008 1.00 12.12 1214 LYS A C 12
ATOM 22124 O O . LYS A 1 62 ? -8.211 4.949 6.938 1.00 52.20 1214 LYS A O 12
ATOM 22143 N N . ARG A 1 63 ? -7.251 3.276 8.123 1.00 70.43 1215 ARG A N 12
ATOM 22144 C CA . ARG A 1 63 ? -7.304 3.936 9.427 1.00 61.51 1215 ARG A CA 12
ATOM 22145 C C . ARG A 1 63 ? -6.665 5.311 9.347 1.00 42.31 1215 ARG A C 12
ATOM 22146 O O . ARG A 1 63 ? -7.269 6.296 9.730 1.00 11.50 1215 ARG A O 12
ATOM 22167 N N . LEU A 1 64 ? -5.469 5.363 8.779 1.00 60.44 1216 LEU A N 12
ATOM 22168 C CA . LEU A 1 64 ? -4.700 6.601 8.656 1.00 52.23 1216 LEU A CA 12
ATOM 22169 C C . LEU A 1 64 ? -5.386 7.567 7.695 1.00 34.14 1216 LEU A C 12
ATOM 22170 O O . LEU A 1 64 ? -5.527 8.769 7.969 1.00 31.42 1216 LEU A O 12
ATOM 22186 N N . MET A 1 65 ? -5.833 7.028 6.586 1.00 11.41 1217 MET A N 12
ATOM 22187 C CA . MET A 1 65 ? -6.486 7.787 5.533 1.00 53.14 1217 MET A CA 12
ATOM 22188 C C . MET A 1 65 ? -7.805 8.407 5.971 1.00 20.21 1217 MET A C 12
ATOM 22189 O O . MET A 1 65 ? -8.258 9.352 5.364 1.00 10.24 1217 MET A O 12
ATOM 22203 N N . GLN A 1 66 ? -8.406 7.904 7.062 1.00 72.24 1218 GLN A N 12
ATOM 22204 C CA . GLN A 1 66 ? -9.678 8.458 7.556 1.00 42.32 1218 GLN A CA 12
ATOM 22205 C C . GLN A 1 66 ? -9.454 9.841 8.160 1.00 21.52 1218 GLN A C 12
ATOM 22206 O O . GLN A 1 66 ? -10.391 10.586 8.423 1.00 3.01 1218 GLN A O 12
ATOM 22220 N N . GLN A 1 67 ? -8.204 10.158 8.408 1.00 74.44 1219 GLN A N 12
ATOM 22221 C CA . GLN A 1 67 ? -7.826 11.460 8.915 1.00 74.43 1219 GLN A CA 12
ATOM 22222 C C . GLN A 1 67 ? -7.639 12.415 7.767 1.00 53.43 1219 GLN A C 12
ATOM 22223 O O . GLN A 1 67 ? -7.972 13.606 7.855 1.00 22.42 1219 GLN A O 12
ATOM 22237 N N . SER A 1 68 ? -7.110 11.905 6.695 1.00 73.22 1220 SER A N 12
ATOM 22238 C CA . SER A 1 68 ? -6.876 12.687 5.538 1.00 52.32 1220 SER A CA 12
ATOM 22239 C C . SER A 1 68 ? -8.103 12.640 4.620 1.00 34.10 1220 SER A C 12
ATOM 22240 O O . SER A 1 68 ? -8.257 11.746 3.787 1.00 14.54 1220 SER A O 12
ATOM 22248 N N . VAL A 1 69 ? -8.976 13.610 4.795 1.00 2.42 1221 VAL A N 12
ATOM 22249 C CA . VAL A 1 69 ? -10.261 13.639 4.112 1.00 15.32 1221 VAL A CA 12
ATOM 22250 C C . VAL A 1 69 ? -10.167 14.317 2.753 1.00 51.31 1221 VAL A C 12
ATOM 22251 O O . VAL A 1 69 ? -11.172 14.464 2.050 1.00 63.30 1221 VAL A O 12
ATOM 22264 N N . GLU A 1 70 ? -8.965 14.703 2.383 1.00 1.22 1222 GLU A N 12
ATOM 22265 C CA . GLU A 1 70 ? -8.738 15.354 1.119 1.00 63.31 1222 GLU A CA 12
ATOM 22266 C C . GLU A 1 70 ? -8.890 14.360 -0.020 1.00 52.10 1222 GLU A C 12
ATOM 22267 O O . GLU A 1 70 ? -8.598 13.152 0.143 1.00 55.33 1222 GLU A O 12
ATOM 22279 N N . SER A 1 71 ? -9.323 14.871 -1.159 1.00 51.41 1223 SER A N 12
ATOM 22280 C CA . SER A 1 71 ? -9.627 14.087 -2.334 1.00 32.12 1223 SER A CA 12
ATOM 22281 C C . SER A 1 71 ? -8.478 13.156 -2.726 1.00 74.21 1223 SER A C 12
ATOM 22282 O O . SER A 1 71 ? -8.702 11.968 -2.939 1.00 62.13 1223 SER A O 12
ATOM 22290 N N . VAL A 1 72 ? -7.254 13.683 -2.755 1.00 32.02 1224 VAL A N 12
ATOM 22291 C CA . VAL A 1 72 ? -6.069 12.886 -3.113 1.00 5.11 1224 VAL A CA 12
ATOM 22292 C C . VAL A 1 72 ? -5.911 11.602 -2.289 1.00 51.23 1224 VAL A C 12
ATOM 22293 O O . VAL A 1 72 ? -5.518 10.589 -2.817 1.00 50.01 1224 VAL A O 12
ATOM 22306 N N . TRP A 1 73 ? -6.284 11.637 -1.023 1.00 63.04 1225 TRP A N 12
ATOM 22307 C CA . TRP A 1 73 ? -6.121 10.469 -0.168 1.00 23.33 1225 TRP A CA 12
ATOM 22308 C C . TRP A 1 73 ? -7.281 9.512 -0.321 1.00 64.30 1225 TRP A C 12
ATOM 22309 O O . TRP A 1 73 ? -7.119 8.297 -0.226 1.00 14.41 1225 TRP A O 12
ATOM 22330 N N . ASN A 1 74 ? -8.444 10.056 -0.596 1.00 54.01 1226 ASN A N 12
ATOM 22331 C CA . ASN A 1 74 ? -9.633 9.234 -0.789 1.00 51.22 1226 ASN A CA 12
ATOM 22332 C C . ASN A 1 74 ? -9.524 8.487 -2.100 1.00 2.02 1226 ASN A C 12
ATOM 22333 O O . ASN A 1 74 ? -9.786 7.275 -2.173 1.00 12.33 1226 ASN A O 12
ATOM 22344 N N . MET A 1 75 ? -9.103 9.209 -3.131 1.00 74.12 1227 MET A N 12
ATOM 22345 C CA . MET A 1 75 ? -8.868 8.635 -4.456 1.00 31.44 1227 MET A CA 12
ATOM 22346 C C . MET A 1 75 ? -7.776 7.628 -4.398 1.00 30.24 1227 MET A C 12
ATOM 22347 O O . MET A 1 75 ? -7.816 6.613 -5.083 1.00 63.14 1227 MET A O 12
ATOM 22361 N N . ALA A 1 76 ? -6.799 7.927 -3.590 1.00 51.13 1228 ALA A N 12
ATOM 22362 C CA . ALA A 1 76 ? -5.651 7.048 -3.391 1.00 20.31 1228 ALA A CA 12
ATOM 22363 C C . ALA A 1 76 ? -6.101 5.711 -2.842 1.00 12.42 1228 ALA A C 12
ATOM 22364 O O . ALA A 1 76 ? -5.838 4.687 -3.452 1.00 53.13 1228 ALA A O 12
ATOM 22371 N N . PHE A 1 77 ? -6.794 5.730 -1.700 1.00 30.12 1229 PHE A N 12
ATOM 22372 C CA . PHE A 1 77 ? -7.297 4.507 -1.081 1.00 31.04 1229 PHE A CA 12
ATOM 22373 C C . PHE A 1 77 ? -8.118 3.669 -2.077 1.00 62.40 1229 PHE A C 12
ATOM 22374 O O . PHE A 1 77 ? -7.860 2.472 -2.243 1.00 51.02 1229 PHE A O 12
ATOM 22391 N N . ASP A 1 78 ? -9.061 4.320 -2.762 1.00 34.43 1230 ASP A N 12
ATOM 22392 C CA . ASP A 1 78 ? -9.892 3.650 -3.779 1.00 35.42 1230 ASP A CA 12
ATOM 22393 C C . ASP A 1 78 ? -9.034 3.036 -4.874 1.00 34.02 1230 ASP A C 12
ATOM 22394 O O . ASP A 1 78 ? -9.245 1.877 -5.270 1.00 11.55 1230 ASP A O 12
ATOM 22403 N N . PHE A 1 79 ? -8.076 3.815 -5.360 1.00 71.13 1231 PHE A N 12
ATOM 22404 C CA . PHE A 1 79 ? -7.139 3.371 -6.371 1.00 60.12 1231 PHE A CA 12
ATOM 22405 C C . PHE A 1 79 ? -6.378 2.139 -5.902 1.00 32.40 1231 PHE A C 12
ATOM 22406 O O . PHE A 1 79 ? -6.334 1.144 -6.612 1.00 55.54 1231 PHE A O 12
ATOM 22423 N N . ILE A 1 80 ? -5.814 2.189 -4.696 1.00 3.23 1232 ILE A N 12
ATOM 22424 C CA . ILE A 1 80 ? -5.095 1.043 -4.154 1.00 44.21 1232 ILE A CA 12
ATOM 22425 C C . ILE A 1 80 ? -5.998 -0.182 -4.083 1.00 31.02 1232 ILE A C 12
ATOM 22426 O O . ILE A 1 80 ? -5.617 -1.255 -4.565 1.00 50.41 1232 ILE A O 12
ATOM 22442 N N . LEU A 1 81 ? -7.202 0.001 -3.535 1.00 15.32 1233 LEU A N 12
ATOM 22443 C CA . LEU A 1 81 ? -8.201 -1.065 -3.465 1.00 41.51 1233 LEU A CA 12
ATOM 22444 C C . LEU A 1 81 ? -8.431 -1.687 -4.824 1.00 70.24 1233 LEU A C 12
ATOM 22445 O O . LEU A 1 81 ? -8.400 -2.902 -4.951 1.00 5.52 1233 LEU A O 12
ATOM 22461 N N . ASP A 1 82 ? -8.635 -0.840 -5.831 1.00 62.22 1234 ASP A N 12
ATOM 22462 C CA . ASP A 1 82 ? -8.876 -1.263 -7.222 1.00 63.22 1234 ASP A CA 12
ATOM 22463 C C . ASP A 1 82 ? -7.802 -2.207 -7.703 1.00 14.45 1234 ASP A C 12
ATOM 22464 O O . ASP A 1 82 ? -8.103 -3.311 -8.154 1.00 72.43 1234 ASP A O 12
ATOM 22473 N N . ASN A 1 83 ? -6.546 -1.778 -7.571 1.00 43.15 1235 ASN A N 12
ATOM 22474 C CA . ASN A 1 83 ? -5.397 -2.610 -7.973 1.00 71.11 1235 ASN A CA 12
ATOM 22475 C C . ASN A 1 83 ? -5.440 -3.953 -7.274 1.00 32.42 1235 ASN A C 12
ATOM 22476 O O . ASN A 1 83 ? -5.277 -4.995 -7.909 1.00 32.51 1235 ASN A O 12
ATOM 22487 N N . VAL A 1 84 ? -5.682 -3.922 -5.967 1.00 34.32 1236 VAL A N 12
ATOM 22488 C CA . VAL A 1 84 ? -5.789 -5.127 -5.157 1.00 62.55 1236 VAL A CA 12
ATOM 22489 C C . VAL A 1 84 ? -6.901 -6.034 -5.682 1.00 63.54 1236 VAL A C 12
ATOM 22490 O O . VAL A 1 84 ? -6.679 -7.215 -5.901 1.00 0.45 1236 VAL A O 12
ATOM 22503 N N . GLN A 1 85 ? -8.074 -5.455 -5.910 1.00 32.32 1237 GLN A N 12
ATOM 22504 C CA . GLN A 1 85 ? -9.239 -6.189 -6.397 1.00 73.01 1237 GLN A CA 12
ATOM 22505 C C . GLN A 1 85 ? -8.920 -6.899 -7.723 1.00 40.31 1237 GLN A C 12
ATOM 22506 O O . GLN A 1 85 ? -9.116 -8.113 -7.853 1.00 55.23 1237 GLN A O 12
ATOM 22520 N N . VAL A 1 86 ? -8.420 -6.136 -8.690 1.00 45.32 1238 VAL A N 12
ATOM 22521 C CA . VAL A 1 86 ? -8.027 -6.669 -10.004 1.00 74.14 1238 VAL A CA 12
ATOM 22522 C C . VAL A 1 86 ? -7.039 -7.818 -9.860 1.00 63.45 1238 VAL A C 12
ATOM 22523 O O . VAL A 1 86 ? -7.288 -8.924 -10.343 1.00 33.55 1238 VAL A O 12
ATOM 22536 N N . VAL A 1 87 ? -5.943 -7.556 -9.186 1.00 43.21 1239 VAL A N 12
ATOM 22537 C CA . VAL A 1 87 ? -4.890 -8.544 -9.031 1.00 23.11 1239 VAL A CA 12
ATOM 22538 C C . VAL A 1 87 ? -5.363 -9.793 -8.258 1.00 11.04 1239 VAL A C 12
ATOM 22539 O O . VAL A 1 87 ? -4.995 -10.912 -8.621 1.00 62.50 1239 VAL A O 12
ATOM 22552 N N . LEU A 1 88 ? -6.202 -9.610 -7.229 1.00 22.52 1240 LEU A N 12
ATOM 22553 C CA . LEU A 1 88 ? -6.805 -10.744 -6.501 1.00 53.44 1240 LEU A CA 12
ATOM 22554 C C . LEU A 1 88 ? -7.657 -11.591 -7.433 1.00 1.02 1240 LEU A C 12
ATOM 22555 O O . LEU A 1 88 ? -7.695 -12.818 -7.330 1.00 70.41 1240 LEU A O 12
ATOM 22571 N N . GLN A 1 89 ? -8.342 -10.938 -8.338 1.00 55.33 1241 GLN A N 12
ATOM 22572 C CA . GLN A 1 89 ? -9.130 -11.624 -9.324 1.00 73.54 1241 GLN A CA 12
ATOM 22573 C C . GLN A 1 89 ? -8.236 -12.367 -10.315 1.00 22.21 1241 GLN A C 12
ATOM 22574 O O . GLN A 1 89 ? -8.486 -13.529 -10.628 1.00 63.42 1241 GLN A O 12
ATOM 22588 N N . GLN A 1 90 ? -7.204 -11.698 -10.787 1.00 21.13 1242 GLN A N 12
ATOM 22589 C CA . GLN A 1 90 ? -6.228 -12.297 -11.699 1.00 74.25 1242 GLN A CA 12
ATOM 22590 C C . GLN A 1 90 ? -5.591 -13.555 -11.098 1.00 2.02 1242 GLN A C 12
ATOM 22591 O O . GLN A 1 90 ? -5.295 -14.511 -11.811 1.00 62.13 1242 GLN A O 12
ATOM 22605 N N . THR A 1 91 ? -5.397 -13.553 -9.805 1.00 23.53 1243 THR A N 12
ATOM 22606 C CA . THR A 1 91 ? -4.789 -14.673 -9.138 1.00 33.11 1243 THR A CA 12
ATOM 22607 C C . THR A 1 91 ? -5.797 -15.723 -8.647 1.00 40.42 1243 THR A C 12
ATOM 22608 O O . THR A 1 91 ? -5.810 -16.855 -9.122 1.00 35.44 1243 THR A O 12
ATOM 22619 N N . TYR A 1 92 ? -6.676 -15.331 -7.751 1.00 62.42 1244 TYR A N 12
ATOM 22620 C CA . TYR A 1 92 ? -7.555 -16.283 -7.089 1.00 34.22 1244 TYR A CA 12
ATOM 22621 C C . TYR A 1 92 ? -8.974 -16.203 -7.605 1.00 2.44 1244 TYR A C 12
ATOM 22622 O O . TYR A 1 92 ? -9.804 -17.061 -7.285 1.00 21.01 1244 TYR A O 12
ATOM 22640 N N . GLY A 1 93 ? -9.276 -15.176 -8.389 1.00 5.35 1245 GLY A N 12
ATOM 22641 C CA . GLY A 1 93 ? -10.654 -14.964 -8.838 1.00 50.12 1245 GLY A CA 12
ATOM 22642 C C . GLY A 1 93 ? -11.574 -14.718 -7.660 1.00 21.20 1245 GLY A C 12
ATOM 22643 O O . GLY A 1 93 ? -12.758 -15.023 -7.697 1.00 64.21 1245 GLY A O 12
ATOM 22647 N N . SER A 1 94 ? -11.002 -14.174 -6.622 1.00 0.23 1246 SER A N 12
ATOM 22648 C CA . SER A 1 94 ? -11.675 -13.928 -5.382 1.00 73.12 1246 SER A CA 12
ATOM 22649 C C . SER A 1 94 ? -11.162 -12.604 -4.878 1.00 72.50 1246 SER A C 12
ATOM 22650 O O . SER A 1 94 ? -9.974 -12.328 -5.017 1.00 62.03 1246 SER A O 12
ATOM 22658 N N . THR A 1 95 ? -12.015 -11.780 -4.349 1.00 74.44 1247 THR A N 12
ATOM 22659 C CA . THR A 1 95 ? -11.584 -10.493 -3.887 1.00 20.04 1247 THR A CA 12
ATOM 22660 C C . THR A 1 95 ? -11.960 -10.267 -2.455 1.00 74.45 1247 THR A C 12
ATOM 22661 O O . THR A 1 95 ? -12.775 -10.992 -1.887 1.00 33.50 1247 THR A O 12
ATOM 22672 N N . LEU A 1 96 ? -11.364 -9.268 -1.871 1.00 54.23 1248 LEU A N 12
ATOM 22673 C CA . LEU A 1 96 ? -11.669 -8.879 -0.535 1.00 34.34 1248 LEU A CA 12
ATOM 22674 C C . LEU A 1 96 ? -12.230 -7.508 -0.600 1.00 51.42 1248 LEU A C 12
ATOM 22675 O O . LEU A 1 96 ? -11.500 -6.555 -0.873 1.00 44.21 1248 LEU A O 12
ATOM 22691 N N . LYS A 1 97 ? -13.513 -7.414 -0.455 1.00 60.54 1249 LYS A N 12
ATOM 22692 C CA . LYS A 1 97 ? -14.177 -6.137 -0.522 1.00 40.31 1249 LYS A CA 12
ATOM 22693 C C . LYS A 1 97 ? -13.909 -5.346 0.739 1.00 73.22 1249 LYS A C 12
ATOM 22694 O O . LYS A 1 97 ? -14.406 -5.676 1.821 1.00 13.31 1249 LYS A O 12
ATOM 22713 N N . VAL A 1 98 ? -13.109 -4.346 0.600 1.00 53.10 1250 VAL A N 12
ATOM 22714 C CA . VAL A 1 98 ? -12.765 -3.490 1.689 1.00 63.43 1250 VAL A CA 12
ATOM 22715 C C . VAL A 1 98 ? -13.476 -2.175 1.488 1.00 71.10 1250 VAL A C 12
ATOM 22716 O O . VAL A 1 98 ? -13.331 -1.543 0.438 1.00 62.00 1250 VAL A O 12
ATOM 22729 N N . THR A 1 99 ? -14.297 -1.812 2.411 1.00 13.32 1251 THR A N 12
ATOM 22730 C CA . THR A 1 99 ? -14.970 -0.557 2.375 1.00 71.14 1251 THR A CA 12
ATOM 22731 C C . THR A 1 99 ? -15.135 -0.071 3.809 1.00 5.30 1251 THR A C 12
ATOM 22732 O O . THR A 1 99 ? -14.291 0.693 4.286 1.00 0.00 1251 THR A O 12
ATOM 22744 N N . GLY B 2 1 ? 11.917 10.115 -7.783 1.00 13.00 561 GLY B N 12
ATOM 22745 C CA . GLY B 2 1 ? 10.815 11.090 -7.763 1.00 45.03 561 GLY B CA 12
ATOM 22746 C C . GLY B 2 1 ? 11.328 12.478 -7.494 1.00 23.21 561 GLY B C 12
ATOM 22747 O O . GLY B 2 1 ? 11.443 12.878 -6.337 1.00 62.04 561 GLY B O 12
ATOM 22753 N N . SER B 2 2 ? 11.677 13.195 -8.546 1.00 75.32 562 SER B N 12
ATOM 22754 C CA . SER B 2 2 ? 12.212 14.537 -8.415 1.00 10.14 562 SER B CA 12
ATOM 22755 C C . SER B 2 2 ? 11.088 15.576 -8.472 1.00 52.44 562 SER B C 12
ATOM 22756 O O . SER B 2 2 ? 11.103 16.562 -7.732 1.00 45.14 562 SER B O 12
ATOM 22764 N N . HIS B 2 3 ? 10.121 15.355 -9.351 1.00 21.11 563 HIS B N 12
ATOM 22765 C CA . HIS B 2 3 ? 8.944 16.207 -9.403 1.00 25.21 563 HIS B CA 12
ATOM 22766 C C . HIS B 2 3 ? 8.042 15.697 -8.340 1.00 61.52 563 HIS B C 12
ATOM 22767 O O . HIS B 2 3 ? 7.493 14.605 -8.480 1.00 44.43 563 HIS B O 12
ATOM 22781 N N . LYS B 2 4 ? 7.912 16.481 -7.277 1.00 60.55 564 LYS B N 12
ATOM 22782 C CA . LYS B 2 4 ? 7.358 16.040 -6.017 1.00 22.33 564 LYS B CA 12
ATOM 22783 C C . LYS B 2 4 ? 8.288 15.093 -5.350 1.00 24.54 564 LYS B C 12
ATOM 22784 O O . LYS B 2 4 ? 8.619 14.016 -5.878 1.00 34.33 564 LYS B O 12
ATOM 22803 N N . LYS B 2 5 ? 8.697 15.464 -4.199 1.00 4.22 565 LYS B N 12
ATOM 22804 C CA . LYS B 2 5 ? 9.610 14.665 -3.472 1.00 22.03 565 LYS B CA 12
ATOM 22805 C C . LYS B 2 5 ? 8.900 13.443 -2.960 1.00 60.11 565 LYS B C 12
ATOM 22806 O O . LYS B 2 5 ? 8.008 13.516 -2.091 1.00 41.11 565 LYS B O 12
ATOM 22825 N N . SER B 2 6 ? 9.266 12.335 -3.531 1.00 44.35 566 SER B N 12
ATOM 22826 C CA . SER B 2 6 ? 8.604 11.105 -3.297 1.00 25.40 566 SER B CA 12
ATOM 22827 C C . SER B 2 6 ? 9.145 10.462 -2.034 1.00 55.01 566 SER B C 12
ATOM 22828 O O . SER B 2 6 ? 10.342 10.169 -1.927 1.00 62.14 566 SER B O 12
ATOM 22836 N N . PHE B 2 7 ? 8.254 10.242 -1.112 1.00 72.34 567 PHE B N 12
ATOM 22837 C CA . PHE B 2 7 ? 8.550 9.782 0.222 1.00 5.32 567 PHE B CA 12
ATOM 22838 C C . PHE B 2 7 ? 9.256 8.420 0.222 1.00 52.24 567 PHE B C 12
ATOM 22839 O O . PHE B 2 7 ? 10.332 8.269 0.813 1.00 41.43 567 PHE B O 12
ATOM 22856 N N . PHE B 2 8 ? 8.683 7.450 -0.462 1.00 41.25 568 PHE B N 12
ATOM 22857 C CA . PHE B 2 8 ? 9.232 6.095 -0.452 1.00 34.01 568 PHE B CA 12
ATOM 22858 C C . PHE B 2 8 ? 10.484 6.023 -1.298 1.00 51.25 568 PHE B C 12
ATOM 22859 O O . PHE B 2 8 ? 11.348 5.168 -1.094 1.00 43.24 568 PHE B O 12
ATOM 22876 N N . ASP B 2 9 ? 10.600 6.970 -2.190 1.00 41.21 569 ASP B N 12
ATOM 22877 C CA . ASP B 2 9 ? 11.765 7.046 -3.052 1.00 5.20 569 ASP B CA 12
ATOM 22878 C C . ASP B 2 9 ? 12.947 7.532 -2.224 1.00 64.51 569 ASP B C 12
ATOM 22879 O O . ASP B 2 9 ? 14.068 7.009 -2.344 1.00 14.23 569 ASP B O 12
ATOM 22888 N N . LYS B 2 10 ? 12.674 8.505 -1.342 1.00 40.45 570 LYS B N 12
ATOM 22889 C CA . LYS B 2 10 ? 13.664 9.000 -0.381 1.00 71.54 570 LYS B CA 12
ATOM 22890 C C . LYS B 2 10 ? 14.097 7.869 0.522 1.00 62.00 570 LYS B C 12
ATOM 22891 O O . LYS B 2 10 ? 15.288 7.593 0.658 1.00 43.05 570 LYS B O 12
ATOM 22910 N N . LYS B 2 11 ? 13.103 7.207 1.127 1.00 51.23 571 LYS B N 12
ATOM 22911 C CA . LYS B 2 11 ? 13.334 6.099 2.045 1.00 21.14 571 LYS B CA 12
ATOM 22912 C C . LYS B 2 11 ? 14.206 5.031 1.429 1.00 55.14 571 LYS B C 12
ATOM 22913 O O . LYS B 2 11 ? 15.138 4.566 2.053 1.00 53.12 571 LYS B O 12
ATOM 22932 N N . ARG B 2 12 ? 13.928 4.679 0.197 1.00 22.12 572 ARG B N 12
ATOM 22933 C CA . ARG B 2 12 ? 14.672 3.646 -0.498 1.00 55.43 572 ARG B CA 12
ATOM 22934 C C . ARG B 2 12 ? 16.096 4.099 -0.791 1.00 61.03 572 ARG B C 12
ATOM 22935 O O . ARG B 2 12 ? 17.025 3.307 -0.705 1.00 71.02 572 ARG B O 12
ATOM 22956 N N . SER B 2 13 ? 16.260 5.378 -1.088 1.00 74.25 573 SER B N 12
ATOM 22957 C CA . SER B 2 13 ? 17.575 5.935 -1.369 1.00 64.41 573 SER B CA 12
ATOM 22958 C C . SER B 2 13 ? 18.458 5.839 -0.119 1.00 61.23 573 SER B C 12
ATOM 22959 O O . SER B 2 13 ? 19.657 5.549 -0.198 1.00 71.32 573 SER B O 12
ATOM 22967 N N . GLU B 2 14 ? 17.842 6.052 1.024 1.00 52.41 574 GLU B N 12
ATOM 22968 C CA . GLU B 2 14 ? 18.525 6.040 2.294 1.00 14.14 574 GLU B CA 12
ATOM 22969 C C . GLU B 2 14 ? 18.767 4.637 2.811 1.00 1.44 574 GLU B C 12
ATOM 22970 O O . GLU B 2 14 ? 19.786 4.383 3.463 1.00 72.45 574 GLU B O 12
ATOM 22982 N N . ARG B 2 15 ? 17.903 3.717 2.471 1.00 62.12 575 ARG B N 12
ATOM 22983 C CA . ARG B 2 15 ? 17.967 2.440 3.104 1.00 21.32 575 ARG B CA 12
ATOM 22984 C C . ARG B 2 15 ? 18.675 1.399 2.268 1.00 3.23 575 ARG B C 12
ATOM 22985 O O . ARG B 2 15 ? 18.124 0.844 1.303 1.00 74.41 575 ARG B O 12
ATOM 23006 N N . LYS B 2 16 ? 19.911 1.163 2.606 1.00 4.40 576 LYS B N 12
ATOM 23007 C CA . LYS B 2 16 ? 20.671 0.149 1.943 1.00 13.54 576 LYS B CA 12
ATOM 23008 C C . LYS B 2 16 ? 21.166 -0.940 2.894 1.00 54.53 576 LYS B C 12
ATOM 23009 O O . LYS B 2 16 ? 21.923 -1.833 2.505 1.00 55.44 576 LYS B O 12
ATOM 23028 N N . TRP B 2 17 ? 20.719 -0.854 4.114 1.00 63.33 577 TRP B N 12
ATOM 23029 C CA . TRP B 2 17 ? 20.994 -1.840 5.133 1.00 75.35 577 TRP B CA 12
ATOM 23030 C C . TRP B 2 17 ? 20.381 -3.206 4.771 1.00 21.23 577 TRP B C 12
ATOM 23031 O O . TRP B 2 17 ? 21.146 -4.181 4.589 1.00 0.00 577 TRP B O 12
ATOM 23053 N N . GLY A 1 1 ? 11.670 -10.365 -10.307 1.00 24.10 1153 GLY A N 13
ATOM 23054 C CA . GLY A 1 1 ? 12.095 -11.416 -9.386 1.00 40.22 1153 GLY A CA 13
ATOM 23055 C C . GLY A 1 1 ? 11.169 -11.511 -8.200 1.00 61.52 1153 GLY A C 13
ATOM 23056 O O . GLY A 1 1 ? 10.525 -10.520 -7.829 1.00 22.54 1153 GLY A O 13
ATOM 23062 N N . HIS A 1 2 ? 11.080 -12.680 -7.612 1.00 73.11 1154 HIS A N 13
ATOM 23063 C CA . HIS A 1 2 ? 10.223 -12.896 -6.470 1.00 63.24 1154 HIS A CA 13
ATOM 23064 C C . HIS A 1 2 ? 10.969 -12.706 -5.189 1.00 51.01 1154 HIS A C 13
ATOM 23065 O O . HIS A 1 2 ? 11.703 -13.591 -4.732 1.00 1.31 1154 HIS A O 13
ATOM 23079 N N . MET A 1 3 ? 10.825 -11.540 -4.656 1.00 54.24 1155 MET A N 13
ATOM 23080 C CA . MET A 1 3 ? 11.438 -11.131 -3.418 1.00 30.43 1155 MET A CA 13
ATOM 23081 C C . MET A 1 3 ? 10.367 -11.041 -2.385 1.00 53.11 1155 MET A C 13
ATOM 23082 O O . MET A 1 3 ? 9.190 -11.249 -2.686 1.00 3.14 1155 MET A O 13
ATOM 23096 N N . ALA A 1 4 ? 10.752 -10.828 -1.170 1.00 30.32 1156 ALA A N 13
ATOM 23097 C CA . ALA A 1 4 ? 9.802 -10.628 -0.124 1.00 14.12 1156 ALA A CA 13
ATOM 23098 C C . ALA A 1 4 ? 9.183 -9.252 -0.312 1.00 53.41 1156 ALA A C 13
ATOM 23099 O O . ALA A 1 4 ? 9.898 -8.315 -0.714 1.00 54.40 1156 ALA A O 13
ATOM 23106 N N . PRO A 1 5 ? 7.868 -9.105 -0.063 1.00 31.50 1157 PRO A N 13
ATOM 23107 C CA . PRO A 1 5 ? 7.169 -7.841 -0.276 1.00 11.01 1157 PRO A CA 13
ATOM 23108 C C . PRO A 1 5 ? 7.787 -6.720 0.532 1.00 44.15 1157 PRO A C 13
ATOM 23109 O O . PRO A 1 5 ? 7.783 -6.744 1.770 1.00 30.24 1157 PRO A O 13
ATOM 23120 N N . ASN A 1 6 ? 8.327 -5.754 -0.156 1.00 52.15 1158 ASN A N 13
ATOM 23121 C CA . ASN A 1 6 ? 9.009 -4.688 0.493 1.00 22.53 1158 ASN A CA 13
ATOM 23122 C C . ASN A 1 6 ? 8.595 -3.348 -0.028 1.00 63.34 1158 ASN A C 13
ATOM 23123 O O . ASN A 1 6 ? 8.313 -3.162 -1.221 1.00 51.35 1158 ASN A O 13
ATOM 23134 N N . LEU A 1 7 ? 8.548 -2.440 0.876 1.00 22.25 1159 LEU A N 13
ATOM 23135 C CA . LEU A 1 7 ? 8.211 -1.071 0.629 1.00 54.43 1159 LEU A CA 13
ATOM 23136 C C . LEU A 1 7 ? 9.413 -0.274 1.050 1.00 50.30 1159 LEU A C 13
ATOM 23137 O O . LEU A 1 7 ? 9.768 -0.290 2.207 1.00 22.02 1159 LEU A O 13
ATOM 23153 N N . ALA A 1 8 ? 10.094 0.336 0.092 1.00 54.33 1160 ALA A N 13
ATOM 23154 C CA . ALA A 1 8 ? 11.374 1.054 0.319 1.00 72.42 1160 ALA A CA 13
ATOM 23155 C C . ALA A 1 8 ? 12.458 0.086 0.858 1.00 0.31 1160 ALA A C 13
ATOM 23156 O O . ALA A 1 8 ? 13.494 0.496 1.367 1.00 74.11 1160 ALA A O 13
ATOM 23163 N N . GLY A 1 9 ? 12.177 -1.190 0.708 1.00 50.02 1161 GLY A N 13
ATOM 23164 C CA . GLY A 1 9 ? 13.063 -2.241 1.164 1.00 4.21 1161 GLY A CA 13
ATOM 23165 C C . GLY A 1 9 ? 12.595 -2.831 2.484 1.00 13.04 1161 GLY A C 13
ATOM 23166 O O . GLY A 1 9 ? 13.146 -3.820 2.966 1.00 12.00 1161 GLY A O 13
ATOM 23170 N N . ALA A 1 10 ? 11.564 -2.233 3.055 1.00 61.21 1162 ALA A N 13
ATOM 23171 C CA . ALA A 1 10 ? 11.003 -2.680 4.312 1.00 44.24 1162 ALA A CA 13
ATOM 23172 C C . ALA A 1 10 ? 10.042 -3.820 4.085 1.00 65.03 1162 ALA A C 13
ATOM 23173 O O . ALA A 1 10 ? 9.065 -3.677 3.349 1.00 31.41 1162 ALA A O 13
ATOM 23180 N N . VAL A 1 11 ? 10.331 -4.931 4.689 1.00 22.41 1163 VAL A N 13
ATOM 23181 C CA . VAL A 1 11 ? 9.512 -6.099 4.605 1.00 45.20 1163 VAL A CA 13
ATOM 23182 C C . VAL A 1 11 ? 8.565 -6.213 5.805 1.00 55.24 1163 VAL A C 13
ATOM 23183 O O . VAL A 1 11 ? 7.352 -6.440 5.633 1.00 72.31 1163 VAL A O 13
ATOM 23196 N N . GLU A 1 12 ? 9.114 -6.061 7.009 1.00 13.32 1164 GLU A N 13
ATOM 23197 C CA . GLU A 1 12 ? 8.347 -6.130 8.245 1.00 72.24 1164 GLU A CA 13
ATOM 23198 C C . GLU A 1 12 ? 7.262 -5.086 8.287 1.00 4.43 1164 GLU A C 13
ATOM 23199 O O . GLU A 1 12 ? 7.499 -3.911 7.994 1.00 64.40 1164 GLU A O 13
ATOM 23211 N N . PHE A 1 13 ? 6.091 -5.510 8.705 1.00 65.23 1165 PHE A N 13
ATOM 23212 C CA . PHE A 1 13 ? 4.916 -4.679 8.726 1.00 73.40 1165 PHE A CA 13
ATOM 23213 C C . PHE A 1 13 ? 5.104 -3.452 9.627 1.00 2.40 1165 PHE A C 13
ATOM 23214 O O . PHE A 1 13 ? 4.684 -2.366 9.277 1.00 1.41 1165 PHE A O 13
ATOM 23231 N N . ASN A 1 14 ? 5.745 -3.631 10.774 1.00 72.12 1166 ASN A N 13
ATOM 23232 C CA . ASN A 1 14 ? 6.059 -2.500 11.680 1.00 32.31 1166 ASN A CA 13
ATOM 23233 C C . ASN A 1 14 ? 6.909 -1.432 10.998 1.00 2.55 1166 ASN A C 13
ATOM 23234 O O . ASN A 1 14 ? 6.677 -0.222 11.163 1.00 31.23 1166 ASN A O 13
ATOM 23245 N N . ASP A 1 15 ? 7.838 -1.872 10.194 1.00 32.40 1167 ASP A N 13
ATOM 23246 C CA . ASP A 1 15 ? 8.746 -0.982 9.479 1.00 65.44 1167 ASP A CA 13
ATOM 23247 C C . ASP A 1 15 ? 7.960 -0.290 8.348 1.00 60.41 1167 ASP A C 13
ATOM 23248 O O . ASP A 1 15 ? 8.041 0.933 8.156 1.00 51.51 1167 ASP A O 13
ATOM 23257 N N . VAL A 1 16 ? 7.122 -1.083 7.684 1.00 54.43 1168 VAL A N 13
ATOM 23258 C CA . VAL A 1 16 ? 6.212 -0.616 6.627 1.00 43.10 1168 VAL A CA 13
ATOM 23259 C C . VAL A 1 16 ? 5.266 0.467 7.161 1.00 63.32 1168 VAL A C 13
ATOM 23260 O O . VAL A 1 16 ? 5.076 1.511 6.533 1.00 72.23 1168 VAL A O 13
ATOM 23273 N N . LYS A 1 17 ? 4.696 0.209 8.326 1.00 52.40 1169 LYS A N 13
ATOM 23274 C CA . LYS A 1 17 ? 3.782 1.138 8.966 1.00 2.14 1169 LYS A CA 13
ATOM 23275 C C . LYS A 1 17 ? 4.438 2.463 9.237 1.00 40.14 1169 LYS A C 13
ATOM 23276 O O . LYS A 1 17 ? 3.851 3.499 8.968 1.00 11.43 1169 LYS A O 13
ATOM 23295 N N . THR A 1 18 ? 5.653 2.420 9.762 1.00 23.52 1170 THR A N 13
ATOM 23296 C CA . THR A 1 18 ? 6.452 3.620 9.999 1.00 73.14 1170 THR A CA 13
ATOM 23297 C C . THR A 1 18 ? 6.572 4.468 8.706 1.00 72.14 1170 THR A C 13
ATOM 23298 O O . THR A 1 18 ? 6.424 5.698 8.727 1.00 60.02 1170 THR A O 13
ATOM 23309 N N . LEU A 1 19 ? 6.737 3.783 7.588 1.00 54.25 1171 LEU A N 13
ATOM 23310 C CA . LEU A 1 19 ? 6.889 4.444 6.305 1.00 63.22 1171 LEU A CA 13
ATOM 23311 C C . LEU A 1 19 ? 5.570 5.066 5.872 1.00 12.44 1171 LEU A C 13
ATOM 23312 O O . LEU A 1 19 ? 5.509 6.250 5.545 1.00 24.42 1171 LEU A O 13
ATOM 23328 N N . LEU A 1 20 ? 4.511 4.273 5.936 1.00 63.23 1172 LEU A N 13
ATOM 23329 C CA . LEU A 1 20 ? 3.182 4.701 5.516 1.00 73.22 1172 LEU A CA 13
ATOM 23330 C C . LEU A 1 20 ? 2.676 5.841 6.379 1.00 30.30 1172 LEU A C 13
ATOM 23331 O O . LEU A 1 20 ? 2.259 6.871 5.879 1.00 41.11 1172 LEU A O 13
ATOM 23347 N N . ARG A 1 21 ? 2.753 5.658 7.673 1.00 32.21 1173 ARG A N 13
ATOM 23348 C CA . ARG A 1 21 ? 2.222 6.604 8.631 1.00 11.13 1173 ARG A CA 13
ATOM 23349 C C . ARG A 1 21 ? 2.909 7.943 8.563 1.00 14.42 1173 ARG A C 13
ATOM 23350 O O . ARG A 1 21 ? 2.253 8.984 8.688 1.00 41.33 1173 ARG A O 13
ATOM 23371 N N . GLU A 1 22 ? 4.196 7.945 8.307 1.00 40.24 1174 GLU A N 13
ATOM 23372 C CA . GLU A 1 22 ? 4.905 9.198 8.240 1.00 51.24 1174 GLU A CA 13
ATOM 23373 C C . GLU A 1 22 ? 4.523 9.907 6.947 1.00 53.41 1174 GLU A C 13
ATOM 23374 O O . GLU A 1 22 ? 4.296 11.113 6.930 1.00 22.42 1174 GLU A O 13
ATOM 23386 N N . TRP A 1 23 ? 4.379 9.129 5.902 1.00 2.00 1175 TRP A N 13
ATOM 23387 C CA . TRP A 1 23 ? 3.969 9.606 4.595 1.00 43.34 1175 TRP A CA 13
ATOM 23388 C C . TRP A 1 23 ? 2.587 10.255 4.676 1.00 14.30 1175 TRP A C 13
ATOM 23389 O O . TRP A 1 23 ? 2.402 11.393 4.262 1.00 32.34 1175 TRP A O 13
ATOM 23410 N N . ILE A 1 24 ? 1.670 9.574 5.312 1.00 72.32 1176 ILE A N 13
ATOM 23411 C CA . ILE A 1 24 ? 0.287 10.030 5.368 1.00 24.33 1176 ILE A CA 13
ATOM 23412 C C . ILE A 1 24 ? 0.112 11.230 6.316 1.00 61.24 1176 ILE A C 13
ATOM 23413 O O . ILE A 1 24 ? -0.830 12.026 6.170 1.00 1.24 1176 ILE A O 13
ATOM 23429 N N . THR A 1 25 ? 1.033 11.403 7.246 1.00 41.20 1177 THR A N 13
ATOM 23430 C CA . THR A 1 25 ? 0.910 12.498 8.177 1.00 73.24 1177 THR A CA 13
ATOM 23431 C C . THR A 1 25 ? 1.746 13.728 7.773 1.00 64.51 1177 THR A C 13
ATOM 23432 O O . THR A 1 25 ? 1.319 14.872 7.994 1.00 23.42 1177 THR A O 13
ATOM 23443 N N . THR A 1 26 ? 2.891 13.519 7.136 1.00 0.13 1178 THR A N 13
ATOM 23444 C CA . THR A 1 26 ? 3.773 14.638 6.817 1.00 11.25 1178 THR A CA 13
ATOM 23445 C C . THR A 1 26 ? 3.498 15.197 5.422 1.00 41.13 1178 THR A C 13
ATOM 23446 O O . THR A 1 26 ? 3.696 16.388 5.167 1.00 33.31 1178 THR A 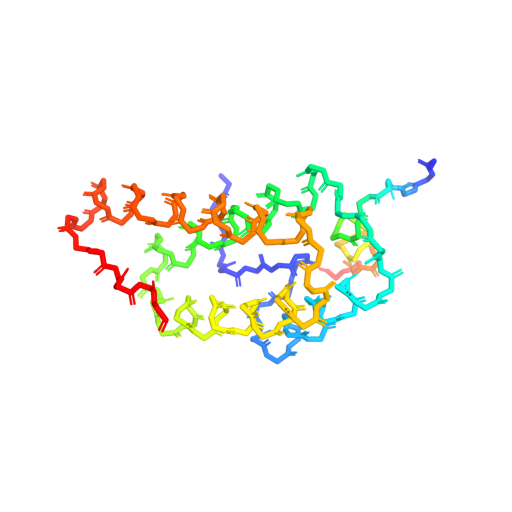O 13
ATOM 23457 N N . ILE A 1 27 ? 3.005 14.356 4.545 1.00 54.20 1179 ILE A N 13
ATOM 23458 C CA . ILE A 1 27 ? 2.758 14.750 3.188 1.00 31.23 1179 ILE A CA 13
ATOM 23459 C C . ILE A 1 27 ? 1.309 15.214 3.071 1.00 30.43 1179 ILE A C 13
ATOM 23460 O O . ILE A 1 27 ? 0.389 14.493 3.442 1.00 32.35 1179 ILE A O 13
ATOM 23476 N N . SER A 1 28 ? 1.116 16.441 2.654 1.00 12.41 1180 SER A N 13
ATOM 23477 C CA . SER A 1 28 ? -0.220 16.986 2.488 1.00 20.11 1180 SER A CA 13
ATOM 23478 C C . SER A 1 28 ? -0.895 16.431 1.225 1.00 24.44 1180 SER A C 13
ATOM 23479 O O . SER A 1 28 ? -2.086 16.113 1.224 1.00 5.03 1180 SER A O 13
ATOM 23487 N N . ASP A 1 29 ? -0.100 16.230 0.206 1.00 10.00 1181 ASP A N 13
ATOM 23488 C CA . ASP A 1 29 ? -0.585 15.812 -1.096 1.00 52.20 1181 ASP A CA 13
ATOM 23489 C C . ASP A 1 29 ? 0.415 14.842 -1.704 1.00 64.21 1181 ASP A C 13
ATOM 23490 O O . ASP A 1 29 ? 1.549 15.225 -2.026 1.00 22.33 1181 ASP A O 13
ATOM 23499 N N . PRO A 1 30 ? 0.034 13.563 -1.826 1.00 24.05 1182 PRO A N 13
ATOM 23500 C CA . PRO A 1 30 ? 0.933 12.497 -2.284 1.00 1.33 1182 PRO A CA 13
ATOM 23501 C C . PRO A 1 30 ? 1.334 12.649 -3.741 1.00 3.14 1182 PRO A C 13
ATOM 23502 O O . PRO A 1 30 ? 0.724 13.407 -4.503 1.00 3.24 1182 PRO A O 13
ATOM 23513 N N . MET A 1 31 ? 2.366 11.981 -4.113 1.00 50.31 1183 MET A N 13
ATOM 23514 C CA . MET A 1 31 ? 2.825 11.979 -5.465 1.00 32.23 1183 MET A CA 13
ATOM 23515 C C . MET A 1 31 ? 2.311 10.712 -6.110 1.00 2.24 1183 MET A C 13
ATOM 23516 O O . MET A 1 31 ? 2.153 9.703 -5.408 1.00 14.02 1183 MET A O 13
ATOM 23530 N N . GLU A 1 32 ? 2.010 10.772 -7.417 1.00 3.34 1184 GLU A N 13
ATOM 23531 C CA . GLU A 1 32 ? 1.598 9.583 -8.205 1.00 1.44 1184 GLU A CA 13
ATOM 23532 C C . GLU A 1 32 ? 2.466 8.406 -7.873 1.00 63.32 1184 GLU A C 13
ATOM 23533 O O . GLU A 1 32 ? 1.987 7.337 -7.523 1.00 10.44 1184 GLU A O 13
ATOM 23545 N N . GLU A 1 33 ? 3.749 8.644 -7.948 1.00 63.13 1185 GLU A N 13
ATOM 23546 C CA . GLU A 1 33 ? 4.748 7.645 -7.741 1.00 45.51 1185 GLU A CA 13
ATOM 23547 C C . GLU A 1 33 ? 4.646 6.989 -6.358 1.00 72.13 1185 GLU A C 13
ATOM 23548 O O . GLU A 1 33 ? 4.784 5.777 -6.266 1.00 71.31 1185 GLU A O 13
ATOM 23560 N N . ASP A 1 34 ? 4.349 7.788 -5.301 1.00 40.12 1186 ASP A N 13
ATOM 23561 C CA . ASP A 1 34 ? 4.228 7.243 -3.914 1.00 21.03 1186 ASP A CA 13
ATOM 23562 C C . ASP A 1 34 ? 3.099 6.258 -3.904 1.00 21.11 1186 ASP A C 13
ATOM 23563 O O . ASP A 1 34 ? 3.226 5.128 -3.430 1.00 21.05 1186 ASP A O 13
ATOM 23572 N N . ILE A 1 35 ? 2.001 6.706 -4.483 1.00 32.44 1187 ILE A N 13
ATOM 23573 C CA . ILE A 1 35 ? 0.766 5.962 -4.556 1.00 62.33 1187 ILE A CA 13
ATOM 23574 C C . ILE A 1 35 ? 0.998 4.665 -5.314 1.00 42.12 1187 ILE A C 13
ATOM 23575 O O . ILE A 1 35 ? 0.619 3.586 -4.862 1.00 61.12 1187 ILE A O 13
ATOM 23591 N N . LEU A 1 36 ? 1.690 4.778 -6.420 1.00 34.12 1188 LEU A N 13
ATOM 23592 C CA . LEU A 1 36 ? 1.998 3.656 -7.271 1.00 12.11 1188 LEU A CA 13
ATOM 23593 C C . LEU A 1 36 ? 2.977 2.682 -6.596 1.00 13.21 1188 LEU A C 13
ATOM 23594 O O . LEU A 1 36 ? 2.966 1.496 -6.880 1.00 31.32 1188 LEU A O 13
ATOM 23610 N N . GLN A 1 37 ? 3.787 3.181 -5.675 1.00 11.24 1189 GLN A N 13
ATOM 23611 C CA . GLN A 1 37 ? 4.705 2.333 -4.908 1.00 33.51 1189 GLN A CA 13
ATOM 23612 C C . GLN A 1 37 ? 3.911 1.493 -3.929 1.00 2.33 1189 GLN A C 13
ATOM 23613 O O . GLN A 1 37 ? 4.199 0.305 -3.736 1.00 73.24 1189 GLN A O 13
ATOM 23627 N N . VAL A 1 38 ? 2.893 2.107 -3.328 1.00 33.34 1190 VAL A N 13
ATOM 23628 C CA . VAL A 1 38 ? 1.982 1.413 -2.430 1.00 24.32 1190 VAL A CA 13
ATOM 23629 C C . VAL A 1 38 ? 1.217 0.360 -3.234 1.00 41.02 1190 VAL A C 13
ATOM 23630 O O . VAL A 1 38 ? 1.003 -0.768 -2.782 1.00 32.25 1190 VAL A O 13
ATOM 23643 N N . VAL A 1 39 ? 0.852 0.742 -4.441 1.00 61.23 1191 VAL A N 13
ATOM 23644 C CA . VAL A 1 39 ? 0.202 -0.125 -5.412 1.00 1.14 1191 VAL A CA 13
ATOM 23645 C C . VAL A 1 39 ? 1.069 -1.361 -5.689 1.00 71.43 1191 VAL A C 13
ATOM 23646 O O . VAL A 1 39 ? 0.604 -2.505 -5.559 1.00 2.12 1191 VAL A O 13
ATOM 23659 N N . LYS A 1 40 ? 2.330 -1.117 -6.022 1.00 72.02 1192 LYS A N 13
ATOM 23660 C CA . LYS A 1 40 ? 3.303 -2.177 -6.281 1.00 13.24 1192 LYS A CA 13
ATOM 23661 C C . LYS A 1 40 ? 3.496 -3.059 -5.059 1.00 52.44 1192 LYS A C 13
ATOM 23662 O O . LYS A 1 40 ? 3.732 -4.256 -5.181 1.00 72.41 1192 LYS A O 13
ATOM 23681 N N . TYR A 1 41 ? 3.389 -2.466 -3.890 1.00 12.03 1193 TYR A N 13
ATOM 23682 C CA . TYR A 1 41 ? 3.534 -3.202 -2.667 1.00 42.32 1193 TYR A CA 13
ATOM 23683 C C . TYR A 1 41 ? 2.353 -4.146 -2.476 1.00 55.10 1193 TYR A C 13
ATOM 23684 O O . TYR A 1 41 ? 2.540 -5.336 -2.356 1.00 61.01 1193 TYR A O 13
ATOM 23702 N N . CYS A 1 42 ? 1.139 -3.609 -2.535 1.00 72.22 1194 CYS A N 13
ATOM 23703 C CA . CYS A 1 42 ? -0.079 -4.385 -2.292 1.00 70.43 1194 CYS A CA 13
ATOM 23704 C C . CYS A 1 42 ? -0.199 -5.558 -3.270 1.00 1.13 1194 CYS A C 13
ATOM 23705 O O . CYS A 1 42 ? -0.510 -6.691 -2.888 1.00 64.24 1194 CYS A O 13
ATOM 23713 N N . THR A 1 43 ? 0.101 -5.287 -4.509 1.00 33.30 1195 THR A N 13
ATOM 23714 C CA . THR A 1 43 ? 0.043 -6.289 -5.537 1.00 31.14 1195 THR A CA 13
ATOM 23715 C C . THR A 1 43 ? 1.141 -7.354 -5.347 1.00 51.31 1195 THR A C 13
ATOM 23716 O O . THR A 1 43 ? 0.955 -8.532 -5.691 1.00 42.54 1195 THR A O 13
ATOM 23727 N N . ASP A 1 44 ? 2.249 -6.949 -4.759 1.00 43.34 1196 ASP A N 13
ATOM 23728 C CA . ASP A 1 44 ? 3.345 -7.874 -4.489 1.00 25.12 1196 ASP A CA 13
ATOM 23729 C C . ASP A 1 44 ? 2.982 -8.816 -3.341 1.00 54.34 1196 ASP A C 13
ATOM 23730 O O . ASP A 1 44 ? 3.394 -9.973 -3.320 1.00 13.43 1196 ASP A O 13
ATOM 23739 N N . LEU A 1 45 ? 2.158 -8.325 -2.399 1.00 34.55 1197 LEU A N 13
ATOM 23740 C CA . LEU A 1 45 ? 1.617 -9.179 -1.328 1.00 33.01 1197 LEU A CA 13
ATOM 23741 C C . LEU A 1 45 ? 0.758 -10.278 -1.936 1.00 33.12 1197 LEU A C 13
ATOM 23742 O O . LEU A 1 45 ? 0.726 -11.399 -1.439 1.00 23.42 1197 LEU A O 13
ATOM 23758 N N . ILE A 1 46 ? 0.080 -9.944 -3.030 1.00 12.05 1198 ILE A N 13
ATOM 23759 C CA . ILE A 1 46 ? -0.704 -10.915 -3.785 1.00 74.25 1198 ILE A CA 13
ATOM 23760 C C . ILE A 1 46 ? 0.224 -11.990 -4.366 1.00 1.42 1198 ILE A C 13
ATOM 23761 O O . ILE A 1 46 ? -0.066 -13.188 -4.269 1.00 14.55 1198 ILE A O 13
ATOM 23777 N N . GLU A 1 47 ? 1.349 -11.546 -4.929 1.00 53.53 1199 GLU A N 13
ATOM 23778 C CA . GLU A 1 47 ? 2.340 -12.442 -5.536 1.00 35.32 1199 GLU A CA 13
ATOM 23779 C C . GLU A 1 47 ? 2.915 -13.400 -4.535 1.00 23.00 1199 GLU A C 13
ATOM 23780 O O . GLU A 1 47 ? 3.059 -14.593 -4.809 1.00 31.14 1199 GLU A O 13
ATOM 23792 N N . GLU A 1 48 ? 3.245 -12.893 -3.381 1.00 11.44 1200 GLU A N 13
ATOM 23793 C CA . GLU A 1 48 ? 3.866 -13.705 -2.377 1.00 45.21 1200 GLU A CA 13
ATOM 23794 C C . GLU A 1 48 ? 2.843 -14.382 -1.489 1.00 23.03 1200 GLU A C 13
ATOM 23795 O O . GLU A 1 48 ? 3.200 -15.095 -0.554 1.00 30.12 1200 GLU A O 13
ATOM 23807 N N . LYS A 1 49 ? 1.568 -14.141 -1.791 1.00 53.54 1201 LYS A N 13
ATOM 23808 C CA . LYS A 1 49 ? 0.443 -14.809 -1.154 1.00 2.45 1201 LYS A CA 13
ATOM 23809 C C . LYS A 1 49 ? 0.310 -14.462 0.326 1.00 61.01 1201 LYS A C 13
ATOM 23810 O O . LYS A 1 49 ? -0.213 -15.248 1.121 1.00 51.14 1201 LYS A O 13
ATOM 23829 N N . ASP A 1 50 ? 0.729 -13.272 0.690 1.00 53.51 1202 ASP A N 13
ATOM 23830 C CA . ASP A 1 50 ? 0.585 -12.818 2.057 1.00 10.42 1202 ASP A CA 13
ATOM 23831 C C . ASP A 1 50 ? -0.549 -11.817 2.104 1.00 62.23 1202 ASP A C 13
ATOM 23832 O O . ASP A 1 50 ? -0.353 -10.593 2.077 1.00 3.33 1202 ASP A O 13
ATOM 23841 N N . LEU A 1 51 ? -1.736 -12.347 2.092 1.00 21.31 1203 LEU A N 13
ATOM 23842 C CA . LEU A 1 51 ? -2.921 -11.530 2.097 1.00 2.13 1203 LEU A CA 13
ATOM 23843 C C . LEU A 1 51 ? -3.210 -11.025 3.481 1.00 41.22 1203 LEU A C 13
ATOM 23844 O O . LEU A 1 51 ? -3.940 -10.051 3.656 1.00 74.22 1203 LEU A O 13
ATOM 23860 N N . GLU A 1 52 ? -2.583 -11.663 4.455 1.00 13.33 1204 GLU A N 13
ATOM 23861 C CA . GLU A 1 52 ? -2.738 -11.293 5.834 1.00 2.43 1204 GLU A CA 13
ATOM 23862 C C . GLU A 1 52 ? -2.143 -9.919 6.034 1.00 10.31 1204 GLU A C 13
ATOM 23863 O O . GLU A 1 52 ? -2.803 -9.018 6.567 1.00 21.31 1204 GLU A O 13
ATOM 23875 N N . LYS A 1 53 ? -0.925 -9.737 5.540 1.00 52.32 1205 LYS A N 13
ATOM 23876 C CA . LYS A 1 53 ? -0.245 -8.475 5.681 1.00 1.34 1205 LYS A CA 13
ATOM 23877 C C . LYS A 1 53 ? -0.912 -7.437 4.807 1.00 2.32 1205 LYS A C 13
ATOM 23878 O O . LYS A 1 53 ? -1.119 -6.316 5.242 1.00 60.51 1205 LYS A O 13
ATOM 23897 N N . LEU A 1 54 ? -1.285 -7.841 3.585 1.00 54.52 1206 LEU A N 13
ATOM 23898 C CA . LEU A 1 54 ? -1.943 -6.959 2.612 1.00 73.42 1206 LEU A CA 13
ATOM 23899 C C . LEU A 1 54 ? -3.179 -6.318 3.255 1.00 10.33 1206 LEU A C 13
ATOM 23900 O O . LEU A 1 54 ? -3.295 -5.089 3.316 1.00 53.11 1206 LEU A O 13
ATOM 23916 N N . ASP A 1 55 ? -4.072 -7.161 3.755 1.00 24.30 1207 ASP A N 13
ATOM 23917 C CA . ASP A 1 55 ? -5.301 -6.706 4.418 1.00 13.44 1207 ASP A CA 13
ATOM 23918 C C . ASP A 1 55 ? -5.006 -5.767 5.600 1.00 52.00 1207 ASP A C 13
ATOM 23919 O O . ASP A 1 55 ? -5.704 -4.760 5.808 1.00 53.33 1207 ASP A O 13
ATOM 23928 N N . LEU A 1 56 ? -3.938 -6.062 6.331 1.00 41.42 1208 LEU A N 13
ATOM 23929 C CA . LEU A 1 56 ? -3.548 -5.248 7.475 1.00 53.31 1208 LEU A CA 13
ATOM 23930 C C . LEU A 1 56 ? -3.065 -3.870 7.035 1.00 23.44 1208 LEU A C 13
ATOM 23931 O O . LEU A 1 56 ? -3.361 -2.869 7.696 1.00 52.32 1208 LEU A O 13
ATOM 23947 N N . VAL A 1 57 ? -2.339 -3.827 5.917 1.00 12.53 1209 VAL A N 13
ATOM 23948 C CA . VAL A 1 57 ? -1.856 -2.568 5.324 1.00 70.43 1209 VAL A CA 13
ATOM 23949 C C . VAL A 1 57 ? -3.057 -1.728 4.916 1.00 21.43 1209 VAL A C 13
ATOM 23950 O O . VAL A 1 57 ? -3.123 -0.542 5.226 1.00 24.10 1209 VAL A O 13
ATOM 23963 N N . ILE A 1 58 ? -4.016 -2.377 4.258 1.00 72.23 1210 ILE A N 13
ATOM 23964 C CA . ILE A 1 58 ? -5.250 -1.734 3.801 1.00 15.52 1210 ILE A CA 13
ATOM 23965 C C . ILE A 1 58 ? -5.958 -1.052 4.969 1.00 42.11 1210 ILE A C 13
ATOM 23966 O O . ILE A 1 58 ? -6.228 0.149 4.918 1.00 41.11 1210 ILE A O 13
ATOM 23982 N N . LYS A 1 59 ? -6.201 -1.811 6.029 1.00 62.42 1211 LYS A N 13
ATOM 23983 C CA . LYS A 1 59 ? -6.856 -1.293 7.227 1.00 32.42 1211 LYS A CA 13
ATOM 23984 C C . LYS A 1 59 ? -6.072 -0.148 7.851 1.00 61.12 1211 LYS A C 13
ATOM 23985 O O . LYS A 1 59 ? -6.644 0.871 8.230 1.00 41.20 1211 LYS A O 13
ATOM 24004 N N . TYR A 1 60 ? -4.769 -0.298 7.896 1.00 21.11 1212 TYR A N 13
ATOM 24005 C CA . TYR A 1 60 ? -3.908 0.672 8.536 1.00 63.42 1212 TYR A CA 13
ATOM 24006 C C . TYR A 1 60 ? -3.906 1.981 7.746 1.00 55.45 1212 TYR A C 13
ATOM 24007 O O . TYR A 1 60 ? -4.079 3.071 8.316 1.00 51.23 1212 TYR A O 13
ATOM 24025 N N . MET A 1 61 ? -3.760 1.867 6.431 1.00 10.15 1213 MET A N 13
ATOM 24026 C CA . MET A 1 61 ? -3.745 3.035 5.566 1.00 2.31 1213 MET A CA 13
ATOM 24027 C C . MET A 1 61 ? -5.071 3.723 5.588 1.00 3.43 1213 MET A C 13
ATOM 24028 O O . MET A 1 61 ? -5.121 4.933 5.632 1.00 30.43 1213 MET A O 13
ATOM 24042 N N . LYS A 1 62 ? -6.139 2.937 5.589 1.00 23.20 1214 LYS A N 13
ATOM 24043 C CA . LYS A 1 62 ? -7.493 3.461 5.594 1.00 12.51 1214 LYS A CA 13
ATOM 24044 C C . LYS A 1 62 ? -7.692 4.397 6.764 1.00 12.12 1214 LYS A C 13
ATOM 24045 O O . LYS A 1 62 ? -8.087 5.547 6.579 1.00 52.20 1214 LYS A O 13
ATOM 24064 N N . ARG A 1 63 ? -7.407 3.885 7.961 1.00 70.43 1215 ARG A N 13
ATOM 24065 C CA . ARG A 1 63 ? -7.489 4.655 9.206 1.00 61.51 1215 ARG A CA 13
ATOM 24066 C C . ARG A 1 63 ? -6.750 5.988 9.081 1.00 42.31 1215 ARG A C 13
ATOM 24067 O O . ARG A 1 63 ? -7.290 7.041 9.437 1.00 11.50 1215 ARG A O 13
ATOM 24088 N N . LEU A 1 64 ? -5.556 5.941 8.509 1.00 60.44 1216 LEU A N 13
ATOM 24089 C CA . LEU A 1 64 ? -4.710 7.122 8.377 1.00 52.23 1216 LEU A CA 13
ATOM 24090 C C . LEU A 1 64 ? -5.243 8.066 7.296 1.00 34.14 1216 LEU A C 13
ATOM 24091 O O . LEU A 1 64 ? -5.300 9.274 7.484 1.00 31.42 1216 LEU A O 13
ATOM 24107 N N . MET A 1 65 ? -5.638 7.502 6.175 1.00 11.41 1217 MET A N 13
ATOM 24108 C CA . MET A 1 65 ? -6.163 8.266 5.047 1.00 53.14 1217 MET A CA 13
ATOM 24109 C C . MET A 1 65 ? -7.465 8.975 5.395 1.00 20.21 1217 MET A C 13
ATOM 24110 O O . MET A 1 65 ? -7.794 10.013 4.810 1.00 10.24 1217 MET A O 13
ATOM 24124 N N . GLN A 1 66 ? -8.194 8.446 6.372 1.00 72.24 1218 GLN A N 13
ATOM 24125 C CA . GLN A 1 66 ? -9.382 9.122 6.854 1.00 42.32 1218 GLN A CA 13
ATOM 24126 C C . GLN A 1 66 ? -8.973 10.329 7.703 1.00 21.52 1218 GLN A C 13
ATOM 24127 O O . GLN A 1 66 ? -9.621 11.370 7.652 1.00 3.01 1218 GLN A O 13
ATOM 24141 N N . GLN A 1 67 ? -7.863 10.185 8.438 1.00 74.44 1219 GLN A N 13
ATOM 24142 C CA . GLN A 1 67 ? -7.343 11.238 9.328 1.00 74.43 1219 GLN A CA 13
ATOM 24143 C C . GLN A 1 67 ? -6.923 12.460 8.529 1.00 53.43 1219 GLN A C 13
ATOM 24144 O O . GLN A 1 67 ? -7.164 13.605 8.936 1.00 22.42 1219 GLN A O 13
ATOM 24158 N N . SER A 1 68 ? -6.299 12.213 7.396 1.00 73.22 1220 SER A N 13
ATOM 24159 C CA . SER A 1 68 ? -5.815 13.270 6.536 1.00 52.32 1220 SER A CA 13
ATOM 24160 C C . SER A 1 68 ? -6.950 13.925 5.761 1.00 34.10 1220 SER A C 13
ATOM 24161 O O . SER A 1 68 ? -6.798 15.031 5.244 1.00 14.54 1220 SER A O 13
ATOM 24169 N N . VAL A 1 69 ? -8.085 13.225 5.754 1.00 2.42 1221 VAL A N 13
ATOM 24170 C CA . VAL A 1 69 ? -9.420 13.557 5.134 1.00 15.32 1221 VAL A CA 13
ATOM 24171 C C . VAL A 1 69 ? -9.437 14.094 3.685 1.00 51.31 1221 VAL A C 13
ATOM 24172 O O . VAL A 1 69 ? -10.478 14.056 3.024 1.00 63.30 1221 VAL A O 13
ATOM 24185 N N . GLU A 1 70 ? -8.345 14.570 3.199 1.00 1.22 1222 GLU A N 13
ATOM 24186 C CA . GLU A 1 70 ? -8.282 15.127 1.885 1.00 63.31 1222 GLU A CA 13
ATOM 24187 C C . GLU A 1 70 ? -8.665 14.114 0.825 1.00 52.10 1222 GLU A C 13
ATOM 24188 O O . GLU A 1 70 ? -8.287 12.923 0.909 1.00 55.33 1222 GLU A O 13
ATOM 24200 N N . SER A 1 71 ? -9.440 14.575 -0.131 1.00 51.41 1223 SER A N 13
ATOM 24201 C CA . SER A 1 71 ? -9.985 13.753 -1.187 1.00 32.12 1223 SER A CA 13
ATOM 24202 C C . SER A 1 71 ? -8.876 12.994 -1.927 1.00 74.21 1223 SER A C 13
ATOM 24203 O O . SER A 1 71 ? -9.048 11.832 -2.270 1.00 62.13 1223 SER A O 13
ATOM 24211 N N . VAL A 1 72 ? -7.732 13.647 -2.117 1.00 32.02 1224 VAL A N 13
ATOM 24212 C CA . VAL A 1 72 ? -6.575 13.042 -2.761 1.00 5.11 1224 VAL A CA 13
ATOM 24213 C C . VAL A 1 72 ? -6.129 11.727 -2.066 1.00 51.23 1224 VAL A C 13
ATOM 24214 O O . VAL A 1 72 ? -5.769 10.771 -2.733 1.00 50.01 1224 VAL A O 13
ATOM 24227 N N . TRP A 1 73 ? -6.230 11.666 -0.740 1.00 63.04 1225 TRP A N 13
ATOM 24228 C CA . TRP A 1 73 ? -5.852 10.458 -0.006 1.00 23.33 1225 TRP A CA 13
ATOM 24229 C C . TRP A 1 73 ? -6.968 9.438 -0.065 1.00 64.30 1225 TRP A C 13
ATOM 24230 O O . TRP A 1 73 ? -6.733 8.238 -0.125 1.00 14.41 1225 TRP A O 13
ATOM 24251 N N . ASN A 1 74 ? -8.181 9.931 -0.100 1.00 54.01 1226 ASN A N 13
ATOM 24252 C CA . ASN A 1 74 ? -9.348 9.074 -0.134 1.00 51.22 1226 ASN A CA 13
ATOM 24253 C C . ASN A 1 74 ? -9.483 8.366 -1.473 1.00 2.02 1226 ASN A C 13
ATOM 24254 O O . ASN A 1 74 ? -9.749 7.154 -1.530 1.00 12.33 1226 ASN A O 13
ATOM 24265 N N . MET A 1 75 ? -9.296 9.117 -2.558 1.00 74.12 1227 MET A N 13
ATOM 24266 C CA . MET A 1 75 ? -9.302 8.526 -3.895 1.00 31.44 1227 MET A CA 13
ATOM 24267 C C . MET A 1 75 ? -8.107 7.618 -4.085 1.00 30.24 1227 MET A C 13
ATOM 24268 O O . MET A 1 75 ? -8.204 6.604 -4.761 1.00 63.14 1227 MET A O 13
ATOM 24282 N N . ALA A 1 76 ? -6.983 7.982 -3.468 1.00 51.13 1228 ALA A N 13
ATOM 24283 C CA . ALA A 1 76 ? -5.771 7.176 -3.526 1.00 20.31 1228 ALA A CA 13
ATOM 24284 C C . ALA A 1 76 ? -6.032 5.809 -2.938 1.00 12.42 1228 ALA A C 13
ATOM 24285 O O . ALA A 1 76 ? -5.733 4.803 -3.568 1.00 53.13 1228 ALA A O 13
ATOM 24292 N N . PHE A 1 77 ? -6.612 5.778 -1.737 1.00 30.12 1229 PHE A N 13
ATOM 24293 C CA . PHE A 1 77 ? -6.978 4.536 -1.071 1.00 31.04 1229 PHE A CA 13
ATOM 24294 C C . PHE A 1 77 ? -7.833 3.661 -1.984 1.00 62.40 1229 PHE A C 13
ATOM 24295 O O . PHE A 1 77 ? -7.532 2.477 -2.196 1.00 51.02 1229 PHE A O 13
ATOM 24312 N N . ASP A 1 78 ? -8.874 4.263 -2.536 1.00 34.43 1230 ASP A N 13
ATOM 24313 C CA . ASP A 1 78 ? -9.783 3.570 -3.447 1.00 35.42 1230 ASP A CA 13
ATOM 24314 C C . ASP A 1 78 ? -9.037 3.043 -4.669 1.00 34.02 1230 ASP A C 13
ATOM 24315 O O . ASP A 1 78 ? -9.261 1.902 -5.107 1.00 11.55 1230 ASP A O 13
ATOM 24324 N N . PHE A 1 79 ? -8.156 3.871 -5.214 1.00 71.13 1231 PHE A N 13
ATOM 24325 C CA . PHE A 1 79 ? -7.304 3.482 -6.320 1.00 60.12 1231 PHE A CA 13
ATOM 24326 C C . PHE A 1 79 ? -6.451 2.268 -5.958 1.00 32.40 1231 PHE A C 13
ATOM 24327 O O . PHE A 1 79 ? -6.384 1.320 -6.727 1.00 55.54 1231 PHE A O 13
ATOM 24344 N N . ILE A 1 80 ? -5.815 2.286 -4.786 1.00 3.23 1232 ILE A N 13
ATOM 24345 C CA . ILE A 1 80 ? -5.043 1.131 -4.335 1.00 44.21 1232 ILE A CA 13
ATOM 24346 C C . ILE A 1 80 ? -5.913 -0.113 -4.281 1.00 31.02 1232 ILE A C 13
ATOM 24347 O O . ILE A 1 80 ? -5.533 -1.149 -4.837 1.00 50.41 1232 ILE A O 13
ATOM 24363 N N . LEU A 1 81 ? -7.093 0.018 -3.665 1.00 15.32 1233 LEU A N 13
ATOM 24364 C CA . LEU A 1 81 ? -8.059 -1.079 -3.574 1.00 41.51 1233 LEU A CA 13
ATOM 24365 C C . LEU A 1 81 ? -8.320 -1.673 -4.942 1.00 70.24 1233 LEU A C 13
ATOM 24366 O O . LEU A 1 81 ? -8.239 -2.883 -5.109 1.00 5.52 1233 LEU A O 13
ATOM 24382 N N . ASP A 1 82 ? -8.598 -0.801 -5.913 1.00 62.22 1234 ASP A N 13
ATOM 24383 C CA . ASP A 1 82 ? -8.859 -1.174 -7.315 1.00 63.22 1234 ASP A CA 13
ATOM 24384 C C . ASP A 1 82 ? -7.807 -2.111 -7.849 1.00 14.45 1234 ASP A C 13
ATOM 24385 O O . ASP A 1 82 ? -8.129 -3.201 -8.333 1.00 72.43 1234 ASP A O 13
ATOM 24394 N N . ASN A 1 83 ? -6.553 -1.681 -7.738 1.00 43.15 1235 ASN A N 13
ATOM 24395 C CA . ASN A 1 83 ? -5.410 -2.475 -8.197 1.00 71.11 1235 ASN A CA 13
ATOM 24396 C C . ASN A 1 83 ? -5.409 -3.837 -7.561 1.00 32.42 1235 ASN A C 13
ATOM 24397 O O . ASN A 1 83 ? -5.315 -4.842 -8.247 1.00 32.51 1235 ASN A O 13
ATOM 24408 N N . VAL A 1 84 ? -5.557 -3.867 -6.249 1.00 34.32 1236 VAL A N 13
ATOM 24409 C CA . VAL A 1 84 ? -5.519 -5.109 -5.504 1.00 62.55 1236 VAL A CA 13
ATOM 24410 C C . VAL A 1 84 ? -6.687 -6.023 -5.915 1.00 63.54 1236 VAL A C 13
ATOM 24411 O O . VAL A 1 84 ? -6.500 -7.211 -6.121 1.00 0.45 1236 VAL A O 13
ATOM 24424 N N . GLN A 1 85 ? -7.874 -5.437 -6.055 1.00 32.32 1237 GLN A N 13
ATOM 24425 C CA . GLN A 1 85 ? -9.086 -6.164 -6.461 1.00 73.01 1237 GLN A CA 13
ATOM 24426 C C . GLN A 1 85 ? -8.878 -6.843 -7.822 1.00 40.31 1237 GLN A C 13
ATOM 24427 O O . GLN A 1 85 ? -8.948 -8.069 -7.927 1.00 55.23 1237 GLN A O 13
ATOM 24441 N N . VAL A 1 86 ? -8.604 -6.038 -8.853 1.00 45.32 1238 VAL A N 13
ATOM 24442 C CA . VAL A 1 86 ? -8.443 -6.556 -10.212 1.00 74.14 1238 VAL A CA 13
ATOM 24443 C C . VAL A 1 86 ? -7.263 -7.536 -10.336 1.00 63.45 1238 VAL A C 13
ATOM 24444 O O . VAL A 1 86 ? -7.382 -8.573 -10.990 1.00 33.55 1238 VAL A O 13
ATOM 24457 N N . VAL A 1 87 ? -6.141 -7.212 -9.724 1.00 43.21 1239 VAL A N 13
ATOM 24458 C CA . VAL A 1 87 ? -4.988 -8.096 -9.758 1.00 23.11 1239 VAL A CA 13
ATOM 24459 C C . VAL A 1 87 ? -5.276 -9.422 -9.045 1.00 11.04 1239 VAL A C 13
ATOM 24460 O O . VAL A 1 87 ? -4.865 -10.484 -9.528 1.00 62.50 1239 VAL A O 13
ATOM 24473 N N . LEU A 1 88 ? -6.026 -9.377 -7.944 1.00 22.52 1240 LEU A N 13
ATOM 24474 C CA . LEU A 1 88 ? -6.375 -10.601 -7.232 1.00 53.44 1240 LEU A CA 13
ATOM 24475 C C . LEU A 1 88 ? -7.328 -11.418 -8.091 1.00 1.02 1240 LEU A C 13
ATOM 24476 O O . LEU A 1 88 ? -7.305 -12.621 -8.080 1.00 70.41 1240 LEU A O 13
ATOM 24492 N N . GLN A 1 89 ? -8.165 -10.744 -8.822 1.00 55.33 1241 GLN A N 13
ATOM 24493 C CA . GLN A 1 89 ? -9.106 -11.380 -9.715 1.00 73.54 1241 GLN A CA 13
ATOM 24494 C C . GLN A 1 89 ? -8.380 -12.054 -10.877 1.00 22.21 1241 GLN A C 13
ATOM 24495 O O . GLN A 1 89 ? -8.692 -13.174 -11.240 1.00 63.42 1241 GLN A O 13
ATOM 24509 N N . GLN A 1 90 ? -7.422 -11.372 -11.447 1.00 21.13 1242 GLN A N 13
ATOM 24510 C CA . GLN A 1 90 ? -6.584 -11.954 -12.495 1.00 74.25 1242 GLN A CA 13
ATOM 24511 C C . GLN A 1 90 ? -5.829 -13.205 -11.997 1.00 2.02 1242 GLN A C 13
ATOM 24512 O O . GLN A 1 90 ? -5.659 -14.172 -12.734 1.00 62.13 1242 GLN A O 13
ATOM 24526 N N . THR A 1 91 ? -5.397 -13.175 -10.756 1.00 23.53 1243 THR A N 13
ATOM 24527 C CA . THR A 1 91 ? -4.628 -14.267 -10.189 1.00 33.11 1243 THR A CA 13
ATOM 24528 C C . THR A 1 91 ? -5.489 -15.352 -9.492 1.00 40.42 1243 THR A C 13
ATOM 24529 O O . THR A 1 91 ? -5.483 -16.518 -9.887 1.00 35.44 1243 THR A O 13
ATOM 24540 N N . TYR A 1 92 ? -6.212 -14.956 -8.476 1.00 62.42 1244 TYR A N 13
ATOM 24541 C CA . TYR A 1 92 ? -7.017 -15.855 -7.644 1.00 34.22 1244 TYR A CA 13
ATOM 24542 C C . TYR A 1 92 ? -8.409 -16.028 -8.217 1.00 2.44 1244 TYR A C 13
ATOM 24543 O O . TYR A 1 92 ? -9.094 -17.008 -7.917 1.00 21.01 1244 TYR A O 13
ATOM 24561 N N . GLY A 1 93 ? -8.829 -15.088 -9.045 1.00 5.35 1245 GLY A N 13
ATOM 24562 C CA . GLY A 1 93 ? -10.168 -15.153 -9.596 1.00 50.12 1245 GLY A CA 13
ATOM 24563 C C . GLY A 1 93 ? -11.208 -14.719 -8.607 1.00 21.20 1245 GLY A C 13
ATOM 24564 O O . GLY A 1 93 ? -12.336 -15.211 -8.622 1.00 64.21 1245 GLY A O 13
ATOM 24568 N N . SER A 1 94 ? -10.838 -13.822 -7.733 1.00 0.23 1246 SER A N 13
ATOM 24569 C CA . SER A 1 94 ? -11.726 -13.336 -6.712 1.00 73.12 1246 SER A CA 13
ATOM 24570 C C . SER A 1 94 ? -11.308 -11.934 -6.327 1.00 72.50 1246 SER A C 13
ATOM 24571 O O . SER A 1 94 ? -10.234 -11.481 -6.707 1.00 62.03 1246 SER A O 13
ATOM 24579 N N . THR A 1 95 ? -12.152 -11.258 -5.626 1.00 74.44 1247 THR A N 13
ATOM 24580 C CA . THR A 1 95 ? -11.868 -9.960 -5.105 1.00 20.04 1247 THR A CA 13
ATOM 24581 C C . THR A 1 95 ? -11.622 -10.084 -3.604 1.00 74.45 1247 THR A C 13
ATOM 24582 O O . THR A 1 95 ? -11.928 -11.127 -3.012 1.00 33.50 1247 THR A O 13
ATOM 24593 N N . LEU A 1 96 ? -11.052 -9.072 -2.992 1.00 54.23 1248 LEU A N 13
ATOM 24594 C CA . LEU A 1 96 ? -10.803 -9.128 -1.567 1.00 34.34 1248 LEU A CA 13
ATOM 24595 C C . LEU A 1 96 ? -11.945 -8.538 -0.840 1.00 51.42 1248 LEU A C 13
ATOM 24596 O O . LEU A 1 96 ? -12.661 -7.679 -1.376 1.00 44.21 1248 LEU A O 13
ATOM 24612 N N . LYS A 1 97 ? -12.088 -8.944 0.367 1.00 60.54 1249 LYS A N 13
ATOM 24613 C CA . LYS A 1 97 ? -13.078 -8.408 1.222 1.00 40.31 1249 LYS A CA 13
ATOM 24614 C C . LYS A 1 97 ? -12.452 -7.211 1.906 1.00 73.22 1249 LYS A C 13
ATOM 24615 O O . LYS A 1 97 ? -11.585 -7.359 2.769 1.00 13.31 1249 LYS A O 13
ATOM 24634 N N . VAL A 1 98 ? -12.840 -6.041 1.498 1.00 53.10 1250 VAL A N 13
ATOM 24635 C CA . VAL A 1 98 ? -12.298 -4.845 2.083 1.00 63.43 1250 VAL A CA 13
ATOM 24636 C C . VAL A 1 98 ? -13.143 -4.427 3.267 1.00 71.10 1250 VAL A C 13
ATOM 24637 O O . VAL A 1 98 ? -14.146 -3.720 3.130 1.00 62.00 1250 VAL A O 13
ATOM 24650 N N . THR A 1 99 ? -12.806 -4.972 4.396 1.00 13.32 1251 THR A N 13
ATOM 24651 C CA . THR A 1 99 ? -13.449 -4.685 5.639 1.00 71.14 1251 THR A CA 13
ATOM 24652 C C . THR A 1 99 ? -12.454 -4.955 6.759 1.00 5.30 1251 THR A C 13
ATOM 24653 O O . THR A 1 99 ? -12.166 -6.141 7.052 1.00 0.00 1251 THR A O 13
ATOM 24665 N N . GLY B 2 1 ? 13.032 23.096 -7.461 1.00 13.00 561 GLY B N 13
ATOM 24666 C CA . GLY B 2 1 ? 12.021 23.426 -6.472 1.00 45.03 561 GLY B CA 13
ATOM 24667 C C . GLY B 2 1 ? 10.929 22.400 -6.489 1.00 23.21 561 GLY B C 13
ATOM 24668 O O . GLY B 2 1 ? 11.218 21.210 -6.582 1.00 62.04 561 GLY B O 13
ATOM 24674 N N . SER B 2 2 ? 9.692 22.847 -6.427 1.00 75.32 562 SER B N 13
ATOM 24675 C CA . SER B 2 2 ? 8.538 21.980 -6.407 1.00 10.14 562 SER B CA 13
ATOM 24676 C C . SER B 2 2 ? 8.384 21.198 -7.724 1.00 52.44 562 SER B C 13
ATOM 24677 O O . SER B 2 2 ? 7.952 21.752 -8.743 1.00 45.14 562 SER B O 13
ATOM 24685 N N . HIS B 2 3 ? 8.807 19.951 -7.720 1.00 21.11 563 HIS B N 13
ATOM 24686 C CA . HIS B 2 3 ? 8.647 19.079 -8.881 1.00 25.21 563 HIS B CA 13
ATOM 24687 C C . HIS B 2 3 ? 8.209 17.683 -8.399 1.00 61.52 563 HIS B C 13
ATOM 24688 O O . HIS B 2 3 ? 7.925 16.787 -9.199 1.00 44.43 563 HIS B O 13
ATOM 24702 N N . LYS B 2 4 ? 8.119 17.540 -7.076 1.00 60.55 564 LYS B N 13
ATOM 24703 C CA . LYS B 2 4 ? 7.760 16.298 -6.392 1.00 22.33 564 LYS B CA 13
ATOM 24704 C C . LYS B 2 4 ? 8.791 15.198 -6.460 1.00 24.54 564 LYS B C 13
ATOM 24705 O O . LYS B 2 4 ? 9.384 14.917 -7.511 1.00 34.33 564 LYS B O 13
ATOM 24724 N N . LYS B 2 5 ? 8.992 14.585 -5.323 1.00 4.22 565 LYS B N 13
ATOM 24725 C CA . LYS B 2 5 ? 9.881 13.457 -5.150 1.00 22.03 565 LYS B CA 13
ATOM 24726 C C . LYS B 2 5 ? 9.180 12.438 -4.275 1.00 60.11 565 LYS B C 13
ATOM 24727 O O . LYS B 2 5 ? 8.494 12.815 -3.307 1.00 41.11 565 LYS B O 13
ATOM 24746 N N . SER B 2 6 ? 9.318 11.180 -4.606 1.00 44.35 566 SER B N 13
ATOM 24747 C CA . SER B 2 6 ? 8.580 10.134 -3.943 1.00 25.40 566 SER B CA 13
ATOM 24748 C C . SER B 2 6 ? 9.120 9.866 -2.533 1.00 55.01 566 SER B C 13
ATOM 24749 O O . SER B 2 6 ? 10.327 9.704 -2.334 1.00 62.14 566 SER B O 13
ATOM 24757 N N . PHE B 2 7 ? 8.213 9.809 -1.585 1.00 72.34 567 PHE B N 13
ATOM 24758 C CA . PHE B 2 7 ? 8.518 9.623 -0.178 1.00 5.32 567 PHE B CA 13
ATOM 24759 C C . PHE B 2 7 ? 9.224 8.292 0.055 1.00 52.24 567 PHE B C 13
ATOM 24760 O O . PHE B 2 7 ? 10.277 8.237 0.694 1.00 41.43 567 PHE B O 13
ATOM 24777 N N . PHE B 2 8 ? 8.659 7.229 -0.484 1.00 41.25 568 PHE B N 13
ATOM 24778 C CA . PHE B 2 8 ? 9.221 5.902 -0.288 1.00 34.01 568 PHE B CA 13
ATOM 24779 C C . PHE B 2 8 ? 10.543 5.775 -1.015 1.00 51.25 568 PHE B C 13
ATOM 24780 O O . PHE B 2 8 ? 11.440 5.067 -0.573 1.00 43.24 568 PHE B O 13
ATOM 24797 N N . ASP B 2 9 ? 10.652 6.469 -2.132 1.00 41.21 569 ASP B N 13
ATOM 24798 C CA . ASP B 2 9 ? 11.902 6.551 -2.888 1.00 5.20 569 ASP B CA 13
ATOM 24799 C C . ASP B 2 9 ? 13.002 7.168 -2.022 1.00 64.51 569 ASP B C 13
ATOM 24800 O O . ASP B 2 9 ? 14.121 6.650 -1.968 1.00 14.23 569 ASP B O 13
ATOM 24809 N N . LYS B 2 10 ? 12.659 8.253 -1.316 1.00 40.45 570 LYS B N 13
ATOM 24810 C CA . LYS B 2 10 ? 13.592 8.930 -0.401 1.00 71.54 570 LYS B CA 13
ATOM 24811 C C . LYS B 2 10 ? 14.023 7.960 0.677 1.00 62.00 570 LYS B C 13
ATOM 24812 O O . LYS B 2 10 ? 15.210 7.750 0.906 1.00 43.05 570 LYS B O 13
ATOM 24831 N N . LYS B 2 11 ? 13.031 7.345 1.304 1.00 51.23 571 LYS B N 13
ATOM 24832 C CA . LYS B 2 11 ? 13.243 6.372 2.365 1.00 21.14 571 LYS B CA 13
ATOM 24833 C C . LYS B 2 11 ? 14.120 5.209 1.905 1.00 55.14 571 LYS B C 13
ATOM 24834 O O . LYS B 2 11 ? 14.956 4.732 2.655 1.00 53.12 571 LYS B O 13
ATOM 24853 N N . ARG B 2 12 ? 13.950 4.772 0.665 1.00 22.12 572 ARG B N 13
ATOM 24854 C CA . ARG B 2 12 ? 14.747 3.672 0.153 1.00 55.43 572 ARG B CA 13
ATOM 24855 C C . ARG B 2 12 ? 16.153 4.147 -0.147 1.00 61.03 572 ARG B C 13
ATOM 24856 O O . ARG B 2 12 ? 17.103 3.393 -0.039 1.00 71.02 572 ARG B O 13
ATOM 24877 N N . SER B 2 13 ? 16.286 5.410 -0.467 1.00 74.25 573 SER B N 13
ATOM 24878 C CA . SER B 2 13 ? 17.575 5.984 -0.742 1.00 64.41 573 SER B CA 13
ATOM 24879 C C . SER B 2 13 ? 18.373 6.096 0.555 1.00 61.23 573 SER B C 13
ATOM 24880 O O . SER B 2 13 ? 19.605 6.071 0.552 1.00 71.32 573 SER B O 13
ATOM 24888 N N . GLU B 2 14 ? 17.657 6.194 1.661 1.00 52.41 574 GLU B N 13
ATOM 24889 C CA . GLU B 2 14 ? 18.266 6.204 2.974 1.00 14.14 574 GLU B CA 13
ATOM 24890 C C . GLU B 2 14 ? 18.577 4.786 3.433 1.00 1.44 574 GLU B C 13
ATOM 24891 O O . GLU B 2 14 ? 19.254 4.583 4.436 1.00 72.45 574 GLU B O 13
ATOM 24903 N N . ARG B 2 15 ? 18.076 3.819 2.701 1.00 62.12 575 ARG B N 13
ATOM 24904 C CA . ARG B 2 15 ? 18.297 2.424 2.999 1.00 21.32 575 ARG B CA 13
ATOM 24905 C C . ARG B 2 15 ? 19.192 1.830 1.936 1.00 3.23 575 ARG B C 13
ATOM 24906 O O . ARG B 2 15 ? 18.725 1.212 0.972 1.00 74.41 575 ARG B O 13
ATOM 24927 N N . LYS B 2 16 ? 20.473 2.045 2.090 1.00 4.40 576 LYS B N 13
ATOM 24928 C CA . LYS B 2 16 ? 21.429 1.657 1.056 1.00 13.54 576 LYS B CA 13
ATOM 24929 C C . LYS B 2 16 ? 21.872 0.185 1.100 1.00 54.53 576 LYS B C 13
ATOM 24930 O O . LYS B 2 16 ? 22.761 -0.231 0.352 1.00 55.44 576 LYS B O 13
ATOM 24949 N N . TRP B 2 17 ? 21.239 -0.570 1.922 1.00 63.33 577 TRP B N 13
ATOM 24950 C CA . TRP B 2 17 ? 21.480 -1.977 2.080 1.00 75.35 577 TRP B CA 13
ATOM 24951 C C . TRP B 2 17 ? 20.585 -2.768 1.142 1.00 21.23 577 TRP B C 13
ATOM 24952 O O . TRP B 2 17 ? 19.417 -3.053 1.483 1.00 0.00 577 TRP B O 13
ATOM 24974 N N . GLY A 1 1 ? 5.753 -13.345 -8.252 1.00 24.10 1153 GLY A N 14
ATOM 24975 C CA . GLY A 1 1 ? 7.071 -13.191 -8.860 1.00 40.22 1153 GLY A CA 14
ATOM 24976 C C . GLY A 1 1 ? 7.685 -11.887 -8.460 1.00 61.52 1153 GLY A C 14
ATOM 24977 O O . GLY A 1 1 ? 8.061 -11.077 -9.303 1.00 22.54 1153 GLY A O 14
ATOM 24983 N N . HIS A 1 2 ? 7.750 -11.663 -7.186 1.00 73.11 1154 HIS A N 14
ATOM 24984 C CA . HIS A 1 2 ? 8.297 -10.466 -6.639 1.00 63.24 1154 HIS A CA 14
ATOM 24985 C C . HIS A 1 2 ? 9.288 -10.861 -5.560 1.00 51.01 1154 HIS A C 14
ATOM 24986 O O . HIS A 1 2 ? 9.253 -12.003 -5.092 1.00 1.31 1154 HIS A O 14
ATOM 25000 N N . MET A 1 3 ? 10.212 -9.992 -5.207 1.00 54.24 1155 MET A N 14
ATOM 25001 C CA . MET A 1 3 ? 11.042 -10.232 -4.011 1.00 30.43 1155 MET A CA 14
ATOM 25002 C C . MET A 1 3 ? 10.151 -10.205 -2.782 1.00 53.11 1155 MET A C 14
ATOM 25003 O O . MET A 1 3 ? 8.969 -9.897 -2.892 1.00 3.14 1155 MET A O 14
ATOM 25017 N N . ALA A 1 4 ? 10.684 -10.562 -1.640 1.00 30.32 1156 ALA A N 14
ATOM 25018 C CA . ALA A 1 4 ? 9.898 -10.597 -0.418 1.00 14.12 1156 ALA A CA 14
ATOM 25019 C C . ALA A 1 4 ? 9.268 -9.246 -0.159 1.00 53.41 1156 ALA A C 14
ATOM 25020 O O . ALA A 1 4 ? 10.003 -8.246 -0.050 1.00 54.40 1156 ALA A O 14
ATOM 25027 N N . PRO A 1 5 ? 7.911 -9.213 -0.064 1.00 31.50 1157 PRO A N 14
ATOM 25028 C CA . PRO A 1 5 ? 7.117 -7.985 -0.010 1.00 11.01 1157 PRO A CA 14
ATOM 25029 C C . PRO A 1 5 ? 7.658 -6.943 0.919 1.00 44.15 1157 PRO A C 14
ATOM 25030 O O . PRO A 1 5 ? 7.686 -7.115 2.152 1.00 30.24 1157 PRO A O 14
ATOM 25041 N N . ASN A 1 6 ? 8.102 -5.889 0.323 1.00 52.15 1158 ASN A N 14
ATOM 25042 C CA . ASN A 1 6 ? 8.711 -4.823 1.034 1.00 22.53 1158 ASN A CA 14
ATOM 25043 C C . ASN A 1 6 ? 8.328 -3.508 0.433 1.00 63.34 1158 ASN A C 14
ATOM 25044 O O . ASN A 1 6 ? 7.995 -3.412 -0.755 1.00 51.35 1158 ASN A O 14
ATOM 25055 N N . LEU A 1 7 ? 8.385 -2.509 1.239 1.00 22.25 1159 LEU A N 14
ATOM 25056 C CA . LEU A 1 7 ? 8.049 -1.181 0.844 1.00 54.43 1159 LEU A CA 14
ATOM 25057 C C . LEU A 1 7 ? 9.279 -0.333 1.126 1.00 50.30 1159 LEU A C 14
ATOM 25058 O O . LEU A 1 7 ? 9.695 -0.228 2.265 1.00 22.02 1159 LEU A O 14
ATOM 25074 N N . ALA A 1 8 ? 9.913 0.177 0.061 1.00 54.33 1160 ALA A N 14
ATOM 25075 C CA . ALA A 1 8 ? 11.178 0.976 0.139 1.00 72.42 1160 ALA A CA 14
ATOM 25076 C C . ALA A 1 8 ? 12.333 0.131 0.728 1.00 0.31 1160 ALA A C 14
ATOM 25077 O O . ALA A 1 8 ? 13.409 0.632 1.058 1.00 74.11 1160 ALA A O 14
ATOM 25084 N N . GLY A 1 9 ? 12.080 -1.150 0.792 1.00 50.02 1161 GLY A N 14
ATOM 25085 C CA . GLY A 1 9 ? 13.017 -2.113 1.315 1.00 4.21 1161 GLY A CA 14
ATOM 25086 C C . GLY A 1 9 ? 12.637 -2.617 2.695 1.00 13.04 1161 GLY A C 14
ATOM 25087 O O . GLY A 1 9 ? 13.329 -3.457 3.258 1.00 12.00 1161 GLY A O 14
ATOM 25091 N N . ALA A 1 10 ? 11.557 -2.102 3.247 1.00 61.21 1162 ALA A N 14
ATOM 25092 C CA . ALA A 1 10 ? 11.093 -2.540 4.556 1.00 44.24 1162 ALA A CA 14
ATOM 25093 C C . ALA A 1 10 ? 10.175 -3.724 4.384 1.00 65.03 1162 ALA A C 14
ATOM 25094 O O . ALA A 1 10 ? 9.117 -3.600 3.773 1.00 31.41 1162 ALA A O 14
ATOM 25101 N N . VAL A 1 11 ? 10.591 -4.859 4.890 1.00 22.41 1163 VAL A N 14
ATOM 25102 C CA . VAL A 1 11 ? 9.842 -6.096 4.756 1.00 45.20 1163 VAL A CA 14
ATOM 25103 C C . VAL A 1 11 ? 8.910 -6.265 5.956 1.00 55.24 1163 VAL A C 14
ATOM 25104 O O . VAL A 1 11 ? 7.726 -6.637 5.807 1.00 72.31 1163 VAL A O 14
ATOM 25117 N N . GLU A 1 12 ? 9.451 -6.034 7.150 1.00 13.32 1164 GLU A N 14
ATOM 25118 C CA . GLU A 1 12 ? 8.684 -6.130 8.380 1.00 72.24 1164 GLU A CA 14
ATOM 25119 C C . GLU A 1 12 ? 7.572 -5.108 8.421 1.00 4.43 1164 GLU A C 14
ATOM 25120 O O . GLU A 1 12 ? 7.797 -3.908 8.200 1.00 64.40 1164 GLU A O 14
ATOM 25132 N N . PHE A 1 13 ? 6.396 -5.584 8.758 1.00 65.23 1165 PHE A N 14
ATOM 25133 C CA . PHE A 1 13 ? 5.187 -4.796 8.732 1.00 73.40 1165 PHE A CA 14
ATOM 25134 C C . PHE A 1 13 ? 5.257 -3.576 9.654 1.00 2.40 1165 PHE A C 14
ATOM 25135 O O . PHE A 1 13 ? 4.771 -2.511 9.295 1.00 1.41 1165 PHE A O 14
ATOM 25152 N N . ASN A 1 14 ? 5.844 -3.723 10.833 1.00 72.12 1166 ASN A N 14
ATOM 25153 C CA . ASN A 1 14 ? 6.017 -2.573 11.742 1.00 32.31 1166 ASN A CA 14
ATOM 25154 C C . ASN A 1 14 ? 6.777 -1.427 11.102 1.00 2.55 1166 ASN A C 14
ATOM 25155 O O . ASN A 1 14 ? 6.395 -0.272 11.263 1.00 31.23 1166 ASN A O 14
ATOM 25166 N N . ASP A 1 15 ? 7.800 -1.728 10.326 1.00 32.40 1167 ASP A N 14
ATOM 25167 C CA . ASP A 1 15 ? 8.596 -0.664 9.713 1.00 65.44 1167 ASP A CA 14
ATOM 25168 C C . ASP A 1 15 ? 7.848 -0.107 8.513 1.00 60.41 1167 ASP A C 14
ATOM 25169 O O . ASP A 1 15 ? 7.912 1.079 8.224 1.00 51.51 1167 ASP A O 14
ATOM 25178 N N . VAL A 1 16 ? 7.059 -0.972 7.882 1.00 54.43 1168 VAL A N 14
ATOM 25179 C CA . VAL A 1 16 ? 6.164 -0.587 6.789 1.00 43.10 1168 VAL A CA 14
ATOM 25180 C C . VAL A 1 16 ? 5.153 0.437 7.312 1.00 63.32 1168 VAL A C 14
ATOM 25181 O O . VAL A 1 16 ? 4.922 1.482 6.704 1.00 72.23 1168 VAL A O 14
ATOM 25194 N N . LYS A 1 17 ? 4.598 0.145 8.475 1.00 52.40 1169 LYS A N 14
ATOM 25195 C CA . LYS A 1 17 ? 3.641 1.020 9.137 1.00 2.14 1169 LYS A CA 14
ATOM 25196 C C . LYS A 1 17 ? 4.262 2.331 9.532 1.00 40.14 1169 LYS A C 14
ATOM 25197 O O . LYS A 1 17 ? 3.608 3.359 9.507 1.00 11.43 1169 LYS A O 14
ATOM 25216 N N . THR A 1 18 ? 5.533 2.294 9.804 1.00 23.52 1170 THR A N 14
ATOM 25217 C CA . THR A 1 18 ? 6.260 3.471 10.217 1.00 73.14 1170 THR A CA 14
ATOM 25218 C C . THR A 1 18 ? 6.468 4.385 8.983 1.00 72.14 1170 THR A C 14
ATOM 25219 O O . THR A 1 18 ? 6.468 5.621 9.078 1.00 60.02 1170 THR A O 14
ATOM 25230 N N . LEU A 1 19 ? 6.540 3.757 7.823 1.00 54.25 1171 LEU A N 14
ATOM 25231 C CA . LEU A 1 19 ? 6.712 4.466 6.574 1.00 63.22 1171 LEU A CA 14
ATOM 25232 C C . LEU A 1 19 ? 5.400 5.082 6.175 1.00 12.44 1171 LEU A C 14
ATOM 25233 O O . LEU A 1 19 ? 5.334 6.261 5.855 1.00 24.42 1171 LEU A O 14
ATOM 25249 N N . LEU A 1 20 ? 4.346 4.287 6.273 1.00 63.23 1172 LEU A N 14
ATOM 25250 C CA . LEU A 1 20 ? 3.013 4.710 5.887 1.00 73.22 1172 LEU A CA 14
ATOM 25251 C C . LEU A 1 20 ? 2.543 5.832 6.780 1.00 30.30 1172 LEU A C 14
ATOM 25252 O O . LEU A 1 20 ? 2.130 6.873 6.307 1.00 41.11 1172 LEU A O 14
ATOM 25268 N N . ARG A 1 21 ? 2.648 5.627 8.075 1.00 32.21 1173 ARG A N 14
ATOM 25269 C CA . ARG A 1 21 ? 2.193 6.594 9.058 1.00 11.13 1173 ARG A CA 14
ATOM 25270 C C . ARG A 1 21 ? 2.935 7.917 8.931 1.00 14.42 1173 ARG A C 14
ATOM 25271 O O . ARG A 1 21 ? 2.320 8.984 9.032 1.00 41.33 1173 ARG A O 14
ATOM 25292 N N . GLU A 1 22 ? 4.224 7.869 8.640 1.00 40.24 1174 GLU A N 14
ATOM 25293 C CA . GLU A 1 22 ? 4.976 9.092 8.529 1.00 51.24 1174 GLU A CA 14
ATOM 25294 C C . GLU A 1 22 ? 4.614 9.785 7.221 1.00 53.41 1174 GLU A C 14
ATOM 25295 O O . GLU A 1 22 ? 4.491 11.001 7.171 1.00 22.42 1174 GLU A O 14
ATOM 25307 N N . TRP A 1 23 ? 4.389 8.991 6.185 1.00 2.00 1175 TRP A N 14
ATOM 25308 C CA . TRP A 1 23 ? 3.969 9.485 4.875 1.00 43.34 1175 TRP A CA 14
ATOM 25309 C C . TRP A 1 23 ? 2.654 10.251 5.002 1.00 14.30 1175 TRP A C 14
ATOM 25310 O O . TRP A 1 23 ? 2.512 11.347 4.474 1.00 32.34 1175 TRP A O 14
ATOM 25331 N N . ILE A 1 24 ? 1.745 9.703 5.779 1.00 72.32 1176 ILE A N 14
ATOM 25332 C CA . ILE A 1 24 ? 0.420 10.300 5.957 1.00 24.33 1176 ILE A CA 14
ATOM 25333 C C . ILE A 1 24 ? 0.502 11.544 6.856 1.00 61.24 1176 ILE A C 14
ATOM 25334 O O . ILE A 1 24 ? -0.294 12.460 6.738 1.00 1.24 1176 ILE A O 14
ATOM 25350 N N . THR A 1 25 ? 1.473 11.590 7.723 1.00 41.20 1177 THR A N 14
ATOM 25351 C CA . THR A 1 25 ? 1.530 12.674 8.672 1.00 73.24 1177 THR A CA 14
ATOM 25352 C C . THR A 1 25 ? 2.440 13.832 8.215 1.00 64.51 1177 THR A C 14
ATOM 25353 O O . THR A 1 25 ? 2.186 14.998 8.545 1.00 23.42 1177 THR A O 14
ATOM 25364 N N . THR A 1 26 ? 3.470 13.534 7.441 1.00 0.13 1178 THR A N 14
ATOM 25365 C CA . THR A 1 26 ? 4.415 14.565 7.036 1.00 11.25 1178 THR A CA 14
ATOM 25366 C C . THR A 1 26 ? 4.153 15.092 5.620 1.00 41.13 1178 THR A C 14
ATOM 25367 O O . THR A 1 26 ? 4.609 16.185 5.264 1.00 33.31 1178 THR A O 14
ATOM 25378 N N . ILE A 1 27 ? 3.466 14.316 4.808 1.00 54.20 1179 ILE A N 14
ATOM 25379 C CA . ILE A 1 27 ? 3.164 14.717 3.449 1.00 31.23 1179 ILE A CA 14
ATOM 25380 C C . ILE A 1 27 ? 1.685 15.082 3.351 1.00 30.43 1179 ILE A C 14
ATOM 25381 O O . ILE A 1 27 ? 0.834 14.288 3.723 1.00 32.35 1179 ILE A O 14
ATOM 25397 N N . SER A 1 28 ? 1.380 16.281 2.904 1.00 12.41 1180 SER A N 14
ATOM 25398 C CA . SER A 1 28 ? -0.007 16.675 2.741 1.00 20.11 1180 SER A CA 14
ATOM 25399 C C . SER A 1 28 ? -0.540 16.314 1.339 1.00 24.44 1180 SER A C 14
ATOM 25400 O O . SER A 1 28 ? -1.743 16.081 1.162 1.00 5.03 1180 SER A O 14
ATOM 25408 N N . ASP A 1 29 ? 0.349 16.227 0.372 1.00 10.00 1181 ASP A N 14
ATOM 25409 C CA . ASP A 1 29 ? -0.024 15.929 -1.007 1.00 52.20 1181 ASP A CA 14
ATOM 25410 C C . ASP A 1 29 ? 0.933 14.889 -1.571 1.00 64.21 1181 ASP A C 14
ATOM 25411 O O . ASP A 1 29 ? 2.097 15.194 -1.844 1.00 22.33 1181 ASP A O 14
ATOM 25420 N N . PRO A 1 30 ? 0.468 13.642 -1.728 1.00 24.05 1182 PRO A N 14
ATOM 25421 C CA . PRO A 1 30 ? 1.321 12.525 -2.138 1.00 1.33 1182 PRO A CA 14
ATOM 25422 C C . PRO A 1 30 ? 1.732 12.602 -3.599 1.00 3.14 1182 PRO A C 14
ATOM 25423 O O . PRO A 1 30 ? 0.995 13.141 -4.439 1.00 3.24 1182 PRO A O 14
ATOM 25434 N N . MET A 1 31 ? 2.897 12.080 -3.902 1.00 50.31 1183 MET A N 14
ATOM 25435 C CA . MET A 1 31 ? 3.403 12.063 -5.244 1.00 32.23 1183 MET A CA 14
ATOM 25436 C C . MET A 1 31 ? 2.882 10.820 -5.936 1.00 2.24 1183 MET A C 14
ATOM 25437 O O . MET A 1 31 ? 2.671 9.800 -5.269 1.00 14.02 1183 MET A O 14
ATOM 25451 N N . GLU A 1 32 ? 2.629 10.921 -7.250 1.00 3.34 1184 GLU A N 14
ATOM 25452 C CA . GLU A 1 32 ? 2.169 9.781 -8.077 1.00 1.44 1184 GLU A CA 14
ATOM 25453 C C . GLU A 1 32 ? 2.937 8.529 -7.766 1.00 63.32 1184 GLU A C 14
ATOM 25454 O O . GLU A 1 32 ? 2.364 7.499 -7.473 1.00 10.44 1184 GLU A O 14
ATOM 25466 N N . GLU A 1 33 ? 4.237 8.662 -7.786 1.00 63.13 1185 GLU A N 14
ATOM 25467 C CA . GLU A 1 33 ? 5.138 7.565 -7.579 1.00 45.51 1185 GLU A CA 14
ATOM 25468 C C . GLU A 1 33 ? 4.927 6.894 -6.210 1.00 72.13 1185 GLU A C 14
ATOM 25469 O O . GLU A 1 33 ? 5.066 5.698 -6.097 1.00 71.31 1185 GLU A O 14
ATOM 25481 N N . ASP A 1 34 ? 4.570 7.667 -5.185 1.00 40.12 1186 ASP A N 14
ATOM 25482 C CA . ASP A 1 34 ? 4.301 7.087 -3.854 1.00 21.03 1186 ASP A CA 14
ATOM 25483 C C . ASP A 1 34 ? 3.065 6.246 -3.924 1.00 21.11 1186 ASP A C 14
ATOM 25484 O O . ASP A 1 34 ? 3.044 5.111 -3.467 1.00 21.05 1186 ASP A O 14
ATOM 25493 N N . ILE A 1 35 ? 2.056 6.797 -4.569 1.00 32.44 1187 ILE A N 14
ATOM 25494 C CA . ILE A 1 35 ? 0.765 6.147 -4.726 1.00 62.33 1187 ILE A CA 14
ATOM 25495 C C . ILE A 1 35 ? 0.938 4.858 -5.524 1.00 42.12 1187 ILE A C 14
ATOM 25496 O O . ILE A 1 35 ? 0.448 3.794 -5.137 1.00 61.12 1187 ILE A O 14
ATOM 25512 N N . LEU A 1 36 ? 1.693 4.958 -6.597 1.00 34.12 1188 LEU A N 14
ATOM 25513 C CA . LEU A 1 36 ? 1.956 3.843 -7.486 1.00 12.11 1188 LEU A CA 14
ATOM 25514 C C . LEU A 1 36 ? 2.822 2.779 -6.795 1.00 13.21 1188 LEU A C 14
ATOM 25515 O O . LEU A 1 36 ? 2.748 1.606 -7.115 1.00 31.32 1188 LEU A O 14
ATOM 25531 N N . GLN A 1 37 ? 3.593 3.191 -5.821 1.00 11.24 1189 GLN A N 14
ATOM 25532 C CA . GLN A 1 37 ? 4.409 2.272 -5.033 1.00 33.51 1189 GLN A CA 14
ATOM 25533 C C . GLN A 1 37 ? 3.580 1.536 -4.031 1.00 2.33 1189 GLN A C 14
ATOM 25534 O O . GLN A 1 37 ? 3.864 0.380 -3.721 1.00 73.24 1189 GLN A O 14
ATOM 25548 N N . VAL A 1 38 ? 2.560 2.195 -3.508 1.00 33.34 1190 VAL A N 14
ATOM 25549 C CA . VAL A 1 38 ? 1.601 1.535 -2.640 1.00 24.32 1190 VAL A CA 14
ATOM 25550 C C . VAL A 1 38 ? 0.870 0.496 -3.482 1.00 41.02 1190 VAL A C 14
ATOM 25551 O O . VAL A 1 38 ? 0.615 -0.623 -3.039 1.00 32.25 1190 VAL A O 14
ATOM 25564 N N . VAL A 1 39 ? 0.599 0.875 -4.726 1.00 61.23 1191 VAL A N 14
ATOM 25565 C CA . VAL A 1 39 ? 0.020 -0.007 -5.726 1.00 1.14 1191 VAL A CA 14
ATOM 25566 C C . VAL A 1 39 ? 0.930 -1.231 -5.924 1.00 71.43 1191 VAL A C 14
ATOM 25567 O O . VAL A 1 39 ? 0.491 -2.378 -5.754 1.00 2.12 1191 VAL A O 14
ATOM 25580 N N . LYS A 1 40 ? 2.202 -0.969 -6.236 1.00 72.02 1192 LYS A N 14
ATOM 25581 C CA . LYS A 1 40 ? 3.204 -2.017 -6.433 1.00 13.24 1192 LYS A CA 14
ATOM 25582 C C . LYS A 1 40 ? 3.312 -2.911 -5.218 1.00 52.44 1192 LYS A C 14
ATOM 25583 O O . LYS A 1 40 ? 3.369 -4.124 -5.348 1.00 72.41 1192 LYS A O 14
ATOM 25602 N N . TYR A 1 41 ? 3.275 -2.310 -4.047 1.00 12.03 1193 TYR A N 14
ATOM 25603 C CA . TYR A 1 41 ? 3.389 -3.035 -2.810 1.00 42.32 1193 TYR A CA 14
ATOM 25604 C C . TYR A 1 41 ? 2.180 -3.937 -2.605 1.00 55.10 1193 TYR A C 14
ATOM 25605 O O . TYR A 1 41 ? 2.323 -5.080 -2.238 1.00 61.01 1193 TYR A O 14
ATOM 25623 N N . CYS A 1 42 ? 1.001 -3.443 -2.885 1.00 72.22 1194 CYS A N 14
ATOM 25624 C CA . CYS A 1 42 ? -0.187 -4.256 -2.736 1.00 70.43 1194 CYS A CA 14
ATOM 25625 C C . CYS A 1 42 ? -0.167 -5.437 -3.707 1.00 1.13 1194 CYS A C 14
ATOM 25626 O O . CYS A 1 42 ? -0.487 -6.560 -3.328 1.00 64.24 1194 CYS A O 14
ATOM 25634 N N . THR A 1 43 ? 0.262 -5.194 -4.943 1.00 33.30 1195 THR A N 14
ATOM 25635 C CA . THR A 1 43 ? 0.364 -6.260 -5.925 1.00 31.14 1195 THR A CA 14
ATOM 25636 C C . THR A 1 43 ? 1.490 -7.245 -5.552 1.00 51.31 1195 THR A C 14
ATOM 25637 O O . THR A 1 43 ? 1.432 -8.427 -5.869 1.00 42.54 1195 THR A O 14
ATOM 25648 N N . ASP A 1 44 ? 2.474 -6.726 -4.837 1.00 43.34 1196 ASP A N 14
ATOM 25649 C CA . ASP A 1 44 ? 3.639 -7.479 -4.344 1.00 25.12 1196 ASP A CA 14
ATOM 25650 C C . ASP A 1 44 ? 3.167 -8.536 -3.361 1.00 54.34 1196 ASP A C 14
ATOM 25651 O O . ASP A 1 44 ? 3.477 -9.729 -3.497 1.00 13.43 1196 ASP A O 14
ATOM 25660 N N . LEU A 1 45 ? 2.329 -8.104 -2.432 1.00 34.55 1197 LEU A N 14
ATOM 25661 C CA . LEU A 1 45 ? 1.727 -9.001 -1.453 1.00 33.01 1197 LEU A CA 14
ATOM 25662 C C . LEU A 1 45 ? 0.860 -10.048 -2.136 1.00 33.12 1197 LEU A C 14
ATOM 25663 O O . LEU A 1 45 ? 0.787 -11.193 -1.688 1.00 23.42 1197 LEU A O 14
ATOM 25679 N N . ILE A 1 46 ? 0.221 -9.655 -3.224 1.00 12.05 1198 ILE A N 14
ATOM 25680 C CA . ILE A 1 46 ? -0.626 -10.566 -3.970 1.00 74.25 1198 ILE A CA 14
ATOM 25681 C C . ILE A 1 46 ? 0.215 -11.613 -4.684 1.00 1.42 1198 ILE A C 14
ATOM 25682 O O . ILE A 1 46 ? -0.082 -12.801 -4.601 1.00 14.55 1198 ILE A O 14
ATOM 25698 N N . GLU A 1 47 ? 1.284 -11.174 -5.352 1.00 53.53 1199 GLU A N 14
ATOM 25699 C CA . GLU A 1 47 ? 2.163 -12.087 -6.069 1.00 35.32 1199 GLU A CA 14
ATOM 25700 C C . GLU A 1 47 ? 2.767 -13.114 -5.144 1.00 23.00 1199 GLU A C 14
ATOM 25701 O O . GLU A 1 47 ? 2.802 -14.304 -5.453 1.00 31.14 1199 GLU A O 14
ATOM 25713 N N . GLU A 1 48 ? 3.211 -12.666 -3.997 1.00 11.44 1200 GLU A N 14
ATOM 25714 C CA . GLU A 1 48 ? 3.886 -13.548 -3.077 1.00 45.21 1200 GLU A CA 14
ATOM 25715 C C . GLU A 1 48 ? 2.911 -14.221 -2.110 1.00 23.03 1200 GLU A C 14
ATOM 25716 O O . GLU A 1 48 ? 3.315 -14.886 -1.148 1.00 30.12 1200 GLU A O 14
ATOM 25728 N N . LYS A 1 49 ? 1.624 -14.030 -2.387 1.00 53.54 1201 LYS A N 14
ATOM 25729 C CA . LYS A 1 49 ? 0.510 -14.702 -1.716 1.00 2.45 1201 LYS A CA 14
ATOM 25730 C C . LYS A 1 49 ? 0.420 -14.409 -0.226 1.00 61.01 1201 LYS A C 14
ATOM 25731 O O . LYS A 1 49 ? -0.221 -15.145 0.517 1.00 51.14 1201 LYS A O 14
ATOM 25750 N N . ASP A 1 50 ? 0.995 -13.318 0.210 1.00 53.51 1202 ASP A N 14
ATOM 25751 C CA . ASP A 1 50 ? 0.910 -12.967 1.614 1.00 10.42 1202 ASP A CA 14
ATOM 25752 C C . ASP A 1 50 ? -0.250 -12.017 1.780 1.00 62.23 1202 ASP A C 14
ATOM 25753 O O . ASP A 1 50 ? -0.092 -10.793 1.855 1.00 3.33 1202 ASP A O 14
ATOM 25762 N N . LEU A 1 51 ? -1.431 -12.582 1.752 1.00 21.31 1203 LEU A N 14
ATOM 25763 C CA . LEU A 1 51 ? -2.637 -11.796 1.837 1.00 2.13 1203 LEU A CA 14
ATOM 25764 C C . LEU A 1 51 ? -2.878 -11.318 3.236 1.00 41.22 1203 LEU A C 14
ATOM 25765 O O . LEU A 1 51 ? -3.621 -10.367 3.451 1.00 74.22 1203 LEU A O 14
ATOM 25781 N N . GLU A 1 52 ? -2.220 -11.965 4.178 1.00 13.33 1204 GLU A N 14
ATOM 25782 C CA . GLU A 1 52 ? -2.321 -11.618 5.564 1.00 2.43 1204 GLU A CA 14
ATOM 25783 C C . GLU A 1 52 ? -1.758 -10.227 5.777 1.00 10.31 1204 GLU A C 14
ATOM 25784 O O . GLU A 1 52 ? -2.430 -9.359 6.348 1.00 21.31 1204 GLU A O 14
ATOM 25796 N N . LYS A 1 53 ? -0.537 -9.998 5.275 1.00 52.32 1205 LYS A N 14
ATOM 25797 C CA . LYS A 1 53 ? 0.098 -8.709 5.421 1.00 1.34 1205 LYS A CA 14
ATOM 25798 C C . LYS A 1 53 ? -0.640 -7.689 4.579 1.00 2.32 1205 LYS A C 14
ATOM 25799 O O . LYS A 1 53 ? -0.820 -6.566 5.011 1.00 60.51 1205 LYS A O 14
ATOM 25818 N N . LEU A 1 54 ? -1.104 -8.110 3.396 1.00 54.52 1206 LEU A N 14
ATOM 25819 C CA . LEU A 1 54 ? -1.897 -7.243 2.507 1.00 73.42 1206 LEU A CA 14
ATOM 25820 C C . LEU A 1 54 ? -3.099 -6.680 3.259 1.00 10.33 1206 LEU A C 14
ATOM 25821 O O . LEU A 1 54 ? -3.268 -5.460 3.355 1.00 53.11 1206 LEU A O 14
ATOM 25837 N N . ASP A 1 55 ? -3.895 -7.586 3.821 1.00 24.30 1207 ASP A N 14
ATOM 25838 C CA . ASP A 1 55 ? -5.081 -7.246 4.620 1.00 13.44 1207 ASP A CA 14
ATOM 25839 C C . ASP A 1 55 ? -4.731 -6.260 5.742 1.00 52.00 1207 ASP A C 14
ATOM 25840 O O . ASP A 1 55 ? -5.433 -5.266 5.951 1.00 53.33 1207 ASP A O 14
ATOM 25849 N N . LEU A 1 56 ? -3.615 -6.524 6.411 1.00 41.42 1208 LEU A N 14
ATOM 25850 C CA . LEU A 1 56 ? -3.119 -5.687 7.504 1.00 53.31 1208 LEU A CA 14
ATOM 25851 C C . LEU A 1 56 ? -2.814 -4.266 7.026 1.00 23.44 1208 LEU A C 14
ATOM 25852 O O . LEU A 1 56 ? -3.233 -3.284 7.655 1.00 52.32 1208 LEU A O 14
ATOM 25868 N N . VAL A 1 57 ? -2.085 -4.178 5.922 1.00 12.53 1209 VAL A N 14
ATOM 25869 C CA . VAL A 1 57 ? -1.675 -2.901 5.319 1.00 70.43 1209 VAL A CA 14
ATOM 25870 C C . VAL A 1 57 ? -2.888 -2.087 4.906 1.00 21.43 1209 VAL A C 14
ATOM 25871 O O . VAL A 1 57 ? -2.990 -0.904 5.241 1.00 24.10 1209 VAL A O 14
ATOM 25884 N N . ILE A 1 58 ? -3.812 -2.739 4.218 1.00 72.23 1210 ILE A N 14
ATOM 25885 C CA . ILE A 1 58 ? -5.026 -2.095 3.725 1.00 15.52 1210 ILE A CA 14
ATOM 25886 C C . ILE A 1 58 ? -5.800 -1.445 4.885 1.00 42.11 1210 ILE A C 14
ATOM 25887 O O . ILE A 1 58 ? -6.149 -0.259 4.833 1.00 41.11 1210 ILE A O 14
ATOM 25903 N N . LYS A 1 59 ? -6.022 -2.213 5.930 1.00 62.42 1211 LYS A N 14
ATOM 25904 C CA . LYS A 1 59 ? -6.730 -1.738 7.109 1.00 32.42 1211 LYS A CA 14
ATOM 25905 C C . LYS A 1 59 ? -5.980 -0.626 7.822 1.00 61.12 1211 LYS A C 14
ATOM 25906 O O . LYS A 1 59 ? -6.589 0.329 8.307 1.00 41.20 1211 LYS A O 14
ATOM 25925 N N . TYR A 1 60 ? -4.671 -0.727 7.858 1.00 21.11 1212 TYR A N 14
ATOM 25926 C CA . TYR A 1 60 ? -3.867 0.275 8.511 1.00 63.42 1212 TYR A CA 14
ATOM 25927 C C . TYR A 1 60 ? -3.923 1.594 7.731 1.00 55.45 1212 TYR A C 14
ATOM 25928 O O . TYR A 1 60 ? -4.087 2.677 8.317 1.00 51.23 1212 TYR A O 14
ATOM 25946 N N . MET A 1 61 ? -3.823 1.496 6.411 1.00 10.15 1213 MET A N 14
ATOM 25947 C CA . MET A 1 61 ? -3.898 2.672 5.550 1.00 2.31 1213 MET A CA 14
ATOM 25948 C C . MET A 1 61 ? -5.257 3.323 5.646 1.00 3.43 1213 MET A C 14
ATOM 25949 O O . MET A 1 61 ? -5.349 4.536 5.675 1.00 30.43 1213 MET A O 14
ATOM 25963 N N . LYS A 1 62 ? -6.303 2.500 5.739 1.00 23.20 1214 LYS A N 14
ATOM 25964 C CA . LYS A 1 62 ? -7.684 2.974 5.905 1.00 12.51 1214 LYS A CA 14
ATOM 25965 C C . LYS A 1 62 ? -7.775 3.923 7.104 1.00 12.12 1214 LYS A C 14
ATOM 25966 O O . LYS A 1 62 ? -8.294 5.028 7.005 1.00 52.20 1214 LYS A O 14
ATOM 25985 N N . ARG A 1 63 ? -7.200 3.485 8.200 1.00 70.43 1215 ARG A N 14
ATOM 25986 C CA . ARG A 1 63 ? -7.198 4.234 9.453 1.00 61.51 1215 ARG A CA 14
ATOM 25987 C C . ARG A 1 63 ? -6.488 5.586 9.295 1.00 42.31 1215 ARG A C 14
ATOM 25988 O O . ARG A 1 63 ? -6.916 6.602 9.846 1.00 11.50 1215 ARG A O 14
ATOM 26009 N N . LEU A 1 64 ? -5.418 5.591 8.542 1.00 60.44 1216 LEU A N 14
ATOM 26010 C CA . LEU A 1 64 ? -4.649 6.802 8.303 1.00 52.23 1216 LEU A CA 14
ATOM 26011 C C . LEU A 1 64 ? -5.330 7.724 7.284 1.00 34.14 1216 LEU A C 14
ATOM 26012 O O . LEU A 1 64 ? -5.424 8.936 7.486 1.00 31.42 1216 LEU A O 14
ATOM 26028 N N . MET A 1 65 ? -5.817 7.141 6.221 1.00 11.41 1217 MET A N 14
ATOM 26029 C CA . MET A 1 65 ? -6.449 7.874 5.134 1.00 53.14 1217 MET A CA 14
ATOM 26030 C C . MET A 1 65 ? -7.813 8.441 5.507 1.00 20.21 1217 MET A C 14
ATOM 26031 O O . MET A 1 65 ? -8.326 9.317 4.836 1.00 10.24 1217 MET A O 14
ATOM 26045 N N . GLN A 1 66 ? -8.422 7.916 6.558 1.00 72.24 1218 GLN A N 14
ATOM 26046 C CA . GLN A 1 66 ? -9.653 8.504 7.074 1.00 42.32 1218 GLN A CA 14
ATOM 26047 C C . GLN A 1 66 ? -9.355 9.775 7.860 1.00 21.52 1218 GLN A C 14
ATOM 26048 O O . GLN A 1 66 ? -10.234 10.611 8.066 1.00 3.01 1218 GLN A O 14
ATOM 26062 N N . GLN A 1 67 ? -8.116 9.908 8.296 1.00 74.44 1219 GLN A N 14
ATOM 26063 C CA . GLN A 1 67 ? -7.682 11.075 9.031 1.00 74.43 1219 GLN A CA 14
ATOM 26064 C C . GLN A 1 67 ? -7.375 12.191 8.052 1.00 53.43 1219 GLN A C 14
ATOM 26065 O O . GLN A 1 67 ? -7.898 13.299 8.171 1.00 22.42 1219 GLN A O 14
ATOM 26079 N N . SER A 1 68 ? -6.538 11.901 7.083 1.00 73.22 1220 SER A N 14
ATOM 26080 C CA . SER A 1 68 ? -6.300 12.829 6.011 1.00 52.32 1220 SER A CA 14
ATOM 26081 C C . SER A 1 68 ? -7.400 12.606 4.981 1.00 34.10 1220 SER A C 14
ATOM 26082 O O . SER A 1 68 ? -7.264 11.806 4.058 1.00 14.54 1220 SER A O 14
ATOM 26090 N N . VAL A 1 69 ? -8.490 13.316 5.155 1.00 2.42 1221 VAL A N 14
ATOM 26091 C CA . VAL A 1 69 ? -9.724 13.043 4.434 1.00 15.32 1221 VAL A CA 14
ATOM 26092 C C . VAL A 1 69 ? -9.753 13.725 3.067 1.00 51.31 1221 VAL A C 14
ATOM 26093 O O . VAL A 1 69 ? -10.759 13.676 2.355 1.00 63.30 1221 VAL A O 14
ATOM 26106 N N . GLU A 1 70 ? -8.650 14.321 2.690 1.00 1.22 1222 GLU A N 14
ATOM 26107 C CA . GLU A 1 70 ? -8.591 15.030 1.442 1.00 63.31 1222 GLU A CA 14
ATOM 26108 C C . GLU A 1 70 ? -8.732 14.078 0.253 1.00 52.10 1222 GLU A C 14
ATOM 26109 O O . GLU A 1 70 ? -8.316 12.892 0.331 1.00 55.33 1222 GLU A O 14
ATOM 26121 N N . SER A 1 71 ? -9.300 14.596 -0.827 1.00 51.41 1223 SER A N 14
ATOM 26122 C CA . SER A 1 71 ? -9.631 13.834 -2.016 1.00 32.12 1223 SER A CA 14
ATOM 26123 C C . SER A 1 71 ? -8.455 13.014 -2.537 1.00 74.21 1223 SER A C 14
ATOM 26124 O O . SER A 1 71 ? -8.610 11.824 -2.808 1.00 62.13 1223 SER A O 14
ATOM 26132 N N . VAL A 1 72 ? -7.284 13.635 -2.636 1.00 32.02 1224 VAL A N 14
ATOM 26133 C CA . VAL A 1 72 ? -6.084 12.953 -3.120 1.00 5.11 1224 VAL A CA 14
ATOM 26134 C C . VAL A 1 72 ? -5.771 11.663 -2.351 1.00 51.23 1224 VAL A C 14
ATOM 26135 O O . VAL A 1 72 ? -5.394 10.675 -2.953 1.00 50.01 1224 VAL A O 14
ATOM 26148 N N . TRP A 1 73 ? -5.998 11.662 -1.048 1.00 63.04 1225 TRP A N 14
ATOM 26149 C CA . TRP A 1 73 ? -5.696 10.499 -0.226 1.00 23.33 1225 TRP A CA 14
ATOM 26150 C C . TRP A 1 73 ? -6.786 9.451 -0.342 1.00 64.30 1225 TRP A C 14
ATOM 26151 O O . TRP A 1 73 ? -6.506 8.276 -0.555 1.00 14.41 1225 TRP A O 14
ATOM 26172 N N . ASN A 1 74 ? -8.029 9.885 -0.227 1.00 54.01 1226 ASN A N 14
ATOM 26173 C CA . ASN A 1 74 ? -9.172 8.963 -0.320 1.00 51.22 1226 ASN A CA 14
ATOM 26174 C C . ASN A 1 74 ? -9.242 8.286 -1.679 1.00 2.02 1226 ASN A C 14
ATOM 26175 O O . ASN A 1 74 ? -9.393 7.061 -1.767 1.00 12.33 1226 ASN A O 14
ATOM 26186 N N . MET A 1 75 ? -9.089 9.068 -2.739 1.00 74.12 1227 MET A N 14
ATOM 26187 C CA . MET A 1 75 ? -9.127 8.533 -4.098 1.00 31.44 1227 MET A CA 14
ATOM 26188 C C . MET A 1 75 ? -7.927 7.689 -4.385 1.00 30.24 1227 MET A C 14
ATOM 26189 O O . MET A 1 75 ? -7.998 6.753 -5.184 1.00 63.14 1227 MET A O 14
ATOM 26203 N N . ALA A 1 76 ? -6.827 8.035 -3.763 1.00 51.13 1228 ALA A N 14
ATOM 26204 C CA . ALA A 1 76 ? -5.610 7.216 -3.860 1.00 20.31 1228 ALA A CA 14
ATOM 26205 C C . ALA A 1 76 ? -5.884 5.826 -3.317 1.00 12.42 1228 ALA A C 14
ATOM 26206 O O . ALA A 1 76 ? -5.650 4.841 -4.001 1.00 53.13 1228 ALA A O 14
ATOM 26213 N N . PHE A 1 77 ? -6.428 5.762 -2.100 1.00 30.12 1229 PHE A N 14
ATOM 26214 C CA . PHE A 1 77 ? -6.780 4.492 -1.457 1.00 31.04 1229 PHE A CA 14
ATOM 26215 C C . PHE A 1 77 ? -7.728 3.705 -2.355 1.00 62.40 1229 PHE A C 14
ATOM 26216 O O . PHE A 1 77 ? -7.537 2.509 -2.589 1.00 51.02 1229 PHE A O 14
ATOM 26233 N N . ASP A 1 78 ? -8.709 4.414 -2.890 1.00 34.43 1230 ASP A N 14
ATOM 26234 C CA . ASP A 1 78 ? -9.702 3.865 -3.811 1.00 35.42 1230 ASP A CA 14
ATOM 26235 C C . ASP A 1 78 ? -9.019 3.236 -5.025 1.00 34.02 1230 ASP A C 14
ATOM 26236 O O . ASP A 1 78 ? -9.323 2.095 -5.413 1.00 11.55 1230 ASP A O 14
ATOM 26245 N N . PHE A 1 79 ? -8.115 4.000 -5.631 1.00 71.13 1231 PHE A N 14
ATOM 26246 C CA . PHE A 1 79 ? -7.309 3.545 -6.755 1.00 60.12 1231 PHE A CA 14
ATOM 26247 C C . PHE A 1 79 ? -6.547 2.276 -6.389 1.00 32.40 1231 PHE A C 14
ATOM 26248 O O . PHE A 1 79 ? -6.613 1.282 -7.114 1.00 55.54 1231 PHE A O 14
ATOM 26265 N N . ILE A 1 80 ? -5.854 2.300 -5.249 1.00 3.23 1232 ILE A N 14
ATOM 26266 C CA . ILE A 1 80 ? -5.102 1.136 -4.779 1.00 44.21 1232 ILE A CA 14
ATOM 26267 C C . ILE A 1 80 ? -5.991 -0.096 -4.670 1.00 31.02 1232 ILE A C 14
ATOM 26268 O O . ILE A 1 80 ? -5.625 -1.166 -5.171 1.00 50.41 1232 ILE A O 14
ATOM 26284 N N . LEU A 1 81 ? -7.161 0.076 -4.061 1.00 15.32 1233 LEU A N 14
ATOM 26285 C CA . LEU A 1 81 ? -8.137 -1.002 -3.898 1.00 41.51 1233 LEU A CA 14
ATOM 26286 C C . LEU A 1 81 ? -8.423 -1.704 -5.211 1.00 70.24 1233 LEU A C 14
ATOM 26287 O O . LEU A 1 81 ? -8.371 -2.928 -5.271 1.00 5.52 1233 LEU A O 14
ATOM 26303 N N . ASP A 1 82 ? -8.688 -0.922 -6.253 1.00 62.22 1234 ASP A N 14
ATOM 26304 C CA . ASP A 1 82 ? -8.976 -1.446 -7.604 1.00 63.22 1234 ASP A CA 14
ATOM 26305 C C . ASP A 1 82 ? -7.887 -2.363 -8.081 1.00 14.45 1234 ASP A C 14
ATOM 26306 O O . ASP A 1 82 ? -8.164 -3.481 -8.512 1.00 72.43 1234 ASP A O 14
ATOM 26315 N N . ASN A 1 83 ? -6.646 -1.891 -7.974 1.00 43.15 1235 ASN A N 14
ATOM 26316 C CA . ASN A 1 83 ? -5.472 -2.674 -8.389 1.00 71.11 1235 ASN A CA 14
ATOM 26317 C C . ASN A 1 83 ? -5.455 -4.005 -7.681 1.00 32.42 1235 ASN A C 14
ATOM 26318 O O . ASN A 1 83 ? -5.252 -5.044 -8.302 1.00 32.51 1235 ASN A O 14
ATOM 26329 N N . VAL A 1 84 ? -5.704 -3.972 -6.381 1.00 34.32 1236 VAL A N 14
ATOM 26330 C CA . VAL A 1 84 ? -5.756 -5.166 -5.563 1.00 62.55 1236 VAL A CA 14
ATOM 26331 C C . VAL A 1 84 ? -6.839 -6.121 -6.081 1.00 63.54 1236 VAL A C 14
ATOM 26332 O O . VAL A 1 84 ? -6.568 -7.284 -6.324 1.00 0.45 1236 VAL A O 14
ATOM 26345 N N . GLN A 1 85 ? -8.033 -5.588 -6.286 1.00 32.32 1237 GLN A N 14
ATOM 26346 C CA . GLN A 1 85 ? -9.199 -6.364 -6.744 1.00 73.01 1237 GLN A CA 14
ATOM 26347 C C . GLN A 1 85 ? -8.914 -7.062 -8.074 1.00 40.31 1237 GLN A C 14
ATOM 26348 O O . GLN A 1 85 ? -9.074 -8.283 -8.191 1.00 55.23 1237 GLN A O 14
ATOM 26362 N N . VAL A 1 86 ? -8.479 -6.292 -9.047 1.00 45.32 1238 VAL A N 14
ATOM 26363 C CA . VAL A 1 86 ? -8.138 -6.805 -10.372 1.00 74.14 1238 VAL A CA 14
ATOM 26364 C C . VAL A 1 86 ? -7.090 -7.917 -10.296 1.00 63.45 1238 VAL A C 14
ATOM 26365 O O . VAL A 1 86 ? -7.284 -9.019 -10.839 1.00 33.55 1238 VAL A O 14
ATOM 26378 N N . VAL A 1 87 ? -5.995 -7.638 -9.634 1.00 43.21 1239 VAL A N 14
ATOM 26379 C CA . VAL A 1 87 ? -4.925 -8.621 -9.515 1.00 23.11 1239 VAL A CA 14
ATOM 26380 C C . VAL A 1 87 ? -5.376 -9.864 -8.708 1.00 11.04 1239 VAL A C 14
ATOM 26381 O O . VAL A 1 87 ? -5.056 -10.993 -9.089 1.00 62.50 1239 VAL A O 14
ATOM 26394 N N . LEU A 1 88 ? -6.150 -9.661 -7.627 1.00 22.52 1240 LEU A N 14
ATOM 26395 C CA . LEU A 1 88 ? -6.716 -10.779 -6.835 1.00 53.44 1240 LEU A CA 14
ATOM 26396 C C . LEU A 1 88 ? -7.606 -11.676 -7.693 1.00 1.02 1240 LEU A C 14
ATOM 26397 O O . LEU A 1 88 ? -7.627 -12.898 -7.531 1.00 70.41 1240 LEU A O 14
ATOM 26413 N N . GLN A 1 89 ? -8.336 -11.068 -8.590 1.00 55.33 1241 GLN A N 14
ATOM 26414 C CA . GLN A 1 89 ? -9.186 -11.774 -9.524 1.00 73.54 1241 GLN A CA 14
ATOM 26415 C C . GLN A 1 89 ? -8.358 -12.598 -10.508 1.00 22.21 1241 GLN A C 14
ATOM 26416 O O . GLN A 1 89 ? -8.616 -13.784 -10.709 1.00 63.42 1241 GLN A O 14
ATOM 26430 N N . GLN A 1 90 ? -7.365 -11.965 -11.096 1.00 21.13 1242 GLN A N 14
ATOM 26431 C CA . GLN A 1 90 ? -6.449 -12.631 -12.033 1.00 74.25 1242 GLN A CA 14
ATOM 26432 C C . GLN A 1 90 ? -5.743 -13.841 -11.399 1.00 2.02 1242 GLN A C 14
ATOM 26433 O O . GLN A 1 90 ? -5.472 -14.843 -12.077 1.00 62.13 1242 GLN A O 14
ATOM 26447 N N . THR A 1 91 ? -5.442 -13.745 -10.124 1.00 23.53 1243 THR A N 14
ATOM 26448 C CA . THR A 1 91 ? -4.730 -14.791 -9.428 1.00 33.11 1243 THR A CA 14
ATOM 26449 C C . THR A 1 91 ? -5.646 -15.841 -8.777 1.00 40.42 1243 THR A C 14
ATOM 26450 O O . THR A 1 91 ? -5.601 -17.022 -9.125 1.00 35.44 1243 THR A O 14
ATOM 26461 N N . TYR A 1 92 ? -6.468 -15.410 -7.846 1.00 62.42 1244 TYR A N 14
ATOM 26462 C CA . TYR A 1 92 ? -7.304 -16.327 -7.078 1.00 34.22 1244 TYR A CA 14
ATOM 26463 C C . TYR A 1 92 ? -8.705 -16.382 -7.621 1.00 2.44 1244 TYR A C 14
ATOM 26464 O O . TYR A 1 92 ? -9.399 -17.401 -7.483 1.00 21.01 1244 TYR A O 14
ATOM 26482 N N . GLY A 1 93 ? -9.122 -15.320 -8.286 1.00 5.35 1245 GLY A N 14
ATOM 26483 C CA . GLY A 1 93 ? -10.516 -15.208 -8.670 1.00 50.12 1245 GLY A CA 14
ATOM 26484 C C . GLY A 1 93 ? -11.370 -14.951 -7.455 1.00 21.20 1245 GLY A C 14
ATOM 26485 O O . GLY A 1 93 ? -12.571 -15.196 -7.449 1.00 64.21 1245 GLY A O 14
ATOM 26489 N N . SER A 1 94 ? -10.727 -14.465 -6.434 1.00 0.23 1246 SER A N 14
ATOM 26490 C CA . SER A 1 94 ? -11.337 -14.185 -5.181 1.00 73.12 1246 SER A CA 14
ATOM 26491 C C . SER A 1 94 ? -10.760 -12.878 -4.694 1.00 72.50 1246 SER A C 14
ATOM 26492 O O . SER A 1 94 ? -9.533 -12.725 -4.613 1.00 62.03 1246 SER A O 14
ATOM 26500 N N . THR A 1 95 ? -11.601 -11.945 -4.420 1.00 74.44 1247 THR A N 14
ATOM 26501 C CA . THR A 1 95 ? -11.168 -10.647 -4.014 1.00 20.04 1247 THR A CA 14
ATOM 26502 C C . THR A 1 95 ? -11.451 -10.412 -2.542 1.00 74.45 1247 THR A C 14
ATOM 26503 O O . THR A 1 95 ? -12.232 -11.150 -1.925 1.00 33.50 1247 THR A O 14
ATOM 26514 N N . LEU A 1 96 ? -10.811 -9.417 -1.980 1.00 54.23 1248 LEU A N 14
ATOM 26515 C CA . LEU A 1 96 ? -11.014 -9.077 -0.605 1.00 34.34 1248 LEU A CA 14
ATOM 26516 C C . LEU A 1 96 ? -11.891 -7.910 -0.527 1.00 51.42 1248 LEU A C 14
ATOM 26517 O O . LEU A 1 96 ? -11.607 -6.869 -1.123 1.00 44.21 1248 LEU A O 14
ATOM 26533 N N . LYS A 1 97 ? -12.956 -8.082 0.151 1.00 60.54 1249 LYS A N 14
ATOM 26534 C CA . LYS A 1 97 ? -13.904 -7.034 0.340 1.00 40.31 1249 LYS A CA 14
ATOM 26535 C C . LYS A 1 97 ? -13.344 -6.079 1.362 1.00 73.22 1249 LYS A C 14
ATOM 26536 O O . LYS A 1 97 ? -13.235 -6.408 2.548 1.00 13.31 1249 LYS A O 14
ATOM 26555 N N . VAL A 1 98 ? -12.935 -4.938 0.900 1.00 53.10 1250 VAL A N 14
ATOM 26556 C CA . VAL A 1 98 ? -12.350 -3.951 1.755 1.00 63.43 1250 VAL A CA 14
ATOM 26557 C C . VAL A 1 98 ? -13.411 -3.018 2.285 1.00 71.10 1250 VAL A C 14
ATOM 26558 O O . VAL A 1 98 ? -13.894 -2.131 1.580 1.00 62.00 1250 VAL A O 14
ATOM 26571 N N . THR A 1 99 ? -13.831 -3.275 3.474 1.00 13.32 1251 THR A N 14
ATOM 26572 C CA . THR A 1 99 ? -14.779 -2.464 4.152 1.00 71.14 1251 THR A CA 14
ATOM 26573 C C . THR A 1 99 ? -14.454 -2.556 5.637 1.00 5.30 1251 THR A C 14
ATOM 26574 O O . THR A 1 99 ? -14.982 -3.455 6.320 1.00 0.00 1251 THR A O 14
ATOM 26586 N N . GLY B 2 1 ? 13.621 14.476 -9.945 1.00 13.00 561 GLY B N 14
ATOM 26587 C CA . GLY B 2 1 ? 12.233 14.410 -10.396 1.00 45.03 561 GLY B CA 14
ATOM 26588 C C . GLY B 2 1 ? 11.830 15.722 -10.993 1.00 23.21 561 GLY B C 14
ATOM 26589 O O . GLY B 2 1 ? 12.490 16.732 -10.759 1.00 62.04 561 GLY B O 14
ATOM 26595 N N . SER B 2 2 ? 10.785 15.733 -11.775 1.00 75.32 562 SER B N 14
ATOM 26596 C CA . SER B 2 2 ? 10.324 16.956 -12.384 1.00 10.14 562 SER B CA 14
ATOM 26597 C C . SER B 2 2 ? 9.224 17.602 -11.540 1.00 52.44 562 SER B C 14
ATOM 26598 O O . SER B 2 2 ? 8.997 18.809 -11.615 1.00 45.14 562 SER B O 14
ATOM 26606 N N . HIS B 2 3 ? 8.556 16.805 -10.731 1.00 21.11 563 HIS B N 14
ATOM 26607 C CA . HIS B 2 3 ? 7.514 17.320 -9.865 1.00 25.21 563 HIS B CA 14
ATOM 26608 C C . HIS B 2 3 ? 7.978 17.256 -8.431 1.00 61.52 563 HIS B C 14
ATOM 26609 O O . HIS B 2 3 ? 8.515 18.223 -7.904 1.00 44.43 563 HIS B O 14
ATOM 26623 N N . LYS B 2 4 ? 7.846 16.106 -7.825 1.00 60.55 564 LYS B N 14
ATOM 26624 C CA . LYS B 2 4 ? 8.246 15.925 -6.457 1.00 22.33 564 LYS B CA 14
ATOM 26625 C C . LYS B 2 4 ? 9.162 14.756 -6.331 1.00 24.54 564 LYS B C 14
ATOM 26626 O O . LYS B 2 4 ? 9.398 14.009 -7.298 1.00 34.33 564 LYS B O 14
ATOM 26645 N N . LYS B 2 5 ? 9.665 14.596 -5.154 1.00 4.22 565 LYS B N 14
ATOM 26646 C CA . LYS B 2 5 ? 10.453 13.461 -4.810 1.00 22.03 565 LYS B CA 14
ATOM 26647 C C . LYS B 2 5 ? 9.615 12.657 -3.873 1.00 60.11 565 LYS B C 14
ATOM 26648 O O . LYS B 2 5 ? 9.178 13.177 -2.843 1.00 41.11 565 LYS B O 14
ATOM 26667 N N . SER B 2 6 ? 9.344 11.440 -4.236 1.00 44.35 566 SER B N 14
ATOM 26668 C CA . SER B 2 6 ? 8.450 10.605 -3.495 1.00 25.40 566 SER B CA 14
ATOM 26669 C C . SER B 2 6 ? 9.022 10.277 -2.126 1.00 55.01 566 SER B C 14
ATOM 26670 O O . SER B 2 6 ? 10.236 10.082 -1.977 1.00 62.14 566 SER B O 14
ATOM 26678 N N . PHE B 2 7 ? 8.151 10.190 -1.163 1.00 72.34 567 PHE B N 14
ATOM 26679 C CA . PHE B 2 7 ? 8.496 9.893 0.203 1.00 5.32 567 PHE B CA 14
ATOM 26680 C C . PHE B 2 7 ? 9.131 8.513 0.285 1.00 52.24 567 PHE B C 14
ATOM 26681 O O . PHE B 2 7 ? 10.142 8.319 0.973 1.00 41.43 567 PHE B O 14
ATOM 26698 N N . PHE B 2 8 ? 8.569 7.567 -0.449 1.00 41.25 568 PHE B N 14
ATOM 26699 C CA . PHE B 2 8 ? 9.087 6.217 -0.433 1.00 34.01 568 PHE B CA 14
ATOM 26700 C C . PHE B 2 8 ? 10.409 6.126 -1.181 1.00 51.25 568 PHE B C 14
ATOM 26701 O O . PHE B 2 8 ? 11.293 5.367 -0.792 1.00 43.24 568 PHE B O 14
ATOM 26718 N N . ASP B 2 9 ? 10.549 6.912 -2.251 1.00 41.21 569 ASP B N 14
ATOM 26719 C CA . ASP B 2 9 ? 11.842 7.026 -2.960 1.00 5.20 569 ASP B CA 14
ATOM 26720 C C . ASP B 2 9 ? 12.915 7.522 -2.017 1.00 64.51 569 ASP B C 14
ATOM 26721 O O . ASP B 2 9 ? 14.048 7.012 -2.010 1.00 14.23 569 ASP B O 14
ATOM 26730 N N . LYS B 2 10 ? 12.552 8.510 -1.207 1.00 40.45 570 LYS B N 14
ATOM 26731 C CA . LYS B 2 10 ? 13.451 9.076 -0.209 1.00 71.54 570 LYS B CA 14
ATOM 26732 C C . LYS B 2 10 ? 13.839 8.008 0.787 1.00 62.00 570 LYS B C 14
ATOM 26733 O O . LYS B 2 10 ? 15.005 7.742 0.975 1.00 43.05 570 LYS B O 14
ATOM 26752 N N . LYS B 2 11 ? 12.842 7.360 1.370 1.00 51.23 571 LYS B N 14
ATOM 26753 C CA . LYS B 2 11 ? 13.066 6.297 2.353 1.00 21.14 571 LYS B CA 14
ATOM 26754 C C . LYS B 2 11 ? 13.908 5.158 1.789 1.00 55.14 571 LYS B C 14
ATOM 26755 O O . LYS B 2 11 ? 14.760 4.619 2.485 1.00 53.12 571 LYS B O 14
ATOM 26774 N N . ARG B 2 12 ? 13.698 4.817 0.531 1.00 22.12 572 ARG B N 14
ATOM 26775 C CA . ARG B 2 12 ? 14.465 3.773 -0.109 1.00 55.43 572 ARG B CA 14
ATOM 26776 C C . ARG B 2 12 ? 15.923 4.214 -0.250 1.00 61.03 572 ARG B C 14
ATOM 26777 O O . ARG B 2 12 ? 16.824 3.493 0.143 1.00 71.02 572 ARG B O 14
ATOM 26798 N N . SER B 2 13 ? 16.134 5.413 -0.784 1.00 74.25 573 SER B N 14
ATOM 26799 C CA . SER B 2 13 ? 17.482 5.958 -0.951 1.00 64.41 573 SER B CA 14
ATOM 26800 C C . SER B 2 13 ? 18.222 6.168 0.389 1.00 61.23 573 SER B C 14
ATOM 26801 O O . SER B 2 13 ? 19.452 6.057 0.454 1.00 71.32 573 SER B O 14
ATOM 26809 N N . GLU B 2 14 ? 17.467 6.422 1.458 1.00 52.41 574 GLU B N 14
ATOM 26810 C CA . GLU B 2 14 ? 18.033 6.560 2.802 1.00 14.14 574 GLU B CA 14
ATOM 26811 C C . GLU B 2 14 ? 18.632 5.231 3.262 1.00 1.44 574 GLU B C 14
ATOM 26812 O O . GLU B 2 14 ? 19.570 5.199 4.063 1.00 72.45 574 GLU B O 14
ATOM 26824 N N . ARG B 2 15 ? 18.121 4.154 2.727 1.00 62.12 575 ARG B N 14
ATOM 26825 C CA . ARG B 2 15 ? 18.490 2.840 3.174 1.00 21.32 575 ARG B CA 14
ATOM 26826 C C . ARG B 2 15 ? 19.312 2.127 2.122 1.00 3.23 575 ARG B C 14
ATOM 26827 O O . ARG B 2 15 ? 20.531 2.100 2.182 1.00 74.41 575 ARG B O 14
ATOM 26848 N N . LYS B 2 16 ? 18.610 1.619 1.144 1.00 4.40 576 LYS B N 14
ATOM 26849 C CA . LYS B 2 16 ? 19.092 0.805 0.049 1.00 13.54 576 LYS B CA 14
ATOM 26850 C C . LYS B 2 16 ? 20.188 -0.215 0.383 1.00 54.53 576 LYS B C 14
ATOM 26851 O O . LYS B 2 16 ? 21.209 -0.325 -0.298 1.00 55.44 576 LYS B O 14
ATOM 26870 N N . TRP B 2 17 ? 19.977 -0.898 1.453 1.00 63.33 577 TRP B N 14
ATOM 26871 C CA . TRP B 2 17 ? 20.794 -1.976 1.882 1.00 75.35 577 TRP B CA 14
ATOM 26872 C C . TRP B 2 17 ? 19.976 -3.276 1.950 1.00 21.23 577 TRP B C 14
ATOM 26873 O O . TRP B 2 17 ? 19.845 -3.956 0.902 1.00 0.00 577 TRP B O 14
ATOM 26895 N N . GLY A 1 1 ? 13.421 -10.441 -11.217 1.00 24.10 1153 GLY A N 15
ATOM 26896 C CA . GLY A 1 1 ? 13.548 -11.060 -9.900 1.00 40.22 1153 GLY A CA 15
ATOM 26897 C C . GLY A 1 1 ? 12.434 -10.622 -9.002 1.00 61.52 1153 GLY A C 15
ATOM 26898 O O . GLY A 1 1 ? 12.013 -9.462 -9.055 1.00 22.54 1153 GLY A O 15
ATOM 26904 N N . HIS A 1 2 ? 11.928 -11.518 -8.197 1.00 73.11 1154 HIS A N 15
ATOM 26905 C CA . HIS A 1 2 ? 10.849 -11.182 -7.311 1.00 63.24 1154 HIS A CA 15
ATOM 26906 C C . HIS A 1 2 ? 11.331 -11.225 -5.879 1.00 51.01 1154 HIS A C 15
ATOM 26907 O O . HIS A 1 2 ? 11.715 -12.274 -5.368 1.00 1.31 1154 HIS A O 15
ATOM 26921 N N . MET A 1 3 ? 11.322 -10.079 -5.263 1.00 54.24 1155 MET A N 15
ATOM 26922 C CA . MET A 1 3 ? 11.757 -9.890 -3.890 1.00 30.43 1155 MET A CA 15
ATOM 26923 C C . MET A 1 3 ? 10.671 -10.313 -2.940 1.00 53.11 1155 MET A C 15
ATOM 26924 O O . MET A 1 3 ? 9.5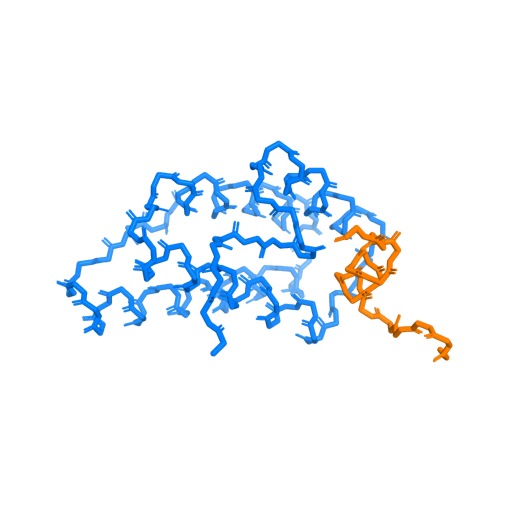54 -10.674 -3.360 1.00 3.14 1155 MET A O 15
ATOM 26938 N N . ALA A 1 4 ? 10.992 -10.326 -1.691 1.00 30.32 1156 ALA A N 15
ATOM 26939 C CA . ALA A 1 4 ? 10.000 -10.556 -0.675 1.00 14.12 1156 ALA A CA 15
ATOM 26940 C C . ALA A 1 4 ? 9.277 -9.236 -0.490 1.00 53.41 1156 ALA A C 15
ATOM 26941 O O . ALA A 1 4 ? 9.943 -8.200 -0.519 1.00 54.40 1156 ALA A O 15
ATOM 26948 N N . PRO A 1 5 ? 7.931 -9.236 -0.338 1.00 31.50 1157 PRO A N 15
ATOM 26949 C CA . PRO A 1 5 ? 7.127 -8.007 -0.244 1.00 11.01 1157 PRO A CA 15
ATOM 26950 C C . PRO A 1 5 ? 7.685 -7.005 0.750 1.00 44.15 1157 PRO A C 15
ATOM 26951 O O . PRO A 1 5 ? 7.674 -7.220 1.969 1.00 30.24 1157 PRO A O 15
ATOM 26962 N N . ASN A 1 6 ? 8.176 -5.926 0.219 1.00 52.15 1158 ASN A N 15
ATOM 26963 C CA . ASN A 1 6 ? 8.817 -4.917 0.991 1.00 22.53 1158 ASN A CA 15
ATOM 26964 C C . ASN A 1 6 ? 8.448 -3.581 0.459 1.00 63.34 1158 ASN A C 15
ATOM 26965 O O . ASN A 1 6 ? 8.041 -3.446 -0.696 1.00 51.35 1158 ASN A O 15
ATOM 26976 N N . LEU A 1 7 ? 8.586 -2.615 1.275 1.00 22.25 1159 LEU A N 15
ATOM 26977 C CA . LEU A 1 7 ? 8.310 -1.279 0.910 1.00 54.43 1159 LEU A CA 15
ATOM 26978 C C . LEU A 1 7 ? 9.589 -0.505 1.180 1.00 50.30 1159 LEU A C 15
ATOM 26979 O O . LEU A 1 7 ? 10.017 -0.396 2.325 1.00 22.02 1159 LEU A O 15
ATOM 26995 N N . ALA A 1 8 ? 10.247 -0.083 0.101 1.00 54.33 1160 ALA A N 15
ATOM 26996 C CA . ALA A 1 8 ? 11.546 0.639 0.125 1.00 72.42 1160 ALA A CA 15
ATOM 26997 C C . ALA A 1 8 ? 12.687 -0.258 0.643 1.00 0.31 1160 ALA A C 15
ATOM 26998 O O . ALA A 1 8 ? 13.828 0.158 0.748 1.00 74.11 1160 ALA A O 15
ATOM 27005 N N . GLY A 1 9 ? 12.344 -1.494 0.874 1.00 50.02 1161 GLY A N 15
ATOM 27006 C CA . GLY A 1 9 ? 13.263 -2.468 1.412 1.00 4.21 1161 GLY A CA 15
ATOM 27007 C C . GLY A 1 9 ? 12.794 -3.021 2.740 1.00 13.04 1161 GLY A C 15
ATOM 27008 O O . GLY A 1 9 ? 13.329 -4.008 3.230 1.00 12.00 1161 GLY A O 15
ATOM 27012 N N . ALA A 1 10 ? 11.797 -2.397 3.324 1.00 61.21 1162 ALA A N 15
ATOM 27013 C CA . ALA A 1 10 ? 11.263 -2.840 4.598 1.00 44.24 1162 ALA A CA 15
ATOM 27014 C C . ALA A 1 10 ? 10.265 -3.940 4.374 1.00 65.03 1162 ALA A C 15
ATOM 27015 O O . ALA A 1 10 ? 9.231 -3.724 3.748 1.00 31.41 1162 ALA A O 15
ATOM 27022 N N . VAL A 1 11 ? 10.579 -5.104 4.861 1.00 22.41 1163 VAL A N 15
ATOM 27023 C CA . VAL A 1 11 ? 9.728 -6.263 4.702 1.00 45.20 1163 VAL A CA 15
ATOM 27024 C C . VAL A 1 11 ? 8.774 -6.325 5.886 1.00 55.24 1163 VAL A C 15
ATOM 27025 O O . VAL A 1 11 ? 7.566 -6.553 5.725 1.00 72.31 1163 VAL A O 15
ATOM 27038 N N . GLU A 1 12 ? 9.331 -6.109 7.084 1.00 13.32 1164 GLU A N 15
ATOM 27039 C CA . GLU A 1 12 ? 8.572 -6.119 8.330 1.00 72.24 1164 GLU A CA 15
ATOM 27040 C C . GLU A 1 12 ? 7.449 -5.118 8.315 1.00 4.43 1164 GLU A C 15
ATOM 27041 O O . GLU A 1 12 ? 7.662 -3.935 8.021 1.00 64.40 1164 GLU A O 15
ATOM 27053 N N . PHE A 1 13 ? 6.276 -5.581 8.693 1.00 65.23 1165 PHE A N 15
ATOM 27054 C CA . PHE A 1 13 ? 5.081 -4.777 8.690 1.00 73.40 1165 PHE A CA 15
ATOM 27055 C C . PHE A 1 13 ? 5.236 -3.567 9.612 1.00 2.40 1165 PHE A C 15
ATOM 27056 O O . PHE A 1 13 ? 4.791 -2.487 9.281 1.00 1.41 1165 PHE A O 15
ATOM 27073 N N . ASN A 1 14 ? 5.874 -3.757 10.762 1.00 72.12 1166 ASN A N 15
ATOM 27074 C CA . ASN A 1 14 ? 6.161 -2.651 11.695 1.00 32.31 1166 ASN A CA 15
ATOM 27075 C C . ASN A 1 14 ? 6.926 -1.523 11.050 1.00 2.55 1166 ASN A C 15
ATOM 27076 O O . ASN A 1 14 ? 6.571 -0.353 11.214 1.00 31.23 1166 ASN A O 15
ATOM 27087 N N . ASP A 1 15 ? 7.928 -1.850 10.267 1.00 32.40 1167 ASP A N 15
ATOM 27088 C CA . ASP A 1 15 ? 8.750 -0.810 9.671 1.00 65.44 1167 ASP A CA 15
ATOM 27089 C C . ASP A 1 15 ? 7.996 -0.199 8.492 1.00 60.41 1167 ASP A C 15
ATOM 27090 O O . ASP A 1 15 ? 8.088 0.994 8.231 1.00 51.51 1167 ASP A O 15
ATOM 27099 N N . VAL A 1 16 ? 7.183 -1.037 7.840 1.00 54.43 1168 VAL A N 15
ATOM 27100 C CA . VAL A 1 16 ? 6.281 -0.614 6.762 1.00 43.10 1168 VAL A CA 15
ATOM 27101 C C . VAL A 1 16 ? 5.283 0.416 7.289 1.00 63.32 1168 VAL A C 15
ATOM 27102 O O . VAL A 1 16 ? 5.076 1.469 6.677 1.00 72.23 1168 VAL A O 15
ATOM 27115 N N . LYS A 1 17 ? 4.687 0.110 8.431 1.00 52.40 1169 LYS A N 15
ATOM 27116 C CA . LYS A 1 17 ? 3.740 0.993 9.080 1.00 2.14 1169 LYS A CA 15
ATOM 27117 C C . LYS A 1 17 ? 4.373 2.335 9.373 1.00 40.14 1169 LYS A C 15
ATOM 27118 O O . LYS A 1 17 ? 3.782 3.377 9.093 1.00 11.43 1169 LYS A O 15
ATOM 27137 N N . THR A 1 18 ? 5.570 2.296 9.916 1.00 23.52 1170 THR A N 15
ATOM 27138 C CA . THR A 1 18 ? 6.356 3.481 10.183 1.00 73.14 1170 THR A CA 15
ATOM 27139 C C . THR A 1 18 ? 6.549 4.341 8.906 1.00 72.14 1170 THR A C 15
ATOM 27140 O O . THR A 1 18 ? 6.455 5.573 8.964 1.00 60.02 1170 THR A O 15
ATOM 27151 N N . LEU A 1 19 ? 6.709 3.680 7.767 1.00 54.25 1171 LEU A N 15
ATOM 27152 C CA . LEU A 1 19 ? 6.918 4.360 6.494 1.00 63.22 1171 LEU A CA 15
ATOM 27153 C C . LEU A 1 19 ? 5.625 5.004 6.033 1.00 12.44 1171 LEU A C 15
ATOM 27154 O O . LEU A 1 19 ? 5.592 6.198 5.716 1.00 24.42 1171 LEU A O 15
ATOM 27170 N N . LEU A 1 20 ? 4.552 4.220 6.064 1.00 63.23 1172 LEU A N 15
ATOM 27171 C CA . LEU A 1 20 ? 3.231 4.661 5.634 1.00 73.22 1172 LEU A CA 15
ATOM 27172 C C . LEU A 1 20 ? 2.776 5.830 6.481 1.00 30.30 1172 LEU A C 15
ATOM 27173 O O . LEU A 1 20 ? 2.402 6.873 5.978 1.00 41.11 1172 LEU A O 15
ATOM 27189 N N . ARG A 1 21 ? 2.860 5.653 7.773 1.00 32.21 1173 ARG A N 15
ATOM 27190 C CA . ARG A 1 21 ? 2.416 6.637 8.729 1.00 11.13 1173 ARG A CA 15
ATOM 27191 C C . ARG A 1 21 ? 3.213 7.921 8.651 1.00 14.42 1173 ARG A C 15
ATOM 27192 O O . ARG A 1 21 ? 2.654 8.999 8.790 1.00 41.33 1173 ARG A O 15
ATOM 27213 N N . GLU A 1 22 ? 4.484 7.821 8.360 1.00 40.24 1174 GLU A N 15
ATOM 27214 C CA . GLU A 1 22 ? 5.304 8.999 8.311 1.00 51.24 1174 GLU A CA 15
ATOM 27215 C C . GLU A 1 22 ? 4.995 9.768 7.039 1.00 53.41 1174 GLU A C 15
ATOM 27216 O O . GLU A 1 22 ? 4.941 10.995 7.043 1.00 22.42 1174 GLU A O 15
ATOM 27228 N N . TRP A 1 23 ? 4.754 9.032 5.969 1.00 2.00 1175 TRP A N 15
ATOM 27229 C CA . TRP A 1 23 ? 4.338 9.598 4.697 1.00 43.34 1175 TRP A CA 15
ATOM 27230 C C . TRP A 1 23 ? 3.053 10.394 4.875 1.00 14.30 1175 TRP A C 15
ATOM 27231 O O . TRP A 1 23 ? 2.984 11.559 4.525 1.00 32.34 1175 TRP A O 15
ATOM 27252 N N . ILE A 1 24 ? 2.103 9.795 5.532 1.00 72.32 1176 ILE A N 15
ATOM 27253 C CA . ILE A 1 24 ? 0.780 10.384 5.667 1.00 24.33 1176 ILE A CA 15
ATOM 27254 C C . ILE A 1 24 ? 0.752 11.517 6.703 1.00 61.24 1176 ILE A C 15
ATOM 27255 O O . ILE A 1 24 ? -0.150 12.352 6.710 1.00 1.24 1176 ILE A O 15
ATOM 27271 N N . THR A 1 25 ? 1.753 11.581 7.540 1.00 41.20 1177 THR A N 15
ATOM 27272 C CA . THR A 1 25 ? 1.803 12.634 8.514 1.00 73.24 1177 THR A CA 15
ATOM 27273 C C . THR A 1 25 ? 2.674 13.817 8.051 1.00 64.51 1177 THR A C 15
ATOM 27274 O O . THR A 1 25 ? 2.342 14.980 8.300 1.00 23.42 1177 THR A O 15
ATOM 27285 N N . THR A 1 26 ? 3.742 13.536 7.320 1.00 0.13 1178 THR A N 15
ATOM 27286 C CA . THR A 1 26 ? 4.657 14.594 6.910 1.00 11.25 1178 THR A CA 15
ATOM 27287 C C . THR A 1 26 ? 4.322 15.128 5.506 1.00 41.13 1178 THR A C 15
ATOM 27288 O O . THR A 1 26 ? 4.569 16.292 5.195 1.00 33.31 1178 THR A O 15
ATOM 27299 N N . ILE A 1 27 ? 3.745 14.287 4.682 1.00 54.20 1179 ILE A N 15
ATOM 27300 C CA . ILE A 1 27 ? 3.417 14.648 3.324 1.00 31.23 1179 ILE A CA 15
ATOM 27301 C C . ILE A 1 27 ? 1.930 14.959 3.237 1.00 30.43 1179 ILE A C 15
ATOM 27302 O O . ILE A 1 27 ? 1.095 14.121 3.562 1.00 32.35 1179 ILE A O 15
ATOM 27318 N N . SER A 1 28 ? 1.604 16.167 2.856 1.00 12.41 1180 SER A N 15
ATOM 27319 C CA . SER A 1 28 ? 0.230 16.589 2.755 1.00 20.11 1180 SER A CA 15
ATOM 27320 C C . SER A 1 28 ? -0.346 16.284 1.371 1.00 24.44 1180 SER A C 15
ATOM 27321 O O . SER A 1 28 ? -1.548 16.045 1.229 1.00 5.03 1180 SER A O 15
ATOM 27329 N N . ASP A 1 29 ? 0.505 16.259 0.375 1.00 10.00 1181 ASP A N 15
ATOM 27330 C CA . ASP A 1 29 ? 0.086 16.023 -0.991 1.00 52.20 1181 ASP A CA 15
ATOM 27331 C C . ASP A 1 29 ? 0.750 14.770 -1.524 1.00 64.21 1181 ASP A C 15
ATOM 27332 O O . ASP A 1 29 ? 1.961 14.747 -1.735 1.00 22.33 1181 ASP A O 15
ATOM 27341 N N . PRO A 1 30 ? -0.024 13.708 -1.721 1.00 24.05 1182 PRO A N 15
ATOM 27342 C CA . PRO A 1 30 ? 0.497 12.439 -2.200 1.00 1.33 1182 PRO A CA 15
ATOM 27343 C C . PRO A 1 30 ? 0.824 12.484 -3.693 1.00 3.14 1182 PRO A C 15
ATOM 27344 O O . PRO A 1 30 ? -0.035 12.799 -4.534 1.00 3.24 1182 PRO A O 15
ATOM 27355 N N . MET A 1 31 ? 2.042 12.166 -4.024 1.00 50.31 1183 MET A N 15
ATOM 27356 C CA . MET A 1 31 ? 2.485 12.151 -5.389 1.00 32.23 1183 MET A CA 15
ATOM 27357 C C . MET A 1 31 ? 2.190 10.785 -5.960 1.00 2.24 1183 MET A C 15
ATOM 27358 O O . MET A 1 31 ? 2.237 9.795 -5.216 1.00 14.02 1183 MET A O 15
ATOM 27372 N N . GLU A 1 32 ? 1.865 10.729 -7.264 1.00 3.34 1184 GLU A N 15
ATOM 27373 C CA . GLU A 1 32 ? 1.576 9.464 -7.958 1.00 1.44 1184 GLU A CA 15
ATOM 27374 C C . GLU A 1 32 ? 2.578 8.406 -7.646 1.00 63.32 1184 GLU A C 15
ATOM 27375 O O . GLU A 1 32 ? 2.202 7.320 -7.333 1.00 10.44 1184 GLU A O 15
ATOM 27387 N N . GLU A 1 33 ? 3.849 8.760 -7.708 1.00 63.13 1185 GLU A N 15
ATOM 2738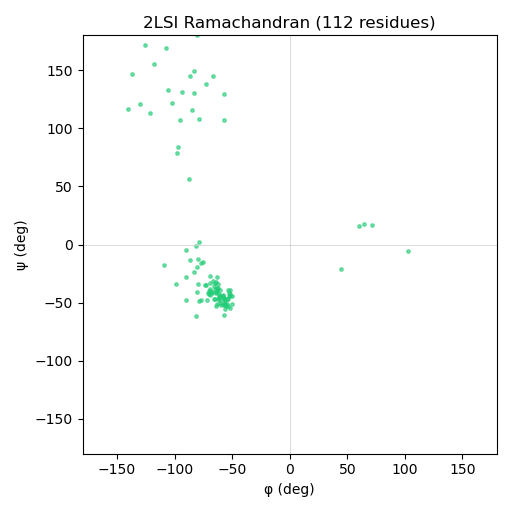8 C CA . GLU A 1 33 ? 4.947 7.843 -7.386 1.00 45.51 1185 GLU A CA 15
ATOM 27389 C C . GLU A 1 33 ? 4.709 7.072 -6.092 1.00 72.13 1185 GLU A C 15
ATOM 27390 O O . GLU A 1 33 ? 4.738 5.858 -6.100 1.00 71.31 1185 GLU A O 15
ATOM 27402 N N . ASP A 1 34 ? 4.390 7.774 -5.006 1.00 40.12 1186 ASP A N 15
ATOM 27403 C CA . ASP A 1 34 ? 4.168 7.105 -3.713 1.00 21.03 1186 ASP A CA 15
ATOM 27404 C C . ASP A 1 34 ? 2.899 6.304 -3.720 1.00 21.11 1186 ASP A C 15
ATOM 27405 O O . ASP A 1 34 ? 2.817 5.239 -3.102 1.00 21.05 1186 ASP A O 15
ATOM 27414 N N . ILE A 1 35 ? 1.914 6.800 -4.437 1.00 32.44 1187 ILE A N 15
ATOM 27415 C CA . ILE A 1 35 ? 0.653 6.102 -4.597 1.00 62.33 1187 ILE A CA 15
ATOM 27416 C C . ILE A 1 35 ? 0.901 4.797 -5.360 1.00 42.12 1187 ILE A C 15
ATOM 27417 O O . ILE A 1 35 ? 0.398 3.746 -5.001 1.00 61.12 1187 ILE A O 15
ATOM 27433 N N . LEU A 1 36 ? 1.730 4.876 -6.367 1.00 34.12 1188 LEU A N 15
ATOM 27434 C CA . LEU A 1 36 ? 2.088 3.736 -7.171 1.00 12.11 1188 LEU A CA 15
ATOM 27435 C C . LEU A 1 36 ? 2.946 2.763 -6.356 1.00 13.21 1188 LEU A C 15
ATOM 27436 O O . LEU A 1 36 ? 2.858 1.564 -6.531 1.00 31.32 1188 LEU A O 15
ATOM 27452 N N . GLN A 1 37 ? 3.747 3.305 -5.446 1.00 11.24 1189 GLN A N 15
ATOM 27453 C CA . GLN A 1 37 ? 4.570 2.508 -4.517 1.00 33.51 1189 GLN A CA 15
ATOM 27454 C C . GLN A 1 37 ? 3.680 1.634 -3.644 1.00 2.33 1189 GLN A C 15
ATOM 27455 O O . GLN A 1 37 ? 3.882 0.420 -3.563 1.00 73.24 1189 GLN A O 15
ATOM 27469 N N . VAL A 1 38 ? 2.687 2.250 -2.992 1.00 33.34 1190 VAL A N 15
ATOM 27470 C CA . VAL A 1 38 ? 1.758 1.489 -2.154 1.00 24.32 1190 VAL A CA 15
ATOM 27471 C C . VAL A 1 38 ? 0.924 0.529 -2.980 1.00 41.02 1190 VAL A C 15
ATOM 27472 O O . VAL A 1 38 ? 0.611 -0.571 -2.535 1.00 32.25 1190 VAL A O 15
ATOM 27485 N N . VAL A 1 39 ? 0.606 0.942 -4.187 1.00 61.23 1191 VAL A N 15
ATOM 27486 C CA . VAL A 1 39 ? -0.057 0.094 -5.173 1.00 1.14 1191 VAL A CA 15
ATOM 27487 C C . VAL A 1 39 ? 0.798 -1.154 -5.448 1.00 71.43 1191 VAL A C 15
ATOM 27488 O O . VAL A 1 39 ? 0.331 -2.283 -5.271 1.00 2.12 1191 VAL A O 15
ATOM 27501 N N . LYS A 1 40 ? 2.056 -0.925 -5.815 1.00 72.02 1192 LYS A N 15
ATOM 27502 C CA . LYS A 1 40 ? 3.005 -1.991 -6.111 1.00 13.24 1192 LYS A CA 15
ATOM 27503 C C . LYS A 1 40 ? 3.245 -2.871 -4.912 1.00 52.44 1192 LYS A C 15
ATOM 27504 O O . LYS A 1 40 ? 3.501 -4.058 -5.062 1.00 72.41 1192 LYS A O 15
ATOM 27523 N N . TYR A 1 41 ? 3.153 -2.299 -3.732 1.00 12.03 1193 TYR A N 15
ATOM 27524 C CA . TYR A 1 41 ? 3.313 -3.052 -2.525 1.00 42.32 1193 TYR A CA 15
ATOM 27525 C C . TYR A 1 41 ? 2.122 -3.977 -2.346 1.00 55.10 1193 TYR A C 15
ATOM 27526 O O . TYR A 1 41 ? 2.292 -5.160 -2.183 1.00 61.01 1193 TYR A O 15
ATOM 27544 N N . CYS A 1 42 ? 0.922 -3.439 -2.459 1.00 72.22 1194 CYS A N 15
ATOM 27545 C CA . CYS A 1 42 ? -0.290 -4.223 -2.280 1.00 70.43 1194 CYS A CA 15
ATOM 27546 C C . CYS A 1 42 ? -0.369 -5.368 -3.300 1.00 1.13 1194 CYS A C 15
ATOM 27547 O O . CYS A 1 42 ? -0.668 -6.512 -2.944 1.00 64.24 1194 CYS A O 15
ATOM 27555 N N . THR A 1 43 ? -0.044 -5.071 -4.546 1.00 33.30 1195 THR A N 15
ATOM 27556 C CA . THR A 1 43 ? -0.068 -6.067 -5.585 1.00 31.14 1195 THR A CA 15
ATOM 27557 C C . THR A 1 43 ? 1.033 -7.128 -5.373 1.00 51.31 1195 THR A C 15
ATOM 27558 O O . THR A 1 43 ? 0.906 -8.282 -5.797 1.00 42.54 1195 THR A O 15
ATOM 27569 N N . ASP A 1 44 ? 2.082 -6.717 -4.689 1.00 43.34 1196 ASP A N 15
ATOM 27570 C CA . ASP A 1 44 ? 3.225 -7.574 -4.383 1.00 25.12 1196 ASP A CA 15
ATOM 27571 C C . ASP A 1 44 ? 2.854 -8.594 -3.316 1.00 54.34 1196 ASP A C 15
ATOM 27572 O O . ASP A 1 44 ? 3.213 -9.774 -3.415 1.00 13.43 1196 ASP A O 15
ATOM 27581 N N . LEU A 1 45 ? 2.084 -8.145 -2.314 1.00 34.55 1197 LEU A N 15
ATOM 27582 C CA . LEU A 1 45 ? 1.590 -9.035 -1.254 1.00 33.01 1197 LEU A CA 15
ATOM 27583 C C . LEU A 1 45 ? 0.697 -10.108 -1.847 1.00 33.12 1197 LEU A C 15
ATOM 27584 O O . LEU A 1 45 ? 0.660 -11.237 -1.365 1.00 23.42 1197 LEU A O 15
ATOM 27600 N N . ILE A 1 46 ? -0.004 -9.746 -2.905 1.00 12.05 1198 ILE A N 15
ATOM 27601 C CA . ILE A 1 46 ? -0.847 -10.669 -3.632 1.00 74.25 1198 ILE A CA 15
ATOM 27602 C C . ILE A 1 46 ? -0.000 -11.789 -4.260 1.00 1.42 1198 ILE A C 15
ATOM 27603 O O . ILE A 1 46 ? -0.273 -12.977 -4.046 1.00 14.55 1198 ILE A O 15
ATOM 27619 N N . GLU A 1 47 ? 1.052 -11.395 -4.981 1.00 53.53 1199 GLU A N 15
ATOM 27620 C CA . GLU A 1 47 ? 1.932 -12.338 -5.681 1.00 35.32 1199 GLU A CA 15
ATOM 27621 C C . GLU A 1 47 ? 2.606 -13.329 -4.746 1.00 23.00 1199 GLU A C 15
ATOM 27622 O O . GLU A 1 47 ? 2.711 -14.508 -5.067 1.00 31.14 1199 GLU A O 15
ATOM 27634 N N . GLU A 1 48 ? 3.054 -12.871 -3.600 1.00 11.44 1200 GLU A N 15
ATOM 27635 C CA . GLU A 1 48 ? 3.702 -13.763 -2.638 1.00 45.21 1200 GLU A CA 15
ATOM 27636 C C . GLU A 1 48 ? 2.719 -14.372 -1.654 1.00 23.03 1200 GLU A C 15
ATOM 27637 O O . GLU A 1 48 ? 3.121 -15.049 -0.701 1.00 30.12 1200 GLU A O 15
ATOM 27649 N N . LYS A 1 49 ? 1.428 -14.116 -1.887 1.00 53.54 1201 LYS A N 15
ATOM 27650 C CA . LYS A 1 49 ? 0.326 -14.718 -1.134 1.00 2.45 1201 LYS A CA 15
ATOM 27651 C C . LYS A 1 49 ? 0.328 -14.346 0.332 1.00 61.01 1201 LYS A C 15
ATOM 27652 O O . LYS A 1 49 ? -0.270 -15.040 1.157 1.00 51.14 1201 LYS A O 15
ATOM 27671 N N . ASP A 1 50 ? 0.913 -13.227 0.666 1.00 53.51 1202 ASP A N 15
ATOM 27672 C CA . ASP A 1 50 ? 0.914 -12.799 2.044 1.00 10.42 1202 ASP A CA 15
ATOM 27673 C C . ASP A 1 50 ? -0.274 -11.876 2.198 1.00 62.23 1202 ASP A C 15
ATOM 27674 O O . ASP A 1 50 ? -0.155 -10.646 2.290 1.00 3.33 1202 ASP A O 15
ATOM 27683 N N . LEU A 1 51 ? -1.434 -12.480 2.141 1.00 21.31 1203 LEU A N 15
ATOM 27684 C CA . LEU A 1 51 ? -2.679 -11.757 2.156 1.00 2.13 1203 LEU A CA 15
ATOM 27685 C C . LEU A 1 51 ? -3.019 -11.332 3.551 1.00 41.22 1203 LEU A C 15
ATOM 27686 O O . LEU A 1 51 ? -3.902 -10.489 3.773 1.00 74.22 1203 LEU A O 15
ATOM 27702 N N . GLU A 1 52 ? -2.319 -11.923 4.486 1.00 13.33 1204 GLU A N 15
ATOM 27703 C CA . GLU A 1 52 ? -2.420 -11.593 5.870 1.00 2.43 1204 GLU A CA 15
ATOM 27704 C C . GLU A 1 52 ? -1.931 -10.181 6.062 1.00 10.31 1204 GLU A C 15
ATOM 27705 O O . GLU A 1 52 ? -2.657 -9.321 6.604 1.00 21.31 1204 GLU A O 15
ATOM 27717 N N . LYS A 1 53 ? -0.730 -9.917 5.557 1.00 52.32 1205 LYS A N 15
ATOM 27718 C CA . LYS A 1 53 ? -0.158 -8.615 5.676 1.00 1.34 1205 LYS A CA 15
ATOM 27719 C C . LYS A 1 53 ? -0.931 -7.657 4.805 1.00 2.32 1205 LYS A C 15
ATOM 27720 O O . LYS A 1 53 ? -1.217 -6.564 5.232 1.00 60.51 1205 LYS A O 15
ATOM 27739 N N . LEU A 1 54 ? -1.311 -8.106 3.594 1.00 54.52 1206 LEU A N 15
ATOM 27740 C CA . LEU A 1 54 ? -2.114 -7.293 2.664 1.00 73.42 1206 LEU A CA 15
ATOM 27741 C C . LEU A 1 54 ? -3.346 -6.719 3.353 1.00 10.33 1206 LEU A C 15
ATOM 27742 O O . LEU A 1 54 ? -3.520 -5.500 3.394 1.00 53.11 1206 LEU A O 15
ATOM 27758 N N . ASP A 1 55 ? -4.184 -7.606 3.911 1.00 24.30 1207 ASP A N 15
ATOM 27759 C CA . ASP A 1 55 ? -5.413 -7.196 4.628 1.00 13.44 1207 ASP A CA 15
ATOM 27760 C C . ASP A 1 55 ? -5.092 -6.170 5.726 1.00 52.00 1207 ASP A C 15
ATOM 27761 O O . ASP A 1 55 ? -5.822 -5.183 5.906 1.00 53.33 1207 ASP A O 15
ATOM 27770 N N . LEU A 1 56 ? -3.965 -6.376 6.403 1.00 41.42 1208 LEU A N 15
ATOM 27771 C CA . LEU A 1 56 ? -3.530 -5.488 7.477 1.00 53.31 1208 LEU A CA 15
ATOM 27772 C C . LEU A 1 56 ? -3.065 -4.134 6.950 1.00 23.44 1208 LEU A C 15
ATOM 27773 O O . LEU A 1 56 ? -3.385 -3.100 7.539 1.00 52.32 1208 LEU A O 15
ATOM 27789 N N . VAL A 1 57 ? -2.324 -4.139 5.839 1.00 12.53 1209 VAL A N 15
ATOM 27790 C CA . VAL A 1 57 ? -1.826 -2.901 5.220 1.00 70.43 1209 VAL A CA 15
ATOM 27791 C C . VAL A 1 57 ? -3.013 -2.058 4.795 1.00 21.43 1209 VAL A C 15
ATOM 27792 O O . VAL A 1 57 ? -3.036 -0.853 5.026 1.00 24.10 1209 VAL A O 15
ATOM 27805 N N . ILE A 1 58 ? -4.016 -2.719 4.214 1.00 72.23 1210 ILE A N 15
ATOM 27806 C CA . ILE A 1 58 ? -5.245 -2.064 3.777 1.00 15.52 1210 ILE A CA 15
ATOM 27807 C C . ILE A 1 58 ? -5.898 -1.330 4.956 1.00 42.11 1210 ILE A C 15
ATOM 27808 O O . ILE A 1 58 ? -6.151 -0.129 4.880 1.00 41.11 1210 ILE A O 15
ATOM 27824 N N . LYS A 1 59 ? -6.092 -2.045 6.061 1.00 62.42 1211 LYS A N 15
ATOM 27825 C CA . LYS A 1 59 ? -6.682 -1.459 7.269 1.00 32.42 1211 LYS A CA 15
ATOM 27826 C C . LYS A 1 59 ? -5.831 -0.339 7.826 1.00 61.12 1211 LYS A C 15
ATOM 27827 O O . LYS A 1 59 ? -6.346 0.691 8.258 1.00 41.20 1211 LYS A O 15
ATOM 27846 N N . TYR A 1 60 ? -4.537 -0.525 7.786 1.00 21.11 1212 TYR A N 15
ATOM 27847 C CA . TYR A 1 60 ? -3.630 0.426 8.360 1.00 63.42 1212 TYR A CA 15
ATOM 27848 C C . TYR A 1 60 ? -3.593 1.710 7.533 1.00 55.45 1212 TYR A C 15
ATOM 27849 O O . TYR A 1 60 ? -3.608 2.820 8.087 1.00 51.23 1212 TYR A O 15
ATOM 27867 N N . MET A 1 61 ? -3.563 1.560 6.215 1.00 10.15 1213 MET A N 15
ATOM 27868 C CA . MET A 1 61 ? -3.584 2.710 5.326 1.00 2.31 1213 MET A CA 15
ATOM 27869 C C . MET A 1 61 ? -4.908 3.411 5.436 1.00 3.43 1213 MET A C 15
ATOM 27870 O O . MET A 1 61 ? -4.958 4.620 5.424 1.00 30.43 1213 MET A O 15
ATOM 27884 N N . LYS A 1 62 ? -5.974 2.632 5.589 1.00 23.20 1214 LYS A N 15
ATOM 27885 C CA . LYS A 1 62 ? -7.318 3.164 5.788 1.00 12.51 1214 LYS A CA 15
ATOM 27886 C C . LYS A 1 62 ? -7.319 4.104 6.992 1.00 12.12 1214 LYS A C 15
ATOM 27887 O O . LYS A 1 62 ? -7.659 5.278 6.862 1.00 52.20 1214 LYS A O 15
ATOM 27906 N N . ARG A 1 63 ? -6.874 3.578 8.138 1.00 70.43 1215 ARG A N 15
ATOM 27907 C CA . ARG A 1 63 ? -6.752 4.342 9.395 1.00 61.51 1215 ARG A CA 15
ATOM 27908 C C . ARG A 1 63 ? -6.050 5.687 9.188 1.00 42.31 1215 ARG A C 15
ATOM 27909 O O . ARG A 1 63 ? -6.475 6.718 9.710 1.00 11.50 1215 ARG A O 15
ATOM 27930 N N . LEU A 1 64 ? -5.000 5.669 8.414 1.00 60.44 1216 LEU A N 15
ATOM 27931 C CA . LEU A 1 64 ? -4.209 6.852 8.153 1.00 52.23 1216 LEU A CA 15
ATOM 27932 C C . LEU A 1 64 ? -4.848 7.779 7.112 1.00 34.14 1216 LEU A C 15
ATOM 27933 O O . LEU A 1 64 ? -5.075 8.953 7.375 1.00 31.42 1216 LEU A O 15
ATOM 27949 N N . MET A 1 65 ? -5.162 7.237 5.952 1.00 11.41 1217 MET A N 15
ATOM 27950 C CA . MET A 1 65 ? -5.647 8.024 4.809 1.00 53.14 1217 MET A CA 15
ATOM 27951 C C . MET A 1 65 ? -7.010 8.660 5.059 1.00 20.21 1217 MET A C 15
ATOM 27952 O O . MET A 1 65 ? -7.360 9.625 4.410 1.00 10.24 1217 MET A O 15
ATOM 27966 N N . GLN A 1 66 ? -7.771 8.130 6.010 1.00 72.24 1218 GLN A N 15
ATOM 27967 C CA . GLN A 1 66 ? -9.061 8.732 6.353 1.00 42.32 1218 GLN A CA 15
ATOM 27968 C C . GLN A 1 66 ? -8.863 9.964 7.236 1.00 21.52 1218 GLN A C 15
ATOM 27969 O O . GLN A 1 66 ? -9.768 10.779 7.399 1.00 3.01 1218 GLN A O 15
ATOM 27983 N N . GLN A 1 67 ? -7.673 10.092 7.809 1.00 74.44 1219 GLN A N 15
ATOM 27984 C CA . GLN A 1 67 ? -7.349 11.240 8.640 1.00 74.43 1219 GLN A CA 15
ATOM 27985 C C . GLN A 1 67 ? -7.096 12.454 7.772 1.00 53.43 1219 GLN A C 15
ATOM 27986 O O . GLN A 1 67 ? -7.358 13.594 8.174 1.00 22.42 1219 GLN A O 15
ATOM 28000 N N . SER A 1 68 ? -6.607 12.210 6.589 1.00 73.22 1220 SER A N 15
ATOM 28001 C CA . SER A 1 68 ? -6.433 13.234 5.621 1.00 52.32 1220 SER A CA 15
ATOM 28002 C C . SER A 1 68 ? -7.722 13.305 4.802 1.00 34.10 1220 SER A C 15
ATOM 28003 O O . SER A 1 68 ? -7.990 12.458 3.956 1.00 14.54 1220 SER A O 15
ATOM 28011 N N . VAL A 1 69 ? -8.523 14.303 5.080 1.00 2.42 1221 VAL A N 15
ATOM 28012 C CA . VAL A 1 69 ? -9.872 14.392 4.525 1.00 15.32 1221 VAL A CA 15
ATOM 28013 C C . VAL A 1 69 ? -9.909 14.896 3.088 1.00 51.31 1221 VAL A C 15
ATOM 28014 O O . VAL A 1 69 ? -10.977 14.951 2.470 1.00 63.30 1221 VAL A O 15
ATOM 28027 N N . GLU A 1 70 ? -8.759 15.255 2.560 1.00 1.22 1222 GLU A N 15
ATOM 28028 C CA . GLU A 1 70 ? -8.681 15.728 1.202 1.00 63.31 1222 GLU A CA 15
ATOM 28029 C C . GLU A 1 70 ? -8.996 14.616 0.210 1.00 52.10 1222 GLU A C 15
ATOM 28030 O O . GLU A 1 70 ? -8.597 13.443 0.408 1.00 55.33 1222 GLU A O 15
ATOM 28042 N N . SER A 1 71 ? -9.687 14.990 -0.853 1.00 51.41 1223 SER A N 15
ATOM 28043 C CA . SER A 1 71 ? -10.174 14.068 -1.855 1.00 32.12 1223 SER A CA 15
ATOM 28044 C C . SER A 1 71 ? -9.053 13.207 -2.443 1.00 74.21 1223 SER A C 15
ATOM 28045 O O . SER A 1 71 ? -9.244 12.019 -2.643 1.00 62.13 1223 SER A O 15
ATOM 28053 N N . VAL A 1 72 ? -7.878 13.801 -2.661 1.00 32.02 1224 VAL A N 15
ATOM 28054 C CA . VAL A 1 72 ? -6.718 13.072 -3.191 1.00 5.11 1224 VAL A CA 15
ATOM 28055 C C . VAL A 1 72 ? -6.363 11.835 -2.368 1.00 51.23 1224 VAL A C 15
ATOM 28056 O O . VAL A 1 72 ? -6.074 10.803 -2.927 1.00 50.01 1224 VAL A O 15
ATOM 28069 N N . TRP A 1 73 ? -6.452 11.932 -1.048 1.00 63.04 1225 TRP A N 15
ATOM 28070 C CA . TRP A 1 73 ? -6.132 10.801 -0.184 1.00 23.33 1225 TRP A CA 15
ATOM 28071 C C . TRP A 1 73 ? -7.244 9.772 -0.214 1.00 64.30 1225 TRP A C 15
ATOM 28072 O O . TRP A 1 73 ? -6.995 8.566 -0.239 1.00 14.41 1225 TRP A O 15
ATOM 28093 N N . ASN A 1 74 ? -8.465 10.257 -0.269 1.00 54.01 1226 ASN A N 15
ATOM 28094 C CA . ASN A 1 74 ? -9.634 9.381 -0.307 1.00 51.22 1226 ASN A CA 15
ATOM 28095 C C . ASN A 1 74 ? -9.650 8.585 -1.607 1.00 2.02 1226 ASN A C 15
ATOM 28096 O O . ASN A 1 74 ? -9.756 7.346 -1.599 1.00 12.33 1226 ASN A O 15
ATOM 28107 N N . MET A 1 75 ? -9.492 9.298 -2.717 1.00 74.12 1227 MET A N 15
ATOM 28108 C CA . MET A 1 75 ? -9.464 8.706 -4.063 1.00 31.44 1227 MET A CA 15
ATOM 28109 C C . MET A 1 75 ? -8.333 7.752 -4.213 1.00 30.24 1227 MET A C 15
ATOM 28110 O O . MET A 1 75 ? -8.469 6.708 -4.846 1.00 63.14 1227 MET A O 15
ATOM 28124 N N . ALA A 1 76 ? -7.231 8.118 -3.635 1.00 51.13 1228 ALA A N 15
ATOM 28125 C CA . ALA A 1 76 ? -6.018 7.310 -3.695 1.00 20.31 1228 ALA A CA 15
ATOM 28126 C C . ALA A 1 76 ? -6.227 5.953 -3.055 1.00 12.42 1228 ALA A C 15
ATOM 28127 O O . ALA A 1 76 ? -5.963 4.939 -3.676 1.00 53.13 1228 ALA A O 15
ATOM 28134 N N . PHE A 1 77 ? -6.732 5.925 -1.822 1.00 30.12 1229 PHE A N 15
ATOM 28135 C CA . PHE A 1 77 ? -6.966 4.658 -1.123 1.00 31.04 1229 PHE A CA 15
ATOM 28136 C C . PHE A 1 77 ? -7.950 3.784 -1.901 1.00 62.40 1229 PHE A C 15
ATOM 28137 O O . PHE A 1 77 ? -7.744 2.573 -2.052 1.00 51.02 1229 PHE A O 15
ATOM 28154 N N . ASP A 1 78 ? -8.993 4.418 -2.413 1.00 34.43 1230 ASP A N 15
ATOM 28155 C CA . ASP A 1 78 ? -10.000 3.747 -3.244 1.00 35.42 1230 ASP A CA 15
ATOM 28156 C C . ASP A 1 78 ? -9.341 3.131 -4.481 1.00 34.02 1230 ASP A C 15
ATOM 28157 O O . ASP A 1 78 ? -9.633 1.979 -4.858 1.00 11.55 1230 ASP A O 15
ATOM 28166 N N . PHE A 1 79 ? -8.454 3.911 -5.097 1.00 71.13 1231 PHE A N 15
ATOM 28167 C CA . PHE A 1 79 ? -7.635 3.473 -6.219 1.00 60.12 1231 PHE A CA 15
ATOM 28168 C C . PHE A 1 79 ? -6.804 2.251 -5.847 1.00 32.40 1231 PHE A C 15
ATOM 28169 O O . PHE A 1 79 ? -6.810 1.268 -6.577 1.00 55.54 1231 PHE A O 15
ATOM 28186 N N . ILE A 1 80 ? -6.101 2.302 -4.706 1.00 3.23 1232 ILE A N 15
ATOM 28187 C CA . ILE A 1 80 ? -5.313 1.156 -4.240 1.00 44.21 1232 ILE A CA 15
ATOM 28188 C C . ILE A 1 80 ? -6.182 -0.087 -4.154 1.00 31.02 1232 ILE A C 15
ATOM 28189 O O . ILE A 1 80 ? -5.815 -1.140 -4.683 1.00 50.41 1232 ILE A O 15
ATOM 28205 N N . LEU A 1 81 ? -7.345 0.063 -3.537 1.00 15.32 1233 LEU A N 15
ATOM 28206 C CA . LEU A 1 81 ? -8.307 -1.018 -3.406 1.00 41.51 1233 LEU A CA 15
ATOM 28207 C C . LEU A 1 81 ? -8.656 -1.615 -4.757 1.00 70.24 1233 LEU A C 15
ATOM 28208 O O . LEU A 1 81 ? -8.652 -2.834 -4.909 1.00 5.52 1233 LEU A O 15
ATOM 28224 N N . ASP A 1 82 ? -8.949 -0.752 -5.726 1.00 62.22 1234 ASP A N 15
ATOM 28225 C CA . ASP A 1 82 ? -9.261 -1.157 -7.112 1.00 63.22 1234 ASP A CA 15
ATOM 28226 C C . ASP A 1 82 ? -8.172 -2.050 -7.666 1.00 14.45 1234 ASP A C 15
ATOM 28227 O O . ASP A 1 82 ? -8.457 -3.144 -8.151 1.00 72.43 1234 ASP A O 15
ATOM 28236 N N . ASN A 1 83 ? -6.917 -1.582 -7.564 1.00 43.15 1235 ASN A N 15
ATOM 28237 C CA . ASN A 1 83 ? -5.746 -2.362 -8.015 1.00 71.11 1235 ASN A CA 15
ATOM 28238 C C . ASN A 1 83 ? -5.751 -3.733 -7.391 1.00 32.42 1235 ASN A C 15
ATOM 28239 O O . ASN A 1 83 ? -5.671 -4.737 -8.097 1.00 32.51 1235 ASN A O 15
ATOM 28250 N N . VAL A 1 84 ? -5.877 -3.765 -6.067 1.00 34.32 1236 VAL A N 15
ATOM 28251 C CA . VAL A 1 84 ? -5.892 -5.005 -5.300 1.00 62.55 1236 VAL A CA 15
ATOM 28252 C C . VAL A 1 84 ? -6.986 -5.944 -5.809 1.00 63.54 1236 VAL A C 15
ATOM 28253 O O . VAL A 1 84 ? -6.723 -7.104 -6.093 1.00 0.45 1236 VAL A O 15
ATOM 28266 N N . GLN A 1 85 ? -8.181 -5.413 -5.968 1.00 32.32 1237 GLN A N 15
ATOM 28267 C CA . GLN A 1 85 ? -9.331 -6.177 -6.427 1.00 73.01 1237 GLN A CA 15
ATOM 28268 C C . GLN A 1 85 ? -9.106 -6.776 -7.812 1.00 40.31 1237 GLN A C 15
ATOM 28269 O O . GLN A 1 85 ? -9.263 -7.986 -8.004 1.00 55.23 1237 GLN A O 15
ATOM 28283 N N . VAL A 1 86 ? -8.758 -5.944 -8.768 1.00 45.32 1238 VAL A N 15
ATOM 28284 C CA . VAL A 1 86 ? -8.488 -6.398 -10.137 1.00 74.14 1238 VAL A CA 15
ATOM 28285 C C . VAL A 1 86 ? -7.372 -7.448 -10.171 1.00 63.45 1238 VAL A C 15
ATOM 28286 O O . VAL A 1 86 ? -7.539 -8.527 -10.763 1.00 33.55 1238 VAL A O 15
ATOM 28299 N N . VAL A 1 87 ? -6.258 -7.137 -9.545 1.00 43.21 1239 VAL A N 15
ATOM 28300 C CA . VAL A 1 87 ? -5.121 -8.066 -9.483 1.00 23.11 1239 VAL A CA 15
ATOM 28301 C C . VAL A 1 87 ? -5.506 -9.392 -8.817 1.00 11.04 1239 VAL A C 15
ATOM 28302 O O . VAL A 1 87 ? -5.179 -10.451 -9.341 1.00 62.50 1239 VAL A O 15
ATOM 28315 N N . LEU A 1 88 ? -6.248 -9.328 -7.703 1.00 22.52 1240 LEU A N 15
ATOM 28316 C CA . LEU A 1 88 ? -6.718 -10.537 -6.994 1.00 53.44 1240 LEU A CA 15
ATOM 28317 C C . LEU A 1 88 ? -7.569 -11.416 -7.900 1.00 1.02 1240 LEU A C 15
ATOM 28318 O O . LEU A 1 88 ? -7.486 -12.645 -7.849 1.00 70.41 1240 LEU A O 15
ATOM 28334 N N . GLN A 1 89 ? -8.360 -10.783 -8.741 1.00 55.33 1241 GLN A N 15
ATOM 28335 C CA . GLN A 1 89 ? -9.187 -11.485 -9.698 1.00 73.54 1241 GLN A CA 15
ATOM 28336 C C . GLN A 1 89 ? -8.338 -12.134 -10.781 1.00 22.21 1241 GLN A C 15
ATOM 28337 O O . GLN A 1 89 ? -8.506 -13.308 -11.077 1.00 63.42 1241 GLN A O 15
ATOM 28351 N N . GLN A 1 90 ? -7.436 -11.369 -11.358 1.00 21.13 1242 GLN A N 15
ATOM 28352 C CA . GLN A 1 90 ? -6.545 -11.879 -12.395 1.00 74.25 1242 GLN A CA 15
ATOM 28353 C C . GLN A 1 90 ? -5.706 -13.050 -11.891 1.00 2.02 1242 GLN A C 15
ATOM 28354 O O . GLN A 1 90 ? -5.519 -14.037 -12.594 1.00 62.13 1242 GLN A O 15
ATOM 28368 N N . THR A 1 91 ? -5.233 -12.944 -10.679 1.00 23.53 1243 THR A N 15
ATOM 28369 C CA . THR A 1 91 ? -4.383 -13.958 -10.132 1.00 33.11 1243 THR A CA 15
ATOM 28370 C C . THR A 1 91 ? -5.143 -15.183 -9.619 1.00 40.42 1243 THR A C 15
ATOM 28371 O O . THR A 1 91 ? -4.974 -16.285 -10.138 1.00 35.44 1243 THR A O 15
ATOM 28382 N N . TYR A 1 92 ? -5.988 -14.987 -8.633 1.00 62.42 1244 TYR A N 15
ATOM 28383 C CA . TYR A 1 92 ? -6.647 -16.104 -7.982 1.00 34.22 1244 TYR A CA 15
ATOM 28384 C C . TYR A 1 92 ? -8.124 -16.165 -8.279 1.00 2.44 1244 TYR A C 15
ATOM 28385 O O . TYR A 1 92 ? -8.760 -17.184 -8.047 1.00 21.01 1244 TYR A O 15
ATOM 28403 N N . GLY A 1 93 ? -8.678 -15.078 -8.800 1.00 5.35 1245 GLY A N 15
ATOM 28404 C CA . GLY A 1 93 ? -10.128 -15.002 -8.973 1.00 50.12 1245 GLY A CA 15
ATOM 28405 C C . GLY A 1 93 ? -10.852 -14.944 -7.635 1.00 21.20 1245 GLY A C 15
ATOM 28406 O O . GLY A 1 93 ? -12.074 -15.110 -7.560 1.00 64.21 1245 GLY A O 15
ATOM 28410 N N . SER A 1 94 ? -10.096 -14.706 -6.594 1.00 0.23 1246 SER A N 15
ATOM 28411 C CA . SER A 1 94 ? -10.598 -14.676 -5.258 1.00 73.12 1246 SER A CA 15
ATOM 28412 C C . SER A 1 94 ? -10.195 -13.363 -4.622 1.00 72.50 1246 SER A C 15
ATOM 28413 O O . SER A 1 94 ? -9.024 -13.154 -4.265 1.00 62.03 1246 SER A O 15
ATOM 28421 N N . THR A 1 95 ? -11.123 -12.479 -4.532 1.00 74.44 1247 THR A N 15
ATOM 28422 C CA . THR A 1 95 ? -10.865 -11.188 -4.007 1.00 20.04 1247 THR A CA 15
ATOM 28423 C C . THR A 1 95 ? -11.237 -11.122 -2.536 1.00 74.45 1247 THR A C 15
ATOM 28424 O O . THR A 1 95 ? -12.106 -11.866 -2.071 1.00 33.50 1247 THR A O 15
ATOM 28435 N N . LEU A 1 96 ? -10.560 -10.281 -1.800 1.00 54.23 1248 LEU A N 15
ATOM 28436 C CA . LEU A 1 96 ? -10.917 -10.047 -0.430 1.00 34.34 1248 LEU A CA 15
ATOM 28437 C C . LEU A 1 96 ? -11.985 -9.029 -0.423 1.00 51.42 1248 LEU A C 15
ATOM 28438 O O . LEU A 1 96 ? -12.022 -8.158 -1.305 1.00 44.21 1248 LEU A O 15
ATOM 28454 N N . LYS A 1 97 ? -12.835 -9.098 0.524 1.00 60.54 1249 LYS A N 15
ATOM 28455 C CA . LYS A 1 97 ? -13.941 -8.210 0.524 1.00 40.31 1249 LYS A CA 15
ATOM 28456 C C . LYS A 1 97 ? -13.615 -6.943 1.256 1.00 73.22 1249 LYS A C 15
ATOM 28457 O O . LYS A 1 97 ? -13.480 -6.920 2.486 1.00 13.31 1249 LYS A O 15
ATOM 28476 N N . VAL A 1 98 ? -13.443 -5.901 0.493 1.00 53.10 1250 VAL A N 15
ATOM 28477 C CA . VAL A 1 98 ? -13.226 -4.605 1.036 1.00 63.43 1250 VAL A CA 15
ATOM 28478 C C . VAL A 1 98 ? -14.450 -3.781 0.739 1.00 71.10 1250 VAL A C 15
ATOM 28479 O O . VAL A 1 98 ? -14.636 -3.263 -0.368 1.00 62.00 1250 VAL A O 15
ATOM 28492 N N . THR A 1 99 ? -15.327 -3.783 1.666 1.00 13.32 1251 THR A N 15
ATOM 28493 C CA . THR A 1 99 ? -16.546 -3.081 1.589 1.00 71.14 1251 THR A CA 15
ATOM 28494 C C . THR A 1 99 ? -16.762 -2.419 2.947 1.00 5.30 1251 THR A C 15
ATOM 28495 O O . THR A 1 99 ? -16.547 -1.202 3.066 1.00 0.00 1251 THR A O 15
ATOM 28507 N N . GLY B 2 1 ? 20.144 9.331 1.066 1.00 13.00 561 GLY B N 15
ATOM 28508 C CA . GLY B 2 1 ? 20.075 10.256 -0.062 1.00 45.03 561 GLY B CA 15
ATOM 28509 C C . GLY B 2 1 ? 18.644 10.513 -0.460 1.00 23.21 561 GLY B C 15
ATOM 28510 O O . GLY B 2 1 ? 17.763 9.742 -0.119 1.00 62.04 561 GLY B O 15
ATOM 28516 N N . SER B 2 2 ? 18.397 11.583 -1.171 1.00 75.32 562 SER B N 15
ATOM 28517 C CA . SER B 2 2 ? 17.050 11.939 -1.532 1.00 10.14 562 SER B CA 15
ATOM 28518 C C . SER B 2 2 ? 16.849 11.847 -3.051 1.00 52.44 562 SER B C 15
ATOM 28519 O O . SER B 2 2 ? 17.554 12.502 -3.825 1.00 45.14 562 SER B O 15
ATOM 28527 N N . HIS B 2 3 ? 15.913 11.017 -3.465 1.00 21.11 563 HIS B N 15
ATOM 28528 C CA . HIS B 2 3 ? 15.607 10.807 -4.878 1.00 25.21 563 HIS B CA 15
ATOM 28529 C C . HIS B 2 3 ? 14.128 10.965 -5.086 1.00 61.52 563 HIS B C 15
ATOM 28530 O O . HIS B 2 3 ? 13.350 10.617 -4.190 1.00 44.43 563 HIS B O 15
ATOM 28544 N N . LYS B 2 4 ? 13.750 11.509 -6.246 1.00 60.55 564 LYS B N 15
ATOM 28545 C CA . LYS B 2 4 ? 12.344 11.703 -6.640 1.00 22.33 564 LYS B CA 15
ATOM 28546 C C . LYS B 2 4 ? 11.562 12.608 -5.682 1.00 24.54 564 LYS B C 15
ATOM 28547 O O . LYS B 2 4 ? 12.130 13.286 -4.816 1.00 34.33 564 LYS B O 15
ATOM 28566 N N . LYS B 2 5 ? 10.264 12.663 -5.905 1.00 4.22 565 LYS B N 15
ATOM 28567 C CA . LYS B 2 5 ? 9.333 13.352 -5.031 1.00 22.03 565 LYS B CA 15
ATOM 28568 C C . LYS B 2 5 ? 8.621 12.309 -4.194 1.00 60.11 565 LYS B C 15
ATOM 28569 O O . LYS B 2 5 ? 7.711 12.605 -3.427 1.00 41.11 565 LYS B O 15
ATOM 28588 N N . SER B 2 6 ? 9.055 11.094 -4.369 1.00 44.35 566 SER B N 15
ATOM 28589 C CA . SER B 2 6 ? 8.510 9.964 -3.702 1.00 25.40 566 SER B CA 15
ATOM 28590 C C . SER B 2 6 ? 9.134 9.830 -2.338 1.00 55.01 566 SER B C 15
ATOM 28591 O O . SER B 2 6 ? 10.354 9.711 -2.216 1.00 62.14 566 SER B O 15
ATOM 28599 N N . PHE B 2 7 ? 8.298 9.857 -1.341 1.00 72.34 567 PHE B N 15
ATOM 28600 C CA . PHE B 2 7 ? 8.688 9.676 0.029 1.00 5.32 567 PHE B CA 15
ATOM 28601 C C . PHE B 2 7 ? 9.284 8.280 0.189 1.00 52.24 567 PHE B C 15
ATOM 28602 O O . PHE B 2 7 ? 10.327 8.104 0.824 1.00 41.43 567 PHE B O 15
ATOM 28619 N N . PHE B 2 8 ? 8.644 7.308 -0.426 1.00 41.25 568 PHE B N 15
ATOM 28620 C CA . PHE B 2 8 ? 9.053 5.929 -0.299 1.00 34.01 568 PHE B CA 15
ATOM 28621 C C . PHE B 2 8 ? 10.342 5.632 -1.041 1.00 51.25 568 PHE B C 15
ATOM 28622 O O . PHE B 2 8 ? 11.221 4.937 -0.511 1.00 43.24 568 PHE B O 15
ATOM 28639 N N . ASP B 2 9 ? 10.485 6.152 -2.253 1.00 41.21 569 ASP B N 15
ATOM 28640 C CA . ASP B 2 9 ? 11.730 5.939 -2.994 1.00 5.20 569 ASP B CA 15
ATOM 28641 C C . ASP B 2 9 ? 12.867 6.689 -2.302 1.00 64.51 569 ASP B C 15
ATOM 28642 O O . ASP B 2 9 ? 14.024 6.222 -2.267 1.00 14.23 569 ASP B O 15
ATOM 28651 N N . LYS B 2 10 ? 12.522 7.832 -1.700 1.00 40.45 570 LYS B N 15
ATOM 28652 C CA . LYS B 2 10 ? 13.462 8.606 -0.908 1.00 71.54 570 LYS B CA 15
ATOM 28653 C C . LYS B 2 10 ? 13.913 7.770 0.272 1.00 62.00 570 LYS B C 15
ATOM 28654 O O . LYS B 2 10 ? 15.080 7.651 0.512 1.00 43.05 570 LYS B O 15
ATOM 28673 N N . LYS B 2 11 ? 12.962 7.170 0.978 1.00 51.23 571 LYS B N 15
ATOM 28674 C CA . LYS B 2 11 ? 13.257 6.260 2.101 1.00 21.14 571 LYS B CA 15
ATOM 28675 C C . LYS B 2 11 ? 14.194 5.131 1.707 1.00 55.14 571 LYS B C 15
ATOM 28676 O O . LYS B 2 11 ? 15.096 4.780 2.459 1.00 53.12 571 LYS B O 15
ATOM 28695 N N . ARG B 2 12 ? 14.002 4.585 0.518 1.00 22.12 572 ARG B N 15
ATOM 28696 C CA . ARG B 2 12 ? 14.877 3.528 0.014 1.00 55.43 572 ARG B CA 15
ATOM 28697 C C . ARG B 2 12 ? 16.292 4.082 -0.215 1.00 61.03 572 ARG B C 15
ATOM 28698 O O . ARG B 2 12 ? 17.291 3.374 -0.088 1.00 71.02 572 ARG B O 15
ATOM 28719 N N . SER B 2 13 ? 16.362 5.349 -0.502 1.00 74.25 573 SER B N 15
ATOM 28720 C CA . SER B 2 13 ? 17.614 6.004 -0.745 1.00 64.41 573 SER B CA 15
ATOM 28721 C C . SER B 2 13 ? 18.236 6.486 0.589 1.00 61.23 573 SER B C 15
ATOM 28722 O O . SER B 2 13 ? 19.449 6.659 0.701 1.00 71.32 573 SER B O 15
ATOM 28730 N N . GLU B 2 14 ? 17.389 6.735 1.571 1.00 52.41 574 GLU B N 15
ATOM 28731 C CA . GLU B 2 14 ? 17.810 7.150 2.904 1.00 14.14 574 GLU B CA 15
ATOM 28732 C C . GLU B 2 14 ? 18.341 5.975 3.705 1.00 1.44 574 GLU B C 15
ATOM 28733 O O . GLU B 2 14 ? 19.185 6.149 4.583 1.00 72.45 574 GLU B O 15
ATOM 28745 N N . ARG B 2 15 ? 17.892 4.769 3.382 1.00 62.12 575 ARG B N 15
ATOM 28746 C CA . ARG B 2 15 ? 18.329 3.578 4.110 1.00 21.32 575 ARG B CA 15
ATOM 28747 C C . ARG B 2 15 ? 19.693 3.063 3.641 1.00 3.23 575 ARG B C 15
ATOM 28748 O O . ARG B 2 15 ? 19.983 1.877 3.693 1.00 74.41 575 ARG B O 15
ATOM 28769 N N . LYS B 2 16 ? 20.544 3.982 3.259 1.00 4.40 576 LYS B N 15
ATOM 28770 C CA . LYS B 2 16 ? 21.904 3.678 2.872 1.00 13.54 576 LYS B CA 15
ATOM 28771 C C . LYS B 2 16 ? 22.830 4.067 4.010 1.00 54.53 576 LYS B C 15
ATOM 28772 O O . LYS B 2 16 ? 24.045 4.210 3.836 1.00 55.44 576 LYS B O 15
ATOM 28791 N N . TRP B 2 17 ? 22.226 4.223 5.167 1.00 63.33 577 TRP B N 15
ATOM 28792 C CA . TRP B 2 17 ? 22.890 4.537 6.412 1.00 75.35 577 TRP B CA 15
ATOM 28793 C C . TRP B 2 17 ? 24.011 3.546 6.738 1.00 21.23 577 TRP B C 15
ATOM 28794 O O . TRP B 2 17 ? 23.743 2.340 6.882 1.00 0.00 577 TRP B O 15
#

Sequence (116 aa):
GHMAPNLAGAVEFNDVKTLLREWITTISDPMEEDILQVVKYCTDLIEEKDLEKLDLVIKYMKRLMQQSVESVWNMAFDFILDNVQVVLQQTYGSTLKVTGSHKKSFFDKKRSERKWGHMAPNLAGAVEFNDVKTLLREWITTISDPMEEDILQVVKYCTDLIEEKDLEKLDLVIKYMKRLMQQSVESVWNMAFDFILDNVQVVLQQTYGSTLKVTGSHKKSFFDKKRSERKWGHMAPNLAGAVEFNDVKTLLREWITTISDPMEEDILQVVKYCTDLIEEKDLEKLDLVIKYMKRLMQQSVESVWNMAFDFILDNVQVVLQQTYGSTLKVTGSHKKSFFDKKRSERKWGHMAPNLAGAVEFNDVKTLLREWITTISDPMEEDILQVVKYCTDLIEEKDLEKLDLVIKYMKRLMQQSVESVWNMAFDFILDNVQVVLQQTYGSTLKVTGSHKKSFFDKKRSERKWGHMAPNLAGAVEFNDVKTLLREWITTISDPMEEDILQVVKYCTDLIEEKDLEKLDLVIKYMKRLMQQSVESVWNMAFDFILDNVQVVLQQTYGSTLKVTGSHKKSFFDKKRSERKWGHMAPNLAGAVEFNDVKTLLREWITTISDPMEEDILQVVKYCTDLIEEKDLEKLDLVIKYMKRLMQQSVESVWNMAFDFILDNVQVVLQQTYGSTLKVTGSHKKSFFDKKRSERKWGHMAPNLAGAVEFNDVKTLLREWITTISDPMEEDILQVVKYCTDLIEEKDLEKLDLVIKYMKRLMQQSVESVWNMAFDFILDNVQVVLQQTYGSTLKVTGSHKKSFFDKKRSERKWGHMAPNLAGAVEFNDVKTLLREWITTISDPMEEDILQVVKYCTDLIEEKDLEKLDLVIKYMKRLMQQSVESVWNMAFDFILDNVQVVLQQTYGSTLKVTGSHKKSFFDKKRSERKWGHMAPNLAGAVEFNDVKTLLREWITTISDPMEEDILQVVKYCTDLIEEKDLEKLDLVIKYMKRLMQQSVESVWNMAFDFILDNVQVVLQQTYGSTLKVTGSHKKSFFDKKRSERKWGHMAPNLAGAVEFNDVKTLLREWITTISDPMEEDILQVVKYCTDLIEEKDLEKLDLVIKYMKRLMQQSVESVWNMAFDFILDNVQVVLQQTYGSTLKVTGSHKKSFFDKKRSERKWGHMAPNLAGAVEFNDVKTLLREWITTISDPMEEDILQVVKYCTDLIEEKDLEKLDLVIKYMKRLMQQSVESVWNMAFDFILDNVQVVLQQTYGSTLKVTGSHKKSFFDKKRSERKWGHMAPNLAGAVEFNDVKTLLREWITTISDPMEEDILQVVKYCTDLIEEKDLEKLDLVIKYMKRLMQQSVESVWNMAFDFILDNVQVVLQQTYGSTLKVTGSHKKSFFDKKRSERKWGHMAPNLAGAVEFNDVKTLLREWITTISDPMEEDILQVVKYCTDLIEEKDLEKLDLVIKYMKRLMQQSVESVWNMAFDFILDNVQVVLQQTYGSTLKVTGSHKKSFFDKKRSERKWGHMAPNLAGAVEFNDVKTLLREWITTISDPMEEDILQVVKYCTDLIEEKDLEKLDLVIKYMKRLMQQSVESVWNMAFDFILDNVQVVLQQTYGSTLKVTGSHKKSFFDKKRSERKWGHMAPNLAGAVEFNDVKTLLREWITTISDPMEEDILQVVKYCTDLIEEKDLEKLDLVIKYMKRLMQQSVESVWNMAFDFILDNVQVVLQQTYGSTLKVTGSHKKSFFDKKRSERKW

Organism: Homo sapiens (NCBI:txid9606)

CATH classification: 1.20.58.1280

Foldseek 3Di:
DQDQQDQVNHNDLVVVLVVLQVCLVVPLADDVVVLVSLLCSLLSCLVVVVVVSSVVVLVSLVVRLVVNVDPNSVVSSVVSLVSQQVSNCVPVNDGDDDD/DADDPDPVVRVVVVVPD

B-factor: mean 38.15, std 22.74, range [0.01, 75.54]

InterPro domains:
  IPR001126 UmuC domain [PF00817] (422-451)
  IPR001126 UmuC domain [PF00817] (505-622)
  IPR001126 UmuC domain [PS50173] (419-653)
  IPR001357 BRCT domain [PF00533] (45-118)
  IPR001357 BRCT domain [PS50172] (44-131)
  IPR001357 BRCT domain [SM00292] (46-121)
  IPR012112 DNA repair protein Rev1 [PIRSF036573] (1-1250)
  IPR017961 DNA polymerase, Y-family, little finger domain [PF11799] (709-828)
  IPR025527 HUWE1/REV1, ubiquitin-binding motif [PF14377] (934-954)
  IPR025527 HUWE1/REV1, ubiquitin-binding motif [PF14377] (1013-1042)
  IPR031991 DNA repair protein Rev1, C-terminal [PF16727] (1167-1248)
  IPR036420 BRCT domain superfamily [G3DSA:3.40.50.10190] (38-133)
  IPR036420 BRCT domain superfamily [SSF52113] (41-131)
  IPR036775 DNA polymerase, Y-family, little finger domain superfamily [G3DSA:3.30.1490.100] (708-833)
  IPR036775 DNA polymerase, Y-family, little finger domain superfamily [SSF100879] (708-822)
  IPR038401 Rev1, C-terminal domain superfamily [G3DSA:1.20.58.1280] (1140-1242)
  IPR043128 Reverse transcriptase/Diguanylate cyclase domain [G3DSA:3.30.70.270] (380-452)
  IPR043128 Reverse transcriptase/Diguanylate cyclase domain [G3DSA:3.30.70.270] (538-631)
  IPR043502 DNA/RNA polymerase superfamily [SSF56672] (400-703)
  IPR047346 DNA repair protein REV1, ubiquitin-binding motif 1/2 [cd19318] (929-962)

Solvent-accessible surface area: 7105 Å² total; per-residue (Å²): 129,123,97,54,15,28,5,9,32,3,70,126,34,109,36,0,67,74,2,0,141,62,0,6,88,88,56,93,99,18,59,122,58,2,26,67,56,0,8,143,5,0,19,28,0,0,88,73,147,53,53,135,36,0,46,83,0,5,96,31,0,82,156,6,0,62,117,33,103,105,69,73,4,54,136,5,13,93,90,0,23,79,30,0,60,69,28,0,124,130,68,88,55,67,68,50,189,45,134,114,122,84,112,176,2,15,0,40,81,32,115,39,90,40,182,248

Secondary structure (DSSP, 8-state):
---SS-BTTB-SHHHHHHHHHHHHHH-SS--HHHHHHHHHHHHHHHHTT-HHHHHHHHHHHHHHHHHS--HHHHHHHHHHHHHHHHHHHHHTS------/--S-S-HHHHHHHH---

GO terms:
  GO:0090734 site of DNA damage (C, IC)
  GO:0060090 molecular adaptor activity (F, IDA)
  GO:0043596 nuclear replication fork (C, IDA)
  GO:0090734 site of DNA damage (C, IDA)
  GO:0003677 DNA binding (F, IDA)
  GO:0030674 protein-macromolecule adaptor activity (F, IDA)
  GO:0017125 deoxycytidyl transferase activity (F, IDA)
  GO:0043130 ubiquitin binding (F, IDA)
  GO:0016446 somatic hypermutation of immunoglobulin genes (P, IDA)
  GO:0019985 translesion synthesis (P, IDA)
  GO:0071897 DNA biosynthetic process (P, IDA)
  GO:0005634 nucleus (C, EXP)
  GO:0003684 damaged DNA binding (F, IC)
  GO:0140431 DNA-(abasic site) binding (F, IC)
  GO:0017125 deoxycytidyl transferase activity (F, IMP)
  GO:0005515 protein binding (F, IPI)
  GO:0003684 damaged DNA binding (F, TAS)
  GO:0042276 error-prone translesion synthesis (P, TAS)
  GO:0005654 nucleoplasm (C, TAS)
  GO:0017125 deoxycytidyl transferase activity (F, TAS)